Protein 6EPG (pdb70)

Secondary structure (DSSP, 8-state):
---TTT--HHHHHHHH---HHHHHHHHHHHH--S-HHHHHHHHHHHHHT--/---SSPPPPP--TT-HHHHHHHHHHHHHHHHSHHHHHHHHHHTSSSTTTTEEEHHHHGGGSGGGSSGGGHHHHHHHHHHHHHHHHHHHHHHHHHS--TT--EEEEEEESTTSSHHHHHH--TTEEEEEE---SS-HHHHHHHHHHHHTT-EEEEEEE--HHHHHHHHHHHHHHHS----S---HHHHHHHHHHHHHHHHHGGGEEEEEEEGGGTTEEE-SHHHHH------HHHHHHHHHHHHHHHHHTTSS-HHHHHHHH---HHHHHHH---TTEEEEE-SSEEEEEEE-TTS-EEEEEEEE-----EEEEGGGPEEPPTT--EEEEEEEE-SSEEEEEETTEEEEEESEETTEESGGG--TT-EEEEE--EEEE-----/-TT--TTT--HHHHHHHH---HHHHHHHHHHHT--S-HHHHHHHHHHHHTT--/---SSPPPPP--TT-HHHHHHHHHHHHHHHHSHHHHHHHHHHHSSSTTTTEEEHHHHGGGSGGGSSGGGHHHHHHHHHHHHHHHHHHHHHHHHHS--TT--EEEEEEE-TTSSHHHHHH--TTEEEEEE---SSTHHHHHHHHHHHHTT-EEEEEEE--HHHHHHHHHHHHHHHS----S---HHHHHHHHHHHHHHHHHGGGEEEEEEEGGGSSEEE-SHHHHH------HHHHHHHHHHHHHHHHHTTSS-HHHHHHHH---HHHHHTT---TTEEEEEETTEEEEEEE-TTS-EEEEEEEE-----EEEEGGGPEEPPTT--EEEEEEEE-SSEEEEEETTEEEEEESEETTEESGGG--TT-EEEEE--TTS-EEEE-----/---TTT--HHHHHHHH---HHHHHHHHHHHH--S-HHHHHHHHHHHHHT--/---SSPPPPP--TT-HHHHHHHHHHHHHHHHSHHHHHHHHHHHSSSTTTTEEEHHHHGGGSGGGSSGGGHHHHHHHHHHHHHHHHHHHHHHHHHS--TT--EEEEEEESTTSSHHHHHH--TTEEEEEE---SS-HHHHHHHHHHHHTT-EEEEEEE--HHHHHHHHHHHHHHHS----S---HHHHHHHHHHHHHHHHHGGGEEEEEEEGGGTTEEE--HHHHH------HHHHHHHHHHHHHHHHHTTSS-HHHHHHHH---HHHHHHT---TTEEEEEETTEEEEEEE-TTS-EEEEEEEE-----EEEEGGGPEEPPTT--EEEEEEEE-SSEEEEEETTEEEEEESEETTEESGGG--TT-EEEEEESSS-EEEEE-----/---TTT--HHHHHHHH---HHHHHHHHHHHS--S-HHHHHHHHHHHHTT--/---SSPPPPP--TT-HHHHHHHHHHHHHHHHTHHHHHHHHHHHSSSTTTTEEEHHHHGGGSGGGSSGGGHHHHHHHHHHHHHHHHHHHHHHHHHS--TT--EEEEEEESTTSSHHHHHH--TTEEEEEE---SSTHHHHHHHHHHHTTT-EEEEEEE--HHHHHHHHHHHHHHHS----S---HHHHHHHHHHHHHHHHHGGGEEEEEEEGGGSSEEE--HHHHH------HHHHHHHHHHHHHHHHHTTSS-HHHHHHHH---HHHHHHH---TTEEEEEETTEEEEEEE-TTS-EEEEEEEE-----EEEEGGGPEEPPTT--EEEEEEEE-SSEEEEEETTEEEEEESEETTEESGGG--TT-EEEEE---S-EEEE------

Nearest PDB structures (foldseek):
  6epg-assembly1_B  TM=9.926E-01  e=4.769E-71  Neisseria gonorrhoeae
  6epi-assembly4_H  TM=9.993E-01  e=5.050E-71  Neisseria gonorrhoeae
  2vza-assembly2_B  TM=7.530E-01  e=4.078E-02  Bartonella henselae
  4nps-assembly1_A  TM=2.784E-01  e=7.644E-02  Bartonella clarridgeiae 73
  5ug1-assembly1_A  TM=2.931E-01  e=2.264E-01  Streptococcus pneumoniae

Structure (mmCIF, N/CA/C/O backbone):
data_6EPG
#
_entry.id   6EPG
#
_cell.length_a   79.760
_cell.length_b   149.580
_cell.length_c   125.090
_cell.angle_alpha   90.00
_cell.angle_beta   94.82
_cell.angle_gamma   90.00
#
_symmetry.space_group_name_H-M   'P 1 21 1'
#
loop_
_entity.id
_entity.type
_entity.pdbx_description
1 polymer 'Epsilon_1 antitoxin'
2 polymer 'Zeta_1 toxin'
3 non-polymer 'SULFATE ION'
4 water water
#
loop_
_atom_site.group_PDB
_atom_site.id
_atom_site.type_symbol
_atom_site.label_atom_id
_atom_site.label_alt_id
_atom_site.label_comp_id
_atom_site.label_asym_id
_atom_site.label_entity_id
_atom_site.label_seq_id
_atom_site.pdbx_PDB_ins_code
_atom_site.Cartn_x
_atom_site.Cartn_y
_atom_site.Cartn_z
_atom_site.occupancy
_atom_site.B_iso_or_equiv
_atom_site.auth_seq_id
_atom_site.auth_comp_id
_atom_site.auth_asym_id
_atom_site.auth_atom_id
_atom_site.pdbx_PDB_model_num
ATOM 1 N N . GLN A 1 7 ? 3.878 35.477 29.088 1.00 109.59 7 GLN A N 1
ATOM 2 C CA . GLN A 1 7 ? 5.280 35.686 29.562 1.00 108.60 7 GLN A CA 1
ATOM 3 C C . GLN A 1 7 ? 6.272 35.050 28.583 1.00 104.39 7 GLN A C 1
ATOM 4 O O . GLN A 1 7 ? 5.864 34.294 27.699 1.00 102.75 7 GLN A O 1
ATOM 10 N N . GLU A 1 8 ? 7.563 35.349 28.747 1.00 95.02 8 GLU A N 1
ATOM 11 C CA . GLU A 1 8 ? 8.575 35.000 27.734 1.00 85.63 8 GLU A CA 1
ATOM 12 C C . GLU A 1 8 ? 8.900 33.492 27.731 1.00 77.80 8 GLU A C 1
ATOM 13 O O . GLU A 1 8 ? 9.066 32.875 28.788 1.00 80.32 8 GLU A O 1
ATOM 19 N N . SER A 1 9 ? 8.975 32.915 26.529 1.00 68.07 9 SER A N 1
ATOM 20 C CA . SER A 1 9 ? 9.313 31.495 26.334 1.00 62.81 9 SER A CA 1
ATOM 21 C C . SER A 1 9 ? 10.752 31.201 26.765 1.00 55.35 9 SER A C 1
ATOM 22 O O . SER A 1 9 ? 11.526 32.120 27.064 1.00 52.72 9 SER A O 1
ATOM 25 N N . ASN A 1 10 ? 11.113 29.926 26.792 1.00 53.09 10 ASN A N 1
ATOM 26 C CA . ASN A 1 10 ? 12.442 29.515 27.271 1.00 56.02 10 ASN A CA 1
ATOM 27 C C . ASN A 1 10 ? 13.556 29.882 26.278 1.00 57.58 10 ASN A C 1
ATOM 28 O O . ASN A 1 10 ? 14.635 30.354 26.679 1.00 60.08 10 ASN A O 1
ATOM 33 N N . ALA A 1 11 ? 13.294 29.662 24.989 1.00 51.92 11 ALA A N 1
ATOM 34 C CA . ALA A 1 11 ? 14.270 29.949 23.948 1.00 53.67 11 ALA A CA 1
ATOM 35 C C . ALA A 1 11 ? 14.709 31.413 24.007 1.00 50.06 11 ALA A C 1
ATOM 36 O O . ALA A 1 11 ? 15.895 31.707 23.912 1.00 47.46 11 ALA A O 1
ATOM 38 N N . ILE A 1 12 ? 13.751 32.309 24.214 1.00 48.73 12 ILE A N 1
ATOM 39 C CA . ILE A 1 12 ? 14.033 33.750 24.328 1.00 51.03 12 ILE A CA 1
ATOM 40 C C . ILE A 1 12 ? 14.902 34.097 25.549 1.00 50.58 12 ILE A C 1
ATOM 41 O O . ILE A 1 12 ? 15.778 34.955 25.445 1.00 50.48 12 ILE A O 1
ATOM 46 N N . ARG A 1 13 ? 14.708 33.418 26.676 1.00 52.60 13 ARG A N 1
ATOM 47 C CA . ARG A 1 13 ? 15.632 33.578 27.816 1.00 56.07 13 ARG A CA 1
ATOM 48 C C . ARG A 1 13 ? 17.040 33.118 27.453 1.00 51.80 13 ARG A C 1
ATOM 49 O O . ARG A 1 13 ? 18.017 33.809 27.738 1.00 51.81 13 ARG A O 1
ATOM 65 N N . ILE A 1 15 ? 18.403 33.035 24.606 1.00 44.72 15 ILE A N 1
ATOM 66 C CA . ILE A 1 15 ? 19.023 34.006 23.697 1.00 46.22 15 ILE A CA 1
ATOM 67 C C . ILE A 1 15 ? 19.536 35.248 24.455 1.00 45.36 15 ILE A C 1
ATOM 68 O O . ILE A 1 15 ? 20.678 35.677 24.253 1.00 41.97 15 ILE A O 1
ATOM 73 N N . LYS A 1 16 ? 18.704 35.803 25.336 1.00 47.73 16 LYS A N 1
ATOM 74 C CA . LYS A 1 16 ? 19.134 36.899 26.218 1.00 47.75 16 LYS A CA 1
ATOM 75 C C . LYS A 1 16 ? 20.358 36.516 27.040 1.00 46.64 16 LYS A C 1
ATOM 76 O O . LYS A 1 16 ? 21.303 37.291 27.130 1.00 46.57 16 LYS A O 1
ATOM 82 N N . GLU A 1 17 ? 20.366 35.316 27.608 1.00 47.76 17 GLU A N 1
ATOM 83 C CA . GLU A 1 17 ? 21.554 34.851 28.367 1.00 54.15 17 GLU A CA 1
ATOM 84 C C . GLU A 1 17 ? 22.794 34.747 27.478 1.00 54.26 17 GLU A C 1
ATOM 85 O O . GLU A 1 17 ? 23.894 35.099 27.899 1.00 59.59 17 GLU A O 1
ATOM 91 N N . ALA A 1 18 ? 22.598 34.306 26.238 1.00 53.54 18 ALA A N 1
ATOM 92 C CA . ALA A 1 18 ? 23.665 34.285 25.245 1.00 50.85 18 ALA A CA 1
ATOM 93 C C . ALA A 1 18 ? 24.222 35.692 24.969 1.00 46.82 18 ALA A C 1
ATOM 94 O O . ALA A 1 18 ? 25.434 35.854 24.858 1.00 42.36 18 ALA A O 1
ATOM 96 N N . CYS A 1 19 ? 23.349 36.694 24.845 1.00 45.91 19 CYS A N 1
ATOM 97 C CA . CYS A 1 19 ? 23.800 38.093 24.662 1.00 51.51 19 CYS A CA 1
ATOM 98 C C . CYS A 1 19 ? 24.694 38.593 25.799 1.00 54.00 19 CYS A C 1
ATOM 99 O O . CYS A 1 19 ? 25.664 39.292 25.545 1.00 50.14 19 CYS A O 1
ATOM 102 N N . GLU A 1 20 ? 24.351 38.229 27.039 1.00 57.59 20 GLU A N 1
ATOM 103 C CA . GLU A 1 20 ? 25.127 38.614 28.233 1.00 61.79 20 GLU A CA 1
ATOM 104 C C . GLU A 1 20 ? 26.524 38.035 28.173 1.00 56.62 20 GLU A C 1
ATOM 105 O O . GLU A 1 20 ? 27.491 38.709 28.505 1.00 57.36 20 GLU A O 1
ATOM 111 N N . LYS A 1 21 ? 26.622 36.781 27.755 1.00 55.95 21 LYS A N 1
ATOM 112 C CA . LYS A 1 21 ? 27.921 36.141 27.566 1.00 57.75 21 LYS A CA 1
ATOM 113 C C . LYS A 1 21 ? 28.715 36.770 26.417 1.00 54.41 21 LYS A C 1
ATOM 114 O O . LYS A 1 21 ? 29.931 36.839 26.509 1.00 60.81 21 LYS A O 1
ATOM 120 N N . ASN A 1 22 ? 28.048 37.222 25.352 1.00 52.19 22 ASN A N 1
ATOM 121 C CA . ASN A 1 22 ? 28.730 37.959 24.265 1.00 52.84 22 ASN A CA 1
ATOM 122 C C . ASN A 1 22 ? 29.334 39.277 24.781 1.00 54.48 22 ASN A C 1
ATOM 123 O O . ASN A 1 22 ? 30.394 39.705 24.329 1.00 58.22 22 ASN A O 1
ATOM 128 N N . ARG A 1 23 ? 28.650 39.924 25.717 1.00 61.62 23 ARG A N 1
ATOM 129 C CA . ARG A 1 23 ? 29.165 41.150 26.339 1.00 62.64 23 ARG A CA 1
ATOM 130 C C . ARG A 1 23 ? 30.376 40.848 27.201 1.00 63.82 23 ARG A C 1
ATOM 131 O O . ARG A 1 23 ? 31.352 41.601 27.165 1.00 65.81 23 ARG A O 1
ATOM 139 N N . ARG A 1 24 ? 30.315 39.738 27.943 1.00 65.46 24 ARG A N 1
ATOM 140 C CA . ARG A 1 24 ? 31.442 39.257 28.763 1.00 65.31 24 ARG A CA 1
ATOM 141 C C . ARG A 1 24 ? 32.708 39.027 27.936 1.00 65.27 24 ARG A C 1
ATOM 142 O O . ARG A 1 24 ? 33.802 39.366 28.374 1.00 63.80 24 ARG A O 1
ATOM 166 N N . THR A 1 27 ? 35.047 42.117 27.482 1.00 91.28 27 THR A N 1
ATOM 167 C CA . THR A 1 27 ? 35.803 42.626 28.639 1.00 89.48 27 THR A CA 1
ATOM 168 C C . THR A 1 27 ? 36.444 41.501 29.475 1.00 88.69 27 THR A C 1
ATOM 169 O O . THR A 1 27 ? 36.637 41.656 30.683 1.00 91.00 27 THR A O 1
ATOM 173 N N . ASP A 1 28 ? 36.778 40.383 28.830 1.00 85.13 28 ASP A N 1
ATOM 174 C CA . ASP A 1 28 ? 37.433 39.248 29.497 1.00 81.61 28 ASP A CA 1
ATOM 175 C C . ASP A 1 28 ? 38.192 38.434 28.449 1.00 84.48 28 ASP A C 1
ATOM 176 O O . ASP A 1 28 ? 37.634 37.523 27.839 1.00 87.97 28 ASP A O 1
ATOM 181 N N . GLU A 1 29 ? 39.464 38.778 28.251 1.00 87.33 29 GLU A N 1
ATOM 182 C CA . GLU A 1 29 ? 40.308 38.133 27.240 1.00 87.86 29 GLU A CA 1
ATOM 183 C C . GLU A 1 29 ? 40.387 36.614 27.404 1.00 83.79 29 GLU A C 1
ATOM 184 O O . GLU A 1 29 ? 40.349 35.903 26.408 1.00 85.00 29 GLU A O 1
ATOM 190 N N . ALA A 1 30 ? 40.489 36.127 28.642 1.00 81.24 30 ALA A N 1
ATOM 191 C CA . ALA A 1 30 ? 40.594 34.678 28.910 1.00 83.11 30 ALA A CA 1
ATOM 192 C C . ALA A 1 30 ? 39.336 33.911 28.494 1.00 82.88 30 ALA A C 1
ATOM 193 O O . ALA A 1 30 ? 39.430 32.794 27.973 1.00 82.32 30 ALA A O 1
ATOM 195 N N . PHE A 1 31 ? 38.168 34.512 28.725 1.00 81.09 31 PHE A N 1
ATOM 196 C CA . PHE A 1 31 ? 36.886 33.898 28.361 1.00 80.85 31 PHE A CA 1
ATOM 197 C C . PHE A 1 31 ? 36.728 33.811 26.841 1.00 77.84 31 PHE A C 1
ATOM 198 O O . PHE A 1 31 ? 36.416 32.748 26.318 1.00 78.61 31 PHE A O 1
ATOM 206 N N . ARG A 1 32 ? 36.964 34.923 26.148 1.00 76.95 32 ARG A N 1
ATOM 207 C CA . ARG A 1 32 ? 36.968 34.952 24.682 1.00 77.78 32 ARG A CA 1
ATOM 208 C C . ARG A 1 32 ? 37.900 33.894 24.071 1.00 76.48 32 ARG A C 1
ATOM 209 O O . ARG A 1 32 ? 37.533 33.238 23.098 1.00 79.04 32 ARG A O 1
ATOM 217 N N . LYS A 1 33 ? 39.086 33.731 24.651 1.00 79.72 33 LYS A N 1
ATOM 218 C CA . LYS A 1 33 ? 40.085 32.783 24.148 1.00 83.02 33 LYS A CA 1
ATOM 219 C C . LYS A 1 33 ? 39.707 31.315 24.339 1.00 81.81 33 LYS A C 1
ATOM 220 O O . LYS A 1 33 ? 40.187 30.470 23.586 1.00 79.96 33 LYS A O 1
ATOM 226 N N . GLU A 1 34 ? 38.868 31.000 25.325 1.00 81.90 34 GLU A N 1
ATOM 227 C CA . GLU A 1 34 ? 38.420 29.608 25.522 1.00 88.98 34 GLU A CA 1
ATOM 228 C C . GLU A 1 34 ? 37.205 29.262 24.635 1.00 85.10 34 GLU A C 1
ATOM 229 O O . GLU A 1 34 ? 37.039 28.109 24.214 1.00 84.31 34 GLU A O 1
ATOM 235 N N . VAL A 1 35 ? 36.367 30.261 24.360 1.00 79.45 35 VAL A N 1
ATOM 236 C CA . VAL A 1 35 ? 35.280 30.126 23.391 1.00 75.47 35 VAL A CA 1
ATOM 237 C C . VAL A 1 35 ? 35.841 29.970 21.979 1.00 69.34 35 VAL A C 1
ATOM 238 O O . VAL A 1 35 ? 35.390 29.100 21.243 1.00 69.77 35 VAL A O 1
ATOM 242 N N . GLU A 1 36 ? 36.801 30.818 21.613 1.00 61.77 36 GLU A N 1
ATOM 243 C CA . GLU A 1 36 ? 37.421 30.756 20.286 1.00 65.08 36 GLU A CA 1
ATOM 244 C C . GLU A 1 36 ? 38.339 29.536 20.076 1.00 64.72 36 GLU A C 1
ATOM 245 O O . GLU A 1 36 ? 38.477 29.067 18.946 1.00 65.44 36 GLU A O 1
ATOM 251 N N . LYS A 1 37 ? 38.944 29.016 21.145 1.00 62.68 37 LYS A N 1
ATOM 252 C CA . LYS A 1 37 ? 39.673 27.747 21.080 1.00 63.12 37 LYS A CA 1
ATOM 253 C C . LYS A 1 37 ? 38.740 26.577 20.786 1.00 63.43 37 LYS A C 1
ATOM 254 O O . LYS A 1 37 ? 39.118 25.657 20.054 1.00 62.37 37 LYS A O 1
ATOM 260 N N . ARG A 1 38 ? 37.546 26.596 21.380 1.00 63.69 38 ARG A N 1
ATOM 261 C CA . ARG A 1 38 ? 36.546 25.547 21.128 1.00 68.99 38 ARG A CA 1
ATOM 262 C C . ARG A 1 38 ? 35.973 25.624 19.713 1.00 64.47 38 ARG A C 1
ATOM 263 O O . ARG A 1 38 ? 35.831 24.589 19.055 1.00 59.52 38 ARG A O 1
ATOM 271 N N . LEU A 1 39 ? 35.664 26.836 19.245 1.00 57.84 39 LEU A N 1
ATOM 272 C CA . LEU A 1 39 ? 35.098 27.012 17.910 1.00 61.91 39 LEU A CA 1
ATOM 273 C C . LEU A 1 39 ? 35.983 26.428 16.828 1.00 60.37 39 LEU A C 1
ATOM 274 O O . LEU A 1 39 ? 35.490 25.708 15.970 1.00 59.61 39 LEU A O 1
ATOM 279 N N . TYR A 1 40 ? 37.284 26.729 16.898 1.00 63.52 40 TYR A N 1
ATOM 280 C CA . TYR A 1 40 ? 38.262 26.376 15.849 1.00 64.67 40 TYR A CA 1
ATOM 281 C C . TYR A 1 40 ? 39.099 25.098 16.122 1.00 62.62 40 TYR A C 1
ATOM 282 O O . TYR A 1 40 ? 39.952 24.739 15.307 1.00 61.12 40 TYR A O 1
ATOM 291 N N . ALA A 1 41 ? 38.823 24.408 17.236 1.00 60.00 41 ALA A N 1
ATOM 292 C CA . ALA A 1 41 ? 39.497 23.155 17.608 1.00 60.85 41 ALA A CA 1
ATOM 293 C C . ALA A 1 41 ? 39.570 22.126 16.479 1.00 63.49 41 ALA A C 1
ATOM 294 O O . ALA A 1 41 ? 40.574 21.429 16.330 1.00 66.91 41 ALA A O 1
ATOM 296 N N . GLY A 1 42 ? 38.497 22.025 15.699 1.00 63.82 42 GLY A N 1
ATOM 297 C CA . GLY A 1 42 ? 38.396 21.027 14.649 1.00 61.18 42 GLY A CA 1
ATOM 298 C C . GLY A 1 42 ? 38.041 19.690 15.270 1.00 62.30 42 GLY A C 1
ATOM 299 O O . GLY A 1 42 ? 37.627 19.634 16.431 1.00 61.41 42 GLY A O 1
ATOM 300 N N . PRO A 1 43 ? 38.195 18.596 14.505 1.00 61.35 43 PRO A N 1
ATOM 301 C CA . PRO A 1 43 ? 37.877 17.270 15.043 1.00 59.58 43 PRO A CA 1
ATOM 302 C C . PRO A 1 43 ? 38.826 16.848 16.162 1.00 60.29 43 PRO A C 1
ATOM 303 O O . PRO A 1 43 ? 40.027 17.057 16.035 1.00 57.76 43 PRO A O 1
ATOM 307 N N . SER A 1 44 ? 38.304 16.240 17.231 1.00 62.78 44 SER A N 1
ATOM 308 C CA . SER A 1 44 ? 39.171 15.713 18.303 1.00 67.95 44 SER A CA 1
ATOM 309 C C . SER A 1 44 ? 40.023 14.553 17.751 1.00 69.76 44 SER A C 1
ATOM 310 O O . SER A 1 44 ? 39.669 13.981 16.721 1.00 74.53 44 SER A O 1
ATOM 313 N N . PRO A 1 45 ? 41.160 14.220 18.403 1.00 72.06 45 PRO A N 1
ATOM 314 C CA . PRO A 1 45 ? 41.958 13.054 17.945 1.00 67.64 45 PRO A CA 1
ATOM 315 C C . PRO A 1 45 ? 41.161 11.736 17.881 1.00 65.61 45 PRO A C 1
ATOM 316 O O . PRO A 1 45 ? 41.388 10.910 16.987 1.00 60.89 45 PRO A O 1
ATOM 320 N N . GLU A 1 46 ? 40.215 11.582 18.808 1.00 65.90 46 GLU A N 1
ATOM 321 C CA . GLU A 1 46 ? 39.289 10.446 18.849 1.00 63.81 46 GLU A CA 1
ATOM 322 C C . GLU A 1 46 ? 38.406 10.426 17.604 1.00 60.12 46 GLU A C 1
ATOM 323 O O . GLU A 1 46 ? 38.298 9.394 16.938 1.00 61.12 46 GLU A O 1
ATOM 329 N N . LEU A 1 47 ? 37.778 11.564 17.294 1.00 57.70 47 LEU A N 1
ATOM 330 C CA . LEU A 1 47 ? 36.974 11.696 16.069 1.00 56.13 47 LEU A CA 1
ATOM 331 C C . LEU A 1 47 ? 37.833 11.507 14.819 1.00 52.92 47 LEU A C 1
ATOM 332 O O . LEU A 1 47 ? 37.429 10.829 13.884 1.00 51.53 47 LEU A O 1
ATOM 337 N N . LEU A 1 48 ? 39.021 12.095 14.821 1.00 53.43 48 LEU A N 1
ATOM 338 C CA . LEU A 1 48 ? 39.902 12.043 13.656 1.00 56.06 48 LEU A CA 1
ATOM 339 C C . LEU A 1 48 ? 40.367 10.620 13.361 1.00 52.97 48 LEU A C 1
ATOM 340 O O . LEU A 1 48 ? 40.461 10.230 12.187 1.00 48.59 48 LEU A O 1
ATOM 345 N N . ALA A 1 49 ? 40.627 9.848 14.420 1.00 50.63 49 ALA A N 1
ATOM 346 C CA . ALA A 1 49 ? 40.933 8.407 14.285 1.00 52.09 49 ALA A CA 1
ATOM 347 C C . ALA A 1 49 ? 39.762 7.637 13.638 1.00 50.95 49 ALA A C 1
ATOM 348 O O . ALA A 1 49 ? 39.965 6.825 12.729 1.00 51.70 49 ALA A O 1
ATOM 350 N N . LYS A 1 50 ? 38.542 7.920 14.095 1.00 51.50 50 LYS A N 1
ATOM 351 C CA . LYS A 1 50 ? 37.334 7.318 13.521 1.00 52.09 50 LYS A CA 1
ATOM 352 C C . LYS A 1 50 ? 37.141 7.737 12.061 1.00 48.47 50 LYS A C 1
ATOM 353 O O . LYS A 1 50 ? 36.798 6.902 11.232 1.00 46.09 50 LYS A O 1
ATOM 359 N N . LEU A 1 51 ? 37.353 9.019 11.747 1.00 46.82 51 LEU A N 1
ATOM 360 C CA . LEU A 1 51 ? 37.205 9.511 10.362 1.00 46.87 51 LEU A CA 1
ATOM 361 C C . LEU A 1 51 ? 38.188 8.834 9.413 1.00 44.51 51 LEU A C 1
ATOM 362 O O . LEU A 1 51 ? 37.824 8.408 8.317 1.00 44.15 51 LEU A O 1
ATOM 367 N N . ARG A 1 52 ? 39.436 8.718 9.844 1.00 48.53 52 ARG A N 1
ATOM 368 C CA . ARG A 1 52 ? 40.475 8.085 9.018 1.00 50.43 52 ARG A CA 1
ATOM 369 C C . ARG A 1 52 ? 40.087 6.678 8.568 1.00 48.25 52 ARG A C 1
ATOM 370 O O . ARG A 1 52 ? 40.163 6.358 7.362 1.00 45.89 52 ARG A O 1
ATOM 378 N N . VAL A 1 53 ? 39.623 5.868 9.518 1.00 44.46 53 VAL A N 1
ATOM 379 C CA . VAL A 1 53 ? 39.132 4.532 9.189 1.00 46.11 53 VAL A CA 1
ATOM 380 C C . VAL A 1 53 ? 38.036 4.671 8.155 1.00 44.42 53 VAL A C 1
ATOM 381 O O . VAL A 1 53 ? 38.083 3.978 7.125 1.00 42.47 53 VAL A O 1
ATOM 385 N N . LEU A 1 54 ? 37.070 5.565 8.425 1.00 41.21 54 LEU A N 1
ATOM 386 C CA . LEU A 1 54 ? 35.915 5.762 7.528 1.00 40.63 54 LEU A CA 1
ATOM 387 C C . LEU A 1 54 ? 36.299 6.150 6.106 1.00 38.81 54 LEU A C 1
ATOM 388 O O . LEU A 1 54 ? 35.769 5.583 5.155 1.00 36.61 54 LEU A O 1
ATOM 393 N N . TRP A 1 55 ? 37.208 7.120 5.972 1.00 41.47 55 TRP A N 1
ATOM 394 C CA . TRP A 1 55 ? 37.661 7.582 4.648 1.00 42.64 55 TRP A CA 1
ATOM 395 C C . TRP A 1 55 ? 38.439 6.491 3.909 1.00 46.95 55 TRP A C 1
ATOM 396 O O . TRP A 1 55 ? 38.255 6.295 2.704 1.00 47.47 55 TRP A O 1
ATOM 407 N N . ALA A 1 56 ? 39.311 5.798 4.649 1.00 49.57 56 ALA A N 1
ATOM 408 C CA . ALA A 1 56 ? 40.229 4.805 4.084 1.00 52.43 56 ALA A CA 1
ATOM 409 C C . ALA A 1 56 ? 39.540 3.530 3.643 1.00 49.06 56 ALA A C 1
ATOM 410 O O . ALA A 1 56 ? 39.974 2.904 2.686 1.00 52.05 56 ALA A O 1
ATOM 412 N N . ALA A 1 57 ? 38.474 3.152 4.330 1.00 45.64 57 ALA A N 1
ATOM 413 C CA . ALA A 1 57 ? 37.740 1.950 3.981 1.00 48.26 57 ALA A CA 1
ATOM 414 C C . ALA A 1 57 ? 36.867 2.141 2.747 1.00 51.50 57 ALA A C 1
ATOM 415 O O . ALA A 1 57 ? 36.388 1.160 2.149 1.00 52.35 57 ALA A O 1
ATOM 417 N N . ASN A 1 58 ? 36.626 3.396 2.380 1.00 52.97 58 ASN A N 1
ATOM 418 C CA . ASN A 1 58 ? 35.695 3.710 1.311 1.00 54.08 58 ASN A CA 1
ATOM 419 C C . ASN A 1 58 ? 36.321 4.484 0.160 1.00 52.38 58 ASN A C 1
ATOM 420 O O . ASN A 1 58 ? 35.588 5.096 -0.617 1.00 48.15 58 ASN A O 1
ATOM 425 N N . LYS A 1 59 ? 37.651 4.440 0.036 1.00 55.71 59 LYS A N 1
ATOM 426 C CA . LYS A 1 59 ? 38.354 4.934 -1.167 1.00 64.53 59 LYS A CA 1
ATOM 427 C C . LYS A 1 59 ? 37.858 4.213 -2.423 1.00 67.92 59 LYS A C 1
ATOM 428 O O . LYS A 1 59 ? 37.468 3.054 -2.359 1.00 70.51 59 LYS A O 1
ATOM 434 N N . GLU A 1 60 ? 37.938 4.890 -3.563 1.00 75.88 60 GLU A N 1
ATOM 435 C CA . GLU A 1 60 ? 37.592 4.290 -4.858 1.00 78.95 60 GLU A CA 1
ATOM 436 C C . GLU A 1 60 ? 38.619 3.264 -5.324 1.00 78.45 60 GLU A C 1
ATOM 437 O O . GLU A 1 60 ? 38.448 2.642 -6.373 1.00 80.75 60 GLU A O 1
ATOM 443 N N . VAL B 2 2 ? 19.448 5.208 6.480 1.00 70.47 2 VAL B N 1
ATOM 444 C CA . VAL B 2 2 ? 19.237 6.685 6.377 1.00 68.63 2 VAL B CA 1
ATOM 445 C C . VAL B 2 2 ? 19.879 7.229 5.093 1.00 63.91 2 VAL B C 1
ATOM 446 O O . VAL B 2 2 ? 21.103 7.252 4.973 1.00 55.70 2 VAL B O 1
ATOM 450 N N . LYS B 2 3 ? 19.048 7.658 4.144 1.00 63.64 3 LYS B N 1
ATOM 451 C CA . LYS B 2 3 ? 19.518 8.306 2.918 1.00 64.36 3 LYS B CA 1
ATOM 452 C C . LYS B 2 3 ? 19.455 9.818 3.064 1.00 59.44 3 LYS B C 1
ATOM 453 O O . LYS B 2 3 ? 18.725 10.354 3.925 1.00 51.79 3 LYS B O 1
ATOM 459 N N . LEU B 2 4 ? 20.221 10.491 2.207 1.00 52.62 4 LEU B N 1
ATOM 460 C CA . LEU B 2 4 ? 20.149 11.936 2.085 1.00 52.06 4 LEU B CA 1
ATOM 461 C C . LEU B 2 4 ? 18.704 12.360 1.785 1.00 50.16 4 LEU B C 1
ATOM 462 O O . LEU B 2 4 ? 17.999 11.718 1.013 1.00 49.59 4 LEU B O 1
ATOM 467 N N . SER B 2 5 ? 18.282 13.447 2.416 1.00 47.62 5 SER B N 1
ATOM 468 C CA . SER B 2 5 ? 16.946 13.982 2.225 1.00 45.82 5 SER B CA 1
ATOM 469 C C . SER B 2 5 ? 16.752 14.571 0.838 1.00 45.50 5 SER B C 1
ATOM 470 O O . SER B 2 5 ? 15.632 14.831 0.457 1.00 45.98 5 SER B O 1
ATOM 473 N N . SER B 2 6 ? 17.836 14.837 0.107 1.00 50.42 6 SER B N 1
ATOM 474 C CA . SER B 2 6 ? 17.739 15.231 -1.298 1.00 50.03 6 SER B CA 1
ATOM 475 C C . SER B 2 6 ? 19.016 14.898 -2.087 1.00 52.89 6 SER B C 1
ATOM 476 O O . SER B 2 6 ? 20.033 14.482 -1.515 1.00 52.13 6 SER B O 1
ATOM 479 N N . ASP B 2 7 ? 18.937 15.066 -3.408 1.00 53.87 7 ASP B N 1
ATOM 480 C CA . ASP B 2 7 ? 20.116 15.003 -4.270 1.00 56.39 7 ASP B CA 1
ATOM 481 C C . ASP B 2 7 ? 20.923 16.273 -4.047 1.00 52.65 7 ASP B C 1
ATOM 482 O O . ASP B 2 7 ? 20.350 17.353 -3.901 1.00 57.34 7 ASP B O 1
ATOM 487 N N . ILE B 2 8 ? 22.243 16.154 -4.015 1.00 45.33 8 ILE B N 1
ATOM 488 C CA . ILE B 2 8 ? 23.105 17.322 -3.818 1.00 42.21 8 ILE B CA 1
ATOM 489 C C . ILE B 2 8 ? 23.296 18.051 -5.159 1.00 42.46 8 ILE B C 1
ATOM 490 O O . ILE B 2 8 ? 23.723 17.437 -6.127 1.00 42.97 8 ILE B O 1
ATOM 495 N N . ASN B 2 9 ? 22.997 19.352 -5.208 1.00 43.58 9 ASN B N 1
ATOM 496 C CA . ASN B 2 9 ? 23.227 20.169 -6.415 1.00 44.44 9 ASN B CA 1
ATOM 497 C C . ASN B 2 9 ? 24.716 20.406 -6.703 1.00 47.57 9 ASN B C 1
ATOM 498 O O . ASN B 2 9 ? 25.485 20.787 -5.808 1.00 53.23 9 ASN B O 1
ATOM 503 N N . LEU B 2 10 ? 25.095 20.217 -7.961 1.00 45.53 10 LEU B N 1
ATOM 504 C CA . LEU B 2 10 ? 26.437 20.479 -8.436 1.00 47.17 10 LEU B CA 1
ATOM 505 C C . LEU B 2 10 ? 26.560 21.942 -8.797 1.00 47.54 10 LEU B C 1
ATOM 506 O O . LEU B 2 10 ? 25.636 22.540 -9.323 1.00 52.62 10 LEU B O 1
ATOM 511 N N . ARG B 2 11 ? 27.697 22.528 -8.475 1.00 48.11 11 ARG B N 1
ATOM 512 C CA . ARG B 2 11 ? 28.048 23.840 -8.974 1.00 47.56 11 ARG B CA 1
ATOM 513 C C . ARG B 2 11 ? 28.924 23.599 -10.171 1.00 47.97 11 ARG B C 1
ATOM 514 O O . ARG B 2 11 ? 29.457 22.497 -10.334 1.00 44.78 11 ARG B O 1
ATOM 522 N N . ASP B 2 12 ? 29.050 24.635 -10.998 1.00 51.53 12 ASP B N 1
ATOM 523 C CA . ASP B 2 12 ? 29.923 24.636 -12.176 1.00 55.63 12 ASP B CA 1
ATOM 524 C C . ASP B 2 12 ? 31.289 25.248 -11.787 1.00 53.86 12 ASP B C 1
ATOM 525 O O . ASP B 2 12 ? 31.382 26.435 -11.441 1.00 49.23 12 ASP B O 1
ATOM 530 N N . PHE B 2 13 ? 32.340 24.431 -11.848 1.00 51.35 13 PHE B N 1
ATOM 531 C CA . PHE B 2 13 ? 33.694 24.897 -11.549 1.00 55.12 13 PHE B CA 1
ATOM 532 C C . PHE B 2 13 ? 34.556 25.223 -12.792 1.00 59.75 13 PHE B C 1
ATOM 533 O O . PHE B 2 13 ? 35.631 25.842 -12.665 1.00 57.98 13 PHE B O 1
ATOM 541 N N . GLY B 2 14 ? 34.058 24.846 -13.978 1.00 61.43 14 GLY B N 1
ATOM 542 C CA . GLY B 2 14 ? 34.613 25.286 -15.255 1.00 58.96 14 GLY B CA 1
ATOM 543 C C . GLY B 2 14 ? 35.804 24.454 -15.664 1.00 55.37 14 GLY B C 1
ATOM 544 O O . GLY B 2 14 ? 35.703 23.239 -15.786 1.00 59.11 14 GLY B O 1
ATOM 545 N N . ASN B 2 15 ? 36.932 25.121 -15.862 1.00 58.71 15 ASN B N 1
ATOM 546 C CA . ASN B 2 15 ? 38.189 24.474 -16.230 1.00 61.10 15 ASN B CA 1
ATOM 547 C C . ASN B 2 15 ? 39.033 24.085 -15.009 1.00 57.81 15 ASN B C 1
ATOM 548 O O . ASN B 2 15 ? 40.075 23.421 -15.154 1.00 55.30 15 ASN B O 1
ATOM 553 N N . ASN B 2 16 ? 38.587 24.481 -13.813 1.00 52.38 16 ASN B N 1
ATOM 554 C CA . ASN B 2 16 ? 39.228 24.045 -12.581 1.00 51.05 16 ASN B CA 1
ATOM 555 C C . ASN B 2 16 ? 38.909 22.559 -12.350 1.00 50.34 16 ASN B C 1
ATOM 556 O O . ASN B 2 16 ? 37.828 22.214 -11.865 1.00 49.72 16 ASN B O 1
ATOM 561 N N . GLU B 2 17 ? 39.848 21.687 -12.720 1.00 50.00 17 GLU B N 1
ATOM 562 C CA . GLU B 2 17 ? 39.649 20.237 -12.595 1.00 50.48 17 GLU B CA 1
ATOM 563 C C . GLU B 2 17 ? 39.745 19.823 -11.121 1.00 47.49 17 GLU B C 1
ATOM 564 O O . GLU B 2 17 ? 39.024 18.916 -10.685 1.00 49.18 17 GLU B O 1
ATOM 570 N N . TYR B 2 18 ? 40.620 20.486 -10.361 1.00 45.36 18 TYR B N 1
ATOM 571 C CA . TYR B 2 18 ? 40.799 20.171 -8.939 1.00 45.33 18 TYR B CA 1
ATOM 572 C C . TYR B 2 18 ? 39.483 20.272 -8.172 1.00 42.30 18 TYR B C 1
ATOM 573 O O . TYR B 2 18 ? 39.047 19.285 -7.573 1.00 45.43 18 TYR B O 1
ATOM 582 N N . LEU B 2 19 ? 38.840 21.436 -8.226 1.00 39.09 19 LEU B N 1
ATOM 583 C CA . LEU B 2 19 ? 37.572 21.659 -7.492 1.00 41.05 19 LEU B CA 1
ATOM 584 C C . LEU B 2 19 ? 36.425 20.796 -8.016 1.00 39.75 19 LEU B C 1
ATOM 585 O O . LEU B 2 19 ? 35.540 20.375 -7.264 1.00 36.60 19 LEU B O 1
ATOM 590 N N . SER B 2 20 ? 36.463 20.534 -9.310 1.00 40.38 20 SER B N 1
ATOM 591 C CA . SER B 2 20 ? 35.482 19.705 -9.949 1.00 41.56 20 SER B CA 1
ATOM 592 C C . SER B 2 20 ? 35.551 18.275 -9.423 1.00 42.66 20 SER B C 1
ATOM 593 O O . SER B 2 20 ? 34.511 17.653 -9.189 1.00 42.43 20 SER B O 1
ATOM 596 N N . SER B 2 21 ? 36.766 17.760 -9.216 1.00 45.16 21 SER B N 1
ATOM 597 C CA . SER B 2 21 ? 36.942 16.402 -8.662 1.00 48.03 21 SER B CA 1
ATOM 598 C C . SER B 2 21 ? 36.719 16.324 -7.126 1.00 46.18 21 SER B C 1
ATOM 599 O O . SER B 2 21 ? 36.177 15.335 -6.640 1.00 44.90 21 SER B O 1
ATOM 602 N N . VAL B 2 22 ? 37.146 17.348 -6.380 1.00 41.67 22 VAL B N 1
ATOM 603 C CA . VAL B 2 22 ? 36.792 17.479 -4.961 1.00 41.64 22 VAL B CA 1
ATOM 604 C C . VAL B 2 22 ? 35.267 17.457 -4.789 1.00 42.67 22 VAL B C 1
ATOM 605 O O . VAL B 2 22 ? 34.768 16.868 -3.851 1.00 43.19 22 VAL B O 1
ATOM 609 N N . GLN B 2 23 ? 34.544 18.088 -5.715 1.00 43.42 23 GLN B N 1
ATOM 610 C CA . GLN B 2 23 ? 33.095 18.175 -5.624 1.00 43.72 23 GLN B CA 1
ATOM 611 C C . GLN B 2 23 ? 32.449 16.808 -5.690 1.00 44.26 23 GLN B C 1
ATOM 612 O O . GLN B 2 23 ? 31.620 16.475 -4.845 1.00 45.61 23 GLN B O 1
ATOM 618 N N . ASP B 2 24 ? 32.845 16.041 -6.698 1.00 44.32 24 ASP B N 1
ATOM 619 C CA . ASP B 2 24 ? 32.341 14.699 -6.913 1.00 41.83 24 ASP B CA 1
ATOM 620 C C . ASP B 2 24 ? 32.763 13.733 -5.806 1.00 42.30 24 ASP B C 1
ATOM 621 O O . ASP B 2 24 ? 31.993 12.849 -5.435 1.00 42.50 24 ASP B O 1
ATOM 626 N N . GLU B 2 25 ? 33.983 13.879 -5.288 1.00 43.05 25 GLU B N 1
ATOM 627 C CA . GLU B 2 25 ? 34.401 13.084 -4.132 1.00 45.04 25 GLU B CA 1
ATOM 628 C C . GLU B 2 25 ? 33.558 13.365 -2.893 1.00 40.73 25 GLU B C 1
ATOM 629 O O . GLU B 2 25 ? 33.142 12.434 -2.236 1.00 39.56 25 GLU B O 1
ATOM 635 N N . ALA B 2 26 ? 33.270 14.639 -2.621 1.00 39.61 26 ALA B N 1
ATOM 636 C CA . ALA B 2 26 ? 32.430 15.026 -1.482 1.00 37.66 26 ALA B CA 1
ATOM 637 C C . ALA B 2 26 ? 31.016 14.485 -1.651 1.00 39.45 26 ALA B C 1
ATOM 638 O O . ALA B 2 26 ? 30.465 13.934 -0.709 1.00 44.33 26 ALA B O 1
ATOM 640 N N . ILE B 2 27 ? 30.449 14.601 -2.851 1.00 39.59 27 ILE B N 1
ATOM 641 C CA . ILE B 2 27 ? 29.088 14.104 -3.124 1.00 40.24 27 ILE B CA 1
ATOM 642 C C . ILE B 2 27 ? 29.020 12.588 -2.969 1.00 39.62 27 ILE B C 1
ATOM 643 O O . ILE B 2 27 ? 28.049 12.081 -2.448 1.00 42.05 27 ILE B O 1
ATOM 648 N N . ARG B 2 28 ? 30.046 11.875 -3.436 1.00 42.40 28 ARG B N 1
ATOM 649 C CA . ARG B 2 28 ? 30.090 10.417 -3.303 1.00 44.06 28 ARG B CA 1
ATOM 650 C C . ARG B 2 28 ? 30.170 9.987 -1.840 1.00 43.82 28 ARG B C 1
ATOM 651 O O . ARG B 2 28 ? 29.439 9.106 -1.405 1.00 44.92 28 ARG B O 1
ATOM 659 N N . PHE B 2 29 ? 31.051 10.634 -1.083 1.00 41.67 29 PHE B N 1
ATOM 660 C CA . PHE B 2 29 ? 31.174 10.385 0.351 1.00 41.36 29 PHE B CA 1
ATOM 661 C C . PHE B 2 29 ? 29.830 10.624 1.070 1.00 41.95 29 PHE B C 1
ATOM 662 O O . PHE B 2 29 ? 29.310 9.730 1.746 1.00 38.80 29 PHE B O 1
ATOM 670 N N . ALA B 2 30 ? 29.246 11.806 0.868 1.00 43.34 30 ALA B N 1
ATOM 671 C CA . ALA B 2 30 ? 28.015 12.199 1.572 1.00 43.51 30 ALA B CA 1
ATOM 672 C C . ALA B 2 30 ? 26.829 11.295 1.201 1.00 45.37 30 ALA B C 1
ATOM 673 O O . ALA B 2 30 ? 25.990 10.965 2.063 1.00 44.35 30 ALA B O 1
ATOM 675 N N . THR B 2 31 ? 26.769 10.880 -0.065 1.00 44.44 31 THR B N 1
ATOM 676 C CA . THR B 2 31 ? 25.658 10.064 -0.546 1.00 44.87 31 THR B CA 1
ATOM 677 C C . THR B 2 31 ? 25.746 8.597 -0.104 1.00 46.56 31 THR B C 1
ATOM 678 O O . THR B 2 31 ? 24.721 8.008 0.216 1.00 46.34 31 THR B O 1
ATOM 682 N N . GLU B 2 32 ? 26.949 8.019 -0.088 1.00 47.20 32 GLU B N 1
ATOM 683 C CA . GLU B 2 32 ? 27.131 6.576 0.167 1.00 46.86 32 GLU B CA 1
ATOM 684 C C . GLU B 2 32 ? 27.359 6.232 1.634 1.00 48.90 32 GLU B C 1
ATOM 685 O O . GLU B 2 32 ? 26.983 5.139 2.058 1.00 56.33 32 GLU B O 1
ATOM 691 N N . GLN B 2 33 ? 27.933 7.157 2.405 1.00 45.47 33 GLN B N 1
ATOM 692 C CA . GLN B 2 33 ? 28.215 6.949 3.817 1.00 43.43 33 GLN B CA 1
ATOM 693 C C . GLN B 2 33 ? 27.386 7.812 4.758 1.00 41.44 33 GLN B C 1
ATOM 694 O O . GLN B 2 33 ? 27.788 8.052 5.903 1.00 43.21 33 GLN B O 1
ATOM 700 N N . THR B 2 34 ? 26.222 8.250 4.298 1.00 40.67 34 THR B N 1
ATOM 701 C CA . THR B 2 34 ? 25.285 9.063 5.098 1.00 40.86 34 THR B CA 1
ATOM 702 C C . THR B 2 34 ? 25.074 8.592 6.558 1.00 43.72 34 THR B C 1
ATOM 703 O O . THR B 2 34 ? 25.039 9.396 7.494 1.00 42.25 34 THR B O 1
ATOM 707 N N . ASP B 2 35 ? 24.960 7.288 6.740 1.00 45.34 35 ASP B N 1
ATOM 708 C CA . ASP B 2 35 ? 24.661 6.709 8.043 1.00 48.30 35 ASP B CA 1
ATOM 709 C C . ASP B 2 35 ? 25.836 6.887 9.035 1.00 48.41 35 ASP B C 1
ATOM 710 O O . ASP B 2 35 ? 25.652 7.338 10.177 1.00 41.49 35 ASP B O 1
ATOM 715 N N . GLU B 2 36 ? 27.042 6.522 8.591 1.00 49.64 36 GLU B N 1
ATOM 716 C CA . GLU B 2 36 ? 28.237 6.596 9.440 1.00 49.10 36 GLU B CA 1
ATOM 717 C C . GLU B 2 36 ? 28.628 8.059 9.695 1.00 46.53 36 GLU B C 1
ATOM 718 O O . GLU B 2 36 ? 29.051 8.402 10.806 1.00 49.13 36 GLU B O 1
ATOM 724 N N . ILE B 2 37 ? 28.408 8.928 8.703 1.00 42.64 37 ILE B N 1
ATOM 725 C CA . ILE B 2 37 ? 28.670 10.357 8.846 1.00 38.79 37 ILE B CA 1
ATOM 726 C C . ILE B 2 37 ? 27.757 10.973 9.900 1.00 36.99 37 ILE B C 1
ATOM 727 O O . ILE B 2 37 ? 28.235 11.698 10.770 1.00 35.58 37 ILE B O 1
ATOM 732 N N . LEU B 2 38 ? 26.446 10.726 9.816 1.00 39.47 38 LEU B N 1
ATOM 733 C CA . LEU B 2 38 ? 25.513 11.299 10.820 1.00 40.82 38 LEU B CA 1
ATOM 734 C C . LEU B 2 38 ? 25.812 10.767 12.219 1.00 41.27 38 LEU B C 1
ATOM 735 O O . LEU B 2 38 ? 25.759 11.505 13.204 1.00 44.67 38 LEU B O 1
ATOM 740 N N . SER B 2 39 ? 26.185 9.500 12.292 1.00 42.80 39 SER B N 1
ATOM 741 C CA . SER B 2 39 ? 26.515 8.889 13.565 1.00 46.23 39 SER B CA 1
ATOM 742 C C . SER B 2 39 ? 27.766 9.522 14.171 1.00 44.77 39 SER B C 1
ATOM 743 O O . SER B 2 39 ? 27.749 9.845 15.362 1.00 40.16 39 SER B O 1
ATOM 746 N N . LEU B 2 40 ? 28.823 9.736 13.374 1.00 42.34 40 LEU B N 1
ATOM 747 C CA . LEU B 2 40 ? 30.025 10.435 13.899 1.00 41.70 40 LEU B CA 1
ATOM 748 C C . LEU B 2 40 ? 29.703 11.863 14.370 1.00 42.70 40 LEU B C 1
ATOM 749 O O . LEU B 2 40 ? 30.167 12.295 15.433 1.00 46.86 40 LEU B O 1
ATOM 754 N N . TYR B 2 41 ? 28.896 12.578 13.585 1.00 41.83 41 TYR B N 1
ATOM 755 C CA . TYR B 2 41 ? 28.422 13.933 13.918 1.00 38.39 41 TYR B CA 1
ATOM 756 C C . TYR B 2 41 ? 27.646 13.979 15.235 1.00 38.69 41 TYR B C 1
ATOM 757 O O . TYR B 2 41 ? 27.816 14.904 16.028 1.00 34.97 41 TYR B O 1
ATOM 766 N N . SER B 2 42 ? 26.766 12.994 15.428 1.00 41.84 42 SER B N 1
ATOM 767 C CA . SER B 2 42 ? 25.921 12.892 16.626 1.00 46.57 42 SER B CA 1
ATOM 768 C C . SER B 2 42 ? 26.703 12.490 17.883 1.00 50.75 42 SER B C 1
ATOM 769 O O . SER B 2 42 ? 26.678 13.199 18.894 1.00 53.02 42 SER B O 1
ATOM 772 N N . GLN B 2 43 ? 27.398 11.358 17.807 1.00 56.57 43 GLN B N 1
ATOM 773 C CA . GLN B 2 43 ? 28.091 10.786 18.970 1.00 60.15 43 GLN B CA 1
ATOM 774 C C . GLN B 2 43 ? 29.474 11.404 19.261 1.00 60.13 43 GLN B C 1
ATOM 775 O O . GLN B 2 43 ? 29.901 11.394 20.418 1.00 58.17 43 GLN B O 1
ATOM 781 N N . HIS B 2 44 ? 30.168 11.937 18.250 1.00 55.60 44 HIS B N 1
ATOM 782 C CA . HIS B 2 44 ? 31.606 12.235 18.409 1.00 59.57 44 HIS B CA 1
ATOM 783 C C . HIS B 2 44 ? 32.090 13.646 18.085 1.00 56.85 44 HIS B C 1
ATOM 784 O O . HIS B 2 44 ? 33.239 13.976 18.397 1.00 59.48 44 HIS B O 1
ATOM 791 N N . ALA B 2 45 ? 31.253 14.485 17.484 1.00 52.38 45 ALA B N 1
ATOM 792 C CA . ALA B 2 45 ? 31.661 15.861 17.216 1.00 51.19 45 ALA B CA 1
ATOM 793 C C . ALA B 2 45 ? 31.042 16.763 18.268 1.00 47.79 45 ALA B C 1
ATOM 794 O O . ALA B 2 45 ? 30.224 16.324 19.052 1.00 51.16 45 ALA B O 1
ATOM 796 N N . ASP B 2 46 ? 31.466 18.017 18.288 1.00 50.83 46 ASP B N 1
ATOM 797 C CA . ASP B 2 46 ? 30.989 19.010 19.245 1.00 54.30 46 ASP B CA 1
ATOM 798 C C . ASP B 2 46 ? 29.619 19.581 18.814 1.00 53.22 46 ASP B C 1
ATOM 799 O O . ASP B 2 46 ? 29.518 20.719 18.348 1.00 52.05 46 ASP B O 1
ATOM 804 N N . THR B 2 47 ? 28.563 18.788 19.008 1.00 52.27 47 THR B N 1
ATOM 805 C CA . THR B 2 47 ? 27.242 19.072 18.432 1.00 45.58 47 THR B CA 1
ATOM 806 C C . THR B 2 47 ? 26.050 18.934 19.371 1.00 44.40 47 THR B C 1
ATOM 807 O O . THR B 2 47 ? 24.905 18.896 18.900 1.00 40.52 47 THR B O 1
ATOM 811 N N . GLU B 2 48 ? 26.299 18.859 20.685 1.00 48.66 48 GLU B N 1
ATOM 812 C CA . GLU B 2 48 ? 25.254 18.587 21.688 1.00 47.06 48 GLU B CA 1
ATOM 813 C C . GLU B 2 48 ? 24.478 17.303 21.365 1.00 44.50 48 GLU B C 1
ATOM 814 O O . GLU B 2 48 ? 23.247 17.311 21.343 1.00 50.11 48 GLU B O 1
ATOM 820 N N . GLY B 2 49 ? 25.181 16.212 21.096 1.00 40.64 49 GLY B N 1
ATOM 821 C CA . GLY B 2 49 ? 24.513 14.959 20.729 1.00 43.57 49 GLY B CA 1
ATOM 822 C C . GLY B 2 49 ? 23.790 14.985 19.380 1.00 45.33 49 GLY B C 1
ATOM 823 O O . GLY B 2 49 ? 22.798 14.267 19.193 1.00 45.15 49 GLY B O 1
ATOM 824 N N . GLY B 2 50 ? 24.289 15.801 18.440 1.00 43.53 50 GLY B N 1
ATOM 825 C CA . GLY B 2 50 ? 23.654 15.977 17.131 1.00 41.68 50 GLY B CA 1
ATOM 826 C C . GLY B 2 50 ? 22.495 16.961 17.026 1.00 41.34 50 GLY B C 1
ATOM 827 O O . GLY B 2 50 ? 21.835 16.992 15.982 1.00 40.07 50 GLY B O 1
ATOM 828 N N . ARG B 2 51 ? 22.251 17.764 18.073 1.00 41.64 51 ARG B N 1
ATOM 829 C CA . ARG B 2 51 ? 21.150 18.768 18.097 1.00 42.81 51 ARG B CA 1
ATOM 830 C C . ARG B 2 51 ? 21.537 20.152 17.575 1.00 41.39 51 ARG B C 1
ATOM 831 O O . ARG B 2 51 ? 20.670 20.920 17.190 1.00 42.19 51 ARG B O 1
ATOM 839 N N . TYR B 2 52 ? 22.817 20.498 17.668 1.00 37.93 52 TYR B N 1
ATOM 840 C CA . TYR B 2 52 ? 23.356 21.660 16.993 1.00 37.20 52 TYR B CA 1
ATOM 841 C C . TYR B 2 52 ? 23.630 21.170 15.582 1.00 35.67 52 TYR B C 1
ATOM 842 O O . TYR B 2 52 ? 24.503 20.339 15.394 1.00 39.74 52 TYR B O 1
ATOM 851 N N . VAL B 2 53 ? 22.858 21.669 14.620 1.00 34.53 53 VAL B N 1
ATOM 852 C CA . VAL B 2 53 ? 22.955 21.289 13.211 1.00 35.93 53 VAL B CA 1
ATOM 853 C C . VAL B 2 53 ? 23.480 22.497 12.422 1.00 34.50 53 VAL B C 1
ATOM 854 O O . VAL B 2 53 ? 22.851 23.543 12.405 1.00 32.97 53 VAL B O 1
ATOM 858 N N . CYS B 2 54 ? 24.633 22.341 11.787 1.00 35.60 54 CYS B N 1
ATOM 859 C CA . CYS B 2 54 ? 25.227 23.379 10.941 1.00 36.29 54 CYS B CA 1
ATOM 860 C C . CYS B 2 54 ? 26.111 22.760 9.866 1.00 35.54 54 CYS B C 1
ATOM 861 O O . CYS B 2 54 ? 26.857 21.831 10.145 1.00 35.73 54 CYS B O 1
ATOM 864 N N . ALA B 2 55 ? 26.005 23.270 8.641 1.00 34.99 55 ALA B N 1
ATOM 865 C CA . ALA B 2 55 ? 26.778 22.773 7.517 1.00 35.52 55 ALA B CA 1
ATOM 866 C C . ALA B 2 55 ? 28.284 22.915 7.751 1.00 38.08 55 ALA B C 1
ATOM 867 O O . ALA B 2 55 ? 29.046 22.024 7.366 1.00 32.65 55 ALA B O 1
ATOM 869 N N . ASP B 2 56 ? 28.692 24.013 8.405 1.00 39.10 56 ASP B N 1
ATOM 870 C CA . ASP B 2 56 ? 30.111 24.281 8.702 1.00 36.40 56 ASP B CA 1
ATOM 871 C C . ASP B 2 56 ? 30.720 23.278 9.679 1.00 38.46 56 ASP B C 1
ATOM 872 O O . ASP B 2 56 ? 31.950 23.042 9.659 1.00 37.08 56 ASP B O 1
ATOM 877 N N . THR B 2 57 ? 29.897 22.664 10.527 1.00 35.66 57 THR B N 1
ATOM 878 C CA . THR B 2 57 ? 30.427 21.584 11.366 1.00 37.14 57 THR B CA 1
ATOM 879 C C . THR B 2 57 ? 30.554 20.282 10.569 1.00 36.47 57 THR B C 1
ATOM 880 O O . THR B 2 57 ? 31.498 19.522 10.768 1.00 41.49 57 THR B O 1
ATOM 884 N N . PHE B 2 58 ? 29.599 20.012 9.697 1.00 36.19 58 PHE B N 1
ATOM 885 C CA . PHE B 2 58 ? 29.678 18.845 8.829 1.00 36.75 58 PHE B CA 1
ATOM 886 C C . PHE B 2 58 ? 30.894 18.861 7.913 1.00 37.16 58 PHE B C 1
ATOM 887 O O . PHE B 2 58 ? 31.381 17.804 7.545 1.00 38.98 58 PHE B O 1
ATOM 895 N N . LYS B 2 59 ? 31.381 20.048 7.551 1.00 38.58 59 LYS B N 1
ATOM 896 C CA . LYS B 2 59 ? 32.552 20.166 6.683 1.00 40.18 59 LYS B CA 1
ATOM 897 C C . LYS B 2 59 ? 33.815 19.487 7.230 1.00 42.86 59 LYS B C 1
ATOM 898 O O . LYS B 2 59 ? 34.614 18.948 6.454 1.00 45.09 59 LYS B O 1
ATOM 904 N N . GLU B 2 60 ? 33.953 19.484 8.554 1.00 42.69 60 GLU B N 1
ATOM 905 C CA . GLU B 2 60 ? 35.073 18.847 9.263 1.00 44.03 60 GLU B CA 1
ATOM 906 C C . GLU B 2 60 ? 35.125 17.316 9.183 1.00 42.36 60 GLU B C 1
ATOM 907 O O . GLU B 2 60 ? 36.122 16.716 9.578 1.00 43.59 60 GLU B O 1
ATOM 913 N N . LEU B 2 61 ? 34.061 16.686 8.694 1.00 40.49 61 LEU B N 1
ATOM 914 C CA . LEU B 2 61 ? 34.033 15.245 8.485 1.00 39.56 61 LEU B CA 1
ATOM 915 C C . LEU B 2 61 ? 34.383 14.852 7.032 1.00 42.34 61 LEU B C 1
ATOM 916 O O . LEU B 2 61 ? 34.395 13.653 6.691 1.00 41.48 61 LEU B O 1
ATOM 921 N N . PHE B 2 62 ? 34.669 15.838 6.182 1.00 38.19 62 PHE B N 1
ATOM 922 C CA . PHE B 2 62 ? 35.077 15.548 4.802 1.00 39.10 62 PHE B CA 1
ATOM 923 C C . PHE B 2 62 ? 36.606 15.474 4.710 1.00 38.86 62 PHE B C 1
ATOM 924 O O . PHE B 2 62 ? 37.294 16.347 5.235 1.00 41.76 62 PHE B O 1
ATOM 932 N N . PRO B 2 63 ? 37.144 14.454 4.024 1.00 38.82 63 PRO B N 1
ATOM 933 C CA . PRO B 2 63 ? 38.611 14.382 3.849 1.00 41.35 63 PRO B CA 1
ATOM 934 C C . PRO B 2 63 ? 39.273 15.627 3.261 1.00 40.92 63 PRO B C 1
ATOM 935 O O . PRO B 2 63 ? 40.360 15.987 3.685 1.00 44.48 63 PRO B O 1
ATOM 939 N N . ALA B 2 64 ? 38.624 16.285 2.304 1.00 44.27 64 ALA B N 1
ATOM 940 C CA . ALA B 2 64 ? 39.197 17.489 1.680 1.00 41.45 64 ALA B CA 1
ATOM 941 C C . ALA B 2 64 ? 39.380 18.656 2.648 1.00 39.87 64 ALA B C 1
ATOM 942 O O . ALA B 2 64 ? 40.149 19.559 2.364 1.00 42.88 64 ALA B O 1
ATOM 944 N N . PHE B 2 65 ? 38.700 18.633 3.786 1.00 37.46 65 PHE B N 1
ATOM 945 C CA . PHE B 2 65 ? 38.760 19.728 4.773 1.00 38.78 65 PHE B CA 1
ATOM 946 C C . PHE B 2 65 ? 39.745 19.487 5.920 1.00 41.75 65 PHE B C 1
ATOM 947 O O . PHE B 2 65 ? 39.926 20.361 6.757 1.00 43.86 65 PHE B O 1
ATOM 955 N N . GLU B 2 66 ? 40.384 18.318 5.966 1.00 47.93 66 GLU B N 1
ATOM 956 C CA . GLU B 2 66 ? 41.252 17.950 7.085 1.00 48.63 66 GLU B CA 1
ATOM 957 C C . GLU B 2 66 ? 42.350 18.949 7.343 1.00 48.18 66 GLU B C 1
ATOM 958 O O . GLU B 2 66 ? 42.561 19.333 8.478 1.00 52.05 66 GLU B O 1
ATOM 964 N N . ASN B 2 67 ? 43.043 19.365 6.293 1.00 52.52 67 ASN B N 1
ATOM 965 C CA . ASN B 2 67 ? 44.227 20.213 6.434 1.00 56.11 67 ASN B CA 1
ATOM 966 C C . ASN B 2 67 ? 43.894 21.711 6.282 1.00 53.70 67 ASN B C 1
ATOM 967 O O . ASN B 2 67 ? 43.342 22.154 5.265 1.00 45.10 67 ASN B O 1
ATOM 972 N N . LYS B 2 68 ? 44.282 22.462 7.310 1.00 53.22 68 LYS B N 1
ATOM 973 C CA . LYS B 2 68 ? 44.023 23.895 7.468 1.00 54.11 68 LYS B CA 1
ATOM 974 C C . LYS B 2 68 ? 44.199 24.725 6.194 1.00 52.11 68 LYS B C 1
ATOM 975 O O . LYS B 2 68 ? 43.354 25.578 5.863 1.00 47.67 68 LYS B O 1
ATOM 981 N N . GLU B 2 69 ? 45.298 24.466 5.492 1.00 51.32 69 GLU B N 1
ATOM 982 C CA . GLU B 2 69 ? 45.700 25.273 4.333 1.00 55.64 69 GLU B CA 1
ATOM 983 C C . GLU B 2 69 ? 44.839 25.050 3.081 1.00 50.67 69 GLU B C 1
ATOM 984 O O . GLU B 2 69 ? 44.912 25.844 2.164 1.00 50.63 69 GLU B O 1
ATOM 990 N N . ASP B 2 70 ? 44.010 24.003 3.063 1.00 51.82 70 ASP B N 1
ATOM 991 C CA . ASP B 2 70 ? 43.075 23.734 1.946 1.00 52.41 70 ASP B CA 1
ATOM 992 C C . ASP B 2 70 ? 41.622 24.242 2.120 1.00 46.30 70 ASP B C 1
ATOM 993 O O . ASP B 2 70 ? 40.871 24.244 1.150 1.00 39.40 70 ASP B O 1
ATOM 998 N N . ARG B 2 71 ? 41.227 24.680 3.317 1.00 41.88 71 ARG B N 1
ATOM 999 C CA . ARG B 2 71 ? 39.799 24.897 3.600 1.00 42.55 71 ARG B CA 1
ATOM 1000 C C . ARG B 2 71 ? 39.142 26.020 2.775 1.00 43.81 71 ARG B C 1
ATOM 1001 O O . ARG B 2 71 ? 38.020 25.859 2.279 1.00 41.39 71 ARG B O 1
ATOM 1009 N N . ALA B 2 72 ? 39.845 27.137 2.609 1.00 43.36 72 ALA B N 1
ATOM 1010 C CA . ALA B 2 72 ? 39.336 28.239 1.793 1.00 45.23 72 ALA B CA 1
ATOM 1011 C C . ALA B 2 72 ? 39.087 27.813 0.340 1.00 43.23 72 ALA B C 1
ATOM 1012 O O . ALA B 2 72 ? 38.091 28.200 -0.260 1.00 46.53 72 ALA B O 1
ATOM 1014 N N . THR B 2 73 ? 39.972 26.986 -0.193 1.00 40.23 73 THR B N 1
ATOM 1015 C CA . THR B 2 73 ? 39.912 26.565 -1.585 1.00 41.41 73 THR B CA 1
ATOM 1016 C C . THR B 2 73 ? 38.796 25.562 -1.860 1.00 39.70 73 THR B C 1
ATOM 1017 O O . THR B 2 73 ? 38.104 25.706 -2.844 1.00 42.73 73 THR B O 1
ATOM 1021 N N . VAL B 2 74 ? 38.630 24.560 -0.991 1.00 41.18 74 VAL B N 1
ATOM 1022 C CA . VAL B 2 74 ? 37.627 23.471 -1.165 1.00 37.61 74 VAL B CA 1
ATOM 1023 C C . VAL B 2 74 ? 36.199 23.768 -0.667 1.00 35.80 74 VAL B C 1
ATOM 1024 O O . VAL B 2 74 ? 35.268 23.011 -0.959 1.00 34.07 74 VAL B O 1
ATOM 1028 N N . ASN B 2 75 ? 36.047 24.841 0.105 1.00 37.02 75 ASN B N 1
ATOM 1029 C CA . ASN B 2 75 ? 34.792 25.183 0.788 1.00 38.65 75 ASN B CA 1
ATOM 1030 C C . ASN B 2 75 ? 33.565 25.170 -0.098 1.00 40.39 75 ASN B C 1
ATOM 1031 O O . ASN B 2 75 ? 32.595 24.477 0.206 1.00 42.54 75 ASN B O 1
ATOM 1036 N N . ASN B 2 76 ? 33.600 25.941 -1.188 1.00 44.26 76 ASN B N 1
ATOM 1037 C CA . ASN B 2 76 ? 32.459 26.010 -2.120 1.00 41.43 76 ASN B CA 1
ATOM 1038 C C . ASN B 2 76 ? 32.175 24.644 -2.725 1.00 39.27 76 ASN B C 1
ATOM 1039 O O . ASN B 2 76 ? 31.008 24.274 -2.907 1.00 42.13 76 ASN B O 1
ATOM 1044 N N . ALA B 2 77 ? 33.235 23.894 -3.019 1.00 36.09 77 ALA B N 1
ATOM 1045 C CA . ALA B 2 77 ? 33.093 22.578 -3.606 1.00 39.76 77 ALA B CA 1
ATOM 1046 C C . ALA B 2 77 ? 32.446 21.557 -2.668 1.00 41.13 77 ALA B C 1
ATOM 1047 O O . ALA B 2 77 ? 31.756 20.657 -3.147 1.00 39.05 77 ALA B O 1
ATOM 1049 N N . ILE B 2 78 ? 32.659 21.677 -1.351 1.00 43.70 78 ILE B N 1
ATOM 1050 C CA . ILE B 2 78 ? 32.019 20.730 -0.391 1.00 42.91 78 ILE B CA 1
ATOM 1051 C C . ILE B 2 78 ? 30.733 21.262 0.245 1.00 40.55 78 ILE B C 1
ATOM 1052 O O . ILE B 2 78 ? 30.037 20.506 0.916 1.00 41.68 78 ILE B O 1
ATOM 1057 N N . HIS B 2 79 ? 30.408 22.537 0.033 1.00 39.32 79 HIS B N 1
ATOM 1058 C CA . HIS B 2 79 ? 29.294 23.173 0.772 1.00 42.22 79 HIS B CA 1
ATOM 1059 C C . HIS B 2 79 ? 27.927 22.456 0.633 1.00 40.45 79 HIS B C 1
ATOM 1060 O O . HIS B 2 79 ? 27.365 22.008 1.636 1.00 40.90 79 HIS B O 1
ATOM 1067 N N . ASN B 2 80 ? 27.417 22.325 -0.594 1.00 36.35 80 ASN B N 1
ATOM 1068 C CA . ASN B 2 80 ? 26.106 21.710 -0.807 1.00 35.72 80 ASN B CA 1
ATOM 1069 C C . ASN B 2 80 ? 25.978 20.298 -0.173 1.00 35.94 80 ASN B C 1
ATOM 1070 O O . ASN B 2 80 ? 24.899 19.944 0.320 1.00 34.88 80 ASN B O 1
ATOM 1075 N N . SER B 2 81 ? 27.064 19.513 -0.211 1.00 33.47 81 SER B N 1
ATOM 1076 C CA . SER B 2 81 ? 27.113 18.188 0.406 1.00 33.85 81 SER B CA 1
ATOM 1077 C C . SER B 2 81 ? 26.945 18.325 1.920 1.00 34.05 81 SER B C 1
ATOM 1078 O O . SER B 2 81 ? 26.088 17.672 2.526 1.00 32.70 81 SER B O 1
ATOM 1081 N N . ALA B 2 82 ? 27.708 19.233 2.517 1.00 32.78 82 ALA B N 1
ATOM 1082 C CA . ALA B 2 82 ? 27.539 19.535 3.935 1.00 33.79 82 ALA B CA 1
ATOM 1083 C C . ALA B 2 82 ? 26.110 20.027 4.307 1.00 33.61 82 ALA B C 1
ATOM 1084 O O . ALA B 2 82 ? 25.523 19.521 5.259 1.00 30.18 82 ALA B O 1
ATOM 1086 N N . ALA B 2 83 ? 25.556 20.979 3.538 1.00 35.22 83 ALA B N 1
ATOM 1087 C CA . ALA B 2 83 ? 24.181 21.516 3.748 1.00 34.52 83 ALA B CA 1
ATOM 1088 C C . ALA B 2 83 ? 23.045 20.472 3.627 1.00 33.78 83 ALA B C 1
ATOM 1089 O O . ALA B 2 83 ? 22.113 20.482 4.409 1.00 35.21 83 ALA B O 1
ATOM 1091 N N . VAL B 2 84 ? 23.146 19.560 2.669 1.00 32.37 84 VAL B N 1
ATOM 1092 C CA . VAL B 2 84 ? 22.197 18.455 2.555 1.00 31.69 84 VAL B CA 1
ATOM 1093 C C . VAL B 2 84 ? 22.361 17.433 3.678 1.00 32.41 84 VAL B C 1
ATOM 1094 O O . VAL B 2 84 ? 21.381 16.877 4.153 1.00 35.85 84 VAL B O 1
ATOM 1098 N N . LEU B 2 85 ? 23.593 17.167 4.083 1.00 34.45 85 LEU B N 1
ATOM 1099 C CA . LEU B 2 85 ? 23.839 16.410 5.297 1.00 35.29 85 LEU B CA 1
ATOM 1100 C C . LEU B 2 85 ? 23.188 17.082 6.518 1.00 36.05 85 LEU B C 1
ATOM 1101 O O . LEU B 2 85 ? 22.639 16.383 7.363 1.00 37.28 85 LEU B O 1
ATOM 1106 N N . SER B 2 86 ? 23.216 18.418 6.581 1.00 36.18 86 SER B N 1
ATOM 1107 C CA . SER B 2 86 ? 22.525 19.165 7.652 1.00 35.36 86 SER B CA 1
ATOM 1108 C C . SER B 2 86 ? 21.038 18.958 7.615 1.00 33.71 86 SER B C 1
ATOM 1109 O O . SER B 2 86 ? 20.444 18.735 8.644 1.00 35.54 86 SER B O 1
ATOM 1112 N N . SER B 2 87 ? 20.431 19.059 6.442 1.00 33.46 87 SER B N 1
ATOM 1113 C CA . SER B 2 87 ? 18.990 18.796 6.331 1.00 34.83 87 SER B CA 1
ATOM 1114 C C . SER B 2 87 ? 18.629 17.369 6.739 1.00 35.13 87 SER B C 1
ATOM 1115 O O . SER B 2 87 ? 17.563 17.135 7.279 1.00 34.77 87 SER B O 1
ATOM 1118 N N . THR B 2 88 ? 19.508 16.416 6.442 1.00 36.46 88 THR B N 1
ATOM 1119 C CA . THR B 2 88 ? 19.239 15.022 6.733 1.00 36.95 88 THR B CA 1
ATOM 1120 C C . THR B 2 88 ? 19.301 14.883 8.252 1.00 39.29 88 THR B C 1
ATOM 1121 O O . THR B 2 88 ? 18.376 14.373 8.883 1.00 42.68 88 THR B O 1
ATOM 1125 N N . GLN B 2 89 ? 20.375 15.389 8.842 1.00 39.54 89 GLN B N 1
ATOM 1126 C CA . GLN B 2 89 ? 20.463 15.451 10.281 1.00 39.93 89 GLN B CA 1
ATOM 1127 C C . GLN B 2 89 ? 19.253 16.157 10.899 1.00 40.16 89 GLN B C 1
ATOM 1128 O O . GLN B 2 89 ? 18.679 15.662 11.869 1.00 38.23 89 GLN B O 1
ATOM 1134 N N . PHE B 2 90 ? 18.868 17.304 10.343 1.00 40.37 90 PHE B N 1
ATOM 1135 C CA . PHE B 2 90 ? 17.734 18.076 10.877 1.00 39.80 90 PHE B CA 1
ATOM 1136 C C . PHE B 2 90 ? 16.513 17.166 10.989 1.00 41.68 90 PHE B C 1
ATOM 1137 O O . PHE B 2 90 ? 15.877 17.123 12.042 1.00 39.80 90 PHE B O 1
ATOM 1145 N N . ASP B 2 91 ? 16.228 16.432 9.912 1.00 45.07 91 ASP B N 1
ATOM 1146 C CA . ASP B 2 91 ? 15.090 15.491 9.840 1.00 49.17 91 ASP B CA 1
ATOM 1147 C C . ASP B 2 91 ? 15.190 14.308 10.824 1.00 49.40 91 ASP B C 1
ATOM 1148 O O . ASP B 2 91 ? 14.176 13.880 11.364 1.00 51.47 91 ASP B O 1
ATOM 1153 N N . GLU B 2 92 ? 16.389 13.759 11.027 1.00 50.11 92 GLU B N 1
ATOM 1154 C CA . GLU B 2 92 ? 16.594 12.674 12.013 1.00 49.19 92 GLU B CA 1
ATOM 1155 C C . GLU B 2 92 ? 16.357 13.128 13.454 1.00 46.40 92 GLU B C 1
ATOM 1156 O O . GLU B 2 92 ? 15.804 12.381 14.245 1.00 52.30 92 GLU B O 1
ATOM 1162 N N . VAL B 2 93 ? 16.762 14.346 13.797 1.00 47.50 93 VAL B N 1
ATOM 1163 C CA . VAL B 2 93 ? 16.454 14.893 15.118 1.00 48.87 93 VAL B CA 1
ATOM 1164 C C . VAL B 2 93 ? 14.920 15.062 15.263 1.00 51.33 93 VAL B C 1
ATOM 1165 O O . VAL B 2 93 ? 14.359 14.721 16.310 1.00 45.70 93 VAL B O 1
ATOM 1169 N N . LEU B 2 94 ? 14.254 15.539 14.207 1.00 49.62 94 LEU B N 1
ATOM 1170 C CA . LEU B 2 94 ? 12.802 15.742 14.238 1.00 50.62 94 LEU B CA 1
ATOM 1171 C C . LEU B 2 94 ? 11.994 14.463 14.458 1.00 55.08 94 LEU B C 1
ATOM 1172 O O . LEU B 2 94 ? 10.957 14.515 15.128 1.00 55.36 94 LEU B O 1
ATOM 1177 N N . LYS B 2 95 ? 12.469 13.346 13.897 1.00 58.06 95 LYS B N 1
ATOM 1178 C CA . LYS B 2 95 ? 11.802 12.034 14.010 1.00 62.95 95 LYS B CA 1
ATOM 1179 C C . LYS B 2 95 ? 11.876 11.382 15.409 1.00 66.66 95 LYS B C 1
ATOM 1180 O O . LYS B 2 95 ? 11.063 10.511 15.721 1.00 65.94 95 LYS B O 1
ATOM 1186 N N . ARG B 2 96 ? 12.850 11.774 16.231 1.00 71.54 96 ARG B N 1
ATOM 1187 C CA . ARG B 2 96 ? 12.974 11.243 17.595 1.00 73.34 96 ARG B CA 1
ATOM 1188 C C . ARG B 2 96 ? 11.794 11.719 18.467 1.00 72.48 96 ARG B C 1
ATOM 1189 O O . ARG B 2 96 ? 11.515 12.920 18.548 1.00 68.60 96 ARG B O 1
ATOM 1197 N N . ASP B 2 97 ? 11.096 10.753 19.075 1.00 73.86 97 ASP B N 1
ATOM 1198 C CA . ASP B 2 97 ? 9.932 10.991 19.936 1.00 71.44 97 ASP B CA 1
ATOM 1199 C C . ASP B 2 97 ? 10.410 11.511 21.294 1.00 69.60 97 ASP B C 1
ATOM 1200 O O . ASP B 2 97 ? 11.004 10.767 22.080 1.00 66.98 97 ASP B O 1
ATOM 1205 N N . GLU B 2 98 ? 10.171 12.800 21.543 1.00 67.24 98 GLU B N 1
ATOM 1206 C CA . GLU B 2 98 ? 10.696 13.502 22.712 1.00 64.33 98 GLU B CA 1
ATOM 1207 C C . GLU B 2 98 ? 9.724 14.605 23.122 1.00 64.56 98 GLU B C 1
ATOM 1208 O O . GLU B 2 98 ? 10.069 15.788 23.054 1.00 65.03 98 GLU B O 1
ATOM 1214 N N . PRO B 2 99 ? 8.505 14.235 23.564 1.00 68.72 99 PRO B N 1
ATOM 1215 C CA . PRO B 2 99 ? 7.459 15.247 23.835 1.00 67.62 99 PRO B CA 1
ATOM 1216 C C . PRO B 2 99 ? 7.885 16.410 24.759 1.00 65.34 99 PRO B C 1
ATOM 1217 O O . PRO B 2 99 ? 7.327 17.505 24.658 1.00 62.76 99 PRO B O 1
ATOM 1221 N N . GLN B 2 100 ? 8.858 16.167 25.636 1.00 65.22 100 GLN B N 1
ATOM 1222 C CA . GLN B 2 100 ? 9.464 17.223 26.452 1.00 68.22 100 GLN B CA 1
ATOM 1223 C C . GLN B 2 100 ? 10.047 18.374 25.602 1.00 62.79 100 GLN B C 1
ATOM 1224 O O . GLN B 2 100 ? 9.883 19.549 25.941 1.00 57.15 100 GLN B O 1
ATOM 1230 N N . LYS B 2 101 ? 10.718 18.031 24.507 1.00 56.92 101 LYS B N 1
ATOM 1231 C CA . LYS B 2 101 ? 11.455 19.023 23.707 1.00 58.12 101 LYS B CA 1
ATOM 1232 C C . LYS B 2 101 ? 10.574 19.645 22.616 1.00 53.43 101 LYS B C 1
ATOM 1233 O O . LYS B 2 101 ? 10.229 18.989 21.649 1.00 54.92 101 LYS B O 1
ATOM 1239 N N . LYS B 2 102 ? 10.224 20.916 22.801 1.00 55.56 102 LYS B N 1
ATOM 1240 C CA . LYS B 2 102 ? 9.222 21.612 21.989 1.00 59.72 102 LYS B CA 1
ATOM 1241 C C . LYS B 2 102 ? 9.749 22.820 21.200 1.00 55.81 102 LYS B C 1
ATOM 1242 O O . LYS B 2 102 ? 8.995 23.419 20.429 1.00 62.69 102 LYS B O 1
ATOM 1248 N N . GLU B 2 103 ? 11.022 23.170 21.360 1.00 48.35 103 GLU B N 1
ATOM 1249 C CA . GLU B 2 103 ? 11.548 24.428 20.827 1.00 50.91 103 GLU B CA 1
ATOM 1250 C C . GLU B 2 103 ? 12.623 24.258 19.748 1.00 46.11 103 GLU B C 1
ATOM 1251 O O . GLU B 2 103 ? 13.581 23.506 19.935 1.00 43.98 103 GLU B O 1
ATOM 1257 N N . VAL B 2 104 ? 12.476 24.974 18.633 1.00 39.72 104 VAL B N 1
ATOM 1258 C CA . VAL B 2 104 ? 13.478 24.931 17.569 1.00 35.79 104 VAL B CA 1
ATOM 1259 C C . VAL B 2 104 ? 14.021 26.320 17.293 1.00 33.02 104 VAL B C 1
ATOM 1260 O O . VAL B 2 104 ? 13.268 27.251 17.023 1.00 35.22 104 VAL B O 1
ATOM 1264 N N . ILE B 2 105 ? 15.339 26.455 17.382 1.00 32.53 105 ILE B N 1
ATOM 1265 C CA . ILE B 2 105 ? 15.995 27.740 17.206 1.00 35.02 105 ILE B CA 1
ATOM 1266 C C . ILE B 2 105 ? 16.838 27.721 15.928 1.00 34.96 105 ILE B C 1
ATOM 1267 O O . ILE B 2 105 ? 17.633 26.801 15.734 1.00 33.38 105 ILE B O 1
ATOM 1272 N N . PHE B 2 106 ? 16.583 28.712 15.059 1.00 33.38 106 PHE B N 1
ATOM 1273 C CA . PHE B 2 106 ? 17.299 28.946 13.798 1.00 32.63 106 PHE B CA 1
ATOM 1274 C C . PHE B 2 106 ? 18.128 30.206 14.058 1.00 33.68 106 PHE B C 1
ATOM 1275 O O . PHE B 2 106 ? 17.575 31.200 14.492 1.00 36.17 106 PHE B O 1
ATOM 1283 N N . VAL B 2 107 ? 19.438 30.157 13.831 1.00 34.62 107 VAL B N 1
ATOM 1284 C CA . VAL B 2 107 ? 20.354 31.297 14.027 1.00 35.55 107 VAL B CA 1
ATOM 1285 C C . VAL B 2 107 ? 21.084 31.592 12.691 1.00 36.16 107 VAL B C 1
ATOM 1286 O O . VAL B 2 107 ? 21.596 30.694 12.040 1.00 36.06 107 VAL B O 1
ATOM 1290 N N . THR B 2 108 ? 21.117 32.850 12.299 1.00 37.88 108 THR B N 1
ATOM 1291 C CA . THR B 2 108 ? 21.670 33.256 11.013 1.00 41.28 108 THR B CA 1
ATOM 1292 C C . THR B 2 108 ? 22.385 34.585 11.170 1.00 40.79 108 THR B C 1
ATOM 1293 O O . THR B 2 108 ? 22.115 35.337 12.104 1.00 41.26 108 THR B O 1
ATOM 1297 N N . GLY B 2 109 ? 23.300 34.857 10.258 1.00 37.75 109 GLY B N 1
ATOM 1298 C CA . GLY B 2 109 ? 23.928 36.158 10.191 1.00 39.08 109 GLY B CA 1
ATOM 1299 C C . GLY B 2 109 ? 25.053 36.217 9.191 1.00 36.51 109 GLY B C 1
ATOM 1300 O O . GLY B 2 109 ? 25.557 35.188 8.775 1.00 42.36 109 GLY B O 1
ATOM 1301 N N . ILE B 2 110 ? 25.420 37.429 8.797 1.00 39.41 110 ILE B N 1
ATOM 1302 C CA . ILE B 2 110 ? 26.602 37.689 7.961 1.00 40.16 110 ILE B CA 1
ATOM 1303 C C . ILE B 2 110 ? 27.809 37.003 8.604 1.00 41.00 110 ILE B C 1
ATOM 1304 O O . ILE B 2 110 ? 27.964 37.068 9.810 1.00 43.47 110 ILE B O 1
ATOM 1309 N N . PRO B 2 111 ? 28.641 36.311 7.814 1.00 39.81 111 PRO B N 1
ATOM 1310 C CA . PRO B 2 111 ? 29.873 35.746 8.356 1.00 39.60 111 PRO B CA 1
ATOM 1311 C C . PRO B 2 111 ? 30.748 36.769 9.084 1.00 41.51 111 PRO B C 1
ATOM 1312 O O . PRO B 2 111 ? 30.825 37.946 8.672 1.00 37.47 111 PRO B O 1
ATOM 1316 N N . GLY B 2 112 ? 31.404 36.313 10.150 1.00 41.23 112 GLY B N 1
ATOM 1317 C CA . GLY B 2 112 ? 32.135 37.201 11.049 1.00 41.34 112 GLY B CA 1
ATOM 1318 C C . GLY B 2 112 ? 31.276 38.022 12.022 1.00 42.67 112 GLY B C 1
ATOM 1319 O O . GLY B 2 112 ? 31.819 38.822 12.779 1.00 44.27 112 GLY B O 1
ATOM 1320 N N . SER B 2 113 ? 29.955 37.836 12.027 1.00 43.02 113 SER B N 1
ATOM 1321 C CA . SER B 2 113 ? 29.077 38.558 12.963 1.00 45.05 113 SER B CA 1
ATOM 1322 C C . SER B 2 113 ? 29.039 37.909 14.355 1.00 44.21 113 SER B C 1
ATOM 1323 O O . SER B 2 113 ? 28.465 38.472 15.278 1.00 43.14 113 SER B O 1
ATOM 1326 N N . GLY B 2 114 ? 29.644 36.729 14.486 1.00 43.93 114 GLY B N 1
ATOM 1327 C CA . GLY B 2 114 ? 29.761 36.044 15.751 1.00 44.47 114 GLY B CA 1
ATOM 1328 C C . GLY B 2 114 ? 28.509 35.263 16.064 1.00 46.68 114 GLY B C 1
ATOM 1329 O O . GLY B 2 114 ? 28.135 35.137 17.230 1.00 48.19 114 GLY B O 1
ATOM 1330 N N . ALA B 2 115 ? 27.862 34.732 15.025 1.00 47.22 115 ALA B N 1
ATOM 1331 C CA . ALA B 2 115 ? 26.640 33.955 15.188 1.00 45.12 115 ALA B CA 1
ATOM 1332 C C . ALA B 2 115 ? 26.991 32.615 15.803 1.00 42.82 115 ALA B C 1
ATOM 1333 O O . ALA B 2 115 ? 26.338 32.164 16.735 1.00 40.35 115 ALA B O 1
ATOM 1335 N N . THR B 2 116 ? 28.049 31.998 15.298 1.00 43.40 116 THR B N 1
ATOM 1336 C CA . THR B 2 116 ? 28.517 30.733 15.857 1.00 44.43 116 THR B CA 1
ATOM 1337 C C . THR B 2 116 ? 28.943 30.881 17.325 1.00 44.58 116 THR B C 1
ATOM 1338 O O . THR B 2 116 ? 28.570 30.066 18.155 1.00 41.97 116 THR B O 1
ATOM 1342 N N . SER B 2 117 ? 29.681 31.941 17.634 1.00 45.05 117 SER B N 1
ATOM 1343 C CA . SER B 2 117 ? 30.074 32.217 19.005 1.00 46.35 117 SER B CA 1
ATOM 1344 C C . SER B 2 117 ? 28.851 32.475 19.916 1.00 46.71 117 SER B C 1
ATOM 1345 O O . SER B 2 117 ? 28.870 32.094 21.094 1.00 47.76 117 SER B O 1
ATOM 1348 N N . THR B 2 118 ? 27.813 33.115 19.372 1.00 40.59 118 THR B N 1
ATOM 1349 C CA . THR B 2 118 ? 26.560 33.315 20.090 1.00 39.24 118 THR B CA 1
ATOM 1350 C C . THR B 2 118 ? 25.907 31.963 20.399 1.00 43.35 118 THR B C 1
ATOM 1351 O O . THR B 2 118 ? 25.504 31.737 21.537 1.00 44.14 118 THR B O 1
ATOM 1355 N N . VAL B 2 119 ? 25.846 31.062 19.411 1.00 44.27 119 VAL B N 1
ATOM 1356 C CA . VAL B 2 119 ? 25.309 29.702 19.604 1.00 45.66 119 VAL B CA 1
ATOM 1357 C C . VAL B 2 119 ? 26.058 28.902 20.674 1.00 47.89 119 VAL B C 1
ATOM 1358 O O . VAL B 2 119 ? 25.444 28.218 21.494 1.00 49.60 119 VAL B O 1
ATOM 1362 N N . LYS B 2 120 ? 27.380 28.982 20.653 1.00 52.90 120 LYS B N 1
ATOM 1363 C CA . LYS B 2 120 ? 28.215 28.325 21.652 1.00 56.82 120 LYS B CA 1
ATOM 1364 C C . LYS B 2 120 ? 27.982 28.899 23.063 1.00 55.74 120 LYS B C 1
ATOM 1365 O O . LYS B 2 120 ? 28.179 28.213 24.061 1.00 56.52 120 LYS B O 1
ATOM 1371 N N . ASN B 2 121 ? 27.580 30.163 23.134 1.00 54.13 121 ASN B N 1
ATOM 1372 C CA . ASN B 2 121 ? 27.243 30.802 24.398 1.00 50.81 121 ASN B CA 1
ATOM 1373 C C . ASN B 2 121 ? 25.783 30.628 24.794 1.00 51.46 121 ASN B C 1
ATOM 1374 O O . ASN B 2 121 ? 25.383 31.105 25.832 1.00 50.66 121 ASN B O 1
ATOM 1403 N N . GLN B 2 125 ? 18.667 24.123 26.953 1.00 62.95 125 GLN B N 1
ATOM 1404 C CA . GLN B 2 125 ? 17.637 23.931 27.970 1.00 60.35 125 GLN B CA 1
ATOM 1405 C C . GLN B 2 125 ? 16.975 22.568 27.757 1.00 61.60 125 GLN B C 1
ATOM 1406 O O . GLN B 2 125 ? 17.183 21.913 26.728 1.00 57.95 125 GLN B O 1
ATOM 1412 N N . ASP B 2 126 ? 16.172 22.153 28.734 1.00 65.14 126 ASP B N 1
ATOM 1413 C CA . ASP B 2 126 ? 15.497 20.845 28.694 1.00 63.74 126 ASP B CA 1
ATOM 1414 C C . ASP B 2 126 ? 14.398 20.783 27.618 1.00 58.85 126 ASP B C 1
ATOM 1415 O O . ASP B 2 126 ? 14.090 19.707 27.105 1.00 60.66 126 ASP B O 1
ATOM 1420 N N . THR B 2 127 ? 13.814 21.935 27.292 1.00 53.97 127 THR B N 1
ATOM 1421 C CA . THR B 2 127 ? 12.808 22.054 26.229 1.00 55.67 127 THR B CA 1
ATOM 1422 C C . THR B 2 127 ? 13.371 22.255 24.793 1.00 53.48 127 THR B C 1
ATOM 1423 O O . THR B 2 127 ? 12.602 22.290 23.841 1.00 55.70 127 THR B O 1
ATOM 1427 N N . THR B 2 128 ? 14.691 22.362 24.641 1.00 48.56 128 THR B N 1
ATOM 1428 C CA . THR B 2 128 ? 15.327 22.640 23.351 1.00 47.35 128 THR B CA 1
ATOM 1429 C C . THR B 2 128 ? 15.470 21.369 22.483 1.00 43.89 128 THR B C 1
ATOM 1430 O O . THR B 2 128 ? 16.204 20.441 22.837 1.00 47.04 128 THR B O 1
ATOM 1434 N N . LYS B 2 129 ? 14.746 21.307 21.368 1.00 43.00 129 LYS B N 1
ATOM 1435 C CA . LYS B 2 129 ? 14.818 20.142 20.480 1.00 44.20 129 LYS B CA 1
ATOM 1436 C C . LYS B 2 129 ? 15.988 20.187 19.525 1.00 43.34 129 LYS B C 1
ATOM 1437 O O . LYS B 2 129 ? 16.636 19.169 19.295 1.00 44.89 129 LYS B O 1
ATOM 1443 N N . LEU B 2 130 ? 16.232 21.352 18.939 1.00 42.07 130 LEU B N 1
ATOM 1444 C CA . LEU B 2 130 ? 17.100 21.446 17.764 1.00 40.90 130 LEU B CA 1
ATOM 1445 C C . LEU B 2 130 ? 17.589 22.869 17.644 1.00 39.27 130 LEU B C 1
ATOM 1446 O O . LEU B 2 130 ? 16.829 23.819 17.874 1.00 36.44 130 LEU B O 1
ATOM 1451 N N . LEU B 2 131 ? 18.863 23.010 17.321 1.00 40.36 131 LEU B N 1
ATOM 1452 C CA . LEU B 2 131 ? 19.467 24.305 17.024 1.00 42.64 131 LEU B CA 1
ATOM 1453 C C . LEU B 2 131 ? 20.073 24.237 15.616 1.00 40.46 131 LEU B C 1
ATOM 1454 O O . LEU B 2 131 ? 21.001 23.449 15.387 1.00 40.47 131 LEU B O 1
ATOM 1459 N N . PHE B 2 132 ? 19.532 25.015 14.675 1.00 37.39 132 PHE B N 1
ATOM 1460 C CA . PHE B 2 132 ? 20.060 25.073 13.288 1.00 37.17 132 PHE B CA 1
ATOM 1461 C C . PHE B 2 132 ? 20.704 26.412 12.977 1.00 35.55 132 PHE B C 1
ATOM 1462 O O . PHE B 2 132 ? 20.054 27.450 13.090 1.00 36.02 132 PHE B O 1
ATOM 1470 N N . GLU B 2 133 ? 21.962 26.390 12.553 1.00 34.13 133 GLU B N 1
ATOM 1471 C CA . GLU B 2 133 ? 22.616 27.594 12.061 1.00 34.27 133 GLU B CA 1
ATOM 1472 C C . GLU B 2 133 ? 22.885 27.463 10.552 1.00 32.95 133 GLU B C 1
ATOM 1473 O O . GLU B 2 133 ? 23.476 26.472 10.127 1.00 29.89 133 GLU B O 1
ATOM 1479 N N . GLY B 2 134 ? 22.493 28.491 9.788 1.00 33.72 134 GLY B N 1
ATOM 1480 C CA . GLY B 2 134 ? 22.588 28.538 8.301 1.00 34.09 134 GLY B CA 1
ATOM 1481 C C . GLY B 2 134 ? 22.031 29.860 7.718 1.00 37.83 134 GLY B C 1
ATOM 1482 O O . GLY B 2 134 ? 21.341 30.629 8.406 1.00 39.54 134 GLY B O 1
ATOM 1483 N N . GLN B 2 135 ? 22.328 30.146 6.450 1.00 37.47 135 GLN B N 1
ATOM 1484 C CA . GLN B 2 135 ? 21.830 31.368 5.788 1.00 33.43 135 GLN B CA 1
ATOM 1485 C C . GLN B 2 135 ? 20.310 31.361 5.611 1.00 33.81 135 GLN B C 1
ATOM 1486 O O . GLN B 2 135 ? 19.728 30.332 5.275 1.00 33.11 135 GLN B O 1
ATOM 1492 N N . LEU B 2 136 ? 19.665 32.499 5.885 1.00 35.56 136 LEU B N 1
ATOM 1493 C CA . LEU B 2 136 ? 18.243 32.693 5.571 1.00 37.10 136 LEU B CA 1
ATOM 1494 C C . LEU B 2 136 ? 17.990 33.848 4.584 1.00 39.91 136 LEU B C 1
ATOM 1495 O O . LEU B 2 136 ? 16.830 34.219 4.365 1.00 43.23 136 LEU B O 1
ATOM 1500 N N . ALA B 2 137 ? 19.042 34.383 3.965 1.00 41.02 137 ALA B N 1
ATOM 1501 C CA . ALA B 2 137 ? 18.872 35.359 2.880 1.00 45.45 137 ALA B CA 1
ATOM 1502 C C . ALA B 2 137 ? 18.095 34.771 1.699 1.00 43.49 137 ALA B C 1
ATOM 1503 O O . ALA B 2 137 ? 17.211 35.424 1.197 1.00 46.62 137 ALA B O 1
ATOM 1505 N N . ARG B 2 138 ? 18.428 33.554 1.274 1.00 45.75 138 ARG B N 1
ATOM 1506 C CA . ARG B 2 138 ? 17.610 32.793 0.320 1.00 48.82 138 ARG B CA 1
ATOM 1507 C C . ARG B 2 138 ? 16.844 31.742 1.121 1.00 47.20 138 ARG B C 1
ATOM 1508 O O . ARG B 2 138 ? 17.374 30.681 1.386 1.00 45.20 138 ARG B O 1
ATOM 1516 N N . PRO B 2 139 ? 15.593 32.037 1.520 1.00 49.61 139 PRO B N 1
ATOM 1517 C CA . PRO B 2 139 ? 14.924 31.252 2.575 1.00 52.10 139 PRO B CA 1
ATOM 1518 C C . PRO B 2 139 ? 14.195 29.977 2.139 1.00 50.12 139 PRO B C 1
ATOM 1519 O O . PRO B 2 139 ? 13.607 29.307 2.980 1.00 47.73 139 PRO B O 1
ATOM 1523 N N . GLN B 2 140 ? 14.252 29.637 0.856 1.00 54.81 140 GLN B N 1
ATOM 1524 C CA . GLN B 2 140 ? 13.448 28.545 0.289 1.00 54.73 140 GLN B CA 1
ATOM 1525 C C . GLN B 2 140 ? 13.704 27.221 1.018 1.00 48.31 140 GLN B C 1
ATOM 1526 O O . GLN B 2 140 ? 12.774 26.570 1.464 1.00 48.28 140 GLN B O 1
ATOM 1532 N N . SER B 2 141 ? 14.971 26.854 1.148 1.00 48.07 141 SER B N 1
ATOM 1533 C CA . SER B 2 141 ? 15.410 25.688 1.922 1.00 48.57 141 SER B CA 1
ATOM 1534 C C . SER B 2 141 ? 14.906 25.681 3.382 1.00 47.57 141 SER B C 1
ATOM 1535 O O . SER B 2 141 ? 14.496 24.640 3.906 1.00 44.50 141 SER B O 1
ATOM 1538 N N . ALA B 2 142 ? 14.963 26.843 4.026 1.00 48.98 142 ALA B N 1
ATOM 1539 C CA . ALA B 2 142 ? 14.456 27.003 5.392 1.00 50.21 142 ALA B CA 1
ATOM 1540 C C . ALA B 2 142 ? 12.945 26.848 5.497 1.00 50.92 142 ALA B C 1
ATOM 1541 O O . ALA B 2 142 ? 12.461 26.438 6.551 1.00 51.09 142 ALA B O 1
ATOM 1543 N N . PHE B 2 143 ? 12.204 27.178 4.432 1.00 49.56 143 PHE B N 1
ATOM 1544 C CA . PHE B 2 143 ? 10.749 26.915 4.397 1.00 47.17 143 PHE B CA 1
ATOM 1545 C C . PHE B 2 143 ? 10.420 25.443 4.662 1.00 43.36 143 PHE B C 1
ATOM 1546 O O . PHE B 2 143 ? 9.518 25.148 5.411 1.00 41.73 143 PHE B O 1
ATOM 1554 N N . ARG B 2 144 ? 11.164 24.538 4.043 1.00 47.72 144 ARG B N 1
ATOM 1555 C CA . ARG B 2 144 ? 10.939 23.095 4.190 1.00 50.70 144 ARG B CA 1
ATOM 1556 C C . ARG B 2 144 ? 11.192 22.637 5.644 1.00 49.91 144 ARG B C 1
ATOM 1557 O O . ARG B 2 144 ? 10.418 21.838 6.196 1.00 46.12 144 ARG B O 1
ATOM 1565 N N . LYS B 2 145 ? 12.243 23.175 6.260 1.00 45.57 145 LYS B N 1
ATOM 1566 C CA . LYS B 2 145 ? 12.536 22.914 7.675 1.00 46.91 145 LYS B CA 1
ATOM 1567 C C . LYS B 2 145 ? 11.494 23.489 8.629 1.00 43.70 145 LYS B C 1
ATOM 1568 O O . LYS B 2 145 ? 11.110 22.829 9.599 1.00 39.88 145 LYS B O 1
ATOM 1574 N N . ILE B 2 146 ? 11.032 24.701 8.353 1.00 42.70 146 ILE B N 1
ATOM 1575 C CA . ILE B 2 146 ? 10.078 25.384 9.242 1.00 41.39 146 ILE B CA 1
ATOM 1576 C C . ILE B 2 146 ? 8.715 24.697 9.186 1.00 43.97 146 ILE B C 1
ATOM 1577 O O . ILE B 2 146 ? 8.100 24.449 10.223 1.00 44.22 146 ILE B O 1
ATOM 1582 N N . GLU B 2 147 ? 8.264 24.389 7.975 1.00 45.00 147 GLU B N 1
ATOM 1583 C CA . GLU B 2 147 ? 7.068 23.597 7.752 1.00 45.27 147 GLU B CA 1
ATOM 1584 C C . GLU B 2 147 ? 7.015 22.347 8.643 1.00 42.99 147 GLU B C 1
ATOM 1585 O O . GLU B 2 147 ? 6.012 22.095 9.312 1.00 39.19 147 GLU B O 1
ATOM 1591 N N . GLN B 2 148 ? 8.093 21.580 8.635 1.00 41.80 148 GLN B N 1
ATOM 1592 C CA . GLN B 2 148 ? 8.189 20.345 9.407 1.00 44.85 148 GLN B CA 1
ATOM 1593 C C . GLN B 2 148 ? 8.114 20.552 10.924 1.00 45.17 148 GLN B C 1
ATOM 1594 O O . GLN B 2 148 ? 7.539 19.722 11.644 1.00 47.17 148 GLN B O 1
ATOM 1600 N N . CYS B 2 149 ? 8.715 21.640 11.399 1.00 40.47 149 CYS B N 1
ATOM 1601 C CA . CYS B 2 149 ? 8.601 22.027 12.789 1.00 39.62 149 CYS B CA 1
ATOM 1602 C C . CYS B 2 149 ? 7.135 22.276 13.150 1.00 39.40 149 CYS B C 1
ATOM 1603 O O . CYS B 2 149 ? 6.640 21.704 14.118 1.00 37.98 149 CYS B O 1
ATOM 1606 N N . LEU B 2 150 ? 6.434 23.050 12.320 1.00 35.42 150 LEU B N 1
ATOM 1607 C CA . LEU B 2 150 ? 5.077 23.465 12.614 1.00 35.32 150 LEU B CA 1
ATOM 1608 C C . LEU B 2 150 ? 4.053 22.331 12.443 1.00 40.35 150 LEU B C 1
ATOM 1609 O O . LEU B 2 150 ? 3.057 22.307 13.178 1.00 41.07 150 LEU B O 1
ATOM 1614 N N . GLU B 2 151 ? 4.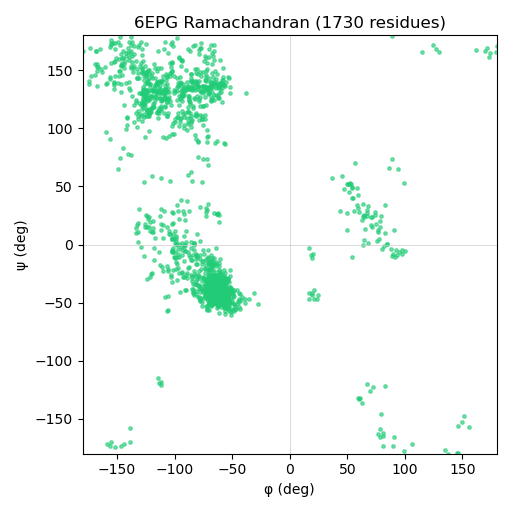309 21.397 11.508 1.00 40.29 151 GLU B N 1
ATOM 1615 C CA . GLU B 2 151 ? 3.601 20.104 11.437 1.00 40.65 151 GLU B CA 1
ATOM 1616 C C . GLU B 2 151 ? 3.650 19.298 12.730 1.00 41.38 151 GLU B C 1
ATOM 1617 O O . GLU B 2 151 ? 2.743 18.501 12.996 1.00 39.66 151 GLU B O 1
ATOM 1623 N N . ARG B 2 152 ? 4.737 19.441 13.481 1.00 41.83 152 ARG B N 1
ATOM 1624 C CA . ARG B 2 152 ? 4.915 18.700 14.725 1.00 43.86 152 ARG B CA 1
ATOM 1625 C C . ARG B 2 152 ? 4.619 19.556 15.949 1.00 42.11 152 ARG B C 1
ATOM 1626 O O . ARG B 2 152 ? 4.995 19.198 17.040 1.00 43.70 152 ARG B O 1
ATOM 1634 N N . ASN B 2 153 ? 3.901 20.659 15.760 1.00 42.52 153 ASN B N 1
ATOM 1635 C CA . ASN B 2 153 ? 3.557 21.604 16.827 1.00 47.54 153 ASN B CA 1
ATOM 1636 C C . ASN B 2 153 ? 4.744 22.182 17.605 1.00 45.03 153 ASN B C 1
ATOM 1637 O O . ASN B 2 153 ? 4.587 22.551 18.767 1.00 45.66 153 ASN B O 1
ATOM 1642 N N . LEU B 2 154 ? 5.910 22.291 16.970 1.00 42.89 154 LEU B N 1
ATOM 1643 C CA . LEU B 2 154 ? 7.098 22.830 17.639 1.00 42.93 154 LEU B CA 1
ATOM 1644 C C . LEU B 2 154 ? 7.110 24.349 17.527 1.00 45.02 154 LEU B C 1
ATOM 1645 O O . LEU B 2 154 ? 6.618 24.918 16.548 1.00 48.05 154 LEU B O 1
ATOM 1650 N N . GLU B 2 155 ? 7.642 25.000 18.552 1.00 47.36 155 GLU B N 1
ATOM 1651 C CA . GLU B 2 155 ? 7.771 26.449 18.554 1.00 50.52 155 GLU B CA 1
ATOM 1652 C C . GLU B 2 155 ? 9.083 26.828 17.899 1.00 46.14 155 GLU B C 1
ATOM 1653 O O . GLU B 2 155 ? 10.130 26.329 18.291 1.00 49.21 155 GLU B O 1
ATOM 1659 N N . VAL B 2 156 ? 9.018 27.717 16.909 1.00 41.86 156 VAL B N 1
ATOM 1660 C CA . VAL B 2 156 ? 10.166 28.093 16.112 1.00 39.31 156 VAL B CA 1
ATOM 1661 C C . VAL B 2 156 ? 10.601 29.495 16.480 1.00 37.94 156 VAL B C 1
ATOM 1662 O O . VAL B 2 156 ? 9.776 30.386 16.526 1.00 34.35 156 VAL B O 1
ATOM 1666 N N . THR B 2 157 ? 11.900 29.681 16.685 1.00 36.05 157 THR B N 1
ATOM 1667 C CA . THR B 2 157 ? 12.461 31.001 16.880 1.00 37.89 157 THR B CA 1
ATOM 1668 C C . THR B 2 157 ? 13.616 31.202 15.917 1.00 37.46 157 THR B C 1
ATOM 1669 O O . THR B 2 157 ? 14.433 30.295 15.762 1.00 42.76 157 THR B O 1
ATOM 1673 N N . ILE B 2 158 ? 13.636 32.355 15.239 1.00 34.55 158 ILE B N 1
ATOM 1674 C CA . ILE B 2 158 ? 14.708 32.720 14.330 1.00 36.52 158 ILE B CA 1
ATOM 1675 C C . ILE B 2 158 ? 15.386 33.921 14.927 1.00 37.25 158 ILE B C 1
ATOM 1676 O O . ILE B 2 158 ? 14.717 34.917 15.224 1.00 38.49 158 ILE B O 1
ATOM 1681 N N . VAL B 2 159 ? 16.707 33.806 15.088 1.00 36.14 159 VAL B N 1
ATOM 1682 C CA . VAL B 2 159 ? 17.557 34.820 15.684 1.00 37.73 159 VAL B CA 1
ATOM 1683 C C . VAL B 2 159 ? 18.500 35.363 14.640 1.00 37.77 159 VAL B C 1
ATOM 1684 O O . VAL B 2 159 ? 19.367 34.634 14.177 1.00 40.04 159 VAL B O 1
ATOM 1688 N N . ALA B 2 160 ? 18.372 36.648 14.321 1.00 40.05 160 ALA B N 1
ATOM 1689 C CA . ALA B 2 160 ? 19.203 37.305 13.313 1.00 38.34 160 ALA B CA 1
ATOM 1690 C C . ALA B 2 160 ? 20.344 38.107 13.955 1.00 40.42 160 ALA B C 1
ATOM 1691 O O . ALA B 2 160 ? 20.117 39.164 14.558 1.00 39.25 160 ALA B O 1
ATOM 1693 N N . VAL B 2 161 ? 21.574 37.597 13.812 1.00 44.15 161 VAL B N 1
ATOM 1694 C CA . VAL B 2 161 ? 22.783 38.222 14.357 1.00 43.25 161 VAL B CA 1
ATOM 1695 C C . VAL B 2 161 ? 23.353 39.167 13.295 1.00 47.62 161 VAL B C 1
ATOM 1696 O O . VAL B 2 161 ? 23.444 38.813 12.111 1.00 53.11 161 VAL B O 1
ATOM 1700 N N . SER B 2 162 ? 23.705 40.381 13.716 1.00 49.29 162 SER B N 1
ATOM 1701 C CA . SER B 2 162 ? 24.047 41.462 12.783 1.00 46.90 162 SER B CA 1
ATOM 1702 C C . SER B 2 162 ? 25.221 42.302 13.258 1.00 49.05 162 SER B C 1
ATOM 1703 O O . SER B 2 162 ? 25.428 42.508 14.469 1.00 48.38 162 SER B O 1
ATOM 1714 N N . ARG B 2 164 ? 28.084 45.495 11.274 1.00 52.58 164 ARG B N 1
ATOM 1715 C CA . ARG B 2 164 ? 28.467 46.182 10.026 1.00 56.48 164 ARG B CA 1
ATOM 1716 C C . ARG B 2 164 ? 29.482 45.309 9.281 1.00 47.47 164 ARG B C 1
ATOM 1717 O O . ARG B 2 164 ? 30.291 44.617 9.895 1.00 40.32 164 ARG B O 1
ATOM 1725 N N . ALA B 2 165 ? 29.373 45.306 7.961 1.00 46.68 165 ALA B N 1
ATOM 1726 C CA . ALA B 2 165 ? 30.179 44.443 7.106 1.00 50.38 165 ALA B CA 1
ATOM 1727 C C . ALA B 2 165 ? 31.674 44.594 7.378 1.00 52.84 165 ALA B C 1
ATOM 1728 O O . ALA B 2 165 ? 32.400 43.598 7.536 1.00 52.07 165 ALA B O 1
ATOM 1730 N N . GLU B 2 166 ? 32.105 45.845 7.483 1.00 53.19 166 GLU B N 1
ATOM 1731 C CA . GLU B 2 166 ? 33.506 46.171 7.696 1.00 55.17 166 GLU B CA 1
ATOM 1732 C C . GLU B 2 166 ? 34.072 45.498 8.952 1.00 49.47 166 GLU B C 1
ATOM 1733 O O . GLU B 2 166 ? 35.099 44.853 8.888 1.00 49.46 166 GLU B O 1
ATOM 1739 N N . ARG B 2 167 ? 33.398 45.630 10.086 1.00 52.40 167 ARG B N 1
ATOM 1740 C CA . ARG B 2 167 ? 33.861 44.980 11.331 1.00 55.34 167 ARG B CA 1
ATOM 1741 C C . ARG B 2 167 ? 33.737 43.449 11.248 1.00 49.82 167 ARG B C 1
ATOM 1742 O O . ARG B 2 167 ? 34.595 42.728 11.751 1.00 45.77 167 ARG B O 1
ATOM 1750 N N . ALA B 2 168 ? 32.691 42.949 10.593 1.00 47.59 168 ALA B N 1
ATOM 1751 C CA . ALA B 2 168 ? 32.565 41.495 10.381 1.00 50.04 168 ALA B CA 1
ATOM 1752 C C . ALA B 2 168 ? 33.713 40.947 9.509 1.00 49.19 168 ALA B C 1
ATOM 1753 O O . ALA B 2 168 ? 34.263 39.857 9.770 1.00 40.56 168 ALA B O 1
ATOM 1755 N N . SER B 2 169 ? 34.068 41.726 8.489 1.00 47.39 169 SER B N 1
ATOM 1756 C CA . SER B 2 169 ? 35.211 41.429 7.640 1.00 48.00 169 SER B CA 1
ATOM 1757 C C . SER B 2 169 ? 36.482 41.292 8.477 1.00 45.33 169 SER B C 1
ATOM 1758 O O . SER B 2 169 ? 37.241 40.348 8.286 1.00 46.23 169 SER B O 1
ATOM 1761 N N . ASP B 2 170 ? 36.703 42.191 9.430 1.00 43.85 170 ASP B N 1
ATOM 1762 C CA . ASP B 2 170 ? 37.881 42.060 10.302 1.00 45.34 170 ASP B CA 1
ATOM 1763 C C . ASP B 2 170 ? 37.923 40.733 11.067 1.00 46.99 170 ASP B C 1
ATOM 1764 O O . ASP B 2 170 ? 38.991 40.119 11.160 1.00 52.48 170 ASP B O 1
ATOM 1769 N N . ASN B 2 171 ? 36.770 40.291 11.582 1.00 45.93 171 ASN B N 1
ATOM 1770 C CA . ASN B 2 171 ? 36.645 38.987 12.253 1.00 45.27 171 ASN B CA 1
ATOM 1771 C C . ASN B 2 171 ? 36.911 37.820 11.297 1.00 47.09 171 ASN B C 1
ATOM 1772 O O . ASN B 2 171 ? 37.553 36.840 11.696 1.00 48.11 171 ASN B O 1
ATOM 1777 N N . THR B 2 172 ? 36.457 37.926 10.039 1.00 45.23 172 THR B N 1
ATOM 1778 C CA . THR B 2 172 ? 36.709 36.858 9.061 1.00 44.58 172 THR B CA 1
ATOM 1779 C C . THR B 2 172 ? 38.197 36.682 8.750 1.00 46.47 172 THR B C 1
ATOM 1780 O O . THR B 2 172 ? 38.634 35.559 8.495 1.00 48.68 172 THR B O 1
ATOM 1784 N N . TYR B 2 173 ? 38.972 37.769 8.791 1.00 47.07 173 TYR B N 1
ATOM 1785 C CA . TYR B 2 173 ? 40.432 37.678 8.602 1.00 48.92 173 TYR B CA 1
ATOM 1786 C C . TYR B 2 173 ? 41.092 36.821 9.673 1.00 50.26 173 TYR B C 1
ATOM 1787 O O . TYR B 2 173 ? 41.898 35.954 9.353 1.00 54.24 173 TYR B O 1
ATOM 1796 N N . LYS B 2 174 ? 40.746 37.082 10.934 1.00 50.88 174 LYS B N 1
ATOM 1797 C CA . LYS B 2 174 ? 41.268 36.326 12.086 1.00 53.48 174 LYS B CA 1
ATOM 1798 C C . LYS B 2 174 ? 40.888 34.848 12.030 1.00 52.41 174 LYS B C 1
ATOM 1799 O O . LYS B 2 174 ? 41.705 33.966 12.310 1.00 55.02 174 LYS B O 1
ATOM 1805 N N . ARG B 2 175 ? 39.645 34.576 11.658 1.00 50.61 175 ARG B N 1
ATOM 1806 C CA . ARG B 2 175 ? 39.224 33.201 11.491 1.00 51.90 175 ARG B CA 1
ATOM 1807 C C . ARG B 2 175 ? 40.002 32.516 10.370 1.00 48.79 175 ARG B C 1
ATOM 1808 O O . ARG B 2 175 ? 40.415 31.365 10.534 1.00 47.86 175 ARG B O 1
ATOM 1816 N N . PHE B 2 176 ? 40.216 33.204 9.245 1.00 47.79 176 PHE B N 1
ATOM 1817 C CA . PHE B 2 176 ? 41.020 32.611 8.164 1.00 49.45 176 PHE B CA 1
ATOM 1818 C C . PHE B 2 176 ? 42.408 32.237 8.663 1.00 50.04 176 PHE B C 1
ATOM 1819 O O . PHE B 2 176 ? 42.927 31.175 8.308 1.00 48.90 176 PHE B O 1
ATOM 1827 N N . ASN B 2 177 ? 42.999 33.116 9.474 1.00 53.08 177 ASN B N 1
ATOM 1828 C CA . ASN B 2 177 ? 44.381 32.929 9.938 1.00 55.39 177 ASN B CA 1
ATOM 1829 C C . ASN B 2 177 ? 44.505 31.853 11.026 1.00 55.73 177 ASN B C 1
ATOM 1830 O O . ASN B 2 177 ? 45.476 31.110 11.024 1.00 59.36 177 ASN B O 1
ATOM 1835 N N . GLU B 2 178 ? 43.519 31.726 11.912 1.00 58.23 178 GLU B N 1
ATOM 1836 C CA . GLU B 2 178 ? 43.545 30.681 12.949 1.00 59.94 178 GLU B CA 1
ATOM 1837 C C . GLU B 2 178 ? 43.007 29.322 12.461 1.00 58.12 178 GLU B C 1
ATOM 1838 O O . GLU B 2 178 ? 43.580 28.287 12.781 1.00 62.72 178 GLU B O 1
ATOM 1844 N N . TYR B 2 179 ? 41.932 29.336 11.673 1.00 58.87 179 TYR B N 1
ATOM 1845 C CA . TYR B 2 179 ? 41.165 28.127 11.290 1.00 53.88 179 TYR B CA 1
ATOM 1846 C C . TYR B 2 179 ? 41.291 27.694 9.814 1.00 52.46 179 TYR B C 1
ATOM 1847 O O . TYR B 2 179 ? 41.036 26.528 9.478 1.00 49.21 179 TYR B O 1
ATOM 1856 N N . GLY B 2 180 ? 41.652 28.625 8.933 1.00 51.19 180 GLY B N 1
ATOM 1857 C CA . GLY B 2 180 ? 41.792 28.335 7.503 1.00 49.62 180 GLY B CA 1
ATOM 1858 C C . GLY B 2 180 ? 40.601 28.688 6.622 1.00 50.21 180 GLY B C 1
ATOM 1859 O O . GLY B 2 180 ? 40.722 28.607 5.386 1.00 46.32 180 GLY B O 1
ATOM 1860 N N . ARG B 2 181 ? 39.459 29.072 7.222 1.00 49.01 181 ARG B N 1
ATOM 1861 C CA . ARG B 2 181 ? 38.290 29.514 6.435 1.00 51.61 181 ARG B CA 1
ATOM 1862 C C . ARG B 2 181 ? 37.838 30.895 6.858 1.00 46.46 181 ARG B C 1
ATOM 1863 O O . ARG B 2 181 ? 37.597 31.149 8.039 1.00 49.38 181 ARG B O 1
ATOM 1871 N N . GLY B 2 182 ? 37.697 31.769 5.869 1.00 42.13 182 GLY B N 1
ATOM 1872 C CA . GLY B 2 182 ? 37.158 33.098 6.053 1.00 41.65 182 GLY B CA 1
ATOM 1873 C C . GLY B 2 182 ? 35.808 33.180 5.362 1.00 42.68 182 GLY B C 1
ATOM 1874 O O . GLY B 2 182 ? 34.866 32.441 5.708 1.00 37.95 182 GLY B O 1
ATOM 1875 N N . ALA B 2 183 ? 35.718 34.071 4.374 1.00 39.61 183 ALA B N 1
ATOM 1876 C CA . ALA B 2 183 ? 34.463 34.369 3.733 1.00 39.05 183 ALA B CA 1
ATOM 1877 C C . ALA B 2 183 ? 34.714 35.309 2.574 1.00 42.12 183 ALA B C 1
ATOM 1878 O O . ALA B 2 183 ? 35.529 36.228 2.696 1.00 48.11 183 ALA B O 1
ATOM 1880 N N . SER B 2 184 ? 34.006 35.101 1.465 1.00 41.76 184 SER B N 1
ATOM 1881 C CA . SER B 2 184 ? 34.132 36.004 0.312 1.00 41.96 184 SER B CA 1
ATOM 1882 C C . SER B 2 184 ? 33.289 37.256 0.514 1.00 41.47 184 SER B C 1
ATOM 1883 O O . SER B 2 184 ? 32.237 37.203 1.130 1.00 38.92 184 SER B O 1
ATOM 1886 N N . ILE B 2 185 ? 33.758 38.380 -0.017 1.00 39.83 185 ILE B N 1
ATOM 1887 C CA . ILE B 2 185 ? 32.949 39.598 -0.014 1.00 38.53 185 ILE B CA 1
ATOM 1888 C C . ILE B 2 185 ? 31.612 39.444 -0.751 1.00 39.03 185 ILE B C 1
ATOM 1889 O O . ILE B 2 185 ? 30.645 40.096 -0.366 1.00 45.15 185 ILE B O 1
ATOM 1894 N N . GLY B 2 186 ? 31.542 38.579 -1.773 1.00 36.60 186 GLY B N 1
ATOM 1895 C CA . GLY B 2 186 ? 30.307 38.305 -2.491 1.00 32.58 186 GLY B CA 1
ATOM 1896 C C . GLY B 2 186 ? 29.229 37.693 -1.614 1.00 37.01 186 GLY B C 1
ATOM 1897 O O . GLY B 2 186 ? 28.069 38.108 -1.647 1.00 35.83 186 GLY B O 1
ATOM 1898 N N . ILE B 2 187 ? 29.591 36.692 -0.822 1.00 38.64 187 ILE B N 1
ATOM 1899 C CA . ILE B 2 187 ? 28.605 36.055 0.048 1.00 42.03 187 ILE B CA 1
ATOM 1900 C C . ILE B 2 187 ? 28.242 37.005 1.221 1.00 39.17 187 ILE B C 1
ATOM 1901 O O . ILE B 2 187 ? 27.087 37.053 1.611 1.00 40.50 187 ILE B O 1
ATOM 1914 N N . ALA B 2 189 ? 28.183 40.336 1.224 1.00 37.81 189 ALA B N 1
ATOM 1915 C CA . ALA B 2 189 ? 27.305 41.388 0.710 1.00 38.44 189 ALA B CA 1
ATOM 1916 C C . ALA B 2 189 ? 25.933 40.846 0.352 1.00 38.72 189 ALA B C 1
ATOM 1917 O O . ALA B 2 189 ? 24.923 41.457 0.711 1.00 38.45 189 ALA B O 1
ATOM 1919 N N . ASP B 2 190 ? 25.898 39.718 -0.364 1.00 41.03 190 ASP B N 1
ATOM 1920 C CA . ASP B 2 190 ? 24.637 39.027 -0.701 1.00 45.25 190 ASP B CA 1
ATOM 1921 C C . ASP B 2 190 ? 23.791 38.826 0.563 1.00 43.71 190 ASP B C 1
ATOM 1922 O O . ASP B 2 190 ? 22.608 39.184 0.590 1.00 44.47 190 ASP B O 1
ATOM 1927 N N . ILE B 2 191 ? 24.420 38.309 1.613 1.00 43.09 191 ILE B N 1
ATOM 1928 C CA . ILE B 2 191 ? 23.719 37.983 2.857 1.00 43.53 191 ILE B CA 1
ATOM 1929 C C . ILE B 2 191 ? 23.231 39.250 3.542 1.00 41.23 191 ILE B C 1
ATOM 1930 O O . ILE B 2 191 ? 22.053 39.359 3.849 1.00 43.14 191 ILE B O 1
ATOM 1935 N N . GLN B 2 192 ? 24.104 40.222 3.749 1.00 43.16 192 GLN B N 1
ATOM 1936 C CA . GLN B 2 192 ? 23.704 41.407 4.512 1.00 43.83 192 GLN B CA 1
ATOM 1937 C C . GLN B 2 192 ? 22.629 42.272 3.819 1.00 44.29 192 GLN B C 1
ATOM 1938 O O . GLN B 2 192 ? 21.846 42.943 4.493 1.00 46.58 192 GLN B O 1
ATOM 1944 N N . ALA B 2 193 ? 22.588 42.214 2.490 1.00 42.58 193 ALA B N 1
ATOM 1945 C CA . ALA B 2 193 ? 21.620 42.949 1.682 1.00 44.95 193 ALA B CA 1
ATOM 1946 C C . ALA B 2 193 ? 20.272 42.263 1.602 1.00 45.81 193 ALA B C 1
ATOM 1947 O O . ALA B 2 193 ? 19.223 42.920 1.589 1.00 44.17 193 ALA B O 1
ATOM 1949 N N . ASN B 2 194 ? 20.302 40.939 1.485 1.00 47.03 194 ASN B N 1
ATOM 1950 C CA . ASN B 2 194 ? 19.092 40.169 1.260 1.00 45.42 194 ASN B CA 1
ATOM 1951 C C . ASN B 2 194 ? 18.478 39.543 2.486 1.00 43.27 194 ASN B C 1
ATOM 1952 O O . ASN B 2 194 ? 17.341 39.092 2.390 1.00 44.05 194 ASN B O 1
ATOM 1957 N N . LEU B 2 195 ? 19.187 39.544 3.622 1.00 43.41 195 LEU B N 1
ATOM 1958 C CA . LEU B 2 195 ? 18.685 38.910 4.851 1.00 43.99 195 LEU B CA 1
ATOM 1959 C C . LEU B 2 195 ? 17.312 39.443 5.267 1.00 45.06 195 LEU B C 1
ATOM 1960 O O . LEU B 2 195 ? 16.412 38.630 5.531 1.00 45.81 195 LEU B O 1
ATOM 1965 N N . PRO B 2 196 ? 17.128 40.788 5.281 1.00 44.19 196 PRO B N 1
ATOM 1966 C CA . PRO B 2 196 ? 15.805 41.342 5.602 1.00 42.70 196 PRO B CA 1
ATOM 1967 C C . PRO B 2 196 ? 14.701 40.794 4.716 1.00 42.59 196 PRO B C 1
ATOM 1968 O O . PRO B 2 196 ? 13.652 40.410 5.222 1.00 48.19 196 PRO B O 1
ATOM 1972 N N . ASP B 2 197 ? 14.955 40.708 3.416 1.00 43.59 197 ASP B N 1
ATOM 1973 C CA . ASP B 2 197 ? 13.980 40.167 2.463 1.00 43.25 197 ASP B CA 1
ATOM 1974 C C . ASP B 2 197 ? 13.613 38.709 2.780 1.00 40.66 197 ASP B C 1
ATOM 1975 O O . ASP B 2 197 ? 12.456 38.305 2.634 1.00 41.01 197 ASP B O 1
ATOM 1980 N N . GLY B 2 198 ? 14.610 37.919 3.174 1.00 38.87 198 GLY B N 1
ATOM 1981 C CA . GLY B 2 198 ? 14.402 36.528 3.511 1.00 37.46 198 GLY B CA 1
ATOM 1982 C C . GLY B 2 198 ? 13.577 36.389 4.772 1.00 36.12 198 GLY B C 1
ATOM 1983 O O . GLY B 2 198 ? 12.665 35.572 4.821 1.00 32.34 198 GLY B O 1
ATOM 1984 N N . LEU B 2 199 ? 13.907 37.192 5.782 1.00 36.94 199 LEU B N 1
ATOM 1985 C CA . LEU B 2 199 ? 13.127 37.218 7.006 1.00 42.03 199 LEU B CA 1
ATOM 1986 C C . LEU B 2 199 ? 11.706 37.738 6.741 1.00 47.27 199 LEU B C 1
ATOM 1987 O O . LEU B 2 199 ? 10.755 37.226 7.341 1.00 48.21 199 LEU B O 1
ATOM 1992 N N . LYS B 2 200 ? 11.562 38.713 5.835 1.00 50.63 200 LYS B N 1
ATOM 1993 C CA . LYS B 2 200 ? 10.238 39.150 5.367 1.00 54.29 200 LYS B CA 1
ATOM 1994 C C . LYS B 2 200 ? 9.446 37.978 4.772 1.00 52.03 200 LYS B C 1
ATOM 1995 O O . LYS B 2 200 ? 8.303 37.731 5.174 1.00 52.12 200 LYS B O 1
ATOM 2001 N N . GLN B 2 201 ? 10.058 37.259 3.833 1.00 45.72 201 GLN B N 1
ATOM 2002 C CA . GLN B 2 201 ? 9.417 36.081 3.212 1.00 47.21 201 GLN B CA 1
ATOM 2003 C C . GLN B 2 201 ? 8.973 34.987 4.209 1.00 48.42 201 GLN B C 1
ATOM 2004 O O . GLN B 2 201 ? 8.043 34.221 3.915 1.00 49.42 201 GLN B O 1
ATOM 2010 N N . ILE B 2 202 ? 9.669 34.881 5.343 1.00 48.47 202 ILE B N 1
ATOM 2011 C CA . ILE B 2 202 ? 9.338 33.894 6.376 1.00 49.62 202 ILE B CA 1
ATOM 2012 C C . ILE B 2 202 ? 8.140 34.396 7.180 1.00 47.30 202 ILE B C 1
ATOM 2013 O O . ILE B 2 202 ? 7.191 33.650 7.377 1.00 47.33 202 ILE B O 1
ATOM 2018 N N . ARG B 2 203 ? 8.182 35.654 7.606 1.00 49.20 203 ARG B N 1
ATOM 2019 C CA . ARG B 2 203 ? 7.039 36.292 8.278 1.00 57.25 203 ARG B CA 1
ATOM 2020 C C . ARG B 2 203 ? 5.737 36.268 7.460 1.00 62.39 203 ARG B C 1
ATOM 2021 O O . ARG B 2 203 ? 4.658 36.152 8.042 1.00 67.26 203 ARG B O 1
ATOM 2029 N N . ASP B 2 204 ? 5.838 36.362 6.130 1.00 65.38 204 ASP B N 1
ATOM 2030 C CA . ASP B 2 204 ? 4.659 36.404 5.252 1.00 61.61 204 ASP B CA 1
ATOM 2031 C C . ASP B 2 204 ? 4.124 35.024 4.879 1.00 59.90 204 ASP B C 1
ATOM 2032 O O . ASP B 2 204 ? 2.948 34.889 4.586 1.00 68.15 204 ASP B O 1
ATOM 2037 N N . LYS B 2 205 ? 4.968 34.006 4.876 1.00 57.47 205 LYS B N 1
ATOM 2038 C CA . LYS B 2 205 ? 4.500 32.629 4.687 1.00 55.33 205 LYS B CA 1
ATOM 2039 C C . LYS B 2 205 ? 3.873 31.982 5.956 1.00 57.78 205 LYS B C 1
ATOM 2040 O O . LYS B 2 205 ? 2.919 31.203 5.834 1.00 58.76 205 LYS B O 1
ATOM 2046 N N . PHE B 2 206 ? 4.412 32.291 7.144 1.00 54.79 206 PHE B N 1
ATOM 2047 C CA . PHE B 2 206 ? 4.075 31.571 8.399 1.00 54.59 206 PHE B CA 1
ATOM 2048 C C . PHE B 2 206 ? 3.449 32.405 9.532 1.00 59.40 206 PHE B C 1
ATOM 2049 O O . PHE B 2 206 ? 2.784 31.842 10.416 1.00 65.43 206 PHE B O 1
ATOM 2057 N N . GLY B 2 207 ? 3.693 33.715 9.538 1.00 58.39 207 GLY B N 1
ATOM 2058 C CA . GLY B 2 207 ? 3.032 34.625 10.464 1.00 59.64 207 GLY B CA 1
ATOM 2059 C C . GLY B 2 207 ? 3.623 34.579 11.858 1.00 63.82 207 GLY B C 1
ATOM 2060 O O . GLY B 2 207 ? 4.752 34.137 12.048 1.00 71.77 207 GLY B O 1
ATOM 2061 N N . ASP B 2 208 ? 2.834 35.021 12.831 1.00 64.26 208 ASP B N 1
ATOM 2062 C CA . ASP B 2 208 ? 3.205 35.000 14.257 1.00 64.17 208 ASP B CA 1
ATOM 2063 C C . ASP B 2 208 ? 3.677 33.649 14.774 1.00 56.36 208 ASP B C 1
ATOM 2064 O O . ASP B 2 208 ? 4.339 33.597 15.805 1.00 56.45 208 ASP B O 1
ATOM 2069 N N . ALA B 2 209 ? 3.311 32.567 14.087 1.00 50.93 209 ALA B N 1
ATOM 2070 C CA . ALA B 2 209 ? 3.799 31.226 14.424 1.00 52.30 209 ALA B CA 1
ATOM 2071 C C . ALA B 2 209 ? 5.333 31.123 14.500 1.00 52.78 209 ALA B C 1
ATOM 2072 O O . ALA B 2 209 ? 5.856 30.320 15.260 1.00 55.83 209 ALA B O 1
ATOM 2074 N N . VAL B 2 210 ? 6.037 31.925 13.707 1.00 50.77 210 VAL B N 1
ATOM 2075 C CA . VAL B 2 210 ? 7.485 32.005 13.770 1.00 51.23 210 VAL B CA 1
ATOM 2076 C C . VAL B 2 210 ? 7.898 33.304 14.433 1.00 48.84 210 VAL B C 1
ATOM 2077 O O . VAL B 2 210 ? 7.712 34.381 13.875 1.00 52.33 210 VAL B O 1
ATOM 2081 N N . LYS B 2 211 ? 8.483 33.184 15.615 1.00 43.33 211 LYS B N 1
ATOM 2082 C CA . LYS B 2 211 ? 9.010 34.322 16.336 1.00 44.14 211 LYS B CA 1
ATOM 2083 C C . LYS B 2 211 ? 10.345 34.719 15.708 1.00 43.48 211 LYS B C 1
ATOM 2084 O O . LYS B 2 211 ? 11.177 33.862 15.471 1.00 46.46 211 LYS B O 1
ATOM 2090 N N . ILE B 2 212 ? 10.542 36.001 15.422 1.00 40.51 212 ILE B N 1
ATOM 2091 C CA . ILE B 2 212 ? 11.758 36.466 14.759 1.00 40.43 212 ILE B CA 1
ATOM 2092 C C . ILE B 2 212 ? 12.354 37.547 15.612 1.00 41.35 212 ILE B C 1
ATOM 2093 O O . ILE B 2 212 ? 11.712 38.574 15.829 1.00 44.91 212 ILE B O 1
ATOM 2098 N N . VAL B 2 213 ? 13.589 37.328 16.062 1.00 42.22 213 VAL B N 1
ATOM 2099 C CA . VAL B 2 213 ? 14.297 38.274 16.929 1.00 43.90 213 VAL B CA 1
ATOM 2100 C C . VAL B 2 213 ? 15.672 38.566 16.364 1.00 43.21 213 VAL B C 1
ATOM 2101 O O . VAL B 2 213 ? 16.076 37.948 15.366 1.00 42.20 213 VAL B O 1
ATOM 2105 N N . GLY B 2 214 ? 16.382 39.506 16.992 1.00 41.92 214 GLY B N 1
ATOM 2106 C CA . GLY B 2 214 ? 17.649 40.018 16.452 1.00 39.36 214 GLY B CA 1
ATOM 2107 C C . GLY B 2 214 ? 18.661 40.325 17.524 1.00 38.97 214 GLY B C 1
ATOM 2108 O O . GLY B 2 214 ? 18.287 40.604 18.641 1.00 44.83 214 GLY B O 1
ATOM 2109 N N . ILE B 2 215 ? 19.941 40.229 17.185 1.00 40.61 215 ILE B N 1
ATOM 2110 C CA . ILE B 2 215 ? 21.034 40.597 18.071 1.00 42.28 215 ILE B CA 1
ATOM 2111 C C . ILE B 2 215 ? 21.959 41.602 17.364 1.00 45.54 215 ILE B C 1
ATOM 2112 O O . ILE B 2 215 ? 22.677 41.230 16.434 1.00 47.95 215 ILE B O 1
ATOM 2117 N N . ASN B 2 216 ? 21.959 42.861 17.810 1.00 46.85 216 ASN B N 1
ATOM 2118 C CA . ASN B 2 216 ? 22.836 43.876 17.215 1.00 46.94 216 ASN B CA 1
ATOM 2119 C C . ASN B 2 216 ? 24.185 43.897 17.903 1.00 46.44 216 ASN B C 1
ATOM 2120 O O . ASN B 2 216 ? 24.317 44.421 19.006 1.00 47.60 216 ASN B O 1
ATOM 2125 N N . GLN B 2 217 ? 25.193 43.366 17.222 1.00 46.04 217 GLN B N 1
ATOM 2126 C CA . GLN B 2 217 ? 26.537 43.257 17.792 1.00 49.26 217 GLN B CA 1
ATOM 2127 C C . GLN B 2 217 ? 27.312 44.584 17.778 1.00 49.73 217 GLN B C 1
ATOM 2128 O O . GLN B 2 217 ? 28.364 44.679 18.393 1.00 52.03 217 GLN B O 1
ATOM 2134 N N . ASP B 2 218 ? 26.822 45.583 17.049 1.00 55.99 218 ASP B N 1
ATOM 2135 C CA . ASP B 2 218 ? 27.382 46.943 17.107 1.00 59.04 218 ASP B CA 1
ATOM 2136 C C . ASP B 2 218 ? 26.842 47.785 18.272 1.00 60.89 218 ASP B C 1
ATOM 2137 O O . ASP B 2 218 ? 27.274 48.914 18.437 1.00 59.39 218 ASP B O 1
ATOM 2142 N N . ARG B 2 219 ? 25.882 47.260 19.037 1.00 65.18 219 ARG B N 1
ATOM 2143 C CA . ARG B 2 219 ? 25.396 47.900 20.258 1.00 67.07 219 ARG B CA 1
ATOM 2144 C C . ARG B 2 219 ? 25.474 46.895 21.398 1.00 62.98 219 ARG B C 1
ATOM 2145 O O . ARG B 2 219 ? 24.485 46.625 22.067 1.00 65.81 219 ARG B O 1
ATOM 2153 N N . ASN B 2 220 ? 26.665 46.330 21.581 1.00 65.74 220 ASN B N 1
ATOM 2154 C CA . ASN B 2 220 ? 26.998 45.423 22.699 1.00 69.48 220 ASN B CA 1
ATOM 2155 C C . ASN B 2 220 ? 25.997 44.269 22.878 1.00 67.82 220 ASN B C 1
ATOM 2156 O O . ASN B 2 220 ? 25.478 44.025 23.980 1.00 59.25 220 ASN B O 1
ATOM 2161 N N . SER B 2 221 ? 25.760 43.569 21.759 1.00 64.08 221 SER B N 1
ATOM 2162 C CA . SER B 2 221 ? 24.836 42.433 21.659 1.00 57.82 221 SER B CA 1
ATOM 2163 C C . SER B 2 221 ? 23.416 42.730 22.134 1.00 56.16 221 SER B C 1
ATOM 2164 O O . SER B 2 221 ? 22.774 41.876 22.748 1.00 53.98 221 SER B O 1
ATOM 2167 N N . GLU B 2 222 ? 22.910 43.915 21.818 1.00 54.99 222 GLU B N 1
ATOM 2168 C CA . GLU B 2 222 ? 21.553 44.269 22.230 1.00 60.59 222 GLU B CA 1
ATOM 2169 C C . GLU B 2 222 ? 20.540 43.319 21.583 1.00 60.07 222 GLU B C 1
ATOM 2170 O O . GLU B 2 222 ? 20.529 43.143 20.357 1.00 58.59 222 GLU B O 1
ATOM 2176 N N . PHE B 2 223 ? 19.704 42.713 22.426 1.00 58.15 223 PHE B N 1
ATOM 2177 C CA . PHE B 2 223 ? 18.572 41.903 21.984 1.00 53.09 223 PHE B CA 1
ATOM 2178 C C . PHE B 2 223 ? 17.458 42.809 21.464 1.00 53.61 223 PHE B C 1
ATOM 2179 O O . PHE B 2 223 ? 17.102 43.785 22.118 1.00 58.41 223 PHE B O 1
ATOM 2187 N N . ILE B 2 224 ? 16.923 42.484 20.285 1.00 52.63 224 ILE B N 1
ATOM 2188 C CA . ILE B 2 224 ? 15.851 43.250 19.643 1.00 48.87 224 ILE B CA 1
ATOM 2189 C C . ILE B 2 224 ? 14.669 42.294 19.522 1.00 50.18 224 ILE B C 1
ATOM 2190 O O . ILE B 2 224 ? 14.797 41.244 18.882 1.00 46.26 224 ILE B O 1
ATOM 2195 N N . ASP B 2 225 ? 13.530 42.656 20.124 1.00 52.55 225 ASP B N 1
ATOM 2196 C CA . ASP B 2 225 ? 12.394 41.732 20.301 1.00 57.02 225 ASP B CA 1
ATOM 2197 C C . ASP B 2 225 ? 11.363 41.742 19.161 1.00 56.41 225 ASP B C 1
ATOM 2198 O O . ASP B 2 225 ? 10.859 40.672 18.801 1.00 62.71 225 ASP B O 1
ATOM 2203 N N . LYS B 2 226 ? 11.038 42.911 18.598 1.00 58.28 226 LYS B N 1
ATOM 2204 C CA . LYS B 2 226 ? 9.920 43.014 17.618 1.00 60.56 226 LYS B CA 1
ATOM 2205 C C . LYS B 2 226 ? 10.448 42.903 16.192 1.00 54.61 226 LYS B C 1
ATOM 2206 O O . LYS B 2 226 ? 11.466 43.486 15.865 1.00 52.23 226 LYS B O 1
ATOM 2212 N N . PHE B 2 227 ? 9.733 42.176 15.348 1.00 53.01 227 PHE B N 1
ATOM 2213 C CA . PHE B 2 227 ? 10.095 42.008 13.949 1.00 57.42 227 PHE B CA 1
ATOM 2214 C C . PHE B 2 227 ? 10.442 43.298 13.212 1.00 59.33 227 PHE B C 1
ATOM 2215 O O . PHE B 2 227 ? 11.489 43.369 12.565 1.00 58.74 227 PHE B O 1
ATOM 2223 N N . ASP B 2 228 ? 9.567 44.301 13.308 1.00 61.33 228 ASP B N 1
ATOM 2224 C CA . ASP B 2 228 ? 9.758 45.576 12.598 1.00 62.49 228 ASP B CA 1
ATOM 2225 C C . ASP B 2 228 ? 11.088 46.227 12.998 1.00 61.88 228 ASP B C 1
ATOM 2226 O O . ASP B 2 228 ? 11.779 46.789 12.144 1.00 64.65 228 ASP B O 1
ATOM 2231 N N . ASP B 2 229 ? 11.446 46.139 14.283 1.00 58.03 229 ASP B N 1
ATOM 2232 C CA . ASP B 2 229 ? 12.753 46.603 14.767 1.00 59.42 229 ASP B CA 1
ATOM 2233 C C . ASP B 2 229 ? 13.938 45.758 14.229 1.00 58.35 229 ASP B C 1
ATOM 2234 O O . ASP B 2 229 ? 15.019 46.297 13.999 1.00 57.59 229 ASP B O 1
ATOM 2239 N N . VAL B 2 230 ? 13.743 44.445 14.059 1.00 56.36 230 VAL B N 1
ATOM 2240 C CA . VAL B 2 230 ? 14.774 43.562 13.480 1.00 56.09 230 VAL B CA 1
ATOM 2241 C C . VAL B 2 230 ? 15.060 43.989 12.026 1.00 54.90 230 VAL B C 1
ATOM 2242 O O . VAL B 2 230 ? 16.215 44.095 11.626 1.00 50.44 230 VAL B O 1
ATOM 2246 N N . ILE B 2 231 ? 14.006 44.274 11.264 1.00 55.46 231 ILE B N 1
ATOM 2247 C CA . ILE B 2 231 ? 14.155 44.746 9.883 1.00 56.82 231 ILE B CA 1
ATOM 2248 C C . ILE B 2 231 ? 14.898 46.083 9.844 1.00 59.83 231 ILE B C 1
ATOM 2249 O O . ILE B 2 231 ? 15.743 46.291 8.967 1.00 58.17 231 ILE B O 1
ATOM 2254 N N . LYS B 2 232 ? 14.614 46.963 10.807 1.00 69.12 232 LYS B N 1
ATOM 2255 C CA . LYS B 2 232 ? 15.304 48.265 10.905 1.00 71.49 232 LYS B CA 1
ATOM 2256 C C . LYS B 2 232 ? 16.812 48.097 11.114 1.00 64.62 232 LYS B C 1
ATOM 2257 O O . LYS B 2 232 ? 17.594 48.607 10.316 1.00 63.89 232 LYS B O 1
ATOM 2271 N N . LEU B 2 234 ? 18.740 45.565 10.543 1.00 52.14 234 LEU B N 1
ATOM 2272 C CA . LEU B 2 234 ? 19.387 44.869 9.404 1.00 53.00 234 LEU B CA 1
ATOM 2273 C C . LEU B 2 234 ? 19.461 45.660 8.086 1.00 58.78 234 LEU B C 1
ATOM 2274 O O . LEU B 2 234 ? 20.029 45.153 7.122 1.00 62.26 234 LEU B O 1
ATOM 2279 N N . SER B 2 235 ? 18.892 46.872 8.032 1.00 62.47 235 SER B N 1
ATOM 2280 C CA . SER B 2 235 ? 18.964 47.723 6.838 1.00 60.93 235 SER B CA 1
ATOM 2281 C C . SER B 2 235 ? 20.288 48.459 6.801 1.00 62.50 235 SER B C 1
ATOM 2282 O O . SER B 2 235 ? 20.420 49.565 7.359 1.00 60.44 235 SER B O 1
ATOM 2285 N N . LEU B 2 236 ? 21.270 47.836 6.146 1.00 59.54 236 LEU B N 1
ATOM 2286 C CA . LEU B 2 236 ? 22.654 48.306 6.200 1.00 54.61 236 LEU B CA 1
ATOM 2287 C C . LEU B 2 236 ? 23.229 48.561 4.825 1.00 48.94 236 LEU B C 1
ATOM 2288 O O . LEU B 2 236 ? 24.442 48.541 4.637 1.00 53.13 236 LEU B O 1
ATOM 2293 N N . GLY B 2 237 ? 22.354 48.847 3.875 1.00 46.88 237 GLY B N 1
ATOM 2294 C CA . GLY B 2 237 ? 22.755 49.157 2.505 1.00 46.01 237 GLY B CA 1
ATOM 2295 C C . GLY B 2 237 ? 22.273 48.120 1.523 1.00 41.98 237 GLY B C 1
ATOM 2296 O O . GLY B 2 237 ? 21.833 47.045 1.914 1.00 42.03 237 GLY B O 1
ATOM 2297 N N . SER B 2 238 ? 22.342 48.479 0.243 1.00 41.81 238 SER B N 1
ATOM 2298 C CA . SER B 2 238 ? 22.075 47.567 -0.872 1.00 43.58 238 SER B CA 1
ATOM 2299 C C . SER B 2 238 ? 23.256 46.652 -1.108 1.00 43.08 238 SER B C 1
ATOM 2300 O O . SER B 2 238 ? 24.353 46.898 -0.600 1.00 46.40 238 SER B O 1
ATOM 2303 N N . GLN B 2 239 ? 23.049 45.635 -1.932 1.00 44.06 239 GLN B N 1
ATOM 2304 C CA . GLN B 2 239 ? 24.139 44.707 -2.294 1.00 45.94 239 GLN B CA 1
ATOM 2305 C C . GLN B 2 239 ? 25.336 45.397 -2.984 1.00 42.92 239 GLN B C 1
ATOM 2306 O O . GLN B 2 239 ? 26.479 45.144 -2.634 1.00 47.46 239 GLN B O 1
ATOM 2312 N N . GLU B 2 240 ? 25.061 46.280 -3.938 1.00 47.55 240 GLU B N 1
ATOM 2313 C CA . GLU B 2 240 ? 26.099 47.102 -4.612 1.00 50.48 240 GLU B CA 1
ATOM 2314 C C . GLU B 2 240 ? 26.887 47.987 -3.639 1.00 45.90 240 GLU B C 1
ATOM 2315 O O . GLU B 2 240 ? 28.120 48.072 -3.728 1.00 44.92 240 GLU B O 1
ATOM 2321 N N . GLN B 2 241 ? 26.190 48.608 -2.691 1.00 43.57 241 GLN B N 1
ATOM 2322 C CA . GLN B 2 241 ? 26.834 49.497 -1.699 1.00 45.67 241 GLN B CA 1
ATOM 2323 C C . GLN B 2 241 ? 27.781 48.740 -0.788 1.00 42.02 241 GLN B C 1
ATOM 2324 O O . GLN B 2 241 ? 28.951 49.107 -0.621 1.00 43.38 241 GLN B O 1
ATOM 2330 N N . ILE B 2 242 ? 27.288 47.653 -0.225 1.00 42.82 242 ILE B N 1
ATOM 2331 C CA . ILE B 2 242 ? 28.096 46.835 0.685 1.00 41.09 242 ILE B CA 1
ATOM 2332 C C . ILE B 2 242 ? 29.247 46.182 -0.093 1.00 39.07 242 ILE B C 1
ATOM 2333 O O . ILE B 2 242 ? 30.380 46.206 0.371 1.00 39.90 242 ILE B O 1
ATOM 2338 N N . LEU B 2 243 ? 28.964 45.605 -1.265 1.00 38.39 243 LEU B N 1
ATOM 2339 C CA . LEU B 2 243 ? 30.028 44.963 -2.055 1.00 41.57 243 LEU B CA 1
ATOM 2340 C C . LEU B 2 243 ? 31.116 45.974 -2.409 1.00 42.06 243 LEU B C 1
ATOM 2341 O O . LEU B 2 243 ? 32.305 45.719 -2.182 1.00 45.48 243 LEU B O 1
ATOM 2346 N N . GLY B 2 244 ? 30.690 47.142 -2.897 1.00 43.70 244 GLY B N 1
ATOM 2347 C CA . GLY B 2 244 ? 31.594 48.259 -3.180 1.00 42.18 244 GLY B CA 1
ATOM 2348 C C . GLY B 2 244 ? 32.464 48.663 -2.010 1.00 42.29 244 GLY B C 1
ATOM 2349 O O . GLY B 2 244 ? 33.666 48.893 -2.184 1.00 45.06 244 GLY B O 1
ATOM 2350 N N . ARG B 2 245 ? 31.869 48.753 -0.820 1.00 44.00 245 ARG B N 1
ATOM 2351 C CA . ARG B 2 245 ? 32.634 49.097 0.386 1.00 45.64 245 ARG B CA 1
ATOM 2352 C C . ARG B 2 245 ? 33.606 47.982 0.771 1.00 44.21 245 ARG B C 1
ATOM 2353 O O . ARG B 2 245 ? 34.758 48.267 1.105 1.00 42.23 245 ARG B O 1
ATOM 2361 N N . LEU B 2 246 ? 33.160 46.724 0.679 1.00 41.34 246 LEU B N 1
ATOM 2362 C CA . LEU B 2 246 ? 34.017 45.583 0.997 1.00 40.24 246 LEU B CA 1
ATOM 2363 C C . LEU B 2 246 ? 35.195 45.437 0.034 1.00 40.36 246 LEU B C 1
ATOM 2364 O O . LEU B 2 246 ? 36.319 45.196 0.467 1.00 38.36 246 LEU B O 1
ATOM 2369 N N . ALA B 2 247 ? 34.943 45.606 -1.261 1.00 41.17 247 ALA B N 1
ATOM 2370 C CA . ALA B 2 247 ? 36.010 45.574 -2.262 1.00 39.51 247 ALA B CA 1
ATOM 2371 C C . ALA B 2 247 ? 37.098 46.612 -1.934 1.00 41.72 247 ALA B C 1
ATOM 2372 O O . ALA B 2 247 ? 38.279 46.279 -1.868 1.00 43.81 247 ALA B O 1
ATOM 2374 N N . GLU B 2 248 ? 36.700 47.855 -1.674 1.00 45.40 248 GLU B N 1
ATOM 2375 C CA . GLU B 2 248 ? 37.667 48.912 -1.289 1.00 45.97 248 GLU B CA 1
ATOM 2376 C C . GLU B 2 248 ? 38.450 48.542 -0.039 1.00 44.17 248 GLU B C 1
ATOM 2377 O O . GLU B 2 248 ? 39.663 48.735 0.017 1.00 44.82 248 GLU B O 1
ATOM 2383 N N . LYS B 2 249 ? 37.766 47.972 0.949 1.00 44.68 249 LYS B N 1
ATOM 2384 C CA . LYS B 2 249 ? 38.424 47.615 2.199 1.00 43.64 249 LYS B CA 1
ATOM 2385 C C . LYS B 2 249 ? 39.490 46.535 2.009 1.00 45.52 249 LYS B C 1
ATOM 2386 O O . LYS B 2 249 ? 40.629 46.717 2.427 1.00 48.90 249 LYS B O 1
ATOM 2392 N N . ILE B 2 250 ? 39.143 45.425 1.360 1.00 48.31 250 ILE B N 1
ATOM 2393 C CA . ILE B 2 250 ? 40.092 44.297 1.243 1.00 45.34 250 ILE B CA 1
ATOM 2394 C C . ILE B 2 250 ? 41.273 44.645 0.348 1.00 44.70 250 ILE B C 1
ATOM 2395 O O . ILE B 2 250 ? 42.358 44.126 0.542 1.00 46.02 250 ILE B O 1
ATOM 2400 N N . GLN B 2 251 ? 41.062 45.525 -0.629 1.00 49.11 251 GLN B N 1
ATOM 2401 C CA . GLN B 2 251 ? 42.163 46.026 -1.472 1.00 47.91 251 GLN B CA 1
ATOM 2402 C C . GLN B 2 251 ? 43.085 46.958 -0.668 1.00 46.65 251 GLN B C 1
ATOM 2403 O O . GLN B 2 251 ? 44.281 46.745 -0.649 1.00 49.17 251 GLN B O 1
ATOM 2409 N N . SER B 2 252 ? 42.538 47.951 0.027 1.00 44.94 252 SER B N 1
ATOM 2410 C CA . SER B 2 252 ? 43.348 48.809 0.897 1.00 46.01 252 SER B CA 1
ATOM 2411 C C . SER B 2 252 ? 44.070 48.014 1.970 1.00 47.11 252 SER B C 1
ATOM 2412 O O . SER B 2 252 ? 45.243 48.244 2.231 1.00 51.28 252 SER B O 1
ATOM 2415 N N . ASP B 2 253 ? 43.356 47.097 2.609 1.00 48.53 253 ASP B N 1
ATOM 2416 C CA . ASP B 2 253 ? 43.957 46.209 3.604 1.00 51.04 253 ASP B CA 1
ATOM 2417 C C . ASP B 2 253 ? 45.129 45.398 3.047 1.00 48.45 253 ASP B C 1
ATOM 2418 O O . ASP B 2 253 ? 46.111 45.155 3.754 1.00 49.94 253 ASP B O 1
ATOM 2423 N N . PHE B 2 254 ? 45.027 44.969 1.796 1.00 49.57 254 PHE B N 1
ATOM 2424 C CA . PHE B 2 254 ? 46.129 44.242 1.163 1.00 52.56 254 PHE B CA 1
ATOM 2425 C C . PHE B 2 254 ? 47.281 45.166 0.783 1.00 53.98 254 PHE B C 1
ATOM 2426 O O . PHE B 2 254 ? 48.440 44.841 1.066 1.00 52.82 254 PHE B O 1
ATOM 2434 N N . ASP B 2 255 ? 46.951 46.306 0.159 1.00 57.22 255 ASP B N 1
ATOM 2435 C CA . ASP B 2 255 ? 47.947 47.301 -0.308 1.00 55.93 255 ASP B CA 1
ATOM 2436 C C . ASP B 2 255 ? 48.801 47.870 0.817 1.00 57.82 255 ASP B C 1
ATOM 2437 O O . ASP B 2 255 ? 49.988 48.096 0.615 1.00 61.23 255 ASP B O 1
ATOM 2442 N N . SER B 2 256 ? 48.193 48.091 1.984 1.00 59.16 256 SER B N 1
ATOM 2443 C CA . SER B 2 256 ? 48.892 48.595 3.181 1.00 61.60 256 SER B CA 1
ATOM 2444 C C . SER B 2 256 ? 49.606 47.527 4.046 1.00 60.42 256 SER B C 1
ATOM 2445 O O . SER B 2 256 ? 50.321 47.881 4.988 1.00 58.31 256 SER B O 1
ATOM 2448 N N . GLY B 2 257 ? 49.386 46.241 3.757 1.00 61.46 257 GLY B N 1
ATOM 2449 C CA . GLY B 2 257 ? 50.063 45.135 4.458 1.00 57.42 257 GLY B CA 1
ATOM 2450 C C . GLY B 2 257 ? 49.375 44.580 5.702 1.00 57.83 257 GLY B C 1
ATOM 2451 O O . GLY B 2 257 ? 49.986 43.824 6.448 1.00 54.66 257 GLY B O 1
ATOM 2452 N N . LYS B 2 258 ? 48.115 44.939 5.938 1.00 58.62 258 LYS B N 1
ATOM 2453 C CA . LYS B 2 258 ? 47.343 44.341 7.033 1.00 59.03 258 LYS B CA 1
ATOM 2454 C C . LYS B 2 258 ? 46.965 42.856 6.789 1.00 54.76 258 LYS B C 1
ATOM 2455 O O . LYS B 2 258 ? 46.846 42.095 7.741 1.00 55.01 258 LYS B O 1
ATOM 2461 N N . ILE B 2 259 ? 46.765 42.449 5.536 1.00 51.29 259 ILE B N 1
ATOM 2462 C CA . ILE B 2 259 ? 46.423 41.056 5.212 1.00 47.41 259 ILE B CA 1
ATOM 2463 C C . ILE B 2 259 ? 47.391 40.491 4.170 1.00 48.54 259 ILE B C 1
ATOM 2464 O O . ILE B 2 259 ? 47.843 41.211 3.286 1.00 52.11 259 ILE B O 1
ATOM 2469 N N . SER B 2 260 ? 47.697 39.197 4.288 1.00 47.69 260 SER B N 1
ATOM 2470 C CA . SER B 2 260 ? 48.573 38.482 3.360 1.00 46.05 260 SER B CA 1
ATOM 2471 C C . SER B 2 260 ? 47.875 38.374 2.025 1.00 46.19 260 SER B C 1
ATOM 2472 O O . SER B 2 260 ? 46.694 38.713 1.934 1.00 49.13 260 SER B O 1
ATOM 2475 N N . ARG B 2 261 ? 48.570 37.909 0.988 1.00 46.49 261 ARG B N 1
ATOM 2476 C CA . ARG B 2 261 ? 47.894 37.696 -0.290 1.00 49.36 261 ARG B CA 1
ATOM 2477 C C . ARG B 2 261 ? 46.866 36.580 -0.170 1.00 48.03 261 ARG B C 1
ATOM 2478 O O . ARG B 2 261 ? 45.810 36.672 -0.790 1.00 47.09 261 ARG B O 1
ATOM 2486 N N . GLU B 2 262 ? 47.160 35.537 0.611 1.00 49.81 262 GLU B N 1
ATOM 2487 C CA . GLU B 2 262 ? 46.232 34.396 0.718 1.00 55.49 262 GLU B CA 1
ATOM 2488 C C . GLU B 2 262 ? 44.903 34.858 1.312 1.00 50.16 262 GLU B C 1
ATOM 2489 O O . GLU B 2 262 ? 43.837 34.596 0.750 1.00 47.01 262 GLU B O 1
ATOM 2495 N N . CYS B 2 263 ? 44.992 35.599 2.410 1.00 43.70 263 CYS B N 1
ATOM 2496 C CA . CYS B 2 263 ? 43.818 36.156 3.049 1.00 44.72 263 CYS B CA 1
ATOM 2497 C C . CYS B 2 263 ? 43.025 37.079 2.121 1.00 41.19 263 CYS B C 1
ATOM 2498 O O . CYS B 2 263 ? 41.802 37.014 2.099 1.00 40.65 263 CYS B O 1
ATOM 2501 N N . PHE B 2 264 ? 43.729 37.911 1.350 1.00 43.49 264 PHE B N 1
ATOM 2502 C CA . PHE B 2 264 ? 43.110 38.750 0.301 1.00 42.26 264 PHE B CA 1
ATOM 2503 C C . PHE B 2 264 ? 42.421 37.915 -0.787 1.00 40.33 264 PHE B C 1
ATOM 2504 O O . PHE B 2 264 ? 41.292 38.215 -1.140 1.00 41.69 264 PHE B O 1
ATOM 2512 N N . ASN B 2 265 ? 43.057 36.854 -1.286 1.00 41.66 265 ASN B N 1
ATOM 2513 C CA . ASN B 2 265 ? 42.431 36.006 -2.346 1.00 41.87 265 ASN B CA 1
ATOM 2514 C C . ASN B 2 265 ? 41.133 35.274 -1.909 1.00 38.72 265 ASN B C 1
ATOM 2515 O O . ASN B 2 265 ? 40.194 35.211 -2.679 1.00 43.34 265 ASN B O 1
ATOM 2520 N N . GLN B 2 266 ? 41.077 34.742 -0.692 1.00 36.75 266 GLN B N 1
ATOM 2521 C CA . GLN B 2 266 ? 39.860 34.084 -0.199 1.00 36.83 266 GLN B CA 1
ATOM 2522 C C . GLN B 2 266 ? 38.765 35.123 0.056 1.00 36.47 266 GLN B C 1
ATOM 2523 O O . GLN B 2 266 ? 37.618 34.861 -0.219 1.00 40.81 266 GLN B O 1
ATOM 2529 N N . ALA B 2 267 ? 39.119 36.306 0.557 1.00 36.69 267 ALA B N 1
ATOM 2530 C CA . ALA B 2 267 ? 38.151 37.417 0.621 1.00 38.32 267 ALA B CA 1
ATOM 2531 C C . ALA B 2 267 ? 37.709 37.864 -0.781 1.00 36.50 267 ALA B C 1
ATOM 2532 O O . ALA B 2 267 ? 36.540 38.158 -0.990 1.00 35.77 267 ALA B O 1
ATOM 2534 N N . LYS B 2 268 ? 38.618 37.866 -1.744 1.00 37.14 268 LYS B N 1
ATOM 2535 C CA . LYS B 2 268 ? 38.229 38.216 -3.111 1.00 41.15 268 LYS B CA 1
ATOM 2536 C C . LYS B 2 268 ? 37.225 37.236 -3.658 1.00 39.63 268 LYS B C 1
ATOM 2537 O O . LYS B 2 268 ? 36.215 37.652 -4.236 1.00 39.22 268 LYS B O 1
ATOM 2543 N N . GLY B 2 269 ? 37.490 35.940 -3.446 1.00 39.96 269 GLY B N 1
ATOM 2544 C CA . GLY B 2 269 ? 36.638 34.882 -3.997 1.00 40.32 269 GLY B CA 1
ATOM 2545 C C . GLY B 2 269 ? 36.676 34.949 -5.514 1.00 40.35 269 GLY B C 1
ATOM 2546 O O . GLY B 2 269 ? 37.724 35.179 -6.083 1.00 39.48 269 GLY B O 1
ATOM 2547 N N . SER B 2 270 ? 35.527 34.822 -6.164 1.00 43.86 270 SER B N 1
ATOM 2548 C CA . SER B 2 270 ? 35.468 34.907 -7.622 1.00 45.74 270 SER B CA 1
ATOM 2549 C C . SER B 2 270 ? 35.074 36.310 -8.114 1.00 48.59 270 SER B C 1
ATOM 2550 O O . SER B 2 270 ? 34.748 36.468 -9.286 1.00 50.02 270 SER B O 1
ATOM 2561 N N . ASP B 2 272 ? 35.420 39.827 -9.751 1.00 48.10 272 ASP B N 1
ATOM 2562 C CA . ASP B 2 272 ? 36.190 40.794 -10.514 1.00 48.76 272 ASP B CA 1
ATOM 2563 C C . ASP B 2 272 ? 36.146 42.179 -9.819 1.00 46.33 272 ASP B C 1
ATOM 2564 O O . ASP B 2 272 ? 35.169 42.931 -9.957 1.00 44.94 272 ASP B O 1
ATOM 2569 N N . LEU B 2 273 ? 37.208 42.521 -9.100 1.00 43.34 273 LEU B N 1
ATOM 2570 C CA . LEU B 2 273 ? 37.255 43.796 -8.384 1.00 47.77 273 LEU B CA 1
ATOM 2571 C C . LEU B 2 273 ? 37.170 44.996 -9.320 1.00 50.33 273 LEU B C 1
ATOM 2572 O O . LEU B 2 273 ? 36.432 45.948 -9.022 1.00 48.54 273 LEU B O 1
ATOM 2577 N N . GLU B 2 274 ? 37.876 44.933 -10.458 1.00 48.22 274 GLU B N 1
ATOM 2578 C CA . GLU B 2 274 ? 37.807 45.995 -11.472 1.00 48.77 274 GLU B CA 1
ATOM 2579 C C . GLU B 2 274 ? 36.353 46.385 -11.830 1.00 47.52 274 GLU B C 1
ATOM 2580 O O . GLU B 2 274 ? 36.035 47.559 -11.962 1.00 50.04 274 GLU B O 1
ATOM 2586 N N . SER B 2 275 ? 35.486 45.393 -11.975 1.00 49.43 275 SER B N 1
ATOM 2587 C CA . SER B 2 275 ? 34.080 45.622 -12.339 1.00 48.89 275 SER B CA 1
ATOM 2588 C C . SER B 2 275 ? 33.245 46.276 -11.215 1.00 47.62 275 SER B C 1
ATOM 2589 O O . SER B 2 275 ? 32.295 47.011 -11.499 1.00 47.47 275 SER B O 1
ATOM 2592 N N . VAL B 2 276 ? 33.606 45.995 -9.957 1.00 46.18 276 VAL B N 1
ATOM 2593 C CA . VAL B 2 276 ? 33.032 46.656 -8.764 1.00 44.99 276 VAL B CA 1
ATOM 2594 C C . VAL B 2 276 ? 33.522 48.093 -8.688 1.00 44.36 276 VAL B C 1
ATOM 2595 O O . VAL B 2 276 ? 32.732 49.013 -8.526 1.00 44.54 276 VAL B O 1
ATOM 2599 N N . PHE B 2 277 ? 34.836 48.276 -8.767 1.00 45.44 277 PHE B N 1
ATOM 2600 C CA . PHE B 2 277 ? 35.423 49.618 -8.671 1.00 45.83 277 PHE B CA 1
ATOM 2601 C C . PHE B 2 277 ? 34.875 50.577 -9.731 1.00 46.36 277 PHE B C 1
ATOM 2602 O O . PHE B 2 277 ? 34.623 51.733 -9.418 1.00 48.89 277 PHE B O 1
ATOM 2610 N N . ALA B 2 278 ? 34.704 50.096 -10.963 1.00 45.74 278 ALA B N 1
ATOM 2611 C CA . ALA B 2 278 ? 34.080 50.874 -12.047 1.00 48.03 278 ALA B CA 1
ATOM 2612 C C . ALA B 2 278 ? 32.636 51.367 -11.764 1.00 49.29 278 ALA B C 1
ATOM 2613 O O . ALA B 2 278 ? 32.249 52.402 -12.268 1.00 51.21 278 ALA B O 1
ATOM 2615 N N . LYS B 2 279 ? 31.863 50.626 -10.969 1.00 49.78 279 LYS B N 1
ATOM 2616 C CA . LYS B 2 279 ? 30.515 51.036 -10.563 1.00 50.98 279 LYS B CA 1
ATOM 2617 C C . LYS B 2 279 ? 30.497 52.142 -9.520 1.00 51.33 279 LYS B C 1
ATOM 2618 O O . LYS B 2 279 ? 29.447 52.742 -9.287 1.00 52.80 279 LYS B O 1
ATOM 2624 N N . LYS B 2 280 ? 31.627 52.418 -8.878 1.00 49.84 280 LYS B N 1
ATOM 2625 C CA . LYS B 2 280 ? 31.676 53.483 -7.866 1.00 47.40 280 LYS B CA 1
ATOM 2626 C C . LYS B 2 280 ? 31.374 54.872 -8.472 1.00 47.74 280 LYS B C 1
ATOM 2627 O O . LYS B 2 280 ? 31.806 55.186 -9.568 1.00 45.92 280 LYS B O 1
ATOM 2633 N N . GLU B 2 281 ? 30.606 55.664 -7.738 1.00 49.72 281 GLU B N 1
ATOM 2634 C CA . GLU B 2 281 ? 30.097 56.946 -8.191 1.00 54.28 281 GLU B CA 1
ATOM 2635 C C . GLU B 2 281 ? 30.869 58.033 -7.467 1.00 49.78 281 GLU B C 1
ATOM 2636 O O . GLU B 2 281 ? 31.205 57.864 -6.290 1.00 44.97 281 GLU B O 1
ATOM 2642 N N . TYR B 2 282 ? 31.133 59.144 -8.151 1.00 47.28 282 TYR B N 1
ATOM 2643 C CA . TYR B 2 282 ? 31.779 60.308 -7.521 1.00 49.28 282 TYR B CA 1
ATOM 2644 C C . TYR B 2 282 ? 31.030 61.637 -7.806 1.00 51.96 282 TYR B C 1
ATOM 2645 O O . TYR B 2 282 ? 31.647 62.706 -7.857 1.00 52.11 282 TYR B O 1
ATOM 2654 N N . SER B 2 283 ? 29.709 61.581 -7.973 1.00 53.13 283 SER B N 1
ATOM 2655 C CA . SER B 2 283 ? 28.948 62.755 -8.452 1.00 54.72 283 SER B CA 1
ATOM 2656 C C . SER B 2 283 ? 28.889 63.934 -7.485 1.00 54.91 283 SER B C 1
ATOM 2657 O O . SER B 2 283 ? 28.746 65.082 -7.930 1.00 57.22 283 SER B O 1
ATOM 2660 N N . GLN B 2 284 ? 28.975 63.663 -6.186 1.00 49.74 284 GLN B N 1
ATOM 2661 C CA . GLN B 2 284 ? 28.969 64.737 -5.194 1.00 58.08 284 GLN B CA 1
ATOM 2662 C C . GLN B 2 284 ? 30.373 65.081 -4.656 1.00 54.58 284 GLN B C 1
ATOM 2663 O O . GLN B 2 284 ? 30.497 65.591 -3.531 1.00 48.08 284 GLN B O 1
ATOM 2669 N N . GLN B 2 285 ? 31.412 64.831 -5.456 1.00 49.40 285 GLN B N 1
ATOM 2670 C CA . GLN B 2 285 ? 32.788 64.899 -4.977 1.00 49.23 285 GLN B CA 1
ATOM 2671 C C . GLN B 2 285 ? 33.680 65.683 -5.914 1.00 45.63 285 GLN B C 1
ATOM 2672 O O . GLN B 2 285 ? 33.510 65.658 -7.136 1.00 45.77 285 GLN B O 1
ATOM 2678 N N . ARG B 2 286 ? 34.608 66.419 -5.321 1.00 45.16 286 ARG B N 1
ATOM 2679 C CA . ARG B 2 286 ? 35.585 67.182 -6.093 1.00 47.59 286 ARG B CA 1
ATOM 2680 C C . ARG B 2 286 ? 36.922 67.135 -5.413 1.00 42.31 286 ARG B C 1
ATOM 2681 O O . ARG B 2 286 ? 37.024 66.781 -4.236 1.00 43.06 286 ARG B O 1
ATOM 2689 N N . VAL B 2 287 ? 37.942 67.519 -6.161 1.00 40.46 287 VAL B N 1
ATOM 2690 C CA . VAL B 2 287 ? 39.302 67.596 -5.640 1.00 41.32 287 VAL B CA 1
ATOM 2691 C C . VAL B 2 287 ? 39.814 68.999 -5.934 1.00 41.31 287 VAL B C 1
ATOM 2692 O O . VAL B 2 287 ? 39.707 69.493 -7.062 1.00 40.93 287 VAL B O 1
ATOM 2696 N N . VAL B 2 288 ? 40.312 69.639 -4.878 1.00 43.45 288 VAL B N 1
ATOM 2697 C CA . VAL B 2 288 ? 40.896 70.962 -4.922 1.00 42.73 288 VAL B CA 1
ATOM 2698 C C . VAL B 2 288 ? 42.385 70.759 -4.724 1.00 43.59 288 VAL B C 1
ATOM 2699 O O . VAL B 2 288 ? 42.812 70.285 -3.657 1.00 41.65 288 VAL B O 1
ATOM 2703 N N . THR B 2 289 ? 43.159 71.146 -5.737 1.00 45.71 289 THR B N 1
ATOM 2704 C CA . THR B 2 289 ? 44.625 71.098 -5.699 1.00 45.35 289 THR B CA 1
ATOM 2705 C C . THR B 2 289 ? 45.215 72.500 -5.444 1.00 46.07 289 THR B C 1
ATOM 2706 O O . THR B 2 289 ? 44.622 73.517 -5.799 1.00 46.55 289 THR B O 1
ATOM 2710 N N . ASN B 2 290 ? 46.364 72.525 -4.785 1.00 47.28 290 ASN B N 1
ATOM 2711 C CA . ASN B 2 290 ? 47.165 73.733 -4.628 1.00 48.67 290 ASN B CA 1
ATOM 2712 C C . ASN B 2 290 ? 48.659 73.374 -4.387 1.00 50.36 290 ASN B C 1
ATOM 2713 O O . ASN B 2 290 ? 49.056 72.219 -4.550 1.00 51.56 290 ASN B O 1
ATOM 2718 N N . SER B 2 291 ? 49.477 74.362 -4.020 1.00 53.95 291 SER B N 1
ATOM 2719 C CA . SER B 2 291 ? 50.918 74.153 -3.760 1.00 53.81 291 SER B CA 1
ATOM 2720 C C . SER B 2 291 ? 51.228 73.293 -2.530 1.00 52.50 291 SER B C 1
ATOM 2721 O O . SER B 2 291 ? 52.342 72.807 -2.402 1.00 54.55 291 SER B O 1
ATOM 2724 N N . LYS B 2 292 ? 50.255 73.120 -1.634 1.00 54.48 292 LYS B N 1
ATOM 2725 C CA . LYS B 2 292 ? 50.415 72.294 -0.433 1.00 56.74 292 LYS B CA 1
ATOM 2726 C C . LYS B 2 292 ? 49.951 70.839 -0.605 1.00 56.50 292 LYS B C 1
ATOM 2727 O O . LYS B 2 292 ? 50.416 69.962 0.134 1.00 60.57 292 LYS B O 1
ATOM 2733 N N . GLY B 2 293 ? 49.039 70.571 -1.550 1.00 54.59 293 GLY B N 1
ATOM 2734 C CA . GLY B 2 293 ? 48.490 69.206 -1.735 1.00 49.87 293 GLY B CA 1
ATOM 2735 C C . GLY B 2 293 ? 47.111 69.125 -2.382 1.00 46.43 293 GLY B C 1
ATOM 2736 O O . GLY B 2 293 ? 46.711 70.025 -3.126 1.00 41.38 293 GLY B O 1
ATOM 2737 N N . VAL B 2 294 ? 46.400 68.023 -2.139 1.00 41.74 294 VAL B N 1
ATOM 2738 C CA . VAL B 2 294 ? 45.060 67.857 -2.684 1.00 41.57 294 VAL B CA 1
ATOM 2739 C C . VAL B 2 294 ? 44.099 67.613 -1.564 1.00 42.95 294 VAL B C 1
ATOM 2740 O O . VAL B 2 294 ? 44.431 66.910 -0.608 1.00 44.77 294 VAL B O 1
ATOM 2744 N N . THR B 2 295 ? 42.910 68.199 -1.695 1.00 43.73 295 THR B N 1
ATOM 2745 C CA . THR B 2 295 ? 41.851 68.055 -0.711 1.00 44.19 295 THR B CA 1
ATOM 2746 C C . THR B 2 295 ? 40.608 67.484 -1.387 1.00 43.78 295 THR B C 1
ATOM 2747 O O . THR B 2 295 ? 40.138 68.016 -2.392 1.00 42.59 295 THR B O 1
ATOM 2751 N N . LEU B 2 296 ? 40.097 66.390 -0.834 1.00 43.21 296 LEU B N 1
ATOM 2752 C CA . LEU B 2 296 ? 38.899 65.745 -1.344 1.00 43.61 296 LEU B CA 1
ATOM 2753 C C . LEU B 2 296 ? 37.750 66.331 -0.560 1.00 41.41 296 LEU B C 1
ATOM 2754 O O . LEU B 2 296 ? 37.750 66.302 0.675 1.00 42.30 296 LEU B O 1
ATOM 2759 N N . GLU B 2 297 ? 36.760 66.823 -1.289 1.00 41.87 297 GLU B N 1
ATOM 2760 C CA . GLU B 2 297 ? 35.591 67.474 -0.712 1.00 44.38 297 GLU B CA 1
ATOM 2761 C C . GLU B 2 297 ? 34.308 66.776 -1.193 1.00 44.39 297 GLU B C 1
ATOM 2762 O O . GLU B 2 297 ? 34.269 66.251 -2.301 1.00 43.30 297 GLU B O 1
ATOM 2768 N N . THR B 2 298 ? 33.270 66.757 -0.362 1.00 48.59 298 THR B N 1
ATOM 2769 C CA . THR B 2 298 ? 31.937 66.274 -0.788 1.00 51.31 298 THR B CA 1
ATOM 2770 C C . THR B 2 298 ? 30.899 67.352 -0.584 1.00 51.11 298 THR B C 1
ATOM 2771 O O . THR B 2 298 ? 31.009 68.150 0.338 1.00 46.40 298 THR B O 1
ATOM 2775 N N . LYS B 2 299 ? 29.877 67.336 -1.432 1.00 56.99 299 LYS B N 1
ATOM 2776 C CA . LYS B 2 299 ? 28.786 68.307 -1.385 1.00 59.82 299 LYS B CA 1
ATOM 2777 C C . LYS B 2 299 ? 27.611 67.727 -0.605 1.00 59.41 299 LYS B C 1
ATOM 2778 O O . LYS B 2 299 ? 27.275 66.558 -0.782 1.00 60.89 299 LYS B O 1
ATOM 2784 N N . SER B 2 300 ? 27.001 68.535 0.264 1.00 59.93 300 SER B N 1
ATOM 2785 C CA . SER B 2 300 ? 25.724 68.171 0.898 1.00 58.21 300 SER B CA 1
ATOM 2786 C C . SER B 2 300 ? 24.571 68.500 -0.052 1.00 54.30 300 SER B C 1
ATOM 2787 O O . SER B 2 300 ? 24.765 69.140 -1.093 1.00 47.23 300 SER B O 1
ATOM 2790 N N . ALA B 2 301 ? 23.367 68.063 0.308 1.00 57.00 301 ALA B N 1
ATOM 2791 C CA . ALA B 2 301 ? 22.167 68.353 -0.497 1.00 55.31 301 ALA B CA 1
ATOM 2792 C C . ALA B 2 301 ? 21.992 69.844 -0.820 1.00 55.02 301 ALA B C 1
ATOM 2793 O O . ALA B 2 301 ? 21.578 70.169 -1.936 1.00 56.23 301 ALA B O 1
ATOM 2795 N N . ASN B 2 302 ? 22.339 70.732 0.122 1.00 51.23 302 ASN B N 1
ATOM 2796 C CA . ASN B 2 302 ? 22.189 72.189 -0.078 1.00 59.63 302 ASN B CA 1
ATOM 2797 C C . ASN B 2 302 ? 23.425 72.940 -0.649 1.00 68.01 302 ASN B C 1
ATOM 2798 O O . ASN B 2 302 ? 23.616 74.137 -0.376 1.00 66.73 302 ASN B O 1
ATOM 2803 N N . GLU B 2 303 ? 24.246 72.251 -1.445 1.00 70.41 303 GLU B N 1
ATOM 2804 C CA . GLU B 2 303 ? 25.382 72.872 -2.173 1.00 71.76 303 GLU B CA 1
ATOM 2805 C C . GLU B 2 303 ? 26.608 73.334 -1.319 1.00 64.80 303 GLU B C 1
ATOM 2806 O O . GLU B 2 303 ? 27.438 74.094 -1.818 1.00 61.75 303 GLU B O 1
ATOM 2812 N N . LEU B 2 304 ? 26.741 72.858 -0.073 1.00 59.08 304 LEU B N 1
ATOM 2813 C CA . LEU B 2 304 ? 27.928 73.152 0.759 1.00 53.16 304 LEU B CA 1
ATOM 2814 C C . LEU B 2 304 ? 28.995 72.071 0.650 1.00 52.55 304 LEU B C 1
ATOM 2815 O O . LEU B 2 304 ? 28.735 70.882 0.888 1.00 56.36 304 LEU B O 1
ATOM 2820 N N . TRP B 2 305 ? 30.208 72.511 0.348 1.00 49.50 305 TRP B N 1
ATOM 2821 C CA . TRP B 2 305 ? 31.379 71.653 0.305 1.00 48.79 305 TRP B CA 1
ATOM 2822 C C . TRP B 2 305 ? 32.049 71.534 1.681 1.00 48.24 305 TRP B C 1
ATOM 2823 O O . TRP B 2 305 ? 32.257 72.541 2.353 1.00 50.77 305 TRP B O 1
ATOM 2834 N N . SER B 2 306 ? 32.400 70.318 2.093 1.00 47.06 306 SER B N 1
ATOM 2835 C CA . SER B 2 306 ? 33.233 70.127 3.281 1.00 50.32 306 SER B CA 1
ATOM 2836 C C . SER B 2 306 ? 34.336 69.096 3.050 1.00 51.48 306 SER B C 1
ATOM 2837 O O . SER B 2 306 ? 34.194 68.193 2.221 1.00 48.99 306 SER B O 1
ATOM 2840 N N . LYS B 2 307 ? 35.425 69.244 3.804 1.00 55.24 307 LYS B N 1
ATOM 2841 C CA . LYS B 2 307 ? 36.644 68.446 3.613 1.00 59.95 307 LYS B CA 1
ATOM 2842 C C . LYS B 2 307 ? 36.511 67.011 4.126 1.00 58.20 307 LYS B C 1
ATOM 2843 O O . LYS B 2 307 ? 35.972 66.776 5.200 1.00 56.60 307 LYS B O 1
ATOM 2849 N N . VAL B 2 308 ? 37.007 66.066 3.340 1.00 58.96 308 VAL B N 1
ATOM 2850 C CA . VAL B 2 308 ? 37.072 64.667 3.732 1.00 62.60 308 VAL B CA 1
ATOM 2851 C C . VAL B 2 308 ? 38.527 64.310 4.076 1.00 60.01 308 VAL B C 1
ATOM 2852 O O . VAL B 2 308 ? 38.808 63.864 5.176 1.00 59.08 308 VAL B O 1
ATOM 2856 N N . GLU B 2 309 ? 39.441 64.537 3.134 1.00 61.18 309 GLU B N 1
ATOM 2857 C CA . GLU B 2 309 ? 40.839 64.082 3.239 1.00 61.67 309 GLU B CA 1
ATOM 2858 C C . GLU B 2 309 ? 41.785 65.089 2.562 1.00 59.40 309 GLU B C 1
ATOM 2859 O O . GLU B 2 309 ? 41.517 65.502 1.435 1.00 52.95 309 GLU B O 1
ATOM 2865 N N . GLN B 2 310 ? 42.867 65.476 3.252 1.00 57.26 310 GLN B N 1
ATOM 2866 C CA . GLN B 2 310 ? 43.960 66.266 2.668 1.00 54.94 310 GLN B CA 1
ATOM 2867 C C . GLN B 2 310 ? 45.189 65.371 2.551 1.00 55.36 310 GLN B C 1
ATOM 2868 O O . GLN B 2 310 ? 45.529 64.675 3.504 1.00 54.85 310 GLN B O 1
ATOM 2874 N N . ILE B 2 311 ? 45.842 65.376 1.387 1.00 55.75 311 ILE B N 1
ATOM 2875 C CA . ILE B 2 311 ? 47.088 64.613 1.158 1.00 54.65 311 ILE B CA 1
ATOM 2876 C C . ILE B 2 311 ? 48.214 65.601 0.790 1.00 52.30 311 ILE B C 1
ATOM 2877 O O . ILE B 2 311 ? 48.093 66.268 -0.209 1.00 52.77 311 ILE B O 1
ATOM 2882 N N . PRO B 2 312 ? 49.306 65.700 1.593 1.00 56.33 312 PRO B N 1
ATOM 2883 C CA . PRO B 2 312 ? 50.383 66.659 1.242 1.00 51.50 312 PRO B CA 1
ATOM 2884 C C . PRO B 2 312 ? 51.183 66.223 0.021 1.00 48.69 312 PRO B C 1
ATOM 2885 O O . PRO B 2 312 ? 51.560 65.057 -0.077 1.00 45.79 312 PRO B O 1
ATOM 2889 N N . VAL B 2 313 ? 51.414 67.159 -0.896 1.00 47.70 313 VAL B N 1
ATOM 2890 C CA . VAL B 2 313 ? 52.178 66.917 -2.130 1.00 51.69 313 VAL B CA 1
ATOM 2891 C C . VAL B 2 313 ? 52.810 68.250 -2.529 1.00 55.51 313 VAL B C 1
ATOM 2892 O O . VAL B 2 313 ? 52.213 69.307 -2.321 1.00 60.58 313 VAL B O 1
ATOM 2896 N N . THR B 2 314 ? 54.014 68.202 -3.095 1.00 57.03 314 THR B N 1
ATOM 2897 C CA . THR B 2 314 ? 54.706 69.414 -3.542 1.00 57.90 314 THR B CA 1
ATOM 2898 C C . THR B 2 314 ? 54.602 69.504 -5.080 1.00 55.36 314 THR B C 1
ATOM 2899 O O . THR B 2 314 ? 54.518 68.482 -5.760 1.00 50.94 314 THR B O 1
ATOM 2903 N N . GLY B 2 315 ? 54.542 70.725 -5.609 1.00 53.73 315 GLY B N 1
ATOM 2904 C CA . GLY B 2 315 ? 54.681 70.962 -7.053 1.00 51.21 315 GLY B CA 1
ATOM 2905 C C . GLY B 2 315 ? 53.438 70.935 -7.933 1.00 52.90 315 GLY B C 1
ATOM 2906 O O . GLY B 2 315 ? 53.558 70.818 -9.151 1.00 53.55 315 GLY B O 1
ATOM 2915 N N . LYS B 2 317 ? 49.841 72.910 -9.175 1.00 53.52 317 LYS B N 1
ATOM 2916 C CA . LYS B 2 317 ? 49.242 74.234 -9.287 1.00 60.71 317 LYS B CA 1
ATOM 2917 C C . LYS B 2 317 ? 47.776 74.235 -8.804 1.00 59.39 317 LYS B C 1
ATOM 2918 O O . LYS B 2 317 ? 47.223 73.190 -8.438 1.00 58.67 317 LYS B O 1
ATOM 2924 N N . ALA B 2 318 ? 47.173 75.421 -8.760 1.00 57.70 318 ALA B N 1
ATOM 2925 C CA . ALA B 2 318 ? 45.823 75.597 -8.216 1.00 52.48 318 ALA B CA 1
ATOM 2926 C C . ALA B 2 318 ? 44.814 75.006 -9.182 1.00 47.73 318 ALA B C 1
ATOM 2927 O O . ALA B 2 318 ? 44.876 75.275 -10.373 1.00 47.52 318 ALA B O 1
ATOM 2929 N N . GLY B 2 319 ? 43.872 74.229 -8.665 1.00 45.52 319 GLY B N 1
ATOM 2930 C CA . GLY B 2 319 ? 42.845 73.623 -9.499 1.00 42.83 319 GLY B CA 1
ATOM 2931 C C . GLY B 2 319 ? 41.670 73.036 -8.756 1.00 39.95 319 GLY B C 1
ATOM 2932 O O . GLY B 2 319 ? 41.778 72.635 -7.579 1.00 36.78 319 GLY B O 1
ATOM 2933 N N . ILE B 2 320 ? 40.539 73.008 -9.449 1.00 40.09 320 ILE B N 1
ATOM 2934 C CA . ILE B 2 320 ? 39.304 72.423 -8.926 1.00 43.69 320 ILE B CA 1
ATOM 2935 C C . ILE B 2 320 ? 38.781 71.423 -9.977 1.00 43.41 320 ILE B C 1
ATOM 2936 O O . ILE B 2 320 ? 38.526 71.797 -11.117 1.00 40.85 320 ILE B O 1
ATOM 2941 N N . TYR B 2 321 ? 38.646 70.153 -9.583 1.00 45.18 321 TYR B N 1
ATOM 2942 C CA . TYR B 2 321 ? 38.249 69.078 -10.504 1.00 44.34 321 TYR B CA 1
ATOM 2943 C C . TYR B 2 321 ? 37.017 68.327 -10.005 1.00 41.95 321 TYR B C 1
ATOM 2944 O O . TYR B 2 321 ? 37.044 67.706 -8.949 1.00 37.98 321 TYR B O 1
ATOM 2953 N N . LEU B 2 322 ? 35.929 68.392 -10.756 1.00 45.35 322 LEU B N 1
ATOM 2954 C CA . LEU B 2 322 ? 34.705 67.645 -10.401 1.00 47.66 322 LEU B CA 1
ATOM 2955 C C . LEU B 2 322 ? 34.884 66.167 -10.790 1.00 42.98 322 LEU B C 1
ATOM 2956 O O . LEU B 2 322 ? 34.937 65.857 -11.953 1.00 40.96 322 LEU B O 1
ATOM 2961 N N . LEU B 2 323 ? 34.986 65.273 -9.809 1.00 42.03 323 LEU B N 1
ATOM 2962 C CA . LEU B 2 323 ? 35.352 63.872 -10.069 1.00 42.95 323 LEU B CA 1
ATOM 2963 C C . LEU B 2 323 ? 34.300 63.082 -10.822 1.00 43.12 323 LEU B C 1
ATOM 2964 O O . LEU B 2 323 ? 34.642 62.169 -11.581 1.00 38.35 323 LEU B O 1
ATOM 2969 N N . GLY B 2 324 ? 33.036 63.453 -10.631 1.00 43.05 324 GLY B N 1
ATOM 2970 C CA . GLY B 2 324 ? 31.928 62.832 -11.331 1.00 45.62 324 GLY B CA 1
ATOM 2971 C C . GLY B 2 324 ? 31.822 63.160 -12.811 1.00 48.28 324 GLY B C 1
ATOM 2972 O O . GLY B 2 324 ? 31.054 62.517 -13.512 1.00 50.76 324 GLY B O 1
ATOM 2973 N N . GLN B 2 325 ? 32.578 64.144 -13.293 1.00 48.71 325 GLN B N 1
ATOM 2974 C CA . GLN B 2 325 ? 32.554 64.517 -14.708 1.00 52.47 325 GLN B CA 1
ATOM 2975 C C . GLN B 2 325 ? 33.791 64.027 -15.440 1.00 52.66 325 GLN B C 1
ATOM 2976 O O . GLN B 2 325 ? 34.026 64.421 -16.569 1.00 52.06 325 GLN B O 1
ATOM 2982 N N . ALA B 2 326 ? 34.574 63.156 -14.808 1.00 52.86 326 ALA B N 1
ATOM 2983 C CA . ALA B 2 326 ? 35.739 62.568 -15.454 1.00 52.38 326 ALA B CA 1
ATOM 2984 C C . ALA B 2 326 ? 35.287 61.660 -16.588 1.00 53.65 326 ALA B C 1
ATOM 2985 O O . ALA B 2 326 ? 34.253 61.018 -16.472 1.00 51.85 326 ALA B O 1
ATOM 2987 N N . LYS B 2 327 ? 36.048 61.622 -17.677 1.00 56.15 327 LYS B N 1
ATOM 2988 C CA . LYS B 2 327 ? 35.759 60.713 -18.779 1.00 62.32 327 LYS B CA 1
ATOM 2989 C C . LYS B 2 327 ? 36.366 59.369 -18.442 1.00 62.53 327 LYS B C 1
ATOM 2990 O O . LYS B 2 327 ? 37.512 59.311 -17.990 1.00 55.59 327 LYS B O 1
ATOM 2996 N N . LYS B 2 328 ? 35.598 58.298 -18.655 1.00 61.29 328 LYS B N 1
ATOM 2997 C CA . LYS B 2 328 ? 36.133 56.943 -18.582 1.00 62.67 328 LYS B CA 1
ATOM 2998 C C . LYS B 2 328 ? 37.233 56.739 -19.620 1.00 59.10 328 LYS B C 1
ATOM 2999 O O . LYS B 2 328 ? 37.088 57.154 -20.765 1.00 62.39 328 LYS B O 1
ATOM 3005 N N . ALA B 2 329 ? 38.325 56.099 -19.215 1.00 57.88 329 ALA B N 1
ATOM 3006 C CA . ALA B 2 329 ? 39.402 55.739 -20.135 1.00 60.89 329 ALA B CA 1
ATOM 3007 C C . ALA B 2 329 ? 38.970 54.581 -21.031 1.00 61.44 329 ALA B C 1
ATOM 3008 O O . ALA B 2 329 ? 38.648 53.512 -20.528 1.00 57.22 329 ALA B O 1
ATOM 3010 N N . GLU B 2 330 ? 38.969 54.795 -22.347 1.00 69.34 330 GLU B N 1
ATOM 3011 C CA . GLU B 2 330 ? 38.735 53.709 -23.326 1.00 77.22 330 GLU B CA 1
ATOM 3012 C C . GLU B 2 330 ? 39.974 52.806 -23.401 1.00 78.46 330 GLU B C 1
ATOM 3013 O O . GLU B 2 330 ? 41.112 53.300 -23.363 1.00 74.19 330 GLU B O 1
ATOM 3019 N N . THR B 2 331 ? 39.753 51.497 -23.537 1.00 80.63 331 THR B N 1
ATOM 3020 C CA . THR B 2 331 ? 40.847 50.517 -23.558 1.00 82.25 331 THR B CA 1
ATOM 3021 C C . THR B 2 331 ? 41.607 50.606 -24.894 1.00 82.69 331 THR B C 1
ATOM 3022 O O . THR B 2 331 ? 41.008 50.883 -25.933 1.00 79.30 331 THR B O 1
ATOM 3026 N N . GLY B 2 332 ? 42.928 50.411 -24.838 1.00 85.10 332 GLY B N 1
ATOM 3027 C CA . GLY B 2 332 ? 43.804 50.504 -26.013 1.00 85.01 332 GLY B CA 1
ATOM 3028 C C . GLY B 2 332 ? 44.383 51.876 -26.352 1.00 87.33 332 GLY B C 1
ATOM 3029 O O . GLY B 2 332 ? 45.267 51.971 -27.209 1.00 89.20 332 GLY B O 1
ATOM 3030 N N . GLN B 2 333 ? 43.905 52.934 -25.692 1.00 84.28 333 GLN B N 1
ATOM 3031 C CA . GLN B 2 333 ? 44.343 54.304 -25.967 1.00 78.12 333 GLN B CA 1
ATOM 3032 C C . GLN B 2 333 ? 45.323 54.764 -24.887 1.00 72.15 333 GLN B C 1
ATOM 3033 O O . GLN B 2 333 ? 45.321 54.224 -23.780 1.00 69.26 333 GLN B O 1
ATOM 3039 N N . THR B 2 334 ? 46.175 55.736 -25.218 1.00 66.37 334 THR B N 1
ATOM 3040 C CA . THR B 2 334 ? 47.166 56.267 -24.267 1.00 64.70 334 THR B CA 1
ATOM 3041 C C . THR B 2 334 ? 46.815 57.678 -23.777 1.00 57.51 334 THR B C 1
ATOM 3042 O O . THR B 2 334 ? 46.471 58.549 -24.570 1.00 57.48 334 THR B O 1
ATOM 3046 N N . TYR B 2 335 ? 46.918 57.880 -22.461 1.00 53.47 335 TYR B N 1
ATOM 3047 C CA . TYR B 2 335 ? 46.476 59.108 -21.769 1.00 48.38 335 TYR B CA 1
ATOM 3048 C C . TYR B 2 335 ? 47.651 59.678 -20.999 1.00 47.14 335 TYR B C 1
ATOM 3049 O O . TYR B 2 335 ? 48.309 58.948 -20.284 1.00 49.16 335 TYR B O 1
ATOM 3058 N N . SER B 2 336 ? 47.907 60.974 -21.126 1.00 48.38 336 SER B N 1
ATOM 3059 C CA . SER B 2 336 ? 49.136 61.579 -20.595 1.00 49.60 336 SER B CA 1
ATOM 3060 C C . SER B 2 336 ? 48.847 62.789 -19.708 1.00 48.56 336 SER B C 1
ATOM 3061 O O . SER B 2 336 ? 48.065 63.658 -20.083 1.00 50.95 336 SER B O 1
ATOM 3064 N N . GLY B 2 337 ? 49.472 62.850 -18.537 1.00 45.74 337 GLY B N 1
ATOM 3065 C CA . GLY B 2 337 ? 49.327 64.004 -17.679 1.00 42.81 337 GLY B CA 1
ATOM 3066 C C . GLY B 2 337 ? 49.361 63.668 -16.211 1.00 44.22 337 GLY B C 1
ATOM 3067 O O . GLY B 2 337 ? 49.506 62.500 -15.827 1.00 43.32 337 GLY B O 1
ATOM 3068 N N . GLU B 2 338 ? 49.208 64.721 -15.404 1.00 42.72 338 GLU B N 1
ATOM 3069 C CA . GLU B 2 338 ? 49.420 64.672 -13.969 1.00 43.57 338 GLU B CA 1
ATOM 3070 C C . GLU B 2 338 ? 48.291 63.932 -13.224 1.00 42.04 338 GLU B C 1
ATOM 3071 O O . GLU B 2 338 ? 47.121 64.271 -13.390 1.00 44.42 338 GLU B O 1
ATOM 3077 N N . ILE B 2 339 ? 48.649 62.940 -12.399 1.00 38.17 339 ILE B N 1
ATOM 3078 C CA . ILE B 2 339 ? 47.688 62.314 -11.485 1.00 38.54 339 ILE B CA 1
ATOM 3079 C C . ILE B 2 339 ? 47.346 63.378 -10.429 1.00 41.05 339 ILE B C 1
ATOM 3080 O O . ILE B 2 339 ? 48.233 63.912 -9.772 1.00 42.69 339 ILE B O 1
ATOM 3085 N N . ILE B 2 340 ? 46.064 63.694 -10.297 1.00 40.42 340 ILE B N 1
ATOM 3086 C CA . ILE B 2 340 ? 45.609 64.679 -9.319 1.00 43.13 340 ILE B CA 1
ATOM 3087 C C . ILE B 2 340 ? 44.895 64.071 -8.102 1.00 42.96 340 ILE B C 1
ATOM 3088 O O . ILE B 2 340 ? 44.739 64.754 -7.090 1.00 42.17 340 ILE B O 1
ATOM 3093 N N . TYR B 2 341 ? 44.431 62.822 -8.207 1.00 43.76 341 TYR B N 1
ATOM 3094 C CA . TYR B 2 341 ? 43.819 62.114 -7.071 1.00 41.82 341 TYR B CA 1
ATOM 3095 C C . TYR B 2 341 ? 43.824 60.585 -7.300 1.00 44.13 341 TYR B C 1
ATOM 3096 O O . TYR B 2 341 ? 43.835 60.105 -8.448 1.00 43.88 341 TYR B O 1
ATOM 3105 N N . LYS B 2 342 ? 43.839 59.843 -6.193 1.00 42.28 342 LYS B N 1
ATOM 3106 C CA . LYS B 2 342 ? 43.930 58.397 -6.197 1.00 44.84 342 LYS B CA 1
ATOM 3107 C C . LYS B 2 342 ? 43.262 57.827 -4.911 1.00 42.82 342 LYS B C 1
ATOM 3108 O O . LYS B 2 342 ? 43.396 58.392 -3.838 1.00 38.34 342 LYS B O 1
ATOM 3114 N N . ASP B 2 343 ? 42.513 56.735 -5.045 1.00 43.93 343 ASP B N 1
ATOM 3115 C CA . ASP B 2 343 ? 41.963 55.988 -3.896 1.00 42.40 343 ASP B CA 1
ATOM 3116 C C . ASP B 2 343 ? 41.974 54.492 -4.242 1.00 40.69 343 ASP B C 1
ATOM 3117 O O . ASP B 2 343 ? 42.524 54.107 -5.268 1.00 40.22 343 ASP B O 1
ATOM 3122 N N . ALA B 2 344 ? 41.356 53.662 -3.409 1.00 40.29 344 ALA B N 1
ATOM 3123 C CA . ALA B 2 344 ? 41.263 52.217 -3.667 1.00 40.31 344 ALA B CA 1
ATOM 3124 C C . ALA B 2 344 ? 40.610 51.804 -5.000 1.00 40.25 344 ALA B C 1
ATOM 3125 O O . ALA B 2 344 ? 40.940 50.746 -5.550 1.00 39.47 344 ALA B O 1
ATOM 3127 N N . ALA B 2 345 ? 39.674 52.617 -5.495 1.00 40.46 345 ALA B N 1
ATOM 3128 C CA . ALA B 2 345 ? 38.850 52.277 -6.660 1.00 40.01 345 ALA B CA 1
ATOM 3129 C C . ALA B 2 345 ? 39.221 52.945 -7.993 1.00 42.20 345 ALA B C 1
ATOM 3130 O O . ALA B 2 345 ? 38.927 52.385 -9.077 1.00 39.95 345 ALA B O 1
ATOM 3132 N N . ALA B 2 346 ? 39.814 54.145 -7.927 1.00 41.35 346 ALA B N 1
ATOM 3133 C CA . ALA B 2 346 ? 40.042 54.965 -9.131 1.00 40.80 346 ALA B CA 1
ATOM 3134 C C . ALA B 2 346 ? 41.329 55.775 -9.075 1.00 38.65 346 ALA B C 1
ATOM 3135 O O . ALA B 2 346 ? 41.842 56.058 -7.989 1.00 39.70 346 ALA B O 1
ATOM 3137 N N . VAL B 2 347 ? 41.836 56.118 -10.263 1.00 38.67 347 VAL B N 1
ATOM 3138 C CA . VAL B 2 347 ? 42.952 57.046 -10.458 1.00 38.28 347 VAL B CA 1
ATOM 3139 C C . VAL B 2 347 ? 42.503 58.123 -11.448 1.00 38.66 347 VAL B C 1
ATOM 3140 O O . VAL B 2 347 ? 42.136 57.799 -12.586 1.00 39.33 347 VAL B O 1
ATOM 3144 N N . PHE B 2 348 ? 42.548 59.389 -11.026 1.00 36.11 348 PHE B N 1
ATOM 3145 C CA . PHE B 2 348 ? 42.107 60.510 -11.844 1.00 34.71 348 PHE B CA 1
ATOM 3146 C C . PHE B 2 348 ? 43.313 61.274 -12.391 1.00 36.85 348 PHE B C 1
ATOM 3147 O O . PHE B 2 348 ? 44.222 61.635 -11.643 1.00 37.89 348 PHE B O 1
ATOM 3155 N N . GLN B 2 349 ? 43.290 61.537 -13.691 1.00 36.00 349 GLN B N 1
ATOM 3156 C CA . GLN B 2 349 ? 44.438 62.066 -14.422 1.00 39.46 349 GLN B CA 1
ATOM 3157 C C . GLN B 2 349 ? 43.983 63.279 -15.258 1.00 41.02 349 GLN B C 1
ATOM 3158 O O . GLN B 2 349 ? 42.983 63.189 -15.980 1.00 39.63 349 GLN B O 1
ATOM 3164 N N . LYS B 2 350 ? 44.706 64.398 -15.151 1.00 45.14 350 LYS B N 1
ATOM 3165 C CA . LYS B 2 350 ? 44.425 65.600 -15.945 1.00 49.57 350 LYS B CA 1
ATOM 3166 C C . LYS B 2 350 ? 45.119 65.530 -17.297 1.00 44.79 350 LYS B C 1
ATOM 3167 O O . LYS B 2 350 ? 46.305 65.737 -17.378 1.00 44.49 350 LYS B O 1
ATOM 3173 N N . THR B 2 351 ? 44.382 65.261 -18.360 1.00 48.55 351 THR B N 1
ATOM 3174 C CA . THR B 2 351 ? 44.956 65.309 -19.719 1.00 54.38 351 THR B CA 1
ATOM 3175 C C . THR B 2 351 ? 44.649 66.630 -20.423 1.00 55.00 351 THR B C 1
ATOM 3176 O O . THR B 2 351 ? 43.969 67.496 -19.871 1.00 57.24 351 THR B O 1
ATOM 3180 N N . LYS B 2 352 ? 45.169 66.782 -21.637 1.00 62.32 352 LYS B N 1
ATOM 3181 C CA . LYS B 2 352 ? 44.796 67.918 -22.501 1.00 68.35 352 LYS B CA 1
ATOM 3182 C C . LYS B 2 352 ? 43.315 67.920 -22.921 1.00 65.26 352 LYS B C 1
ATOM 3183 O O . LYS B 2 352 ? 42.754 68.987 -23.105 1.00 65.18 352 LYS B O 1
ATOM 3189 N N . ASN B 2 353 ? 42.691 66.741 -23.046 1.00 61.87 353 ASN B N 1
ATOM 3190 C CA . ASN B 2 353 ? 41.244 66.629 -23.286 1.00 60.70 353 ASN B CA 1
ATOM 3191 C C . ASN B 2 353 ? 40.415 66.441 -21.998 1.00 60.70 353 ASN B C 1
ATOM 3192 O O . ASN B 2 353 ? 39.442 65.686 -22.000 1.00 70.88 353 ASN B O 1
ATOM 3197 N N . GLY B 2 354 ? 40.785 67.121 -20.908 1.00 55.33 354 GLY B N 1
ATOM 3198 C CA . GLY B 2 354 ? 40.021 67.066 -19.652 1.00 51.44 354 GLY B CA 1
ATOM 3199 C C . GLY B 2 354 ? 40.408 65.943 -18.690 1.00 50.32 354 GLY B C 1
ATOM 3200 O O . GLY B 2 354 ? 41.295 65.143 -18.968 1.00 48.70 354 GLY B O 1
ATOM 3201 N N . LEU B 2 355 ? 39.720 65.897 -17.550 1.00 46.46 355 LEU B N 1
ATOM 3202 C CA . LEU B 2 355 ? 39.988 64.937 -16.488 1.00 42.34 355 LEU B CA 1
ATOM 3203 C C . LEU B 2 355 ? 39.568 63.530 -16.884 1.00 41.82 355 LEU B C 1
ATOM 3204 O O . LEU B 2 355 ? 38.432 63.334 -17.309 1.00 42.85 355 LEU B O 1
ATOM 3209 N N . VAL B 2 356 ? 40.472 62.556 -16.720 1.00 42.32 356 VAL B N 1
ATOM 3210 C CA . VAL B 2 356 ? 40.210 61.139 -17.051 1.00 41.54 356 VAL B CA 1
ATOM 3211 C C . VAL B 2 356 ? 40.226 60.219 -15.819 1.00 39.91 356 VAL B C 1
ATOM 3212 O O . VAL B 2 356 ? 41.077 60.337 -14.959 1.00 38.28 356 VAL B O 1
ATOM 3216 N N . ARG B 2 357 ? 39.299 59.268 -15.796 1.00 41.81 357 ARG B N 1
ATOM 3217 C CA . ARG B 2 357 ? 39.240 58.228 -14.777 1.00 43.66 357 ARG B CA 1
ATOM 3218 C C . ARG B 2 357 ? 39.707 56.861 -15.297 1.00 42.30 357 ARG B C 1
ATOM 3219 O O . ARG B 2 357 ? 39.180 56.345 -16.274 1.00 39.17 357 ARG B O 1
ATOM 3227 N N . HIS B 2 358 ? 40.680 56.282 -14.601 1.00 44.11 358 HIS B N 1
ATOM 3228 C CA . HIS B 2 358 ? 41.142 54.918 -14.815 1.00 43.08 358 HIS B CA 1
ATOM 3229 C C . HIS B 2 358 ? 40.721 54.095 -13.617 1.00 43.09 358 HIS B C 1
ATOM 3230 O O . HIS B 2 358 ? 40.827 54.563 -12.468 1.00 41.83 358 HIS B O 1
ATOM 3237 N N . ASN B 2 359 ? 40.298 52.862 -13.863 1.00 40.47 359 ASN B N 1
ATOM 3238 C CA . ASN B 2 359 ? 40.097 51.927 -12.773 1.00 41.76 359 ASN B CA 1
ATOM 3239 C C . ASN B 2 359 ? 41.450 51.724 -12.050 1.00 40.57 359 ASN B C 1
ATOM 3240 O O . ASN B 2 359 ? 42.491 51.653 -12.669 1.00 40.88 359 ASN B O 1
ATOM 3245 N N . ALA B 2 360 ? 41.424 51.672 -10.725 1.00 44.05 360 ALA B N 1
ATOM 3246 C CA . ALA B 2 360 ? 42.624 51.394 -9.935 1.00 44.91 360 ALA B CA 1
ATOM 3247 C C . ALA B 2 360 ? 43.179 49.956 -10.112 1.00 46.21 360 ALA B C 1
ATOM 3248 O O . ALA B 2 360 ? 44.326 49.688 -9.708 1.00 43.54 360 ALA B O 1
ATOM 3250 N N . THR B 2 361 ? 42.376 49.054 -10.693 1.00 47.65 361 THR B N 1
ATOM 3251 C CA . THR B 2 361 ? 42.831 47.733 -11.143 1.00 50.02 361 THR B CA 1
ATOM 3252 C C . THR B 2 361 ? 42.470 47.525 -12.628 1.00 54.68 361 THR B C 1
ATOM 3253 O O . THR B 2 361 ? 41.377 47.895 -13.053 1.00 55.40 361 THR B O 1
ATOM 3257 N N . HIS B 2 362 ? 43.398 46.952 -13.404 1.00 56.57 362 HIS B N 1
ATOM 3258 C CA . HIS B 2 362 ? 43.177 46.639 -14.828 1.00 62.80 362 HIS B CA 1
ATOM 3259 C C . HIS B 2 362 ? 43.609 45.184 -15.137 1.00 65.54 362 HIS B C 1
ATOM 3260 O O . HIS B 2 362 ? 44.811 44.885 -15.158 1.00 58.42 362 HIS B O 1
ATOM 3267 N N . ASN B 2 363 ? 42.615 44.306 -15.371 1.00 71.49 363 ASN B N 1
ATOM 3268 C CA . ASN B 2 363 ? 42.795 42.850 -15.635 1.00 70.53 363 ASN B CA 1
ATOM 3269 C C . ASN B 2 363 ? 43.617 42.141 -14.544 1.00 69.53 363 ASN B C 1
ATOM 3270 O O . ASN B 2 363 ? 44.570 41.416 -14.841 1.00 65.67 363 ASN B O 1
ATOM 3275 N N . GLU B 2 364 ? 43.242 42.392 -13.286 1.00 67.18 364 GLU B N 1
ATOM 3276 C CA . GLU B 2 364 ? 43.962 41.914 -12.085 1.00 73.83 364 GLU B CA 1
ATOM 3277 C C . GLU B 2 364 ? 45.368 42.506 -11.803 1.00 72.54 364 GLU B C 1
ATOM 3278 O O . GLU B 2 364 ? 45.997 42.120 -10.816 1.00 74.38 364 GLU B O 1
ATOM 3284 N N . GLU B 2 365 ? 45.852 43.434 -12.633 1.00 68.76 365 GLU B N 1
ATOM 3285 C CA . GLU B 2 365 ? 47.074 44.178 -12.334 1.00 67.90 365 GLU B CA 1
ATOM 3286 C C . GLU B 2 365 ? 46.698 45.510 -11.675 1.00 61.63 365 GLU B C 1
ATOM 3287 O O . GLU B 2 365 ? 45.752 46.179 -12.090 1.00 65.65 365 GLU B O 1
ATOM 3293 N N . ARG B 2 366 ? 47.471 45.897 -10.670 1.00 54.87 366 ARG B N 1
ATOM 3294 C CA . ARG B 2 366 ? 47.195 47.067 -9.856 1.00 52.43 366 ARG B CA 1
ATOM 3295 C C . ARG B 2 366 ? 47.831 48.370 -10.407 1.00 51.85 366 ARG B C 1
ATOM 3296 O O . ARG B 2 366 ? 48.997 48.645 -10.183 1.00 58.27 366 ARG B O 1
ATOM 3304 N N . LEU B 2 367 ? 47.037 49.175 -11.113 1.00 51.11 367 LEU B N 1
ATOM 3305 C CA . LEU B 2 367 ? 47.466 50.489 -11.613 1.00 47.09 367 LEU B CA 1
ATOM 3306 C C . LEU B 2 367 ? 47.788 51.529 -10.521 1.00 45.76 367 LEU B C 1
ATOM 3307 O O . LEU B 2 367 ? 48.756 52.272 -10.644 1.00 43.35 367 LEU B O 1
ATOM 3312 N N . ALA B 2 368 ? 46.985 51.602 -9.468 1.00 46.12 368 ALA B N 1
ATOM 3313 C CA . ALA B 2 368 ? 47.149 52.676 -8.469 1.00 46.20 368 ALA B CA 1
ATOM 3314 C C . ALA B 2 368 ? 48.515 52.731 -7.776 1.00 47.10 368 ALA B C 1
ATOM 3315 O O . ALA B 2 368 ? 49.013 53.805 -7.499 1.00 53.59 368 ALA B O 1
ATOM 3317 N N . LYS B 2 369 ? 49.118 51.580 -7.503 1.00 51.06 369 LYS B N 1
ATOM 3318 C CA . LYS B 2 369 ? 50.456 51.538 -6.918 1.00 49.14 369 LYS B CA 1
ATOM 3319 C C . LYS B 2 369 ? 51.574 51.930 -7.908 1.00 44.63 369 LYS B C 1
ATOM 3320 O O . LYS B 2 369 ? 52.665 52.247 -7.486 1.00 42.69 369 LYS B O 1
ATOM 3326 N N . LEU B 2 370 ? 51.310 51.918 -9.212 1.00 43.51 370 LEU B N 1
ATOM 3327 C CA . LEU B 2 370 ? 52.327 52.310 -10.205 1.00 43.77 370 LEU B CA 1
ATOM 3328 C C . LEU B 2 370 ? 52.548 53.828 -10.367 1.00 44.64 370 LEU B C 1
ATOM 3329 O O . LEU B 2 370 ? 53.485 54.213 -11.053 1.00 44.76 370 LEU B O 1
ATOM 3334 N N . VAL B 2 371 ? 51.693 54.662 -9.756 1.00 44.82 371 VAL B N 1
ATOM 3335 C CA . VAL B 2 371 ? 51.686 56.112 -9.955 1.00 46.36 371 VAL B CA 1
ATOM 3336 C C . VAL B 2 371 ? 51.490 56.851 -8.627 1.00 47.76 371 VAL B C 1
ATOM 3337 O O . VAL B 2 371 ? 50.874 56.324 -7.712 1.00 48.37 371 VAL B O 1
ATOM 3341 N N . GLU B 2 372 ? 52.021 58.067 -8.540 1.00 48.89 372 GLU B N 1
ATOM 3342 C CA . GLU B 2 372 ? 51.800 58.957 -7.392 1.00 50.58 372 GLU B CA 1
ATOM 3343 C C . GLU B 2 372 ? 51.005 60.208 -7.778 1.00 45.43 372 GLU B C 1
ATOM 3344 O O . GLU B 2 372 ? 51.038 60.672 -8.922 1.00 41.93 372 GLU B O 1
ATOM 3350 N N . ILE B 2 373 ? 50.276 60.736 -6.804 1.00 44.17 373 ILE B N 1
ATOM 3351 C CA . ILE B 2 373 ? 49.565 62.000 -6.956 1.00 43.82 373 ILE B CA 1
ATOM 3352 C C . ILE B 2 373 ? 50.631 63.052 -7.164 1.00 43.51 373 ILE B C 1
ATOM 3353 O O . ILE B 2 373 ? 51.616 63.056 -6.440 1.00 46.41 373 ILE B O 1
ATOM 3358 N N . GLY B 2 374 ? 50.423 63.935 -8.139 1.00 44.21 374 GLY B N 1
ATOM 3359 C CA . GLY B 2 374 ? 51.427 64.943 -8.540 1.00 46.94 374 GLY B CA 1
ATOM 3360 C C . GLY B 2 374 ? 52.398 64.547 -9.654 1.00 45.83 374 GLY B C 1
ATOM 3361 O O . GLY B 2 374 ? 53.113 65.391 -10.184 1.00 48.25 374 GLY B O 1
ATOM 3362 N N . GLN B 2 375 ? 52.410 63.270 -10.019 1.00 47.91 375 GLN B N 1
ATOM 3363 C CA . GLN B 2 375 ? 53.348 62.729 -10.987 1.00 48.30 375 GLN B CA 1
ATOM 3364 C C . GLN B 2 375 ? 52.761 62.810 -12.394 1.00 45.67 375 GLN B C 1
ATOM 3365 O O . GLN B 2 375 ? 51.611 62.427 -12.628 1.00 42.13 375 GLN B O 1
ATOM 3371 N N . ASN B 2 376 ? 53.571 63.288 -13.329 1.00 43.85 376 ASN B N 1
ATOM 3372 C CA . ASN B 2 376 ? 53.185 63.328 -14.728 1.00 43.76 376 ASN B CA 1
ATOM 3373 C C . ASN B 2 376 ? 53.473 61.957 -15.393 1.00 40.04 376 ASN B C 1
ATOM 3374 O O . ASN B 2 376 ? 54.612 61.539 -15.453 1.00 39.86 376 ASN B O 1
ATOM 3379 N N . VAL B 2 377 ? 52.443 61.268 -15.883 1.00 39.40 377 VAL B N 1
ATOM 3380 C CA . VAL B 2 377 ? 52.589 59.912 -16.447 1.00 40.22 377 VAL B CA 1
ATOM 3381 C C . VAL B 2 377 ? 51.803 59.692 -17.721 1.00 41.77 377 VAL B C 1
ATOM 3382 O O . VAL B 2 377 ? 50.928 60.482 -18.068 1.00 44.24 377 VAL B O 1
ATOM 3386 N N . SER B 2 378 ? 52.113 58.607 -18.423 1.00 44.70 378 SER B N 1
ATOM 3387 C CA . SER B 2 378 ? 51.237 58.132 -19.501 1.00 44.64 378 SER B CA 1
ATOM 3388 C C . SER B 2 378 ? 50.730 56.760 -19.108 1.00 41.53 378 SER B C 1
ATOM 3389 O O . SER B 2 378 ? 51.481 55.958 -18.596 1.00 42.69 378 SER B O 1
ATOM 3392 N N . ILE B 2 379 ? 49.447 56.516 -19.329 1.00 44.46 379 ILE B N 1
ATOM 3393 C CA . ILE B 2 379 ? 48.800 55.240 -18.999 1.00 45.59 379 ILE B CA 1
ATOM 3394 C C . ILE B 2 379 ? 48.144 54.686 -20.277 1.00 46.50 379 ILE B C 1
ATOM 3395 O O . ILE B 2 379 ? 47.361 55.392 -20.922 1.00 43.75 379 ILE B O 1
ATOM 3400 N N . GLY B 2 380 ? 48.480 53.439 -20.636 1.00 51.53 380 GLY B N 1
ATOM 3401 C CA . GLY B 2 380 ? 47.949 52.752 -21.838 1.00 53.37 380 GLY B CA 1
ATOM 3402 C C . GLY B 2 380 ? 47.995 51.233 -21.709 1.00 57.27 380 GLY B C 1
ATOM 3403 O O . GLY B 2 380 ? 48.548 50.713 -20.743 1.00 57.35 380 GLY B O 1
ATOM 3404 N N . SER B 2 381 ? 47.414 50.517 -22.675 1.00 67.62 381 SER B N 1
ATOM 3405 C CA . SER B 2 381 ? 47.408 49.033 -22.675 1.00 70.98 381 SER B CA 1
ATOM 3406 C C . SER B 2 381 ? 47.257 48.469 -24.074 1.00 71.12 381 SER B C 1
ATOM 3407 O O . SER B 2 381 ? 48.251 48.150 -24.717 1.00 79.23 381 SER B O 1
ATOM 3410 N N . LEU B 2 386 ? 49.257 46.457 -19.752 1.00 50.83 386 LEU B N 1
ATOM 3411 C CA . LEU B 2 386 ? 49.332 47.723 -18.995 1.00 56.55 386 LEU B CA 1
ATOM 3412 C C . LEU B 2 386 ? 50.730 48.389 -19.016 1.00 54.38 386 LEU B C 1
ATOM 3413 O O . LEU B 2 386 ? 51.679 47.899 -18.407 1.00 51.10 386 LEU B O 1
ATOM 3418 N N . ILE B 2 387 ? 50.829 49.509 -19.727 1.00 58.32 387 ILE B N 1
ATOM 3419 C CA . ILE B 2 387 ? 52.081 50.261 -19.896 1.00 58.93 387 ILE B CA 1
ATOM 3420 C C . ILE B 2 387 ? 51.948 51.593 -19.158 1.00 53.74 387 ILE B C 1
ATOM 3421 O O . ILE B 2 387 ? 51.113 52.417 -19.542 1.00 45.24 387 ILE B O 1
ATOM 3426 N N . VAL B 2 388 ? 52.760 51.801 -18.118 1.00 51.21 388 VAL B N 1
ATOM 3427 C CA . VAL B 2 388 ? 52.843 53.106 -17.437 1.00 50.07 388 VAL B CA 1
ATOM 3428 C C . VAL B 2 388 ? 54.255 53.669 -17.602 1.00 47.41 388 VAL B C 1
ATOM 3429 O O . VAL B 2 388 ? 55.228 52.982 -17.295 1.00 45.87 388 VAL B O 1
ATOM 3433 N N . LYS B 2 389 ? 54.352 54.905 -18.092 1.00 45.19 389 LYS B N 1
ATOM 3434 C CA . LYS B 2 389 ? 55.638 55.610 -18.258 1.00 50.88 389 LYS B CA 1
ATOM 3435 C C . LYS B 2 389 ? 55.641 56.958 -17.531 1.00 51.23 389 LYS B C 1
ATOM 3436 O O . LYS B 2 389 ? 54.642 57.692 -17.561 1.00 50.06 389 LYS B O 1
ATOM 3442 N N . SER B 2 390 ? 56.767 57.284 -16.899 1.00 49.96 390 SER B N 1
ATOM 3443 C CA . SER B 2 390 ? 56.977 58.627 -16.388 1.00 52.65 390 SER B CA 1
ATOM 3444 C C . SER B 2 390 ? 57.253 59.623 -17.543 1.00 51.09 390 SER B C 1
ATOM 3445 O O . SER B 2 390 ? 57.991 59.329 -18.493 1.00 47.15 390 SER B O 1
ATOM 3448 N N . LEU B 2 391 ? 56.615 60.781 -17.445 1.00 49.50 391 LEU B N 1
ATOM 3449 C CA . LEU B 2 391 ? 56.814 61.899 -18.361 1.00 52.12 391 LEU B CA 1
ATOM 3450 C C . LEU B 2 391 ? 57.537 63.073 -17.670 1.00 51.81 391 LEU B C 1
ATOM 3451 O O . LEU B 2 391 ? 57.688 64.139 -18.275 1.00 48.01 391 LEU B O 1
ATOM 3456 N N . GLU B 2 392 ? 57.965 62.861 -16.415 1.00 50.01 392 GLU B N 1
ATOM 3457 C CA . GLU B 2 392 ? 58.686 63.856 -15.615 1.00 51.31 392 GLU B CA 1
ATOM 3458 C C . GLU B 2 392 ? 59.988 64.278 -16.303 1.00 50.23 392 GLU B C 1
ATOM 3459 O O . GLU B 2 392 ? 60.703 63.440 -16.855 1.00 45.19 392 GLU B O 1
ATOM 3465 N N . TYR B 2 393 ? 60.283 65.575 -16.258 1.00 51.74 393 TYR B N 1
ATOM 3466 C CA . TYR B 2 393 ? 61.533 66.114 -16.791 1.00 53.75 393 TYR B CA 1
ATOM 3467 C C . TYR B 2 393 ? 61.948 67.417 -16.087 1.00 53.05 393 TYR B C 1
ATOM 3468 O O . TYR B 2 393 ? 61.208 67.981 -15.289 1.00 47.78 393 TYR B O 1
ATOM 3477 N N . SER B 2 394 ? 63.144 67.885 -16.418 1.00 57.60 394 SER B N 1
ATOM 3478 C CA . SER B 2 394 ? 63.606 69.205 -16.021 1.00 59.28 394 SER B CA 1
ATOM 3479 C C . SER B 2 394 ? 64.276 69.892 -17.235 1.00 59.28 394 SER B C 1
ATOM 3480 O O . SER B 2 394 ? 65.222 69.340 -17.801 1.00 55.04 394 SER B O 1
ATOM 3483 N N . ALA B 2 395 ? 63.737 71.055 -17.647 1.00 60.88 395 ALA B N 1
ATOM 3484 C CA . ALA B 2 395 ? 64.314 71.919 -18.709 1.00 59.65 395 ALA B CA 1
ATOM 3485 C C . ALA B 2 395 ? 64.057 73.418 -18.459 1.00 59.93 395 ALA B C 1
ATOM 3486 O O . ALA B 2 395 ? 64.761 74.070 -17.677 1.00 58.94 395 ALA B O 1
ATOM 3488 N N . GLU C 1 5 ? 28.437 82.720 34.251 1.00 102.98 5 GLU C N 1
ATOM 3489 C CA . GLU C 1 5 ? 29.354 82.059 33.258 1.00 106.48 5 GLU C CA 1
ATOM 3490 C C . GLU C 1 5 ? 30.463 83.033 32.753 1.00 103.35 5 GLU C C 1
ATOM 3491 O O . GLU C 1 5 ? 30.486 83.373 31.571 1.00 86.68 5 GLU C O 1
ATOM 3497 N N . PRO C 1 6 ? 31.395 83.456 33.656 1.00 106.87 6 PRO C N 1
ATOM 3498 C CA . PRO C 1 6 ? 32.362 84.582 33.529 1.00 108.08 6 PRO C CA 1
ATOM 3499 C C . PRO C 1 6 ? 32.945 84.997 32.152 1.00 108.45 6 PRO C C 1
ATOM 3500 O O . PRO C 1 6 ? 33.064 86.195 31.881 1.00 110.00 6 PRO C O 1
ATOM 3504 N N . GLN C 1 7 ? 33.311 84.038 31.308 1.00 104.56 7 GLN C N 1
ATOM 3505 C CA . GLN C 1 7 ? 34.006 84.339 30.042 1.00 104.14 7 GLN C CA 1
ATOM 3506 C C . GLN C 1 7 ? 33.080 84.958 28.962 1.00 92.46 7 GLN C C 1
ATOM 3507 O O . GLN C 1 7 ? 33.522 85.794 28.174 1.00 94.51 7 GLN C O 1
ATOM 3513 N N . GLU C 1 8 ? 31.817 84.530 28.941 1.00 80.27 8 GLU C N 1
ATOM 3514 C CA . GLU C 1 8 ? 30.746 85.080 28.076 1.00 71.97 8 GLU C CA 1
ATOM 3515 C C . GLU C 1 8 ? 30.734 86.590 27.841 1.00 70.69 8 GLU C C 1
ATOM 3516 O O . GLU C 1 8 ? 30.740 87.369 28.797 1.00 77.06 8 GLU C O 1
ATOM 3522 N N . SER C 1 9 ? 30.629 86.990 26.574 1.00 60.83 9 SER C N 1
ATOM 3523 C CA . SER C 1 9 ? 30.360 88.380 26.222 1.00 55.60 9 SER C CA 1
ATOM 3524 C C . SER C 1 9 ? 28.897 88.687 26.532 1.00 51.82 9 SER C C 1
ATOM 3525 O O . SER C 1 9 ? 28.088 87.773 26.645 1.00 56.13 9 SER C O 1
ATOM 3528 N N . ASN C 1 10 ? 28.557 89.968 26.627 1.00 48.32 10 ASN C N 1
ATOM 3529 C CA . ASN C 1 10 ? 27.184 90.398 26.914 1.00 49.97 10 ASN C CA 1
ATOM 3530 C C . ASN C 1 10 ? 26.147 89.944 25.848 1.00 49.96 10 ASN C C 1
ATOM 3531 O O . ASN C 1 10 ? 25.032 89.508 26.188 1.00 52.33 10 ASN C O 1
ATOM 3536 N N . ALA C 1 11 ? 26.507 90.054 24.572 1.00 44.00 11 ALA C N 1
ATOM 3537 C CA . ALA C 1 11 ? 25.618 89.646 23.489 1.00 45.27 11 ALA C CA 1
ATOM 3538 C C . ALA C 1 11 ? 25.206 88.187 23.593 1.00 44.32 11 ALA C C 1
ATOM 3539 O O . ALA C 1 11 ? 24.031 87.865 23.428 1.00 46.85 11 ALA C O 1
ATOM 3541 N N . ILE C 1 12 ? 26.164 87.314 23.888 1.00 45.56 12 ILE C N 1
ATOM 3542 C CA . ILE C 1 12 ? 25.880 85.890 24.046 1.00 48.12 12 ILE C CA 1
ATOM 3543 C C . ILE C 1 12 ? 25.020 85.578 25.282 1.00 49.08 12 ILE C C 1
ATOM 3544 O O . ILE C 1 12 ? 24.139 84.720 25.204 1.00 48.80 12 ILE C O 1
ATOM 3549 N N . ARG C 1 13 ? 25.236 86.282 26.392 1.00 48.67 13 ARG C N 1
ATOM 3550 C CA . ARG C 1 13 ? 24.364 86.129 27.565 1.00 49.68 13 ARG C CA 1
ATOM 3551 C C . ARG C 1 13 ? 22.958 86.566 27.214 1.00 49.66 13 ARG C C 1
ATOM 3552 O O . ARG C 1 13 ? 21.994 85.874 27.547 1.00 52.47 13 ARG C O 1
ATOM 3568 N N . ILE C 1 15 ? 21.603 86.535 24.216 1.00 45.01 15 ILE C N 1
ATOM 3569 C CA . ILE C 1 15 ? 21.000 85.511 23.331 1.00 46.75 15 ILE C CA 1
ATOM 3570 C C . ILE C 1 15 ? 20.541 84.263 24.119 1.00 47.47 15 ILE C C 1
ATOM 3571 O O . ILE C 1 15 ? 19.403 83.805 23.956 1.00 45.34 15 ILE C O 1
ATOM 3576 N N . LYS C 1 16 ? 21.401 83.751 24.999 1.00 48.82 16 LYS C N 1
ATOM 3577 C CA . LYS C 1 16 ? 21.013 82.664 25.930 1.00 49.83 16 LYS C CA 1
ATOM 3578 C C . LYS C 1 16 ? 19.752 82.975 26.733 1.00 47.63 16 LYS C C 1
ATOM 3579 O O . LYS C 1 16 ? 18.840 82.170 26.782 1.00 51.38 16 LYS C O 1
ATOM 3585 N N . GLU C 1 17 ? 19.684 84.160 27.323 1.00 50.58 17 GLU C N 1
ATOM 3586 C CA . GLU C 1 17 ? 18.454 84.618 28.006 1.00 54.42 17 GLU C CA 1
ATOM 3587 C C . GLU C 1 17 ? 17.224 84.622 27.092 1.00 54.87 17 GLU C C 1
ATOM 3588 O O . GLU C 1 17 ? 16.125 84.285 27.530 1.00 57.73 17 GLU C O 1
ATOM 3594 N N . ALA C 1 18 ? 17.408 85.006 25.829 1.00 53.26 18 ALA C N 1
ATOM 3595 C CA . ALA C 1 18 ? 16.311 84.988 24.869 1.00 48.91 18 ALA C CA 1
ATOM 3596 C C . ALA C 1 18 ? 15.810 83.563 24.672 1.00 45.00 18 ALA C C 1
ATOM 3597 O O . ALA C 1 18 ? 14.599 83.322 24.618 1.00 41.03 18 ALA C O 1
ATOM 3599 N N . CYS C 1 19 ? 16.741 82.621 24.572 1.00 45.57 19 CYS C N 1
ATOM 3600 C CA . CYS C 1 19 ? 16.381 81.212 24.462 1.00 49.14 19 CYS C CA 1
ATOM 3601 C C . CYS C 1 19 ? 15.514 80.741 25.636 1.00 51.40 19 CYS C C 1
ATOM 3602 O O . CYS C 1 19 ? 14.502 80.077 25.405 1.00 46.54 19 CYS C O 1
ATOM 3605 N N . GLU C 1 20 ? 15.886 81.125 26.867 1.00 56.07 20 GLU C N 1
ATOM 3606 C CA . GLU C 1 20 ? 15.085 80.821 28.073 1.00 59.55 20 GLU C CA 1
ATOM 3607 C C . GLU C 1 20 ? 13.667 81.350 27.943 1.00 56.76 20 GLU C C 1
ATOM 3608 O O . GLU C 1 20 ? 12.700 80.630 28.210 1.00 52.66 20 GLU C O 1
ATOM 3614 N N . LYS C 1 21 ? 13.547 82.602 27.521 1.00 58.05 21 LYS C N 1
ATOM 3615 C CA . LYS C 1 21 ? 12.230 83.206 27.290 1.00 59.75 21 LYS C CA 1
ATOM 3616 C C . LYS C 1 21 ? 11.437 82.569 26.129 1.00 58.28 21 LYS C C 1
ATOM 3617 O O . LYS C 1 21 ? 10.213 82.490 26.213 1.00 57.52 21 LYS C O 1
ATOM 3623 N N . ASN C 1 22 ? 12.114 82.112 25.069 1.00 55.77 22 ASN C N 1
ATOM 3624 C CA . ASN C 1 22 ? 11.442 81.328 24.008 1.00 55.35 22 ASN C CA 1
ATOM 3625 C C . ASN C 1 22 ? 10.901 80.006 24.598 1.00 59.72 22 ASN C C 1
ATOM 3626 O O . ASN C 1 22 ? 9.805 79.566 24.233 1.00 68.87 22 ASN C O 1
ATOM 3631 N N . ARG C 1 23 ? 11.660 79.373 25.498 1.00 57.33 23 ARG C N 1
ATOM 3632 C CA . ARG C 1 23 ? 11.169 78.176 26.212 1.00 60.70 23 ARG C CA 1
ATOM 3633 C C . ARG C 1 23 ? 10.013 78.464 27.177 1.00 63.13 23 ARG C C 1
ATOM 3634 O O . ARG C 1 23 ? 9.155 77.603 27.366 1.00 67.37 23 ARG C O 1
ATOM 3642 N N . ARG C 1 24 ? 9.996 79.655 27.776 1.00 67.01 24 ARG C N 1
ATOM 3643 C CA . ARG C 1 24 ? 8.851 80.118 28.584 1.00 74.84 24 ARG C CA 1
ATOM 3644 C C . ARG C 1 24 ? 7.563 80.323 27.754 1.00 78.60 24 ARG C C 1
ATOM 3645 O O . ARG C 1 24 ? 6.466 80.069 28.248 1.00 79.79 24 ARG C O 1
ATOM 3669 N N . THR C 1 27 ? 5.304 77.208 27.328 1.00 93.90 27 THR C N 1
ATOM 3670 C CA . THR C 1 27 ? 4.600 76.723 28.528 1.00 88.73 27 THR C CA 1
ATOM 3671 C C . THR C 1 27 ? 3.857 77.841 29.272 1.00 85.56 27 THR C C 1
ATOM 3672 O O . THR C 1 27 ? 3.643 77.737 30.477 1.00 85.96 27 THR C O 1
ATOM 3676 N N . ASP C 1 28 ? 3.450 78.894 28.561 1.00 83.79 28 ASP C N 1
ATOM 3677 C CA . ASP C 1 28 ? 2.754 80.031 29.187 1.00 82.73 28 ASP C CA 1
ATOM 3678 C C . ASP C 1 28 ? 1.985 80.822 28.121 1.00 83.21 28 ASP C C 1
ATOM 3679 O O . ASP C 1 28 ? 2.562 81.672 27.445 1.00 86.33 28 ASP C O 1
ATOM 3684 N N . GLU C 1 29 ? 0.687 80.536 27.989 1.00 86.39 29 GLU C N 1
ATOM 3685 C CA . GLU C 1 29 ? -0.161 81.119 26.929 1.00 89.11 29 GLU C CA 1
ATOM 3686 C C . GLU C 1 29 ? -0.320 82.639 27.030 1.00 85.77 29 GLU C C 1
ATOM 3687 O O . GLU C 1 29 ? -0.418 83.305 26.009 1.00 88.34 29 GLU C O 1
ATOM 3693 N N . ALA C 1 30 ? -0.351 83.179 28.247 1.00 89.64 30 ALA C N 1
ATOM 3694 C CA . ALA C 1 30 ? -0.492 84.634 28.456 1.00 93.64 30 ALA C CA 1
ATOM 3695 C C . ALA C 1 30 ? 0.768 85.433 28.081 1.00 92.04 30 ALA C C 1
ATOM 3696 O O . ALA C 1 30 ? 0.667 86.565 27.593 1.00 85.02 30 ALA C O 1
ATOM 3698 N N . PHE C 1 31 ? 1.944 84.852 28.324 1.00 88.87 31 PHE C N 1
ATOM 3699 C CA . PHE C 1 31 ? 3.215 85.476 27.937 1.00 83.33 31 PHE C CA 1
ATOM 3700 C C . PHE C 1 31 ? 3.427 85.436 26.415 1.00 84.20 31 PHE C C 1
ATOM 3701 O O . PHE C 1 31 ? 3.900 86.409 25.828 1.00 82.34 31 PHE C O 1
ATOM 3709 N N . ARG C 1 32 ? 3.084 84.307 25.790 1.00 85.14 32 ARG C N 1
ATOM 3710 C CA . ARG C 1 32 ? 3.089 84.175 24.323 1.00 82.77 32 ARG C CA 1
ATOM 3711 C C . ARG C 1 32 ? 2.067 85.116 23.659 1.00 81.35 32 ARG C C 1
ATOM 3712 O O . ARG C 1 32 ? 2.318 85.622 22.567 1.00 74.85 32 ARG C O 1
ATOM 3720 N N . LYS C 1 33 ? 0.924 85.342 24.308 1.00 86.48 33 LYS C N 1
ATOM 3721 C CA . LYS C 1 33 ? -0.088 86.269 23.781 1.00 89.86 33 LYS C CA 1
ATOM 3722 C C . LYS C 1 33 ? 0.302 87.743 23.972 1.00 87.76 33 LYS C C 1
ATOM 3723 O O . LYS C 1 33 ? -0.102 88.583 23.171 1.00 82.61 33 LYS C O 1
ATOM 3729 N N . GLU C 1 34 ? 1.085 88.053 25.010 1.00 89.42 34 GLU C N 1
ATOM 3730 C CA . GLU C 1 34 ? 1.646 89.409 25.189 1.00 93.52 34 GLU C CA 1
ATOM 3731 C C . GLU C 1 34 ? 2.645 89.776 24.079 1.00 87.19 34 GLU C C 1
ATOM 3732 O O . GLU C 1 34 ? 2.550 90.846 23.465 1.00 73.01 34 GLU C O 1
ATOM 3738 N N . VAL C 1 35 ? 3.591 88.870 23.839 1.00 82.84 35 VAL C N 1
ATOM 3739 C CA . VAL C 1 35 ? 4.633 89.051 22.825 1.00 80.19 35 VAL C CA 1
ATOM 3740 C C . VAL C 1 35 ? 4.013 89.202 21.427 1.00 78.12 35 VAL C C 1
ATOM 3741 O O . VAL C 1 35 ? 4.343 90.148 20.710 1.00 75.00 35 VAL C O 1
ATOM 3745 N N . GLU C 1 36 ? 3.105 88.290 21.070 1.00 76.44 36 GLU C N 1
ATOM 3746 C CA . GLU C 1 36 ? 2.443 88.287 19.749 1.00 81.57 36 GLU C CA 1
ATOM 3747 C C . GLU C 1 36 ? 1.526 89.498 19.488 1.00 82.70 36 GLU C C 1
ATOM 3748 O O . GLU C 1 36 ? 1.389 89.942 18.336 1.00 75.19 36 GLU C O 1
ATOM 3754 N N . LYS C 1 37 ? 0.909 90.024 20.547 1.00 85.58 37 LYS C N 1
ATOM 3755 C CA . LYS C 1 37 ? 0.131 91.267 20.465 1.00 86.08 37 LYS C CA 1
ATOM 3756 C C . LYS C 1 37 ? 1.020 92.421 20.014 1.00 82.58 37 LYS C C 1
ATOM 3757 O O . LYS C 1 37 ? 0.661 93.155 19.086 1.00 77.24 37 LYS C O 1
ATOM 3763 N N . ARG C 1 38 ? 2.178 92.563 20.663 1.00 78.84 38 ARG C N 1
ATOM 3764 C CA . ARG C 1 38 ? 3.058 93.704 20.406 1.00 81.37 38 ARG C CA 1
ATOM 3765 C C . ARG C 1 38 ? 3.772 93.592 19.051 1.00 75.54 38 ARG C C 1
ATOM 3766 O O . ARG C 1 38 ? 3.924 94.597 18.361 1.00 72.20 38 ARG C O 1
ATOM 3774 N N . LEU C 1 39 ? 4.179 92.380 18.663 1.00 70.15 39 LEU C N 1
ATOM 3775 C CA . LEU C 1 39 ? 4.803 92.156 17.352 1.00 65.77 39 LEU C CA 1
ATOM 3776 C C . LEU C 1 39 ? 3.920 92.576 16.196 1.00 62.14 39 LEU C C 1
ATOM 3777 O O . LEU C 1 39 ? 4.424 93.119 15.220 1.00 58.68 39 LEU C O 1
ATOM 3782 N N . TYR C 1 40 ? 2.617 92.303 16.312 1.00 60.56 40 TYR C N 1
ATOM 3783 C CA . TYR C 1 40 ? 1.644 92.564 15.248 1.00 59.51 40 TYR C CA 1
ATOM 3784 C C . TYR C 1 40 ? 0.769 93.806 15.498 1.00 58.51 40 TYR C C 1
ATOM 3785 O O . TYR C 1 40 ? -0.177 94.053 14.749 1.00 58.15 40 TYR C O 1
ATOM 3794 N N . ALA C 1 41 ? 1.104 94.599 16.520 1.00 57.99 41 ALA C N 1
ATOM 3795 C CA . ALA C 1 41 ? 0.371 95.830 16.852 1.00 63.20 41 ALA C CA 1
ATOM 3796 C C . ALA C 1 41 ? 0.187 96.792 15.664 1.00 69.47 41 ALA C C 1
ATOM 3797 O O . ALA C 1 41 ? -0.864 97.434 15.513 1.00 75.56 41 ALA C O 1
ATOM 3799 N N . GLY C 1 42 ? 1.219 96.888 14.830 1.00 67.52 42 GLY C N 1
ATOM 3800 C CA . GLY C 1 42 ? 1.265 97.874 13.780 1.00 65.13 42 GLY C CA 1
ATOM 3801 C C . GLY C 1 42 ? 1.709 99.168 14.426 1.00 63.39 42 GLY C C 1
ATOM 3802 O O . GLY C 1 42 ? 2.077 99.173 15.607 1.00 59.38 42 GLY C O 1
ATOM 3803 N N . PRO C 1 43 ? 1.685 100.274 13.659 1.00 59.05 43 PRO C N 1
ATOM 3804 C CA . PRO C 1 43 ? 2.041 101.559 14.245 1.00 57.44 43 PRO C CA 1
ATOM 3805 C C . PRO C 1 43 ? 1.054 101.958 15.335 1.00 54.62 43 PRO C C 1
ATOM 3806 O O . PRO C 1 43 ? -0.126 101.700 15.203 1.00 55.01 43 PRO C O 1
ATOM 3810 N N . SER C 1 44 ? 1.551 102.565 16.403 1.00 57.05 44 SER C N 1
ATOM 3811 C CA . SER C 1 44 ? 0.699 103.080 17.470 1.00 64.48 44 SER C CA 1
ATOM 3812 C C . SER C 1 44 ? -0.189 104.260 16.978 1.00 69.68 44 SER C C 1
ATOM 3813 O O . SER C 1 44 ? 0.055 104.803 15.897 1.00 72.83 44 SER C O 1
ATOM 3816 N N . PRO C 1 45 ? -1.213 104.657 17.769 1.00 70.59 45 PRO C N 1
ATOM 3817 C CA . PRO C 1 45 ? -2.015 105.837 17.398 1.00 68.97 45 PRO C CA 1
ATOM 3818 C C . PRO C 1 45 ? -1.234 107.150 17.353 1.00 62.27 45 PRO C C 1
ATOM 3819 O O . PRO C 1 45 ? -1.463 107.952 16.449 1.00 56.86 45 PRO C O 1
ATOM 3823 N N . GLU C 1 46 ? -0.323 107.363 18.300 1.00 61.33 46 GLU C N 1
ATOM 3824 C CA . GLU C 1 46 ? 0.523 108.562 18.276 1.00 65.37 46 GLU C CA 1
ATOM 3825 C C . GLU C 1 46 ? 1.414 108.596 17.020 1.00 62.77 46 GLU C C 1
ATOM 3826 O O . GLU C 1 46 ? 1.546 109.649 16.390 1.00 62.22 46 GLU C O 1
ATOM 3832 N N . LEU C 1 47 ? 2.009 107.452 16.673 1.00 55.05 47 LEU C N 1
ATOM 3833 C CA . LEU C 1 47 ? 2.791 107.321 15.446 1.00 53.24 47 LEU C CA 1
ATOM 3834 C C . LEU C 1 47 ? 1.944 107.475 14.160 1.00 47.68 47 LEU C C 1
ATOM 3835 O O . LEU C 1 47 ? 2.388 108.121 13.214 1.00 43.68 47 LEU C O 1
ATOM 3840 N N . LEU C 1 48 ? 0.755 106.882 14.124 1.00 46.46 48 LEU C N 1
ATOM 3841 C CA . LEU C 1 48 ? -0.142 107.023 12.948 1.00 48.79 48 LEU C CA 1
ATOM 3842 C C . LEU C 1 48 ? -0.541 108.469 12.682 1.00 46.90 48 LEU C C 1
ATOM 3843 O O . LEU C 1 48 ? -0.616 108.889 11.517 1.00 46.01 48 LEU C O 1
ATOM 3848 N N . ALA C 1 49 ? -0.808 109.209 13.760 1.00 44.89 49 ALA C N 1
ATOM 3849 C CA . ALA C 1 49 ? -1.080 110.657 13.679 1.00 47.17 49 ALA C CA 1
ATOM 3850 C C . ALA C 1 49 ? 0.074 111.399 12.984 1.00 46.81 49 ALA C C 1
ATOM 3851 O O . ALA C 1 49 ? -0.151 112.204 12.067 1.00 48.58 49 ALA C O 1
ATOM 3853 N N . LYS C 1 50 ? 1.301 111.094 13.405 1.00 48.73 50 LYS C N 1
ATOM 3854 C CA . LYS C 1 50 ? 2.506 111.708 12.822 1.00 51.49 50 LYS C CA 1
ATOM 3855 C C . LYS C 1 50 ? 2.703 111.312 11.346 1.00 49.36 50 LYS C C 1
ATOM 3856 O O . LYS C 1 50 ? 3.039 112.166 10.511 1.00 43.39 50 LYS C O 1
ATOM 3862 N N . LEU C 1 51 ? 2.476 110.031 11.036 1.00 47.02 51 LEU C N 1
ATOM 3863 C CA . LEU C 1 51 ? 2.601 109.520 9.664 1.00 46.34 51 LEU C CA 1
ATOM 3864 C C . LEU C 1 51 ? 1.590 110.154 8.704 1.00 44.92 51 LEU C C 1
ATOM 3865 O O . LEU C 1 51 ? 1.940 110.505 7.567 1.00 44.59 51 LEU C O 1
ATOM 3870 N N . ARG C 1 52 ? 0.350 110.303 9.166 1.00 44.87 52 ARG C N 1
ATOM 3871 C CA . ARG C 1 52 ? -0.702 110.969 8.378 1.00 46.75 52 ARG C CA 1
ATOM 3872 C C . ARG C 1 52 ? -0.354 112.417 7.992 1.00 43.95 52 ARG C C 1
ATOM 3873 O O . ARG C 1 52 ? -0.544 112.829 6.837 1.00 37.25 52 ARG C O 1
ATOM 3881 N N . VAL C 1 53 ? 0.193 113.165 8.941 1.00 43.19 53 VAL C N 1
ATOM 3882 C CA . VAL C 1 53 ? 0.718 114.506 8.624 1.00 47.29 53 VAL C CA 1
ATOM 3883 C C . VAL C 1 53 ? 1.843 114.428 7.566 1.00 44.01 53 VAL C C 1
ATOM 3884 O O . VAL C 1 53 ? 1.797 115.133 6.566 1.00 44.04 53 VAL C O 1
ATOM 3888 N N . LEU C 1 54 ? 2.830 113.561 7.784 1.00 41.92 54 LEU C N 1
ATOM 3889 C CA . LEU C 1 54 ? 3.925 113.373 6.831 1.00 40.29 54 LEU C CA 1
ATOM 3890 C C . LEU C 1 54 ? 3.437 112.984 5.432 1.00 41.10 54 LEU C C 1
ATOM 3891 O O . LEU C 1 54 ? 3.931 113.527 4.458 1.00 39.54 54 LEU C O 1
ATOM 3896 N N . TRP C 1 55 ? 2.477 112.058 5.343 1.00 41.31 55 TRP C N 1
ATOM 3897 C CA . TRP C 1 55 ? 1.994 111.561 4.047 1.00 42.50 55 TRP C CA 1
ATOM 3898 C C . TRP C 1 55 ? 1.174 112.616 3.299 1.00 45.10 55 TRP C C 1
ATOM 3899 O O . TRP C 1 55 ? 1.407 112.865 2.112 1.00 44.63 55 TRP C O 1
ATOM 3910 N N . ALA C 1 56 ? 0.213 113.226 4.004 1.00 46.76 56 ALA C N 1
ATOM 3911 C CA . ALA C 1 56 ? -0.680 114.238 3.423 1.00 46.35 56 ALA C CA 1
ATOM 3912 C C . ALA C 1 56 ? 0.093 115.472 2.936 1.00 48.59 56 ALA C C 1
ATOM 3913 O O . ALA C 1 56 ? -0.144 115.960 1.829 1.00 49.01 56 ALA C O 1
ATOM 3915 N N . ALA C 1 57 ? 1.044 115.935 3.744 1.00 46.96 57 ALA C N 1
ATOM 3916 C CA . ALA C 1 57 ? 1.896 117.079 3.383 1.00 50.84 57 ALA C CA 1
ATOM 3917 C C . ALA C 1 57 ? 2.808 116.873 2.173 1.00 52.68 57 ALA C C 1
ATOM 3918 O O . ALA C 1 57 ? 3.327 117.858 1.638 1.00 60.59 57 ALA C O 1
ATOM 3920 N N . ASN C 1 58 ? 3.020 115.620 1.754 1.00 52.74 58 ASN C N 1
ATOM 3921 C CA . ASN C 1 58 ? 4.021 115.294 0.727 1.00 52.50 58 ASN C CA 1
ATOM 3922 C C . ASN C 1 58 ? 3.476 114.512 -0.458 1.00 51.87 58 ASN C C 1
ATOM 3923 O O . ASN C 1 58 ? 4.253 113.977 -1.245 1.00 51.19 58 ASN C O 1
ATOM 3928 N N . LYS C 1 59 ? 2.155 114.482 -0.605 1.00 56.00 59 LYS C N 1
ATOM 3929 C CA . LYS C 1 59 ? 1.511 113.841 -1.758 1.00 63.14 59 LYS C CA 1
ATOM 3930 C C . LYS C 1 59 ? 1.715 114.661 -3.033 1.00 65.94 59 LYS C C 1
ATOM 3931 O O . LYS C 1 59 ? 1.938 115.865 -2.963 1.00 68.22 59 LYS C O 1
ATOM 3937 N N . GLU C 1 60 ? 1.625 114.001 -4.187 1.00 70.95 60 GLU C N 1
ATOM 3938 C CA . GLU C 1 60 ? 1.833 114.650 -5.495 1.00 78.11 60 GLU C CA 1
ATOM 3939 C C . GLU C 1 60 ? 0.596 115.421 -5.949 1.00 77.58 60 GLU C C 1
ATOM 3940 O O . GLU C 1 60 ? 0.685 116.281 -6.821 1.00 79.07 60 GLU C O 1
ATOM 3946 N N . VAL D 2 2 ? 19.931 114.163 5.388 1.00 55.90 2 VAL D N 1
ATOM 3947 C CA . VAL D 2 2 ? 20.342 112.728 5.340 1.00 55.50 2 VAL D CA 1
ATOM 3948 C C . VAL D 2 2 ? 19.802 112.078 4.082 1.00 54.23 2 VAL D C 1
ATOM 3949 O O . VAL D 2 2 ? 18.614 112.109 3.862 1.00 57.50 2 VAL D O 1
ATOM 3953 N N . LYS D 2 3 ? 20.676 111.493 3.273 1.00 52.91 3 LYS D N 1
ATOM 3954 C CA . LYS D 2 3 ? 20.278 110.847 2.032 1.00 59.33 3 LYS D CA 1
ATOM 3955 C C . LYS D 2 3 ? 20.334 109.341 2.220 1.00 57.87 3 LYS D C 1
ATOM 3956 O O . LYS D 2 3 ? 20.950 108.838 3.169 1.00 56.84 3 LYS D O 1
ATOM 3962 N N . LEU D 2 4 ? 19.704 108.625 1.296 1.00 51.40 4 LEU D N 1
ATOM 3963 C CA . LEU D 2 4 ? 19.775 107.182 1.279 1.00 48.53 4 LEU D CA 1
ATOM 3964 C C . LEU D 2 4 ? 21.206 106.700 1.010 1.00 48.25 4 LEU D C 1
ATOM 3965 O O . LEU D 2 4 ? 21.984 107.361 0.325 1.00 47.41 4 LEU D O 1
ATOM 3970 N N . SER D 2 5 ? 21.538 105.541 1.570 1.00 46.45 5 SER D N 1
ATOM 3971 C CA . SER D 2 5 ? 22.859 104.955 1.417 1.00 46.90 5 SER D CA 1
ATOM 3972 C C . SER D 2 5 ? 23.122 104.544 -0.018 1.00 47.13 5 SER D C 1
ATOM 3973 O O . SER D 2 5 ? 24.274 104.463 -0.421 1.00 51.79 5 SER D O 1
ATOM 3976 N N . SER D 2 6 ? 22.054 104.231 -0.756 1.00 46.63 6 SER D N 1
ATOM 3977 C CA . SER D 2 6 ? 22.124 103.831 -2.159 1.00 47.55 6 SER D CA 1
ATOM 3978 C C . SER D 2 6 ? 20.837 104.207 -2.918 1.00 48.39 6 SER D C 1
ATOM 3979 O O . SER D 2 6 ? 19.888 104.699 -2.309 1.00 51.08 6 SER D O 1
ATOM 3982 N N . ASP D 2 7 ? 20.825 104.012 -4.243 1.00 50.57 7 ASP D N 1
ATOM 3983 C CA . ASP D 2 7 ? 19.593 104.147 -5.053 1.00 49.51 7 ASP D CA 1
ATOM 3984 C C . ASP D 2 7 ? 18.793 102.874 -4.908 1.00 45.27 7 ASP D C 1
ATOM 3985 O O . ASP D 2 7 ? 19.358 101.783 -4.892 1.00 50.56 7 ASP D O 1
ATOM 3990 N N . ILE D 2 8 ? 17.482 103.003 -4.799 1.00 40.63 8 ILE D N 1
ATOM 3991 C CA . ILE D 2 8 ? 16.608 101.838 -4.573 1.00 39.08 8 ILE D CA 1
ATOM 3992 C C . ILE D 2 8 ? 16.404 101.107 -5.892 1.00 39.14 8 ILE D C 1
ATOM 3993 O O . ILE D 2 8 ? 15.990 101.710 -6.870 1.00 44.67 8 ILE D O 1
ATOM 3998 N N . ASN D 2 9 ? 16.706 99.819 -5.922 1.00 41.04 9 ASN D N 1
ATOM 3999 C CA . ASN D 2 9 ? 16.476 99.016 -7.118 1.00 43.94 9 ASN D CA 1
ATOM 4000 C C . ASN D 2 9 ? 14.986 98.720 -7.349 1.00 48.15 9 ASN D C 1
ATOM 4001 O O . ASN D 2 9 ? 14.251 98.310 -6.443 1.00 47.92 9 ASN D O 1
ATOM 4006 N N . LEU D 2 10 ? 14.569 98.916 -8.593 1.00 49.45 10 LEU D N 1
ATOM 4007 C CA . LEU D 2 10 ? 13.237 98.591 -9.034 1.00 48.87 10 LEU D CA 1
ATOM 4008 C C . LEU D 2 10 ? 13.185 97.100 -9.342 1.00 48.97 10 LEU D C 1
ATOM 4009 O O . LEU D 2 10 ? 14.150 96.536 -9.851 1.00 50.60 10 LEU D O 1
ATOM 4014 N N . ARG D 2 11 ? 12.076 96.464 -8.976 1.00 46.62 11 ARG D N 1
ATOM 4015 C CA . ARG D 2 11 ? 11.691 95.163 -9.501 1.00 46.01 11 ARG D CA 1
ATOM 4016 C C . ARG D 2 11 ? 10.782 95.370 -10.685 1.00 47.02 11 ARG D C 1
ATOM 4017 O O . ARG D 2 11 ? 10.170 96.426 -10.812 1.00 50.95 11 ARG D O 1
ATOM 4025 N N . ASP D 2 12 ? 10.694 94.351 -11.535 1.00 50.92 12 ASP D N 1
ATOM 4026 C CA . ASP D 2 12 ? 9.842 94.365 -12.722 1.00 54.12 12 ASP D CA 1
ATOM 4027 C C . ASP D 2 12 ? 8.525 93.664 -12.399 1.00 54.31 12 ASP D C 1
ATOM 4028 O O . ASP D 2 12 ? 8.492 92.452 -12.167 1.00 53.61 12 ASP D O 1
ATOM 4033 N N . PHE D 2 13 ? 7.447 94.442 -12.396 1.00 54.44 13 PHE D N 1
ATOM 4034 C CA . PHE D 2 13 ? 6.104 93.920 -12.189 1.00 54.96 13 PHE D CA 1
ATOM 4035 C C . PHE D 2 13 ? 5.337 93.730 -13.496 1.00 56.60 13 PHE D C 1
ATOM 4036 O O . PHE D 2 13 ? 4.199 93.274 -13.467 1.00 54.29 13 PHE D O 1
ATOM 4044 N N . GLY D 2 14 ? 5.973 94.042 -14.634 1.00 60.32 14 GLY D N 1
ATOM 4045 C CA . GLY D 2 14 ? 5.405 93.773 -15.954 1.00 56.80 14 GLY D CA 1
ATOM 4046 C C . GLY D 2 14 ? 4.171 94.612 -16.232 1.00 56.42 14 GLY D C 1
ATOM 4047 O O . GLY D 2 14 ? 4.236 95.830 -16.191 1.00 53.31 14 GLY D O 1
ATOM 4048 N N . ASN D 2 15 ? 3.045 93.939 -16.479 1.00 59.91 15 ASN D N 1
ATOM 4049 C CA . ASN D 2 15 ? 1.774 94.585 -16.854 1.00 60.17 15 ASN D CA 1
ATOM 4050 C C . ASN D 2 15 ? 0.909 95.008 -15.658 1.00 55.13 15 ASN D C 1
ATOM 4051 O O . ASN D 2 15 ? -0.103 95.697 -15.836 1.00 48.76 15 ASN D O 1
ATOM 4056 N N . ASN D 2 16 ? 1.297 94.595 -14.451 1.00 48.72 16 ASN D N 1
ATOM 4057 C CA . ASN D 2 16 ? 0.601 95.020 -13.254 1.00 44.87 16 ASN D CA 1
ATOM 4058 C C . ASN D 2 16 ? 0.879 96.520 -12.961 1.00 45.13 16 ASN D C 1
ATOM 4059 O O . ASN D 2 16 ? 1.861 96.858 -12.315 1.00 44.06 16 ASN D O 1
ATOM 4064 N N . GLU D 2 17 ? 0.009 97.410 -13.446 1.00 49.42 17 GLU D N 1
ATOM 4065 C CA . GLU D 2 17 ? 0.182 98.859 -13.246 1.00 50.81 17 GLU D CA 1
ATOM 4066 C C . GLU D 2 17 ? 0.020 99.265 -11.766 1.00 47.29 17 GLU D C 1
ATOM 4067 O O . GLU D 2 17 ? 0.658 100.232 -11.327 1.00 44.71 17 GLU D O 1
ATOM 4073 N N . TYR D 2 18 ? -0.801 98.535 -11.000 1.00 44.79 18 TYR D N 1
ATOM 4074 C CA . TYR D 2 18 ? -1.002 98.859 -9.576 1.00 44.54 18 TYR D CA 1
ATOM 4075 C C . TYR D 2 18 ? 0.302 98.754 -8.812 1.00 38.90 18 TYR D C 1
ATOM 4076 O O . TYR D 2 18 ? 0.758 99.739 -8.256 1.00 42.65 18 TYR D O 1
ATOM 4085 N N . LEU D 2 19 ? 0.916 97.575 -8.831 1.00 40.14 19 LEU D N 1
ATOM 4086 C CA . LEU D 2 19 ? 2.192 97.327 -8.110 1.00 40.41 19 LEU D CA 1
ATOM 4087 C C . LEU D 2 19 ? 3.325 98.213 -8.616 1.00 40.11 19 LEU D C 1
ATOM 4088 O O . LEU D 2 19 ? 4.237 98.568 -7.877 1.00 42.50 19 LEU D O 1
ATOM 4093 N N . SER D 2 20 ? 3.257 98.563 -9.885 1.00 42.30 20 SER D N 1
ATOM 4094 C CA . SER D 2 20 ? 4.295 99.341 -10.517 1.00 43.13 20 SER D CA 1
ATOM 4095 C C . SER D 2 20 ? 4.250 100.789 -10.043 1.00 44.19 20 SER D C 1
ATOM 4096 O O . SER D 2 20 ? 5.308 101.400 -9.853 1.00 43.34 20 SER D O 1
ATOM 4099 N N . SER D 2 21 ? 3.038 101.332 -9.851 1.00 45.61 21 SER D N 1
ATOM 4100 C CA . SER D 2 21 ? 2.888 102.694 -9.327 1.00 45.90 21 SER D CA 1
ATOM 4101 C C . SER D 2 21 ? 3.033 102.724 -7.796 1.00 43.05 21 SER D C 1
ATOM 4102 O O . SER D 2 21 ? 3.527 103.706 -7.242 1.00 42.37 21 SER D O 1
ATOM 4105 N N . VAL D 2 22 ? 2.638 101.646 -7.121 1.00 40.30 22 VAL D N 1
ATOM 4106 C CA . VAL D 2 22 ? 2.993 101.465 -5.696 1.00 39.17 22 VAL D CA 1
ATOM 4107 C C . VAL D 2 22 ? 4.499 101.506 -5.480 1.00 40.57 22 VAL D C 1
ATOM 4108 O O . VAL D 2 22 ? 4.972 102.171 -4.549 1.00 39.30 22 VAL D O 1
ATOM 4112 N N . GLN D 2 23 ? 5.237 100.795 -6.342 1.00 40.90 23 GLN D N 1
ATOM 4113 C CA . GLN D 2 23 ? 6.701 100.751 -6.259 1.00 40.06 23 GLN D CA 1
ATOM 4114 C C . GLN D 2 23 ? 7.255 102.158 -6.370 1.00 41.23 23 GLN D C 1
ATOM 4115 O O . GLN D 2 23 ? 8.012 102.586 -5.494 1.00 40.98 23 GLN D O 1
ATOM 4121 N N . ASP D 2 24 ? 6.838 102.876 -7.420 1.00 42.05 24 ASP D N 1
ATOM 4122 C CA . ASP D 2 24 ? 7.296 104.244 -7.662 1.00 41.86 24 ASP D CA 1
ATOM 4123 C C . ASP D 2 24 ? 6.964 105.154 -6.494 1.00 42.13 24 ASP D C 1
ATOM 4124 O O . ASP D 2 24 ? 7.809 105.929 -6.074 1.00 43.87 24 ASP D O 1
ATOM 4129 N N . GLU D 2 25 ? 5.743 105.055 -5.969 1.00 43.76 25 GLU D N 1
ATOM 4130 C CA . GLU D 2 25 ? 5.329 105.894 -4.833 1.00 46.70 25 GLU D CA 1
ATOM 4131 C C . GLU D 2 25 ? 6.167 105.623 -3.572 1.00 42.35 25 GLU D C 1
ATOM 4132 O O . GLU D 2 25 ? 6.538 106.571 -2.884 1.00 41.22 25 GLU D O 1
ATOM 4138 N N . ALA D 2 26 ? 6.492 104.349 -3.307 1.00 38.12 26 ALA D N 1
ATOM 4139 C CA . ALA D 2 26 ? 7.316 103.971 -2.160 1.00 36.56 26 ALA D CA 1
ATOM 4140 C C . ALA D 2 26 ? 8.726 104.556 -2.284 1.00 38.16 26 ALA D C 1
ATOM 4141 O O . ALA D 2 26 ? 9.255 105.150 -1.339 1.00 37.37 26 ALA D O 1
ATOM 4143 N N . ILE D 2 27 ? 9.318 104.385 -3.462 1.00 38.98 27 ILE D N 1
ATOM 4144 C CA . ILE D 2 27 ? 10.654 104.893 -3.764 1.00 39.44 27 ILE D CA 1
ATOM 4145 C C . ILE D 2 27 ? 10.709 106.415 -3.639 1.00 40.66 27 ILE D C 1
ATOM 4146 O O . ILE D 2 27 ? 11.614 106.946 -3.019 1.00 43.87 27 ILE D O 1
ATOM 4151 N N . ARG D 2 28 ? 9.742 107.117 -4.216 1.00 42.06 28 ARG D N 1
ATOM 4152 C CA . ARG D 2 28 ? 9.699 108.571 -4.090 1.00 42.78 28 ARG D CA 1
ATOM 4153 C C . ARG D 2 28 ? 9.660 109.017 -2.605 1.00 39.14 28 ARG D C 1
ATOM 4154 O O . ARG D 2 28 ? 10.420 109.901 -2.194 1.00 40.27 28 ARG D O 1
ATOM 4162 N N . PHE D 2 29 ? 8.796 108.393 -1.820 1.00 37.04 29 PHE D N 1
ATOM 4163 C CA . PHE D 2 29 ? 8.657 108.708 -0.380 1.00 37.96 29 PHE D CA 1
ATOM 4164 C C . PHE D 2 29 ? 9.964 108.405 0.373 1.00 38.95 29 PHE D C 1
ATOM 4165 O O . PHE D 2 29 ? 10.517 109.277 1.039 1.00 37.86 29 PHE D O 1
ATOM 4173 N N . ALA D 2 30 ? 10.493 107.195 0.221 1.00 40.90 30 ALA D N 1
ATOM 4174 C CA . ALA D 2 30 ? 11.767 106.843 0.875 1.00 41.66 30 ALA D CA 1
ATOM 4175 C C . ALA D 2 30 ? 12.954 107.763 0.477 1.00 42.63 30 ALA D C 1
ATOM 4176 O O . ALA D 2 30 ? 13.829 108.082 1.305 1.00 37.78 30 ALA D O 1
ATOM 4178 N N . THR D 2 31 ? 12.971 108.186 -0.786 1.00 41.43 31 THR D N 1
ATOM 4179 C CA . THR D 2 31 ? 14.045 109.009 -1.311 1.00 41.07 31 THR D CA 1
ATOM 4180 C C . THR D 2 31 ? 13.958 110.461 -0.847 1.00 43.28 31 THR D C 1
ATOM 4181 O O . THR D 2 31 ? 14.990 111.042 -0.504 1.00 42.24 31 THR D O 1
ATOM 4185 N N . GLU D 2 32 ? 12.743 111.020 -0.814 1.00 45.43 32 GLU D N 1
ATOM 4186 C CA . GLU D 2 32 ? 12.527 112.462 -0.551 1.00 44.41 32 GLU D CA 1
ATOM 4187 C C . GLU D 2 32 ? 12.285 112.810 0.896 1.00 44.55 32 GLU D C 1
ATOM 4188 O O . GLU D 2 32 ? 12.590 113.931 1.292 1.00 48.45 32 GLU D O 1
ATOM 4194 N N . GLN D 2 33 ? 11.735 111.887 1.681 1.00 40.44 33 GLN D N 1
ATOM 4195 C CA . GLN D 2 33 ? 11.477 112.148 3.098 1.00 40.45 33 GLN D CA 1
ATOM 4196 C C . GLN D 2 33 ? 12.365 111.393 4.068 1.00 39.55 33 GLN D C 1
ATOM 4197 O O . GLN D 2 33 ? 11.967 111.122 5.195 1.00 43.11 33 GLN D O 1
ATOM 4203 N N . THR D 2 34 ? 13.582 111.083 3.646 1.00 39.21 34 THR D N 1
ATOM 4204 C CA . THR D 2 34 ? 14.464 110.205 4.389 1.00 37.61 34 THR D CA 1
ATOM 4205 C C . THR D 2 34 ? 14.683 110.693 5.823 1.00 42.19 34 THR D C 1
ATOM 4206 O O . THR D 2 34 ? 14.638 109.913 6.777 1.00 41.19 34 THR D O 1
ATOM 4210 N N . ASP D 2 35 ? 14.901 111.987 5.981 1.00 43.63 35 ASP D N 1
ATOM 4211 C CA . ASP D 2 35 ? 15.148 112.548 7.306 1.00 46.34 35 ASP D CA 1
ATOM 4212 C C . ASP D 2 35 ? 13.957 112.305 8.281 1.00 43.30 35 ASP D C 1
ATOM 4213 O O . ASP D 2 35 ? 14.128 111.833 9.415 1.00 41.47 35 ASP D O 1
ATOM 4218 N N . GLU D 2 36 ? 12.752 112.618 7.831 1.00 44.07 36 GLU D N 1
ATOM 4219 C CA . GLU D 2 36 ? 11.575 112.516 8.693 1.00 44.40 36 GLU D CA 1
ATOM 4220 C C . GLU D 2 36 ? 11.175 111.062 8.903 1.00 42.74 36 GLU D C 1
ATOM 4221 O O . GLU D 2 36 ? 10.637 110.725 9.957 1.00 42.31 36 GLU D O 1
ATOM 4227 N N . ILE D 2 37 ? 11.464 110.188 7.932 1.00 40.45 37 ILE D N 1
ATOM 4228 C CA . ILE D 2 37 ? 11.197 108.756 8.099 1.00 38.07 37 ILE D CA 1
ATOM 4229 C C . ILE D 2 37 ? 12.115 108.157 9.154 1.00 35.61 37 ILE D C 1
ATOM 4230 O O . ILE D 2 37 ? 11.654 107.408 10.001 1.00 35.29 37 ILE D O 1
ATOM 4235 N N . LEU D 2 38 ? 13.405 108.479 9.116 1.00 35.16 38 LEU D N 1
ATOM 4236 C CA . LEU D 2 38 ? 14.342 107.939 10.126 1.00 37.13 38 LEU D CA 1
ATOM 4237 C C . LEU D 2 38 ? 14.106 108.490 11.517 1.00 36.87 38 LEU D C 1
ATOM 4238 O O . LEU D 2 38 ? 14.415 107.818 12.493 1.00 39.00 38 LEU D O 1
ATOM 4243 N N . SER D 2 39 ? 13.597 109.716 11.597 1.00 37.21 39 SER D N 1
ATOM 4244 C CA . SER D 2 39 ? 13.277 110.339 12.873 1.00 38.30 39 SER D CA 1
ATOM 4245 C C . SER D 2 39 ? 12.011 109.722 13.500 1.00 38.13 39 SER D C 1
ATOM 4246 O O . SER D 2 39 ? 12.010 109.410 14.695 1.00 37.14 39 SER D O 1
ATOM 4249 N N . LEU D 2 40 ? 10.967 109.503 12.696 1.00 37.07 40 LEU D N 1
ATOM 4250 C CA . LEU D 2 40 ? 9.782 108.770 13.166 1.00 41.02 40 LEU D CA 1
ATOM 4251 C C . LEU D 2 40 ? 10.128 107.334 13.591 1.00 44.60 40 LEU D C 1
ATOM 4252 O O . LEU D 2 40 ? 9.638 106.866 14.634 1.00 42.85 40 LEU D O 1
ATOM 4257 N N . TYR D 2 41 ? 10.965 106.652 12.792 1.00 43.09 41 TYR D N 1
ATOM 4258 C CA . TYR D 2 41 ? 11.449 105.300 13.121 1.00 40.93 41 TYR D CA 1
ATOM 4259 C C . TYR D 2 41 ? 12.187 105.287 14.466 1.00 39.78 41 TYR D C 1
ATOM 4260 O O . TYR D 2 41 ? 11.920 104.450 15.317 1.00 34.79 41 TYR D O 1
ATOM 4269 N N . SER D 2 42 ? 13.121 106.218 14.635 1.00 44.08 42 SER D N 1
ATOM 4270 C CA . SER D 2 42 ? 13.939 106.298 15.851 1.00 47.61 42 SER D CA 1
ATOM 4271 C C . SER D 2 42 ? 13.143 106.712 17.105 1.00 50.74 42 SER D C 1
ATOM 4272 O O . SER D 2 42 ? 13.201 106.035 18.134 1.00 49.34 42 SER D O 1
ATOM 4275 N N . GLN D 2 43 ? 12.421 107.828 17.010 1.00 55.14 43 GLN D N 1
ATOM 4276 C CA . GLN D 2 43 ? 11.815 108.481 18.185 1.00 57.91 43 GLN D CA 1
ATOM 4277 C C . GLN D 2 43 ? 10.445 107.906 18.582 1.00 58.12 43 GLN D C 1
ATOM 4278 O O . GLN D 2 43 ? 10.078 107.986 19.752 1.00 61.91 43 GLN D O 1
ATOM 4284 N N . HIS D 2 44 ? 9.699 107.338 17.625 1.00 55.95 44 HIS D N 1
ATOM 4285 C CA . HIS D 2 44 ? 8.263 107.030 17.804 1.00 53.50 44 HIS D CA 1
ATOM 4286 C C . HIS D 2 44 ? 7.769 105.629 17.416 1.00 49.63 44 HIS D C 1
ATOM 4287 O O . HIS D 2 44 ? 6.584 105.368 17.513 1.00 50.83 44 HIS D O 1
ATOM 4294 N N . ALA D 2 45 ? 8.640 104.724 16.975 1.00 49.72 45 ALA D N 1
ATOM 4295 C CA . ALA D 2 45 ? 8.208 103.348 16.679 1.00 48.37 45 ALA D CA 1
ATOM 4296 C C . ALA D 2 45 ? 8.888 102.405 17.648 1.00 45.40 45 ALA D C 1
ATOM 4297 O O . ALA D 2 45 ? 9.837 102.773 18.310 1.00 43.37 45 ALA D O 1
ATOM 4299 N N . ASP D 2 46 ? 8.406 101.176 17.705 1.00 49.08 46 ASP D N 1
ATOM 4300 C CA . ASP D 2 46 ? 8.965 100.165 18.601 1.00 50.71 46 ASP D CA 1
ATOM 4301 C C . ASP D 2 46 ? 10.361 99.659 18.122 1.00 49.87 46 ASP D C 1
ATOM 4302 O O . ASP D 2 46 ? 10.506 98.529 17.628 1.00 47.85 46 ASP D O 1
ATOM 4307 N N . THR D 2 47 ? 11.382 100.501 18.281 1.00 44.57 47 THR D N 1
ATOM 4308 C CA . THR D 2 47 ? 12.683 100.247 17.668 1.00 43.63 47 THR D CA 1
ATOM 4309 C C . THR D 2 47 ? 13.869 100.427 18.593 1.00 43.62 47 THR D C 1
ATOM 4310 O O . THR D 2 47 ? 15.003 100.570 18.106 1.00 41.88 47 THR D O 1
ATOM 4314 N N . GLU D 2 48 ? 13.629 100.447 19.906 1.00 42.72 48 GLU D N 1
ATOM 4315 C CA . GLU D 2 48 ? 14.693 100.633 20.876 1.00 44.49 48 GLU D CA 1
ATOM 4316 C C . GLU D 2 48 ? 15.480 101.908 20.528 1.00 42.96 48 GLU D C 1
ATOM 4317 O O . GLU D 2 48 ? 16.704 101.890 20.388 1.00 46.31 48 GLU D O 1
ATOM 4323 N N . GLY D 2 49 ? 14.765 103.011 20.350 1.00 39.73 49 GLY D N 1
ATOM 4324 C CA . GLY D 2 49 ? 15.393 104.256 19.936 1.00 39.55 49 GLY D CA 1
ATOM 4325 C C . GLY D 2 49 ? 16.018 104.191 18.555 1.00 39.40 49 GLY D C 1
ATOM 4326 O O . GLY D 2 49 ? 16.941 104.938 18.262 1.00 38.01 49 GLY D O 1
ATOM 4327 N N . GLY D 2 50 ? 15.515 103.305 17.696 1.00 38.29 50 GLY D N 1
ATOM 4328 C CA . GLY D 2 50 ? 16.100 103.116 16.380 1.00 37.48 50 GLY D CA 1
ATOM 4329 C C . GLY D 2 50 ? 17.389 102.323 16.318 1.00 37.09 50 GLY D C 1
ATOM 4330 O O . GLY D 2 50 ? 18.024 102.325 15.272 1.00 36.93 50 GLY D O 1
ATOM 4331 N N . ARG D 2 51 ? 17.763 101.686 17.436 1.00 37.84 51 ARG D N 1
ATOM 4332 C CA . ARG D 2 51 ? 18.875 100.721 17.502 1.00 37.60 51 ARG D CA 1
ATOM 4333 C C . ARG D 2 51 ? 18.513 99.384 16.812 1.00 35.61 51 ARG D C 1
ATOM 4334 O O . ARG D 2 51 ? 19.329 98.798 16.116 1.00 33.68 51 ARG D O 1
ATOM 4342 N N . TYR D 2 52 ? 17.290 98.909 17.062 1.00 36.45 52 TYR D N 1
ATOM 4343 C CA . TYR D 2 52 ? 16.701 97.749 16.412 1.00 35.90 52 TYR D CA 1
ATOM 4344 C C . TYR D 2 52 ? 16.317 98.135 14.975 1.00 35.04 52 TYR D C 1
ATOM 4345 O O . TYR D 2 52 ? 15.363 98.918 14.747 1.00 35.10 52 TYR D O 1
ATOM 4354 N N . VAL D 2 53 ? 17.048 97.556 14.021 1.00 32.30 53 VAL D N 1
ATOM 4355 C CA . VAL D 2 53 ? 16.932 97.896 12.601 1.00 32.02 53 VAL D CA 1
ATOM 4356 C C . VAL D 2 53 ? 16.388 96.711 11.820 1.00 29.73 53 VAL D C 1
ATOM 4357 O O . VAL D 2 53 ? 17.074 95.753 11.640 1.00 31.81 53 VAL D O 1
ATOM 4361 N N . CYS D 2 54 ? 15.158 96.791 11.349 1.00 31.34 54 CYS D N 1
ATOM 4362 C CA . CYS D 2 54 ? 14.610 95.776 10.473 1.00 33.43 54 CYS D CA 1
ATOM 4363 C C . CYS D 2 54 ? 13.772 96.411 9.365 1.00 35.01 54 CYS D C 1
ATOM 4364 O O . CYS D 2 54 ? 12.948 97.277 9.627 1.00 36.66 54 CYS D O 1
ATOM 4367 N N . ALA D 2 55 ? 13.970 95.944 8.134 1.00 35.18 55 ALA D N 1
ATOM 4368 C CA . ALA D 2 55 ? 13.156 96.341 6.992 1.00 35.15 55 ALA D CA 1
ATOM 4369 C C . ALA D 2 55 ? 11.642 96.099 7.163 1.00 34.92 55 ALA D C 1
ATOM 4370 O O . ALA D 2 55 ? 10.825 96.893 6.681 1.00 32.38 55 ALA D O 1
ATOM 4372 N N . ASP D 2 56 ? 11.272 95.031 7.862 1.00 36.12 56 ASP D N 1
ATOM 4373 C CA . ASP D 2 56 ? 9.856 94.755 8.144 1.00 36.74 56 ASP D CA 1
ATOM 4374 C C . ASP D 2 56 ? 9.205 95.777 9.042 1.00 37.10 56 ASP D C 1
ATOM 4375 O O . ASP D 2 56 ? 8.006 96.039 8.888 1.00 41.20 56 ASP D O 1
ATOM 4380 N N . THR D 2 57 ? 9.976 96.411 9.920 1.00 32.78 57 THR D N 1
ATOM 4381 C CA . THR D 2 57 ? 9.425 97.493 10.717 1.00 32.33 57 THR D CA 1
ATOM 4382 C C . THR D 2 57 ? 9.393 98.813 9.915 1.00 31.41 57 THR D C 1
ATOM 4383 O O . THR D 2 57 ? 8.494 99.614 10.085 1.00 30.51 57 THR D O 1
ATOM 4387 N N . PHE D 2 58 ? 10.355 99.051 9.041 1.00 31.88 58 PHE D N 1
ATOM 4388 C CA . PHE D 2 58 ? 10.274 100.249 8.173 1.00 32.98 58 PHE D CA 1
ATOM 4389 C C . PHE D 2 58 ? 9.030 100.262 7.297 1.00 31.55 58 PHE D C 1
ATOM 4390 O O . PHE D 2 58 ? 8.490 101.321 7.013 1.00 35.78 58 PHE D O 1
ATOM 4398 N N . LYS D 2 59 ? 8.555 99.091 6.896 1.00 33.84 59 LYS D N 1
ATOM 4399 C CA . LYS D 2 59 ? 7.332 98.980 6.089 1.00 33.78 59 LYS D CA 1
ATOM 4400 C C . LYS D 2 59 ? 6.072 99.612 6.676 1.00 36.99 59 LYS D C 1
ATOM 4401 O O . LYS D 2 59 ? 5.196 100.081 5.924 1.00 39.32 59 LYS D O 1
ATOM 4407 N N . GLU D 2 60 ? 5.991 99.631 8.003 1.00 38.01 60 GLU D N 1
ATOM 4408 C CA . GLU D 2 60 ? 4.870 100.229 8.728 1.00 39.42 60 GLU D CA 1
ATOM 4409 C C . GLU D 2 60 ? 4.749 101.746 8.580 1.00 36.64 60 GLU D C 1
ATOM 4410 O O . GLU D 2 60 ? 3.758 102.312 8.994 1.00 34.45 60 GLU D O 1
ATOM 4416 N N . LEU D 2 61 ? 5.769 102.402 8.026 1.00 36.20 61 LEU D N 1
ATOM 4417 C CA . LEU D 2 61 ? 5.786 103.842 7.884 1.00 35.72 61 LEU D CA 1
ATOM 4418 C C . LEU D 2 61 ? 5.473 104.274 6.459 1.00 37.13 61 LEU D C 1
ATOM 4419 O O . LEU D 2 61 ? 5.528 105.482 6.162 1.00 38.40 61 LEU D O 1
ATOM 4424 N N . PHE D 2 62 ? 5.147 103.313 5.588 1.00 33.78 62 PHE D N 1
ATOM 4425 C CA . PHE D 2 62 ? 4.751 103.592 4.193 1.00 32.66 62 PHE D CA 1
ATOM 4426 C C . PHE D 2 62 ? 3.231 103.595 4.128 1.00 32.96 62 PHE D C 1
ATOM 4427 O O . PHE D 2 62 ? 2.611 102.741 4.737 1.00 31.22 62 PHE D O 1
ATOM 4435 N N . PRO D 2 63 ? 2.625 104.537 3.374 1.00 35.86 63 PRO D N 1
ATOM 4436 C CA . PRO D 2 63 ? 1.154 104.572 3.296 1.00 36.12 63 PRO D CA 1
ATOM 4437 C C . PRO D 2 63 ? 0.546 103.313 2.685 1.00 37.40 63 PRO D C 1
ATOM 4438 O O . PRO D 2 63 ? -0.510 102.851 3.141 1.00 39.21 63 PRO D O 1
ATOM 4442 N N . ALA D 2 64 ? 1.208 102.740 1.684 1.00 36.63 64 ALA D N 1
ATOM 4443 C CA . ALA D 2 64 ? 0.686 101.530 1.061 1.00 36.33 64 ALA D CA 1
ATOM 4444 C C . ALA D 2 64 ? 0.449 100.390 2.057 1.00 36.87 64 ALA D C 1
ATOM 4445 O O . ALA D 2 64 ? -0.385 99.531 1.802 1.00 39.75 64 ALA D O 1
ATOM 4447 N N . PHE D 2 65 ? 1.166 100.395 3.185 1.00 36.32 65 PHE D N 1
ATOM 4448 C CA . PHE D 2 65 ? 1.137 99.311 4.161 1.00 35.45 65 PHE D CA 1
ATOM 4449 C C . PHE D 2 65 ? 0.143 99.516 5.326 1.00 36.70 65 PHE D C 1
ATOM 4450 O O . PHE D 2 65 ? 0.033 98.654 6.194 1.00 32.24 65 PHE D O 1
ATOM 4458 N N . GLU D 2 66 ? -0.553 100.655 5.363 1.00 44.52 66 GLU D N 1
ATOM 4459 C CA . GLU D 2 66 ? -1.417 101.017 6.500 1.00 45.84 66 GLU D CA 1
ATOM 4460 C C . GLU D 2 66 ? -2.535 100.012 6.761 1.00 49.02 66 GLU D C 1
ATOM 4461 O O . GLU D 2 66 ? -2.744 99.620 7.903 1.00 50.03 66 GLU D O 1
ATOM 4467 N N . ASN D 2 67 ? -3.257 99.627 5.712 1.00 48.10 67 ASN D N 1
ATOM 4468 C CA . ASN D 2 67 ? -4.396 98.729 5.858 1.00 50.82 67 ASN D CA 1
ATOM 4469 C C . ASN D 2 67 ? -3.971 97.270 5.789 1.00 48.08 67 ASN D C 1
ATOM 4470 O O . ASN D 2 67 ? -3.383 96.819 4.805 1.00 41.15 67 ASN D O 1
ATOM 4475 N N . LYS D 2 68 ? -4.332 96.547 6.839 1.00 46.75 68 LYS D N 1
ATOM 4476 C CA . LYS D 2 68 ? -4.108 95.131 6.983 1.00 46.56 68 LYS D CA 1
ATOM 4477 C C . LYS D 2 68 ? -4.300 94.346 5.683 1.00 47.00 68 LYS D C 1
ATOM 4478 O O . LYS D 2 68 ? -3.444 93.542 5.314 1.00 44.83 68 LYS D O 1
ATOM 4484 N N . GLU D 2 69 ? -5.402 94.616 4.985 1.00 49.90 69 GLU D N 1
ATOM 4485 C CA . GLU D 2 69 ? -5.857 93.815 3.835 1.00 51.60 69 GLU D CA 1
ATOM 4486 C C . GLU D 2 69 ? -4.910 93.838 2.634 1.00 47.50 69 GLU D C 1
ATOM 4487 O O . GLU D 2 69 ? -4.890 92.896 1.859 1.00 45.52 69 GLU D O 1
ATOM 4493 N N . ASP D 2 70 ? -4.125 94.902 2.506 1.00 46.06 70 ASP D N 1
ATOM 4494 C CA . ASP D 2 70 ? -3.297 95.149 1.328 1.00 49.29 70 ASP D CA 1
ATOM 4495 C C . ASP D 2 70 ? -1.814 94.807 1.499 1.00 42.37 70 ASP D C 1
ATOM 4496 O O . ASP D 2 70 ? -1.048 94.883 0.542 1.00 40.94 70 ASP D O 1
ATOM 4501 N N . ARG D 2 71 ? -1.423 94.386 2.693 1.00 38.25 71 ARG D N 1
ATOM 4502 C CA . ARG D 2 71 ? -0.020 94.206 3.021 1.00 36.85 71 ARG D CA 1
ATOM 4503 C C . ARG D 2 71 ? 0.675 93.073 2.284 1.00 37.66 71 ARG D C 1
ATOM 4504 O O . ARG D 2 71 ? 1.824 93.219 1.854 1.00 35.66 71 ARG D O 1
ATOM 4512 N N . ALA D 2 72 ? -0.005 91.942 2.153 1.00 37.99 72 ALA D N 1
ATOM 4513 C CA . ALA D 2 72 ? 0.510 90.835 1.340 1.00 37.32 72 ALA D CA 1
ATOM 4514 C C . ALA D 2 72 ? 0.706 91.265 -0.120 1.00 36.02 72 ALA D C 1
ATOM 4515 O O . ALA D 2 72 ? 1.711 90.918 -0.728 1.00 36.50 72 ALA D O 1
ATOM 4517 N N . THR D 2 73 ? -0.233 92.050 -0.656 1.00 37.65 73 THR D N 1
ATOM 4518 C CA . THR D 2 73 ? -0.165 92.508 -2.067 1.00 36.48 73 THR D CA 1
ATOM 4519 C C . THR D 2 73 ? 1.002 93.492 -2.339 1.00 35.11 73 THR D C 1
ATOM 4520 O O . THR D 2 73 ? 1.692 93.349 -3.340 1.00 34.28 73 THR D O 1
ATOM 4524 N N . VAL D 2 74 ? 1.220 94.464 -1.449 1.00 34.19 74 VAL D N 1
ATOM 4525 C CA . VAL D 2 74 ? 2.194 95.545 -1.694 1.00 34.52 74 VAL D CA 1
ATOM 4526 C C . VAL D 2 74 ? 3.605 95.254 -1.188 1.00 33.63 74 VAL D C 1
ATOM 4527 O O . VAL D 2 74 ? 4.508 96.025 -1.467 1.00 35.57 74 VAL D O 1
ATOM 4531 N N . ASN D 2 75 ? 3.791 94.135 -0.493 1.00 35.08 75 ASN D N 1
ATOM 4532 C CA . ASN D 2 75 ? 5.052 93.813 0.194 1.00 36.40 75 ASN D CA 1
ATOM 4533 C C . ASN D 2 75 ? 6.304 93.864 -0.678 1.00 36.32 75 ASN D C 1
ATOM 4534 O O . ASN D 2 75 ? 7.273 94.553 -0.332 1.00 37.14 75 ASN D O 1
ATOM 4539 N N . ASN D 2 76 ? 6.273 93.157 -1.801 1.00 35.91 76 ASN D N 1
ATOM 4540 C CA . ASN D 2 76 ? 7.409 93.148 -2.739 1.00 35.77 76 ASN D CA 1
ATOM 4541 C C . ASN D 2 76 ? 7.633 94.492 -3.426 1.00 34.18 76 ASN D C 1
ATOM 4542 O O . ASN D 2 76 ? 8.774 94.827 -3.732 1.00 36.97 76 ASN D O 1
ATOM 4547 N N . ALA D 2 77 ? 6.568 95.247 -3.682 1.00 32.87 77 ALA D N 1
ATOM 4548 C CA . ALA D 2 77 ? 6.708 96.566 -4.313 1.00 36.41 77 ALA D CA 1
ATOM 4549 C C . ALA D 2 77 ? 7.379 97.588 -3.382 1.00 37.49 77 ALA D C 1
ATOM 4550 O O . ALA D 2 77 ? 8.066 98.479 -3.864 1.00 36.25 77 ALA D O 1
ATOM 4552 N N . ILE D 2 78 ? 7.202 97.439 -2.064 1.00 38.84 78 ILE D N 1
ATOM 4553 C CA . ILE D 2 78 ? 7.824 98.356 -1.097 1.00 39.22 78 ILE D CA 1
ATOM 4554 C C . ILE D 2 78 ? 9.097 97.813 -0.470 1.00 39.44 78 ILE D C 1
ATOM 4555 O O . ILE D 2 78 ? 9.853 98.590 0.124 1.00 36.76 78 ILE D O 1
ATOM 4560 N N . HIS D 2 79 ? 9.337 96.497 -0.604 1.00 38.74 79 HIS D N 1
ATOM 4561 C CA . HIS D 2 79 ? 10.450 95.854 0.067 1.00 37.21 79 HIS D CA 1
ATOM 4562 C C . HIS D 2 79 ? 11.791 96.575 -0.062 1.00 35.27 79 HIS D C 1
ATOM 4563 O O . HIS D 2 79 ? 12.405 96.880 0.968 1.00 31.85 79 HIS D O 1
ATOM 4570 N N . ASN D 2 80 ? 12.241 96.840 -1.298 1.00 33.81 80 ASN D N 1
ATOM 4571 C CA . ASN D 2 80 ? 13.592 97.399 -1.511 1.00 35.17 80 ASN D CA 1
ATOM 4572 C C . ASN D 2 80 ? 13.735 98.812 -0.932 1.00 34.08 80 ASN D C 1
ATOM 4573 O O . ASN D 2 80 ? 14.821 99.199 -0.495 1.00 35.53 80 ASN D O 1
ATOM 4578 N N . SER D 2 81 ? 12.645 99.577 -0.910 1.00 33.42 81 SER D N 1
ATOM 4579 C CA . SER D 2 81 ? 12.665 100.909 -0.293 1.00 32.23 81 SER D CA 1
ATOM 4580 C C . SER D 2 81 ? 12.833 100.762 1.229 1.00 32.42 81 SER D C 1
ATOM 4581 O O . SER D 2 81 ? 13.613 101.488 1.832 1.00 32.94 81 SER D O 1
ATOM 4584 N N . ALA D 2 82 ? 12.142 99.791 1.831 1.00 31.68 82 ALA D N 1
ATOM 4585 C CA . ALA D 2 82 ? 12.289 99.523 3.268 1.00 32.64 82 ALA D CA 1
ATOM 4586 C C . ALA D 2 82 ? 13.703 99.016 3.617 1.00 34.66 82 ALA D C 1
ATOM 4587 O O . ALA D 2 82 ? 14.280 99.457 4.605 1.00 31.36 82 ALA D O 1
ATOM 4589 N N . ALA D 2 83 ? 14.262 98.127 2.784 1.00 35.34 83 ALA D N 1
ATOM 4590 C CA . ALA D 2 83 ? 15.613 97.607 3.004 1.00 37.44 83 ALA D CA 1
ATOM 4591 C C . ALA D 2 83 ? 16.707 98.691 2.878 1.00 36.59 83 ALA D C 1
ATOM 4592 O O . ALA D 2 83 ? 17.656 98.687 3.660 1.00 35.69 83 ALA D O 1
ATOM 4594 N N . VAL D 2 84 ? 16.595 99.592 1.898 1.00 33.58 84 VAL D N 1
ATOM 4595 C CA . VAL D 2 84 ? 17.567 100.691 1.784 1.00 30.62 84 VAL D CA 1
ATOM 4596 C C . VAL D 2 84 ? 17.433 101.697 2.946 1.00 30.69 84 VAL D C 1
ATOM 4597 O O . VAL D 2 84 ? 18.430 102.189 3.458 1.00 31.07 84 VAL D O 1
ATOM 4601 N N . LEU D 2 85 ? 16.218 101.991 3.370 1.00 30.58 85 LEU D N 1
ATOM 4602 C CA . LEU D 2 85 ? 16.036 102.767 4.585 1.00 33.15 85 LEU D CA 1
ATOM 4603 C C . LEU D 2 85 ? 16.643 102.073 5.811 1.00 32.49 85 LEU D C 1
ATOM 4604 O O . LEU D 2 85 ? 17.138 102.734 6.704 1.00 33.66 85 LEU D O 1
ATOM 4609 N N . SER D 2 86 ? 16.627 100.743 5.830 1.00 33.37 86 SER D N 1
ATOM 4610 C CA . SER D 2 86 ? 17.284 99.984 6.892 1.00 32.87 86 SER D CA 1
ATOM 4611 C C . SER D 2 86 ? 18.785 100.174 6.863 1.00 34.31 86 SER D C 1
ATOM 4612 O O . SER D 2 86 ? 19.395 100.420 7.912 1.00 32.72 86 SER D O 1
ATOM 4615 N N . SER D 2 87 ? 19.378 100.048 5.672 1.00 33.17 87 SER D N 1
ATOM 4616 C CA . SER D 2 87 ? 20.808 100.258 5.526 1.00 35.55 87 SER D CA 1
ATOM 4617 C C . SER D 2 87 ? 21.171 101.673 5.934 1.00 34.20 87 SER D C 1
ATOM 4618 O O . SER D 2 87 ? 22.194 101.908 6.557 1.00 33.84 87 SER D O 1
ATOM 4621 N N . THR D 2 88 ? 20.319 102.615 5.577 1.00 35.62 88 THR D N 1
ATOM 4622 C CA . THR D 2 88 ? 20.598 104.002 5.825 1.00 35.18 88 THR D CA 1
ATOM 4623 C C . THR D 2 88 ? 20.587 104.234 7.304 1.00 36.04 88 THR D C 1
ATOM 4624 O O . THR D 2 88 ? 21.439 104.943 7.787 1.00 40.26 88 THR D O 1
ATOM 4628 N N . GLN D 2 89 ? 19.616 103.650 8.012 1.00 38.62 89 GLN D N 1
ATOM 4629 C CA . GLN D 2 89 ? 19.529 103.748 9.485 1.00 37.90 89 GLN D CA 1
ATOM 4630 C C . GLN D 2 89 ? 20.706 103.042 10.154 1.00 38.96 89 GLN D C 1
ATOM 4631 O O . GLN D 2 89 ? 21.236 103.530 11.153 1.00 36.11 89 GLN D O 1
ATOM 4637 N N . PHE D 2 90 ? 21.113 101.899 9.601 1.00 38.34 90 PHE D N 1
ATOM 4638 C CA . PHE D 2 90 ? 22.273 101.154 10.112 1.00 36.01 90 PHE D CA 1
ATOM 4639 C C . PHE D 2 90 ? 23.453 102.091 10.106 1.00 35.42 90 PHE D C 1
ATOM 4640 O O . PHE D 2 90 ? 24.103 102.235 11.115 1.00 34.08 90 PHE D O 1
ATOM 4648 N N . ASP D 2 91 ? 23.687 102.758 8.977 1.00 38.70 91 ASP D N 1
ATOM 4649 C CA . ASP D 2 91 ? 24.794 103.707 8.826 1.00 41.96 91 ASP D CA 1
ATOM 4650 C C . ASP D 2 91 ? 24.710 104.891 9.800 1.00 43.11 91 ASP D C 1
ATOM 4651 O O . ASP D 2 91 ? 25.721 105.265 10.382 1.00 45.13 91 ASP D O 1
ATOM 4656 N N . GLU D 2 92 ? 23.532 105.491 9.956 1.00 42.34 92 GLU D N 1
ATOM 4657 C CA . GLU D 2 92 ? 23.378 106.627 10.884 1.00 46.89 92 GLU D CA 1
ATOM 4658 C C . GLU D 2 92 ? 23.676 106.268 12.337 1.00 43.76 92 GLU D C 1
ATOM 4659 O O . GLU D 2 92 ? 24.253 107.078 13.043 1.00 48.82 92 GLU D O 1
ATOM 4665 N N . VAL D 2 93 ? 23.289 105.070 12.779 1.00 44.74 93 VAL D N 1
ATOM 4666 C CA . VAL D 2 93 ? 23.608 104.632 14.133 1.00 47.03 93 VAL D CA 1
ATOM 4667 C C . VAL D 2 93 ? 25.135 104.474 14.272 1.00 48.21 93 VAL D C 1
ATOM 4668 O O . VAL D 2 93 ? 25.709 104.921 15.258 1.00 47.47 93 VAL D O 1
ATOM 4672 N N . LEU D 2 94 ? 25.781 103.891 13.267 1.00 47.27 94 LEU D N 1
ATOM 4673 C CA . LEU D 2 94 ? 27.230 103.722 13.269 1.00 50.38 94 LEU D CA 1
ATOM 4674 C C . LEU D 2 94 ? 28.034 105.007 13.327 1.00 53.66 94 LEU D C 1
ATOM 4675 O O . LEU D 2 94 ? 29.135 104.985 13.855 1.00 60.48 94 LEU D O 1
ATOM 4680 N N . LYS D 2 95 ? 27.510 106.099 12.776 1.00 58.61 95 LYS D N 1
ATOM 4681 C CA . LYS D 2 95 ? 28.206 107.397 12.802 1.00 62.78 95 LYS D CA 1
ATOM 4682 C C . LYS D 2 95 ? 28.200 108.075 14.180 1.00 63.70 95 LYS D C 1
ATOM 4683 O O . LYS D 2 95 ? 29.077 108.881 14.442 1.00 62.41 95 LYS D O 1
ATOM 4689 N N . ARG D 2 96 ? 27.226 107.769 15.040 1.00 66.88 96 ARG D N 1
ATOM 4690 C CA . ARG D 2 96 ? 27.197 108.318 16.404 1.00 72.40 96 ARG D CA 1
ATOM 4691 C C . ARG D 2 96 ? 28.429 107.852 17.196 1.00 74.23 96 ARG D C 1
ATOM 4692 O O . ARG D 2 96 ? 28.727 106.653 17.233 1.00 74.27 96 ARG D O 1
ATOM 4700 N N . ASP D 2 97 ? 29.147 108.807 17.798 1.00 77.16 97 ASP D N 1
ATOM 4701 C CA . ASP D 2 97 ? 30.307 108.514 18.645 1.00 76.36 97 ASP D CA 1
ATOM 4702 C C . ASP D 2 97 ? 29.801 108.137 20.041 1.00 69.81 97 ASP D C 1
ATOM 4703 O O . ASP D 2 97 ? 29.252 108.975 20.767 1.00 63.05 97 ASP D O 1
ATOM 4708 N N . GLU D 2 98 ? 29.971 106.859 20.377 1.00 64.01 98 GLU D N 1
ATOM 4709 C CA . GLU D 2 98 ? 29.402 106.249 21.573 1.00 58.64 98 GLU D CA 1
ATOM 4710 C C . GLU D 2 98 ? 30.347 105.167 22.070 1.00 55.62 98 GLU D C 1
ATOM 4711 O O . GLU D 2 98 ? 30.051 103.984 21.912 1.00 51.03 98 GLU D O 1
ATOM 4717 N N . PRO D 2 99 ? 31.478 105.556 22.686 1.00 60.36 99 PRO D N 1
ATOM 4718 C CA . PRO D 2 99 ? 32.495 104.560 23.093 1.00 60.88 99 PRO D CA 1
ATOM 4719 C C . PRO D 2 99 ? 31.980 103.436 24.017 1.00 57.60 99 PRO D C 1
ATOM 4720 O O . PRO D 2 99 ? 32.510 102.322 23.985 1.00 57.25 99 PRO D O 1
ATOM 4724 N N . GLN D 2 100 ? 30.951 103.735 24.804 1.00 55.85 100 GLN D N 1
ATOM 4725 C CA . GLN D 2 100 ? 30.225 102.729 25.590 1.00 62.85 100 GLN D CA 1
ATOM 4726 C C . GLN D 2 100 ? 29.698 101.517 24.763 1.00 60.25 100 GLN D C 1
ATOM 4727 O O . GLN D 2 100 ? 29.750 100.383 25.234 1.00 60.69 100 GLN D O 1
ATOM 4733 N N . LYS D 2 101 ? 29.222 101.768 23.539 1.00 56.93 101 LYS D N 1
ATOM 4734 C CA . LYS D 2 101 ? 28.446 100.791 22.746 1.00 52.90 101 LYS D CA 1
ATOM 4735 C C . LYS D 2 101 ? 29.345 100.014 21.782 1.00 50.54 101 LYS D C 1
ATOM 4736 O O . LYS D 2 101 ? 29.763 100.540 20.747 1.00 53.27 101 LYS D O 1
ATOM 4742 N N . LYS D 2 102 ? 29.617 98.761 22.116 1.00 49.84 102 LYS D N 1
ATOM 4743 C CA . LYS D 2 102 ? 30.624 97.955 21.426 1.00 54.61 102 LYS D CA 1
ATOM 4744 C C . LYS D 2 102 ? 30.104 96.766 20.603 1.00 51.40 102 LYS D C 1
ATOM 4745 O O . LYS D 2 102 ? 30.834 96.268 19.746 1.00 52.04 102 LYS D O 1
ATOM 4751 N N . GLU D 2 103 ? 28.868 96.328 20.833 1.00 45.81 103 GLU D N 1
ATOM 4752 C CA . GLU D 2 103 ? 28.355 95.108 20.221 1.00 47.47 103 GLU D CA 1
ATOM 4753 C C . GLU D 2 103 ? 27.333 95.335 19.085 1.00 45.90 103 GLU D C 1
ATOM 4754 O O . GLU D 2 103 ? 26.431 96.175 19.194 1.00 46.29 103 GLU D O 1
ATOM 4760 N N . VAL D 2 104 ? 27.468 94.563 18.007 1.00 40.34 104 VAL D N 1
ATOM 4761 C CA . VAL D 2 104 ? 26.487 94.564 16.937 1.00 35.80 104 VAL D CA 1
ATOM 4762 C C . VAL D 2 104 ? 25.980 93.160 16.679 1.00 33.69 104 VAL D C 1
ATOM 4763 O O . VAL D 2 104 ? 26.759 92.255 16.472 1.00 35.32 104 VAL D O 1
ATOM 4767 N N . ILE D 2 105 ? 24.661 92.994 16.684 1.00 33.52 105 ILE D N 1
ATOM 4768 C CA . ILE D 2 105 ? 24.049 91.704 16.517 1.00 35.42 105 ILE D CA 1
ATOM 4769 C C . ILE D 2 105 ? 23.168 91.653 15.264 1.00 36.91 105 ILE D C 1
ATOM 4770 O O . ILE D 2 105 ? 22.390 92.581 14.999 1.00 39.19 105 ILE D O 1
ATOM 4775 N N . PHE D 2 106 ? 23.351 90.575 14.487 1.00 34.87 106 PHE D N 1
ATOM 4776 C CA . PHE D 2 106 ? 22.573 90.269 13.277 1.00 35.48 106 PHE D CA 1
ATOM 4777 C C . PHE D 2 106 ? 21.745 89.022 13.590 1.00 34.43 106 PHE D C 1
ATOM 4778 O O . PHE D 2 106 ? 22.275 88.043 14.106 1.00 36.11 106 PHE D O 1
ATOM 4786 N N . VAL D 2 107 ? 20.449 89.068 13.315 1.00 34.37 107 VAL D N 1
ATOM 4787 C CA . VAL D 2 107 ? 19.557 87.944 13.544 1.00 35.19 107 VAL D CA 1
ATOM 4788 C C . VAL D 2 107 ? 18.886 87.642 12.225 1.00 36.33 107 VAL D C 1
ATOM 4789 O O . VAL D 2 107 ? 18.423 88.543 11.538 1.00 38.24 107 VAL D O 1
ATOM 4793 N N . THR D 2 108 ? 18.857 86.371 11.869 1.00 38.85 108 THR D N 1
ATOM 4794 C CA . THR D 2 108 ? 18.294 85.949 10.605 1.00 42.24 108 THR D CA 1
ATOM 4795 C C . THR D 2 108 ? 17.623 84.604 10.779 1.00 43.79 108 THR D C 1
ATOM 4796 O O . THR D 2 108 ? 17.916 83.863 11.733 1.00 40.37 108 THR D O 1
ATOM 4800 N N . GLY D 2 109 ? 16.746 84.293 9.834 1.00 40.05 109 GLY D N 1
ATOM 4801 C CA . GLY D 2 109 ? 16.112 83.003 9.808 1.00 41.36 109 GLY D CA 1
ATOM 4802 C C . GLY D 2 109 ? 15.013 82.942 8.793 1.00 39.77 109 GLY D C 1
ATOM 4803 O O . GLY D 2 109 ? 14.620 83.949 8.215 1.00 41.25 109 GLY D O 1
ATOM 4804 N N . ILE D 2 110 ? 14.542 81.729 8.559 1.00 41.39 110 ILE D N 1
ATOM 4805 C CA . ILE D 2 110 ? 13.378 81.480 7.718 1.00 41.50 110 ILE D CA 1
ATOM 4806 C C . ILE D 2 110 ? 12.163 82.163 8.348 1.00 42.26 110 ILE D C 1
ATOM 4807 O O . ILE D 2 110 ? 11.979 82.075 9.547 1.00 43.70 110 ILE D O 1
ATOM 4812 N N . PRO D 2 111 ? 11.337 82.859 7.547 1.00 42.07 111 PRO D N 1
ATOM 4813 C CA . PRO D 2 111 ? 10.091 83.388 8.095 1.00 40.92 111 PRO D CA 1
ATOM 4814 C C . PRO D 2 111 ? 9.231 82.336 8.815 1.00 42.09 111 PRO D C 1
ATOM 4815 O O . PRO D 2 111 ? 9.190 81.167 8.402 1.00 34.83 111 PRO D O 1
ATOM 4819 N N . GLY D 2 112 ? 8.583 82.768 9.899 1.00 39.24 112 GLY D N 1
ATOM 4820 C CA . GLY D 2 112 ? 7.820 81.879 10.742 1.00 42.74 112 GLY D CA 1
ATOM 4821 C C . GLY D 2 112 ? 8.623 81.083 11.762 1.00 44.88 112 GLY D C 1
ATOM 4822 O O . GLY D 2 112 ? 8.026 80.345 12.545 1.00 42.08 112 GLY D O 1
ATOM 4823 N N . SER D 2 113 ? 9.957 81.249 11.777 1.00 47.02 113 SER D N 1
ATOM 4824 C CA . SER D 2 113 ? 10.845 80.578 12.750 1.00 45.25 113 SER D CA 1
ATOM 4825 C C . SER D 2 113 ? 10.940 81.291 14.103 1.00 43.91 113 SER D C 1
ATOM 4826 O O . SER D 2 113 ? 11.685 80.854 14.967 1.00 42.18 113 SER D O 1
ATOM 4829 N N . GLY D 2 114 ? 10.228 82.395 14.288 1.00 43.16 114 GLY D N 1
ATOM 4830 C CA . GLY D 2 114 ? 10.316 83.135 15.554 1.00 46.65 114 GLY D CA 1
ATOM 4831 C C . GLY D 2 114 ? 11.586 83.948 15.781 1.00 44.82 114 GLY D C 1
ATOM 4832 O O . GLY D 2 114 ? 11.947 84.213 16.919 1.00 49.24 114 GLY D O 1
ATOM 4833 N N . ALA D 2 115 ? 12.255 84.361 14.711 1.00 43.82 115 ALA D N 1
ATOM 4834 C CA . ALA D 2 115 ? 13.395 85.266 14.816 1.00 43.44 115 ALA D CA 1
ATOM 4835 C C . ALA D 2 115 ? 13.008 86.632 15.386 1.00 41.79 115 ALA D C 1
ATOM 4836 O O . ALA D 2 115 ? 13.739 87.171 16.183 1.00 41.03 115 ALA D O 1
ATOM 4838 N N . THR D 2 116 ? 11.869 87.180 14.972 1.00 43.01 116 THR D N 1
ATOM 4839 C CA . THR D 2 116 ? 11.396 88.472 15.493 1.00 45.71 116 THR D CA 1
ATOM 4840 C C . THR D 2 116 ? 10.930 88.373 16.964 1.00 48.05 116 THR D C 1
ATOM 4841 O O . THR D 2 116 ? 11.197 89.278 17.773 1.00 43.40 116 THR D O 1
ATOM 4845 N N . SER D 2 117 ? 10.240 87.280 17.295 1.00 49.22 117 SER D N 1
ATOM 4846 C CA . SER D 2 117 ? 9.814 87.022 18.663 1.00 48.52 117 SER D CA 1
ATOM 4847 C C . SER D 2 117 ? 11.047 86.828 19.537 1.00 46.27 117 SER D C 1
ATOM 4848 O O . SER D 2 117 ? 11.082 87.306 20.666 1.00 41.68 117 SER D O 1
ATOM 4851 N N . THR D 2 118 ? 12.066 86.148 19.004 1.00 44.32 118 THR D N 1
ATOM 4852 C CA . THR D 2 118 ? 13.318 85.966 19.740 1.00 42.44 118 THR D CA 1
ATOM 4853 C C . THR D 2 118 ? 13.996 87.309 20.010 1.00 43.31 118 THR D C 1
ATOM 4854 O O . THR D 2 118 ? 14.488 87.534 21.103 1.00 42.49 118 THR D O 1
ATOM 4858 N N . VAL D 2 119 ? 14.015 88.199 19.023 1.00 43.50 119 VAL D N 1
ATOM 4859 C CA . VAL D 2 119 ? 14.608 89.520 19.211 1.00 44.04 119 VAL D CA 1
ATOM 4860 C C . VAL D 2 119 ? 13.850 90.316 20.281 1.00 47.36 119 VAL D C 1
ATOM 4861 O O . VAL D 2 119 ? 14.472 90.947 21.133 1.00 46.13 119 VAL D O 1
ATOM 4865 N N . LYS D 2 120 ? 12.524 90.268 20.253 1.00 49.30 120 LYS D N 1
ATOM 4866 C CA . LYS D 2 120 ? 11.729 90.929 21.287 1.00 56.82 120 LYS D CA 1
ATOM 4867 C C . LYS D 2 120 ? 12.033 90.406 22.714 1.00 53.83 120 LYS D C 1
ATOM 4868 O O . LYS D 2 120 ? 11.964 91.154 23.669 1.00 52.05 120 LYS D O 1
ATOM 4874 N N . ASN D 2 121 ? 12.387 89.130 22.828 1.00 53.17 121 ASN D N 1
ATOM 4875 C CA . ASN D 2 121 ? 12.815 88.528 24.083 1.00 53.63 121 ASN D CA 1
ATOM 4876 C C . ASN D 2 121 ? 14.313 88.699 24.381 1.00 54.01 121 ASN D C 1
ATOM 4877 O O . ASN D 2 121 ? 14.879 87.930 25.157 1.00 54.51 121 ASN D O 1
ATOM 4906 N N . GLN D 2 125 ? 21.468 95.500 26.070 1.00 59.89 125 GLN D N 1
ATOM 4907 C CA . GLN D 2 125 ? 22.508 95.771 27.052 1.00 57.88 125 GLN D CA 1
ATOM 4908 C C . GLN D 2 125 ? 22.961 97.213 26.850 1.00 56.93 125 GLN D C 1
ATOM 4909 O O . GLN D 2 125 ? 22.635 97.848 25.844 1.00 57.31 125 GLN D O 1
ATOM 4915 N N . ASP D 2 126 ? 23.736 97.710 27.805 1.00 55.54 126 ASP D N 1
ATOM 4916 C CA . ASP D 2 126 ? 24.318 99.037 27.715 1.00 55.17 126 ASP D CA 1
ATOM 4917 C C . ASP D 2 126 ? 25.374 99.064 26.610 1.00 52.93 126 ASP D C 1
ATOM 4918 O O . ASP D 2 126 ? 25.658 100.117 26.049 1.00 47.43 126 ASP D O 1
ATOM 4923 N N . THR D 2 127 ? 25.960 97.897 26.326 1.00 50.60 127 THR D N 1
ATOM 4924 C CA . THR D 2 127 ? 27.004 97.737 25.312 1.00 49.48 127 THR D CA 1
ATOM 4925 C C . THR D 2 127 ? 26.494 97.375 23.907 1.00 47.78 127 THR D C 1
ATOM 4926 O O . THR D 2 127 ? 27.306 97.090 23.012 1.00 45.70 127 THR D O 1
ATOM 4930 N N . THR D 2 128 ? 25.176 97.387 23.709 1.00 44.29 128 THR D N 1
ATOM 4931 C CA . THR D 2 128 ? 24.594 97.012 22.427 1.00 45.98 128 THR D CA 1
ATOM 4932 C C . THR D 2 128 ? 24.401 98.230 21.515 1.00 42.79 128 THR D C 1
ATOM 4933 O O . THR D 2 128 ? 23.546 99.068 21.773 1.00 40.44 128 THR D O 1
ATOM 4937 N N . LYS D 2 129 ? 25.195 98.316 20.450 1.00 40.27 129 LYS D N 1
ATOM 4938 C CA . LYS D 2 129 ? 25.103 99.441 19.519 1.00 40.72 129 LYS D CA 1
ATOM 4939 C C . LYS D 2 129 ? 23.940 99.318 18.526 1.00 40.46 129 LYS D C 1
ATOM 4940 O O . LYS D 2 129 ? 23.220 100.294 18.274 1.00 42.92 129 LYS D O 1
ATOM 4946 N N . LEU D 2 130 ? 23.779 98.130 17.954 1.00 38.25 130 LEU D N 1
ATOM 4947 C CA . LEU D 2 130 ? 22.846 97.902 16.862 1.00 38.33 130 LEU D CA 1
ATOM 4948 C C . LEU D 2 130 ? 22.399 96.465 16.894 1.00 38.03 130 LEU D C 1
ATOM 4949 O O . LEU D 2 130 ? 23.200 95.576 17.136 1.00 36.32 130 LEU D O 1
ATOM 4954 N N . LEU D 2 131 ? 21.117 96.245 16.638 1.00 38.53 131 LEU D N 1
ATOM 4955 C CA . LEU D 2 131 ? 20.629 94.929 16.322 1.00 41.33 131 LEU D CA 1
ATOM 4956 C C . LEU D 2 131 ? 19.944 95.010 14.945 1.00 39.59 131 LEU D C 1
ATOM 4957 O O . LEU D 2 131 ? 18.971 95.758 14.781 1.00 34.86 131 LEU D O 1
ATOM 4962 N N . PHE D 2 132 ? 20.489 94.285 13.959 1.00 36.27 132 PHE D N 1
ATOM 4963 C CA . PHE D 2 132 ? 19.883 94.192 12.609 1.00 34.14 132 PHE D CA 1
ATOM 4964 C C . PHE D 2 132 ? 19.266 92.822 12.346 1.00 34.50 132 PHE D C 1
ATOM 4965 O O . PHE D 2 132 ? 19.939 91.785 12.485 1.00 31.50 132 PHE D O 1
ATOM 4973 N N . GLU D 2 133 ? 17.997 92.817 11.948 1.00 35.03 133 GLU D N 1
ATOM 4974 C CA . GLU D 2 133 ? 17.342 91.593 11.500 1.00 37.27 133 GLU D CA 1
ATOM 4975 C C . GLU D 2 133 ? 17.028 91.678 10.016 1.00 35.68 133 GLU D C 1
ATOM 4976 O O . GLU D 2 133 ? 16.453 92.658 9.582 1.00 35.73 133 GLU D O 1
ATOM 4982 N N . GLY D 2 134 ? 17.347 90.614 9.282 1.00 35.04 134 GLY D N 1
ATOM 4983 C CA . GLY D 2 134 ? 17.209 90.558 7.821 1.00 35.58 134 GLY D CA 1
ATOM 4984 C C . GLY D 2 134 ? 17.891 89.319 7.237 1.00 36.92 134 GLY D C 1
ATOM 4985 O O . GLY D 2 134 ? 18.667 88.650 7.928 1.00 37.19 134 GLY D O 1
ATOM 4986 N N . GLN D 2 135 ? 17.604 88.999 5.973 1.00 35.24 135 GLN D N 1
ATOM 4987 C CA . GLN D 2 135 ? 18.105 87.766 5.366 1.00 34.59 135 GLN D CA 1
ATOM 4988 C C . GLN D 2 135 ? 19.619 87.803 5.177 1.00 36.27 135 GLN D C 1
ATOM 4989 O O . GLN D 2 135 ? 20.182 88.850 4.820 1.00 35.18 135 GLN D O 1
ATOM 4995 N N . LEU D 2 136 ? 20.284 86.669 5.439 1.00 37.99 136 LEU D N 1
ATOM 4996 C CA . LEU D 2 136 ? 21.724 86.514 5.144 1.00 37.58 136 LEU D CA 1
ATOM 4997 C C . LEU D 2 136 ? 21.997 85.350 4.200 1.00 37.55 136 LEU D C 1
ATOM 4998 O O . LEU D 2 136 ? 23.140 84.986 4.000 1.00 37.48 136 LEU D O 1
ATOM 5003 N N . ALA D 2 137 ? 20.963 84.786 3.590 1.00 38.97 137 ALA D N 1
ATOM 5004 C CA . ALA D 2 137 ? 21.154 83.739 2.602 1.00 42.49 137 ALA D CA 1
ATOM 5005 C C . ALA D 2 137 ? 21.908 84.238 1.372 1.00 44.14 137 ALA D C 1
ATOM 5006 O O . ALA D 2 137 ? 22.693 83.490 0.816 1.00 46.88 137 ALA D O 1
ATOM 5008 N N . ARG D 2 138 ? 21.646 85.480 0.953 1.00 48.66 138 ARG D N 1
ATOM 5009 C CA . ARG D 2 138 ? 22.501 86.227 -0.001 1.00 52.85 138 ARG D CA 1
ATOM 5010 C C . ARG D 2 138 ? 23.208 87.382 0.748 1.00 51.28 138 ARG D C 1
ATOM 5011 O O . ARG D 2 138 ? 22.681 88.501 0.845 1.00 45.10 138 ARG D O 1
ATOM 5019 N N . PRO D 2 139 ? 24.431 87.133 1.247 1.00 54.17 139 PRO D N 1
ATOM 5020 C CA . PRO D 2 139 ? 25.068 88.039 2.210 1.00 51.23 139 PRO D CA 1
ATOM 5021 C C . PRO D 2 139 ? 25.746 89.284 1.644 1.00 49.20 139 PRO D C 1
ATOM 5022 O O . PRO D 2 139 ? 26.402 89.989 2.395 1.00 49.64 139 PRO D O 1
ATOM 5026 N N . GLN D 2 140 ? 25.580 89.575 0.362 1.00 49.63 140 GLN D N 1
ATOM 5027 C CA . GLN D 2 140 ? 26.306 90.679 -0.282 1.00 54.54 140 GLN D CA 1
ATOM 5028 C C . GLN D 2 140 ? 25.997 92.042 0.382 1.00 50.03 140 GLN D C 1
ATOM 5029 O O . GLN D 2 140 ? 26.896 92.828 0.631 1.00 50.55 140 GLN D O 1
ATOM 5035 N N . SER D 2 141 ? 24.734 92.295 0.696 1.00 48.64 141 SER D N 1
ATOM 5036 C CA . SER D 2 141 ? 24.337 93.513 1.408 1.00 48.13 141 SER D CA 1
ATOM 5037 C C . SER D 2 141 ? 24.867 93.536 2.829 1.00 44.78 141 SER D C 1
ATOM 5038 O O . SER D 2 141 ? 25.344 94.557 3.298 1.00 44.92 141 SER D O 1
ATOM 5041 N N . ALA D 2 142 ? 24.803 92.398 3.506 1.00 45.36 142 ALA D N 1
ATOM 5042 C CA . ALA D 2 142 ? 25.342 92.291 4.861 1.00 47.68 142 ALA D CA 1
ATOM 5043 C C . ALA D 2 142 ? 26.886 92.365 4.917 1.00 49.41 142 ALA D C 1
ATOM 5044 O O . ALA D 2 142 ? 27.445 92.663 5.976 1.00 50.11 142 ALA D O 1
ATOM 5046 N N . PHE D 2 143 ? 27.568 92.109 3.796 1.00 47.82 143 PHE D N 1
ATOM 5047 C CA . PHE D 2 143 ? 29.019 92.318 3.719 1.00 48.71 143 PHE D CA 1
ATOM 5048 C C . PHE D 2 143 ? 29.392 93.789 3.984 1.00 45.38 143 PHE D C 1
ATOM 5049 O O . PHE D 2 143 ? 30.314 94.053 4.728 1.00 38.50 143 PHE D O 1
ATOM 5057 N N . ARG D 2 144 ? 28.657 94.728 3.389 1.00 48.90 144 ARG D N 1
ATOM 5058 C CA . ARG D 2 144 ? 28.929 96.168 3.558 1.00 50.01 144 ARG D CA 1
ATOM 5059 C C . ARG D 2 144 ? 28.711 96.583 5.023 1.00 48.30 144 ARG D C 1
ATOM 5060 O O . ARG D 2 144 ? 29.531 97.280 5.607 1.00 45.76 144 ARG D O 1
ATOM 5068 N N . LYS D 2 145 ? 27.632 96.103 5.622 1.00 45.75 145 LYS D N 1
ATOM 5069 C CA . LYS D 2 145 ? 27.370 96.319 7.042 1.00 45.66 145 LYS D CA 1
ATOM 5070 C C . LYS D 2 145 ? 28.453 95.746 7.964 1.00 45.82 145 LYS D C 1
ATOM 5071 O O . LYS D 2 145 ? 28.941 96.443 8.841 1.00 48.14 145 LYS D O 1
ATOM 5077 N N . ILE D 2 146 ? 28.848 94.492 7.757 1.00 44.49 146 ILE D N 1
ATOM 5078 C CA . ILE D 2 146 ? 29.853 93.851 8.627 1.00 40.28 146 ILE D CA 1
ATOM 5079 C C . ILE D 2 146 ? 31.204 94.570 8.564 1.00 41.58 146 ILE D C 1
ATOM 5080 O O . ILE D 2 146 ? 31.743 94.946 9.595 1.00 41.84 146 ILE D O 1
ATOM 5085 N N . GLU D 2 147 ? 31.726 94.764 7.359 1.00 42.57 147 GLU D N 1
ATOM 5086 C CA . GLU D 2 147 ? 32.928 95.565 7.125 1.00 45.62 147 GLU D CA 1
ATOM 5087 C C . GLU D 2 147 ? 32.920 96.887 7.925 1.00 42.74 147 GLU D C 1
ATOM 5088 O O . GLU D 2 147 ? 33.892 97.226 8.580 1.00 38.66 147 GLU D O 1
ATOM 5094 N N . GLN D 2 148 ? 31.829 97.632 7.844 1.00 44.73 148 GLN D N 1
ATOM 5095 C CA . GLN D 2 148 ? 31.695 98.875 8.599 1.00 47.00 148 GLN D CA 1
ATOM 5096 C C . GLN D 2 148 ? 31.830 98.655 10.112 1.00 43.06 148 GLN D C 1
ATOM 5097 O O . GLN D 2 148 ? 32.521 99.422 10.771 1.00 44.19 148 GLN D O 1
ATOM 5103 N N . CYS D 2 149 ? 31.208 97.604 10.643 1.00 39.35 149 CYS D N 1
ATOM 5104 C CA . CYS D 2 149 ? 31.339 97.293 12.062 1.00 41.92 149 CYS D CA 1
ATOM 5105 C C . CYS D 2 149 ? 32.802 97.036 12.435 1.00 45.58 149 CYS D C 1
ATOM 5106 O O . CYS D 2 149 ? 33.310 97.604 13.419 1.00 45.02 149 CYS D O 1
ATOM 5109 N N . LEU D 2 150 ? 33.474 96.221 11.615 1.00 42.06 150 LEU D N 1
ATOM 5110 C CA . LEU D 2 150 ? 34.840 95.802 11.868 1.00 41.54 150 LEU D CA 1
ATOM 5111 C C . L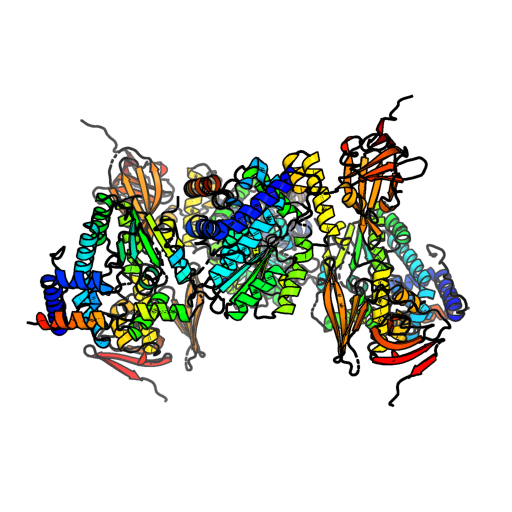EU D 2 150 ? 35.861 96.937 11.691 1.00 42.48 150 LEU D C 1
ATOM 5112 O O . LEU D 2 150 ? 36.896 96.918 12.344 1.00 42.66 150 LEU D O 1
ATOM 5117 N N . GLU D 2 151 ? 35.572 97.912 10.830 1.00 42.02 151 GLU D N 1
ATOM 5118 C CA . GLU D 2 151 ? 36.402 99.118 10.720 1.00 46.02 151 GLU D CA 1
ATOM 5119 C C . GLU D 2 151 ? 36.362 99.997 11.998 1.00 46.92 151 GLU D C 1
ATOM 5120 O O . GLU D 2 151 ? 37.312 100.737 12.243 1.00 43.99 151 GLU D O 1
ATOM 5126 N N . ARG D 2 152 ? 35.277 99.921 12.782 1.00 46.61 152 ARG D N 1
ATOM 5127 C CA . ARG D 2 152 ? 35.138 100.675 14.045 1.00 45.76 152 ARG D CA 1
ATOM 5128 C C . ARG D 2 152 ? 35.373 99.823 15.289 1.00 45.67 152 ARG D C 1
ATOM 5129 O O . ARG D 2 152 ? 34.972 100.214 16.379 1.00 50.92 152 ARG D O 1
ATOM 5137 N N . ASN D 2 153 ? 36.008 98.661 15.132 1.00 45.45 153 ASN D N 1
ATOM 5138 C CA . ASN D 2 153 ? 36.373 97.779 16.259 1.00 48.28 153 ASN D CA 1
ATOM 5139 C C . ASN D 2 153 ? 35.187 97.274 17.086 1.00 44.19 153 ASN D C 1
ATOM 5140 O O . ASN D 2 153 ? 35.337 96.952 18.266 1.00 44.19 153 ASN D O 1
ATOM 5145 N N . LEU D 2 154 ? 34.026 97.169 16.447 1.00 42.36 154 LEU D N 1
ATOM 5146 C CA . LEU D 2 154 ? 32.833 96.602 17.063 1.00 40.00 154 LEU D CA 1
ATOM 5147 C C . LEU D 2 154 ? 32.901 95.072 17.011 1.00 41.26 154 LEU D C 1
ATOM 5148 O O . LEU D 2 154 ? 33.547 94.513 16.145 1.00 43.45 154 LEU D O 1
ATOM 5153 N N . GLU D 2 155 ? 32.276 94.423 17.985 1.00 41.91 155 GLU D N 1
ATOM 5154 C CA . GLU D 2 155 ? 32.178 92.984 18.053 1.00 45.84 155 GLU D CA 1
ATOM 5155 C C . GLU D 2 155 ? 30.876 92.546 17.393 1.00 42.14 155 GLU D C 1
ATOM 5156 O O . GLU D 2 155 ? 29.796 92.979 17.798 1.00 42.09 155 GLU D O 1
ATOM 5162 N N . VAL D 2 156 ? 30.988 91.676 16.392 1.00 38.77 156 VAL D N 1
ATOM 5163 C CA . VAL D 2 156 ? 29.863 91.251 15.595 1.00 35.95 156 VAL D CA 1
ATOM 5164 C C . VAL D 2 156 ? 29.521 89.813 15.901 1.00 35.55 156 VAL D C 1
ATOM 5165 O O . VAL D 2 156 ? 30.383 88.938 15.819 1.00 34.33 156 VAL D O 1
ATOM 5169 N N . THR D 2 157 ? 28.241 89.592 16.188 1.00 36.71 157 THR D N 1
ATOM 5170 C CA . THR D 2 157 ? 27.652 88.291 16.445 1.00 37.41 157 THR D CA 1
ATOM 5171 C C . THR D 2 157 ? 26.450 88.118 15.526 1.00 37.94 157 THR D C 1
ATOM 5172 O O . THR D 2 157 ? 25.648 89.042 15.390 1.00 34.68 157 THR D O 1
ATOM 5176 N N . ILE D 2 158 ? 26.345 86.948 14.885 1.00 39.48 158 ILE D N 1
ATOM 5177 C CA . ILE D 2 158 ? 25.232 86.618 13.978 1.00 36.12 158 ILE D CA 1
ATOM 5178 C C . ILE D 2 158 ? 24.482 85.474 14.619 1.00 36.06 158 ILE D C 1
ATOM 5179 O O . ILE D 2 158 ? 25.111 84.560 15.147 1.00 36.56 158 ILE D O 1
ATOM 5184 N N . VAL D 2 159 ? 23.150 85.532 14.573 1.00 35.87 159 VAL D N 1
ATOM 5185 C CA . VAL D 2 159 ? 22.291 84.528 15.197 1.00 36.15 159 VAL D CA 1
ATOM 5186 C C . VAL D 2 159 ? 21.392 83.926 14.127 1.00 38.71 159 VAL D C 1
ATOM 5187 O O . VAL D 2 159 ? 20.522 84.614 13.566 1.00 37.69 159 VAL D O 1
ATOM 5191 N N . ALA D 2 160 ? 21.613 82.639 13.850 1.00 37.83 160 ALA D N 1
ATOM 5192 C CA . ALA D 2 160 ? 20.816 81.904 12.905 1.00 37.17 160 ALA D CA 1
ATOM 5193 C C . ALA D 2 160 ? 19.711 81.144 13.623 1.00 36.70 160 ALA D C 1
ATOM 5194 O O . ALA D 2 160 ? 19.958 80.161 14.286 1.00 41.41 160 ALA D O 1
ATOM 5196 N N . VAL D 2 161 ? 18.480 81.608 13.468 1.00 39.39 161 VAL D N 1
ATOM 5197 C CA . VAL D 2 161 ? 17.296 80.975 14.031 1.00 39.93 161 VAL D CA 1
ATOM 5198 C C . VAL D 2 161 ? 16.705 80.009 12.992 1.00 44.36 161 VAL D C 1
ATOM 5199 O O . VAL D 2 161 ? 16.470 80.372 11.836 1.00 49.24 161 VAL D O 1
ATOM 5203 N N . SER D 2 162 ? 16.472 78.775 13.403 1.00 46.74 162 SER D N 1
ATOM 5204 C CA . SER D 2 162 ? 16.082 77.717 12.470 1.00 45.40 162 SER D CA 1
ATOM 5205 C C . SER D 2 162 ? 14.884 76.938 12.983 1.00 45.87 162 SER D C 1
ATOM 5206 O O . SER D 2 162 ? 14.736 76.725 14.183 1.00 49.19 162 SER D O 1
ATOM 5217 N N . ARG D 2 164 ? 12.069 73.726 11.072 1.00 57.01 164 ARG D N 1
ATOM 5218 C CA . ARG D 2 164 ? 11.673 73.005 9.851 1.00 59.02 164 ARG D CA 1
ATOM 5219 C C . ARG D 2 164 ? 10.652 73.857 9.112 1.00 51.00 164 ARG D C 1
ATOM 5220 O O . ARG D 2 164 ? 9.797 74.501 9.726 1.00 43.70 164 ARG D O 1
ATOM 5228 N N . ALA D 2 165 ? 10.776 73.865 7.793 1.00 50.35 165 ALA D N 1
ATOM 5229 C CA . ALA D 2 165 ? 9.953 74.703 6.945 1.00 52.91 165 ALA D CA 1
ATOM 5230 C C . ALA D 2 165 ? 8.441 74.510 7.214 1.00 52.75 165 ALA D C 1
ATOM 5231 O O . ALA D 2 165 ? 7.702 75.488 7.382 1.00 50.09 165 ALA D O 1
ATOM 5233 N N . GLU D 2 166 ? 8.009 73.261 7.331 1.00 52.52 166 GLU D N 1
ATOM 5234 C CA . GLU D 2 166 ? 6.600 72.953 7.574 1.00 53.65 166 GLU D CA 1
ATOM 5235 C C . GLU D 2 166 ? 6.036 73.654 8.812 1.00 49.22 166 GLU D C 1
ATOM 5236 O O . GLU D 2 166 ? 5.034 74.349 8.726 1.00 46.54 166 GLU D O 1
ATOM 5242 N N . ARG D 2 167 ? 6.669 73.491 9.963 1.00 51.46 167 ARG D N 1
ATOM 5243 C CA . ARG D 2 167 ? 6.171 74.152 11.172 1.00 52.81 167 ARG D CA 1
ATOM 5244 C C . ARG D 2 167 ? 6.258 75.678 11.022 1.00 50.26 167 ARG D C 1
ATOM 5245 O O . ARG D 2 167 ? 5.313 76.387 11.371 1.00 51.21 167 ARG D O 1
ATOM 5253 N N . ALA D 2 168 ? 7.361 76.182 10.463 1.00 46.75 168 ALA D N 1
ATOM 5254 C CA . ALA D 2 168 ? 7.471 77.621 10.158 1.00 46.44 168 ALA D CA 1
ATOM 5255 C C . ALA D 2 168 ? 6.305 78.111 9.293 1.00 45.88 168 ALA D C 1
ATOM 5256 O O . ALA D 2 168 ? 5.757 79.186 9.544 1.00 42.94 168 ALA D O 1
ATOM 5258 N N . SER D 2 169 ? 5.896 77.294 8.323 1.00 44.70 169 SER D N 1
ATOM 5259 C CA . SER D 2 169 ? 4.768 77.620 7.461 1.00 44.48 169 SER D CA 1
ATOM 5260 C C . SER D 2 169 ? 3.502 77.856 8.257 1.00 41.73 169 SER D C 1
ATOM 5261 O O . SER D 2 169 ? 2.795 78.807 7.984 1.00 42.69 169 SER D O 1
ATOM 5264 N N . ASP D 2 170 ? 3.230 77.024 9.259 1.00 43.85 170 ASP D N 1
ATOM 5265 C CA . ASP D 2 170 ? 2.051 77.219 10.113 1.00 45.77 170 ASP D CA 1
ATOM 5266 C C . ASP D 2 170 ? 2.096 78.562 10.853 1.00 47.93 170 ASP D C 1
ATOM 5267 O O . ASP D 2 170 ? 1.055 79.199 11.064 1.00 50.70 170 ASP D O 1
ATOM 5272 N N . ASN D 2 171 ? 3.291 78.984 11.258 1.00 48.60 171 ASN D N 1
ATOM 5273 C CA . ASN D 2 171 ? 3.456 80.280 11.921 1.00 49.15 171 ASN D CA 1
ATOM 5274 C C . ASN D 2 171 ? 3.196 81.420 10.935 1.00 47.94 171 ASN D C 1
ATOM 5275 O O . ASN D 2 171 ? 2.567 82.409 11.308 1.00 45.46 171 ASN D O 1
ATOM 5280 N N . THR D 2 172 ? 3.602 81.248 9.671 1.00 45.14 172 THR D N 1
ATOM 5281 C CA . THR D 2 172 ? 3.342 82.274 8.665 1.00 44.93 172 THR D CA 1
ATOM 5282 C C . THR D 2 172 ? 1.840 82.422 8.383 1.00 46.15 172 THR D C 1
ATOM 5283 O O . THR D 2 172 ? 1.380 83.529 8.077 1.00 46.89 172 THR D O 1
ATOM 5287 N N . TYR D 2 173 ? 1.076 81.331 8.493 1.00 46.47 173 TYR D N 1
ATOM 5288 C CA . TYR D 2 173 ? -0.388 81.416 8.361 1.00 47.48 173 TYR D CA 1
ATOM 5289 C C . TYR D 2 173 ? -0.986 82.287 9.458 1.00 48.91 173 TYR D C 1
ATOM 5290 O O . TYR D 2 173 ? -1.789 83.166 9.169 1.00 45.88 173 TYR D O 1
ATOM 5299 N N . LYS D 2 174 ? -0.591 82.037 10.706 1.00 53.65 174 LYS D N 1
ATOM 5300 C CA . LYS D 2 174 ? -1.146 82.773 11.853 1.00 57.80 174 LYS D CA 1
ATOM 5301 C C . LYS D 2 174 ? -0.869 84.257 11.733 1.00 56.28 174 LYS D C 1
ATOM 5302 O O . LYS D 2 174 ? -1.738 85.089 11.992 1.00 58.12 174 LYS D O 1
ATOM 5308 N N . ARG D 2 175 ? 0.350 84.575 11.318 1.00 53.72 175 ARG D N 1
ATOM 5309 C CA . ARG D 2 175 ? 0.756 85.947 11.116 1.00 52.60 175 ARG D CA 1
ATOM 5310 C C . ARG D 2 175 ? -0.037 86.595 9.984 1.00 49.03 175 ARG D C 1
ATOM 5311 O O . ARG D 2 175 ? -0.468 87.746 10.114 1.00 49.19 175 ARG D O 1
ATOM 5319 N N . PHE D 2 176 ? -0.245 85.865 8.889 1.00 47.31 176 PHE D N 1
ATOM 5320 C CA . PHE D 2 176 ? -1.084 86.367 7.795 1.00 47.37 176 PHE D CA 1
ATOM 5321 C C . PHE D 2 176 ? -2.490 86.735 8.263 1.00 48.47 176 PHE D C 1
ATOM 5322 O O . PHE D 2 176 ? -3.020 87.800 7.910 1.00 49.95 176 PHE D O 1
ATOM 5330 N N . ASN D 2 177 ? -3.087 85.851 9.050 1.00 49.05 177 ASN D N 1
ATOM 5331 C CA . ASN D 2 177 ? -4.460 86.056 9.519 1.00 52.75 177 ASN D CA 1
ATOM 5332 C C . ASN D 2 177 ? -4.596 87.195 10.532 1.00 52.58 177 ASN D C 1
ATOM 5333 O O . ASN D 2 177 ? -5.547 87.961 10.452 1.00 52.47 177 ASN D O 1
ATOM 5338 N N . GLU D 2 178 ? -3.642 87.317 11.453 1.00 54.51 178 GLU D N 1
ATOM 5339 C CA . GLU D 2 178 ? -3.661 88.384 12.459 1.00 56.54 178 GLU D CA 1
ATOM 5340 C C . GLU D 2 178 ? -3.195 89.734 11.906 1.00 54.89 178 GLU D C 1
ATOM 5341 O O . GLU D 2 178 ? -3.859 90.740 12.108 1.00 62.25 178 GLU D O 1
ATOM 5347 N N . TYR D 2 179 ? -2.060 89.735 11.213 1.00 53.79 179 TYR D N 1
ATOM 5348 C CA . TYR D 2 179 ? -1.337 90.952 10.814 1.00 53.62 179 TYR D CA 1
ATOM 5349 C C . TYR D 2 179 ? -1.450 91.320 9.314 1.00 49.98 179 TYR D C 1
ATOM 5350 O O . TYR D 2 179 ? -1.235 92.471 8.960 1.00 46.34 179 TYR D O 1
ATOM 5359 N N . GLY D 2 180 ? -1.747 90.350 8.445 1.00 49.93 180 GLY D N 1
ATOM 5360 C CA . GLY D 2 180 ? -1.895 90.596 6.997 1.00 49.48 180 GLY D CA 1
ATOM 5361 C C . GLY D 2 180 ? -0.702 90.314 6.085 1.00 48.87 180 GLY D C 1
ATOM 5362 O O . GLY D 2 180 ? -0.829 90.456 4.864 1.00 47.25 180 GLY D O 1
ATOM 5363 N N . ARG D 2 181 ? 0.449 89.942 6.654 1.00 51.63 181 ARG D N 1
ATOM 5364 C CA . ARG D 2 181 ? 1.633 89.534 5.860 1.00 55.03 181 ARG D CA 1
ATOM 5365 C C . ARG D 2 181 ? 2.096 88.173 6.340 1.00 50.60 181 ARG D C 1
ATOM 5366 O O . ARG D 2 181 ? 2.315 87.975 7.533 1.00 45.96 181 ARG D O 1
ATOM 5374 N N . GLY D 2 182 ? 2.259 87.248 5.402 1.00 48.17 182 GLY D N 1
ATOM 5375 C CA . GLY D 2 182 ? 2.777 85.919 5.698 1.00 44.83 182 GLY D CA 1
ATOM 5376 C C . GLY D 2 182 ? 4.149 85.817 5.062 1.00 44.20 182 GLY D C 1
ATOM 5377 O O . GLY D 2 182 ? 5.042 86.619 5.354 1.00 38.44 182 GLY D O 1
ATOM 5378 N N . ALA D 2 183 ? 4.296 84.846 4.164 1.00 41.25 183 ALA D N 1
ATOM 5379 C CA . ALA D 2 183 ? 5.539 84.624 3.478 1.00 40.18 183 ALA D CA 1
ATOM 5380 C C . ALA D 2 183 ? 5.305 83.678 2.325 1.00 40.10 183 ALA D C 1
ATOM 5381 O O . ALA D 2 183 ? 4.632 82.660 2.474 1.00 41.66 183 ALA D O 1
ATOM 5383 N N . SER D 2 184 ? 5.893 83.992 1.180 1.00 42.37 184 SER D N 1
ATOM 5384 C CA . SER D 2 184 ? 5.801 83.099 0.019 1.00 40.43 184 SER D CA 1
ATOM 5385 C C . SER D 2 184 ? 6.654 81.853 0.248 1.00 41.30 184 SER D C 1
ATOM 5386 O O . SER D 2 184 ? 7.654 81.896 0.966 1.00 41.66 184 SER D O 1
ATOM 5389 N N . ILE D 2 185 ? 6.252 80.744 -0.357 1.00 39.60 185 ILE D N 1
ATOM 5390 C CA . ILE D 2 185 ? 7.054 79.527 -0.264 1.00 38.05 185 ILE D CA 1
ATOM 5391 C C . ILE D 2 185 ? 8.402 79.649 -1.012 1.00 38.16 185 ILE D C 1
ATOM 5392 O O . ILE D 2 185 ? 9.409 79.082 -0.576 1.00 42.36 185 ILE D O 1
ATOM 5397 N N . GLY D 2 186 ? 8.434 80.380 -2.121 1.00 37.73 186 GLY D N 1
ATOM 5398 C CA . GLY D 2 186 ? 9.687 80.613 -2.844 1.00 37.01 186 GLY D CA 1
ATOM 5399 C C . GLY D 2 186 ? 10.742 81.321 -2.003 1.00 40.09 186 GLY D C 1
ATOM 5400 O O . GLY D 2 186 ? 11.908 80.939 -2.016 1.00 40.83 186 GLY D O 1
ATOM 5401 N N . ILE D 2 187 ? 10.342 82.334 -1.238 1.00 40.87 187 ILE D N 1
ATOM 5402 C CA . ILE D 2 187 ? 11.295 82.999 -0.343 1.00 45.44 187 ILE D CA 1
ATOM 5403 C C . ILE D 2 187 ? 11.683 82.112 0.865 1.00 42.03 187 ILE D C 1
ATOM 5404 O O . ILE D 2 187 ? 12.833 82.142 1.305 1.00 43.88 187 ILE D O 1
ATOM 5417 N N . ALA D 2 189 ? 11.801 78.712 0.882 1.00 41.08 189 ALA D N 1
ATOM 5418 C CA . ALA D 2 189 ? 12.694 77.647 0.368 1.00 40.98 189 ALA D CA 1
ATOM 5419 C C . ALA D 2 189 ? 14.089 78.174 0.055 1.00 42.69 189 ALA D C 1
ATOM 5420 O O . ALA D 2 189 ? 15.084 77.509 0.344 1.00 43.09 189 ALA D O 1
ATOM 5422 N N . ASP D 2 190 ? 14.133 79.359 -0.557 1.00 43.07 190 ASP D N 1
ATOM 5423 C CA . ASP D 2 190 ? 15.372 80.063 -0.862 1.00 45.64 190 ASP D CA 1
ATOM 5424 C C . ASP D 2 190 ? 16.207 80.249 0.417 1.00 46.10 190 ASP D C 1
ATOM 5425 O O . ASP D 2 190 ? 17.394 79.870 0.465 1.00 44.02 190 ASP D O 1
ATOM 5430 N N . ILE D 2 191 ? 15.563 80.791 1.452 1.00 40.05 191 ILE D N 1
ATOM 5431 C CA . ILE D 2 191 ? 16.263 81.165 2.663 1.00 40.02 191 ILE D CA 1
ATOM 5432 C C . ILE D 2 191 ? 16.740 79.939 3.410 1.00 38.19 191 ILE D C 1
ATOM 5433 O O . ILE D 2 191 ? 17.898 79.890 3.785 1.00 39.37 191 ILE D O 1
ATOM 5438 N N . GLN D 2 192 ? 15.885 78.947 3.618 1.00 39.10 192 GLN D N 1
ATOM 5439 C CA . GLN D 2 192 ? 16.316 77.764 4.369 1.00 40.49 192 GLN D CA 1
ATOM 5440 C C . GLN D 2 192 ? 17.390 76.936 3.634 1.00 43.77 192 GLN D C 1
ATOM 5441 O O . GLN D 2 192 ? 18.203 76.301 4.290 1.00 49.18 192 GLN D O 1
ATOM 5447 N N . ALA D 2 193 ? 17.412 76.965 2.297 1.00 44.18 193 ALA D N 1
ATOM 5448 C CA . ALA D 2 193 ? 18.393 76.202 1.518 1.00 42.72 193 ALA D CA 1
ATOM 5449 C C . ALA D 2 193 ? 19.720 76.918 1.419 1.00 43.82 193 ALA D C 1
ATOM 5450 O O . ALA D 2 193 ? 20.764 76.281 1.363 1.00 48.99 193 ALA D O 1
ATOM 5452 N N . ASN D 2 194 ? 19.686 78.240 1.367 1.00 41.70 194 ASN D N 1
ATOM 5453 C CA . ASN D 2 194 ? 20.892 79.022 1.140 1.00 40.84 194 ASN D CA 1
ATOM 5454 C C . ASN D 2 194 ? 21.500 79.691 2.361 1.00 37.48 194 ASN D C 1
ATOM 5455 O O . ASN D 2 194 ? 22.599 80.223 2.259 1.00 38.54 194 ASN D O 1
ATOM 5460 N N . LEU D 2 195 ? 20.832 79.634 3.508 1.00 35.47 195 LEU D N 1
ATOM 5461 C CA . LEU D 2 195 ? 21.375 80.240 4.705 1.00 37.60 195 LEU D CA 1
ATOM 5462 C C . LEU D 2 195 ? 22.775 79.698 5.035 1.00 40.20 195 LEU D C 1
ATOM 5463 O O . LEU D 2 195 ? 23.706 80.501 5.172 1.00 39.54 195 LEU D O 1
ATOM 5468 N N . PRO D 2 196 ? 22.949 78.354 5.092 1.00 42.41 196 PRO D N 1
ATOM 5469 C CA . PRO D 2 196 ? 24.293 77.803 5.383 1.00 41.14 196 PRO D CA 1
ATOM 5470 C C . PRO D 2 196 ? 25.389 78.363 4.478 1.00 42.85 196 PRO D C 1
ATOM 5471 O O . PRO D 2 196 ? 26.462 78.709 4.953 1.00 46.54 196 PRO D O 1
ATOM 5475 N N . ASP D 2 197 ? 25.095 78.503 3.195 1.00 42.36 197 ASP D N 1
ATOM 5476 C CA . ASP D 2 197 ? 26.057 79.015 2.241 1.00 41.44 197 ASP D CA 1
ATOM 5477 C C . ASP D 2 197 ? 26.441 80.484 2.524 1.00 42.56 197 ASP D C 1
ATOM 5478 O O . ASP D 2 197 ? 27.615 80.856 2.464 1.00 50.58 197 ASP D O 1
ATOM 5483 N N . GLY D 2 198 ? 25.455 81.328 2.785 1.00 41.16 198 GLY D N 1
ATOM 5484 C CA . GLY D 2 198 ? 25.716 82.732 3.096 1.00 40.64 198 GLY D CA 1
ATOM 5485 C C . GLY D 2 198 ? 26.508 82.897 4.380 1.00 36.02 198 GLY D C 1
ATOM 5486 O O . GLY D 2 198 ? 27.430 83.690 4.436 1.00 32.31 198 GLY D O 1
ATOM 5487 N N . LEU D 2 199 ? 26.143 82.132 5.402 1.00 38.53 199 LEU D N 1
ATOM 5488 C CA . LEU D 2 199 ? 26.932 82.060 6.638 1.00 43.32 199 LEU D CA 1
ATOM 5489 C C . LEU D 2 199 ? 28.391 81.613 6.348 1.00 50.20 199 LEU D C 1
ATOM 5490 O O . LEU D 2 199 ? 29.338 82.210 6.880 1.00 53.06 199 LEU D O 1
ATOM 5495 N N . LYS D 2 200 ? 28.555 80.621 5.462 1.00 54.19 200 LYS D N 1
ATOM 5496 C CA . LYS D 2 200 ? 29.878 80.151 5.005 1.00 52.00 200 LYS D CA 1
ATOM 5497 C C . LYS D 2 200 ? 30.637 81.269 4.321 1.00 46.11 200 LYS D C 1
ATOM 5498 O O . LYS D 2 200 ? 31.821 81.464 4.581 1.00 44.62 200 LYS D O 1
ATOM 5504 N N . GLN D 2 201 ? 29.972 81.989 3.428 1.00 43.88 201 GLN D N 1
ATOM 5505 C CA . GLN D 2 201 ? 30.604 83.123 2.755 1.00 46.43 201 GLN D CA 1
ATOM 5506 C C . GLN D 2 201 ? 31.016 84.246 3.742 1.00 51.08 201 GLN D C 1
ATOM 5507 O O . GLN D 2 201 ? 32.024 84.935 3.520 1.00 54.08 201 GLN D O 1
ATOM 5513 N N . ILE D 2 202 ? 30.224 84.448 4.804 1.00 52.67 202 ILE D N 1
ATOM 5514 C CA . ILE D 2 202 ? 30.529 85.454 5.827 1.00 50.38 202 ILE D CA 1
ATOM 5515 C C . ILE D 2 202 ? 31.784 85.041 6.586 1.00 46.91 202 ILE D C 1
ATOM 5516 O O . ILE D 2 202 ? 32.647 85.873 6.817 1.00 46.18 202 ILE D O 1
ATOM 5521 N N . ARG D 2 203 ? 31.884 83.775 6.974 1.00 46.07 203 ARG D N 1
ATOM 5522 C CA . ARG D 2 203 ? 33.084 83.305 7.665 1.00 54.47 203 ARG D CA 1
ATOM 5523 C C . ARG D 2 203 ? 34.321 83.396 6.765 1.00 58.42 203 ARG D C 1
ATOM 5524 O O . ARG D 2 203 ? 35.355 83.948 7.161 1.00 58.93 203 ARG D O 1
ATOM 5532 N N . ASP D 2 204 ? 34.203 82.886 5.544 1.00 58.27 204 ASP D N 1
ATOM 5533 C CA . ASP D 2 204 ? 35.330 82.888 4.623 1.00 59.27 204 ASP D CA 1
ATOM 5534 C C . ASP D 2 204 ? 35.813 84.305 4.309 1.00 56.32 204 ASP D C 1
ATOM 5535 O O . ASP D 2 204 ? 36.994 84.492 4.060 1.00 62.79 204 ASP D O 1
ATOM 5540 N N . LYS D 2 205 ? 34.927 85.292 4.311 1.00 52.75 205 LYS D N 1
ATOM 5541 C CA . LYS D 2 205 ? 35.351 86.676 4.077 1.00 54.00 205 LYS D CA 1
ATOM 5542 C C . LYS D 2 205 ? 35.988 87.396 5.290 1.00 54.75 205 LYS D C 1
ATOM 5543 O O . LYS D 2 205 ? 36.818 88.302 5.086 1.00 52.10 205 LYS D O 1
ATOM 5549 N N . PHE D 2 206 ? 35.590 87.012 6.517 1.00 55.49 206 PHE D N 1
ATOM 5550 C CA . PHE D 2 206 ? 35.922 87.762 7.774 1.00 57.52 206 PHE D CA 1
ATOM 5551 C C . PHE D 2 206 ? 36.641 86.985 8.885 1.00 59.02 206 PHE D C 1
ATOM 5552 O O . PHE D 2 206 ? 37.369 87.593 9.684 1.00 64.88 206 PHE D O 1
ATOM 5560 N N . GLY D 2 207 ? 36.401 85.680 8.970 1.00 54.76 207 GLY D N 1
ATOM 5561 C CA . GLY D 2 207 ? 37.111 84.819 9.902 1.00 55.72 207 GLY D CA 1
ATOM 5562 C C . GLY D 2 207 ? 36.505 84.942 11.270 1.00 59.43 207 GLY D C 1
ATOM 5563 O O . GLY D 2 207 ? 35.397 85.444 11.403 1.00 68.12 207 GLY D O 1
ATOM 5564 N N . ASP D 2 208 ? 37.247 84.517 12.287 1.00 63.93 208 ASP D N 1
ATOM 5565 C CA . ASP D 2 208 ? 36.759 84.492 13.684 1.00 65.62 208 ASP D CA 1
ATOM 5566 C C . ASP D 2 208 ? 36.359 85.841 14.304 1.00 57.62 208 ASP D C 1
ATOM 5567 O O . ASP D 2 208 ? 35.746 85.862 15.362 1.00 61.49 208 ASP D O 1
ATOM 5572 N N . ALA D 2 209 ? 36.704 86.958 13.672 1.00 51.76 209 ALA D N 1
ATOM 5573 C CA . ALA D 2 209 ? 36.195 88.267 14.096 1.00 53.45 209 ALA D CA 1
ATOM 5574 C C . ALA D 2 209 ? 34.659 88.322 14.186 1.00 49.97 209 ALA D C 1
ATOM 5575 O O . ALA D 2 209 ? 34.124 89.075 14.972 1.00 56.88 209 ALA D O 1
ATOM 5577 N N . VAL D 2 210 ? 33.972 87.535 13.365 1.00 49.19 210 VAL D N 1
ATOM 5578 C CA . VAL D 2 210 ? 32.527 87.406 13.396 1.00 48.13 210 VAL D CA 1
ATOM 5579 C C . VAL D 2 210 ? 32.090 86.059 14.003 1.00 47.02 210 VAL D C 1
ATOM 5580 O O . VAL D 2 210 ? 32.247 85.013 13.406 1.00 48.86 210 VAL D O 1
ATOM 5584 N N . LYS D 2 211 ? 31.507 86.136 15.185 1.00 45.59 211 LYS D N 1
ATOM 5585 C CA . LYS D 2 211 ? 31.002 84.997 15.913 1.00 46.37 211 LYS D CA 1
ATOM 5586 C C . LYS D 2 211 ? 29.638 84.649 15.338 1.00 44.41 211 LYS D C 1
ATOM 5587 O O . LYS D 2 211 ? 28.820 85.536 15.126 1.00 43.12 211 LYS D O 1
ATOM 5593 N N . ILE D 2 212 ? 29.406 83.361 15.090 1.00 41.47 212 ILE D N 1
ATOM 5594 C CA . ILE D 2 212 ? 28.220 82.885 14.403 1.00 40.68 212 ILE D CA 1
ATOM 5595 C C . ILE D 2 212 ? 27.583 81.804 15.257 1.00 41.01 212 ILE D C 1
ATOM 5596 O O . ILE D 2 212 ? 28.196 80.774 15.503 1.00 43.08 212 ILE D O 1
ATOM 5601 N N . VAL D 2 213 ? 26.348 82.032 15.693 1.00 41.41 213 VAL D N 1
ATOM 5602 C CA . VAL D 2 213 ? 25.666 81.122 16.622 1.00 43.00 213 VAL D CA 1
ATOM 5603 C C . VAL D 2 213 ? 24.266 80.794 16.120 1.00 41.47 213 VAL D C 1
ATOM 5604 O O . VAL D 2 213 ? 23.805 81.401 15.157 1.00 43.42 213 VAL D O 1
ATOM 5608 N N . GLY D 2 214 ? 23.601 79.842 16.783 1.00 40.85 214 GLY D N 1
ATOM 5609 C CA . GLY D 2 214 ? 22.341 79.272 16.314 1.00 39.39 214 GLY D CA 1
ATOM 5610 C C . GLY D 2 214 ? 21.304 79.117 17.401 1.00 41.04 214 GLY D C 1
ATOM 5611 O O . GLY D 2 214 ? 21.647 78.991 18.577 1.00 43.35 214 GLY D O 1
ATOM 5612 N N . ILE D 2 215 ? 20.031 79.176 17.013 1.00 42.32 215 ILE D N 1
ATOM 5613 C CA . ILE D 2 215 ? 18.931 78.800 17.895 1.00 47.51 215 ILE D CA 1
ATOM 5614 C C . ILE D 2 215 ? 18.064 77.763 17.163 1.00 48.41 215 ILE D C 1
ATOM 5615 O O . ILE D 2 215 ? 17.423 78.091 16.165 1.00 49.40 215 ILE D O 1
ATOM 5620 N N . ASN D 2 216 ? 18.061 76.520 17.660 1.00 47.98 216 ASN D N 1
ATOM 5621 C CA . ASN D 2 216 ? 17.320 75.428 17.029 1.00 49.81 216 ASN D CA 1
ATOM 5622 C C . ASN D 2 216 ? 15.968 75.408 17.681 1.00 51.31 216 ASN D C 1
ATOM 5623 O O . ASN D 2 216 ? 15.821 74.898 18.796 1.00 56.12 216 ASN D O 1
ATOM 5628 N N . GLN D 2 217 ? 14.980 75.983 16.999 1.00 54.06 217 GLN D N 1
ATOM 5629 C CA . GLN D 2 217 ? 13.631 76.100 17.559 1.00 55.77 217 GLN D CA 1
ATOM 5630 C C . GLN D 2 217 ? 12.936 74.747 17.658 1.00 56.96 217 GLN D C 1
ATOM 5631 O O . GLN D 2 217 ? 12.078 74.583 18.514 1.00 56.62 217 GLN D O 1
ATOM 5637 N N . ASP D 2 218 ? 13.310 73.803 16.787 1.00 59.88 218 ASP D N 1
ATOM 5638 C CA . ASP D 2 218 ? 12.792 72.421 16.844 1.00 63.15 218 ASP D CA 1
ATOM 5639 C C . ASP D 2 218 ? 13.165 71.647 18.126 1.00 64.75 218 ASP D C 1
ATOM 5640 O O . ASP D 2 218 ? 12.363 70.826 18.590 1.00 65.56 218 ASP D O 1
ATOM 5645 N N . ARG D 2 219 ? 14.356 71.910 18.683 1.00 63.75 219 ARG D N 1
ATOM 5646 C CA . ARG D 2 219 ? 14.804 71.318 19.957 1.00 63.56 219 ARG D CA 1
ATOM 5647 C C . ARG D 2 219 ? 14.719 72.315 21.109 1.00 57.20 219 ARG D C 1
ATOM 5648 O O . ARG D 2 219 ? 15.705 72.570 21.793 1.00 57.27 219 ARG D O 1
ATOM 5656 N N . ASN D 2 220 ? 13.530 72.879 21.298 1.00 57.13 220 ASN D N 1
ATOM 5657 C CA . ASN D 2 220 ? 13.218 73.836 22.383 1.00 61.51 220 ASN D CA 1
ATOM 5658 C C . ASN D 2 220 ? 14.165 75.023 22.487 1.00 62.57 220 ASN D C 1
ATOM 5659 O O . ASN D 2 220 ? 14.715 75.311 23.555 1.00 62.28 220 ASN D O 1
ATOM 5664 N N . SER D 2 221 ? 14.341 75.711 21.359 1.00 62.79 221 SER D N 1
ATOM 5665 C CA . SER D 2 221 ? 15.104 76.957 21.291 1.00 58.24 221 SER D CA 1
ATOM 5666 C C . SER D 2 221 ? 16.514 76.806 21.858 1.00 58.87 221 SER D C 1
ATOM 5667 O O . SER D 2 221 ? 17.008 77.697 22.535 1.00 57.57 221 SER D O 1
ATOM 5670 N N . GLU D 2 222 ? 17.152 75.674 21.569 1.00 61.08 222 GLU D N 1
ATOM 5671 C CA . GLU D 2 222 ? 18.489 75.361 22.084 1.00 62.64 222 GLU D CA 1
ATOM 5672 C C . GLU D 2 222 ? 19.520 76.284 21.440 1.00 60.68 222 GLU D C 1
ATOM 5673 O O . GLU D 2 222 ? 19.462 76.543 20.247 1.00 64.04 222 GLU D O 1
ATOM 5679 N N . PHE D 2 223 ? 20.477 76.738 22.236 1.00 55.88 223 PHE D N 1
ATOM 5680 C CA . PHE D 2 223 ? 21.558 77.586 21.780 1.00 52.45 223 PHE D CA 1
ATOM 5681 C C . PHE D 2 223 ? 22.724 76.743 21.233 1.00 54.79 223 PHE D C 1
ATOM 5682 O O . PHE D 2 223 ? 23.154 75.790 21.881 1.00 58.03 223 PHE D O 1
ATOM 5690 N N . ILE D 2 224 ? 23.260 77.126 20.071 1.00 53.75 224 ILE D N 1
ATOM 5691 C CA . ILE D 2 224 ? 24.356 76.408 19.428 1.00 54.18 224 ILE D CA 1
ATOM 5692 C C . ILE D 2 224 ? 25.576 77.335 19.260 1.00 56.35 224 ILE D C 1
ATOM 5693 O O . ILE D 2 224 ? 25.534 78.293 18.496 1.00 54.48 224 ILE D O 1
ATOM 5698 N N . ASP D 2 225 ? 26.666 77.026 19.965 1.00 62.19 225 ASP D N 1
ATOM 5699 C CA . ASP D 2 225 ? 27.817 77.942 20.102 1.00 64.00 225 ASP D CA 1
ATOM 5700 C C . ASP D 2 225 ? 28.824 77.855 18.960 1.00 61.19 225 ASP D C 1
ATOM 5701 O O . ASP D 2 225 ? 29.369 78.885 18.547 1.00 65.01 225 ASP D O 1
ATOM 5706 N N . LYS D 2 226 ? 29.085 76.650 18.457 1.00 58.31 226 LYS D N 1
ATOM 5707 C CA . LYS D 2 226 ? 30.183 76.460 17.493 1.00 63.48 226 LYS D CA 1
ATOM 5708 C C . LYS D 2 226 ? 29.696 76.451 16.040 1.00 57.14 226 LYS D C 1
ATOM 5709 O O . LYS D 2 226 ? 28.730 75.780 15.705 1.00 51.88 226 LYS D O 1
ATOM 5715 N N . PHE D 2 227 ? 30.384 77.223 15.198 1.00 56.85 227 PHE D N 1
ATOM 5716 C CA . PHE D 2 227 ? 30.014 77.429 13.797 1.00 56.79 227 PHE D CA 1
ATOM 5717 C C . PHE D 2 227 ? 29.740 76.133 13.044 1.00 58.12 227 PHE D C 1
ATOM 5718 O O . PHE D 2 227 ? 28.752 76.049 12.334 1.00 61.51 227 PHE D O 1
ATOM 5726 N N . ASP D 2 228 ? 30.597 75.128 13.204 1.00 66.47 228 ASP D N 1
ATOM 5727 C CA . ASP D 2 228 ? 30.394 73.821 12.541 1.00 68.50 228 ASP D CA 1
ATOM 5728 C C . ASP D 2 228 ? 29.070 73.160 12.918 1.00 63.45 228 ASP D C 1
ATOM 5729 O O . ASP D 2 228 ? 28.421 72.571 12.058 1.00 62.26 228 ASP D O 1
ATOM 5734 N N . ASP D 2 229 ? 28.667 73.262 14.181 1.00 60.95 229 ASP D N 1
ATOM 5735 C CA . ASP D 2 229 ? 27.353 72.748 14.595 1.00 63.51 229 ASP D CA 1
ATOM 5736 C C . ASP D 2 229 ? 26.193 73.573 14.041 1.00 59.04 229 ASP D C 1
ATOM 5737 O O . ASP D 2 229 ? 25.111 73.029 13.802 1.00 61.41 229 ASP D O 1
ATOM 5742 N N . VAL D 2 230 ? 26.410 74.877 13.855 1.00 57.29 230 VAL D N 1
ATOM 5743 C CA . VAL D 2 230 ? 25.396 75.769 13.246 1.00 57.05 230 VAL D CA 1
ATOM 5744 C C . VAL D 2 230 ? 25.096 75.320 11.805 1.00 53.55 230 VAL D C 1
ATOM 5745 O O . VAL D 2 230 ? 23.933 75.204 11.435 1.00 49.49 230 VAL D O 1
ATOM 5749 N N . ILE D 2 231 ? 26.141 75.018 11.030 1.00 53.82 231 ILE D N 1
ATOM 5750 C CA . ILE D 2 231 ? 25.991 74.549 9.639 1.00 54.36 231 ILE D CA 1
ATOM 5751 C C . ILE D 2 231 ? 25.228 73.215 9.578 1.00 59.99 231 ILE D C 1
ATOM 5752 O O . ILE D 2 231 ? 24.479 72.972 8.631 1.00 60.04 231 ILE D O 1
ATOM 5757 N N . LYS D 2 232 ? 25.384 72.388 10.614 1.00 66.63 232 LYS D N 1
ATOM 5758 C CA . LYS D 2 232 ? 24.738 71.082 10.693 1.00 71.51 232 LYS D CA 1
ATOM 5759 C C . LYS D 2 232 ? 23.236 71.187 10.954 1.00 69.26 232 LYS D C 1
ATOM 5760 O O . LYS D 2 232 ? 22.443 70.522 10.279 1.00 68.02 232 LYS D O 1
ATOM 5774 N N . LEU D 2 234 ? 21.263 73.671 10.296 1.00 54.84 234 LEU D N 1
ATOM 5775 C CA . LEU D 2 234 ? 20.600 74.348 9.156 1.00 55.04 234 LEU D CA 1
ATOM 5776 C C . LEU D 2 234 ? 20.496 73.521 7.871 1.00 62.71 234 LEU D C 1
ATOM 5777 O O . LEU D 2 234 ? 19.833 73.953 6.922 1.00 66.32 234 LEU D O 1
ATOM 5782 N N . SER D 2 235 ? 21.160 72.360 7.824 1.00 66.86 235 SER D N 1
ATOM 5783 C CA . SER D 2 235 ? 21.127 71.485 6.647 1.00 63.90 235 SER D CA 1
ATOM 5784 C C . SER D 2 235 ? 19.839 70.662 6.605 1.00 59.43 235 SER D C 1
ATOM 5785 O O . SER D 2 235 ? 19.781 69.546 7.124 1.00 60.20 235 SER D O 1
ATOM 5788 N N . LEU D 2 236 ? 18.810 71.250 5.991 1.00 54.36 236 LEU D N 1
ATOM 5789 C CA . LEU D 2 236 ? 17.445 70.722 6.014 1.00 51.66 236 LEU D CA 1
ATOM 5790 C C . LEU D 2 236 ? 16.892 70.490 4.596 1.00 47.76 236 LEU D C 1
ATOM 5791 O O . LEU D 2 236 ? 15.673 70.440 4.382 1.00 51.90 236 LEU D O 1
ATOM 5796 N N . GLY D 2 237 ? 17.790 70.345 3.633 1.00 45.76 237 GLY D N 1
ATOM 5797 C CA . GLY D 2 237 ? 17.429 69.951 2.281 1.00 48.34 237 GLY D CA 1
ATOM 5798 C C . GLY D 2 237 ? 17.910 70.937 1.238 1.00 48.39 237 GLY D C 1
ATOM 5799 O O . GLY D 2 237 ? 18.408 72.015 1.573 1.00 47.64 237 GLY D O 1
ATOM 5800 N N . SER D 2 238 ? 17.770 70.551 -0.032 1.00 47.85 238 SER D N 1
ATOM 5801 C CA . SER D 2 238 ? 17.969 71.483 -1.148 1.00 47.97 238 SER D CA 1
ATOM 5802 C C . SER D 2 238 ? 16.744 72.364 -1.341 1.00 45.77 238 SER D C 1
ATOM 5803 O O . SER D 2 238 ? 15.630 72.059 -0.878 1.00 45.93 238 SER D O 1
ATOM 5806 N N . GLN D 2 239 ? 16.958 73.435 -2.084 1.00 45.37 239 GLN D N 1
ATOM 5807 C CA . GLN D 2 239 ? 15.885 74.335 -2.459 1.00 46.66 239 GLN D CA 1
ATOM 5808 C C . GLN D 2 239 ? 14.765 73.604 -3.205 1.00 47.80 239 GLN D C 1
ATOM 5809 O O . GLN D 2 239 ? 13.604 73.890 -2.966 1.00 49.67 239 GLN D O 1
ATOM 5815 N N . GLU D 2 240 ? 15.128 72.667 -4.092 1.00 50.33 240 GLU D N 1
ATOM 5816 C CA . GLU D 2 240 ? 14.172 71.774 -4.774 1.00 50.59 240 GLU D CA 1
ATOM 5817 C C . GLU D 2 240 ? 13.293 71.069 -3.754 1.00 46.72 240 GLU D C 1
ATOM 5818 O O . GLU D 2 240 ? 12.070 71.140 -3.819 1.00 44.66 240 GLU D O 1
ATOM 5824 N N . GLN D 2 241 ? 13.935 70.391 -2.811 1.00 46.95 241 GLN D N 1
ATOM 5825 C CA . GLN D 2 241 ? 13.235 69.537 -1.849 1.00 49.86 241 GLN D CA 1
ATOM 5826 C C . GLN D 2 241 ? 12.293 70.368 -1.005 1.00 49.01 241 GLN D C 1
ATOM 5827 O O . GLN D 2 241 ? 11.093 70.084 -0.950 1.00 50.73 241 GLN D O 1
ATOM 5833 N N . ILE D 2 242 ? 12.817 71.429 -0.399 1.00 46.49 242 ILE D N 1
ATOM 5834 C CA . ILE D 2 242 ? 12.008 72.255 0.500 1.00 43.19 242 ILE D CA 1
ATOM 5835 C C . ILE D 2 242 ? 10.813 72.875 -0.259 1.00 39.61 242 ILE D C 1
ATOM 5836 O O . ILE D 2 242 ? 9.677 72.835 0.230 1.00 37.99 242 ILE D O 1
ATOM 5841 N N . LEU D 2 243 ? 11.068 73.398 -1.457 1.00 37.71 243 LEU D N 1
ATOM 5842 C CA . LEU D 2 243 ? 10.018 74.007 -2.288 1.00 38.92 243 LEU D CA 1
ATOM 5843 C C . LEU D 2 243 ? 8.913 73.024 -2.647 1.00 40.71 243 LEU D C 1
ATOM 5844 O O . LEU D 2 243 ? 7.730 73.361 -2.541 1.00 42.37 243 LEU D O 1
ATOM 5849 N N . GLY D 2 244 ? 9.295 71.811 -3.055 1.00 41.41 244 GLY D N 1
ATOM 5850 C CA . GLY D 2 244 ? 8.326 70.713 -3.277 1.00 40.58 244 GLY D CA 1
ATOM 5851 C C . GLY D 2 244 ? 7.496 70.331 -2.051 1.00 39.00 244 GLY D C 1
ATOM 5852 O O . GLY D 2 244 ? 6.306 70.079 -2.166 1.00 41.20 244 GLY D O 1
ATOM 5853 N N . ARG D 2 245 ? 8.107 70.283 -0.875 1.00 40.44 245 ARG D N 1
ATOM 5854 C CA . ARG D 2 245 ? 7.356 69.963 0.344 1.00 43.99 245 ARG D CA 1
ATOM 5855 C C . ARG D 2 245 ? 6.432 71.103 0.714 1.00 43.58 245 ARG D C 1
ATOM 5856 O O . ARG D 2 245 ? 5.311 70.866 1.134 1.00 45.44 245 ARG D O 1
ATOM 5864 N N . LEU D 2 246 ? 6.893 72.339 0.537 1.00 43.13 246 LEU D N 1
ATOM 5865 C CA . LEU D 2 246 ? 6.079 73.508 0.837 1.00 41.24 246 LEU D CA 1
ATOM 5866 C C . LEU D 2 246 ? 4.897 73.656 -0.126 1.00 42.91 246 LEU D C 1
ATOM 5867 O O . LEU D 2 246 ? 3.760 73.958 0.310 1.00 41.13 246 LEU D O 1
ATOM 5872 N N . ALA D 2 247 ? 5.152 73.420 -1.419 1.00 42.41 247 ALA D N 1
ATOM 5873 C CA . ALA D 2 247 ? 4.100 73.452 -2.453 1.00 40.77 247 ALA D CA 1
ATOM 5874 C C . ALA D 2 247 ? 2.992 72.456 -2.157 1.00 44.93 247 ALA D C 1
ATOM 5875 O O . ALA D 2 247 ? 1.824 72.797 -2.249 1.00 47.59 247 ALA D O 1
ATOM 5877 N N . GLU D 2 248 ? 3.375 71.222 -1.821 1.00 49.06 248 GLU D N 1
ATOM 5878 C CA . GLU D 2 248 ? 2.422 70.155 -1.467 1.00 47.62 248 GLU D CA 1
ATOM 5879 C C . GLU D 2 248 ? 1.668 70.484 -0.213 1.00 41.34 248 GLU D C 1
ATOM 5880 O O . GLU D 2 248 ? 0.467 70.240 -0.117 1.00 37.62 248 GLU D O 1
ATOM 5886 N N . LYS D 2 249 ? 2.379 71.047 0.754 1.00 43.67 249 LYS D N 1
ATOM 5887 C CA . LYS D 2 249 ? 1.765 71.378 2.027 1.00 43.33 249 LYS D CA 1
ATOM 5888 C C . LYS D 2 249 ? 0.705 72.474 1.877 1.00 43.92 249 LYS D C 1
ATOM 5889 O O . LYS D 2 249 ? -0.407 72.303 2.371 1.00 45.10 249 LYS D O 1
ATOM 5895 N N . ILE D 2 250 ? 1.015 73.570 1.181 1.00 42.63 250 ILE D N 1
ATOM 5896 C CA . ILE D 2 250 ? 0.031 74.663 1.069 1.00 44.17 250 ILE D CA 1
ATOM 5897 C C . ILE D 2 250 ? -1.164 74.251 0.211 1.00 44.49 250 ILE D C 1
ATOM 5898 O O . ILE D 2 250 ? -2.284 74.740 0.434 1.00 44.04 250 ILE D O 1
ATOM 5903 N N . GLN D 2 251 ? -0.940 73.363 -0.762 1.00 43.78 251 GLN D N 1
ATOM 5904 C CA . GLN D 2 251 ? -2.045 72.879 -1.602 1.00 47.13 251 GLN D CA 1
ATOM 5905 C C . GLN D 2 251 ? -2.985 71.956 -0.826 1.00 46.21 251 GLN D C 1
ATOM 5906 O O . GLN D 2 251 ? -4.206 72.111 -0.933 1.00 44.56 251 GLN D O 1
ATOM 5912 N N . SER D 2 252 ? -2.425 71.024 -0.048 1.00 48.07 252 SER D N 1
ATOM 5913 C CA . SER D 2 252 ? -3.231 70.154 0.846 1.00 51.13 252 SER D CA 1
ATOM 5914 C C . SER D 2 252 ? -4.024 70.957 1.858 1.00 48.89 252 SER D C 1
ATOM 5915 O O . SER D 2 252 ? -5.189 70.676 2.088 1.00 51.00 252 SER D O 1
ATOM 5918 N N . ASP D 2 253 ? -3.374 71.934 2.484 1.00 54.99 253 ASP D N 1
ATOM 5919 C CA . ASP D 2 253 ? -4.015 72.751 3.541 1.00 56.88 253 ASP D CA 1
ATOM 5920 C C . ASP D 2 253 ? -5.201 73.556 3.017 1.00 55.97 253 ASP D C 1
ATOM 5921 O O . ASP D 2 253 ? -6.182 73.744 3.746 1.00 64.50 253 ASP D O 1
ATOM 5926 N N . PHE D 2 254 ? -5.099 74.029 1.774 1.00 50.61 254 PHE D N 1
ATOM 5927 C CA . PHE D 2 254 ? -6.197 74.726 1.128 1.00 54.21 254 PHE D CA 1
ATOM 5928 C C . PHE D 2 254 ? -7.314 73.749 0.774 1.00 55.08 254 PHE D C 1
ATOM 5929 O O . PHE D 2 254 ? -8.451 73.949 1.180 1.00 57.03 254 PHE D O 1
ATOM 5937 N N . ASP D 2 255 ? -6.970 72.687 0.046 1.00 59.35 255 ASP D N 1
ATOM 5938 C CA . ASP D 2 255 ? -7.922 71.635 -0.356 1.00 59.99 255 ASP D CA 1
ATOM 5939 C C . ASP D 2 255 ? -8.727 71.026 0.815 1.00 61.47 255 ASP D C 1
ATOM 5940 O O . ASP D 2 255 ? -9.874 70.619 0.621 1.00 63.27 255 ASP D O 1
ATOM 5945 N N . SER D 2 256 ? -8.112 70.949 2.000 1.00 60.56 256 SER D N 1
ATOM 5946 C CA . SER D 2 256 ? -8.756 70.458 3.234 1.00 59.66 256 SER D CA 1
ATOM 5947 C C . SER D 2 256 ? -9.379 71.564 4.124 1.00 61.46 256 SER D C 1
ATOM 5948 O O . SER D 2 256 ? -9.915 71.263 5.197 1.00 59.37 256 SER D O 1
ATOM 5951 N N . GLY D 2 257 ? -9.296 72.828 3.694 1.00 63.19 257 GLY D N 1
ATOM 5952 C CA . GLY D 2 257 ? -9.844 73.958 4.446 1.00 60.25 257 GLY D CA 1
ATOM 5953 C C . GLY D 2 257 ? -9.138 74.279 5.752 1.00 63.69 257 GLY D C 1
ATOM 5954 O O . GLY D 2 257 ? -9.773 74.715 6.712 1.00 64.08 257 GLY D O 1
ATOM 5955 N N . LYS D 2 258 ? -7.827 74.063 5.815 1.00 66.16 258 LYS D N 1
ATOM 5956 C CA . LYS D 2 258 ? -7.046 74.616 6.925 1.00 65.96 258 LYS D CA 1
ATOM 5957 C C . LYS D 2 258 ? -6.753 76.108 6.695 1.00 59.72 258 LYS D C 1
ATOM 5958 O O . LYS D 2 258 ? -6.702 76.878 7.645 1.00 56.68 258 LYS D O 1
ATOM 5964 N N . ILE D 2 259 ? -6.548 76.505 5.440 1.00 53.44 259 ILE D N 1
ATOM 5965 C CA . ILE D 2 259 ? -6.235 77.896 5.112 1.00 48.46 259 ILE D CA 1
ATOM 5966 C C . ILE D 2 259 ? -7.212 78.425 4.079 1.00 49.33 259 ILE D C 1
ATOM 5967 O O . ILE D 2 259 ? -7.766 77.651 3.296 1.00 54.55 259 ILE D O 1
ATOM 5972 N N . SER D 2 260 ? -7.405 79.747 4.082 1.00 49.14 260 SER D N 1
ATOM 5973 C CA . SER D 2 260 ? -8.294 80.433 3.139 1.00 45.75 260 SER D CA 1
ATOM 5974 C C . SER D 2 260 ? -7.598 80.578 1.787 1.00 46.62 260 SER D C 1
ATOM 5975 O O . SER D 2 260 ? -6.387 80.338 1.682 1.00 46.70 260 SER D O 1
ATOM 5978 N N . ARG D 2 261 ? -8.352 80.985 0.767 1.00 45.97 261 ARG D N 1
ATOM 5979 C CA . ARG D 2 261 ? -7.794 81.232 -0.561 1.00 48.16 261 ARG D CA 1
ATOM 5980 C C . ARG D 2 261 ? -6.756 82.355 -0.527 1.00 49.08 261 ARG D C 1
ATOM 5981 O O . ARG D 2 261 ? -5.716 82.256 -1.184 1.00 50.53 261 ARG D O 1
ATOM 5989 N N . GLU D 2 262 ? -7.038 83.416 0.229 1.00 52.53 262 GLU D N 1
ATOM 5990 C CA . GLU D 2 262 ? -6.117 84.565 0.337 1.00 55.74 262 GLU D CA 1
ATOM 5991 C C . GLU D 2 262 ? -4.805 84.116 0.956 1.00 48.82 262 GLU D C 1
ATOM 5992 O O . GLU D 2 262 ? -3.722 84.429 0.463 1.00 48.74 262 GLU D O 1
ATOM 5998 N N . CYS D 2 263 ? -4.935 83.360 2.036 1.00 44.39 263 CYS D N 1
ATOM 5999 C CA . CYS D 2 263 ? -3.796 82.773 2.695 1.00 43.51 263 CYS D CA 1
ATOM 6000 C C . CYS D 2 263 ? -2.999 81.828 1.777 1.00 41.11 263 CYS D C 1
ATOM 6001 O O . CYS D 2 263 ? -1.800 81.882 1.760 1.00 41.75 263 CYS D O 1
ATOM 6004 N N . PHE D 2 264 ? -3.683 80.984 1.012 1.00 42.63 264 PHE D N 1
ATOM 6005 C CA . PHE D 2 264 ? -3.042 80.119 0.017 1.00 41.59 264 PHE D CA 1
ATOM 6006 C C . PHE D 2 264 ? -2.321 80.942 -1.053 1.00 42.90 264 PHE D C 1
ATOM 6007 O O . PHE D 2 264 ? -1.192 80.611 -1.423 1.00 42.66 264 PHE D O 1
ATOM 6015 N N . ASN D 2 265 ? -2.968 82.006 -1.539 1.00 45.23 265 ASN D N 1
ATOM 6016 C CA . ASN D 2 265 ? -2.385 82.866 -2.594 1.00 45.40 265 ASN D CA 1
ATOM 6017 C C . ASN D 2 265 ? -1.130 83.628 -2.146 1.00 42.56 265 ASN D C 1
ATOM 6018 O O . ASN D 2 265 ? -0.185 83.726 -2.923 1.00 41.17 265 ASN D O 1
ATOM 6023 N N . GLN D 2 266 ? -1.115 84.166 -0.921 1.00 38.14 266 GLN D N 1
ATOM 6024 C CA . GLN D 2 266 ? 0.083 84.869 -0.435 1.00 38.76 266 GLN D CA 1
ATOM 6025 C C . GLN D 2 266 ? 1.271 83.912 -0.253 1.00 39.55 266 GLN D C 1
ATOM 6026 O O . GLN D 2 266 ? 2.379 84.234 -0.661 1.00 44.71 266 GLN D O 1
ATOM 6032 N N . ALA D 2 267 ? 1.023 82.736 0.325 1.00 37.82 267 ALA D N 1
ATOM 6033 C CA . ALA D 2 267 ? 2.024 81.647 0.397 1.00 37.61 267 ALA D CA 1
ATOM 6034 C C . ALA D 2 267 ? 2.535 81.186 -0.973 1.00 35.14 267 ALA D C 1
ATOM 6035 O O . ALA D 2 267 ? 3.719 80.933 -1.150 1.00 34.41 267 ALA D O 1
ATOM 6037 N N . LYS D 2 268 ? 1.636 81.080 -1.934 1.00 38.55 268 LYS D N 1
ATOM 6038 C CA . LYS D 2 268 ? 1.991 80.685 -3.303 1.00 43.52 268 LYS D CA 1
ATOM 6039 C C . LYS D 2 268 ? 2.872 81.737 -3.980 1.00 42.76 268 LYS D C 1
ATOM 6040 O O . LYS D 2 268 ? 3.847 81.405 -4.660 1.00 42.62 268 LYS D O 1
ATOM 6046 N N . GLY D 2 269 ? 2.527 83.008 -3.776 1.00 42.98 269 GLY D N 1
ATOM 6047 C CA . GLY D 2 269 ? 3.247 84.097 -4.397 1.00 42.76 269 GLY D CA 1
ATOM 6048 C C . GLY D 2 269 ? 3.157 83.931 -5.891 1.00 41.58 269 GLY D C 1
ATOM 6049 O O . GLY D 2 269 ? 2.082 83.640 -6.410 1.00 43.98 269 GLY D O 1
ATOM 6050 N N . SER D 2 270 ? 4.295 84.055 -6.564 1.00 41.99 270 SER D N 1
ATOM 6051 C CA . SER D 2 270 ? 4.349 84.021 -8.024 1.00 46.41 270 SER D CA 1
ATOM 6052 C C . SER D 2 270 ? 4.796 82.653 -8.571 1.00 46.45 270 SER D C 1
ATOM 6053 O O . SER D 2 270 ? 4.914 82.492 -9.792 1.00 47.18 270 SER D O 1
ATOM 6064 N N . ASP D 2 272 ? 4.683 79.025 -10.029 1.00 50.02 272 ASP D N 1
ATOM 6065 C CA . ASP D 2 272 ? 3.853 78.085 -10.765 1.00 53.17 272 ASP D CA 1
ATOM 6066 C C . ASP D 2 272 ? 3.920 76.696 -10.088 1.00 48.08 272 ASP D C 1
ATOM 6067 O O . ASP D 2 272 ? 4.924 75.985 -10.193 1.00 45.63 272 ASP D O 1
ATOM 6072 N N . LEU D 2 273 ? 2.847 76.329 -9.400 1.00 43.24 273 LEU D N 1
ATOM 6073 C CA . LEU D 2 273 ? 2.810 75.108 -8.606 1.00 47.48 273 LEU D CA 1
ATOM 6074 C C . LEU D 2 273 ? 2.875 73.858 -9.488 1.00 49.20 273 LEU D C 1
ATOM 6075 O O . LEU D 2 273 ? 3.506 72.859 -9.112 1.00 46.89 273 LEU D O 1
ATOM 6080 N N . GLU D 2 274 ? 2.239 73.928 -10.662 1.00 50.96 274 GLU D N 1
ATOM 6081 C CA . GLU D 2 274 ? 2.296 72.855 -11.660 1.00 47.31 274 GLU D CA 1
ATOM 6082 C C . GLU D 2 274 ? 3.739 72.471 -12.005 1.00 49.85 274 GLU D C 1
ATOM 6083 O O . GLU D 2 274 ? 4.078 71.275 -12.082 1.00 45.88 274 GLU D O 1
ATOM 6089 N N . SER D 2 275 ? 4.572 73.495 -12.196 1.00 49.11 275 SER D N 1
ATOM 6090 C CA . SER D 2 275 ? 5.989 73.313 -12.537 1.00 51.67 275 SER D CA 1
ATOM 6091 C C . SER D 2 275 ? 6.784 72.617 -11.418 1.00 49.77 275 SER D C 1
ATOM 6092 O O . SER D 2 275 ? 7.734 71.883 -11.707 1.00 53.06 275 SER D O 1
ATOM 6095 N N . VAL D 2 276 ? 6.405 72.870 -10.162 1.00 47.66 276 VAL D N 1
ATOM 6096 C CA . VAL D 2 276 ? 7.024 72.246 -8.987 1.00 46.75 276 VAL D CA 1
ATOM 6097 C C . VAL D 2 276 ? 6.514 70.818 -8.836 1.00 46.04 276 VAL D C 1
ATOM 6098 O O . VAL D 2 276 ? 7.293 69.903 -8.611 1.00 46.78 276 VAL D O 1
ATOM 6102 N N . PHE D 2 277 ? 5.206 70.629 -8.955 1.00 45.74 277 PHE D N 1
ATOM 6103 C CA . PHE D 2 277 ? 4.653 69.285 -8.885 1.00 44.38 277 PHE D CA 1
ATOM 6104 C C . PHE D 2 277 ? 5.257 68.409 -9.970 1.00 43.89 277 PHE D C 1
ATOM 6105 O O . PHE D 2 277 ? 5.538 67.260 -9.698 1.00 46.94 277 PHE D O 1
ATOM 6113 N N . ALA D 2 278 ? 5.469 68.945 -11.183 1.00 43.39 278 ALA D N 1
ATOM 6114 C CA . ALA D 2 278 ? 6.080 68.163 -12.284 1.00 42.92 278 ALA D CA 1
ATOM 6115 C C . ALA D 2 278 ? 7.470 67.603 -11.961 1.00 43.35 278 ALA D C 1
ATOM 6116 O O . ALA D 2 278 ? 7.845 66.583 -12.507 1.00 42.37 278 ALA D O 1
ATOM 6118 N N . LYS D 2 279 ? 8.216 68.272 -11.077 1.00 45.90 279 LYS D N 1
ATOM 6119 C CA . LYS D 2 279 ? 9.555 67.845 -10.679 1.00 46.54 279 LYS D CA 1
ATOM 6120 C C . LYS D 2 279 ? 9.576 66.760 -9.614 1.00 46.83 279 LYS D C 1
ATOM 6121 O O . LYS D 2 279 ? 10.624 66.168 -9.378 1.00 47.30 279 LYS D O 1
ATOM 6127 N N . LYS D 2 280 ? 8.440 66.484 -8.975 1.00 46.33 280 LYS D N 1
ATOM 6128 C CA . LYS D 2 280 ? 8.388 65.440 -7.943 1.00 45.58 280 LYS D CA 1
ATOM 6129 C C . LYS D 2 280 ? 8.719 64.040 -8.513 1.00 44.97 280 LYS D C 1
ATOM 6130 O O . LYS D 2 280 ? 8.267 63.670 -9.575 1.00 41.67 280 LYS D O 1
ATOM 6136 N N . GLU D 2 281 ? 9.512 63.293 -7.764 1.00 47.31 281 GLU D N 1
ATOM 6137 C CA . GLU D 2 281 ? 10.085 62.035 -8.196 1.00 52.98 281 GLU D CA 1
ATOM 6138 C C . GLU D 2 281 ? 9.361 60.939 -7.432 1.00 46.96 281 GLU D C 1
ATOM 6139 O O . GLU D 2 281 ? 9.137 61.070 -6.223 1.00 44.54 281 GLU D O 1
ATOM 6145 N N . TYR D 2 282 ? 9.012 59.866 -8.127 1.00 44.59 282 TYR D N 1
ATOM 6146 C CA . TYR D 2 282 ? 8.317 58.724 -7.521 1.00 48.18 282 TYR D CA 1
ATOM 6147 C C . TYR D 2 282 ? 9.061 57.383 -7.736 1.00 50.14 282 TYR D C 1
ATOM 6148 O O . TYR D 2 282 ? 8.441 56.322 -7.694 1.00 46.86 282 TYR D O 1
ATOM 6157 N N . SER D 2 283 ? 10.370 57.410 -7.954 1.00 51.16 283 SER D N 1
ATOM 6158 C CA . SER D 2 283 ? 11.066 56.210 -8.449 1.00 55.25 283 SER D CA 1
ATOM 6159 C C . SER D 2 283 ? 11.113 55.054 -7.438 1.00 58.07 283 SER D C 1
ATOM 6160 O O . SER D 2 283 ? 11.151 53.883 -7.843 1.00 56.92 283 SER D O 1
ATOM 6163 N N . GLN D 2 284 ? 11.083 55.378 -6.143 1.00 56.55 284 GLN D N 1
ATOM 6164 C CA . GLN D 2 284 ? 11.133 54.364 -5.082 1.00 59.73 284 GLN D CA 1
ATOM 6165 C C . GLN D 2 284 ? 9.736 53.967 -4.556 1.00 55.58 284 GLN D C 1
ATOM 6166 O O . GLN D 2 284 ? 9.622 53.447 -3.443 1.00 44.40 284 GLN D O 1
ATOM 6172 N N . GLN D 2 285 ? 8.692 54.196 -5.364 1.00 50.43 285 GLN D N 1
ATOM 6173 C CA . GLN D 2 285 ? 7.310 54.138 -4.904 1.00 49.68 285 GLN D CA 1
ATOM 6174 C C . GLN D 2 285 ? 6.372 53.335 -5.814 1.00 45.67 285 GLN D C 1
ATOM 6175 O O . GLN D 2 285 ? 6.497 53.335 -7.030 1.00 45.11 285 GLN D O 1
ATOM 6181 N N . ARG D 2 286 ? 5.445 52.631 -5.183 1.00 42.55 286 ARG D N 1
ATOM 6182 C CA . ARG D 2 286 ? 4.433 51.871 -5.886 1.00 42.10 286 ARG D CA 1
ATOM 6183 C C . ARG D 2 286 ? 3.081 51.937 -5.179 1.00 36.97 286 ARG D C 1
ATOM 6184 O O . ARG D 2 286 ? 2.993 52.272 -3.990 1.00 37.46 286 ARG D O 1
ATOM 6192 N N . VAL D 2 287 ? 2.045 51.599 -5.930 1.00 35.98 287 VAL D N 1
ATOM 6193 C CA . VAL D 2 287 ? 0.671 51.503 -5.417 1.00 38.63 287 VAL D CA 1
ATOM 6194 C C . VAL D 2 287 ? 0.221 50.055 -5.642 1.00 38.77 287 VAL D C 1
ATOM 6195 O O . VAL D 2 287 ? 0.369 49.499 -6.746 1.00 41.02 287 VAL D O 1
ATOM 6199 N N . VAL D 2 288 ? -0.265 49.439 -4.579 1.00 39.06 288 VAL D N 1
ATOM 6200 C CA . VAL D 2 288 ? -0.866 48.120 -4.631 1.00 39.39 288 VAL D CA 1
ATOM 6201 C C . VAL D 2 288 ? -2.364 48.327 -4.436 1.00 38.94 288 VAL D C 1
ATOM 6202 O O . VAL D 2 288 ? -2.787 48.842 -3.408 1.00 39.93 288 VAL D O 1
ATOM 6206 N N . THR D 2 289 ? -3.156 47.940 -5.430 1.00 42.36 289 THR D N 1
ATOM 6207 C CA . THR D 2 289 ? -4.619 47.992 -5.342 1.00 45.00 289 THR D CA 1
ATOM 6208 C C . THR D 2 289 ? -5.194 46.600 -5.090 1.00 45.55 289 THR D C 1
ATOM 6209 O O . THR D 2 289 ? -4.626 45.593 -5.519 1.00 45.27 289 THR D O 1
ATOM 6213 N N . ASN D 2 290 ? -6.306 46.572 -4.368 1.00 45.82 290 ASN D N 1
ATOM 6214 C CA . ASN D 2 290 ? -7.084 45.371 -4.164 1.00 43.95 290 ASN D CA 1
ATOM 6215 C C . ASN D 2 290 ? -8.525 45.784 -3.826 1.00 49.23 290 ASN D C 1
ATOM 6216 O O . ASN D 2 290 ? -8.868 46.980 -3.908 1.00 49.11 290 ASN D O 1
ATOM 6221 N N . SER D 2 291 ? -9.371 44.816 -3.472 1.00 50.52 291 SER D N 1
ATOM 6222 C CA . SER D 2 291 ? -10.808 45.071 -3.263 1.00 48.61 291 SER D CA 1
ATOM 6223 C C . SER D 2 291 ? -11.152 45.914 -2.023 1.00 47.66 291 SER D C 1
ATOM 6224 O O . SER D 2 291 ? -12.277 46.380 -1.917 1.00 48.09 291 SER D O 1
ATOM 6227 N N . LYS D 2 292 ? -10.202 46.097 -1.099 1.00 48.89 292 LYS D N 1
ATOM 6228 C CA . LYS D 2 292 ? -10.376 46.973 0.080 1.00 49.35 292 LYS D CA 1
ATOM 6229 C C . LYS D 2 292 ? -9.948 48.428 -0.189 1.00 50.23 292 LYS D C 1
ATOM 6230 O O . LYS D 2 292 ? -10.437 49.360 0.489 1.00 49.21 292 LYS D O 1
ATOM 6236 N N . GLY D 2 293 ? -9.043 48.613 -1.168 1.00 49.43 293 GLY D N 1
ATOM 6237 C CA . GLY D 2 293 ? -8.549 49.927 -1.597 1.00 46.13 293 GLY D CA 1
ATOM 6238 C C . GLY D 2 293 ? -7.129 49.918 -2.165 1.00 46.88 293 GLY D C 1
ATOM 6239 O O . GLY D 2 293 ? -6.719 48.938 -2.815 1.00 45.12 293 GLY D O 1
ATOM 6240 N N . VAL D 2 294 ? -6.397 51.024 -1.946 1.00 40.96 294 VAL D N 1
ATOM 6241 C CA . VAL D 2 294 ? -5.031 51.195 -2.438 1.00 40.54 294 VAL D CA 1
ATOM 6242 C C . VAL D 2 294 ? -4.095 51.473 -1.291 1.00 41.05 294 VAL D C 1
ATOM 6243 O O . VAL D 2 294 ? -4.488 52.054 -0.279 1.00 43.48 294 VAL D O 1
ATOM 6247 N N . THR D 2 295 ? -2.850 51.058 -1.462 1.00 41.12 295 THR D N 1
ATOM 6248 C CA . THR D 2 295 ? -1.835 51.167 -0.428 1.00 42.95 295 THR D CA 1
ATOM 6249 C C . THR D 2 295 ? -0.579 51.735 -1.080 1.00 42.63 295 THR D C 1
ATOM 6250 O O . THR D 2 295 ? -0.110 51.169 -2.063 1.00 40.67 295 THR D O 1
ATOM 6254 N N . LEU D 2 296 ? -0.048 52.845 -0.560 1.00 46.21 296 LEU D N 1
ATOM 6255 C CA . LEU D 2 296 ? 1.192 53.449 -1.093 1.00 44.71 296 LEU D CA 1
ATOM 6256 C C . LEU D 2 296 ? 2.339 52.875 -0.321 1.00 43.10 296 LEU D C 1
ATOM 6257 O O . LEU D 2 296 ? 2.321 52.880 0.906 1.00 43.17 296 LEU D O 1
ATOM 6262 N N . GLU D 2 297 ? 3.341 52.392 -1.046 1.00 43.88 297 GLU D N 1
ATOM 6263 C CA . GLU D 2 297 ? 4.500 51.749 -0.443 1.00 45.80 297 GLU D CA 1
ATOM 6264 C C . GLU D 2 297 ? 5.789 52.405 -0.953 1.00 44.45 297 GLU D C 1
ATOM 6265 O O . GLU D 2 297 ? 5.831 52.886 -2.083 1.00 44.10 297 GLU D O 1
ATOM 6271 N N . THR D 2 298 ? 6.829 52.432 -0.118 1.00 46.18 298 THR D N 1
ATOM 6272 C CA . THR D 2 298 ? 8.171 52.868 -0.558 1.00 50.84 298 THR D CA 1
ATOM 6273 C C . THR D 2 298 ? 9.250 51.785 -0.383 1.00 51.31 298 THR D C 1
ATOM 6274 O O . THR D 2 298 ? 9.238 51.013 0.596 1.00 51.10 298 THR D O 1
ATOM 6278 N N . LYS D 2 299 ? 10.196 51.767 -1.322 1.00 51.33 299 LYS D N 1
ATOM 6279 C CA . LYS D 2 299 ? 11.326 50.847 -1.296 1.00 54.81 299 LYS D CA 1
ATOM 6280 C C . LYS D 2 299 ? 12.480 51.483 -0.493 1.00 57.52 299 LYS D C 1
ATOM 6281 O O . LYS D 2 299 ? 12.750 52.681 -0.639 1.00 54.62 299 LYS D O 1
ATOM 6287 N N . SER D 2 300 ? 13.115 50.693 0.385 1.00 57.78 300 SER D N 1
ATOM 6288 C CA . SER D 2 300 ? 14.425 51.036 0.974 1.00 57.58 300 SER D CA 1
ATOM 6289 C C . SER D 2 300 ? 15.547 50.610 0.008 1.00 55.68 300 SER D C 1
ATOM 6290 O O . SER D 2 300 ? 15.287 49.930 -0.979 1.00 53.27 300 SER D O 1
ATOM 6293 N N . ALA D 2 301 ? 16.789 51.002 0.288 1.00 56.82 301 ALA D N 1
ATOM 6294 C CA . ALA D 2 301 ? 17.921 50.696 -0.618 1.00 56.61 301 ALA D CA 1
ATOM 6295 C C . ALA D 2 301 ? 18.153 49.185 -0.841 1.00 56.97 301 ALA D C 1
ATOM 6296 O O . ALA D 2 301 ? 18.584 48.774 -1.918 1.00 55.02 301 ALA D O 1
ATOM 6298 N N . ASN D 2 302 ? 17.807 48.363 0.147 1.00 57.69 302 ASN D N 1
ATOM 6299 C CA . ASN D 2 302 ? 17.927 46.894 0.026 1.00 61.77 302 ASN D CA 1
ATOM 6300 C C . ASN D 2 302 ? 16.660 46.177 -0.493 1.00 65.94 302 ASN D C 1
ATOM 6301 O O . ASN D 2 302 ? 16.460 45.005 -0.187 1.00 66.68 302 ASN D O 1
ATOM 6306 N N . GLU D 2 303 ? 15.813 46.868 -1.262 1.00 67.21 303 GLU D N 1
ATOM 6307 C CA . GLU D 2 303 ? 14.672 46.241 -1.972 1.00 67.54 303 GLU D CA 1
ATOM 6308 C C . GLU D 2 303 ? 13.506 45.752 -1.081 1.00 62.70 303 GLU D C 1
ATOM 6309 O O . GLU D 2 303 ? 12.758 44.868 -1.494 1.00 60.27 303 GLU D O 1
ATOM 6315 N N . LEU D 2 304 ? 13.345 46.315 0.120 1.00 59.17 304 LEU D N 1
ATOM 6316 C CA . LEU D 2 304 ? 12.165 46.030 0.958 1.00 55.48 304 LEU D CA 1
ATOM 6317 C C . LEU D 2 304 ? 11.106 47.117 0.809 1.00 53.56 304 LEU D C 1
ATOM 6318 O O . LEU D 2 304 ? 11.364 48.308 1.052 1.00 56.88 304 LEU D O 1
ATOM 6323 N N . TRP D 2 305 ? 9.913 46.681 0.443 1.00 46.06 305 TRP D N 1
ATOM 6324 C CA . TRP D 2 305 ? 8.734 47.520 0.373 1.00 48.16 305 TRP D CA 1
ATOM 6325 C C . TRP D 2 305 ? 8.044 47.637 1.737 1.00 49.16 305 TRP D C 1
ATOM 6326 O O . TRP D 2 305 ? 7.916 46.643 2.435 1.00 53.13 305 TRP D O 1
ATOM 6337 N N . SER D 2 306 ? 7.611 48.836 2.120 1.00 49.39 306 SER D N 1
ATOM 6338 C CA . SER D 2 306 ? 6.832 49.011 3.361 1.00 55.29 306 SER D CA 1
ATOM 6339 C C . SER D 2 306 ? 5.747 50.085 3.235 1.00 54.70 306 SER D C 1
ATOM 6340 O O . SER D 2 306 ? 5.851 51.000 2.419 1.00 49.63 306 SER D O 1
ATOM 6343 N N . LYS D 2 307 ? 4.712 49.954 4.059 1.00 56.28 307 LYS D N 1
ATOM 6344 C CA . LYS D 2 307 ? 3.489 50.739 3.910 1.00 59.21 307 LYS D CA 1
ATOM 6345 C C . LYS D 2 307 ? 3.708 52.174 4.338 1.00 57.23 307 LYS D C 1
ATOM 6346 O O . LYS D 2 307 ? 4.345 52.417 5.358 1.00 56.80 307 LYS D O 1
ATOM 6352 N N . VAL D 2 308 ? 3.196 53.109 3.538 1.00 54.26 308 VAL D N 1
ATOM 6353 C CA . VAL D 2 308 ? 3.185 54.540 3.862 1.00 55.61 308 VAL D CA 1
ATOM 6354 C C . VAL D 2 308 ? 1.770 55.028 4.196 1.00 55.71 308 VAL D C 1
ATOM 6355 O O . VAL D 2 308 ? 1.581 55.764 5.163 1.00 57.49 308 VAL D O 1
ATOM 6359 N N . GLU D 2 309 ? 0.795 54.634 3.381 1.00 56.34 309 GLU D N 1
ATOM 6360 C CA . GLU D 2 309 ? -0.577 55.131 3.477 1.00 55.83 309 GLU D CA 1
ATOM 6361 C C . GLU D 2 309 ? -1.541 54.108 2.842 1.00 56.45 309 GLU D C 1
ATOM 6362 O O . GLU D 2 309 ? -1.197 53.484 1.831 1.00 54.00 309 GLU D O 1
ATOM 6368 N N . GLN D 2 310 ? -2.739 53.972 3.425 1.00 55.09 310 GLN D N 1
ATOM 6369 C CA . GLN D 2 310 ? -3.833 53.144 2.885 1.00 51.78 310 GLN D CA 1
ATOM 6370 C C . GLN D 2 310 ? -5.095 54.000 2.752 1.00 50.18 310 GLN D C 1
ATOM 6371 O O . GLN D 2 310 ? -5.495 54.653 3.701 1.00 50.30 310 GLN D O 1
ATOM 6377 N N . ILE D 2 311 ? -5.700 54.005 1.565 1.00 51.23 311 ILE D N 1
ATOM 6378 C CA . ILE D 2 311 ? -6.942 54.730 1.295 1.00 49.99 311 ILE D CA 1
ATOM 6379 C C . ILE D 2 311 ? -8.079 53.734 0.979 1.00 52.28 311 ILE D C 1
ATOM 6380 O O . ILE D 2 311 ? -8.009 53.037 -0.034 1.00 50.62 311 ILE D O 1
ATOM 6385 N N . PRO D 2 312 ? -9.130 53.657 1.835 1.00 53.66 312 PRO D N 1
ATOM 6386 C CA . PRO D 2 312 ? -10.243 52.722 1.508 1.00 53.89 312 PRO D CA 1
ATOM 6387 C C . PRO D 2 312 ? -11.031 53.099 0.238 1.00 52.41 312 PRO D C 1
ATOM 6388 O O . PRO D 2 312 ? -11.467 54.242 0.085 1.00 51.87 312 PRO D O 1
ATOM 6392 N N . VAL D 2 313 ? -11.177 52.125 -0.657 1.00 49.68 313 VAL D N 1
ATOM 6393 C CA . VAL D 2 313 ? -11.948 52.262 -1.885 1.00 50.14 313 VAL D CA 1
ATOM 6394 C C . VAL D 2 313 ? -12.604 50.916 -2.177 1.00 52.16 313 VAL D C 1
ATOM 6395 O O . VAL D 2 313 ? -12.031 49.866 -1.886 1.00 53.57 313 VAL D O 1
ATOM 6399 N N . THR D 2 314 ? -13.804 50.966 -2.754 1.00 54.48 314 THR D N 1
ATOM 6400 C CA . THR D 2 314 ? -14.555 49.780 -3.170 1.00 53.66 314 THR D CA 1
ATOM 6401 C C . THR D 2 314 ? -14.541 49.694 -4.691 1.00 50.00 314 THR D C 1
ATOM 6402 O O . THR D 2 314 ? -14.521 50.713 -5.370 1.00 50.09 314 THR D O 1
ATOM 6406 N N . GLY D 2 315 ? -14.531 48.472 -5.218 1.00 51.25 315 GLY D N 1
ATOM 6407 C CA . GLY D 2 315 ? -14.745 48.218 -6.643 1.00 46.71 315 GLY D CA 1
ATOM 6408 C C . GLY D 2 315 ? -13.505 48.120 -7.512 1.00 49.38 315 GLY D C 1
ATOM 6409 O O . GLY D 2 315 ? -13.625 48.158 -8.736 1.00 52.14 315 GLY D O 1
ATOM 6418 N N . LYS D 2 317 ? -9.840 46.217 -8.675 1.00 54.70 317 LYS D N 1
ATOM 6419 C CA . LYS D 2 317 ? -9.267 44.890 -8.801 1.00 59.23 317 LYS D CA 1
ATOM 6420 C C . LYS D 2 317 ? -7.824 44.897 -8.320 1.00 54.01 317 LYS D C 1
ATOM 6421 O O . LYS D 2 317 ? -7.291 45.943 -7.961 1.00 50.17 317 LYS D O 1
ATOM 6427 N N . ALA D 2 318 ? -7.216 43.713 -8.263 1.00 52.45 318 ALA D N 1
ATOM 6428 C CA . ALA D 2 318 ? -5.876 43.552 -7.713 1.00 45.91 318 ALA D CA 1
ATOM 6429 C C . ALA D 2 318 ? -4.869 44.044 -8.727 1.00 45.34 318 ALA D C 1
ATOM 6430 O O . ALA D 2 318 ? -4.976 43.705 -9.898 1.00 44.67 318 ALA D O 1
ATOM 6432 N N . GLY D 2 319 ? -3.887 44.824 -8.277 1.00 46.86 319 GLY D N 1
ATOM 6433 C CA . GLY D 2 319 ? -2.840 45.367 -9.164 1.00 45.17 319 GLY D CA 1
ATOM 6434 C C . GLY D 2 319 ? -1.646 45.978 -8.438 1.00 43.34 319 GLY D C 1
ATOM 6435 O O . GLY D 2 319 ? -1.769 46.401 -7.286 1.00 41.01 319 GLY D O 1
ATOM 6436 N N . ILE D 2 320 ? -0.495 46.008 -9.120 1.00 41.28 320 ILE D N 1
ATOM 6437 C CA . ILE D 2 320 ? 0.749 46.594 -8.605 1.00 41.80 320 ILE D CA 1
ATOM 6438 C C . ILE D 2 320 ? 1.272 47.584 -9.658 1.00 42.43 320 ILE D C 1
ATOM 6439 O O . ILE D 2 320 ? 1.601 47.183 -10.780 1.00 38.77 320 ILE D O 1
ATOM 6444 N N . TYR D 2 321 ? 1.344 48.873 -9.297 1.00 43.91 321 TYR D N 1
ATOM 6445 C CA . TYR D 2 321 ? 1.721 49.941 -10.240 1.00 40.94 321 TYR D CA 1
ATOM 6446 C C . TYR D 2 321 ? 2.957 50.658 -9.745 1.00 42.60 321 TYR D C 1
ATOM 6447 O O . TYR D 2 321 ? 2.939 51.248 -8.666 1.00 41.98 321 TYR D O 1
ATOM 6456 N N . LEU D 2 322 ? 4.036 50.578 -10.514 1.00 43.14 322 LEU D N 1
ATOM 6457 C CA . LEU D 2 322 ? 5.285 51.284 -10.199 1.00 43.33 322 LEU D CA 1
ATOM 6458 C C . LEU D 2 322 ? 5.152 52.748 -10.597 1.00 41.99 322 LEU D C 1
ATOM 6459 O O . LEU D 2 322 ? 5.150 53.065 -11.788 1.00 43.47 322 LEU D O 1
ATOM 6464 N N . LEU D 2 323 ? 5.034 53.640 -9.615 1.00 41.42 323 LEU D N 1
ATOM 6465 C CA . LEU D 2 323 ? 4.717 55.051 -9.905 1.00 43.62 323 LEU D CA 1
ATOM 6466 C C . LEU D 2 323 ? 5.782 55.799 -10.736 1.00 44.65 323 LEU D C 1
ATOM 6467 O O . LEU D 2 323 ? 5.444 56.633 -11.575 1.00 39.77 323 LEU D O 1
ATOM 6472 N N . GLY D 2 324 ? 7.055 55.471 -10.522 1.00 46.07 324 GLY D N 1
ATOM 6473 C CA . GLY D 2 324 ? 8.149 56.099 -11.257 1.00 48.00 324 GLY D CA 1
ATOM 6474 C C . GLY D 2 324 ? 8.270 55.760 -12.734 1.00 47.21 324 GLY D C 1
ATOM 6475 O O . GLY D 2 324 ? 8.967 56.465 -13.445 1.00 48.79 324 GLY D O 1
ATOM 6476 N N . GLN D 2 325 ? 7.599 54.693 -13.180 1.00 51.96 325 GLN D N 1
ATOM 6477 C CA . GLN D 2 325 ? 7.573 54.252 -14.589 1.00 52.92 325 GLN D CA 1
ATOM 6478 C C . GLN D 2 325 ? 6.416 54.828 -15.399 1.00 51.15 325 GLN D C 1
ATOM 6479 O O . GLN D 2 325 ? 6.285 54.501 -16.585 1.00 47.64 325 GLN D O 1
ATOM 6485 N N . ALA D 2 326 ? 5.554 55.641 -14.782 1.00 51.08 326 ALA D N 1
ATOM 6486 C CA . ALA D 2 326 ? 4.381 56.203 -15.484 1.00 50.59 326 ALA D CA 1
ATOM 6487 C C . ALA D 2 326 ? 4.800 57.104 -16.640 1.00 50.59 326 ALA D C 1
ATOM 6488 O O . ALA D 2 326 ? 5.823 57.737 -16.567 1.00 47.53 326 ALA D O 1
ATOM 6490 N N . LYS D 2 327 ? 4.029 57.146 -17.715 1.00 56.69 327 LYS D N 1
ATOM 6491 C CA . LYS D 2 327 ? 4.330 58.080 -18.795 1.00 61.46 327 LYS D CA 1
ATOM 6492 C C . LYS D 2 327 ? 3.735 59.429 -18.455 1.00 60.10 327 LYS D C 1
ATOM 6493 O O . LYS D 2 327 ? 2.628 59.504 -17.924 1.00 56.68 327 LYS D O 1
ATOM 6499 N N . LYS D 2 328 ? 4.481 60.496 -18.738 1.00 62.30 328 LYS D N 1
ATOM 6500 C CA . LYS D 2 328 ? 3.955 61.850 -18.581 1.00 60.46 328 LYS D CA 1
ATOM 6501 C C . LYS D 2 328 ? 2.855 62.079 -19.609 1.00 53.42 328 LYS D C 1
ATOM 6502 O O . LYS D 2 328 ? 3.023 61.755 -20.778 1.00 56.97 328 LYS D O 1
ATOM 6508 N N . ALA D 2 329 ? 1.721 62.600 -19.156 1.00 52.34 329 ALA D N 1
ATOM 6509 C CA . ALA D 2 329 ? 0.633 63.023 -20.044 1.00 55.08 329 ALA D CA 1
ATOM 6510 C C . ALA D 2 329 ? 1.110 64.129 -20.981 1.00 58.91 329 ALA D C 1
ATOM 6511 O O . ALA D 2 329 ? 1.743 65.100 -20.533 1.00 54.15 329 ALA D O 1
ATOM 6513 N N . GLU D 2 330 ? 0.845 63.950 -22.276 1.00 63.99 330 GLU D N 1
ATOM 6514 C CA . GLU D 2 330 ? 1.150 64.966 -23.286 1.00 67.91 330 GLU D CA 1
ATOM 6515 C C . GLU D 2 330 ? -0.066 65.863 -23.423 1.00 69.88 330 GLU D C 1
ATOM 6516 O O . GLU D 2 330 ? -1.207 65.429 -23.201 1.00 60.02 330 GLU D O 1
ATOM 6522 N N . THR D 2 331 ? 0.189 67.120 -23.780 1.00 74.48 331 THR D N 1
ATOM 6523 C CA . THR D 2 331 ? -0.851 68.135 -23.799 1.00 77.41 331 THR D CA 1
ATOM 6524 C C . THR D 2 331 ? -1.722 67.997 -25.046 1.00 74.67 331 THR D C 1
ATOM 6525 O O . THR D 2 331 ? -1.257 67.539 -26.099 1.00 68.40 331 THR D O 1
ATOM 6529 N N . GLY D 2 332 ? -2.994 68.365 -24.897 1.00 77.10 332 GLY D N 1
ATOM 6530 C CA . GLY D 2 332 ? -3.995 68.235 -25.967 1.00 78.34 332 GLY D CA 1
ATOM 6531 C C . GLY D 2 332 ? -4.318 66.821 -26.434 1.00 73.84 332 GLY D C 1
ATOM 6532 O O . GLY D 2 332 ? -4.752 66.636 -27.566 1.00 72.37 332 GLY D O 1
ATOM 6533 N N . GLN D 2 333 ? -4.095 65.825 -25.578 1.00 73.46 333 GLN D N 1
ATOM 6534 C CA . GLN D 2 333 ? -4.427 64.429 -25.880 1.00 73.16 333 GLN D CA 1
ATOM 6535 C C . GLN D 2 333 ? -5.341 63.905 -24.775 1.00 65.38 333 GLN D C 1
ATOM 6536 O O . GLN D 2 333 ? -5.191 64.292 -23.614 1.00 62.87 333 GLN D O 1
ATOM 6542 N N . THR D 2 334 ? -6.280 63.035 -25.142 1.00 57.75 334 THR D N 1
ATOM 6543 C CA . THR D 2 334 ? -7.253 62.479 -24.204 1.00 55.93 334 THR D CA 1
ATOM 6544 C C . THR D 2 334 ? -6.792 61.106 -23.692 1.00 53.50 334 THR D C 1
ATOM 6545 O O . THR D 2 334 ? -6.439 60.226 -24.483 1.00 53.71 334 THR D O 1
ATOM 6549 N N . TYR D 2 335 ? -6.775 60.948 -22.366 1.00 48.96 335 TYR D N 1
ATOM 6550 C CA . TYR D 2 335 ? -6.399 59.685 -21.709 1.00 45.94 335 TYR D CA 1
ATOM 6551 C C . TYR D 2 335 ? -7.603 59.146 -20.958 1.00 42.73 335 TYR D C 1
ATOM 6552 O O . TYR D 2 335 ? -8.282 59.887 -20.254 1.00 41.21 335 TYR D O 1
ATOM 6561 N N . SER D 2 336 ? -7.871 57.856 -21.125 1.00 44.03 336 SER D N 1
ATOM 6562 C CA . SER D 2 336 ? -9.101 57.224 -20.615 1.00 44.23 336 SER D CA 1
ATOM 6563 C C . SER D 2 336 ? -8.715 56.077 -19.695 1.00 42.04 336 SER D C 1
ATOM 6564 O O . SER D 2 336 ? -7.751 55.370 -19.978 1.00 44.10 336 SER D O 1
ATOM 6567 N N . GLY D 2 337 ? -9.461 55.890 -18.611 1.00 43.05 337 GLY D N 1
ATOM 6568 C CA . GLY D 2 337 ? -9.213 54.776 -17.681 1.00 43.11 337 GLY D CA 1
ATOM 6569 C C . GLY D 2 337 ? -9.298 55.143 -16.215 1.00 42.82 337 GLY D C 1
ATOM 6570 O O . GLY D 2 337 ? -9.536 56.314 -15.855 1.00 46.81 337 GLY D O 1
ATOM 6571 N N . GLU D 2 338 ? -9.073 54.137 -15.374 1.00 41.68 338 GLU D N 1
ATOM 6572 C CA . GLU D 2 338 ? -9.336 54.228 -13.949 1.00 42.12 338 GLU D CA 1
ATOM 6573 C C . GLU D 2 338 ? -8.233 54.965 -13.163 1.00 40.95 338 GLU D C 1
ATOM 6574 O O . GLU D 2 338 ? -7.030 54.709 -13.366 1.00 38.32 338 GLU D O 1
ATOM 6580 N N . ILE D 2 339 ? -8.648 55.853 -12.242 1.00 38.51 339 ILE D N 1
ATOM 6581 C CA . ILE D 2 339 ? -7.702 56.519 -11.318 1.00 37.32 339 ILE D CA 1
ATOM 6582 C C . ILE D 2 339 ? -7.284 55.527 -10.238 1.00 38.16 339 ILE D C 1
ATOM 6583 O O . ILE D 2 339 ? -8.127 55.047 -9.489 1.00 42.10 339 ILE D O 1
ATOM 6588 N N . ILE D 2 340 ? -5.984 55.229 -10.160 1.00 38.78 340 ILE D N 1
ATOM 6589 C CA . ILE D 2 340 ? -5.450 54.281 -9.183 1.00 41.01 340 ILE D CA 1
ATOM 6590 C C . ILE D 2 340 ? -4.786 54.929 -7.969 1.00 41.72 340 ILE D C 1
ATOM 6591 O O . ILE D 2 340 ? -4.653 54.297 -6.913 1.00 39.64 340 ILE D O 1
ATOM 6596 N N . TYR D 2 341 ? -4.364 56.181 -8.114 1.00 42.18 341 TYR D N 1
ATOM 6597 C CA . TYR D 2 341 ? -3.805 56.938 -7.000 1.00 39.38 341 TYR D CA 1
ATOM 6598 C C . TYR D 2 341 ? -3.783 58.417 -7.324 1.00 39.45 341 TYR D C 1
ATOM 6599 O O . TYR D 2 341 ? -3.650 58.814 -8.486 1.00 40.36 341 TYR D O 1
ATOM 6608 N N . LYS D 2 342 ? -3.883 59.204 -6.265 1.00 38.72 342 LYS D N 1
ATOM 6609 C CA . LYS D 2 342 ? -3.899 60.639 -6.311 1.00 42.88 342 LYS D CA 1
ATOM 6610 C C . LYS D 2 342 ? -3.215 61.202 -5.040 1.00 39.80 342 LYS D C 1
ATOM 6611 O O . LYS D 2 342 ? -3.428 60.687 -3.933 1.00 38.34 342 LYS D O 1
ATOM 6617 N N . ASP D 2 343 ? -2.388 62.237 -5.196 1.00 39.49 343 ASP D N 1
ATOM 6618 C CA . ASP D 2 343 ? -1.856 63.015 -4.048 1.00 38.13 343 ASP D CA 1
ATOM 6619 C C . ASP D 2 343 ? -1.870 64.527 -4.380 1.00 38.29 343 ASP D C 1
ATOM 6620 O O . ASP D 2 343 ? -2.438 64.915 -5.388 1.00 37.25 343 ASP D O 1
ATOM 6625 N N . ALA D 2 344 ? -1.232 65.358 -3.549 1.00 38.33 344 ALA D N 1
ATOM 6626 C CA . ALA D 2 344 ? -1.143 66.795 -3.785 1.00 41.06 344 ALA D CA 1
ATOM 6627 C C . ALA D 2 344 ? -0.523 67.197 -5.141 1.00 40.55 344 ALA D C 1
ATOM 6628 O O . ALA D 2 344 ? -0.900 68.224 -5.719 1.00 39.68 344 ALA D O 1
ATOM 6630 N N . ALA D 2 345 ? 0.399 66.384 -5.639 1.00 38.85 345 ALA D N 1
ATOM 6631 C CA . ALA D 2 345 ? 1.192 66.716 -6.809 1.00 39.34 345 ALA D CA 1
ATOM 6632 C C . ALA D 2 345 ? 0.827 65.982 -8.089 1.00 39.52 345 ALA D C 1
ATOM 6633 O O . ALA D 2 345 ? 1.193 66.452 -9.175 1.00 36.87 345 ALA D O 1
ATOM 6635 N N . ALA D 2 346 ? 0.154 64.836 -7.993 1.00 39.53 346 ALA D N 1
ATOM 6636 C CA . ALA D 2 346 ? -0.072 64.002 -9.205 1.00 38.93 346 ALA D CA 1
ATOM 6637 C C . ALA D 2 346 ? -1.327 63.162 -9.164 1.00 37.74 346 ALA D C 1
ATOM 6638 O O . ALA D 2 346 ? -1.851 62.857 -8.096 1.00 37.66 346 ALA D O 1
ATOM 6640 N N . VAL D 2 347 ? -1.785 62.793 -10.357 1.00 39.69 347 VAL D N 1
ATOM 6641 C CA . VAL D 2 347 ? -2.918 61.895 -10.552 1.00 39.50 347 VAL D CA 1
ATOM 6642 C C . VAL D 2 347 ? -2.453 60.781 -11.477 1.00 40.38 347 VAL D C 1
ATOM 6643 O O . VAL D 2 347 ? -2.001 61.047 -12.591 1.00 43.69 347 VAL D O 1
ATOM 6647 N N . PHE D 2 348 ? -2.550 59.538 -11.007 1.00 41.00 348 PHE D N 1
ATOM 6648 C CA . PHE D 2 348 ? -2.080 58.368 -11.766 1.00 37.15 348 PHE D CA 1
ATOM 6649 C C . PHE D 2 348 ? -3.250 57.571 -12.272 1.00 36.25 348 PHE D C 1
ATOM 6650 O O . PHE D 2 348 ? -4.117 57.165 -11.494 1.00 33.70 348 PHE D O 1
ATOM 6658 N N . GLN D 2 349 ? -3.242 57.341 -13.578 1.00 36.61 349 GLN D N 1
ATOM 6659 C CA . GLN D 2 349 ? -4.374 56.788 -14.305 1.00 40.20 349 GLN D CA 1
ATOM 6660 C C . GLN D 2 349 ? -3.890 55.577 -15.121 1.00 43.67 349 GLN D C 1
ATOM 6661 O O . GLN D 2 349 ? -2.824 55.640 -15.773 1.00 37.14 349 GLN D O 1
ATOM 6667 N N . LYS D 2 350 ? -4.674 54.490 -15.069 1.00 46.86 350 LYS D N 1
ATOM 6668 C CA . LYS D 2 350 ? -4.388 53.266 -15.827 1.00 51.53 350 LYS D CA 1
ATOM 6669 C C . LYS D 2 350 ? -5.111 53.288 -17.163 1.00 48.72 350 LYS D C 1
ATOM 6670 O O . LYS D 2 350 ? -6.326 53.208 -17.197 1.00 56.37 350 LYS D O 1
ATOM 6676 N N . THR D 2 351 ? -4.361 53.382 -18.254 1.00 47.48 351 THR D N 1
ATOM 6677 C CA . THR D 2 351 ? -4.919 53.357 -19.608 1.00 50.51 351 THR D CA 1
ATOM 6678 C C . THR D 2 351 ? -4.587 52.052 -20.320 1.00 52.56 351 THR D C 1
ATOM 6679 O O . THR D 2 351 ? -3.813 51.242 -19.809 1.00 49.16 351 THR D O 1
ATOM 6683 N N . LYS D 2 352 ? -5.145 51.879 -21.522 1.00 61.61 352 LYS D N 1
ATOM 6684 C CA . LYS D 2 352 ? -4.784 50.752 -22.410 1.00 67.37 352 LYS D CA 1
ATOM 6685 C C . LYS D 2 352 ? -3.282 50.698 -22.740 1.00 65.94 352 LYS D C 1
ATOM 6686 O O . LYS D 2 352 ? -2.739 49.615 -22.898 1.00 62.30 352 LYS D O 1
ATOM 6692 N N . ASN D 2 353 ? -2.626 51.860 -22.827 1.00 65.34 353 ASN D N 1
ATOM 6693 C CA . ASN D 2 353 ? -1.180 51.950 -23.088 1.00 66.11 353 ASN D CA 1
ATOM 6694 C C . ASN D 2 353 ? -0.311 52.149 -21.831 1.00 65.36 353 ASN D C 1
ATOM 6695 O O . ASN D 2 353 ? 0.724 52.810 -21.905 1.00 70.26 353 ASN D O 1
ATOM 6700 N N . GLY D 2 354 ? -0.717 51.572 -20.695 1.00 59.10 354 GLY D N 1
ATOM 6701 C CA . GLY D 2 354 ? 0.057 51.664 -19.446 1.00 54.77 354 GLY D CA 1
ATOM 6702 C C . GLY D 2 354 ? -0.265 52.851 -18.551 1.00 50.33 354 GLY D C 1
ATOM 6703 O O . GLY D 2 354 ? -1.196 53.615 -18.805 1.00 49.51 354 GLY D O 1
ATOM 6704 N N . LEU D 2 355 ? 0.527 53.008 -17.495 1.00 47.95 355 LEU D N 1
ATOM 6705 C CA . LEU D 2 355 ? 0.249 54.001 -16.462 1.00 44.65 355 LEU D CA 1
ATOM 6706 C C . LEU D 2 355 ? 0.629 55.401 -16.944 1.00 45.39 355 LEU D C 1
ATOM 6707 O O . LEU D 2 355 ? 1.725 55.607 -17.473 1.00 48.09 355 LEU D O 1
ATOM 6712 N N . VAL D 2 356 ? -0.289 56.349 -16.765 1.00 46.07 356 VAL D N 1
ATOM 6713 C CA . VAL D 2 356 ? -0.102 57.748 -17.150 1.00 44.25 356 VAL D CA 1
ATOM 6714 C C . VAL D 2 356 ? -0.127 58.619 -15.898 1.00 43.67 356 VAL D C 1
ATOM 6715 O O . VAL D 2 356 ? -0.941 58.415 -15.015 1.00 46.30 356 VAL D O 1
ATOM 6719 N N . ARG D 2 357 ? 0.766 59.594 -15.844 1.00 43.71 357 ARG D N 1
ATOM 6720 C CA . ARG D 2 357 ? 0.814 60.576 -14.763 1.00 41.76 357 ARG D CA 1
ATOM 6721 C C . ARG D 2 357 ? 0.363 61.941 -15.261 1.00 41.88 357 ARG D C 1
ATOM 6722 O O . ARG D 2 357 ? 0.874 62.454 -16.277 1.00 43.67 357 ARG D O 1
ATOM 6730 N N . HIS D 2 358 ? -0.557 62.542 -14.521 1.00 40.82 358 HIS D N 1
ATOM 6731 C CA . HIS D 2 358 ? -1.063 63.881 -14.806 1.00 40.38 358 HIS D CA 1
ATOM 6732 C C . HIS D 2 358 ? -0.670 64.799 -13.667 1.00 39.24 358 HIS D C 1
ATOM 6733 O O . HIS D 2 358 ? -0.823 64.409 -12.509 1.00 39.00 358 HIS D O 1
ATOM 6740 N N . ASN D 2 359 ? -0.228 66.023 -13.972 1.00 40.00 359 ASN D N 1
ATOM 6741 C CA . ASN D 2 359 ? -0.006 67.034 -12.925 1.00 42.32 359 ASN D CA 1
ATOM 6742 C C . ASN D 2 359 ? -1.349 67.286 -12.254 1.00 42.10 359 ASN D C 1
ATOM 6743 O O . ASN D 2 359 ? -2.376 67.406 -12.927 1.00 46.74 359 ASN D O 1
ATOM 6748 N N . ALA D 2 360 ? -1.352 67.340 -10.932 1.00 42.13 360 ALA D N 1
ATOM 6749 C CA . ALA D 2 360 ? -2.599 67.565 -10.176 1.00 42.57 360 ALA D CA 1
ATOM 6750 C C . ALA D 2 360 ? -3.159 68.983 -10.403 1.00 40.47 360 ALA D C 1
ATOM 6751 O O . ALA D 2 360 ? -4.327 69.216 -10.162 1.00 43.73 360 ALA D O 1
ATOM 6753 N N . THR D 2 361 ? -2.324 69.899 -10.873 1.00 42.37 361 THR D N 1
ATOM 6754 C CA . THR D 2 361 ? -2.732 71.229 -11.290 1.00 45.69 361 THR D CA 1
ATOM 6755 C C . THR D 2 361 ? -2.376 71.381 -12.779 1.00 50.99 361 THR D C 1
ATOM 6756 O O . THR D 2 361 ? -1.385 70.826 -13.255 1.00 47.15 361 THR D O 1
ATOM 6760 N N . HIS D 2 362 ? -3.237 72.084 -13.513 1.00 55.90 362 HIS D N 1
ATOM 6761 C CA . HIS D 2 362 ? -3.072 72.324 -14.938 1.00 60.60 362 HIS D CA 1
ATOM 6762 C C . HIS D 2 362 ? -3.516 73.760 -15.263 1.00 65.95 362 HIS D C 1
ATOM 6763 O O . HIS D 2 362 ? -4.722 74.068 -15.231 1.00 61.00 362 HIS D O 1
ATOM 6770 N N . ASN D 2 363 ? -2.534 74.615 -15.573 1.00 67.53 363 ASN D N 1
ATOM 6771 C CA . ASN D 2 363 ? -2.750 76.043 -15.857 1.00 65.29 363 ASN D CA 1
ATOM 6772 C C . ASN D 2 363 ? -3.592 76.726 -14.781 1.00 61.80 363 ASN D C 1
ATOM 6773 O O . ASN D 2 363 ? -4.615 77.358 -15.064 1.00 59.72 363 ASN D O 1
ATOM 6778 N N . GLU D 2 364 ? -3.149 76.540 -13.538 1.00 64.91 364 GLU D N 1
ATOM 6779 C CA . GLU D 2 364 ? -3.817 77.063 -12.323 1.00 72.71 364 GLU D CA 1
ATOM 6780 C C . GLU D 2 364 ? -5.237 76.516 -12.007 1.00 72.35 364 GLU D C 1
ATOM 6781 O O . GLU D 2 364 ? -5.813 76.903 -10.992 1.00 71.66 364 GLU D O 1
ATOM 6787 N N . GLU D 2 365 ? -5.782 75.621 -12.842 1.00 69.84 365 GLU D N 1
ATOM 6788 C CA . GLU D 2 365 ? -7.015 74.891 -12.527 1.00 68.87 365 GLU D CA 1
ATOM 6789 C C . GLU D 2 365 ? -6.622 73.512 -11.998 1.00 62.26 365 GLU D C 1
ATOM 6790 O O . GLU D 2 365 ? -5.664 72.901 -12.457 1.00 64.74 365 GLU D O 1
ATOM 6796 N N . ARG D 2 366 ? -7.380 73.025 -11.032 1.00 55.93 366 ARG D N 1
ATOM 6797 C CA . ARG D 2 366 ? -6.962 71.923 -10.180 1.00 51.98 366 ARG D CA 1
ATOM 6798 C C . ARG D 2 366 ? -7.590 70.602 -10.660 1.00 51.23 366 ARG D C 1
ATOM 6799 O O . ARG D 2 366 ? -8.773 70.363 -10.462 1.00 55.91 366 ARG D O 1
ATOM 6807 N N . LEU D 2 367 ? -6.797 69.744 -11.298 1.00 50.45 367 LEU D N 1
ATOM 6808 C CA . LEU D 2 367 ? -7.300 68.453 -11.802 1.00 46.47 367 LEU D CA 1
ATOM 6809 C C . LEU D 2 367 ? -7.691 67.455 -10.699 1.00 42.76 367 LEU D C 1
ATOM 6810 O O . LEU D 2 367 ? -8.655 66.721 -10.852 1.00 39.14 367 LEU D O 1
ATOM 6815 N N . ALA D 2 368 ? -6.944 67.418 -9.608 1.00 43.91 368 ALA D N 1
ATOM 6816 C CA . ALA D 2 368 ? -7.121 66.366 -8.589 1.00 47.30 368 ALA D CA 1
ATOM 6817 C C . ALA D 2 368 ? -8.493 66.301 -7.914 1.00 47.35 368 ALA D C 1
ATOM 6818 O O . ALA D 2 368 ? -8.996 65.210 -7.652 1.00 53.40 368 ALA D O 1
ATOM 6820 N N . LYS D 2 369 ? -9.091 67.453 -7.635 1.00 49.06 369 LYS D N 1
ATOM 6821 C CA . LYS D 2 369 ? -10.426 67.498 -7.022 1.00 48.90 369 LYS D CA 1
ATOM 6822 C C . LYS D 2 369 ? -11.550 67.044 -7.974 1.00 47.77 369 LYS D C 1
ATOM 6823 O O . LYS D 2 369 ? -12.648 66.731 -7.524 1.00 47.90 369 LYS D O 1
ATOM 6829 N N . LEU D 2 370 ? -11.277 66.994 -9.276 1.00 46.53 370 LEU D N 1
ATOM 6830 C CA . LEU D 2 370 ? -12.269 66.589 -10.263 1.00 44.09 370 LEU D CA 1
ATOM 6831 C C . LEU D 2 370 ? -12.439 65.064 -10.411 1.00 45.56 370 LEU D C 1
ATOM 6832 O O . LEU D 2 370 ? -13.432 64.614 -10.991 1.00 47.59 370 LEU D O 1
ATOM 6837 N N . VAL D 2 371 ? -11.482 64.279 -9.916 1.00 44.83 371 VAL D N 1
ATOM 6838 C CA . VAL D 2 371 ? -11.520 62.814 -10.024 1.00 44.61 371 VAL D CA 1
ATOM 6839 C C . VAL D 2 371 ? -11.344 62.138 -8.664 1.00 44.68 371 VAL D C 1
ATOM 6840 O O . VAL D 2 371 ? -10.780 62.726 -7.735 1.00 43.22 371 VAL D O 1
ATOM 6844 N N . GLU D 2 372 ? -11.815 60.895 -8.575 1.00 45.99 372 GLU D N 1
ATOM 6845 C CA . GLU D 2 372 ? -11.631 60.042 -7.395 1.00 46.00 372 GLU D CA 1
ATOM 6846 C C . GLU D 2 372 ? -10.826 58.806 -7.731 1.00 40.49 372 GLU D C 1
ATOM 6847 O O . GLU D 2 372 ? -10.807 58.347 -8.863 1.00 42.82 372 GLU D O 1
ATOM 6853 N N . ILE D 2 373 ? -10.183 58.253 -6.719 1.00 38.98 373 ILE D N 1
ATOM 6854 C CA . ILE D 2 373 ? -9.453 57.017 -6.847 1.00 39.42 373 ILE D CA 1
ATOM 6855 C C . ILE D 2 373 ? -10.532 55.960 -7.043 1.00 41.47 373 ILE D C 1
ATOM 6856 O O . ILE D 2 373 ? -11.554 55.994 -6.361 1.00 39.06 373 ILE D O 1
ATOM 6861 N N . GLY D 2 374 ? -10.312 55.061 -8.008 1.00 40.73 374 GLY D N 1
ATOM 6862 C CA . GLY D 2 374 ? -11.309 54.056 -8.409 1.00 41.02 374 GLY D CA 1
ATOM 6863 C C . GLY D 2 374 ? -12.275 54.460 -9.506 1.00 40.50 374 GLY D C 1
ATOM 6864 O O . GLY D 2 374 ? -13.007 53.624 -9.994 1.00 44.83 374 GLY D O 1
ATOM 6865 N N . GLN D 2 375 ? -12.272 55.728 -9.901 1.00 41.22 375 GLN D N 1
ATOM 6866 C CA . GLN D 2 375 ? -13.194 56.255 -10.908 1.00 41.98 375 GLN D CA 1
ATOM 6867 C C . GLN D 2 375 ? -12.618 56.139 -12.337 1.00 41.73 375 GLN D C 1
ATOM 6868 O O . GLN D 2 375 ? -11.462 56.494 -12.597 1.00 37.44 375 GLN D O 1
ATOM 6874 N N . ASN D 2 376 ? -13.439 55.652 -13.262 1.00 44.45 376 ASN D N 1
ATOM 6875 C CA . ASN D 2 376 ? -13.053 55.563 -14.664 1.00 45.62 376 ASN D CA 1
ATOM 6876 C C . ASN D 2 376 ? -13.389 56.890 -15.322 1.00 43.94 376 ASN D C 1
ATOM 6877 O O . ASN D 2 376 ? -14.531 57.332 -15.273 1.00 43.94 376 ASN D O 1
ATOM 6882 N N . VAL D 2 377 ? -12.392 57.542 -15.910 1.00 43.04 377 VAL D N 1
ATOM 6883 C CA . VAL D 2 377 ? -12.575 58.893 -16.457 1.00 44.41 377 VAL D CA 1
ATOM 6884 C C . VAL D 2 377 ? -11.763 59.110 -17.709 1.00 41.56 377 VAL D C 1
ATOM 6885 O O . VAL D 2 377 ? -10.797 58.381 -17.953 1.00 46.23 377 VAL D O 1
ATOM 6889 N N . SER D 2 378 ? -12.159 60.111 -18.491 1.00 42.20 378 SER D N 1
ATOM 6890 C CA . SER D 2 378 ? -11.310 60.638 -19.574 1.00 44.37 378 SER D CA 1
ATOM 6891 C C . SER D 2 378 ? -10.815 62.039 -19.189 1.00 43.04 378 SER D C 1
ATOM 6892 O O . SER D 2 378 ? -11.596 62.864 -18.707 1.00 43.78 378 SER D O 1
ATOM 6895 N N . ILE D 2 379 ? -9.517 62.268 -19.385 1.00 41.72 379 ILE D N 1
ATOM 6896 C CA . ILE D 2 379 ? -8.863 63.534 -19.104 1.00 44.53 379 ILE D CA 1
ATOM 6897 C C . ILE D 2 379 ? -8.154 64.021 -20.397 1.00 52.46 379 ILE D C 1
ATOM 6898 O O . ILE D 2 379 ? -7.280 63.329 -20.931 1.00 50.42 379 ILE D O 1
ATOM 6903 N N . GLY D 2 380 ? -8.618 65.138 -20.931 1.00 57.64 380 GLY D N 1
ATOM 6904 C CA . GLY D 2 380 ? -8.063 65.698 -22.143 1.00 62.20 380 GLY D CA 1
ATOM 6905 C C . GLY D 2 380 ? -8.192 67.198 -22.087 1.00 68.07 380 GLY D C 1
ATOM 6906 O O . GLY D 2 380 ? -8.987 67.723 -21.316 1.00 68.23 380 GLY D O 1
ATOM 6907 N N . SER D 2 381 ? -7.394 67.904 -22.871 1.00 79.45 381 SER D N 1
ATOM 6908 C CA . SER D 2 381 ? -7.495 69.349 -22.842 1.00 85.64 381 SER D CA 1
ATOM 6909 C C . SER D 2 381 ? -7.672 70.069 -24.175 1.00 91.13 381 SER D C 1
ATOM 6910 O O . SER D 2 381 ? -6.851 69.937 -25.078 1.00 94.32 381 SER D O 1
ATOM 6913 N N . ASN D 2 382 ? -8.753 70.835 -24.283 1.00 97.84 382 ASN D N 1
ATOM 6914 C CA . ASN D 2 382 ? -8.956 71.710 -25.432 1.00 100.37 382 ASN D CA 1
ATOM 6915 C C . ASN D 2 382 ? -8.110 72.849 -24.897 1.00 98.96 382 ASN D C 1
ATOM 6916 O O . ASN D 2 382 ? -8.445 73.397 -23.843 1.00 98.58 382 ASN D O 1
ATOM 6921 N N . LYS D 2 383 ? -7.128 73.322 -25.659 1.00 97.37 383 LYS D N 1
ATOM 6922 C CA . LYS D 2 383 ? -6.154 74.259 -25.083 1.00 99.52 383 LYS D CA 1
ATOM 6923 C C . LYS D 2 383 ? -6.651 75.504 -24.354 1.00 97.84 383 LYS D C 1
ATOM 6924 O O . LYS D 2 383 ? -7.487 76.267 -24.829 1.00 87.07 383 LYS D O 1
ATOM 6930 N N . GLY D 2 384 ? -6.082 75.647 -23.158 1.00 98.53 384 GLY D N 1
ATOM 6931 C CA . GLY D 2 384 ? -6.415 76.675 -22.196 1.00 95.88 384 GLY D CA 1
ATOM 6932 C C . GLY D 2 384 ? -7.491 76.190 -21.228 1.00 95.63 384 GLY D C 1
ATOM 6933 O O . GLY D 2 384 ? -7.822 76.884 -20.269 1.00 88.57 384 GLY D O 1
ATOM 6934 N N . LYS D 2 385 ? -8.022 74.988 -21.461 1.00 96.17 385 LYS D N 1
ATOM 6935 C CA .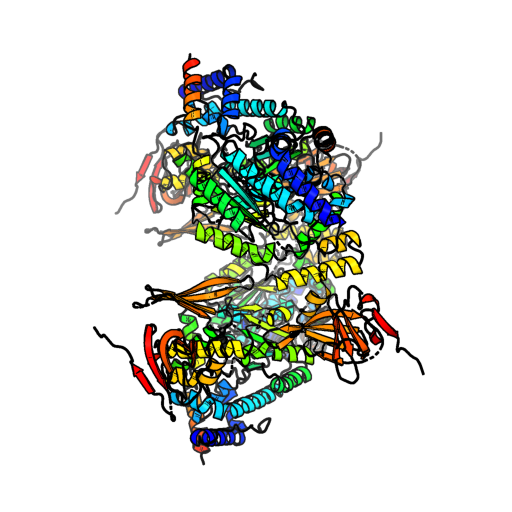 LYS D 2 385 ? -9.080 74.422 -20.619 1.00 92.19 385 LYS D CA 1
ATOM 6936 C C . LYS D 2 385 ? -8.887 72.934 -20.310 1.00 77.95 385 LYS D C 1
ATOM 6937 O O . LYS D 2 385 ? -8.260 72.211 -21.063 1.00 75.00 385 LYS D O 1
ATOM 6943 N N . LEU D 2 386 ? -9.430 72.477 -19.192 1.00 67.68 386 LEU D N 1
ATOM 6944 C CA . LEU D 2 386 ? -9.317 71.062 -18.814 1.00 63.26 386 LEU D CA 1
ATOM 6945 C C . LEU D 2 386 ? -10.674 70.377 -19.046 1.00 56.99 386 LEU D C 1
ATOM 6946 O O . LEU D 2 386 ? -11.684 70.860 -18.551 1.00 51.02 386 LEU D O 1
ATOM 6951 N N . ILE D 2 387 ? -10.706 69.293 -19.827 1.00 57.58 387 ILE D N 1
ATOM 6952 C CA . ILE D 2 387 ? -11.936 68.478 -20.014 1.00 57.18 387 ILE D CA 1
ATOM 6953 C C . ILE D 2 387 ? -11.800 67.149 -19.256 1.00 52.40 387 ILE D C 1
ATOM 6954 O O . ILE D 2 387 ? -10.874 66.389 -19.525 1.00 48.30 387 ILE D O 1
ATOM 6959 N N . VAL D 2 388 ? -12.731 66.863 -18.342 1.00 50.65 388 VAL D N 1
ATOM 6960 C CA . VAL D 2 388 ? -12.731 65.612 -17.573 1.00 47.42 388 VAL D CA 1
ATOM 6961 C C . VAL D 2 388 ? -14.122 64.993 -17.597 1.00 46.85 388 VAL D C 1
ATOM 6962 O O . VAL D 2 388 ? -15.059 65.572 -17.047 1.00 47.02 388 VAL D O 1
ATOM 6966 N N . LYS D 2 389 ? -14.256 63.821 -18.218 1.00 46.20 389 LYS D N 1
ATOM 6967 C CA . LYS D 2 389 ? -15.564 63.124 -18.317 1.00 48.74 389 LYS D CA 1
ATOM 6968 C C . LYS D 2 389 ? -15.576 61.798 -17.557 1.00 47.37 389 LYS D C 1
ATOM 6969 O O . LYS D 2 389 ? -14.597 61.048 -17.593 1.00 44.75 389 LYS D O 1
ATOM 6975 N N . SER D 2 390 ? -16.685 61.511 -16.877 1.00 46.15 390 SER D N 1
ATOM 6976 C CA . SER D 2 390 ? -16.905 60.178 -16.316 1.00 47.33 390 SER D CA 1
ATOM 6977 C C . SER D 2 390 ? -17.155 59.171 -17.453 1.00 48.01 390 SER D C 1
ATOM 6978 O O . SER D 2 390 ? -17.880 59.453 -18.404 1.00 46.84 390 SER D O 1
ATOM 6981 N N . LEU D 2 391 ? -16.512 58.017 -17.350 1.00 49.10 391 LEU D N 1
ATOM 6982 C CA . LEU D 2 391 ? -16.766 56.890 -18.225 1.00 51.58 391 LEU D CA 1
ATOM 6983 C C . LEU D 2 391 ? -17.421 55.737 -17.441 1.00 51.03 391 LEU D C 1
ATOM 6984 O O . LEU D 2 391 ? -17.494 54.616 -17.953 1.00 53.00 391 LEU D O 1
ATOM 6989 N N . GLU D 2 392 ? -17.881 56.011 -16.214 1.00 47.76 392 GLU D N 1
ATOM 6990 C CA . GLU D 2 392 ? -18.590 55.030 -15.388 1.00 52.18 392 GLU D CA 1
ATOM 6991 C C . GLU D 2 392 ? -19.879 54.563 -16.080 1.00 51.48 392 GLU D C 1
ATOM 6992 O O . GLU D 2 392 ? -20.648 55.378 -16.609 1.00 49.44 392 GLU D O 1
ATOM 6998 N N . TYR D 2 393 ? -20.089 53.251 -16.085 1.00 53.58 393 TYR D N 1
ATOM 6999 C CA . TYR D 2 393 ? -21.301 52.665 -16.653 1.00 58.06 393 TYR D CA 1
ATOM 7000 C C . TYR D 2 393 ? -21.709 51.389 -15.906 1.00 55.80 393 TYR D C 1
ATOM 7001 O O . TYR D 2 393 ?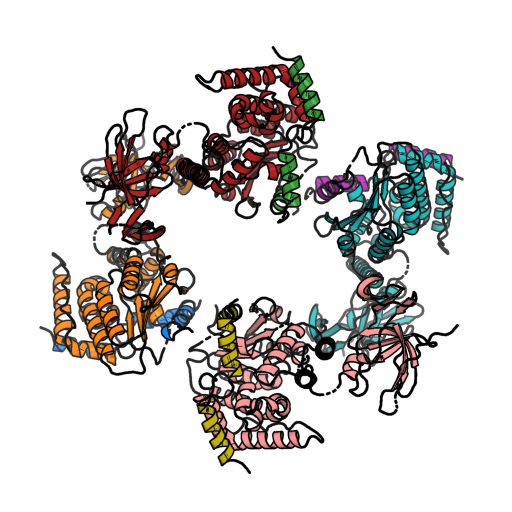 -21.000 50.895 -15.030 1.00 59.13 393 TYR D O 1
ATOM 7010 N N . SER D 2 394 ? -22.887 50.898 -16.246 1.00 53.51 394 SER D N 1
ATOM 7011 C CA . SER D 2 394 ? -23.388 49.637 -15.7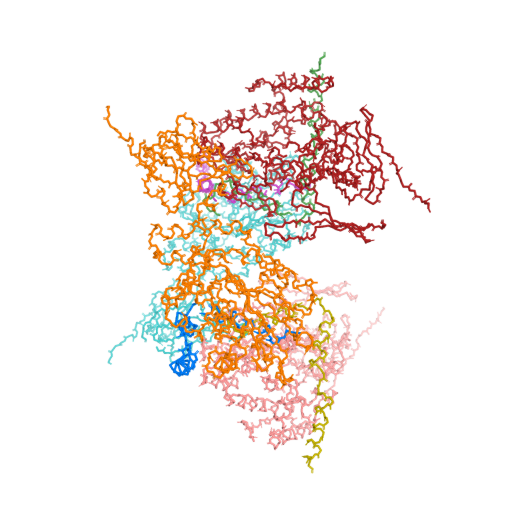39 1.00 55.44 394 SER D CA 1
ATOM 7012 C C . SER D 2 394 ? -24.179 48.963 -16.873 1.00 55.83 394 SER D C 1
ATOM 7013 O O . SER D 2 394 ? -25.138 49.558 -17.386 1.00 59.95 394 SER D O 1
ATOM 7016 N N . ALA D 2 395 ? -23.745 47.765 -17.289 1.00 53.89 395 ALA D N 1
ATOM 7017 C CA . ALA D 2 395 ? -24.441 46.952 -18.309 1.00 54.23 395 ALA D CA 1
ATOM 7018 C C . ALA D 2 395 ? -24.347 45.449 -18.001 1.00 55.61 395 ALA D C 1
ATOM 7019 O O . ALA D 2 395 ? -25.012 44.950 -17.090 1.00 59.04 395 ALA D O 1
ATOM 7021 N N . GLN E 1 7 ? 0.078 96.930 31.399 1.00 93.85 7 GLN E N 1
ATOM 7022 C CA . GLN E 1 7 ? 0.057 96.055 32.617 1.00 93.40 7 GLN E CA 1
ATOM 7023 C C . GLN E 1 7 ? 1.260 96.322 33.548 1.00 89.19 7 GLN E C 1
ATOM 7024 O O . GLN E 1 7 ? 1.087 96.902 34.617 1.00 88.86 7 GLN E O 1
ATOM 7030 N N . GLU E 1 8 ? 2.463 95.933 33.121 1.00 83.84 8 GLU E N 1
ATOM 7031 C CA . GLU E 1 8 ? 3.698 96.071 33.922 1.00 74.66 8 GLU E CA 1
ATOM 7032 C C . GLU E 1 8 ? 4.075 97.553 34.160 1.00 72.60 8 GLU E C 1
ATOM 7033 O O . GLU E 1 8 ? 4.216 98.324 33.201 1.00 69.63 8 GLU E O 1
ATOM 7039 N N . SER E 1 9 ? 4.235 97.941 35.433 1.00 64.08 9 SER E N 1
ATOM 7040 C CA . SER E 1 9 ? 4.542 99.336 35.799 1.00 58.03 9 SER E CA 1
ATOM 7041 C C . SER E 1 9 ? 5.978 99.704 35.456 1.00 55.45 9 SER E C 1
ATOM 7042 O O . SER E 1 9 ? 6.821 98.818 35.286 1.00 58.82 9 SER E O 1
ATOM 7045 N N . ASN E 1 10 ? 6.255 101.007 35.370 1.00 52.48 10 ASN E N 1
ATOM 7046 C CA . ASN E 1 10 ? 7.618 101.504 35.097 1.00 52.08 10 ASN E CA 1
ATOM 7047 C C . ASN E 1 10 ? 8.645 101.116 36.189 1.00 50.95 10 ASN E C 1
ATOM 7048 O O . ASN E 1 10 ? 9.829 100.939 35.891 1.00 48.66 10 ASN E O 1
ATOM 7053 N N . ALA E 1 11 ? 8.185 100.988 37.438 1.00 51.59 11 ALA E N 1
ATOM 7054 C CA . ALA E 1 11 ? 9.041 100.568 38.556 1.00 49.48 11 ALA E CA 1
ATOM 7055 C C . ALA E 1 11 ? 9.539 99.147 38.350 1.00 48.35 11 ALA E C 1
ATOM 7056 O O . ALA E 1 11 ? 10.737 98.887 38.456 1.00 49.57 11 ALA E O 1
ATOM 7058 N N . ILE E 1 12 ? 8.619 98.239 38.035 1.00 47.43 12 ILE E N 1
ATOM 7059 C CA . ILE E 1 12 ? 8.958 96.825 37.846 1.00 49.46 12 ILE E CA 1
ATOM 7060 C C . ILE E 1 12 ? 9.856 96.591 36.616 1.00 50.65 12 ILE E C 1
ATOM 7061 O O . ILE E 1 12 ? 10.734 95.729 36.669 1.00 52.70 12 ILE E O 1
ATOM 7066 N N . ARG E 1 13 ? 9.673 97.364 35.541 1.00 54.28 13 ARG E N 1
ATOM 7067 C CA . ARG E 1 13 ? 10.581 97.288 34.385 1.00 56.51 13 ARG E CA 1
ATOM 7068 C C . ARG E 1 13 ? 11.974 97.767 34.769 1.00 53.85 13 ARG E C 1
ATOM 7069 O O . ARG E 1 13 ? 12.967 97.132 34.389 1.00 54.20 13 ARG E O 1
ATOM 7085 N N . ILE E 1 15 ? 13.295 97.649 37.739 1.00 44.40 15 ILE E N 1
ATOM 7086 C CA . ILE E 1 15 ? 13.889 96.630 38.599 1.00 45.62 15 ILE E CA 1
ATOM 7087 C C . ILE E 1 15 ? 14.376 95.410 37.795 1.00 49.12 15 ILE E C 1
ATOM 7088 O O . ILE E 1 15 ? 15.429 94.847 38.110 1.00 55.24 15 ILE E O 1
ATOM 7093 N N . LYS E 1 16 ? 13.621 94.998 36.778 1.00 48.49 16 LYS E N 1
ATOM 7094 C CA . LYS E 1 16 ? 14.073 93.917 35.884 1.00 51.43 16 LYS E CA 1
ATOM 7095 C C . LYS E 1 16 ? 15.316 94.320 35.084 1.00 47.27 16 LYS E C 1
ATOM 7096 O O . LYS E 1 16 ? 16.232 93.530 34.962 1.00 45.43 16 LYS E O 1
ATOM 7102 N N . GLU E 1 17 ? 15.373 95.555 34.591 1.00 50.41 17 GLU E N 1
ATOM 7103 C CA . GLU E 1 17 ? 16.601 96.068 33.947 1.00 54.34 17 GLU E CA 1
ATOM 7104 C C . GLU E 1 17 ? 17.822 96.088 34.892 1.00 54.50 17 GLU E C 1
ATOM 7105 O O . GLU E 1 17 ? 18.912 95.649 34.511 1.00 54.86 17 GLU E O 1
ATOM 7111 N N . ALA E 1 18 ? 17.645 96.555 36.129 1.00 52.55 18 ALA E N 1
ATOM 7112 C CA . ALA E 1 18 ? 18.733 96.479 37.116 1.00 49.80 18 ALA E CA 1
ATOM 7113 C C . ALA E 1 18 ? 19.204 95.032 37.346 1.00 45.58 18 ALA E C 1
ATOM 7114 O O . ALA E 1 18 ? 20.410 94.794 37.451 1.00 43.86 18 ALA E O 1
ATOM 7116 N N . CYS E 1 19 ? 18.269 94.079 37.406 1.00 42.58 19 CYS E N 1
ATOM 7117 C CA . CYS E 1 19 ? 18.629 92.650 37.468 1.00 44.82 19 CYS E CA 1
ATOM 7118 C C . CYS E 1 19 ? 19.504 92.176 36.287 1.00 47.98 19 CYS E C 1
ATOM 7119 O O . CYS E 1 19 ? 20.403 91.337 36.472 1.00 45.04 19 CYS E O 1
ATOM 7122 N N . GLU E 1 20 ? 19.209 92.684 35.083 1.00 47.59 20 GLU E N 1
ATOM 7123 C CA . GLU E 1 20 ? 20.041 92.428 33.904 1.00 51.50 20 GLU E CA 1
ATOM 7124 C C . GLU E 1 20 ? 21.441 92.918 34.118 1.00 50.00 20 GLU E C 1
ATOM 7125 O O . GLU E 1 20 ? 22.398 92.210 33.827 1.00 54.98 20 GLU E O 1
ATOM 7131 N N . LYS E 1 21 ? 21.545 94.153 34.588 1.00 48.48 21 LYS E N 1
ATOM 7132 C CA . LYS E 1 21 ? 22.840 94.756 34.868 1.00 52.53 21 LYS E CA 1
ATOM 7133 C C . LYS E 1 21 ? 23.616 94.011 35.962 1.00 51.39 21 LYS E C 1
ATOM 7134 O O . LYS E 1 21 ? 24.836 93.868 35.832 1.00 50.55 21 LYS E O 1
ATOM 7140 N N . ASN E 1 22 ? 22.927 93.504 36.997 1.00 48.81 22 ASN E N 1
ATOM 7141 C CA . ASN E 1 22 ? 23.591 92.661 38.015 1.00 48.62 22 ASN E CA 1
ATOM 7142 C C . ASN E 1 22 ? 24.172 91.408 37.341 1.00 51.22 22 ASN E C 1
ATOM 7143 O O . ASN E 1 22 ? 25.294 91.011 37.646 1.00 59.19 22 ASN E O 1
ATOM 7148 N N . ARG E 1 23 ? 23.427 90.779 36.436 1.00 54.18 23 ARG E N 1
ATOM 7149 C CA . ARG E 1 23 ? 23.965 89.608 35.702 1.00 55.59 23 ARG E CA 1
ATOM 7150 C C . ARG E 1 23 ? 25.146 89.993 34.788 1.00 54.83 23 ARG E C 1
ATOM 7151 O O . ARG E 1 23 ? 26.101 89.234 34.676 1.00 55.37 23 ARG E O 1
ATOM 7159 N N . ARG E 1 24 ? 25.097 91.181 34.177 1.00 58.16 24 ARG E N 1
ATOM 7160 C CA . ARG E 1 24 ? 26.257 91.730 33.436 1.00 58.02 24 ARG E CA 1
ATOM 7161 C C . ARG E 1 24 ? 27.513 91.834 34.296 1.00 63.96 24 ARG E C 1
ATOM 7162 O O . ARG E 1 24 ? 28.604 91.582 33.799 1.00 73.97 24 ARG E O 1
ATOM 7186 N N . THR E 1 27 ? 29.670 88.688 34.422 1.00 76.25 27 THR E N 1
ATOM 7187 C CA . THR E 1 27 ? 30.385 88.287 33.189 1.00 79.16 27 THR E CA 1
ATOM 7188 C C . THR E 1 27 ? 31.288 89.356 32.530 1.00 80.77 27 THR E C 1
ATOM 7189 O O . THR E 1 27 ? 32.060 88.996 31.642 1.00 85.16 27 THR E O 1
ATOM 7193 N N . ASP E 1 28 ? 31.211 90.628 32.954 1.00 75.84 28 ASP E N 1
ATOM 7194 C CA . ASP E 1 28 ? 31.979 91.742 32.344 1.00 70.99 28 ASP E CA 1
ATOM 7195 C C . ASP E 1 28 ? 32.780 92.458 33.439 1.00 76.38 28 ASP E C 1
ATOM 7196 O O . ASP E 1 28 ? 32.286 93.386 34.080 1.00 81.43 28 ASP E O 1
ATOM 7201 N N . GLU E 1 29 ? 34.025 92.022 33.619 1.00 80.55 29 GLU E N 1
ATOM 7202 C CA . GLU E 1 29 ? 34.904 92.482 34.708 1.00 83.94 29 GLU E CA 1
ATOM 7203 C C . GLU E 1 29 ? 35.039 94.009 34.815 1.00 79.79 29 GLU E C 1
ATOM 7204 O O . GLU E 1 29 ? 34.899 94.575 35.906 1.00 74.49 29 GLU E O 1
ATOM 7210 N N . ALA E 1 30 ? 35.317 94.660 33.686 1.00 76.64 30 ALA E N 1
ATOM 7211 C CA . ALA E 1 30 ? 35.541 96.118 33.643 1.00 74.93 30 ALA E CA 1
ATOM 7212 C C . ALA E 1 30 ? 34.327 96.925 34.137 1.00 73.95 30 ALA E C 1
ATOM 7213 O O . ALA E 1 30 ? 34.485 97.994 34.739 1.00 72.95 30 ALA E O 1
ATOM 7215 N N . PHE E 1 31 ? 33.132 96.390 33.883 1.00 69.93 31 PHE E N 1
ATOM 7216 C CA . PHE E 1 31 ? 31.876 96.975 34.337 1.00 62.79 31 PHE E CA 1
ATOM 7217 C C . PHE E 1 31 ? 31.648 96.790 35.844 1.00 62.33 31 PHE E C 1
ATOM 7218 O O . PHE E 1 31 ? 31.217 97.731 36.521 1.00 59.52 31 PHE E O 1
ATOM 7226 N N . ARG E 1 32 ? 31.919 95.588 36.360 1.00 58.45 32 ARG E N 1
ATOM 7227 C CA . ARG E 1 32 ? 31.837 95.342 37.802 1.00 61.08 32 ARG E CA 1
ATOM 7228 C C . ARG E 1 32 ? 32.792 96.258 38.580 1.00 58.74 32 ARG E C 1
ATOM 7229 O O . ARG E 1 32 ? 32.402 96.813 39.599 1.00 57.96 32 ARG E O 1
ATOM 7237 N N . LYS E 1 33 ? 34.014 96.429 38.070 1.00 58.59 33 LYS E N 1
ATOM 7238 C CA . LYS E 1 33 ? 35.003 97.357 38.639 1.00 59.41 33 LYS E CA 1
ATOM 7239 C C . LYS E 1 33 ? 34.595 98.833 38.540 1.00 57.99 33 LYS E C 1
ATOM 7240 O O . LYS E 1 33 ? 34.932 99.631 39.405 1.00 56.09 33 LYS E O 1
ATOM 7246 N N . GLU E 1 34 ? 33.897 99.197 37.472 1.00 60.09 34 GLU E N 1
ATOM 7247 C CA . GLU E 1 34 ? 33.357 100.545 37.316 1.00 59.37 34 GLU E CA 1
ATOM 7248 C C . GLU E 1 34 ? 32.222 100.819 38.333 1.00 55.21 34 GLU E C 1
ATOM 7249 O O . GLU E 1 34 ? 32.105 101.917 38.850 1.00 49.13 34 GLU E O 1
ATOM 7255 N N . VAL E 1 35 ? 31.387 99.821 38.610 1.00 51.17 35 VAL E N 1
ATOM 7256 C CA . VAL E 1 35 ? 30.277 100.000 39.549 1.00 53.24 35 VAL E CA 1
ATOM 7257 C C . VAL E 1 35 ? 30.817 100.078 40.990 1.00 55.48 35 VAL E C 1
ATOM 7258 O O . VAL E 1 35 ? 30.426 100.970 41.747 1.00 49.67 35 VAL E O 1
ATOM 7262 N N . GLU E 1 36 ? 31.727 99.166 41.341 1.00 56.75 36 GLU E N 1
ATOM 7263 C CA . GLU E 1 36 ? 32.392 99.184 42.647 1.00 59.77 36 GLU E CA 1
ATOM 7264 C C . GLU E 1 36 ? 33.208 100.444 42.906 1.00 55.50 36 GLU E C 1
ATOM 7265 O O . GLU E 1 36 ? 33.254 100.912 44.040 1.00 53.16 36 GLU E O 1
ATOM 7271 N N . LYS E 1 37 ? 33.841 100.985 41.868 1.00 55.76 37 LYS E N 1
ATOM 7272 C CA . LYS E 1 37 ? 34.593 102.237 41.973 1.00 58.23 37 LYS E CA 1
ATOM 7273 C C . LYS E 1 37 ? 33.659 103.391 42.328 1.00 56.22 37 LYS E C 1
ATOM 7274 O O . LYS E 1 37 ? 33.968 104.185 43.226 1.00 57.15 37 LYS E O 1
ATOM 7280 N N . ARG E 1 38 ? 32.529 103.475 41.631 1.00 52.24 38 ARG E N 1
ATOM 7281 C CA . ARG E 1 38 ? 31.545 104.522 41.889 1.00 57.73 38 ARG E CA 1
ATOM 7282 C C . ARG E 1 38 ? 30.859 104.383 43.246 1.00 55.03 38 ARG E C 1
ATOM 7283 O O . ARG E 1 38 ? 30.594 105.376 43.901 1.00 56.00 38 ARG E O 1
ATOM 7291 N N . LEU E 1 39 ? 30.556 103.153 43.645 1.00 54.02 39 LEU E N 1
ATOM 7292 C CA . LEU E 1 39 ? 29.972 102.894 44.943 1.00 52.09 39 LEU E CA 1
ATOM 7293 C C . LEU E 1 39 ? 30.863 103.383 46.040 1.00 51.88 39 LEU E C 1
ATOM 7294 O O . LEU E 1 39 ? 30.378 103.958 47.002 1.00 52.31 39 LEU E O 1
ATOM 7299 N N . TYR E 1 40 ? 32.159 103.105 45.894 1.00 50.46 40 TYR E N 1
ATOM 7300 C CA . TYR E 1 40 ? 33.139 103.305 46.949 1.00 50.01 40 TYR E CA 1
ATOM 7301 C C . TYR E 1 40 ? 33.986 104.561 46.785 1.00 49.51 40 TYR E C 1
ATOM 7302 O O . TYR E 1 40 ? 34.920 104.762 47.559 1.00 51.16 40 TYR E O 1
ATOM 7311 N N . ALA E 1 41 ? 33.640 105.425 45.827 1.00 48.46 41 ALA E N 1
ATOM 7312 C CA . ALA E 1 41 ? 34.397 106.656 45.588 1.00 54.06 41 ALA E CA 1
ATOM 7313 C C . ALA E 1 41 ? 34.437 107.537 46.847 1.00 62.63 41 ALA E C 1
ATOM 7314 O O . ALA E 1 41 ? 35.506 107.971 47.288 1.00 60.33 41 ALA E O 1
ATOM 7316 N N . GLY E 1 42 ? 33.259 107.756 47.431 1.00 62.18 42 GLY E N 1
ATOM 7317 C CA . GLY E 1 42 ? 33.095 108.695 48.517 1.00 60.37 42 GLY E CA 1
ATOM 7318 C C . GLY E 1 42 ? 32.756 110.034 47.905 1.00 61.15 42 GLY E C 1
ATOM 7319 O O . GLY E 1 42 ? 32.431 110.104 46.713 1.00 60.01 42 GLY E O 1
ATOM 7320 N N . PRO E 1 43 ? 32.852 111.112 48.702 1.00 57.70 43 PRO E N 1
ATOM 7321 C CA . PRO E 1 43 ? 32.568 112.426 48.142 1.00 55.72 43 PRO E CA 1
ATOM 7322 C C . PRO E 1 43 ? 33.556 112.810 47.043 1.00 54.65 43 PRO E C 1
ATOM 7323 O O . PRO E 1 43 ? 34.743 112.584 47.199 1.00 56.21 43 PRO E O 1
ATOM 7327 N N . SER E 1 44 ? 33.058 113.393 45.956 1.00 55.54 44 SER E N 1
ATOM 7328 C CA . SER E 1 44 ? 33.904 113.951 44.907 1.00 56.15 44 SER E CA 1
ATOM 7329 C C . SER E 1 44 ? 34.694 115.169 45.407 1.00 61.90 44 SER E C 1
ATOM 7330 O O . SER E 1 44 ? 34.318 115.776 46.416 1.00 59.08 44 SER E O 1
ATOM 7333 N N . PRO E 1 45 ? 35.769 115.555 44.686 1.00 65.62 45 PRO E N 1
ATOM 7334 C CA . PRO E 1 45 ? 36.552 116.719 45.110 1.00 65.44 45 PRO E CA 1
ATOM 7335 C C . PRO E 1 45 ? 35.740 118.008 45.236 1.00 63.96 45 PRO E C 1
ATOM 7336 O O . PRO E 1 45 ? 36.027 118.824 46.122 1.00 62.16 45 PRO E O 1
ATOM 7340 N N . GLU E 1 46 ? 34.739 118.181 44.375 1.00 61.57 46 GLU E N 1
ATOM 7341 C CA . GLU E 1 46 ? 33.849 119.353 44.456 1.00 65.71 46 GLU E CA 1
ATOM 7342 C C . GLU E 1 46 ? 32.981 119.350 45.715 1.00 57.19 46 GLU E C 1
ATOM 7343 O O . GLU E 1 46 ? 32.824 120.381 46.351 1.00 51.23 46 GLU E O 1
ATOM 7349 N N . LEU E 1 47 ? 32.444 118.186 46.069 1.00 52.98 47 LEU E N 1
ATOM 7350 C CA . LEU E 1 47 ? 31.668 118.025 47.311 1.00 51.10 47 LEU E CA 1
ATOM 7351 C C . LEU E 1 47 ? 32.529 118.173 48.578 1.00 44.49 47 LEU E C 1
ATOM 7352 O O . LEU E 1 47 ? 32.110 118.843 49.522 1.00 42.77 47 LEU E O 1
ATOM 7357 N N . LEU E 1 48 ? 33.708 117.555 48.593 1.00 42.20 48 LEU E N 1
ATOM 7358 C CA . LEU E 1 48 ? 34.666 117.695 49.722 1.00 47.02 48 LEU E CA 1
ATOM 7359 C C . LEU E 1 48 ? 35.094 119.138 50.001 1.00 43.75 48 LEU E C 1
ATOM 7360 O O . LEU E 1 48 ? 35.268 119.524 51.152 1.00 43.14 48 LEU E O 1
ATOM 7365 N N . ALA E 1 49 ? 35.303 119.911 48.942 1.00 41.96 49 ALA E N 1
ATOM 7366 C CA . ALA E 1 49 ? 35.622 121.338 49.069 1.00 41.10 49 ALA E CA 1
ATOM 7367 C C . ALA E 1 49 ? 34.492 122.101 49.766 1.00 40.24 49 ALA E C 1
ATOM 7368 O O . ALA E 1 49 ? 34.755 122.933 50.638 1.00 41.42 49 ALA E O 1
ATOM 7370 N N . LYS E 1 50 ? 33.244 121.796 49.404 1.00 41.37 50 LYS E N 1
ATOM 7371 C CA . LYS E 1 50 ? 32.070 122.418 50.041 1.00 42.94 50 LYS E CA 1
ATOM 7372 C C . LYS E 1 50 ? 31.919 121.977 51.509 1.00 41.82 50 LYS E C 1
ATOM 7373 O O . LYS E 1 50 ? 31.694 122.807 52.408 1.00 40.10 50 LYS E O 1
ATOM 7379 N N . LEU E 1 51 ? 32.071 120.674 51.742 1.00 37.91 51 LEU E N 1
ATOM 7380 C CA . LEU E 1 51 ? 31.963 120.110 53.081 1.00 37.30 51 LEU E CA 1
ATOM 7381 C C . LEU E 1 51 ? 32.949 120.721 54.051 1.00 35.60 51 LEU E C 1
ATOM 7382 O O . LEU E 1 51 ? 32.578 121.099 55.182 1.00 32.44 51 LEU E O 1
ATOM 7387 N N . ARG E 1 52 ? 34.194 120.828 53.611 1.00 35.49 52 ARG E N 1
ATOM 7388 C CA . ARG E 1 52 ? 35.233 121.451 54.428 1.00 38.86 52 ARG E CA 1
ATOM 7389 C C . ARG E 1 52 ? 34.877 122.889 54.850 1.00 38.66 52 ARG E C 1
ATOM 7390 O O . ARG E 1 52 ? 35.100 123.259 56.021 1.00 38.16 52 ARG E O 1
ATOM 7398 N N . VAL E 1 53 ? 34.286 123.666 53.937 1.00 34.44 53 VAL E N 1
ATOM 7399 C CA . VAL E 1 53 ? 33.837 125.024 54.287 1.00 35.53 53 VAL E CA 1
ATOM 7400 C C . VAL E 1 53 ? 32.705 124.933 55.306 1.00 35.05 53 VAL E C 1
ATOM 7401 O O . VAL E 1 53 ? 32.737 125.612 56.328 1.00 34.65 53 VAL E O 1
ATOM 7405 N N . LEU E 1 54 ? 31.711 124.080 55.046 1.00 35.86 54 LEU E N 1
ATOM 7406 C CA . LEU E 1 54 ? 30.596 123.900 55.991 1.00 35.32 54 LEU E CA 1
ATOM 7407 C C . LEU E 1 54 ? 31.062 123.439 57.376 1.00 35.95 54 LEU E C 1
ATOM 7408 O O . LEU E 1 54 ? 30.618 123.976 58.375 1.00 39.14 54 LEU E O 1
ATOM 7413 N N . TRP E 1 55 ? 31.970 122.470 57.432 1.00 37.66 55 TRP E N 1
ATOM 7414 C CA . TRP E 1 55 ? 32.471 121.963 58.712 1.00 36.38 55 TRP E CA 1
ATOM 7415 C C . TRP E 1 55 ? 33.307 123.025 59.434 1.00 38.39 55 TRP E C 1
ATOM 7416 O O . TRP E 1 55 ? 33.175 123.197 60.654 1.00 37.18 55 TRP E O 1
ATOM 7427 N N . ALA E 1 56 ? 34.161 123.736 58.690 1.00 37.52 56 ALA E N 1
ATOM 7428 C CA . ALA E 1 56 ? 35.065 124.716 59.304 1.00 38.87 56 ALA E CA 1
ATOM 7429 C C . ALA E 1 56 ? 34.292 125.942 59.785 1.00 40.03 56 ALA E C 1
ATOM 7430 O O . ALA E 1 56 ? 34.527 126.414 60.883 1.00 44.75 56 ALA E O 1
ATOM 7432 N N . ALA E 1 57 ? 33.346 126.423 58.984 1.00 41.81 57 ALA E N 1
ATOM 7433 C CA . ALA E 1 57 ? 32.474 127.530 59.397 1.00 42.94 57 ALA E CA 1
ATOM 7434 C C . ALA E 1 57 ? 31.582 127.262 60.628 1.00 42.58 57 ALA E C 1
ATOM 7435 O O . ALA E 1 57 ? 31.026 128.203 61.203 1.00 40.67 57 ALA E O 1
ATOM 7437 N N . ASN E 1 58 ? 31.423 126.000 61.019 1.00 42.66 58 ASN E N 1
ATOM 7438 C CA . ASN E 1 58 ? 30.491 125.652 62.081 1.00 43.00 58 ASN E CA 1
ATOM 7439 C C . ASN E 1 58 ? 31.116 124.853 63.210 1.00 41.70 58 ASN E C 1
ATOM 7440 O O . ASN E 1 58 ? 30.398 124.310 64.009 1.00 38.21 58 ASN E O 1
ATOM 7445 N N . LYS E 1 59 ? 32.436 124.842 63.333 1.00 48.03 59 LYS E N 1
ATOM 7446 C CA . LYS E 1 59 ? 33.060 124.194 64.495 1.00 56.86 59 LYS E CA 1
ATOM 7447 C C . LYS E 1 59 ? 32.748 124.945 65.803 1.00 57.30 59 LYS E C 1
ATOM 7448 O O . LYS E 1 59 ? 32.451 126.127 65.781 1.00 55.97 59 LYS E O 1
ATOM 7454 N N . GLU E 1 60 ? 32.803 124.253 66.935 1.00 67.85 60 GLU E N 1
ATOM 7455 C CA . GLU E 1 60 ? 32.619 124.907 68.245 1.00 77.25 60 GLU E CA 1
ATOM 7456 C C . GLU E 1 60 ? 33.876 125.666 68.656 1.00 74.99 60 GLU E C 1
ATOM 7457 O O . GLU E 1 60 ? 33.821 126.511 69.541 1.00 79.09 60 GLU E O 1
ATOM 7471 N N . VAL F 2 2 ? 14.802 124.340 57.003 1.00 78.95 2 VAL F N 1
ATOM 7472 C CA . VAL F 2 2 ? 14.180 123.024 57.066 1.00 70.19 2 VAL F CA 1
ATOM 7473 C C . VAL F 2 2 ? 14.597 122.412 58.385 1.00 63.28 2 VAL F C 1
ATOM 7474 O O . VAL F 2 2 ? 15.780 122.421 58.687 1.00 62.09 2 VAL F O 1
ATOM 7478 N N . LYS F 2 3 ? 13.658 121.884 59.172 1.00 56.57 3 LYS F N 1
ATOM 7479 C CA . LYS F 2 3 ? 14.028 121.205 60.429 1.00 57.90 3 LYS F CA 1
ATOM 7480 C C . LYS F 2 3 ? 13.992 119.700 60.291 1.00 55.78 3 LYS F C 1
ATOM 7481 O O . LYS F 2 3 ? 13.294 119.158 59.420 1.00 52.28 3 LYS F O 1
ATOM 7487 N N . LEU F 2 4 ? 14.747 119.032 61.163 1.00 49.74 4 LEU F N 1
ATOM 7488 C CA . LEU F 2 4 ? 14.763 117.582 61.205 1.00 47.73 4 LEU F CA 1
ATOM 7489 C C . LEU F 2 4 ? 13.360 117.071 61.447 1.00 45.66 4 LEU F C 1
ATOM 7490 O O . LEU F 2 4 ? 12.644 117.614 62.263 1.00 48.03 4 LEU F O 1
ATOM 7495 N N . SER F 2 5 ? 12.973 116.023 60.730 1.00 45.94 5 SER F N 1
ATOM 7496 C CA . SER F 2 5 ? 11.650 115.429 60.891 1.00 45.68 5 SER F CA 1
ATOM 7497 C C . SER F 2 5 ? 11.380 114.881 62.308 1.00 44.90 5 SER F C 1
ATOM 7498 O O . SER F 2 5 ? 10.232 114.716 62.665 1.00 46.41 5 SER F O 1
ATOM 7501 N N . SER F 2 6 ? 12.432 114.569 63.076 1.00 45.89 6 SER F N 1
ATOM 7502 C CA . SER F 2 6 ? 12.312 114.052 64.441 1.00 46.39 6 SER F CA 1
ATOM 7503 C C . SER F 2 6 ? 13.578 114.346 65.244 1.00 46.03 6 SER F C 1
ATOM 7504 O O . SER F 2 6 ? 14.579 114.775 64.674 1.00 50.17 6 SER F O 1
ATOM 7507 N N . ASP F 2 7 ? 13.537 114.125 66.561 1.00 45.58 7 ASP F N 1
ATOM 7508 C CA . ASP F 2 7 ? 14.742 114.246 67.408 1.00 46.69 7 ASP F CA 1
ATOM 7509 C C . ASP F 2 7 ? 15.562 112.974 67.239 1.00 43.95 7 ASP F C 1
ATOM 7510 O O . ASP F 2 7 ? 14.994 111.891 67.021 1.00 41.38 7 ASP F O 1
ATOM 7515 N N . ILE F 2 8 ? 16.883 113.112 67.307 1.00 38.59 8 ILE F N 1
ATOM 7516 C CA . ILE F 2 8 ? 17.786 111.987 67.046 1.00 39.58 8 ILE F CA 1
ATOM 7517 C C . ILE F 2 8 ? 18.001 111.239 68.355 1.00 40.98 8 ILE F C 1
ATOM 7518 O O . ILE F 2 8 ? 18.378 111.834 69.346 1.00 47.49 8 ILE F O 1
ATOM 7523 N N . ASN F 2 9 ? 17.758 109.936 68.356 1.00 41.74 9 ASN F N 1
ATOM 7524 C CA . ASN F 2 9 ? 18.030 109.111 69.528 1.00 42.67 9 ASN F CA 1
ATOM 7525 C C . ASN F 2 9 ? 19.544 108.875 69.774 1.00 42.99 9 ASN F C 1
ATOM 7526 O O . ASN F 2 9 ? 20.305 108.535 68.865 1.00 37.12 9 ASN F O 1
ATOM 7531 N N . LEU F 2 10 ? 19.948 109.061 71.026 1.00 42.62 10 LEU F N 1
ATOM 7532 C CA . LEU F 2 10 ? 21.284 108.739 71.486 1.00 41.96 10 LEU F CA 1
ATOM 7533 C C . LEU F 2 10 ? 21.357 107.246 71.772 1.00 43.76 10 LEU F C 1
ATOM 7534 O O . LEU F 2 10 ? 20.390 106.674 72.271 1.00 50.05 10 LEU F O 1
ATOM 7539 N N . ARG F 2 11 ? 22.462 106.613 71.379 1.00 41.01 11 ARG F N 1
ATOM 7540 C CA . ARG F 2 11 ? 22.815 105.278 71.842 1.00 40.75 11 ARG F CA 1
ATOM 7541 C C . ARG F 2 11 ? 23.715 105.486 73.000 1.00 40.71 11 ARG F C 1
ATOM 7542 O O . ARG F 2 11 ? 24.379 106.507 73.062 1.00 39.73 11 ARG F O 1
ATOM 7550 N N . ASP F 2 12 ? 23.730 104.509 73.906 1.00 46.45 12 ASP F N 1
ATOM 7551 C CA . ASP F 2 12 ? 24.578 104.514 75.101 1.00 48.26 12 ASP F CA 1
ATOM 7552 C C . ASP F 2 12 ? 25.916 103.879 74.728 1.00 46.52 12 ASP F C 1
ATOM 7553 O O . ASP F 2 12 ? 25.966 102.678 74.419 1.00 45.10 12 ASP F O 1
ATOM 7558 N N . PHE F 2 13 ? 26.994 104.661 74.776 1.00 45.68 13 PHE F N 1
ATOM 7559 C CA . PHE F 2 13 ? 28.344 104.131 74.518 1.00 49.33 13 PHE F CA 1
ATOM 7560 C C . PHE F 2 13 ? 29.170 103.785 75.777 1.00 50.40 13 PHE F C 1
ATOM 7561 O O . PHE F 2 13 ? 30.288 103.274 75.664 1.00 45.88 13 PHE F O 1
ATOM 7569 N N . GLY F 2 14 ? 28.590 103.996 76.963 1.00 55.05 14 GLY F N 1
ATOM 7570 C CA . GLY F 2 14 ? 29.209 103.591 78.224 1.00 52.10 14 GLY F CA 1
ATOM 7571 C C . GLY F 2 14 ? 30.424 104.430 78.559 1.00 49.35 14 GLY F C 1
ATOM 7572 O O . GLY F 2 14 ? 30.346 105.643 78.564 1.00 44.96 14 GLY F O 1
ATOM 7573 N N . ASN F 2 15 ? 31.554 103.764 78.803 1.00 57.05 15 ASN F N 1
ATOM 7574 C CA . ASN F 2 15 ? 32.836 104.423 79.143 1.00 58.63 15 ASN F CA 1
ATOM 7575 C C . ASN F 2 15 ? 33.650 104.969 77.937 1.00 54.59 15 ASN F C 1
ATOM 7576 O O . ASN F 2 15 ? 34.635 105.705 78.133 1.00 49.34 15 ASN F O 1
ATOM 7581 N N . ASN F 2 16 ? 33.232 104.633 76.713 1.00 46.97 16 ASN F N 1
ATOM 7582 C CA . ASN F 2 16 ? 33.878 105.137 75.496 1.00 43.89 16 ASN F CA 1
ATOM 7583 C C . ASN F 2 16 ? 33.574 106.638 75.257 1.00 40.53 16 ASN F C 1
ATOM 7584 O O . ASN F 2 16 ? 32.577 106.991 74.660 1.00 41.76 16 ASN F O 1
ATOM 7589 N N . GLU F 2 17 ? 34.444 107.510 75.754 1.00 43.48 17 GLU F N 1
ATOM 7590 C CA . GLU F 2 17 ? 34.278 108.965 75.632 1.00 45.72 17 GLU F CA 1
ATOM 7591 C C . GLU F 2 17 ? 34.452 109.390 74.171 1.00 44.84 17 GLU F C 1
ATOM 7592 O O . GLU F 2 17 ? 33.772 110.313 73.708 1.00 46.31 17 GLU F O 1
ATOM 7598 N N . TYR F 2 18 ? 35.330 108.700 73.439 1.00 41.96 18 TYR F N 1
ATOM 7599 C CA . TYR F 2 18 ? 35.512 108.965 72.023 1.00 39.31 18 TYR F CA 1
ATOM 7600 C C . TYR F 2 18 ? 34.192 108.978 71.265 1.00 37.22 18 TYR F C 1
ATOM 7601 O O . TYR F 2 18 ? 33.817 110.011 70.702 1.00 38.52 18 TYR F O 1
ATOM 7610 N N . LEU F 2 19 ? 33.479 107.849 71.292 1.00 38.51 19 LEU F N 1
ATOM 7611 C CA . LEU F 2 19 ? 32.229 107.667 70.514 1.00 36.95 19 LEU F CA 1
ATOM 7612 C C . LEU F 2 19 ? 31.106 108.515 71.064 1.00 34.87 19 LEU F C 1
ATOM 7613 O O . LEU F 2 19 ? 30.216 108.938 70.346 1.00 37.09 19 LEU F O 1
ATOM 7618 N N . SER F 2 20 ? 31.162 108.746 72.356 1.00 36.85 20 SER F N 1
ATOM 7619 C CA . SER F 2 20 ? 30.208 109.572 73.032 1.00 38.20 20 SER F CA 1
ATOM 7620 C C . SER F 2 20 ? 30.292 111.016 72.536 1.00 36.61 20 SER F C 1
ATOM 7621 O O . SER F 2 20 ? 29.267 111.621 72.256 1.00 36.26 20 SER F O 1
ATOM 7624 N N . SER F 2 21 ? 31.500 111.567 72.412 1.00 40.06 21 SER F N 1
ATOM 7625 C CA . SER F 2 21 ? 31.654 112.907 71.798 1.00 41.73 21 SER F CA 1
ATOM 7626 C C . SER F 2 21 ? 31.419 112.893 70.252 1.00 38.94 21 SER F C 1
ATOM 7627 O O . SER F 2 21 ? 30.842 113.847 69.702 1.00 34.75 21 SER F O 1
ATOM 7630 N N . VAL F 2 22 ? 31.816 111.811 69.564 1.00 35.49 22 VAL F N 1
ATOM 7631 C CA . VAL F 2 22 ? 31.487 111.678 68.119 1.00 34.06 22 VAL F CA 1
ATOM 7632 C C . VAL F 2 22 ? 29.986 111.744 67.890 1.00 33.96 22 VAL F C 1
ATOM 7633 O O . VAL F 2 22 ? 29.540 112.472 67.024 1.00 34.04 22 VAL F O 1
ATOM 7637 N N . GLN F 2 23 ? 29.215 111.021 68.699 1.00 36.12 23 GLN F N 1
ATOM 7638 C CA . GLN F 2 23 ? 27.734 111.060 68.629 1.00 37.62 23 GLN F CA 1
ATOM 7639 C C . GLN F 2 23 ? 27.182 112.459 68.803 1.00 39.07 23 GLN F C 1
ATOM 7640 O O . GLN F 2 23 ? 26.393 112.924 67.971 1.00 42.81 23 GLN F O 1
ATOM 7646 N N . ASP F 2 24 ? 27.607 113.138 69.867 1.00 38.79 24 ASP F N 1
ATOM 7647 C CA . ASP F 2 24 ? 27.123 114.501 70.143 1.00 38.90 24 ASP F CA 1
ATOM 7648 C C . ASP F 2 24 ? 27.463 115.490 69.039 1.00 37.50 24 ASP F C 1
ATOM 7649 O O . ASP F 2 24 ? 26.644 116.312 68.662 1.00 39.75 24 ASP F O 1
ATOM 7654 N N . GLU F 2 25 ? 28.669 115.398 68.511 1.00 40.28 25 GLU F N 1
ATOM 7655 C CA . GLU F 2 25 ? 29.076 116.234 67.379 1.00 40.62 25 GLU F CA 1
ATOM 7656 C C . GLU F 2 25 ? 28.208 116.005 66.157 1.00 36.29 25 GLU F C 1
ATOM 7657 O O . GLU F 2 25 ? 27.735 116.962 65.578 1.00 33.93 25 GLU F O 1
ATOM 7663 N N . ALA F 2 26 ? 27.977 114.732 65.818 1.00 33.89 26 ALA F N 1
ATOM 7664 C CA . ALA F 2 26 ? 27.133 114.337 64.701 1.00 32.75 26 ALA F CA 1
ATOM 7665 C C . ALA F 2 26 ? 25.727 114.847 64.890 1.00 32.69 26 ALA F C 1
ATOM 7666 O O . ALA F 2 26 ? 25.133 115.383 63.952 1.00 30.58 26 ALA F O 1
ATOM 7668 N N . ILE F 2 27 ? 25.190 114.678 66.097 1.00 32.85 27 ILE F N 1
ATOM 7669 C CA . ILE F 2 27 ? 23.834 115.163 66.404 1.00 32.64 27 ILE F CA 1
ATOM 7670 C C . ILE F 2 27 ? 23.721 116.688 66.273 1.00 34.82 27 ILE F C 1
ATOM 7671 O O . ILE F 2 27 ? 22.764 117.175 65.699 1.00 37.89 27 ILE F O 1
ATOM 7676 N N . ARG F 2 28 ? 24.708 117.424 66.770 1.00 37.38 28 ARG F N 1
ATOM 7677 C CA . ARG F 2 28 ? 24.696 118.877 66.645 1.00 41.14 28 ARG F CA 1
ATOM 7678 C C . ARG F 2 28 ? 24.777 119.312 65.182 1.00 39.15 28 ARG F C 1
ATOM 7679 O O . ARG F 2 28 ? 24.101 120.247 64.765 1.00 38.05 28 ARG F O 1
ATOM 7687 N N . PHE F 2 29 ? 25.614 118.626 64.412 1.00 35.05 29 PHE F N 1
ATOM 7688 C CA . PHE F 2 29 ? 25.801 118.932 63.014 1.00 36.19 29 PHE F CA 1
ATOM 7689 C C . PHE F 2 29 ? 24.490 118.716 62.248 1.00 35.54 29 PHE F C 1
ATOM 7690 O O . PHE F 2 29 ? 23.970 119.627 61.617 1.00 35.38 29 PHE F O 1
ATOM 7698 N N . ALA F 2 30 ? 23.924 117.524 62.368 1.00 37.09 30 ALA F N 1
ATOM 7699 C CA . ALA F 2 30 ? 22.679 117.178 61.675 1.00 37.73 30 ALA F CA 1
ATOM 7700 C C . ALA F 2 30 ? 21.467 118.041 62.073 1.00 37.62 30 ALA F C 1
ATOM 7701 O O . ALA F 2 30 ? 20.557 118.278 61.243 1.00 35.62 30 ALA F O 1
ATOM 7703 N N . THR F 2 31 ? 21.458 118.511 63.318 1.00 37.88 31 THR F N 1
ATOM 7704 C CA . THR F 2 31 ? 20.330 119.276 63.856 1.00 39.49 31 THR F CA 1
ATOM 7705 C C . THR F 2 31 ? 20.418 120.750 63.501 1.00 39.32 31 THR F C 1
ATOM 7706 O O . THR F 2 31 ? 19.404 121.360 63.212 1.00 44.00 31 THR F O 1
ATOM 7710 N N . GLU F 2 32 ? 21.618 121.322 63.506 1.00 40.86 32 GLU F N 1
ATOM 7711 C CA . GLU F 2 32 ? 21.775 122.773 63.261 1.00 37.71 32 GLU F CA 1
ATOM 7712 C C . GLU F 2 32 ? 22.047 123.144 61.811 1.00 38.42 32 GLU F C 1
ATOM 7713 O O . GLU F 2 32 ? 21.766 124.275 61.425 1.00 41.66 32 GLU F O 1
ATOM 7719 N N . GLN F 2 33 ? 22.583 122.221 61.007 1.00 34.96 33 GLN F N 1
ATOM 7720 C CA . GLN F 2 33 ? 22.929 122.524 59.630 1.00 32.78 33 GLN F CA 1
ATOM 7721 C C . GLN F 2 33 ? 22.086 121.818 58.567 1.00 33.63 33 GLN F C 1
ATOM 7722 O O . GLN F 2 33 ? 22.465 121.769 57.402 1.00 36.91 33 GLN F O 1
ATOM 7728 N N . THR F 2 34 ? 20.930 121.315 58.971 1.00 33.73 34 THR F N 1
ATOM 7729 C CA . THR F 2 34 ? 20.043 120.513 58.138 1.00 35.35 34 THR F CA 1
ATOM 7730 C C . THR F 2 34 ? 19.836 121.051 56.726 1.00 39.71 34 THR F C 1
ATOM 7731 O O . THR F 2 34 ? 19.923 120.319 55.724 1.00 41.21 34 THR F O 1
ATOM 7735 N N . ASP F 2 35 ? 19.570 122.340 56.646 1.00 40.10 35 ASP F N 1
ATOM 7736 C CA . ASP F 2 35 ? 19.344 122.966 55.364 1.00 42.22 35 ASP F CA 1
ATOM 7737 C C . ASP F 2 35 ? 20.518 122.731 54.410 1.00 40.02 35 ASP F C 1
ATOM 7738 O O . ASP F 2 35 ? 20.336 122.222 53.290 1.00 37.44 35 ASP F O 1
ATOM 7743 N N . GLU F 2 36 ? 21.719 123.083 54.860 1.00 40.07 36 GLU F N 1
ATOM 7744 C CA . GLU F 2 36 ? 22.898 123.027 53.975 1.00 42.82 36 GLU F CA 1
ATOM 7745 C C . GLU F 2 36 ? 23.320 121.589 53.685 1.00 40.10 36 GLU F C 1
ATOM 7746 O O . GLU F 2 36 ? 23.759 121.298 52.565 1.00 38.22 36 GLU F O 1
ATOM 7752 N N . ILE F 2 37 ? 23.100 120.686 54.651 1.00 34.98 37 ILE F N 1
ATOM 7753 C CA . ILE F 2 37 ? 23.378 119.257 54.444 1.00 32.54 37 ILE F CA 1
ATOM 7754 C C . ILE F 2 37 ? 22.439 118.674 53.365 1.00 32.90 37 ILE F C 1
ATOM 7755 O O . ILE F 2 37 ? 22.906 118.026 52.441 1.00 32.42 37 ILE F O 1
ATOM 7760 N N . LEU F 2 38 ? 21.126 118.913 53.485 1.00 34.30 38 LEU F N 1
ATOM 7761 C CA . LEU F 2 38 ? 20.142 118.442 52.474 1.00 36.68 38 LEU F CA 1
ATOM 7762 C C . LEU F 2 38 ? 20.412 119.043 51.105 1.00 36.97 38 LEU F C 1
ATOM 7763 O O . LEU F 2 38 ? 20.207 118.392 50.082 1.00 34.42 38 LEU F O 1
ATOM 7768 N N . SER F 2 39 ? 20.840 120.296 51.115 1.00 38.94 39 SER F N 1
ATOM 7769 C CA . SER F 2 39 ? 21.186 121.010 49.908 1.00 40.89 39 SER F CA 1
ATOM 7770 C C . SER F 2 39 ? 22.437 120.384 49.254 1.00 38.92 39 SER F C 1
ATOM 7771 O O . SER F 2 39 ? 22.411 120.091 48.067 1.00 39.26 39 SER F O 1
ATOM 7774 N N . LEU F 2 40 ? 23.496 120.134 50.022 1.00 36.23 40 LEU F N 1
ATOM 7775 C CA . LEU F 2 40 ? 24.677 119.455 49.471 1.00 39.86 40 LEU F CA 1
ATOM 7776 C C . LEU F 2 40 ? 24.354 118.024 48.984 1.00 41.45 40 LEU F C 1
ATOM 7777 O O . LEU F 2 40 ? 24.913 117.569 47.968 1.00 38.78 40 LEU F O 1
ATOM 7782 N N . TYR F 2 41 ? 23.460 117.338 49.711 1.00 38.43 41 TYR F N 1
ATOM 7783 C CA . TYR F 2 41 ? 23.029 115.977 49.378 1.00 38.80 41 TYR F CA 1
ATOM 7784 C C . TYR F 2 41 ? 22.264 115.944 48.050 1.00 38.53 41 TYR F C 1
ATOM 7785 O O . TYR F 2 41 ? 22.483 115.077 47.198 1.00 34.25 41 TYR F O 1
ATOM 7794 N N . SER F 2 42 ? 21.336 116.879 47.918 1.00 41.11 42 SER F N 1
ATOM 7795 C CA . SER F 2 42 ? 20.514 117.001 46.724 1.00 44.66 42 SER F CA 1
ATOM 7796 C C . SER F 2 42 ? 21.298 117.435 45.495 1.00 43.34 42 SER F C 1
ATOM 7797 O O . SER F 2 42 ? 21.176 116.816 44.456 1.00 40.03 42 SER F O 1
ATOM 7800 N N . GLN F 2 43 ? 22.118 118.476 45.649 1.00 46.63 43 GLN F N 1
ATOM 7801 C CA . GLN F 2 43 ? 22.724 119.195 44.523 1.00 49.77 43 GLN F CA 1
ATOM 7802 C C . GLN F 2 43 ? 24.153 118.808 44.179 1.00 48.68 43 GLN F C 1
ATOM 7803 O O . GLN F 2 43 ? 24.580 119.098 43.064 1.00 55.76 43 GLN F O 1
ATOM 7809 N N . HIS F 2 44 ? 24.899 118.207 45.107 1.00 44.55 44 HIS F N 1
ATOM 7810 C CA . HIS F 2 44 ? 26.317 117.906 44.870 1.00 47.46 44 HIS F CA 1
ATOM 7811 C C . HIS F 2 44 ? 26.765 116.468 45.145 1.00 48.14 44 HIS F C 1
ATOM 7812 O O . HIS F 2 44 ? 27.928 116.169 44.937 1.00 52.15 44 HIS F O 1
ATOM 7819 N N . ALA F 2 45 ? 25.889 115.575 45.619 1.00 47.10 45 ALA F N 1
ATOM 7820 C CA . ALA F 2 45 ? 26.293 114.188 45.881 1.00 42.41 45 ALA F CA 1
ATOM 7821 C C . ALA F 2 45 ? 25.680 113.234 44.861 1.00 42.19 45 ALA F C 1
ATOM 7822 O O . ALA F 2 45 ? 24.789 113.603 44.128 1.00 47.16 45 ALA F O 1
ATOM 7824 N N . ASP F 2 46 ? 26.147 111.997 44.833 1.00 43.74 46 ASP F N 1
ATOM 7825 C CA . ASP F 2 46 ? 25.639 110.998 43.891 1.00 46.64 46 ASP F CA 1
ATOM 7826 C C . ASP F 2 46 ? 24.232 110.478 44.319 1.00 46.01 46 ASP F C 1
ATOM 7827 O O . ASP F 2 46 ? 24.063 109.354 44.791 1.00 52.92 46 ASP F O 1
ATOM 7832 N N . THR F 2 47 ? 23.218 111.307 44.145 1.00 43.33 47 THR F N 1
ATOM 7833 C CA . THR F 2 47 ? 21.910 111.025 44.722 1.00 41.25 47 THR F CA 1
ATOM 7834 C C . THR F 2 47 ? 20.729 111.160 43.779 1.00 40.13 47 THR F C 1
ATOM 7835 O O . THR F 2 47 ? 19.587 111.112 44.247 1.00 37.44 47 THR F O 1
ATOM 7839 N N . GLU F 2 48 ? 20.991 111.303 42.470 1.00 41.63 48 GLU F N 1
ATOM 7840 C CA . GLU F 2 48 ? 19.950 111.537 41.457 1.00 42.51 48 GLU F CA 1
ATOM 7841 C C . GLU F 2 48 ? 19.173 112.806 41.792 1.00 39.00 48 GLU F C 1
ATOM 7842 O O . GLU F 2 48 ? 17.946 112.804 41.816 1.00 43.41 48 GLU F O 1
ATOM 7848 N N . GLY F 2 49 ? 19.888 113.885 42.073 1.00 37.18 49 GLY F N 1
ATOM 7849 C CA . GLY F 2 49 ? 19.250 115.139 42.474 1.00 36.48 49 GLY F CA 1
ATOM 7850 C C . GLY F 2 49 ? 18.493 115.016 43.790 1.00 37.10 49 GLY F C 1
ATOM 7851 O O . GLY F 2 49 ? 17.446 115.637 43.962 1.00 38.29 49 GLY F O 1
ATOM 7852 N N . GLY F 2 50 ? 19.010 114.203 44.712 1.00 35.94 50 GLY F N 1
ATOM 7853 C CA . GLY F 2 50 ? 18.352 113.978 46.008 1.00 35.52 50 GLY F CA 1
ATOM 7854 C C . GLY F 2 50 ? 17.165 113.038 46.003 1.00 35.84 50 GLY F C 1
ATOM 7855 O O . GLY F 2 50 ? 16.541 112.862 47.036 1.00 36.04 50 GLY F O 1
ATOM 7856 N N . ARG F 2 51 ? 16.856 112.418 44.864 1.00 38.32 51 ARG F N 1
ATOM 7857 C CA . ARG F 2 51 ? 15.773 111.421 44.795 1.00 41.84 51 ARG F CA 1
ATOM 7858 C C . ARG F 2 51 ? 16.175 110.040 45.324 1.00 39.65 51 ARG F C 1
ATOM 7859 O O . ARG F 2 51 ? 15.298 109.286 45.751 1.00 36.29 51 ARG F O 1
ATOM 7867 N N . TYR F 2 52 ? 17.470 109.710 45.255 1.00 37.46 52 TYR F N 1
ATOM 7868 C CA . TYR F 2 52 ? 18.014 108.512 45.893 1.00 37.52 52 TYR F CA 1
ATOM 7869 C C . TYR F 2 52 ? 18.363 108.866 47.336 1.00 36.37 52 TYR F C 1
ATOM 7870 O O . TYR F 2 52 ? 19.289 109.651 47.598 1.00 35.08 52 TYR F O 1
ATOM 7879 N N . VAL F 2 53 ? 17.625 108.264 48.264 1.00 34.40 53 VAL F N 1
ATOM 7880 C CA . VAL F 2 53 ? 17.717 108.573 49.694 1.00 32.24 53 VAL F CA 1
ATOM 7881 C C . VAL F 2 53 ? 18.281 107.355 50.451 1.00 30.36 53 VAL F C 1
ATOM 7882 O O . VAL F 2 53 ? 17.677 106.295 50.469 1.00 29.31 53 VAL F O 1
ATOM 7886 N N . CYS F 2 54 ? 19.437 107.506 51.070 1.00 30.29 54 CYS F N 1
ATOM 7887 C CA . CYS F 2 54 ? 19.999 106.448 51.889 1.00 33.14 54 CYS F CA 1
ATOM 7888 C C . CYS F 2 54 ? 20.814 107.036 53.027 1.00 32.14 54 CYS F C 1
ATOM 7889 O O . CYS F 2 54 ? 21.555 107.982 52.827 1.00 33.63 54 CYS F O 1
ATOM 7892 N N . ALA F 2 55 ? 20.684 106.448 54.217 1.00 32.28 55 ALA F N 1
ATOM 7893 C CA . ALA F 2 55 ? 21.433 106.900 55.381 1.00 32.05 55 ALA F CA 1
ATOM 7894 C C . ALA F 2 55 ? 22.938 106.751 55.133 1.00 33.72 55 ALA F C 1
ATOM 7895 O O . ALA F 2 55 ? 23.712 107.619 55.557 1.00 28.80 55 ALA F O 1
ATOM 7897 N N . ASP F 2 56 ? 23.338 105.707 54.386 1.00 35.87 56 ASP F N 1
ATOM 7898 C CA . ASP F 2 56 ? 24.781 105.441 54.106 1.00 35.75 56 ASP F CA 1
ATOM 7899 C C . ASP F 2 56 ? 25.456 106.491 53.246 1.00 33.94 56 ASP F C 1
ATOM 7900 O O . ASP F 2 56 ? 26.641 106.715 53.389 1.00 32.83 56 ASP F O 1
ATOM 7905 N N . THR F 2 57 ? 24.690 107.152 52.382 1.00 34.63 57 THR F N 1
ATOM 7906 C CA . THR F 2 57 ? 25.194 108.283 51.603 1.00 33.73 57 THR F CA 1
ATOM 7907 C C . THR F 2 57 ? 25.240 109.555 52.483 1.00 32.59 57 THR F C 1
ATOM 7908 O O . THR F 2 57 ? 26.198 110.284 52.455 1.00 32.23 57 THR F O 1
ATOM 7912 N N . PHE F 2 58 ? 24.235 109.782 53.312 1.00 31.22 58 PHE F N 1
ATOM 7913 C CA . PHE F 2 58 ? 24.330 110.850 54.301 1.00 31.28 58 PHE F CA 1
ATOM 7914 C C . PHE F 2 58 ? 25.579 110.820 55.172 1.00 32.64 58 PHE F C 1
ATOM 7915 O O . PHE F 2 58 ? 26.120 111.886 55.491 1.00 38.52 58 PHE F O 1
ATOM 7923 N N . LYS F 2 59 ? 26.041 109.629 55.542 1.00 32.52 59 LYS F N 1
ATOM 7924 C CA . LYS F 2 59 ? 27.225 109.469 56.402 1.00 32.62 59 LYS F CA 1
ATOM 7925 C C . LYS F 2 59 ? 28.484 110.145 55.877 1.00 34.44 59 LYS F C 1
ATOM 7926 O O . LYS F 2 59 ? 29.311 110.649 56.651 1.00 31.84 59 LYS F O 1
ATOM 7932 N N . GLU F 2 60 ? 28.616 110.174 54.559 1.00 37.89 60 GLU F N 1
ATOM 7933 C CA . GLU F 2 60 ? 29.780 110.774 53.905 1.00 38.14 60 GLU F CA 1
ATOM 7934 C C . GLU F 2 60 ? 29.818 112.289 54.001 1.00 34.70 60 GLU F C 1
ATOM 7935 O O . GLU F 2 60 ? 30.775 112.884 53.527 1.00 35.19 60 GLU F O 1
ATOM 7941 N N . LEU F 2 61 ? 28.782 112.917 54.560 1.00 33.32 61 LEU F N 1
ATOM 7942 C CA . LEU F 2 61 ? 28.742 114.366 54.714 1.00 34.02 61 LEU F CA 1
ATOM 7943 C C . LEU F 2 61 ? 29.111 114.763 56.130 1.00 34.47 61 LEU F C 1
ATOM 7944 O O . LEU F 2 61 ? 29.128 115.957 56.467 1.00 35.45 61 LEU F O 1
ATOM 7949 N N . PHE F 2 62 ? 29.419 113.772 56.960 1.00 31.53 62 PHE F N 1
ATOM 7950 C CA . PHE F 2 62 ? 29.812 114.011 58.341 1.00 30.76 62 PHE F CA 1
ATOM 7951 C C . PHE F 2 62 ? 31.334 114.049 58.424 1.00 31.65 62 PHE F C 1
ATOM 7952 O O . PHE F 2 62 ? 32.001 113.216 57.797 1.00 30.48 62 PHE F O 1
ATOM 7960 N N . PRO F 2 63 ? 31.889 115.008 59.202 1.00 32.02 63 PRO F N 1
ATOM 7961 C CA . PRO F 2 63 ? 33.344 115.089 59.317 1.00 34.47 63 PRO F CA 1
ATOM 7962 C C . PRO F 2 63 ? 34.008 113.838 59.908 1.00 35.54 63 PRO F C 1
ATOM 7963 O O . PRO F 2 63 ? 35.131 113.518 59.549 1.00 38.37 63 PRO F O 1
ATOM 7967 N N . ALA F 2 64 ? 33.321 113.140 60.807 1.00 37.34 64 ALA F N 1
ATOM 7968 C CA . ALA F 2 64 ? 33.866 111.922 61.405 1.00 33.60 64 ALA F CA 1
ATOM 7969 C C . ALA F 2 64 ? 34.040 110.791 60.381 1.00 32.65 64 ALA F C 1
ATOM 7970 O O . ALA F 2 64 ? 34.774 109.858 60.629 1.00 33.40 64 ALA F O 1
ATOM 7972 N N . PHE F 2 65 ? 33.396 110.894 59.227 1.00 31.96 65 PHE F N 1
ATOM 7973 C CA . PHE F 2 65 ? 33.434 109.854 58.224 1.00 32.94 65 PHE F CA 1
ATOM 7974 C C . PHE F 2 65 ? 34.401 110.130 57.095 1.00 35.18 65 PHE F C 1
ATOM 7975 O O . PHE F 2 65 ? 34.466 109.361 56.128 1.00 30.95 65 PHE F O 1
ATOM 7983 N N . GLU F 2 66 ? 35.160 111.218 57.198 1.00 41.44 66 GLU F N 1
ATOM 7984 C CA . GLU F 2 66 ? 35.975 111.665 56.069 1.00 43.52 66 GLU F CA 1
ATOM 7985 C C . GLU F 2 66 ? 37.050 110.643 55.691 1.00 42.88 66 GLU F C 1
ATOM 7986 O O . GLU F 2 66 ? 37.204 110.314 54.511 1.00 38.85 66 GLU F O 1
ATOM 7992 N N . ASN F 2 67 ? 37.766 110.154 56.704 1.00 41.98 67 ASN F N 1
ATOM 7993 C CA . ASN F 2 67 ? 38.906 109.274 56.516 1.00 42.65 67 ASN F CA 1
ATOM 7994 C C . ASN F 2 67 ? 38.487 107.812 56.623 1.00 41.85 67 ASN F C 1
ATOM 7995 O O . ASN F 2 67 ? 37.898 107.375 57.618 1.00 36.61 67 ASN F O 1
ATOM 8000 N N . LYS F 2 68 ? 38.829 107.072 55.578 1.00 41.34 68 LYS F N 1
ATOM 8001 C CA . LYS F 2 68 ? 38.657 105.633 55.484 1.00 41.89 68 LYS F CA 1
ATOM 8002 C C . LYS F 2 68 ? 38.864 104.869 56.801 1.00 42.16 68 LYS F C 1
ATOM 8003 O O . LYS F 2 68 ? 38.027 104.028 57.175 1.00 42.18 68 LYS F O 1
ATOM 8009 N N . GLU F 2 69 ? 39.946 105.177 57.510 1.00 43.00 69 GLU F N 1
ATOM 8010 C CA . GLU F 2 69 ? 40.379 104.373 58.671 1.00 46.46 69 GLU F CA 1
ATOM 8011 C C . GLU F 2 69 ? 39.448 104.487 59.890 1.00 42.78 69 GLU F C 1
ATOM 8012 O O . GLU F 2 69 ? 39.493 103.634 60.753 1.00 40.35 69 GLU F O 1
ATOM 8018 N N . ASP F 2 70 ? 38.654 105.556 59.962 1.00 39.33 70 ASP F N 1
ATOM 8019 C CA . ASP F 2 70 ? 37.760 105.826 61.084 1.00 40.36 70 ASP F CA 1
ATOM 8020 C C . ASP F 2 70 ? 36.353 105.281 60.906 1.00 37.10 70 ASP F C 1
ATOM 8021 O O . ASP F 2 70 ? 35.593 105.251 61.875 1.00 40.95 70 ASP F O 1
ATOM 8026 N N . ARG F 2 71 ? 35.979 104.886 59.694 1.00 34.02 71 ARG F N 1
ATOM 8027 C CA . ARG F 2 71 ? 34.564 104.702 59.360 1.00 33.97 71 ARG F CA 1
ATOM 8028 C C . ARG F 2 71 ? 33.870 103.570 60.105 1.00 33.08 71 ARG F C 1
ATOM 8029 O O . ARG F 2 71 ? 32.728 103.718 60.513 1.00 30.67 71 ARG F O 1
ATOM 8037 N N . ALA F 2 72 ? 34.559 102.452 60.259 1.00 32.25 72 ALA F N 1
ATOM 8038 C CA . ALA F 2 72 ? 34.058 101.323 61.038 1.00 33.76 72 ALA F CA 1
ATOM 8039 C C . ALA F 2 72 ? 33.849 101.706 62.509 1.00 32.34 72 ALA F C 1
ATOM 8040 O O . ALA F 2 72 ? 32.878 101.327 63.117 1.00 35.06 72 ALA F O 1
ATOM 8042 N N . THR F 2 73 ? 34.756 102.488 63.055 1.00 33.47 73 THR F N 1
ATOM 8043 C CA . THR F 2 73 ? 34.693 102.877 64.442 1.00 33.75 73 THR F CA 1
ATOM 8044 C C . THR F 2 73 ? 33.534 103.821 64.717 1.00 33.35 73 THR F C 1
ATOM 8045 O O . THR F 2 73 ? 32.858 103.651 65.723 1.00 35.21 73 THR F O 1
ATOM 8049 N N . VAL F 2 74 ? 33.322 104.815 63.846 1.00 31.30 74 VAL F N 1
ATOM 8050 C CA . VAL F 2 74 ? 32.362 105.896 64.122 1.00 30.64 74 VAL F CA 1
ATOM 8051 C C . VAL F 2 74 ? 30.984 105.608 63.553 1.00 29.47 74 VAL F C 1
ATOM 8052 O O . VAL F 2 74 ? 30.037 106.317 63.856 1.00 29.01 74 VAL F O 1
ATOM 8056 N N . ASN F 2 75 ? 30.866 104.553 62.756 1.00 29.84 75 ASN F N 1
ATOM 8057 C CA . ASN F 2 75 ? 29.613 104.224 62.098 1.00 31.65 75 ASN F CA 1
ATOM 8058 C C . ASN F 2 75 ? 28.349 104.258 63.004 1.00 33.34 75 ASN F C 1
ATOM 8059 O O . ASN F 2 75 ? 27.382 104.961 62.692 1.00 35.30 75 ASN F O 1
ATOM 8064 N N . ASN F 2 76 ? 28.366 103.509 64.109 1.00 34.17 76 ASN F N 1
ATOM 8065 C CA . ASN F 2 76 ? 27.205 103.424 65.012 1.00 34.23 76 ASN F CA 1
ATOM 8066 C C . ASN F 2 76 ? 26.921 104.780 65.677 1.00 33.93 76 ASN F C 1
ATOM 8067 O O . ASN F 2 76 ? 25.755 105.129 65.921 1.00 35.70 76 ASN F O 1
ATOM 8072 N N . ALA F 2 77 ? 27.979 105.527 65.993 1.00 34.19 77 ALA F N 1
ATOM 8073 C CA . ALA F 2 77 ? 27.824 106.832 66.616 1.00 36.52 77 ALA F CA 1
ATOM 8074 C C . ALA F 2 77 ? 27.085 107.821 65.714 1.00 36.86 77 ALA F C 1
ATOM 8075 O O . ALA F 2 77 ? 26.345 108.657 66.212 1.00 36.92 77 ALA F O 1
ATOM 8077 N N . ILE F 2 78 ? 27.261 107.721 64.397 1.00 36.14 78 ILE F N 1
ATOM 8078 C CA . ILE F 2 78 ? 26.597 108.680 63.496 1.00 34.71 78 ILE F CA 1
ATOM 8079 C C . ILE F 2 78 ? 25.348 108.130 62.835 1.00 33.16 78 ILE F C 1
ATOM 8080 O O . ILE F 2 78 ? 24.624 108.909 62.215 1.00 31.58 78 ILE F O 1
ATOM 8085 N N . HIS F 2 79 ? 25.104 106.811 62.938 1.00 31.29 79 HIS F N 1
ATOM 8086 C CA . HIS F 2 79 ? 24.018 106.185 62.194 1.00 34.49 79 HIS F CA 1
ATOM 8087 C C . HIS F 2 79 ? 22.627 106.860 62.354 1.00 34.03 79 HIS F C 1
ATOM 8088 O O . HIS F 2 79 ? 21.955 107.134 61.348 1.00 32.91 79 HIS F O 1
ATOM 8095 N N . ASN F 2 80 ? 22.208 107.118 63.595 1.00 30.87 80 ASN F N 1
ATOM 8096 C CA . ASN F 2 80 ? 20.877 107.677 63.836 1.00 30.58 80 ASN F CA 1
ATOM 8097 C C . ASN F 2 80 ? 20.744 109.091 63.258 1.00 31.10 80 ASN F C 1
ATOM 8098 O O . ASN F 2 80 ? 19.692 109.445 62.743 1.00 33.17 80 ASN F O 1
ATOM 8103 N N . SER F 2 81 ? 21.809 109.886 63.329 1.00 29.73 81 SER F N 1
ATOM 8104 C CA . SER F 2 81 ? 21.835 111.197 62.714 1.00 29.32 81 SER F CA 1
ATOM 8105 C C . SER F 2 81 ? 21.654 111.080 61.191 1.00 28.96 81 SER F C 1
ATOM 8106 O O . SER F 2 81 ? 20.856 111.802 60.617 1.00 27.93 81 SER F O 1
ATOM 8109 N N . ALA F 2 82 ? 22.345 110.136 60.557 1.00 29.68 82 ALA F N 1
ATOM 8110 C CA . ALA F 2 82 ? 22.181 109.931 59.109 1.00 30.96 82 ALA F CA 1
ATOM 8111 C C . ALA F 2 82 ? 20.786 109.440 58.768 1.00 31.56 82 ALA F C 1
ATOM 8112 O O . ALA F 2 82 ? 20.199 109.934 57.814 1.00 31.47 82 ALA F O 1
ATOM 8114 N N . ALA F 2 83 ? 20.226 108.538 59.585 1.00 32.23 83 ALA F N 1
ATOM 8115 C CA . ALA F 2 83 ? 18.851 108.043 59.374 1.00 31.90 83 ALA F CA 1
ATOM 8116 C C . ALA F 2 83 ? 17.772 109.143 59.450 1.00 30.65 83 ALA F C 1
ATOM 8117 O O . ALA F 2 83 ? 16.873 109.171 58.620 1.00 28.01 83 ALA F O 1
ATOM 8119 N N . VAL F 2 84 ? 17.854 110.041 60.431 1.00 28.30 84 VAL F N 1
ATOM 8120 C CA . VAL F 2 84 ? 16.850 111.101 60.560 1.00 27.53 84 VAL F CA 1
ATOM 8121 C C . VAL F 2 84 ? 16.999 112.135 59.431 1.00 29.25 84 VAL F C 1
ATOM 8122 O O . VAL F 2 84 ? 16.012 112.671 58.935 1.00 30.17 84 VAL F O 1
ATOM 8126 N N . LEU F 2 85 ? 18.225 112.415 59.031 1.00 30.22 85 LEU F N 1
ATOM 8127 C CA . LEU F 2 85 ? 18.450 113.151 57.790 1.00 34.04 85 LEU F CA 1
ATOM 8128 C C . LEU F 2 85 ? 17.805 112.478 56.580 1.00 33.20 85 LEU F C 1
ATOM 8129 O O . LEU F 2 85 ? 17.204 113.170 55.762 1.00 37.00 85 LEU F O 1
ATOM 8134 N N . SER F 2 86 ? 17.899 111.150 56.483 1.00 34.37 86 SER F N 1
ATOM 8135 C CA . SER F 2 86 ? 17.181 110.385 55.430 1.00 33.45 86 SER F CA 1
ATOM 8136 C C . SER F 2 86 ? 15.672 110.609 55.439 1.00 34.31 86 SER F C 1
ATOM 8137 O O . SER F 2 86 ? 15.108 110.968 54.401 1.00 35.60 86 SER F O 1
ATOM 8140 N N . SER F 2 87 ? 15.030 110.377 56.591 1.00 32.53 87 SER F N 1
ATOM 8141 C CA . SER F 2 87 ? 13.590 110.628 56.765 1.00 34.31 87 SER F CA 1
ATOM 8142 C C . SER F 2 87 ? 13.242 112.070 56.367 1.00 33.80 87 SER F C 1
ATOM 8143 O O . SER F 2 87 ? 12.224 112.306 55.721 1.00 33.43 87 SER F O 1
ATOM 8146 N N . THR F 2 88 ? 14.100 113.018 56.746 1.00 32.51 88 THR F N 1
ATOM 8147 C CA . THR F 2 88 ? 13.871 114.422 56.444 1.00 34.46 88 THR F CA 1
ATOM 8148 C C . THR F 2 88 ? 13.902 114.664 54.932 1.00 36.93 88 THR F C 1
ATOM 8149 O O . THR F 2 88 ? 13.027 115.340 54.381 1.00 36.60 88 THR F O 1
ATOM 8153 N N . GLN F 2 89 ? 14.909 114.094 54.269 1.00 39.66 89 GLN F N 1
ATOM 8154 C CA . GLN F 2 89 ? 15.034 114.191 52.817 1.00 37.75 89 GLN F CA 1
ATOM 8155 C C . GLN F 2 89 ? 13.854 113.502 52.130 1.00 39.49 89 GLN F C 1
ATOM 8156 O O . GLN F 2 89 ? 13.337 113.997 51.113 1.00 37.13 89 GLN F O 1
A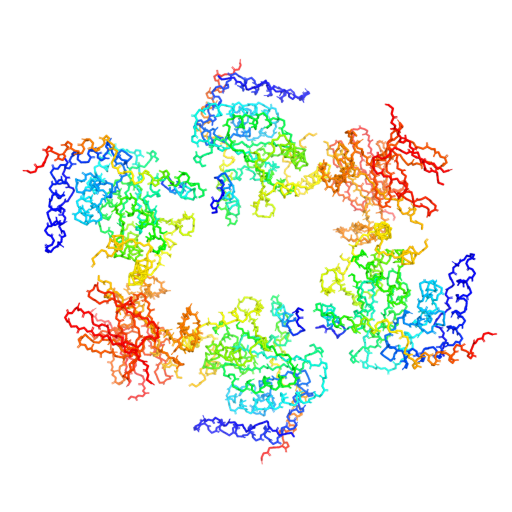TOM 8162 N N . PHE F 2 90 ? 13.426 112.366 52.689 1.00 39.47 90 PHE F N 1
ATOM 8163 C CA . PHE F 2 90 ? 12.245 111.657 52.175 1.00 38.00 90 PHE F CA 1
ATOM 8164 C C . PHE F 2 90 ? 11.033 112.586 52.143 1.00 37.86 90 PHE F C 1
ATOM 8165 O O . PHE F 2 90 ? 10.351 112.646 51.125 1.00 36.28 90 PHE F O 1
ATOM 8173 N N . ASP F 2 91 ? 10.802 113.307 53.244 1.00 37.92 91 ASP F N 1
ATOM 8174 C CA . ASP F 2 91 ? 9.694 114.262 53.374 1.00 42.67 91 ASP F CA 1
ATOM 8175 C C . ASP F 2 91 ? 9.798 115.441 52.429 1.00 46.08 91 ASP F C 1
ATOM 8176 O O . ASP F 2 91 ? 8.775 115.860 51.884 1.00 49.83 91 ASP F O 1
ATOM 8181 N N . GLU F 2 92 ? 11.004 116.004 52.278 1.00 48.26 92 GLU F N 1
ATOM 8182 C CA . GLU F 2 92 ? 11.221 117.147 51.385 1.00 48.70 92 GLU F CA 1
ATOM 8183 C C . GLU F 2 92 ? 10.979 116.802 49.934 1.00 46.97 92 GLU F C 1
ATOM 8184 O O . GLU F 2 92 ? 10.457 117.629 49.196 1.00 53.51 92 GLU F O 1
ATOM 8190 N N . VAL F 2 93 ? 11.370 115.604 49.515 1.00 47.70 93 VAL F N 1
ATOM 8191 C CA . VAL F 2 93 ? 11.078 115.148 48.147 1.00 50.08 93 VAL F CA 1
ATOM 8192 C C . VAL F 2 93 ? 9.557 114.949 47.973 1.00 50.86 93 VAL F C 1
ATOM 8193 O O . VAL F 2 93 ? 9.009 115.346 46.949 1.00 50.79 93 VAL F O 1
ATOM 8197 N N . LEU F 2 94 ? 8.886 114.387 48.980 1.00 47.82 94 LEU F N 1
ATOM 8198 C CA . LEU F 2 94 ? 7.426 114.221 48.954 1.00 51.51 94 LEU F CA 1
ATOM 8199 C C . LEU F 2 94 ? 6.624 115.513 48.856 1.00 55.56 94 LEU F C 1
ATOM 8200 O O . LEU F 2 94 ? 5.542 115.508 48.280 1.00 61.67 94 LEU F O 1
ATOM 8205 N N . LYS F 2 95 ? 7.136 116.590 49.435 1.00 58.64 95 LYS F N 1
ATOM 8206 C CA . LYS F 2 95 ? 6.486 117.908 49.377 1.00 64.94 95 LYS F CA 1
ATOM 8207 C C . LYS F 2 95 ? 6.567 118.629 48.006 1.00 66.44 95 LYS F C 1
ATOM 8208 O O . LYS F 2 95 ? 5.776 119.524 47.743 1.00 62.22 95 LYS F O 1
ATOM 8214 N N . ARG F 2 96 ? 7.521 118.267 47.150 1.00 72.27 96 ARG F N 1
ATOM 8215 C CA . ARG F 2 96 ? 7.617 118.871 45.813 1.00 80.24 96 ARG F CA 1
ATOM 8216 C C . ARG F 2 96 ? 6.406 118.409 44.976 1.00 82.65 96 ARG F C 1
ATOM 8217 O O . ARG F 2 96 ? 6.139 117.208 44.886 1.00 79.49 96 ARG F O 1
ATOM 8225 N N . ASP F 2 97 ? 5.667 119.366 44.400 1.00 82.87 97 ASP F N 1
ATOM 8226 C CA . ASP F 2 97 ? 4.424 119.076 43.667 1.00 81.12 97 ASP F CA 1
ATOM 8227 C C . ASP F 2 97 ? 4.730 118.707 42.213 1.00 73.68 97 ASP F C 1
ATOM 8228 O O . ASP F 2 97 ? 4.950 119.589 41.384 1.00 68.14 97 ASP F O 1
ATOM 8233 N N . GLU F 2 98 ? 4.709 117.400 41.929 1.00 65.92 98 GLU F N 1
ATOM 8234 C CA . GLU F 2 98 ? 5.168 116.821 40.669 1.00 61.32 98 GLU F CA 1
ATOM 8235 C C . GLU F 2 98 ? 4.194 115.731 40.212 1.00 61.85 98 GLU F C 1
ATOM 8236 O O . GLU F 2 98 ? 4.501 114.541 40.337 1.00 58.72 98 GLU F O 1
ATOM 8242 N N . PRO F 2 99 ? 3.028 116.116 39.658 1.00 63.71 99 PRO F N 1
ATOM 8243 C CA . PRO F 2 99 ? 2.014 115.098 39.310 1.00 60.97 99 PRO F CA 1
ATOM 8244 C C . PRO F 2 99 ? 2.509 113.944 38.401 1.00 57.46 99 PRO F C 1
ATOM 8245 O O . PRO F 2 99 ? 1.989 112.828 38.493 1.00 56.40 99 PRO F O 1
ATOM 8249 N N . GLN F 2 100 ? 3.506 114.207 37.559 1.00 57.17 100 GLN F N 1
ATOM 8250 C CA . GLN F 2 100 ? 4.110 113.171 36.711 1.00 62.00 100 GLN F CA 1
ATOM 8251 C C . GLN F 2 100 ? 4.757 112.035 37.529 1.00 58.77 100 GLN F C 1
ATOM 8252 O O . GLN F 2 100 ? 4.697 110.859 37.138 1.00 51.14 100 GLN F O 1
ATOM 8258 N N . LYS F 2 101 ? 5.355 112.406 38.663 1.00 58.30 101 LYS F N 1
ATOM 8259 C CA . LYS F 2 101 ? 6.145 111.485 39.492 1.00 57.12 101 LYS F CA 1
ATOM 8260 C C . LYS F 2 101 ? 5.220 110.722 40.462 1.00 53.73 101 LYS F C 1
ATOM 8261 O O . LYS F 2 101 ? 4.718 111.295 41.440 1.00 50.97 101 LYS F O 1
ATOM 8267 N N . LYS F 2 102 ? 4.994 109.444 40.162 1.00 48.69 102 LYS F N 1
ATOM 8268 C CA . LYS F 2 102 ? 3.973 108.629 40.832 1.00 55.62 102 LYS F CA 1
ATOM 8269 C C . LYS F 2 102 ? 4.487 107.410 41.614 1.00 51.42 102 LYS F C 1
ATOM 8270 O O . LYS F 2 102 ? 3.734 106.828 42.393 1.00 55.22 102 LYS F O 1
ATOM 8276 N N . GLU F 2 103 ? 5.744 107.030 41.416 1.00 47.16 103 GLU F N 1
ATOM 8277 C CA . GLU F 2 103 ? 6.276 105.781 41.936 1.00 47.04 103 GLU F CA 1
ATOM 8278 C C . GLU F 2 103 ? 7.328 106.022 43.011 1.00 46.43 103 GLU F C 1
ATOM 8279 O O . GLU F 2 103 ? 8.185 106.908 42.891 1.00 47.10 103 GLU F O 1
ATOM 8285 N N . VAL F 2 104 ? 7.243 105.237 44.076 1.00 43.98 104 VAL F N 1
ATOM 8286 C CA . VAL F 2 104 ? 8.253 105.240 45.121 1.00 39.73 104 VAL F CA 1
ATOM 8287 C C . VAL F 2 104 ? 8.705 103.827 45.334 1.00 36.64 104 VAL F C 1
ATOM 8288 O O . VAL F 2 104 ? 7.899 102.955 45.595 1.00 39.37 104 VAL F O 1
ATOM 8292 N N . ILE F 2 105 ? 10.004 103.609 45.225 1.00 37.27 105 ILE F N 1
ATOM 8293 C CA . ILE F 2 105 ? 10.574 102.303 45.424 1.00 36.81 105 ILE F CA 1
ATOM 8294 C C . ILE F 2 105 ? 11.445 102.289 46.683 1.00 35.64 105 ILE F C 1
ATOM 8295 O O . ILE F 2 105 ? 12.254 103.191 46.881 1.00 35.71 105 ILE F O 1
ATOM 8300 N N . PHE F 2 106 ? 11.213 101.274 47.531 1.00 34.02 106 PHE F N 1
ATOM 8301 C CA . PHE F 2 106 ? 11.985 100.962 48.745 1.00 32.89 106 PHE F CA 1
ATOM 8302 C C . PHE F 2 106 ? 12.818 99.718 48.437 1.00 33.27 106 PHE F C 1
ATOM 8303 O O . PHE F 2 106 ? 12.283 98.735 47.910 1.00 32.89 106 PHE F O 1
ATOM 8311 N N . VAL F 2 107 ? 14.112 99.766 48.750 1.00 32.98 107 VAL F N 1
ATOM 8312 C CA . VAL F 2 107 ? 15.034 98.645 48.541 1.00 34.01 107 VAL F CA 1
ATOM 8313 C C . VAL F 2 107 ? 15.712 98.287 49.857 1.00 33.76 107 VAL F C 1
ATOM 8314 O O . VAL F 2 107 ? 16.114 99.154 50.622 1.00 35.91 107 VAL F O 1
ATOM 8318 N N . THR F 2 108 ? 15.852 96.999 50.091 1.00 35.34 108 THR F N 1
ATOM 8319 C CA . THR F 2 108 ? 16.412 96.507 51.328 1.00 39.34 108 THR F CA 1
ATOM 8320 C C . THR F 2 108 ? 17.078 95.157 51.149 1.00 39.16 108 THR F C 1
ATOM 8321 O O . THR F 2 108 ? 16.765 94.409 50.214 1.00 39.28 108 THR F O 1
ATOM 8325 N N . GLY F 2 109 ? 17.993 94.852 52.056 1.00 38.02 109 GLY F N 1
ATOM 8326 C CA . GLY F 2 109 ? 18.597 93.541 52.087 1.00 37.70 109 GLY F CA 1
ATOM 8327 C C . GLY F 2 109 ? 19.601 93.437 53.192 1.00 37.35 109 GLY F C 1
ATOM 8328 O O . GLY F 2 109 ? 19.913 94.428 53.838 1.00 42.24 109 GLY F O 1
ATOM 8329 N N . ILE F 2 110 ? 20.076 92.221 53.420 1.00 37.20 110 ILE F N 1
ATOM 8330 C CA . ILE F 2 110 ? 21.218 91.957 54.276 1.00 36.11 110 ILE F CA 1
ATOM 8331 C C . ILE F 2 110 ? 22.436 92.672 53.675 1.00 38.22 110 ILE F C 1
ATOM 8332 O O . ILE F 2 110 ? 22.615 92.627 52.471 1.00 40.51 110 ILE F O 1
ATOM 8337 N N . PRO F 2 111 ? 23.279 93.329 54.504 1.00 37.91 111 PRO F N 1
ATOM 8338 C CA . PRO F 2 111 ? 24.490 93.929 53.982 1.00 35.71 111 PRO F CA 1
ATOM 8339 C C . PRO F 2 111 ? 25.382 92.914 53.294 1.00 38.88 111 PRO F C 1
ATOM 8340 O O . PRO F 2 111 ? 25.520 91.779 53.786 1.00 37.36 111 PRO F O 1
ATOM 8344 N N . GLY F 2 112 ? 26.000 93.351 52.191 1.00 37.19 112 GLY F N 1
ATOM 8345 C CA . GLY F 2 112 ? 26.753 92.490 51.310 1.00 37.63 112 GLY F CA 1
ATOM 8346 C C . GLY F 2 112 ? 25.925 91.755 50.258 1.00 40.60 112 GLY F C 1
ATOM 8347 O O . GLY F 2 112 ? 26.488 91.010 49.448 1.00 40.71 112 GLY F O 1
ATOM 8348 N N . SER F 2 113 ? 24.604 91.974 50.242 1.00 42.37 113 SER F N 1
ATOM 8349 C CA . SER F 2 113 ? 23.715 91.313 49.275 1.00 41.53 113 SER F CA 1
ATOM 8350 C C . SER F 2 113 ? 23.678 92.016 47.929 1.00 39.92 113 SER F C 1
ATOM 8351 O O . SER F 2 113 ? 22.957 91.590 47.059 1.00 37.18 113 SER F O 1
ATOM 8354 N N . GLY F 2 114 ? 24.435 93.095 47.762 1.00 40.36 114 GLY F N 1
ATOM 8355 C CA . GLY F 2 114 ? 24.390 93.865 46.529 1.00 40.78 114 GLY F CA 1
ATOM 8356 C C . GLY F 2 114 ? 23.154 94.738 46.376 1.00 40.22 114 GLY F C 1
ATOM 8357 O O . GLY F 2 114 ? 22.865 95.178 45.267 1.00 42.35 114 GLY F O 1
ATOM 8358 N N . ALA F 2 115 ? 22.434 95.021 47.465 1.00 37.96 115 ALA F N 1
ATOM 8359 C CA . ALA F 2 115 ? 21.318 95.984 47.423 1.00 37.77 115 ALA F CA 1
ATOM 8360 C C . ALA F 2 115 ? 21.728 97.369 46.897 1.00 37.01 115 ALA F C 1
ATOM 8361 O O . ALA F 2 115 ? 21.041 97.939 46.056 1.00 39.86 115 ALA F O 1
ATOM 8363 N N . THR F 2 116 ? 22.845 97.898 47.368 1.00 34.61 116 THR F N 1
ATOM 8364 C CA . THR F 2 116 ? 23.289 99.217 46.917 1.00 37.37 116 THR F CA 1
ATOM 8365 C C . THR F 2 116 ? 23.728 99.221 45.428 1.00 39.66 116 THR F C 1
ATOM 8366 O O . THR F 2 116 ? 23.319 100.088 44.665 1.00 36.07 116 THR F O 1
ATOM 8370 N N . SER F 2 117 ? 24.514 98.227 45.028 1.00 42.44 117 SER F N 1
ATOM 8371 C CA . SER F 2 117 ? 24.907 98.053 43.634 1.00 43.08 117 SER F CA 1
ATOM 8372 C C . SER F 2 117 ? 23.697 97.851 42.740 1.00 43.20 117 SER F C 1
ATOM 8373 O O . SER F 2 117 ? 23.696 98.324 41.610 1.00 44.14 117 SER F O 1
ATOM 8376 N N . THR F 2 118 ? 22.675 97.154 43.243 1.00 44.56 118 THR F N 1
ATOM 8377 C CA . THR F 2 118 ? 21.410 96.969 42.508 1.00 43.20 118 THR F CA 1
ATOM 8378 C C . THR F 2 118 ? 20.700 98.329 42.270 1.00 46.09 118 THR F C 1
ATOM 8379 O O . THR F 2 118 ? 20.166 98.560 41.198 1.00 45.99 118 THR F O 1
ATOM 8383 N N . VAL F 2 119 ? 20.723 99.217 43.262 1.00 45.03 119 VAL F N 1
ATOM 8384 C CA . VAL F 2 119 ? 20.138 100.558 43.149 1.00 44.94 119 VAL F CA 1
ATOM 8385 C C . VAL F 2 119 ? 20.895 101.483 42.172 1.00 46.40 119 VAL F C 1
ATOM 8386 O O . VAL F 2 119 ? 20.257 102.227 41.431 1.00 43.90 119 VAL F O 1
ATOM 8390 N N . LYS F 2 120 ? 22.228 101.446 42.166 1.00 47.35 120 LYS F N 1
ATOM 8391 C CA . LYS F 2 120 ? 23.017 102.129 41.123 1.00 53.79 120 LYS F CA 1
ATOM 8392 C C . LYS F 2 120 ? 22.615 101.694 39.716 1.00 51.37 120 LYS F C 1
ATOM 8393 O O . LYS F 2 120 ? 22.614 102.499 38.789 1.00 49.08 120 LYS F O 1
ATOM 8399 N N . ASN F 2 121 ? 22.324 100.401 39.588 1.00 50.12 121 ASN F N 1
ATOM 8400 C CA . ASN F 2 121 ? 21.937 99.781 38.336 1.00 48.06 121 ASN F CA 1
ATOM 8401 C C . ASN F 2 121 ? 20.508 100.074 37.913 1.00 49.64 121 ASN F C 1
ATOM 8402 O O . ASN F 2 121 ? 20.160 99.734 36.803 1.00 50.17 121 ASN F O 1
ATOM 8431 N N . GLN F 2 125 ? 13.191 106.569 35.916 1.00 60.68 125 GLN F N 1
ATOM 8432 C CA . GLN F 2 125 ? 12.190 106.834 34.888 1.00 62.01 125 GLN F CA 1
ATOM 8433 C C . GLN F 2 125 ? 11.600 108.211 35.166 1.00 60.39 125 GLN F C 1
ATOM 8434 O O . GLN F 2 125 ? 11.795 108.773 36.244 1.00 57.94 125 GLN F O 1
ATOM 8440 N N . ASP F 2 126 ? 10.877 108.744 34.187 1.00 63.03 126 ASP F N 1
ATOM 8441 C CA . ASP F 2 126 ? 10.146 110.007 34.338 1.00 62.94 126 ASP F CA 1
ATOM 8442 C C . ASP F 2 126 ? 9.072 109.944 35.414 1.00 58.05 126 ASP F C 1
ATOM 8443 O O . ASP F 2 126 ? 8.703 110.978 35.972 1.00 54.72 126 ASP F O 1
ATOM 8448 N N . THR F 2 127 ? 8.557 108.739 35.671 1.00 57.38 127 THR F N 1
ATOM 8449 C CA . THR F 2 127 ? 7.560 108.503 36.716 1.00 56.27 127 THR F CA 1
ATOM 8450 C C . THR F 2 127 ? 8.146 108.199 38.103 1.00 52.65 127 THR F C 1
ATOM 8451 O O . THR F 2 127 ? 7.389 108.121 39.070 1.00 54.04 127 THR F O 1
ATOM 8455 N N . THR F 2 128 ? 9.467 108.044 38.211 1.00 47.42 128 THR F N 1
ATOM 8456 C CA . THR F 2 128 ? 10.109 107.748 39.484 1.00 45.74 128 THR F CA 1
ATOM 8457 C C . THR F 2 128 ? 10.202 109.000 40.378 1.00 43.74 128 THR F C 1
ATOM 8458 O O . THR F 2 128 ? 10.946 109.937 40.083 1.00 43.45 128 THR F O 1
ATOM 8462 N N . LYS F 2 129 ? 9.441 109.017 41.468 1.00 41.71 129 LYS F N 1
ATOM 8463 C CA . LYS F 2 129 ? 9.505 110.132 42.416 1.00 43.54 129 LYS F CA 1
ATOM 8464 C C . LYS F 2 129 ? 10.636 109.993 43.421 1.00 42.02 129 LYS F C 1
ATOM 8465 O O . LYS F 2 129 ? 11.289 110.976 43.743 1.00 46.17 129 LYS F O 1
ATOM 8471 N N . LEU F 2 130 ? 10.840 108.788 43.940 1.00 40.72 130 LEU F N 1
ATOM 8472 C CA . LEU F 2 130 ? 11.675 108.597 45.124 1.00 42.04 130 LEU F CA 1
ATOM 8473 C C . LEU F 2 130 ? 12.175 107.157 45.202 1.00 42.23 130 LEU F C 1
ATOM 8474 O O . LEU F 2 130 ? 11.446 106.217 44.895 1.00 43.47 130 LEU F O 1
ATOM 8479 N N . LEU F 2 131 ? 13.435 106.994 45.576 1.00 45.38 131 LEU F N 1
ATOM 8480 C CA . LEU F 2 131 ? 14.016 105.679 45.800 1.00 47.60 131 LEU F CA 1
ATOM 8481 C C . LEU F 2 131 ? 14.718 105.676 47.170 1.00 43.39 131 LEU F C 1
ATOM 8482 O O . LEU F 2 131 ? 15.698 106.391 47.365 1.00 44.56 131 LEU F O 1
ATOM 8487 N N . PHE F 2 132 ? 14.179 104.915 48.121 1.00 39.66 132 PHE F N 1
ATOM 8488 C CA . PHE F 2 132 ? 14.732 104.806 49.489 1.00 37.34 132 PHE F CA 1
ATOM 8489 C C . PHE F 2 132 ? 15.380 103.437 49.731 1.00 36.67 132 PHE F C 1
ATOM 8490 O O . PHE F 2 132 ? 14.777 102.401 49.430 1.00 35.46 132 PHE F O 1
ATOM 8498 N N . GLU F 2 133 ? 16.604 103.447 50.265 1.00 36.77 133 GLU F N 1
ATOM 8499 C CA . GLU F 2 133 ? 17.292 102.236 50.725 1.00 37.88 133 GLU F CA 1
ATOM 8500 C C . GLU F 2 133 ? 17.535 102.247 52.248 1.00 35.00 133 GLU F C 1
ATOM 8501 O O . GLU F 2 133 ? 18.063 103.202 52.775 1.00 33.72 133 GLU F O 1
ATOM 8507 N N . GLY F 2 134 ? 17.190 101.156 52.919 1.00 33.82 134 GLY F N 1
ATOM 8508 C CA . GLY F 2 134 ? 17.262 101.049 54.383 1.00 32.24 134 GLY F CA 1
ATOM 8509 C C . GLY F 2 134 ? 16.673 99.732 54.898 1.00 33.39 134 GLY F C 1
ATOM 8510 O O . GLY F 2 134 ? 15.977 99.005 54.169 1.00 31.05 134 GLY F O 1
ATOM 8511 N N . GLN F 2 135 ? 16.969 99.390 56.153 1.00 34.51 135 GLN F N 1
ATOM 8512 C CA . GLN F 2 135 ? 16.451 98.143 56.731 1.00 31.86 135 GLN F CA 1
ATOM 8513 C C . GLN F 2 135 ? 14.917 98.190 56.858 1.00 34.29 135 GLN F C 1
ATOM 8514 O O . GLN F 2 135 ? 14.329 99.245 57.171 1.00 34.25 135 GLN F O 1
ATOM 8520 N N . LEU F 2 136 ? 14.265 97.071 56.542 1.00 35.87 136 LEU F N 1
ATOM 8521 C CA . LEU F 2 136 ? 12.819 96.922 56.764 1.00 36.82 136 LEU F CA 1
ATOM 8522 C C . LEU F 2 136 ? 12.530 95.756 57.727 1.00 37.79 136 LEU F C 1
ATOM 8523 O O . LEU F 2 136 ? 11.373 95.362 57.910 1.00 34.98 136 LEU F O 1
ATOM 8528 N N . ALA F 2 137 ? 13.575 95.234 58.364 1.00 40.79 137 ALA F N 1
ATOM 8529 C CA . ALA F 2 137 ? 13.426 94.139 59.309 1.00 44.66 137 ALA F CA 1
ATOM 8530 C C . ALA F 2 137 ? 12.666 94.611 60.552 1.00 45.95 137 ALA F C 1
ATOM 8531 O O . ALA F 2 137 ? 11.822 93.887 61.067 1.00 49.37 137 ALA F O 1
ATOM 8533 N N . ARG F 2 138 ? 12.978 95.825 61.013 1.00 50.64 138 ARG F N 1
ATOM 8534 C CA . ARG F 2 138 ? 12.135 96.586 61.941 1.00 51.20 138 ARG F CA 1
ATOM 8535 C C . ARG F 2 138 ? 11.401 97.722 61.179 1.00 49.12 138 ARG F C 1
ATOM 8536 O O . ARG F 2 138 ? 11.931 98.826 61.035 1.00 44.66 138 ARG F O 1
ATOM 8544 N N . PRO F 2 139 ? 10.164 97.459 60.721 1.00 49.87 139 PRO F N 1
ATOM 8545 C CA . PRO F 2 139 ? 9.471 98.319 59.756 1.00 53.08 139 PRO F CA 1
ATOM 8546 C C . PRO F 2 139 ? 8.738 99.559 60.302 1.00 52.11 139 PRO F C 1
ATOM 8547 O O . PRO F 2 139 ? 8.177 100.305 59.496 1.00 47.44 139 PRO F O 1
ATOM 8551 N N . GLN F 2 140 ? 8.751 99.792 61.616 1.00 50.26 140 GLN F N 1
ATOM 8552 C CA . GLN F 2 140 ? 8.008 100.919 62.202 1.00 55.93 140 GLN F CA 1
ATOM 8553 C C . GLN F 2 140 ? 8.310 102.250 61.487 1.00 50.42 140 GLN F C 1
ATOM 8554 O O . GLN F 2 140 ? 7.409 102.902 60.997 1.00 49.43 140 GLN F O 1
ATOM 8560 N N . SER F 2 141 ? 9.577 102.634 61.459 1.00 49.24 141 SER F N 1
ATOM 8561 C CA . SER F 2 141 ? 10.039 103.845 60.758 1.00 48.21 141 SER F CA 1
ATOM 8562 C C . SER F 2 141 ? 9.595 103.870 59.278 1.00 46.47 141 SER F C 1
ATOM 8563 O O . SER F 2 141 ? 9.190 104.913 58.770 1.00 44.05 141 SER F O 1
ATOM 8566 N N . ALA F 2 142 ? 9.645 102.714 58.620 1.00 44.00 142 ALA F N 1
ATOM 8567 C CA . ALA F 2 142 ? 9.184 102.589 57.250 1.00 47.34 142 ALA F CA 1
ATOM 8568 C C . ALA F 2 142 ? 7.655 102.716 57.122 1.00 51.20 142 ALA F C 1
ATOM 8569 O O . ALA F 2 142 ? 7.168 103.142 56.060 1.00 45.92 142 ALA F O 1
ATOM 8571 N N . PHE F 2 143 ? 6.905 102.354 58.179 1.00 51.93 143 PHE F N 1
ATOM 8572 C CA . PHE F 2 143 ? 5.439 102.554 58.197 1.00 51.56 143 PHE F CA 1
ATOM 8573 C C . PHE F 2 143 ? 5.051 104.014 57.970 1.00 47.55 143 PHE F C 1
ATOM 8574 O O . PHE F 2 143 ? 4.174 104.284 57.170 1.00 45.44 143 PHE F O 1
ATOM 8582 N N . ARG F 2 144 ? 5.702 104.933 58.675 1.00 49.29 144 ARG F N 1
ATOM 8583 C CA . ARG F 2 144 ? 5.420 106.370 58.516 1.00 53.66 144 ARG F CA 1
ATOM 8584 C C . ARG F 2 144 ? 5.676 106.830 57.063 1.00 48.89 144 ARG F C 1
ATOM 8585 O O . ARG F 2 144 ? 4.862 107.543 56.490 1.00 49.26 144 ARG F O 1
ATOM 8593 N N . LYS F 2 145 ? 6.778 106.377 56.470 1.00 42.25 145 LYS F N 1
ATOM 8594 C CA . LYS F 2 145 ? 7.070 106.630 55.055 1.00 40.93 145 LYS F CA 1
ATOM 8595 C C . LYS F 2 145 ? 6.027 106.047 54.061 1.00 37.64 145 LYS F C 1
ATOM 8596 O O . LYS F 2 145 ? 5.598 106.736 53.136 1.00 35.37 145 LYS F O 1
ATOM 8602 N N . ILE F 2 146 ? 5.590 104.809 54.277 1.00 37.38 146 ILE F N 1
ATOM 8603 C CA . ILE F 2 146 ? 4.614 104.175 53.393 1.00 37.35 146 ILE F CA 1
ATOM 8604 C C . ILE F 2 146 ? 3.264 104.895 53.482 1.00 39.08 146 ILE F C 1
ATOM 8605 O O . ILE F 2 146 ? 2.636 105.178 52.469 1.00 37.94 146 ILE F O 1
ATOM 8610 N N . GLU F 2 147 ? 2.849 105.209 54.699 1.00 42.21 147 GLU F N 1
ATOM 8611 C CA . GLU F 2 147 ? 1.623 105.934 54.951 1.00 43.64 147 GLU F CA 1
ATOM 8612 C C . GLU F 2 147 ? 1.577 107.232 54.146 1.00 41.94 147 GLU F C 1
ATOM 8613 O O . GLU F 2 147 ? 0.581 107.500 53.473 1.00 39.65 147 GLU F O 1
ATOM 8619 N N . GLN F 2 148 ? 2.652 108.013 54.237 1.00 39.47 148 GLN F N 1
ATOM 8620 C CA . GL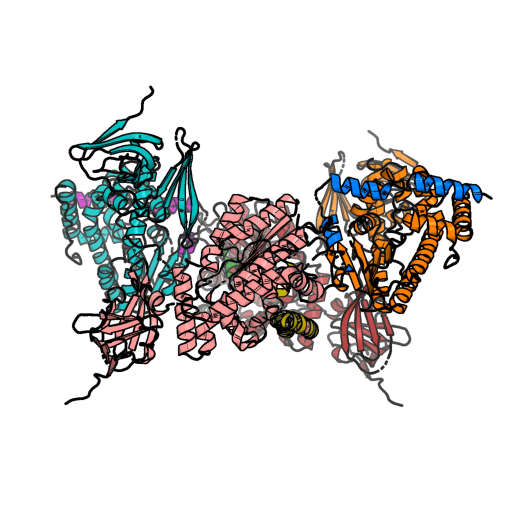N F 2 148 ? 2.777 109.303 53.558 1.00 40.88 148 GLN F CA 1
ATOM 8621 C C . GLN F 2 148 ? 2.692 109.208 52.040 1.00 40.23 148 GLN F C 1
ATOM 8622 O O . GLN F 2 148 ? 2.141 110.106 51.405 1.00 37.55 148 GLN F O 1
ATOM 8628 N N . CYS F 2 149 ? 3.275 108.140 51.479 1.00 39.29 149 CYS F N 1
ATOM 8629 C CA . CYS F 2 149 ? 3.192 107.858 50.048 1.00 40.59 149 CYS F CA 1
ATOM 8630 C C . CYS F 2 149 ? 1.775 107.524 49.652 1.00 41.73 149 CYS F C 1
ATOM 8631 O O . CYS F 2 149 ? 1.322 107.942 48.592 1.00 43.81 149 CYS F O 1
ATOM 8634 N N . LEU F 2 150 ? 1.084 106.762 50.502 1.00 38.87 150 LEU F N 1
ATOM 8635 C CA . LEU F 2 150 ? -0.266 106.313 50.193 1.00 39.10 150 LEU F CA 1
ATOM 8636 C C . LEU F 2 150 ? -1.307 107.447 50.377 1.00 38.14 150 LEU F C 1
ATOM 8637 O O . LEU F 2 150 ? -2.273 107.516 49.644 1.00 40.87 150 LEU F O 1
ATOM 8642 N N . GLU F 2 151 ? -1.080 108.357 51.311 1.00 38.11 151 GLU F N 1
ATOM 8643 C CA . GLU F 2 151 ? -1.895 109.566 51.421 1.00 41.09 151 GLU F CA 1
ATOM 8644 C C . GLU F 2 151 ? -1.839 110.435 50.177 1.00 41.81 151 GLU F C 1
ATOM 8645 O O . GLU F 2 151 ? -2.767 111.175 49.933 1.00 41.27 151 GLU F O 1
ATOM 8651 N N . ARG F 2 152 ? -0.720 110.413 49.456 1.00 43.91 152 ARG F N 1
ATOM 8652 C CA . ARG F 2 152 ? -0.564 111.226 48.244 1.00 47.15 152 ARG F CA 1
ATOM 8653 C C . ARG F 2 152 ? -0.818 110.428 46.965 1.00 45.90 152 ARG F C 1
ATOM 8654 O O . ARG F 2 152 ? -0.650 110.955 45.880 1.00 50.11 152 ARG F O 1
ATOM 8662 N N . ASN F 2 153 ? -1.249 109.176 47.105 1.00 43.35 153 ASN F N 1
ATOM 8663 C CA . ASN F 2 153 ? -1.699 108.343 45.995 1.00 45.87 153 ASN F CA 1
ATOM 8664 C C . ASN F 2 153 ? -0.569 107.834 45.123 1.00 44.16 153 ASN F C 1
ATOM 8665 O O . ASN F 2 153 ? -0.775 107.549 43.943 1.00 43.74 153 ASN F O 1
ATOM 8670 N N . LEU F 2 154 ? 0.609 107.689 45.719 1.00 43.38 154 LEU F N 1
ATOM 8671 C CA . LEU F 2 154 ? 1.784 107.217 45.015 1.00 45.08 154 LEU F CA 1
ATOM 8672 C C . LEU F 2 154 ? 1.790 105.694 45.031 1.00 44.87 154 LEU F C 1
ATOM 8673 O O . LEU F 2 154 ? 1.303 105.094 45.981 1.00 45.24 154 LEU F O 1
ATOM 8678 N N . GLU F 2 155 ? 2.301 105.085 43.965 1.00 43.90 155 GLU F N 1
ATOM 8679 C CA . GLU F 2 155 ? 2.520 103.635 43.918 1.00 47.85 155 GLU F CA 1
ATOM 8680 C C . GLU F 2 155 ? 3.820 103.252 44.634 1.00 45.89 155 GLU F C 1
ATOM 8681 O O . GLU F 2 155 ? 4.905 103.795 44.340 1.00 43.09 155 GLU F O 1
ATOM 8687 N N . VAL F 2 156 ? 3.704 102.303 45.557 1.00 41.15 156 VAL F N 1
ATOM 8688 C CA . VAL F 2 156 ? 4.799 101.897 46.404 1.00 38.65 156 VAL F CA 1
ATOM 8689 C C . VAL F 2 156 ? 5.205 100.515 46.022 1.00 38.37 156 VAL F C 1
ATOM 8690 O O . VAL F 2 156 ? 4.360 99.624 46.016 1.00 42.61 156 VAL F O 1
ATOM 8694 N N . THR F 2 157 ? 6.491 100.342 45.712 1.00 36.26 157 THR F N 1
ATOM 8695 C CA . THR F 2 157 ? 7.070 99.038 45.459 1.00 37.06 157 THR F CA 1
ATOM 8696 C C . THR F 2 157 ? 8.212 98.783 46.421 1.00 38.10 157 THR F C 1
ATOM 8697 O O . THR F 2 157 ? 9.009 99.669 46.657 1.00 36.58 157 THR F O 1
ATOM 8701 N N . ILE F 2 158 ? 8.296 97.563 46.956 1.00 36.57 158 ILE F N 1
ATOM 8702 C CA . ILE F 2 158 ? 9.366 97.199 47.880 1.00 36.32 158 ILE F CA 1
ATOM 8703 C C . ILE F 2 158 ? 10.141 96.070 47.265 1.00 34.50 158 ILE F C 1
ATOM 8704 O O . ILE F 2 158 ? 9.558 95.097 46.812 1.00 33.46 158 ILE F O 1
ATOM 8709 N N . VAL F 2 159 ? 11.458 96.192 47.268 1.00 36.24 159 VAL F N 1
ATOM 8710 C CA . VAL F 2 159 ? 12.332 95.193 46.653 1.00 36.98 159 VAL F CA 1
ATOM 8711 C C . VAL F 2 159 ? 13.186 94.630 47.753 1.00 36.90 159 VAL F C 1
ATOM 8712 O O . VAL F 2 159 ? 13.886 95.377 48.411 1.00 38.94 159 VAL F O 1
ATOM 8716 N N . ALA F 2 160 ? 13.124 93.320 47.952 1.00 39.25 160 ALA F N 1
ATOM 8717 C CA . ALA F 2 160 ? 13.929 92.655 48.950 1.00 39.08 160 ALA F CA 1
ATOM 8718 C C . ALA F 2 160 ? 15.032 91.894 48.244 1.00 39.22 160 ALA F C 1
ATOM 8719 O O . ALA F 2 160 ? 14.767 90.907 47.581 1.00 43.67 160 ALA F O 1
ATOM 8721 N N . VAL F 2 161 ? 16.270 92.361 48.396 1.00 39.74 161 VAL F N 1
ATOM 8722 C CA . VAL F 2 161 ? 17.439 91.767 47.763 1.00 38.51 161 VAL F CA 1
ATOM 8723 C C . VAL F 2 161 ? 18.003 90.745 48.743 1.00 40.02 161 VAL F C 1
ATOM 8724 O O . VAL F 2 161 ? 18.092 91.014 49.942 1.00 44.83 161 VAL F O 1
ATOM 8728 N N . SER F 2 162 ? 18.366 89.561 48.265 1.00 42.33 162 SER F N 1
ATOM 8729 C CA . SER F 2 162 ? 18.760 88.479 49.184 1.00 43.00 162 SER F CA 1
ATOM 8730 C C . SER F 2 162 ? 19.919 87.652 48.699 1.00 42.90 162 SER F C 1
ATOM 8731 O O . SER F 2 162 ? 20.073 87.409 47.500 1.00 41.89 162 SER F O 1
ATOM 8742 N N . ARG F 2 164 ? 22.707 84.378 50.585 1.00 47.01 164 ARG F N 1
ATOM 8743 C CA . ARG F 2 164 ? 23.115 83.571 51.747 1.00 53.60 164 ARG F CA 1
ATOM 8744 C C . ARG F 2 164 ? 24.070 84.402 52.589 1.00 50.73 164 ARG F C 1
ATOM 8745 O O . ARG F 2 164 ? 24.903 85.127 52.056 1.00 46.96 164 ARG F O 1
ATOM 8753 N N . ALA F 2 165 ? 23.940 84.297 53.900 1.00 50.01 165 ALA F N 1
ATOM 8754 C CA . ALA F 2 165 ? 24.721 85.129 54.802 1.00 52.39 165 ALA F CA 1
ATOM 8755 C C . ALA F 2 165 ? 26.232 85.004 54.543 1.00 51.17 165 ALA F C 1
ATOM 8756 O O . ALA F 2 165 ? 26.947 86.002 54.507 1.00 51.28 165 ALA F O 1
ATOM 8758 N N . GLU F 2 166 ? 26.697 83.787 54.301 1.00 52.11 166 GLU F N 1
ATOM 8759 C CA . GLU F 2 166 ? 28.129 83.519 54.179 1.00 53.07 166 GLU F CA 1
ATOM 8760 C C . GLU F 2 166 ? 28.762 84.250 52.984 1.00 48.32 166 GLU F C 1
ATOM 8761 O O . GLU F 2 166 ? 29.828 84.850 53.100 1.00 44.14 166 GLU F O 1
ATOM 8767 N N . ARG F 2 167 ? 28.077 84.234 51.850 1.00 47.02 167 ARG F N 1
ATOM 8768 C CA . ARG F 2 167 ? 28.548 84.917 50.653 1.00 45.11 167 ARG F CA 1
ATOM 8769 C C . ARG F 2 167 ? 28.425 86.434 50.838 1.00 41.31 167 ARG F C 1
ATOM 8770 O O . ARG F 2 167 ? 29.340 87.190 50.491 1.00 40.91 167 ARG F O 1
ATOM 8778 N N . ALA F 2 168 ? 27.312 86.883 51.412 1.00 38.01 168 ALA F N 1
ATOM 8779 C CA . ALA F 2 168 ? 27.151 88.309 51.762 1.00 37.87 168 ALA F CA 1
ATOM 8780 C C . ALA F 2 168 ? 28.287 88.800 52.684 1.00 38.87 168 ALA F C 1
ATOM 8781 O O . ALA F 2 168 ? 28.814 89.899 52.500 1.00 38.25 168 ALA F O 1
ATOM 8783 N N . SER F 2 169 ? 28.667 87.960 53.648 1.00 37.60 169 SER F N 1
ATOM 8784 C CA . SER F 2 169 ? 29.777 88.243 54.539 1.00 39.20 169 SER F CA 1
ATOM 8785 C C . SER F 2 169 ? 31.091 88.466 53.790 1.00 39.08 169 SER F C 1
ATOM 8786 O O . SER F 2 169 ? 31.800 89.429 54.079 1.00 39.53 169 SER F O 1
ATOM 8789 N N . ASP F 2 170 ? 31.415 87.589 52.840 1.00 39.82 170 ASP F N 1
ATOM 8790 C CA . ASP F 2 170 ? 32.592 87.779 51.999 1.00 42.24 170 ASP F CA 1
ATOM 8791 C C . ASP F 2 170 ? 32.565 89.159 51.325 1.00 41.91 170 ASP F C 1
ATOM 8792 O O . ASP F 2 170 ? 33.588 89.841 51.279 1.00 46.52 170 ASP F O 1
ATOM 8797 N N . ASN F 2 171 ? 31.409 89.574 50.813 1.00 39.99 171 ASN F N 1
ATOM 8798 C CA . ASN F 2 171 ? 31.287 90.907 50.208 1.00 41.61 171 ASN F CA 1
ATOM 8799 C C . ASN F 2 171 ? 31.503 92.059 51.193 1.00 41.81 171 ASN F C 1
ATOM 8800 O O . ASN F 2 171 ? 32.087 93.085 50.808 1.00 40.36 171 ASN F O 1
ATOM 8805 N N . THR F 2 172 ? 31.073 91.885 52.447 1.00 39.32 172 THR F N 1
ATOM 8806 C CA . THR F 2 172 ? 31.332 92.897 53.460 1.00 38.20 172 THR F CA 1
ATOM 8807 C C . THR F 2 172 ? 32.836 93.018 53.757 1.00 37.63 172 THR F C 1
ATOM 8808 O O . THR F 2 172 ? 33.291 94.113 54.042 1.00 39.54 172 THR F O 1
ATOM 8812 N N . TYR F 2 173 ? 33.609 91.929 53.657 1.00 37.61 173 TYR F N 1
ATOM 8813 C CA . TYR F 2 173 ? 35.079 92.009 53.760 1.00 37.65 173 TYR F CA 1
ATOM 8814 C C . TYR F 2 173 ? 35.691 92.918 52.684 1.00 40.10 173 TYR F C 1
ATOM 8815 O O . TYR F 2 173 ? 36.474 93.821 52.989 1.00 41.87 173 TYR F O 1
ATOM 8824 N N . LYS F 2 174 ? 35.323 92.667 51.432 1.00 43.86 174 LYS F N 1
ATOM 8825 C CA . LYS F 2 174 ? 35.814 93.451 50.296 1.00 46.47 174 LYS F CA 1
ATOM 8826 C C . LYS F 2 174 ? 35.521 94.932 50.494 1.00 44.07 174 LYS F C 1
ATOM 8827 O O . LYS F 2 174 ? 36.402 95.771 50.315 1.00 42.55 174 LYS F O 1
ATOM 8833 N N . ARG F 2 175 ? 34.295 95.238 50.902 1.00 42.39 175 ARG F N 1
ATOM 8834 C CA . ARG F 2 175 ? 33.901 96.615 51.107 1.00 46.76 175 ARG F CA 1
ATOM 8835 C C . ARG F 2 175 ? 34.646 97.263 52.260 1.00 43.49 175 ARG F C 1
ATOM 8836 O O . ARG F 2 175 ? 35.055 98.416 52.157 1.00 39.63 175 ARG F O 1
ATOM 8844 N N . PHE F 2 176 ? 34.786 96.543 53.372 1.00 43.88 176 PHE F N 1
ATOM 8845 C CA . PHE F 2 176 ? 35.610 97.038 54.472 1.00 40.65 176 PHE F CA 1
ATOM 8846 C C . PHE F 2 176 ? 37.015 97.384 53.982 1.00 38.58 176 PHE F C 1
ATOM 8847 O O . PHE F 2 176 ? 37.532 98.463 54.299 1.00 36.50 176 PHE F O 1
ATOM 8855 N N . ASN F 2 177 ? 37.630 96.470 53.230 1.00 40.87 177 ASN F N 1
ATOM 8856 C CA . ASN F 2 177 ? 39.010 96.685 52.746 1.00 44.52 177 ASN F CA 1
ATOM 8857 C C . ASN F 2 177 ? 39.161 97.878 51.815 1.00 44.98 177 ASN F C 1
ATOM 8858 O O . ASN F 2 177 ? 40.154 98.580 51.910 1.00 44.71 177 ASN F O 1
ATOM 8863 N N . GLU F 2 178 ? 38.181 98.104 50.939 1.00 46.96 178 GLU F N 1
ATOM 8864 C CA . GLU F 2 178 ? 38.263 99.149 49.917 1.00 51.12 178 GLU F CA 1
ATOM 8865 C C . GLU F 2 178 ? 37.714 100.500 50.385 1.00 47.11 178 GLU F C 1
ATOM 8866 O O . GLU F 2 178 ? 38.291 101.536 50.070 1.00 47.94 178 GLU F O 1
ATOM 8872 N N . TYR F 2 179 ? 36.615 100.476 51.138 1.00 42.91 179 TYR F N 1
ATOM 8873 C CA . TYR F 2 179 ? 35.857 101.676 51.525 1.00 42.90 179 TYR F CA 1
ATOM 8874 C C . TYR F 2 179 ? 35.951 102.028 53.030 1.00 40.44 179 TYR F C 1
ATOM 8875 O O . TYR F 2 179 ? 35.653 103.158 53.416 1.00 39.49 179 TYR F O 1
ATOM 8884 N N . GLY F 2 180 ? 36.340 101.068 53.867 1.00 39.89 180 GLY F N 1
ATOM 8885 C CA . GLY F 2 180 ? 36.483 101.283 55.317 1.00 39.64 180 GLY F CA 1
ATOM 8886 C C . GLY F 2 180 ? 35.304 100.917 56.211 1.00 40.27 180 GLY F C 1
ATOM 8887 O O . GLY F 2 180 ? 35.438 100.997 57.440 1.00 39.18 180 GLY F O 1
ATOM 8888 N N . ARG F 2 181 ? 34.159 100.544 55.625 1.00 41.20 181 ARG F N 1
ATOM 8889 C CA . ARG F 2 181 ? 32.962 100.148 56.387 1.00 41.78 181 ARG F CA 1
ATOM 8890 C C . ARG F 2 181 ? 32.502 98.795 55.868 1.00 41.06 181 ARG F C 1
ATOM 8891 O O . ARG F 2 181 ? 32.342 98.618 54.657 1.00 37.58 181 ARG F O 1
ATOM 8899 N N . GLY F 2 182 ? 32.280 97.857 56.790 1.00 39.75 182 GLY F N 1
ATOM 8900 C CA . GLY F 2 182 ? 31.800 96.519 56.454 1.00 39.21 182 GLY F CA 1
ATOM 8901 C C . GLY F 2 182 ? 30.415 96.398 57.051 1.00 41.35 182 GLY F C 1
ATOM 8902 O O . GLY F 2 182 ? 29.516 97.190 56.733 1.00 37.26 182 GLY F O 1
ATOM 8903 N N . ALA F 2 183 ? 30.262 95.432 57.956 1.00 40.62 183 ALA F N 1
ATOM 8904 C CA . ALA F 2 183 ? 29.025 95.225 58.662 1.00 37.27 183 ALA F CA 1
ATOM 8905 C C . ALA F 2 183 ? 29.258 94.236 59.793 1.00 38.60 183 ALA F C 1
ATOM 8906 O O . ALA F 2 183 ? 30.062 93.297 59.660 1.00 37.40 183 ALA F O 1
ATOM 8908 N N . SER F 2 184 ? 28.546 94.446 60.895 1.00 37.82 184 SER F N 1
ATOM 8909 C CA . SER F 2 184 ? 28.623 93.560 62.053 1.00 35.73 184 SER F CA 1
ATOM 8910 C C . SER F 2 184 ? 27.822 92.280 61.810 1.00 33.61 184 SER F C 1
ATOM 8911 O O . SER F 2 184 ? 26.783 92.311 61.167 1.00 33.33 184 SER F O 1
ATOM 8914 N N . ILE F 2 185 ? 28.295 91.150 62.325 1.00 34.41 185 ILE F N 1
ATOM 8915 C CA . ILE F 2 185 ? 27.517 89.895 62.194 1.00 33.69 185 ILE F CA 1
ATOM 8916 C C . ILE F 2 185 ? 26.167 89.981 62.939 1.00 33.78 185 ILE F C 1
ATOM 8917 O O . ILE F 2 185 ? 25.169 89.366 62.512 1.00 35.11 185 ILE F O 1
ATOM 8922 N N . GLY F 2 186 ? 26.122 90.772 64.012 1.00 32.49 186 GLY F N 1
ATOM 8923 C CA . GLY F 2 186 ? 24.873 91.021 64.736 1.00 33.77 186 GLY F CA 1
ATOM 8924 C C . GLY F 2 186 ? 23.793 91.638 63.853 1.00 33.35 186 GLY F C 1
ATOM 8925 O O . GLY F 2 186 ? 22.669 91.150 63.800 1.00 34.87 186 GLY F O 1
ATOM 8926 N N . ILE F 2 187 ? 24.131 92.701 63.139 1.00 33.78 187 ILE F N 1
ATOM 8927 C CA . ILE F 2 187 ? 23.142 93.362 62.273 1.00 36.13 187 ILE F CA 1
ATOM 8928 C C . ILE F 2 187 ? 22.804 92.482 61.049 1.00 33.40 187 ILE F C 1
ATOM 8929 O O . ILE F 2 187 ? 21.677 92.471 60.604 1.00 33.79 187 ILE F O 1
ATOM 8942 N N . ALA F 2 189 ? 22.624 89.121 61.009 1.00 33.51 189 ALA F N 1
ATOM 8943 C CA . ALA F 2 189 ? 21.757 88.018 61.445 1.00 34.06 189 ALA F CA 1
ATOM 8944 C C . ALA F 2 189 ? 20.368 88.561 61.765 1.00 35.18 189 ALA F C 1
ATOM 8945 O O . ALA F 2 189 ? 19.355 87.939 61.413 1.00 34.56 189 ALA F O 1
ATOM 8947 N N . ASP F 2 190 ? 20.337 89.724 62.429 1.00 35.92 190 ASP F N 1
ATOM 8948 C CA . ASP F 2 190 ? 19.095 90.417 62.740 1.00 37.64 190 ASP F CA 1
ATOM 8949 C C . ASP F 2 190 ? 18.327 90.657 61.439 1.00 37.86 190 ASP F C 1
ATOM 8950 O O . ASP F 2 190 ? 17.156 90.272 61.335 1.00 36.75 190 ASP F O 1
ATOM 8955 N N . ILE F 2 191 ? 18.987 91.251 60.441 1.00 35.39 191 ILE F N 1
ATOM 8956 C CA . ILE F 2 191 ? 18.294 91.579 59.205 1.00 37.66 191 ILE F CA 1
ATOM 8957 C C . ILE F 2 191 ? 17.837 90.327 58.465 1.00 35.79 191 ILE F C 1
ATOM 8958 O O . ILE F 2 191 ? 16.695 90.254 58.087 1.00 36.45 191 ILE F O 1
ATOM 8963 N N . GLN F 2 192 ? 18.684 89.328 58.302 1.00 38.69 192 GLN F N 1
ATOM 8964 C CA . GLN F 2 192 ? 18.272 88.152 57.529 1.00 38.70 192 GLN F CA 1
ATOM 8965 C C . GLN F 2 192 ? 17.185 87.295 58.210 1.00 40.24 192 GLN F C 1
ATOM 8966 O O . GLN F 2 192 ? 16.415 86.618 57.520 1.00 40.08 192 GLN F O 1
ATOM 8972 N N . ALA F 2 193 ? 17.124 87.329 59.543 1.00 38.78 193 ALA F N 1
ATOM 8973 C CA . ALA F 2 193 ? 16.155 86.530 60.291 1.00 37.64 193 ALA F CA 1
ATOM 8974 C C . ALA F 2 193 ? 14.814 87.236 60.383 1.00 39.58 193 ALA F C 1
ATOM 8975 O O . ALA F 2 193 ? 13.759 86.584 60.393 1.00 40.49 193 ALA F O 1
ATOM 8977 N N . ASN F 2 194 ? 14.847 88.569 60.469 1.00 41.06 194 ASN F N 1
ATOM 8978 C CA . ASN F 2 194 ? 13.633 89.356 60.737 1.00 40.99 194 ASN F CA 1
ATOM 8979 C C . ASN F 2 194 ? 13.032 90.037 59.551 1.00 37.65 194 ASN F C 1
ATOM 8980 O O . ASN F 2 194 ? 11.951 90.595 59.686 1.00 37.99 194 ASN F O 1
ATOM 8985 N N . LEU F 2 195 ? 13.689 89.953 58.398 1.00 38.16 195 LEU F N 1
ATOM 8986 C CA . LEU F 2 195 ? 13.197 90.609 57.187 1.00 40.91 195 LEU F CA 1
ATOM 8987 C C . LEU F 2 195 ? 11.883 89.998 56.734 1.00 41.74 195 LEU F C 1
ATOM 8988 O O . LEU F 2 195 ? 10.943 90.744 56.447 1.00 45.76 195 LEU F O 1
ATOM 8993 N N . PRO F 2 196 ? 11.782 88.654 56.719 1.00 41.51 196 PRO F N 1
ATOM 8994 C CA . PRO F 2 196 ? 10.485 88.063 56.344 1.00 40.96 196 PRO F CA 1
ATOM 8995 C C . PRO F 2 196 ? 9.335 88.554 57.213 1.00 40.17 196 PRO F C 1
ATOM 8996 O O . PRO F 2 196 ? 8.269 88.853 56.682 1.00 47.50 196 PRO F O 1
ATOM 9000 N N . ASP F 2 197 ? 9.576 88.702 58.512 1.00 39.03 197 ASP F N 1
ATOM 9001 C CA . ASP F 2 197 ? 8.584 89.235 59.440 1.00 40.39 197 ASP F CA 1
ATOM 9002 C C . ASP F 2 197 ? 8.317 90.729 59.187 1.00 38.08 197 ASP F C 1
ATOM 9003 O O . ASP F 2 197 ? 7.180 91.186 59.295 1.00 41.09 197 ASP F O 1
ATOM 9008 N N . GLY F 2 198 ? 9.354 91.499 58.882 1.00 34.94 198 GLY F N 1
ATOM 9009 C CA . GLY F 2 198 ? 9.144 92.899 58.572 1.00 36.22 198 GLY F CA 1
ATOM 9010 C C . GLY F 2 198 ? 8.239 93.073 57.365 1.00 35.55 198 GLY F C 1
ATOM 9011 O O . GLY F 2 198 ? 7.308 93.909 57.364 1.00 30.08 198 GLY F O 1
ATOM 9012 N N . LEU F 2 199 ? 8.523 92.275 56.340 1.00 36.22 199 LEU F N 1
ATOM 9013 C CA . LEU F 2 199 ? 7.773 92.347 55.104 1.00 42.01 199 LEU F CA 1
ATOM 9014 C C . LEU F 2 199 ? 6.350 91.853 55.346 1.00 48.78 199 LEU F C 1
ATOM 9015 O O . LEU F 2 199 ? 5.404 92.434 54.795 1.00 48.29 199 LEU F O 1
ATOM 9020 N N . LYS F 2 200 ? 6.201 90.828 56.201 1.00 52.69 200 LYS F N 1
ATOM 9021 C CA . LYS F 2 200 ? 4.875 90.314 56.593 1.00 53.29 200 LYS F CA 1
ATOM 9022 C C . LYS F 2 200 ? 4.030 91.368 57.289 1.00 50.49 200 LYS F C 1
ATOM 9023 O O . LYS F 2 200 ? 2.863 91.546 56.947 1.00 50.89 200 LYS F O 1
ATOM 9029 N N . GLN F 2 201 ? 4.616 92.052 58.267 1.00 47.50 201 GLN F N 1
ATOM 9030 C CA . GLN F 2 201 ? 3.949 93.185 58.930 1.00 47.71 201 GLN F CA 1
ATOM 9031 C C . GLN F 2 201 ? 3.488 94.287 57.952 1.00 50.09 201 GLN F C 1
ATOM 9032 O O . GLN F 2 201 ? 2.489 94.980 58.217 1.00 52.41 201 GLN F O 1
ATOM 9038 N N . ILE F 2 202 ? 4.231 94.483 56.858 1.00 48.39 202 ILE F N 1
ATOM 9039 C CA . ILE F 2 202 ? 3.875 95.507 55.882 1.00 49.29 202 ILE F CA 1
ATOM 9040 C C . ILE F 2 202 ? 2.713 95.012 55.041 1.00 43.10 202 ILE F C 1
ATOM 9041 O O . ILE F 2 202 ? 1.757 95.734 54.881 1.00 41.77 202 ILE F O 1
ATOM 9046 N N . ARG F 2 203 ? 2.806 93.799 54.511 1.00 45.97 203 ARG F N 1
ATOM 9047 C CA . ARG F 2 203 ? 1.699 93.207 53.729 1.00 54.45 203 ARG F CA 1
ATOM 9048 C C . ARG F 2 203 ? 0.382 93.143 54.512 1.00 59.41 203 ARG F C 1
ATOM 9049 O O . ARG F 2 203 ? -0.681 93.238 53.911 1.00 61.13 203 ARG F O 1
ATOM 9057 N N . ASP F 2 204 ? 0.466 93.000 55.837 1.00 63.14 204 ASP F N 1
ATOM 9058 C CA . ASP F 2 204 ? -0.711 92.955 56.702 1.00 64.74 204 ASP F CA 1
ATOM 9059 C C . ASP F 2 204 ? -1.286 94.332 57.003 1.00 57.61 204 ASP F C 1
ATOM 9060 O O . ASP F 2 204 ? -2.493 94.496 56.958 1.00 59.22 204 ASP F O 1
ATOM 9065 N N . LYS F 2 205 ? -0.442 95.303 57.327 1.00 55.62 205 LYS F N 1
ATOM 9066 C CA . LYS F 2 205 ? -0.898 96.673 57.624 1.00 52.03 205 LYS F CA 1
ATOM 9067 C C . LYS F 2 205 ? -1.450 97.489 56.423 1.00 53.81 205 LYS F C 1
ATOM 9068 O O . LYS F 2 205 ? -2.266 98.404 56.630 1.00 52.32 205 LYS F O 1
ATOM 9074 N N . PHE F 2 206 ? -0.976 97.201 55.200 1.00 52.13 206 PHE F N 1
ATOM 9075 C CA . PHE F 2 206 ? -1.277 98.033 54.001 1.00 51.62 206 PHE F CA 1
ATOM 9076 C C . PHE F 2 206 ? -1.984 97.318 52.845 1.00 53.94 206 PHE F C 1
ATOM 9077 O O . PHE F 2 206 ? -2.654 97.967 52.035 1.00 58.32 206 PHE F O 1
ATOM 9085 N N . GLY F 2 207 ? -1.813 96.004 52.746 1.00 54.61 207 GLY F N 1
ATOM 9086 C CA . GLY F 2 207 ? -2.473 95.220 51.725 1.00 56.34 207 GLY F CA 1
ATOM 9087 C C . GLY F 2 207 ? -1.825 95.377 50.376 1.00 61.74 207 GLY F C 1
ATOM 9088 O O . GLY F 2 207 ? -0.708 95.869 50.267 1.00 66.59 207 GLY F O 1
ATOM 9089 N N . ASP F 2 208 ? -2.558 94.985 49.340 1.00 65.59 208 ASP F N 1
ATOM 9090 C CA . ASP F 2 208 ? -2.071 95.026 47.961 1.00 64.20 208 ASP F CA 1
ATOM 9091 C C . ASP F 2 208 ? -1.765 96.424 47.405 1.00 56.88 208 ASP F C 1
ATOM 9092 O O . ASP F 2 208 ? -1.313 96.528 46.276 1.00 62.14 208 ASP F O 1
ATOM 9097 N N . ALA F 2 209 ? -2.016 97.492 48.164 1.00 51.32 209 ALA F N 1
ATOM 9098 C CA . ALA F 2 209 ? -1.541 98.843 47.800 1.00 50.44 209 ALA F CA 1
ATOM 9099 C C . ALA F 2 209 ? -0.004 98.968 47.723 1.00 48.86 209 ALA F C 1
ATOM 9100 O O . ALA F 2 209 ? 0.516 99.894 47.107 1.00 55.54 209 ALA F O 1
ATOM 9102 N N . VAL F 2 210 ? 0.696 98.055 48.392 1.00 47.98 210 VAL F N 1
ATOM 9103 C CA . VAL F 2 210 ? 2.136 97.957 48.379 1.00 46.87 210 VAL F CA 1
ATOM 9104 C C . VAL F 2 210 ? 2.511 96.635 47.714 1.00 46.00 210 VAL F C 1
ATOM 9105 O O . VAL F 2 210 ? 2.223 95.568 48.223 1.00 50.44 210 VAL F O 1
ATOM 9109 N N . LYS F 2 211 ? 3.144 96.737 46.561 1.00 45.83 211 LYS F N 1
ATOM 9110 C CA . LYS F 2 211 ? 3.648 95.604 45.819 1.00 43.84 211 LYS F CA 1
ATOM 9111 C C . LYS F 2 211 ? 4.999 95.243 46.428 1.00 42.39 211 LYS F C 1
ATOM 9112 O O . LYS F 2 211 ? 5.817 96.125 46.675 1.00 43.49 211 LYS F O 1
ATOM 9118 N N . ILE F 2 212 ? 5.217 93.958 46.684 1.00 39.70 212 ILE F N 1
ATOM 9119 C CA . ILE F 2 212 ? 6.445 93.463 47.277 1.00 40.58 212 ILE F CA 1
ATOM 9120 C C . ILE F 2 212 ? 7.066 92.410 46.351 1.00 39.54 212 ILE F C 1
ATOM 9121 O O . ILE F 2 212 ? 6.421 91.431 46.011 1.00 42.59 212 ILE F O 1
ATOM 9126 N N . VAL F 2 213 ? 8.326 92.603 45.981 1.00 39.33 213 VAL F N 1
ATOM 9127 C CA . VAL F 2 213 ? 9.029 91.712 45.048 1.00 40.79 213 VAL F CA 1
ATOM 9128 C C . VAL F 2 213 ? 10.415 91.421 45.577 1.00 39.47 213 VAL F C 1
ATOM 9129 O O . VAL F 2 213 ? 10.850 92.068 46.531 1.00 39.56 213 VAL F O 1
ATOM 9133 N N . GLY F 2 214 ? 11.099 90.470 44.933 1.00 39.07 214 GLY F N 1
ATOM 9134 C CA . GLY F 2 214 ? 12.394 89.965 45.386 1.00 37.87 214 GLY F CA 1
ATOM 9135 C C . GLY F 2 214 ? 13.454 89.843 44.300 1.00 40.09 214 GLY F C 1
ATOM 9136 O O . GLY F 2 214 ? 13.143 89.794 43.115 1.00 42.58 214 GLY F O 1
ATOM 9137 N N . ILE F 2 215 ? 14.714 89.834 44.724 1.00 39.94 215 ILE F N 1
ATOM 9138 C CA . ILE F 2 215 ? 15.841 89.578 43.865 1.00 41.68 215 ILE F CA 1
ATOM 9139 C C . ILE F 2 215 ? 16.705 88.553 44.584 1.00 45.85 215 ILE F C 1
ATOM 9140 O O . ILE F 2 215 ? 17.308 88.882 45.612 1.00 49.82 215 ILE F O 1
ATOM 9145 N N . ASN F 2 216 ? 16.747 87.322 44.056 1.00 46.56 216 ASN F N 1
ATOM 9146 C CA . ASN F 2 216 ? 17.643 86.278 44.548 1.00 46.28 216 ASN F CA 1
ATOM 9147 C C . ASN F 2 216 ? 18.975 86.388 43.817 1.00 48.61 216 ASN F C 1
ATOM 9148 O O . ASN F 2 216 ? 19.113 85.965 42.640 1.00 48.71 216 ASN F O 1
ATOM 9153 N N . GLN F 2 217 ? 19.956 86.942 44.522 1.00 46.87 217 GLN F N 1
ATOM 9154 C CA . GLN F 2 217 ? 21.316 87.102 43.987 1.00 46.41 217 GLN F CA 1
ATOM 9155 C C . GLN F 2 217 ? 22.047 85.755 43.868 1.00 46.28 217 GLN F C 1
ATOM 9156 O O . GLN F 2 217 ? 22.957 85.633 43.052 1.00 48.42 217 GLN F O 1
ATOM 9162 N N . ASP F 2 218 ? 21.665 84.773 44.688 1.00 44.36 218 ASP F N 1
ATOM 9163 C CA . ASP F 2 218 ? 22.200 83.404 44.576 1.00 52.83 218 ASP F CA 1
ATOM 9164 C C . ASP F 2 218 ? 21.717 82.606 43.337 1.00 55.81 218 ASP F C 1
ATOM 9165 O O . ASP F 2 218 ? 22.309 81.569 43.013 1.00 56.75 218 ASP F O 1
ATOM 9170 N N . ARG F 2 219 ? 20.656 83.079 42.675 1.00 54.17 219 ARG F N 1
ATOM 9171 C CA . ARG F 2 219 ? 20.144 82.493 41.440 1.00 54.69 219 ARG F CA 1
ATOM 9172 C C . ARG F 2 219 ? 20.211 83.542 40.328 1.00 53.94 219 ARG F C 1
ATOM 9173 O O . ARG F 2 219 ? 19.197 83.926 39.729 1.00 52.44 219 ARG F O 1
ATOM 9181 N N . ASN F 2 220 ? 21.438 84.007 40.088 1.00 56.78 220 ASN F N 1
ATOM 9182 C CA . ASN F 2 220 ? 21.774 84.988 39.043 1.00 59.05 220 ASN F CA 1
ATOM 9183 C C . ASN F 2 220 ? 20.836 86.205 39.000 1.00 56.27 220 ASN F C 1
ATOM 9184 O O . ASN F 2 220 ? 20.344 86.596 37.947 1.00 51.95 220 ASN F O 1
ATOM 9189 N N . SER F 2 221 ? 20.597 86.782 40.175 1.00 56.89 221 SER F N 1
ATOM 9190 C CA . SER F 2 221 ? 19.809 87.999 40.331 1.00 49.77 221 SER F CA 1
ATOM 9191 C C . SER F 2 221 ? 18.375 87.858 39.791 1.00 50.13 221 SER F C 1
ATOM 9192 O O . SER F 2 221 ? 17.790 88.827 39.297 1.00 54.53 221 SER F O 1
ATOM 9195 N N . GLU F 2 222 ? 17.812 86.659 39.921 1.00 50.04 222 GLU F N 1
ATOM 9196 C CA . GLU F 2 222 ? 16.453 86.357 39.474 1.00 52.09 222 GLU F CA 1
ATOM 9197 C C . GLU F 2 222 ? 15.387 87.228 40.173 1.00 51.75 222 GLU F C 1
ATOM 9198 O O . GLU F 2 222 ? 15.358 87.344 41.404 1.00 46.90 222 GLU F O 1
ATOM 9204 N N . PHE F 2 223 ? 14.503 87.807 39.366 1.00 51.11 223 PHE F N 1
ATOM 9205 C CA . PHE F 2 223 ? 13.368 88.598 39.845 1.00 49.58 223 PHE F CA 1
ATOM 9206 C C . PHE F 2 223 ? 12.218 87.706 40.296 1.00 51.96 223 PHE F C 1
ATOM 9207 O O . PHE F 2 223 ? 11.850 86.760 39.602 1.00 55.45 223 PHE F O 1
ATOM 9215 N N . ILE F 2 224 ? 11.632 88.036 41.444 1.00 53.01 224 ILE F N 1
ATOM 9216 C CA . ILE F 2 224 ? 10.582 87.240 42.068 1.00 50.43 224 ILE F CA 1
ATOM 9217 C C . ILE F 2 224 ? 9.378 88.162 42.223 1.00 50.79 224 ILE F C 1
ATOM 9218 O O . ILE F 2 224 ? 9.411 89.113 43.011 1.00 49.60 224 ILE F O 1
ATOM 9223 N N . ASP F 2 225 ? 8.319 87.872 41.474 1.00 54.17 225 ASP F N 1
ATOM 9224 C CA . ASP F 2 225 ? 7.131 88.726 41.415 1.00 57.63 225 ASP F CA 1
ATOM 9225 C C . ASP F 2 225 ? 6.135 88.484 42.555 1.00 58.29 225 ASP F C 1
ATOM 9226 O O . ASP F 2 225 ? 5.361 89.381 42.870 1.00 62.82 225 ASP F O 1
ATOM 9231 N N . LYS F 2 226 ? 6.154 87.307 43.183 1.00 60.08 226 LYS F N 1
ATOM 9232 C CA . LYS F 2 226 ? 5.068 86.908 44.088 1.00 65.31 226 LYS F CA 1
ATOM 9233 C C . LYS F 2 226 ? 5.452 86.945 45.572 1.00 61.63 226 LYS F C 1
ATOM 9234 O O . LYS F 2 226 ? 6.390 86.258 45.985 1.00 60.93 226 LYS F O 1
ATOM 9240 N N . PHE F 2 227 ? 4.701 87.719 46.365 1.00 57.10 227 PHE F N 1
ATOM 9241 C CA . PHE F 2 227 ? 4.939 87.855 47.817 1.00 56.83 227 PHE F CA 1
ATOM 9242 C C . PHE F 2 227 ? 5.221 86.541 48.528 1.00 59.81 227 PHE F C 1
ATOM 9243 O O . PHE F 2 227 ? 6.243 86.417 49.202 1.00 65.06 227 PHE F O 1
ATOM 9251 N N . ASP F 2 228 ? 4.329 85.565 48.358 1.00 61.27 228 ASP F N 1
ATOM 9252 C CA . ASP F 2 228 ? 4.521 84.204 48.893 1.00 61.15 228 ASP F CA 1
ATOM 9253 C C . ASP F 2 228 ? 5.896 83.635 48.565 1.00 58.61 228 ASP F C 1
ATOM 9254 O O . ASP F 2 228 ? 6.531 83.031 49.428 1.00 56.76 228 ASP F O 1
ATOM 9259 N N . ASP F 2 229 ? 6.330 83.810 47.314 1.00 55.58 229 ASP F N 1
ATOM 9260 C CA . ASP F 2 229 ? 7.643 83.330 46.857 1.00 59.48 229 ASP F CA 1
ATOM 9261 C C . ASP F 2 229 ? 8.819 84.193 47.354 1.00 58.80 229 ASP F C 1
ATOM 9262 O O . ASP F 2 229 ? 9.940 83.687 47.484 1.00 53.82 229 ASP F O 1
ATOM 9267 N N . VAL F 2 230 ? 8.572 85.487 47.594 1.00 56.59 230 VAL F N 1
ATOM 9268 C CA . VAL F 2 230 ? 9.557 86.362 48.251 1.00 54.80 230 VAL F CA 1
ATOM 9269 C C . VAL F 2 230 ? 9.822 85.867 49.690 1.00 51.99 230 VAL F C 1
ATOM 9270 O O . VAL F 2 230 ? 10.962 85.671 50.077 1.00 48.94 230 VAL F O 1
ATOM 9274 N N . ILE F 2 231 ? 8.768 85.610 50.454 1.00 55.08 231 ILE F N 1
ATOM 9275 C CA . ILE F 2 231 ? 8.918 85.107 51.828 1.00 54.00 231 ILE F CA 1
ATOM 9276 C C . ILE F 2 231 ? 9.672 83.755 51.854 1.00 55.98 231 ILE F C 1
ATOM 9277 O O . ILE F 2 231 ? 10.454 83.499 52.772 1.00 55.22 231 ILE F O 1
ATOM 9282 N N . LYS F 2 232 ? 9.470 82.914 50.838 1.00 54.85 232 LYS F N 1
ATOM 9283 C CA . LYS F 2 232 ? 10.112 81.600 50.791 1.00 57.43 232 LYS F CA 1
ATOM 9284 C C . LYS F 2 232 ? 11.610 81.703 50.492 1.00 54.40 232 LYS F C 1
ATOM 9285 O O . LYS F 2 232 ? 12.405 81.000 51.098 1.00 55.30 232 LYS F O 1
ATOM 9299 N N . LEU F 2 234 ? 13.541 84.167 51.222 1.00 44.08 234 LEU F N 1
ATOM 9300 C CA . LEU F 2 234 ? 14.158 84.841 52.364 1.00 42.83 234 LEU F CA 1
ATOM 9301 C C . LEU F 2 234 ? 14.245 83.987 53.627 1.00 47.92 234 LEU F C 1
ATOM 9302 O O . LEU F 2 234 ? 14.890 84.402 54.589 1.00 54.67 234 LEU F O 1
ATOM 9307 N N . SER F 2 235 ? 13.626 82.801 53.638 1.00 52.62 235 SER F N 1
ATOM 9308 C CA . SER F 2 235 ? 13.616 81.950 54.845 1.00 55.10 235 SER F CA 1
ATOM 9309 C C . SER F 2 235 ? 14.927 81.219 54.935 1.00 54.30 235 SER F C 1
ATOM 9310 O O . SER F 2 235 ? 15.071 80.127 54.387 1.00 60.37 235 SER F O 1
ATOM 9313 N N . LEU F 2 236 ? 15.900 81.842 55.593 1.00 51.68 236 LEU F N 1
ATOM 9314 C CA . LEU F 2 236 ? 17.278 81.333 55.570 1.00 48.23 236 LEU F CA 1
ATOM 9315 C C . LEU F 2 236 ? 17.811 80.946 56.957 1.00 44.71 236 LEU F C 1
ATOM 9316 O O . LEU F 2 236 ? 19.012 80.697 57.115 1.00 51.51 236 LEU F O 1
ATOM 9321 N N . GLY F 2 237 ? 16.909 80.841 57.930 1.00 41.63 237 GLY F N 1
ATOM 9322 C CA . GLY F 2 237 ? 17.233 80.412 59.284 1.00 42.86 237 GLY F CA 1
ATOM 9323 C C . GLY F 2 237 ? 16.734 81.422 60.305 1.00 43.70 237 GLY F C 1
ATOM 9324 O O . GLY F 2 237 ? 16.312 82.539 59.950 1.00 43.87 237 GLY F O 1
ATOM 9325 N N . SER F 2 238 ? 16.764 81.006 61.570 1.00 41.11 238 SER F N 1
ATOM 9326 C CA . SER F 2 238 ? 16.494 81.878 62.696 1.00 40.98 238 SER F CA 1
ATOM 9327 C C . SER F 2 238 ? 17.731 82.704 62.978 1.00 39.24 238 SER F C 1
ATOM 9328 O O . SER F 2 238 ? 18.808 82.388 62.488 1.00 40.88 238 SER F O 1
ATOM 9331 N N . GLN F 2 239 ? 17.559 83.723 63.811 1.00 37.49 239 GLN F N 1
ATOM 9332 C CA . GLN F 2 239 ? 18.638 84.615 64.210 1.00 40.34 239 GLN F CA 1
ATOM 9333 C C . GLN F 2 239 ? 19.809 83.915 64.926 1.00 40.41 239 GLN F C 1
ATOM 9334 O O . GLN F 2 239 ? 20.965 84.255 64.687 1.00 40.03 239 GLN F O 1
ATOM 9340 N N . GLU F 2 240 ? 19.505 82.945 65.793 1.00 44.66 240 GLU F N 1
ATOM 9341 C CA . GLU F 2 240 ? 20.523 82.135 66.470 1.00 45.27 240 GLU F CA 1
ATOM 9342 C C . GLU F 2 240 ? 21.336 81.312 65.461 1.00 41.84 240 GLU F C 1
ATOM 9343 O O . GLU F 2 240 ? 22.566 81.241 65.558 1.00 41.76 240 GLU F O 1
ATOM 9349 N N . GLN F 2 241 ? 20.661 80.746 64.466 1.00 40.26 241 GLN F N 1
ATOM 9350 C CA . GLN F 2 241 ? 21.300 79.846 63.510 1.00 43.56 241 GLN F CA 1
ATOM 9351 C C . GLN F 2 241 ? 22.295 80.618 62.647 1.00 39.70 241 GLN F C 1
ATOM 9352 O O . GLN F 2 241 ? 23.451 80.222 62.499 1.00 37.30 241 GLN F O 1
ATOM 9358 N N . ILE F 2 242 ? 21.856 81.757 62.132 1.00 38.47 242 ILE F N 1
ATOM 9359 C CA . ILE F 2 242 ? 22.681 82.565 61.239 1.00 37.39 242 ILE F CA 1
ATOM 9360 C C . ILE F 2 242 ? 23.824 83.210 62.019 1.00 34.74 242 ILE F C 1
ATOM 9361 O O . ILE F 2 242 ? 24.975 83.204 61.555 1.00 32.70 242 ILE F O 1
ATOM 9366 N N . LEU F 2 243 ? 23.517 83.745 63.201 1.00 32.52 243 LEU F N 1
ATOM 9367 C CA . LEU F 2 243 ? 24.559 84.380 64.038 1.00 35.28 243 LEU F CA 1
ATOM 9368 C C . LEU F 2 243 ? 25.646 83.384 64.440 1.00 35.57 243 LEU F C 1
ATOM 9369 O O . LEU F 2 243 ? 26.832 83.735 64.439 1.00 40.75 243 LEU F O 1
ATOM 9374 N N . GLY F 2 244 ? 25.255 82.144 64.753 1.00 35.49 244 GLY F N 1
ATOM 9375 C CA . GLY F 2 244 ? 26.225 81.068 65.059 1.00 35.10 244 GLY F CA 1
ATOM 9376 C C . GLY F 2 244 ? 27.126 80.755 63.895 1.00 36.07 244 GLY F C 1
ATOM 9377 O O . GLY F 2 244 ? 28.331 80.643 64.053 1.00 38.67 244 GLY F O 1
ATOM 9378 N N . ARG F 2 245 ? 26.537 80.652 62.711 1.00 40.73 245 ARG F N 1
ATOM 9379 C CA . ARG F 2 245 ? 27.285 80.347 61.490 1.00 42.77 245 ARG F CA 1
ATOM 9380 C C . ARG F 2 245 ? 28.167 81.504 61.101 1.00 40.85 245 ARG F C 1
ATOM 9381 O O . ARG F 2 245 ? 29.254 81.285 60.585 1.00 39.93 245 ARG F O 1
ATOM 9389 N N . LEU F 2 246 ? 27.706 82.737 61.323 1.00 39.96 246 LEU F N 1
ATOM 9390 C CA . LEU F 2 246 ? 28.546 83.897 61.039 1.00 38.50 246 LEU F CA 1
ATOM 9391 C C . LEU F 2 246 ? 29.713 84.002 62.031 1.00 38.99 246 LEU F C 1
ATOM 9392 O O . LEU F 2 246 ? 30.853 84.243 61.617 1.00 34.12 246 LEU F O 1
ATOM 9397 N N . ALA F 2 247 ? 29.442 83.787 63.322 1.00 38.09 247 ALA F N 1
ATOM 9398 C CA . ALA F 2 247 ? 30.500 83.847 64.327 1.00 38.09 247 ALA F CA 1
ATOM 9399 C C . ALA F 2 247 ? 31.611 82.827 64.009 1.00 41.56 247 ALA F C 1
ATOM 9400 O O . ALA F 2 247 ? 32.798 83.137 64.118 1.00 46.76 247 ALA F O 1
ATOM 9402 N N . GLU F 2 248 ? 31.224 81.614 63.624 1.00 42.97 248 GLU F N 1
ATOM 9403 C CA . GLU F 2 248 ? 32.202 80.569 63.308 1.00 43.03 248 GLU F CA 1
ATOM 9404 C C . GLU F 2 248 ? 33.014 80.950 62.099 1.00 38.39 248 GLU F C 1
ATOM 9405 O O . GLU F 2 248 ? 34.238 80.779 62.108 1.00 36.29 248 GLU F O 1
ATOM 9411 N N . LYS F 2 249 ? 32.337 81.480 61.079 1.00 36.68 249 LYS F N 1
ATOM 9412 C CA . LYS F 2 249 ? 32.998 81.894 59.839 1.00 36.53 249 LYS F CA 1
ATOM 9413 C C . LYS F 2 249 ? 34.054 82.956 60.084 1.00 37.48 249 LYS F C 1
ATOM 9414 O O . LYS F 2 249 ? 35.224 82.785 59.693 1.00 37.11 249 LYS F O 1
ATOM 9420 N N . ILE F 2 250 ? 33.665 84.050 60.740 1.00 38.15 250 ILE F N 1
ATOM 9421 C CA . ILE F 2 250 ? 34.622 85.165 60.913 1.00 39.31 250 ILE F CA 1
ATOM 9422 C C . ILE F 2 250 ? 35.824 84.754 61.739 1.00 40.35 250 ILE F C 1
ATOM 9423 O O . ILE F 2 250 ? 36.940 85.188 61.453 1.00 39.38 250 ILE F O 1
ATOM 9428 N N . GLN F 2 251 ? 35.594 83.890 62.734 1.00 42.91 251 GLN F N 1
ATOM 9429 C CA . GLN F 2 251 ? 36.700 83.309 63.526 1.00 44.42 251 GLN F CA 1
ATOM 9430 C C . GLN F 2 251 ? 37.618 82.378 62.705 1.00 42.29 251 GLN F C 1
ATOM 9431 O O . GLN F 2 251 ? 38.831 82.515 62.788 1.00 41.04 251 GLN F O 1
ATOM 9437 N N . SER F 2 252 ? 37.049 81.446 61.931 1.00 43.12 252 SER F N 1
ATOM 9438 C CA . SER F 2 252 ? 37.860 80.576 61.044 1.00 47.12 252 SER F CA 1
ATOM 9439 C C . SER F 2 252 ? 38.640 81.429 60.077 1.00 47.47 252 SER F C 1
ATOM 9440 O O . SER F 2 252 ? 39.824 81.215 59.872 1.00 54.45 252 SER F O 1
ATOM 9443 N N . ASP F 2 253 ? 37.948 82.388 59.465 1.00 51.27 253 ASP F N 1
ATOM 9444 C CA . ASP F 2 253 ? 38.570 83.314 58.506 1.00 48.81 253 ASP F CA 1
ATOM 9445 C C . ASP F 2 253 ? 39.755 84.061 59.116 1.00 45.91 253 ASP F C 1
ATOM 9446 O O . ASP F 2 253 ? 40.781 84.202 58.462 1.00 47.29 253 ASP F O 1
ATOM 9451 N N . PHE F 2 254 ? 39.617 84.523 60.359 1.00 45.06 254 PHE F N 1
ATOM 9452 C CA . PHE F 2 254 ? 40.732 85.177 61.060 1.00 49.00 254 PHE F CA 1
ATOM 9453 C C . PHE F 2 254 ? 41.849 84.195 61.446 1.00 53.76 254 PHE F C 1
ATOM 9454 O O . PHE F 2 254 ? 42.995 84.402 61.036 1.00 52.29 254 PHE F O 1
ATOM 9462 N N . ASP F 2 255 ? 41.500 83.136 62.205 1.00 57.50 255 ASP F N 1
ATOM 9463 C CA . ASP F 2 255 ? 42.436 82.045 62.607 1.00 55.83 255 ASP F CA 1
ATOM 9464 C C . ASP F 2 255 ? 43.288 81.532 61.464 1.00 55.06 255 ASP F C 1
ATOM 9465 O O . ASP F 2 255 ? 44.442 81.214 61.689 1.00 58.90 255 ASP F O 1
ATOM 9470 N N . SER F 2 256 ? 42.696 81.421 60.268 1.00 53.78 256 SER F N 1
ATOM 9471 C CA . SER F 2 256 ? 43.376 80.954 59.059 1.00 52.47 256 SER F CA 1
ATOM 9472 C C . SER F 2 256 ? 44.023 82.064 58.205 1.00 52.62 256 SER F C 1
ATOM 9473 O O . SER F 2 256 ? 44.602 81.774 57.158 1.00 50.56 256 SER F O 1
ATOM 9476 N N . GLY F 2 257 ? 43.909 83.326 58.625 1.00 52.31 257 GLY F N 1
ATOM 9477 C CA . GLY F 2 257 ? 44.554 84.439 57.927 1.00 48.49 257 GLY F CA 1
ATOM 9478 C C . GLY F 2 257 ? 43.870 84.922 56.661 1.00 50.85 257 GLY F C 1
ATOM 9479 O O . GLY F 2 257 ? 44.500 85.576 55.844 1.00 50.13 257 GLY F O 1
ATOM 9480 N N . LYS F 2 258 ? 42.582 84.629 56.487 1.00 54.24 258 LYS F N 1
ATOM 9481 C CA . LYS F 2 258 ? 41.820 85.203 55.368 1.00 54.04 258 LYS F CA 1
ATOM 9482 C C . LYS F 2 258 ? 41.516 86.697 55.586 1.00 50.41 258 LYS F C 1
ATOM 9483 O O . LYS F 2 258 ? 41.400 87.448 54.625 1.00 46.51 258 LYS F O 1
ATOM 9489 N N . ILE F 2 259 ? 41.366 87.128 56.838 1.00 47.95 259 ILE F N 1
ATOM 9490 C CA . ILE F 2 259 ? 41.027 88.526 57.130 1.00 48.26 259 ILE F CA 1
ATOM 9491 C C . ILE F 2 259 ? 41.950 89.090 58.200 1.00 49.68 259 ILE F C 1
ATOM 9492 O O . ILE F 2 259 ? 42.392 88.364 59.092 1.00 54.18 259 ILE F O 1
ATOM 9497 N N . SER F 2 260 ? 42.232 90.386 58.099 1.00 49.79 260 SER F N 1
ATOM 9498 C CA . SER F 2 260 ? 43.060 91.102 59.074 1.00 51.12 260 SER F CA 1
ATOM 9499 C C . SER F 2 260 ? 42.324 91.181 60.413 1.00 49.95 260 SER F C 1
ATOM 9500 O O . SER F 2 260 ? 41.112 90.940 60.473 1.00 45.51 260 SER F O 1
ATOM 9503 N N . ARG F 2 261 ? 43.055 91.516 61.475 1.00 51.24 261 ARG F N 1
ATOM 9504 C CA . ARG F 2 261 ? 42.447 91.678 62.791 1.00 52.24 261 ARG F CA 1
ATOM 9505 C C . ARG F 2 261 ? 41.391 92.770 62.725 1.00 50.62 261 ARG F C 1
ATOM 9506 O O . ARG F 2 261 ? 40.308 92.626 63.298 1.00 52.39 261 ARG F O 1
ATOM 9514 N N . GLU F 2 262 ? 41.701 93.851 62.012 1.00 51.16 262 GLU F N 1
ATOM 9515 C CA . GLU F 2 262 ? 40.797 94.992 61.925 1.00 50.78 262 GLU F CA 1
ATOM 9516 C C . GLU F 2 262 ? 39.483 94.590 61.275 1.00 44.53 262 GLU F C 1
ATOM 9517 O O . GLU F 2 262 ? 38.424 94.927 61.789 1.00 44.20 262 GLU F O 1
ATOM 9523 N N . CYS F 2 263 ? 39.570 93.845 60.175 1.00 40.90 263 CYS F N 1
ATOM 9524 C CA . CYS F 2 263 ? 38.394 93.319 59.493 1.00 39.67 263 CYS F CA 1
ATOM 9525 C C . CYS F 2 263 ? 37.577 92.344 60.358 1.00 38.11 263 CYS F C 1
ATOM 9526 O O . CYS F 2 263 ? 36.356 92.377 60.310 1.00 37.92 263 CYS F O 1
ATOM 9529 N N . PHE F 2 264 ? 38.267 91.473 61.105 1.00 37.81 264 PHE F N 1
ATOM 9530 C CA . PHE F 2 264 ? 37.656 90.611 62.120 1.00 36.53 264 PHE F CA 1
ATOM 9531 C C . PHE F 2 264 ? 36.957 91.427 63.216 1.00 34.76 264 PHE F C 1
ATOM 9532 O O . PHE F 2 264 ? 35.854 91.105 63.579 1.00 35.36 264 PHE F O 1
ATOM 9540 N N . ASN F 2 265 ? 37.583 92.484 63.725 1.00 36.43 265 ASN F N 1
ATOM 9541 C CA . ASN F 2 265 ? 36.948 93.328 64.769 1.00 37.21 265 ASN F CA 1
ATOM 9542 C C . ASN F 2 265 ? 35.654 94.059 64.334 1.00 36.15 265 ASN F C 1
ATOM 9543 O O . ASN F 2 265 ? 34.664 94.080 65.063 1.00 34.92 265 ASN F O 1
ATOM 9548 N N . GLN F 2 266 ? 35.645 94.638 63.139 1.00 37.65 266 GLN F N 1
ATOM 9549 C CA . GLN F 2 266 ? 34.439 95.305 62.656 1.00 36.13 266 GLN F CA 1
ATOM 9550 C C . GLN F 2 266 ? 33.343 94.272 62.410 1.00 33.95 266 GLN F C 1
ATOM 9551 O O . GLN F 2 266 ? 32.202 94.506 62.746 1.00 35.31 266 GLN F O 1
ATOM 9557 N N . ALA F 2 267 ? 33.684 93.111 61.854 1.00 34.30 267 ALA F N 1
ATOM 9558 C CA . ALA F 2 267 ? 32.681 92.041 61.734 1.00 35.99 267 ALA F CA 1
ATOM 9559 C C . ALA F 2 267 ? 32.137 91.633 63.107 1.00 35.37 267 ALA F C 1
ATOM 9560 O O . ALA F 2 267 ? 30.960 91.398 63.244 1.00 37.54 267 ALA F O 1
ATOM 9562 N N . LYS F 2 268 ? 32.987 91.614 64.123 1.00 35.55 268 LYS F N 1
ATOM 9563 C CA . LYS F 2 268 ? 32.578 91.208 65.456 1.00 40.11 268 LYS F CA 1
ATOM 9564 C C . LYS F 2 268 ? 31.622 92.203 66.088 1.00 37.14 268 LYS F C 1
ATOM 9565 O O . LYS F 2 268 ? 30.629 91.813 66.710 1.00 32.21 268 LYS F O 1
ATOM 9571 N N . GLY F 2 269 ? 31.893 93.489 65.881 1.00 37.15 269 GLY F N 1
ATOM 9572 C CA . GLY F 2 269 ? 31.098 94.535 66.523 1.00 38.37 269 GLY F CA 1
ATOM 9573 C C . GLY F 2 269 ? 31.223 94.384 68.037 1.00 37.13 269 GLY F C 1
ATOM 9574 O O . GLY F 2 269 ? 32.315 94.173 68.542 1.00 35.85 269 GLY F O 1
ATOM 9575 N N . SER F 2 270 ? 30.094 94.425 68.734 1.00 37.17 270 SER F N 1
ATOM 9576 C CA . SER F 2 270 ? 30.046 94.324 70.200 1.00 40.57 270 SER F CA 1
ATOM 9577 C C . SER F 2 270 ? 29.615 92.912 70.635 1.00 43.94 270 SER F C 1
ATOM 9578 O O . SER F 2 270 ? 29.296 92.686 71.810 1.00 43.13 270 SER F O 1
ATOM 9589 N N . ASP F 2 272 ? 29.722 89.288 71.910 1.00 47.85 272 ASP F N 1
ATOM 9590 C CA . ASP F 2 272 ? 30.613 88.424 72.695 1.00 48.70 272 ASP F CA 1
ATOM 9591 C C . ASP F 2 272 ? 30.569 87.028 72.050 1.00 44.55 272 ASP F C 1
ATOM 9592 O O . ASP F 2 272 ? 29.608 86.281 72.238 1.00 46.49 272 ASP F O 1
ATOM 9597 N N . LEU F 2 273 ? 31.612 86.693 71.302 1.00 41.04 273 LEU F N 1
ATOM 9598 C CA . LEU F 2 273 ? 31.698 85.417 70.591 1.00 41.99 273 LEU F CA 1
ATOM 9599 C C . LEU F 2 273 ? 31.629 84.198 71.512 1.00 43.68 273 LEU F C 1
ATOM 9600 O O . LEU F 2 273 ? 30.954 83.206 71.174 1.00 45.39 273 LEU F O 1
ATOM 9605 N N . GLU F 2 274 ? 32.290 84.264 72.670 1.00 42.92 274 GLU F N 1
ATOM 9606 C CA . GLU F 2 274 ? 32.270 83.143 73.634 1.00 43.48 274 GLU F CA 1
ATOM 9607 C C . GLU F 2 274 ? 30.823 82.703 73.917 1.00 44.59 274 GLU F C 1
ATOM 9608 O O . GLU F 2 274 ? 30.470 81.513 73.810 1.00 42.01 274 GLU F O 1
ATOM 9614 N N . SER F 2 275 ? 29.997 83.693 74.240 1.00 45.05 275 SER F N 1
ATOM 9615 C CA . SER F 2 275 ? 28.552 83.512 74.462 1.00 43.96 275 SER F CA 1
ATOM 9616 C C . SER F 2 275 ? 27.777 82.865 73.277 1.00 39.66 275 SER F C 1
ATOM 9617 O O . SER F 2 275 ? 26.864 82.093 73.502 1.00 41.39 275 SER F O 1
ATOM 9620 N N . VAL F 2 276 ? 28.134 83.184 72.037 1.00 37.62 276 VAL F N 1
ATOM 9621 C CA . VAL F 2 276 ? 27.516 82.556 70.844 1.00 37.05 276 VAL F CA 1
ATOM 9622 C C . VAL F 2 276 ? 27.987 81.107 70.658 1.00 36.91 276 VAL F C 1
ATOM 9623 O O . VAL F 2 276 ? 27.213 80.216 70.261 1.00 36.46 276 VAL F O 1
ATOM 9627 N N . PHE F 2 277 ? 29.274 80.884 70.903 1.00 38.69 277 PHE F N 1
ATOM 9628 C CA . PHE F 2 277 ? 29.841 79.549 70.784 1.00 37.63 277 PHE F CA 1
ATOM 9629 C C . PHE F 2 277 ? 29.266 78.629 71.846 1.00 38.65 277 PHE F C 1
ATOM 9630 O O . PHE F 2 277 ? 28.995 77.472 71.555 1.00 40.46 277 PHE F O 1
ATOM 9638 N N . ALA F 2 278 ? 29.044 79.141 73.055 1.00 38.52 278 ALA F N 1
ATOM 9639 C CA . ALA F 2 278 ? 28.396 78.332 74.108 1.00 38.73 278 ALA F CA 1
ATOM 9640 C C . ALA F 2 278 ? 27.010 77.780 73.700 1.00 39.64 278 ALA F C 1
ATOM 9641 O O . ALA F 2 278 ? 26.683 76.689 74.101 1.00 45.74 278 ALA F O 1
ATOM 9643 N N . LYS F 2 279 ? 26.243 78.494 72.870 1.00 42.23 279 LYS F N 1
ATOM 9644 C CA . LYS F 2 279 ? 24.911 78.026 72.395 1.00 45.01 279 LYS F CA 1
ATOM 9645 C C . LYS F 2 279 ? 24.925 76.937 71.296 1.00 45.25 279 LYS F C 1
ATOM 9646 O O . LYS F 2 279 ? 23.887 76.321 71.002 1.00 40.74 279 LYS F O 1
ATOM 9652 N N . LYS F 2 280 ? 26.076 76.724 70.663 1.00 44.09 280 LYS F N 1
ATOM 9653 C CA . LYS F 2 280 ? 26.183 75.682 69.651 1.00 42.67 280 LYS F CA 1
ATOM 9654 C C . LYS F 2 280 ? 25.855 74.291 70.261 1.00 44.68 280 LYS F C 1
ATOM 9655 O O . LYS F 2 280 ? 26.245 73.957 71.380 1.00 40.73 280 LYS F O 1
ATOM 9661 N N . GLU F 2 281 ? 25.115 73.520 69.485 1.00 46.47 281 GLU F N 1
ATOM 9662 C CA . GLU F 2 281 ? 24.507 72.292 69.903 1.00 49.45 281 GLU F CA 1
ATOM 9663 C C . GLU F 2 281 ? 25.243 71.228 69.143 1.00 45.92 281 GLU F C 1
ATOM 9664 O O . GLU F 2 281 ? 25.411 71.365 67.943 1.00 44.38 281 GLU F O 1
ATOM 9670 N N . TYR F 2 282 ? 25.669 70.169 69.827 1.00 45.70 282 TYR F N 1
ATOM 9671 C CA . TYR F 2 282 ? 26.405 69.064 69.197 1.00 44.60 282 TYR F CA 1
ATOM 9672 C C . TYR F 2 282 ? 25.668 67.725 69.316 1.00 46.38 282 TYR F C 1
ATOM 9673 O O . TYR F 2 282 ? 26.269 66.662 69.141 1.00 46.81 282 TYR F O 1
ATOM 9682 N N . SER F 2 283 ? 24.364 67.769 69.562 1.00 49.73 283 SER F N 1
ATOM 9683 C CA . SER F 2 283 ? 23.634 66.590 70.058 1.00 51.24 283 SER F CA 1
ATOM 9684 C C . SER F 2 283 ? 23.628 65.402 69.093 1.00 50.59 283 SER F C 1
ATOM 9685 O O . SER F 2 283 ? 23.688 64.253 69.529 1.00 52.05 283 SER F O 1
ATOM 9688 N N . GLN F 2 284 ? 23.572 65.666 67.794 1.00 49.40 284 GLN F N 1
ATOM 9689 C CA . GLN F 2 284 ? 23.537 64.568 66.818 1.00 54.16 284 GLN F CA 1
ATOM 9690 C C . GLN F 2 284 ? 24.933 64.250 66.248 1.00 47.85 284 GLN F C 1
ATOM 9691 O O . GLN F 2 284 ? 25.040 63.752 65.132 1.00 47.07 284 GLN F O 1
ATOM 9697 N N . GLN F 2 285 ? 25.990 64.504 67.026 1.00 42.50 285 GLN F N 1
ATOM 9698 C CA . GLN F 2 285 ? 27.357 64.447 66.539 1.00 42.45 285 GLN F CA 1
ATOM 9699 C C . GLN F 2 285 ? 28.275 63.564 67.410 1.00 40.38 285 GLN F C 1
ATOM 9700 O O . GLN F 2 285 ? 28.096 63.440 68.628 1.00 36.71 285 GLN F O 1
ATOM 9706 N N . ARG F 2 286 ? 29.258 62.941 66.769 1.00 38.20 286 ARG F N 1
ATOM 9707 C CA . ARG F 2 286 ? 30.266 62.186 67.508 1.00 40.28 286 ARG F CA 1
ATOM 9708 C C . ARG F 2 286 ? 31.617 62.255 66.827 1.00 37.61 286 ARG F C 1
ATOM 9709 O O . ARG F 2 286 ? 31.716 62.621 65.650 1.00 39.04 286 ARG F O 1
ATOM 9717 N N . VAL F 2 287 ? 32.648 61.887 67.576 1.00 36.42 287 VAL F N 1
ATOM 9718 C CA . VAL F 2 287 ? 34.010 61.839 67.056 1.00 39.00 287 VAL F CA 1
ATOM 9719 C C . VAL F 2 287 ? 34.573 60.430 67.308 1.00 40.40 287 VAL F C 1
ATOM 9720 O O . VAL F 2 287 ? 34.567 59.913 68.448 1.00 40.35 287 VAL F O 1
ATOM 9724 N N . VAL F 2 288 ? 35.032 59.815 66.226 1.00 40.53 288 VAL F N 1
ATOM 9725 C CA . VAL F 2 288 ? 35.634 58.491 66.258 1.00 40.58 288 VAL F CA 1
ATOM 9726 C C . VAL F 2 288 ? 37.124 58.720 66.138 1.00 37.92 288 VAL F C 1
ATOM 9727 O O . VAL F 2 288 ? 37.558 59.304 65.161 1.00 38.23 288 VAL F O 1
ATOM 9731 N N . THR F 2 289 ? 37.890 58.291 67.137 1.00 39.18 289 THR F N 1
ATOM 9732 C CA . THR F 2 289 ? 39.351 58.340 67.079 1.00 41.51 289 THR F CA 1
ATOM 9733 C C . THR F 2 289 ? 39.918 56.933 66.782 1.00 39.08 289 THR F C 1
ATOM 9734 O O . THR F 2 289 ? 39.311 55.923 67.088 1.00 45.81 289 THR F O 1
ATOM 9738 N N . ASN F 2 290 ? 41.083 56.913 66.168 1.00 37.62 290 ASN F N 1
ATOM 9739 C CA . ASN F 2 290 ? 41.858 55.719 65.920 1.00 36.43 290 ASN F CA 1
ATOM 9740 C C . ASN F 2 290 ? 43.317 56.151 65.700 1.00 39.13 290 ASN F C 1
ATOM 9741 O O . ASN F 2 290 ? 43.667 57.332 65.900 1.00 37.12 290 ASN F O 1
ATOM 9746 N N . SER F 2 291 ? 44.157 55.211 65.280 1.00 43.22 291 SER F N 1
ATOM 9747 C CA . SER F 2 291 ? 45.592 55.450 65.097 1.00 42.80 291 SER F CA 1
ATOM 9748 C C . SER F 2 291 ? 45.943 56.273 63.848 1.00 42.86 291 SER F C 1
ATOM 9749 O O . SER F 2 291 ? 47.107 56.627 63.684 1.00 45.93 291 SER F O 1
ATOM 9752 N N . LYS F 2 292 ? 44.963 56.552 62.979 1.00 41.81 292 LYS F N 1
ATOM 9753 C CA . LYS F 2 292 ? 45.134 57.464 61.828 1.00 45.64 292 LYS F CA 1
ATOM 9754 C C . LYS F 2 292 ? 44.649 58.901 62.081 1.00 42.40 292 LYS F C 1
ATOM 9755 O O . LYS F 2 292 ? 45.055 59.822 61.380 1.00 41.20 292 LYS F O 1
ATOM 9761 N N . GLY F 2 293 ? 43.786 59.092 63.073 1.00 41.05 293 GLY F N 1
ATOM 9762 C CA . GLY F 2 293 ? 43.244 60.409 63.368 1.00 41.70 293 GLY F CA 1
ATOM 9763 C C . GLY F 2 293 ? 41.827 60.385 63.879 1.00 41.86 293 GLY F C 1
ATOM 9764 O O . GLY F 2 293 ? 41.380 59.375 64.422 1.00 44.26 293 GLY F O 1
ATOM 9765 N N . VAL F 2 294 ? 41.121 61.504 63.707 1.00 38.29 294 VAL F N 1
ATOM 9766 C CA . VAL F 2 294 ? 39.782 61.660 64.250 1.00 38.67 294 VAL F CA 1
ATOM 9767 C C . VAL F 2 294 ? 38.823 61.893 63.107 1.00 37.92 294 VAL F C 1
ATOM 9768 O O . VAL F 2 294 ? 39.195 62.478 62.092 1.00 40.48 294 VAL F O 1
ATOM 9772 N N . THR F 2 295 ? 37.593 61.414 63.273 1.00 36.63 295 THR F N 1
ATOM 9773 C CA . THR F 2 295 ? 36.544 61.626 62.290 1.00 38.33 295 THR F CA 1
ATOM 9774 C C . THR F 2 295 ? 35.324 62.206 63.013 1.00 36.84 295 THR F C 1
ATOM 9775 O O . THR F 2 295 ? 34.862 61.629 64.003 1.00 37.87 295 THR F O 1
ATOM 9779 N N . LEU F 2 296 ? 34.823 63.348 62.541 1.00 37.14 296 LEU F N 1
ATOM 9780 C CA . LEU F 2 296 ? 33.523 63.887 63.002 1.00 39.30 296 LEU F CA 1
ATOM 9781 C C . LEU F 2 296 ? 32.422 63.227 62.193 1.00 39.22 296 LEU F C 1
ATOM 9782 O O . LEU F 2 296 ? 32.527 63.139 60.979 1.00 38.28 296 LEU F O 1
ATOM 9787 N N . GLU F 2 297 ? 31.382 62.759 62.875 1.00 41.68 297 GLU F N 1
ATOM 9788 C CA . GLU F 2 297 ? 30.222 62.123 62.243 1.00 43.76 297 GLU F CA 1
ATOM 9789 C C . GLU F 2 297 ? 28.911 62.725 62.782 1.00 44.30 297 GLU F C 1
ATOM 9790 O O . GLU F 2 297 ? 28.821 63.062 63.970 1.00 45.61 297 GLU F O 1
ATOM 9796 N N . THR F 2 298 ? 27.906 62.860 61.912 1.00 45.73 298 THR F N 1
ATOM 9797 C CA . THR F 2 298 ? 26.543 63.263 62.317 1.00 47.95 298 THR F CA 1
ATOM 9798 C C . THR F 2 298 ? 25.573 62.103 62.132 1.00 49.47 298 THR F C 1
ATOM 9799 O O . THR F 2 298 ? 25.781 61.266 61.264 1.00 52.05 298 THR F O 1
ATOM 9803 N N . LYS F 2 299 ? 24.515 62.064 62.935 1.00 51.95 299 LYS F N 1
ATOM 9804 C CA . LYS F 2 299 ? 23.458 61.061 62.781 1.00 55.26 299 LYS F CA 1
ATOM 9805 C C . LYS F 2 299 ? 22.260 61.665 62.057 1.00 58.69 299 LYS F C 1
ATOM 9806 O O . LYS F 2 299 ? 21.978 62.852 62.207 1.00 58.76 299 LYS F O 1
ATOM 9812 N N . SER F 2 300 ? 21.599 60.847 61.236 1.00 63.81 300 SER F N 1
ATOM 9813 C CA . SER F 2 300 ? 20.339 61.211 60.563 1.00 62.17 300 SER F CA 1
ATOM 9814 C C . SER F 2 300 ? 19.175 60.849 61.482 1.00 63.59 300 SER F C 1
ATOM 9815 O O . SER F 2 300 ? 19.365 60.156 62.486 1.00 60.92 300 SER F O 1
ATOM 9818 N N . ALA F 2 301 ? 17.976 61.320 61.142 1.00 65.19 301 ALA F N 1
ATOM 9819 C CA . ALA F 2 301 ? 16.752 60.966 61.889 1.00 65.45 301 ALA F CA 1
ATOM 9820 C C . ALA F 2 301 ? 16.616 59.441 62.109 1.00 67.28 301 ALA F C 1
ATOM 9821 O O . ALA F 2 301 ? 16.269 58.988 63.205 1.00 65.77 301 ALA F O 1
ATOM 9823 N N . ASN F 2 302 ? 16.947 58.665 61.077 1.00 67.53 302 ASN F N 1
ATOM 9824 C CA . ASN F 2 302 ? 16.911 57.188 61.144 1.00 76.86 302 ASN F CA 1
ATOM 9825 C C . ASN F 2 302 ? 18.231 56.536 61.627 1.00 79.90 302 ASN F C 1
ATOM 9826 O O . ASN F 2 302 ? 18.633 55.486 61.124 1.00 76.71 302 ASN F O 1
ATOM 9831 N N . GLU F 2 303 ? 18.908 57.171 62.585 1.00 83.13 303 GLU F N 1
ATOM 9832 C CA . GLU F 2 303 ? 20.008 56.555 63.349 1.00 80.09 303 GLU F CA 1
ATOM 9833 C C . GLU F 2 303 ? 21.290 56.172 62.571 1.00 72.27 303 GLU F C 1
ATOM 9834 O O . GLU F 2 303 ? 22.131 55.452 63.121 1.00 70.66 303 GLU F O 1
ATOM 9840 N N . LEU F 2 304 ? 21.460 56.658 61.333 1.00 61.73 304 LEU F N 1
ATOM 9841 C CA . LEU F 2 304 ? 22.666 56.360 60.537 1.00 57.97 304 LEU F CA 1
ATOM 9842 C C . LEU F 2 304 ? 23.749 57.441 60.677 1.00 53.62 304 LEU F C 1
ATOM 9843 O O . LEU F 2 304 ? 23.484 58.633 60.452 1.00 53.08 304 LEU F O 1
ATOM 9848 N N . TRP F 2 305 ? 24.964 56.992 60.991 1.00 47.92 305 TRP F N 1
ATOM 9849 C CA . TRP F 2 305 ? 26.151 57.836 61.105 1.00 46.89 305 TRP F CA 1
ATOM 9850 C C . TRP F 2 305 ? 26.801 57.990 59.754 1.00 49.27 305 TRP F C 1
ATOM 9851 O O . TRP F 2 305 ? 26.941 57.008 59.030 1.00 51.21 305 TRP F O 1
ATOM 9862 N N . SER F 2 306 ? 27.182 59.218 59.405 1.00 49.85 306 SER F N 1
ATOM 9863 C CA . SER F 2 306 ? 27.975 59.462 58.192 1.00 51.71 306 SER F CA 1
ATOM 9864 C C . SER F 2 306 ? 29.089 60.457 58.480 1.00 49.37 306 SER F C 1
ATOM 9865 O O . SER F 2 306 ? 28.999 61.214 59.423 1.00 46.90 306 SER F O 1
ATOM 9868 N N . LYS F 2 307 ? 30.136 60.423 57.662 1.00 52.34 307 LYS F N 1
ATOM 9869 C CA . LYS F 2 307 ? 31.342 61.215 57.883 1.00 54.86 307 LYS F CA 1
ATOM 9870 C C . LYS F 2 307 ? 31.147 62.642 57.403 1.00 54.94 307 LYS F C 1
ATOM 9871 O O . LYS F 2 307 ? 30.593 62.869 56.327 1.00 57.19 307 LYS F O 1
ATOM 9877 N N . VAL F 2 308 ? 31.625 63.594 58.195 1.00 53.53 308 VAL F N 1
ATOM 9878 C CA . VAL F 2 308 ? 31.679 64.994 57.791 1.00 56.94 308 VAL F CA 1
ATOM 9879 C C . VAL F 2 308 ? 33.120 65.413 57.473 1.00 55.59 308 VAL F C 1
ATOM 9880 O O . VAL F 2 308 ? 33.407 65.848 56.361 1.00 64.03 308 VAL F O 1
ATOM 9884 N N . GLU F 2 309 ? 34.016 65.250 58.441 1.00 49.35 309 GLU F N 1
ATOM 9885 C CA . GLU F 2 309 ? 35.401 65.711 58.353 1.00 51.42 309 GLU F CA 1
ATOM 9886 C C . GLU F 2 309 ? 36.333 64.660 58.968 1.00 49.23 309 GLU F C 1
ATOM 9887 O O . GLU F 2 309 ? 36.003 64.091 60.013 1.00 47.36 309 GLU F O 1
ATOM 9893 N N . GLN F 2 310 ? 37.488 64.419 58.344 1.00 48.86 310 GLN F N 1
ATOM 9894 C CA . GLN F 2 310 ? 38.550 63.575 58.926 1.00 49.57 310 GLN F CA 1
ATOM 9895 C C . GLN F 2 310 ? 39.790 64.416 59.075 1.00 48.79 310 GLN F C 1
ATOM 9896 O O . GLN F 2 310 ? 40.156 65.102 58.130 1.00 54.25 310 GLN F O 1
ATOM 9902 N N . ILE F 2 311 ? 40.436 64.354 60.242 1.00 47.33 311 ILE F N 1
ATOM 9903 C CA . ILE F 2 311 ? 41.698 65.069 60.510 1.00 45.72 311 ILE F CA 1
ATOM 9904 C C . ILE F 2 311 ? 42.831 64.058 60.824 1.00 46.89 311 ILE F C 1
ATOM 9905 O O . ILE F 2 311 ? 42.729 63.312 61.791 1.00 46.81 311 ILE F O 1
ATOM 9910 N N . PRO F 2 312 ? 43.912 64.021 60.006 1.00 49.97 312 PRO F N 1
ATOM 9911 C CA . PRO F 2 312 ? 45.023 63.099 60.326 1.00 46.70 312 PRO F CA 1
ATOM 9912 C C . PRO F 2 312 ? 45.808 63.533 61.561 1.00 45.37 312 PRO F C 1
ATOM 9913 O O . PRO F 2 312 ? 46.190 64.710 61.676 1.00 39.55 312 PRO F O 1
ATOM 9917 N N . VAL F 2 313 ? 46.011 62.594 62.485 1.00 41.90 313 VAL F N 1
ATOM 9918 C CA . VAL F 2 313 ? 46.805 62.840 63.683 1.00 43.20 313 VAL F CA 1
ATOM 9919 C C . VAL F 2 313 ? 47.450 61.515 64.012 1.00 43.53 313 VAL F C 1
ATOM 9920 O O . VAL F 2 313 ? 46.857 60.490 63.719 1.00 47.61 313 VAL F O 1
ATOM 9924 N N . THR F 2 314 ? 48.647 61.547 64.614 1.00 43.77 314 THR F N 1
ATOM 9925 C CA . THR F 2 314 ? 49.331 60.342 65.102 1.00 43.45 314 THR F CA 1
ATOM 9926 C C . THR F 2 314 ? 49.240 60.207 66.632 1.00 41.58 314 THR F C 1
ATOM 9927 O O . THR F 2 314 ? 48.982 61.186 67.344 1.00 40.70 314 THR F O 1
ATOM 9931 N N . GLY F 2 315 ? 49.371 58.969 67.113 1.00 38.59 315 GLY F N 1
ATOM 9932 C CA . GLY F 2 315 ? 49.477 58.681 68.532 1.00 36.20 315 GLY F CA 1
ATOM 9933 C C . GLY F 2 315 ? 48.215 58.503 69.344 1.00 39.16 315 GLY F C 1
ATOM 9934 O O . GLY F 2 315 ? 48.307 58.364 70.561 1.00 46.62 315 GLY F O 1
ATOM 9943 N N . LYS F 2 317 ? 44.568 56.625 70.561 1.00 45.11 317 LYS F N 1
ATOM 9944 C CA . LYS F 2 317 ? 43.957 55.304 70.742 1.00 45.27 317 LYS F CA 1
ATOM 9945 C C . LYS F 2 317 ? 42.522 55.314 70.195 1.00 42.43 317 LYS F C 1
ATOM 9946 O O . LYS F 2 317 ? 41.923 56.373 69.996 1.00 39.83 317 LYS F O 1
ATOM 9952 N N . ALA F 2 318 ? 41.975 54.126 69.951 1.00 39.38 318 ALA F N 1
ATOM 9953 C CA . ALA F 2 318 ? 40.610 53.966 69.475 1.00 38.12 318 ALA F CA 1
ATOM 9954 C C . ALA F 2 318 ? 39.608 54.515 70.517 1.00 40.02 318 ALA F C 1
ATOM 9955 O O . ALA F 2 318 ? 39.723 54.235 71.714 1.00 37.23 318 ALA F O 1
ATOM 9957 N N . GLY F 2 319 ? 38.616 55.270 70.051 1.00 39.49 319 GLY F N 1
ATOM 9958 C CA . GLY F 2 319 ? 37.593 55.814 70.945 1.00 36.73 319 GLY F CA 1
ATOM 9959 C C . GLY F 2 319 ? 36.417 56.422 70.224 1.00 34.62 319 GLY F C 1
ATOM 9960 O O . GLY F 2 319 ? 36.523 56.830 69.075 1.00 34.65 319 GLY F O 1
ATOM 9961 N N . ILE F 2 320 ? 35.284 56.459 70.900 1.00 36.63 320 ILE F N 1
ATOM 9962 C CA . ILE F 2 320 ? 34.048 56.987 70.330 1.00 39.78 320 ILE F CA 1
ATOM 9963 C C . ILE F 2 320 ? 33.497 57.989 71.343 1.00 42.12 320 ILE F C 1
ATOM 9964 O O . ILE F 2 320 ? 33.231 57.620 72.495 1.00 38.99 320 ILE F O 1
ATOM 9969 N N . TYR F 2 321 ? 33.348 59.253 70.918 1.00 41.75 321 TYR F N 1
ATOM 9970 C CA . TYR F 2 321 ? 32.988 60.342 71.843 1.00 40.14 321 TYR F CA 1
ATOM 9971 C C . TYR F 2 321 ? 31.722 61.048 71.403 1.00 39.99 321 TYR F C 1
ATOM 9972 O O . TYR F 2 321 ? 31.719 61.688 70.361 1.00 38.01 321 TYR F O 1
ATOM 9981 N N . LEU F 2 322 ? 30.649 60.915 72.188 1.00 41.46 322 LEU F N 1
ATOM 9982 C CA . LEU F 2 322 ? 29.413 61.666 71.947 1.00 43.53 322 LEU F CA 1
ATOM 9983 C C . LEU F 2 322 ? 29.594 63.120 72.417 1.00 42.83 322 LEU F C 1
ATOM 9984 O O . LEU F 2 322 ? 29.637 63.401 73.619 1.00 44.24 322 LEU F O 1
ATOM 9989 N N . LEU F 2 323 ? 29.685 64.038 71.453 1.00 40.84 323 LEU F N 1
ATOM 9990 C CA . LEU F 2 323 ? 29.976 65.443 71.734 1.00 41.90 323 LEU F CA 1
ATOM 9991 C C . LEU F 2 323 ? 28.869 66.184 72.490 1.00 41.41 323 LEU F C 1
ATOM 9992 O O . LEU F 2 323 ? 29.153 67.007 73.363 1.00 41.49 323 LEU F O 1
ATOM 9997 N N . GLY F 2 324 ? 27.618 65.873 72.181 1.00 41.74 324 GLY F N 1
ATOM 9998 C CA . GLY F 2 324 ? 26.496 66.463 72.888 1.00 41.08 324 GLY F CA 1
ATOM 9999 C C . GLY F 2 324 ? 26.355 66.057 74.346 1.00 40.52 324 GLY F C 1
ATOM 10000 O O . GLY F 2 324 ? 25.580 66.651 75.036 1.00 37.61 324 GLY F O 1
ATOM 10001 N N . GLN F 2 325 ? 27.059 65.017 74.789 1.00 46.51 325 GLN F N 1
ATOM 10002 C CA . GLN F 2 325 ? 27.048 64.567 76.191 1.00 48.46 325 GLN F CA 1
ATOM 10003 C C . GLN F 2 325 ? 28.244 65.071 77.009 1.00 48.18 325 GLN F C 1
ATOM 10004 O O . GLN F 2 325 ? 28.416 64.670 78.155 1.00 46.93 325 GLN F O 1
ATOM 10010 N N . ALA F 2 326 ? 29.056 65.956 76.439 1.00 47.43 326 ALA F N 1
ATOM 10011 C CA . ALA F 2 326 ? 30.209 66.499 77.145 1.00 46.75 326 ALA F CA 1
ATOM 10012 C C . ALA F 2 326 ? 29.776 67.440 78.269 1.00 46.10 326 ALA F C 1
ATOM 10013 O O . ALA F 2 326 ? 28.811 68.163 78.113 1.00 46.46 326 ALA F O 1
ATOM 10015 N N . LYS F 2 327 ? 30.490 67.419 79.392 1.00 49.14 327 LYS F N 1
ATOM 10016 C CA . LYS F 2 327 ? 30.244 68.348 80.504 1.00 51.84 327 LYS F CA 1
ATOM 10017 C C . LYS F 2 327 ? 30.844 69.699 80.168 1.00 48.58 327 LYS F C 1
ATOM 10018 O O . LYS F 2 327 ? 31.994 69.781 79.763 1.00 49.52 327 LYS F O 1
ATOM 10024 N N . LYS F 2 328 ? 30.076 70.760 80.362 1.00 51.15 328 LYS F N 1
ATOM 10025 C CA . LYS F 2 328 ? 30.593 72.112 80.225 1.00 51.53 328 LYS F CA 1
ATOM 10026 C C . LYS F 2 328 ? 31.668 72.350 81.290 1.00 48.68 328 LYS F C 1
ATOM 10027 O O . LYS F 2 328 ? 31.442 72.076 82.460 1.00 54.23 328 LYS F O 1
ATOM 10033 N N . ALA F 2 329 ? 32.836 72.832 80.883 1.00 43.86 329 ALA F N 1
ATOM 10034 C CA . ALA F 2 329 ? 33.873 73.218 81.833 1.00 48.18 329 ALA F CA 1
ATOM 10035 C C . ALA F 2 329 ? 33.346 74.265 82.805 1.00 51.72 329 ALA F C 1
ATOM 10036 O O . ALA F 2 329 ? 32.629 75.167 82.399 1.00 51.50 329 ALA F O 1
ATOM 10038 N N . GLU F 2 330 ? 33.673 74.114 84.086 1.00 60.12 330 GLU F N 1
ATOM 10039 C CA . GLU F 2 330 ? 33.354 75.127 85.099 1.00 66.01 330 GLU F CA 1
ATOM 10040 C C . GLU F 2 330 ? 34.560 76.047 85.287 1.00 68.15 330 GLU F C 1
ATOM 10041 O O . GLU F 2 330 ? 35.711 75.606 85.191 1.00 61.90 330 GLU F O 1
ATOM 10047 N N . THR F 2 331 ? 34.293 77.331 85.520 1.00 74.11 331 THR F N 1
ATOM 10048 C CA . THR F 2 331 ? 35.358 78.335 85.580 1.00 75.09 331 THR F CA 1
ATOM 10049 C C . THR F 2 331 ? 36.149 78.175 86.876 1.00 68.91 331 THR F C 1
ATOM 10050 O O . THR F 2 331 ? 35.596 77.776 87.901 1.00 57.90 331 THR F O 1
ATOM 10054 N N . GLY F 2 332 ? 37.450 78.442 86.795 1.00 68.56 332 GLY F N 1
ATOM 10055 C CA . GLY F 2 332 ? 38.350 78.320 87.938 1.00 71.42 332 GLY F CA 1
ATOM 10056 C C . GLY F 2 332 ? 38.649 76.904 88.393 1.00 72.08 332 GLY F C 1
ATOM 10057 O O . GLY F 2 332 ? 39.018 76.691 89.552 1.00 79.53 332 GLY F O 1
ATOM 10058 N N . GLN F 2 333 ? 38.493 75.940 87.490 1.00 67.51 333 GLN F N 1
ATOM 10059 C CA . GLN F 2 333 ? 38.821 74.543 87.752 1.00 63.70 333 GLN F CA 1
ATOM 10060 C C . GLN F 2 333 ? 39.792 74.094 86.667 1.00 58.79 333 GLN F C 1
ATOM 10061 O O . GLN F 2 333 ? 39.732 74.598 85.543 1.00 54.45 333 GLN F O 1
ATOM 10067 N N . THR F 2 334 ? 40.689 73.168 87.014 1.00 55.81 334 THR F N 1
ATOM 10068 C CA . THR F 2 334 ? 41.672 72.616 86.073 1.00 52.54 334 THR F CA 1
ATOM 10069 C C . THR F 2 334 ? 41.278 71.230 85.527 1.00 48.55 334 THR F C 1
ATOM 10070 O O . THR F 2 334 ? 40.888 70.338 86.280 1.00 44.45 334 THR F O 1
ATOM 10074 N N . TYR F 2 335 ? 41.396 71.064 84.207 1.00 45.69 335 TYR F N 1
ATOM 10075 C CA . TYR F 2 335 ? 41.015 69.823 83.527 1.00 43.56 335 TYR F CA 1
ATOM 10076 C C . TYR F 2 335 ? 42.200 69.311 82.730 1.00 40.41 335 TYR F C 1
ATOM 10077 O O . TYR F 2 335 ? 42.825 70.073 82.010 1.00 40.90 335 TYR F O 1
ATOM 10086 N N . SER F 2 336 ? 42.485 68.018 82.862 1.00 39.32 336 SER F N 1
ATOM 10087 C CA . SER F 2 336 ? 43.727 67.399 82.369 1.00 39.76 336 SER F CA 1
ATOM 10088 C C . SER F 2 336 ? 43.389 66.261 81.418 1.00 39.42 336 SER F C 1
ATOM 10089 O O . SER F 2 336 ? 42.447 65.513 81.660 1.00 41.32 336 SER F O 1
ATOM 10092 N N . GLY F 2 337 ? 44.138 66.139 80.332 1.00 39.98 337 GLY F N 1
ATOM 10093 C CA . GLY F 2 337 ? 43.918 65.056 79.389 1.00 40.03 337 GLY F CA 1
ATOM 10094 C C . GLY F 2 337 ? 43.926 65.492 77.949 1.00 41.64 337 GLY F C 1
ATOM 10095 O O . GLY F 2 337 ? 44.130 66.667 77.622 1.00 43.85 337 GLY F O 1
ATOM 10096 N N . GLU F 2 338 ? 43.666 64.517 77.091 1.00 40.77 338 GLU F N 1
ATOM 10097 C CA . GLU F 2 338 ? 43.939 64.611 75.676 1.00 40.11 338 GLU F CA 1
ATOM 10098 C C . GLU F 2 338 ? 42.829 65.356 74.908 1.00 36.41 338 GLU F C 1
ATOM 10099 O O . GLU F 2 338 ? 41.644 65.091 75.102 1.00 35.07 338 GLU F O 1
ATOM 10105 N N . ILE F 2 339 ? 43.223 66.253 74.009 1.00 31.92 339 ILE F N 1
ATOM 10106 C CA . ILE F 2 339 ? 42.260 66.902 73.134 1.00 32.13 339 ILE F CA 1
ATOM 10107 C C . ILE F 2 339 ? 41.848 65.900 72.075 1.00 31.16 339 ILE F C 1
ATOM 10108 O O . ILE F 2 339 ? 42.687 65.436 71.322 1.00 32.86 339 ILE F O 1
ATOM 10113 N N . ILE F 2 340 ? 40.558 65.578 72.030 1.00 32.32 340 ILE F N 1
ATOM 10114 C CA . ILE F 2 340 ? 40.015 64.656 71.031 1.00 35.76 340 ILE F CA 1
ATOM 10115 C C . ILE F 2 340 ? 39.398 65.346 69.799 1.00 34.60 340 ILE F C 1
ATOM 10116 O O . ILE F 2 340 ? 39.331 64.726 68.703 1.00 29.21 340 ILE F O 1
ATOM 10121 N N . TYR F 2 341 ? 38.960 66.604 69.959 1.00 33.60 341 TYR F N 1
ATOM 10122 C CA . TYR F 2 341 ? 38.427 67.387 68.828 1.00 33.29 341 TYR F CA 1
ATOM 10123 C C . TYR F 2 341 ? 38.373 68.874 69.146 1.00 33.28 341 TYR F C 1
ATOM 10124 O O . TYR F 2 341 ? 38.209 69.255 70.297 1.00 33.85 341 TYR F O 1
ATOM 10133 N N . LYS F 2 342 ? 38.547 69.712 68.124 1.00 33.70 342 LYS F N 1
ATOM 10134 C CA . LYS F 2 342 ? 38.299 71.170 68.256 1.00 37.03 342 LYS F CA 1
ATOM 10135 C C . LYS F 2 342 ? 37.791 71.767 66.947 1.00 36.29 342 LYS F C 1
ATOM 10136 O O . LYS F 2 342 ? 38.122 71.288 65.862 1.00 37.51 342 LYS F O 1
ATOM 10142 N N . ASP F 2 343 ? 36.980 72.805 67.053 1.00 36.97 343 ASP F N 1
ATOM 10143 C CA . ASP F 2 343 ? 36.523 73.541 65.863 1.00 36.81 343 ASP F CA 1
ATOM 10144 C C . ASP F 2 343 ? 36.545 75.049 66.161 1.00 34.53 343 ASP F C 1
ATOM 10145 O O . ASP F 2 343 ? 37.265 75.477 67.039 1.00 36.80 343 ASP F O 1
ATOM 10150 N N . ALA F 2 344 ? 35.784 75.847 65.427 1.00 33.28 344 ALA F N 1
ATOM 10151 C CA . ALA F 2 344 ? 35.698 77.265 65.700 1.00 32.84 344 ALA F CA 1
ATOM 10152 C C . ALA F 2 344 ? 35.086 77.587 67.042 1.00 32.58 344 ALA F C 1
ATOM 10153 O O . ALA F 2 344 ? 35.472 78.580 67.653 1.00 34.18 344 ALA F O 1
ATOM 10155 N N . ALA F 2 345 ? 34.140 76.758 67.485 1.00 33.62 345 ALA F N 1
ATOM 10156 C CA . ALA F 2 345 ? 33.303 77.031 68.678 1.00 34.31 345 ALA F CA 1
ATOM 10157 C C . ALA F 2 345 ? 33.728 76.374 69.980 1.00 33.01 345 ALA F C 1
ATOM 10158 O O . ALA F 2 345 ? 33.493 76.948 71.065 1.00 32.26 345 ALA F O 1
ATOM 10160 N N . ALA F 2 346 ? 34.343 75.191 69.887 1.00 33.16 346 ALA F N 1
ATOM 10161 C CA . ALA F 2 346 ? 34.606 74.370 71.073 1.00 32.51 346 ALA F CA 1
ATOM 10162 C C . ALA F 2 346 ? 35.907 73.571 71.030 1.00 33.45 346 ALA F C 1
ATOM 10163 O O . ALA F 2 346 ? 36.425 73.262 69.971 1.00 36.24 346 ALA F O 1
ATOM 10165 N N . VAL F 2 347 ? 36.430 73.261 72.210 1.00 34.30 347 VAL F N 1
ATOM 10166 C CA . VAL F 2 347 ? 37.502 72.305 72.377 1.00 34.71 347 VAL F CA 1
ATOM 10167 C C . VAL F 2 347 ? 36.947 71.191 73.263 1.00 35.95 347 VAL F C 1
ATOM 10168 O O . VAL F 2 347 ? 36.338 71.468 74.299 1.00 38.54 347 VAL F O 1
ATOM 10172 N N . PHE F 2 348 ? 37.154 69.943 72.845 1.00 35.44 348 PHE F N 1
ATOM 10173 C CA . PHE F 2 348 ? 36.684 68.750 73.558 1.00 33.37 348 PHE F CA 1
ATOM 10174 C C . PHE F 2 348 ? 37.881 67.974 74.090 1.00 33.95 348 PHE F C 1
ATOM 10175 O O . PHE F 2 348 ? 38.786 67.634 73.334 1.00 34.29 348 PHE F O 1
ATOM 10183 N N . GLN F 2 349 ? 37.874 67.702 75.391 1.00 33.24 349 GLN F N 1
ATOM 10184 C CA . GLN F 2 349 ? 39.011 67.120 76.104 1.00 34.91 349 GLN F CA 1
ATOM 10185 C C . GLN F 2 349 ? 38.563 65.882 76.916 1.00 37.03 349 GLN F C 1
ATOM 10186 O O . GLN F 2 349 ? 37.593 65.959 77.664 1.00 33.22 349 GLN F O 1
ATOM 10192 N N . LYS F 2 350 ? 39.292 64.771 76.776 1.00 41.12 350 LYS F N 1
ATOM 10193 C CA . LYS F 2 350 ? 39.010 63.533 77.504 1.00 45.47 350 LYS F CA 1
ATOM 10194 C C . LYS F 2 350 ? 39.722 63.614 78.827 1.00 41.87 350 LYS F C 1
ATOM 10195 O O . LYS F 2 350 ? 40.919 63.568 78.860 1.00 46.33 350 LYS F O 1
ATOM 10201 N N . THR F 2 351 ? 38.983 63.779 79.912 1.00 43.93 351 THR F N 1
ATOM 10202 C CA . THR F 2 351 ? 39.543 63.670 81.273 1.00 47.71 351 THR F CA 1
ATOM 10203 C C . THR F 2 351 ? 39.190 62.313 81.904 1.00 50.02 351 THR F C 1
ATOM 10204 O O . THR F 2 351 ? 38.421 61.535 81.333 1.00 52.84 351 THR F O 1
ATOM 10208 N N . LYS F 2 352 ? 39.738 62.046 83.088 1.00 55.95 352 LYS F N 1
ATOM 10209 C CA . LYS F 2 352 ? 39.353 60.853 83.868 1.00 60.57 352 LYS F CA 1
ATOM 10210 C C . LYS F 2 352 ? 37.892 60.854 84.342 1.00 57.87 352 LYS F C 1
ATOM 10211 O O . LYS F 2 352 ? 37.324 59.788 84.543 1.00 55.58 352 LYS F O 1
ATOM 10217 N N . ASN F 2 353 ? 37.299 62.041 84.505 1.00 59.85 353 ASN F N 1
ATOM 10218 C CA . ASN F 2 353 ? 35.859 62.196 84.800 1.00 59.00 353 ASN F CA 1
ATOM 10219 C C . ASN F 2 353 ? 34.956 62.338 83.558 1.00 56.34 353 ASN F C 1
ATOM 10220 O O . ASN F 2 353 ? 33.839 62.835 83.673 1.00 63.68 353 ASN F O 1
ATOM 10225 N N . GLY F 2 354 ? 35.418 61.896 82.387 1.00 52.22 354 GLY F N 1
ATOM 10226 C CA . GLY F 2 354 ? 34.613 61.957 81.163 1.00 47.76 354 GLY F CA 1
ATOM 10227 C C . GLY F 2 354 ? 34.966 63.139 80.271 1.00 46.30 354 GLY F C 1
ATOM 10228 O O . GLY F 2 354 ? 35.887 63.908 80.560 1.00 42.18 354 GLY F O 1
ATOM 10229 N N . LEU F 2 355 ? 34.220 63.256 79.175 1.00 44.17 355 LEU F N 1
ATOM 10230 C CA . LEU F 2 355 ? 34.464 64.238 78.127 1.00 39.83 355 LEU F CA 1
ATOM 10231 C C . LEU F 2 355 ? 34.031 65.644 78.545 1.00 39.08 355 LEU F C 1
ATOM 10232 O O . LEU F 2 355 ? 32.898 65.844 79.008 1.00 39.58 355 LEU F O 1
ATOM 10237 N N . VAL F 2 356 ? 34.927 66.613 78.348 1.00 36.78 356 VAL F N 1
ATOM 10238 C CA . VAL F 2 356 ? 34.718 67.990 78.786 1.00 36.21 356 VAL F CA 1
ATOM 10239 C C . VAL F 2 356 ? 34.682 68.928 77.577 1.00 35.48 356 VAL F C 1
ATOM 10240 O O . VAL F 2 356 ? 35.471 68.806 76.658 1.00 34.49 356 VAL F O 1
ATOM 10244 N N . ARG F 2 357 ? 33.731 69.847 77.589 1.00 36.57 357 ARG F N 1
ATOM 10245 C CA . ARG F 2 357 ? 33.634 70.894 76.584 1.00 37.22 357 ARG F CA 1
ATOM 10246 C C . ARG F 2 357 ? 34.113 72.212 77.189 1.00 36.21 357 ARG F C 1
ATOM 10247 O O . ARG F 2 357 ? 33.655 72.601 78.262 1.00 35.44 357 ARG F O 1
ATOM 10255 N N . HIS F 2 358 ? 35.059 72.856 76.506 1.00 37.19 358 HIS F N 1
ATOM 10256 C CA . HIS F 2 358 ? 35.557 74.208 76.826 1.00 37.90 358 HIS F CA 1
ATOM 10257 C C . HIS F 2 358 ? 35.207 75.105 75.641 1.00 37.19 358 HIS F C 1
ATOM 10258 O O . HIS F 2 358 ? 35.330 74.663 74.491 1.00 34.36 358 HIS F O 1
ATOM 10265 N N . ASN F 2 359 ? 34.851 76.365 75.898 1.00 37.60 359 ASN F N 1
ATOM 10266 C CA . ASN F 2 359 ? 34.612 77.306 74.796 1.00 40.07 359 ASN F CA 1
ATOM 10267 C C . ASN F 2 359 ? 35.935 77.589 74.131 1.00 35.50 359 ASN F C 1
ATOM 10268 O O . ASN F 2 359 ? 36.923 77.809 74.806 1.00 38.16 359 ASN F O 1
ATOM 10273 N N . ALA F 2 360 ? 35.965 77.559 72.802 1.00 36.99 360 ALA F N 1
ATOM 10274 C CA . ALA F 2 360 ? 37.204 77.851 72.044 1.00 36.09 360 ALA F CA 1
ATOM 10275 C C . ALA F 2 360 ? 37.744 79.276 72.276 1.00 38.28 360 ALA F C 1
ATOM 10276 O O . ALA F 2 360 ? 38.907 79.552 71.975 1.00 42.59 360 ALA F O 1
ATOM 10278 N N . THR F 2 361 ? 36.890 80.166 72.778 1.00 39.61 361 THR F N 1
ATOM 10279 C CA . THR F 2 361 ? 37.267 81.480 73.250 1.00 41.49 361 THR F CA 1
ATOM 10280 C C . THR F 2 361 ? 36.879 81.643 74.724 1.00 44.27 361 THR F C 1
ATOM 10281 O O . THR F 2 361 ? 35.825 81.183 75.152 1.00 42.79 361 THR F O 1
ATOM 10285 N N . HIS F 2 362 ? 37.774 82.245 75.497 1.00 48.84 362 HIS F N 1
ATOM 10286 C CA . HIS F 2 362 ? 37.507 82.517 76.897 1.00 52.81 362 HIS F CA 1
ATOM 10287 C C . HIS F 2 362 ? 37.903 83.949 77.244 1.00 56.88 362 HIS F C 1
ATOM 10288 O O . HIS F 2 362 ? 39.081 84.280 77.206 1.00 48.16 362 HIS F O 1
ATOM 10295 N N . ASN F 2 363 ? 36.927 84.794 77.575 1.00 59.41 363 ASN F N 1
ATOM 10296 C CA . ASN F 2 363 ? 37.195 86.186 77.966 1.00 60.96 363 ASN F CA 1
ATOM 10297 C C . ASN F 2 363 ? 38.079 86.938 76.975 1.00 54.87 363 ASN F C 1
ATOM 10298 O O . ASN F 2 363 ? 39.048 87.570 77.387 1.00 53.50 363 ASN F O 1
ATOM 10303 N N . GLU F 2 364 ? 37.769 86.792 75.686 1.00 55.58 364 GLU F N 1
ATOM 10304 C CA . GLU F 2 364 ? 38.477 87.390 74.538 1.00 63.40 364 GLU F CA 1
ATOM 10305 C C . GLU F 2 364 ? 39.855 86.780 74.249 1.00 60.44 364 GLU F C 1
ATOM 10306 O O . GLU F 2 364 ? 40.639 87.340 73.493 1.00 66.08 364 GLU F O 1
ATOM 10312 N N . GLU F 2 365 ? 40.123 85.620 74.835 1.00 61.02 365 GLU F N 1
ATOM 10313 C CA . GLU F 2 365 ? 41.372 84.907 74.638 1.00 63.61 365 GLU F CA 1
ATOM 10314 C C . GLU F 2 365 ? 40.998 83.650 73.897 1.00 57.68 365 GLU F C 1
ATOM 10315 O O . GLU F 2 365 ? 40.034 82.979 74.249 1.00 54.04 365 GLU F O 1
ATOM 10321 N N . ARG F 2 366 ? 41.761 83.327 72.869 1.00 50.31 366 ARG F N 1
ATOM 10322 C CA . ARG F 2 366 ? 41.462 82.156 72.079 1.00 46.63 366 ARG F CA 1
ATOM 10323 C C . ARG F 2 366 ? 42.135 80.913 72.654 1.00 43.20 366 ARG F C 1
ATOM 10324 O O . ARG F 2 366 ? 43.354 80.806 72.671 1.00 47.88 366 ARG F O 1
ATOM 10332 N N . LEU F 2 367 ? 41.323 79.978 73.133 1.00 42.10 367 LEU F N 1
ATOM 10333 C CA . LEU F 2 367 ? 41.828 78.706 73.662 1.00 38.62 367 LEU F CA 1
ATOM 10334 C C . LEU F 2 367 ? 42.265 77.737 72.557 1.00 37.49 367 LEU F C 1
ATOM 10335 O O . LEU F 2 367 ? 43.276 77.056 72.691 1.00 37.52 367 LEU F O 1
ATOM 10340 N N . ALA F 2 368 ? 41.512 77.686 71.471 1.00 37.50 368 ALA F N 1
ATOM 10341 C CA . ALA F 2 368 ? 41.725 76.681 70.422 1.00 38.13 368 ALA F CA 1
ATOM 10342 C C . ALA F 2 368 ? 43.121 76.654 69.775 1.00 40.00 368 ALA F C 1
ATOM 10343 O O . ALA F 2 368 ? 43.660 75.576 69.545 1.00 44.84 368 ALA F O 1
ATOM 10345 N N . LYS F 2 369 ? 43.706 77.815 69.492 1.00 40.99 369 LYS F N 1
ATOM 10346 C CA . LYS F 2 369 ? 45.065 77.868 68.933 1.00 37.69 369 LYS F CA 1
ATOM 10347 C C . LYS F 2 369 ? 46.160 77.382 69.892 1.00 35.85 369 LYS F C 1
ATOM 10348 O O . LYS F 2 369 ? 47.225 76.982 69.446 1.00 39.48 369 LYS F O 1
ATOM 10354 N N . LEU F 2 370 ? 45.900 77.394 71.195 1.00 36.12 370 LEU F N 1
ATOM 10355 C CA . LEU F 2 370 ? 46.873 76.970 72.215 1.00 35.11 370 LEU F CA 1
ATOM 10356 C C . LEU F 2 370 ? 46.984 75.446 72.415 1.00 34.85 370 LEU F C 1
ATOM 10357 O O . LEU F 2 370 ? 47.869 75.007 73.127 1.00 33.90 370 LEU F O 1
ATOM 10362 N N . VAL F 2 371 ? 46.083 74.660 71.818 1.00 36.59 371 VAL F N 1
ATOM 10363 C CA . VAL F 2 371 ? 46.092 73.194 71.928 1.00 37.90 371 VAL F CA 1
ATOM 10364 C C . VAL F 2 371 ? 45.995 72.534 70.552 1.00 38.64 371 VAL F C 1
ATOM 10365 O O . VAL F 2 371 ? 45.471 73.117 69.616 1.00 39.17 371 VAL F O 1
ATOM 10369 N N . GLU F 2 372 ? 46.515 71.318 70.448 1.00 40.32 372 GLU F N 1
ATOM 10370 C CA . GLU F 2 372 ? 46.378 70.483 69.253 1.00 42.45 372 GLU F CA 1
ATOM 10371 C C . GLU F 2 372 ? 45.592 69.194 69.576 1.00 39.31 372 GLU F C 1
ATOM 10372 O O . GLU F 2 372 ? 45.586 68.718 70.716 1.00 38.56 372 GLU F O 1
ATOM 10378 N N . ILE F 2 373 ? 44.910 68.658 68.575 1.00 36.18 373 ILE F N 1
ATOM 10379 C CA . ILE F 2 373 ? 44.190 67.396 68.706 1.00 36.61 373 ILE F CA 1
ATOM 10380 C C . ILE F 2 373 ? 45.232 66.293 68.940 1.00 37.28 373 ILE F C 1
ATOM 10381 O O . ILE F 2 373 ? 46.315 66.333 68.377 1.00 37.90 373 ILE F O 1
ATOM 10386 N N . GLY F 2 374 ? 44.909 65.341 69.813 1.00 36.01 374 GLY F N 1
ATOM 10387 C CA . GLY F 2 374 ? 45.866 64.324 70.240 1.00 35.31 374 GLY F CA 1
ATOM 10388 C C . GLY F 2 374 ? 46.865 64.725 71.315 1.00 36.38 374 GLY F C 1
ATOM 10389 O O . GLY F 2 374 ? 47.637 63.893 71.768 1.00 41.14 374 GLY F O 1
ATOM 10390 N N . GLN F 2 375 ? 46.860 65.978 71.751 1.00 37.25 375 GLN F N 1
ATOM 10391 C CA . GLN F 2 375 ? 47.870 66.465 72.665 1.00 36.64 375 GLN F CA 1
ATOM 10392 C C . GLN F 2 375 ? 47.297 66.393 74.085 1.00 37.91 375 GLN F C 1
ATOM 10393 O O . GLN F 2 375 ? 46.163 66.786 74.326 1.00 37.38 375 GLN F O 1
ATOM 10399 N N . ASN F 2 376 ? 48.105 65.919 75.024 1.00 39.79 376 ASN F N 1
ATOM 10400 C CA . ASN F 2 376 ? 47.730 65.889 76.422 1.00 39.47 376 ASN F CA 1
ATOM 10401 C C . ASN F 2 376 ? 48.119 67.200 77.077 1.00 38.23 376 ASN F C 1
ATOM 10402 O O . ASN F 2 376 ? 49.304 67.555 77.115 1.00 34.21 376 ASN F O 1
ATOM 10407 N N . VAL F 2 377 ? 47.109 67.913 77.585 1.00 37.87 377 VAL F N 1
ATOM 10408 C CA . VAL F 2 377 ? 47.273 69.228 78.217 1.00 38.24 377 VAL F CA 1
ATOM 10409 C C . VAL F 2 377 ? 46.410 69.358 79.477 1.00 38.88 377 VAL F C 1
ATOM 10410 O O . VAL F 2 377 ? 45.466 68.578 79.672 1.00 40.72 377 VAL F O 1
ATOM 10414 N N . SER F 2 378 ? 46.716 70.364 80.294 1.00 37.19 378 SER F N 1
ATOM 10415 C CA . SER F 2 378 ? 45.783 70.856 81.318 1.00 41.03 378 SER F CA 1
ATOM 10416 C C . SER F 2 378 ? 45.316 72.284 80.964 1.00 40.82 378 SER F C 1
ATOM 10417 O O . SER F 2 378 ? 46.113 73.089 80.501 1.00 40.67 378 SER F O 1
ATOM 10420 N N . ILE F 2 379 ? 44.031 72.562 81.186 1.00 39.14 379 ILE F N 1
ATOM 10421 C CA . ILE F 2 379 ? 43.391 73.832 80.850 1.00 39.01 379 ILE F CA 1
ATOM 10422 C C . ILE F 2 379 ? 42.712 74.354 82.124 1.00 46.12 379 ILE F C 1
ATOM 10423 O O . ILE F 2 379 ? 41.906 73.657 82.735 1.00 43.66 379 ILE F O 1
ATOM 10428 N N . GLY F 2 380 ? 43.063 75.570 82.531 1.00 51.90 380 GLY F N 1
ATOM 10429 C CA . GLY F 2 380 ? 42.488 76.195 83.713 1.00 52.42 380 GLY F CA 1
ATOM 10430 C C . GLY F 2 380 ? 42.395 77.697 83.540 1.00 56.52 380 GLY F C 1
ATOM 10431 O O . GLY F 2 380 ? 42.798 78.241 82.506 1.00 53.64 380 GLY F O 1
ATOM 10432 N N . SER F 2 381 ? 41.846 78.354 84.558 1.00 66.26 381 SER F N 1
ATOM 10433 C CA . SER F 2 381 ? 41.705 79.808 84.595 1.00 74.79 381 SER F CA 1
ATOM 10434 C C . SER F 2 381 ? 42.021 80.379 85.976 1.00 85.42 381 SER F C 1
ATOM 10435 O O . SER F 2 381 ? 41.547 79.859 86.991 1.00 86.09 381 SER F O 1
ATOM 10438 N N . ASN F 2 382 ? 42.828 81.444 85.991 1.00 100.42 382 ASN F N 1
ATOM 10439 C CA . ASN F 2 382 ? 43.009 82.309 87.165 1.00 104.17 382 ASN F CA 1
ATOM 10440 C C . ASN F 2 382 ? 42.637 83.760 86.795 1.00 105.80 382 ASN F C 1
ATOM 10441 O O . ASN F 2 382 ? 43.447 84.494 86.210 1.00 104.07 382 ASN F O 1
ATOM 10446 N N . LYS F 2 383 ? 41.397 84.135 87.128 1.00 109.55 383 LYS F N 1
ATOM 10447 C CA . LYS F 2 383 ? 40.842 85.479 86.906 1.00 111.41 383 LYS F CA 1
ATOM 10448 C C . LYS F 2 383 ? 40.902 85.914 85.443 1.00 108.46 383 LYS F C 1
ATOM 10449 O O . LYS F 2 383 ? 41.691 86.788 85.074 1.00 107.19 383 LYS F O 1
ATOM 10455 N N . GLY F 2 384 ? 40.076 85.268 84.617 1.00 102.42 384 GLY F N 1
ATOM 10456 C CA . GLY F 2 384 ? 39.927 85.616 83.198 1.00 100.82 384 GLY F CA 1
ATOM 10457 C C . GLY F 2 384 ? 41.151 85.479 82.302 1.00 97.35 384 GLY F C 1
ATOM 10458 O O . GLY F 2 384 ? 41.210 86.086 81.219 1.00 99.29 384 GLY F O 1
ATOM 10459 N N . LYS F 2 385 ? 42.111 84.664 82.746 1.00 93.81 385 LYS F N 1
ATOM 10460 C CA . LYS F 2 385 ? 43.361 84.409 82.022 1.00 87.23 385 LYS F CA 1
ATOM 10461 C C . LYS F 2 385 ? 43.650 82.905 82.000 1.00 71.38 385 LYS F C 1
ATOM 10462 O O . LYS F 2 385 ? 43.706 82.254 83.043 1.00 63.83 385 LYS F O 1
ATOM 10468 N N . LEU F 2 386 ? 43.790 82.364 80.793 1.00 62.86 386 LEU F N 1
ATOM 10469 C CA . LEU F 2 386 ? 44.008 80.935 80.591 1.00 56.79 386 LEU F CA 1
ATOM 10470 C C . LEU F 2 386 ? 45.405 80.510 81.003 1.00 54.24 386 LEU F C 1
ATOM 10471 O O . LEU F 2 386 ? 46.378 81.181 80.662 1.00 51.14 386 LEU F O 1
ATOM 10476 N N . ILE F 2 387 ? 45.491 79.391 81.717 1.00 49.41 387 ILE F N 1
ATOM 10477 C CA . ILE F 2 387 ? 46.738 78.674 81.895 1.00 50.45 387 ILE F CA 1
ATOM 10478 C C . ILE F 2 387 ? 46.599 77.348 81.146 1.00 49.68 387 ILE F C 1
ATOM 10479 O O . ILE F 2 387 ? 45.731 76.538 81.480 1.00 52.55 387 ILE F O 1
ATOM 10484 N N . VAL F 2 388 ? 47.439 77.134 80.132 1.00 49.75 388 VAL F N 1
ATOM 10485 C CA . VAL F 2 388 ? 47.464 75.883 79.378 1.00 45.01 388 VAL F CA 1
ATOM 10486 C C . VAL F 2 388 ? 48.871 75.305 79.425 1.00 42.41 388 VAL F C 1
ATOM 10487 O O . VAL F 2 388 ? 49.791 75.911 78.917 1.00 41.00 388 VAL F O 1
ATOM 10491 N N . LYS F 2 389 ? 49.019 74.135 80.040 1.00 42.86 389 LYS F N 1
ATOM 10492 C CA . LYS F 2 389 ? 50.310 73.439 80.159 1.00 44.92 389 LYS F CA 1
ATOM 10493 C C . LYS F 2 389 ? 50.296 72.142 79.368 1.00 41.01 389 LYS F C 1
ATOM 10494 O O . LYS F 2 389 ? 49.314 71.443 79.369 1.00 43.71 389 LYS F O 1
ATOM 10500 N N . SER F 2 390 ? 51.391 71.813 78.706 1.00 41.76 390 SER F N 1
ATOM 10501 C CA . SER F 2 390 ? 51.553 70.484 78.115 1.00 40.82 390 SER F CA 1
ATOM 10502 C C . SER F 2 390 ? 51.772 69.438 79.222 1.00 39.88 390 SER F C 1
ATOM 10503 O O . SER F 2 390 ? 52.550 69.659 80.132 1.00 41.16 390 SER F O 1
ATOM 10506 N N . LEU F 2 391 ? 51.069 68.315 79.142 1.00 38.63 391 LEU F N 1
ATOM 10507 C CA . LEU F 2 391 ? 51.308 67.182 80.031 1.00 40.81 391 LEU F CA 1
ATOM 10508 C C . LEU F 2 391 ? 52.055 66.045 79.304 1.00 42.24 391 LEU F C 1
ATOM 10509 O O . LEU F 2 391 ? 52.196 64.960 79.854 1.00 41.27 391 LEU F O 1
ATOM 10514 N N . GLU F 2 392 ? 52.536 66.301 78.081 1.00 43.54 392 GLU F N 1
ATOM 10515 C CA . GLU F 2 392 ? 53.293 65.323 77.298 1.00 44.76 392 GLU F CA 1
ATOM 10516 C C . GLU F 2 392 ? 54.595 64.894 77.994 1.00 44.09 392 GLU F C 1
ATOM 10517 O O . GLU F 2 392 ? 55.357 65.715 78.514 1.00 41.42 392 GLU F O 1
ATOM 10523 N N . TYR F 2 393 ? 54.857 63.596 77.977 1.00 45.87 393 TYR F N 1
ATOM 10524 C CA . TYR F 2 393 ? 56.081 63.072 78.550 1.00 48.72 393 TYR F CA 1
ATOM 10525 C C . TYR F 2 393 ? 56.499 61.777 77.860 1.00 46.43 393 TYR F C 1
ATOM 10526 O O . TYR F 2 393 ? 55.735 61.176 77.106 1.00 42.54 393 TYR F O 1
ATOM 10535 N N . SER F 2 394 ? 57.725 61.357 78.136 1.00 48.01 394 SER F N 1
ATOM 10536 C CA . SER F 2 394 ? 58.216 60.056 77.691 1.00 49.00 394 SER F CA 1
ATOM 10537 C C . SER F 2 394 ? 58.980 59.403 78.828 1.00 47.87 394 SER F C 1
ATOM 10538 O O . SER F 2 394 ? 59.869 60.023 79.394 1.00 49.31 394 SER F O 1
ATOM 10541 N N . ALA F 2 395 ? 58.634 58.160 79.158 1.00 51.22 395 ALA F N 1
ATOM 10542 C CA . ALA F 2 395 ? 59.305 57.426 80.250 1.00 55.50 395 ALA F CA 1
ATOM 10543 C C . ALA F 2 395 ? 59.581 55.954 79.899 1.00 50.97 395 ALA F C 1
ATOM 10544 O O . ALA F 2 395 ? 58.665 55.199 79.616 1.00 48.45 395 ALA F O 1
ATOM 10546 N N . GLN G 1 7 ? 29.656 43.604 32.071 1.00 97.78 7 GLN G N 1
ATOM 10547 C CA . GLN G 1 7 ? 29.102 44.869 32.643 1.00 100.75 7 GLN G CA 1
ATOM 10548 C C . GLN G 1 7 ? 27.929 44.602 33.598 1.00 94.06 7 GLN G C 1
ATOM 10549 O O . GLN G 1 7 ? 28.035 44.859 34.798 1.00 88.82 7 GLN G O 1
ATOM 10555 N N . GLU G 1 8 ? 26.838 44.065 33.047 1.00 87.42 8 GLU G N 1
ATOM 10556 C CA . GLU G 1 8 ? 25.565 43.878 33.750 1.00 84.39 8 GLU G CA 1
ATOM 10557 C C . GLU G 1 8 ? 25.173 42.380 33.882 1.00 79.25 8 GLU G C 1
ATOM 10558 O O . GLU G 1 8 ? 25.066 41.651 32.880 1.00 69.54 8 GLU G O 1
ATOM 10564 N N . SER G 1 9 ? 24.937 41.943 35.122 1.00 68.32 9 SER G N 1
ATOM 10565 C CA . SER G 1 9 ? 24.615 40.544 35.414 1.00 61.52 9 SER G CA 1
ATOM 10566 C C . SER G 1 9 ? 23.199 40.176 35.000 1.00 55.00 9 SER G C 1
ATOM 10567 O O . SER G 1 9 ? 22.334 41.042 34.884 1.00 53.60 9 SER G O 1
ATOM 10570 N N . ASN G 1 10 ? 22.975 38.880 34.797 1.00 53.83 10 ASN G N 1
ATOM 10571 C CA . ASN G 1 10 ? 21.626 38.313 34.581 1.00 56.33 10 ASN G CA 1
ATOM 10572 C C . ASN G 1 10 ? 20.570 38.734 35.651 1.00 56.69 10 ASN G C 1
ATOM 10573 O O . ASN G 1 10 ? 19.399 38.982 35.308 1.00 53.89 10 ASN G O 1
ATOM 10578 N N . ALA G 1 11 ? 20.980 38.811 36.926 1.00 52.04 11 ALA G N 1
ATOM 10579 C CA . ALA G 1 11 ? 20.075 39.235 38.019 1.00 49.87 11 ALA G CA 1
ATOM 10580 C C . ALA G 1 11 ? 19.615 40.706 37.888 1.00 47.05 11 ALA G C 1
ATOM 10581 O O . ALA G 1 11 ? 18.420 41.008 38.020 1.00 43.28 11 ALA G O 1
ATOM 10583 N N . ILE G 1 12 ? 20.554 41.610 37.623 1.00 44.89 12 ILE G N 1
ATOM 10584 C CA . ILE G 1 12 ? 20.220 43.031 37.493 1.00 46.59 12 ILE G CA 1
ATOM 10585 C C . ILE G 1 12 ? 19.300 43.286 36.270 1.00 49.37 12 ILE G C 1
ATOM 10586 O O . ILE G 1 12 ? 18.366 44.095 36.352 1.00 53.36 12 ILE G O 1
ATOM 10591 N N . ARG G 1 13 ? 19.508 42.571 35.170 1.00 50.97 13 ARG G N 1
ATOM 10592 C CA . ARG G 1 13 ? 18.581 42.673 34.032 1.00 52.99 13 ARG G CA 1
ATOM 10593 C C . ARG G 1 13 ? 17.196 42.199 34.446 1.00 54.93 13 ARG G C 1
ATOM 10594 O O . ARG G 1 13 ? 16.198 42.893 34.193 1.00 57.81 13 ARG G O 1
ATOM 10610 N N . ILE G 1 15 ? 15.842 42.186 37.313 1.00 44.97 15 ILE G N 1
ATOM 10611 C CA . ILE G 1 15 ? 15.240 43.200 38.175 1.00 51.20 15 ILE G CA 1
ATOM 10612 C C . ILE G 1 15 ? 14.721 44.402 37.363 1.00 54.15 15 ILE G C 1
ATOM 10613 O O . ILE G 1 15 ? 13.619 44.896 37.625 1.00 55.03 15 ILE G O 1
ATOM 10618 N N . LYS G 1 16 ? 15.504 44.876 36.391 1.00 56.60 16 LYS G N 1
ATOM 10619 C CA . LYS G 1 16 ? 15.034 45.955 35.497 1.00 52.40 16 LYS G CA 1
ATOM 10620 C C . LYS G 1 16 ? 13.814 45.522 34.693 1.00 48.68 16 LYS G C 1
ATOM 10621 O O . LYS G 1 16 ? 12.844 46.259 34.637 1.00 51.66 16 LYS G O 1
ATOM 10627 N N . GLU G 1 17 ? 13.823 44.324 34.115 1.00 51.68 17 GLU G N 1
ATOM 10628 C CA . GLU G 1 17 ? 12.627 43.814 33.397 1.00 56.43 17 GLU G CA 1
ATOM 10629 C C . GLU G 1 17 ? 11.376 43.810 34.293 1.00 58.32 17 GLU G C 1
ATOM 10630 O O . GLU G 1 17 ? 10.279 44.158 33.844 1.00 62.22 17 GLU G O 1
ATOM 10636 N N . ALA G 1 18 ? 11.554 43.426 35.559 1.00 57.20 18 ALA G N 1
ATOM 10637 C CA . ALA G 1 18 ? 10.471 43.466 36.542 1.00 54.31 18 ALA G CA 1
ATOM 10638 C C . ALA G 1 18 ? 9.993 44.890 36.850 1.00 49.12 18 ALA G C 1
ATOM 10639 O O . ALA G 1 18 ? 8.799 45.102 37.036 1.00 47.25 18 ALA G O 1
ATOM 10641 N N . CYS G 1 19 ? 10.916 45.850 36.898 1.00 49.59 19 CYS G N 1
ATOM 10642 C CA . CYS G 1 19 ? 10.566 47.279 37.012 1.00 51.79 19 CYS G CA 1
ATOM 10643 C C . CYS G 1 19 ? 9.731 47.810 35.834 1.00 55.90 19 CYS G C 1
ATOM 10644 O O . CYS G 1 19 ? 8.795 48.593 36.047 1.00 47.91 19 CYS G O 1
ATOM 10647 N N . GLU G 1 20 ? 10.066 47.385 34.609 1.00 60.70 20 GLU G N 1
ATOM 10648 C CA . GLU G 1 20 ? 9.286 47.769 33.422 1.00 66.06 20 GLU G CA 1
ATOM 10649 C C . GLU G 1 20 ? 7.895 47.126 33.496 1.00 67.11 20 GLU G C 1
ATOM 10650 O O . GLU G 1 20 ? 6.914 47.749 33.093 1.00 72.18 20 GLU G O 1
ATOM 10656 N N . LYS G 1 21 ? 7.808 45.904 34.030 1.00 66.98 21 LYS G N 1
ATOM 10657 C CA . LYS G 1 21 ? 6.504 45.248 34.238 1.00 67.64 21 LYS G CA 1
ATOM 10658 C C . LYS G 1 21 ? 5.676 45.905 35.347 1.00 62.65 21 LYS G C 1
ATOM 10659 O O . LYS G 1 21 ? 4.457 45.999 35.205 1.00 56.69 21 LYS G O 1
ATOM 10665 N N . ASN G 1 22 ? 6.331 46.384 36.413 1.00 57.97 22 ASN G N 1
ATOM 10666 C CA . ASN G 1 22 ? 5.652 47.161 37.466 1.00 57.80 22 ASN G CA 1
ATOM 10667 C C . ASN G 1 22 ? 4.954 48.377 36.848 1.00 62.73 22 ASN G C 1
ATOM 10668 O O . ASN G 1 22 ? 3.801 48.663 37.162 1.00 65.96 22 ASN G O 1
ATOM 10673 N N . ARG G 1 23 ? 5.663 49.092 35.978 1.00 67.18 23 ARG G N 1
ATOM 10674 C CA . ARG G 1 23 ? 5.104 50.266 35.302 1.00 65.54 23 ARG G CA 1
ATOM 10675 C C . ARG G 1 23 ? 3.888 49.918 34.434 1.00 67.77 23 ARG G C 1
ATOM 10676 O O . ARG G 1 23 ? 2.919 50.682 34.397 1.00 68.44 23 ARG G O 1
ATOM 10684 N N . ARG G 1 24 ? 3.933 48.767 33.764 1.00 72.65 24 ARG G N 1
ATOM 10685 C CA . ARG G 1 24 ? 2.817 48.297 32.934 1.00 79.61 24 ARG G CA 1
ATOM 10686 C C . ARG G 1 24 ? 1.560 48.038 33.772 1.00 85.25 24 ARG G C 1
ATOM 10687 O O . ARG G 1 24 ? 0.458 48.233 33.276 1.00 94.66 24 ARG G O 1
ATOM 10711 N N . THR G 1 27 ? -0.728 51.180 34.138 1.00 94.57 27 THR G N 1
ATOM 10712 C CA . THR G 1 27 ? -1.489 51.628 32.953 1.00 91.28 27 THR G CA 1
ATOM 10713 C C . THR G 1 27 ? -2.273 50.500 32.248 1.00 89.99 27 THR G C 1
ATOM 10714 O O . THR G 1 27 ? -2.768 50.712 31.144 1.00 89.69 27 THR G O 1
ATOM 10718 N N . ASP G 1 28 ? -2.402 49.328 32.883 1.00 88.13 28 ASP G N 1
ATOM 10719 C CA . ASP G 1 28 ? -3.042 48.148 32.273 1.00 82.18 28 ASP G CA 1
ATOM 10720 C C . ASP G 1 28 ? -3.796 47.353 33.347 1.00 85.20 28 ASP G C 1
ATOM 10721 O O . ASP G 1 28 ? -3.296 46.358 33.877 1.00 84.09 28 ASP G O 1
ATOM 10726 N N . GLU G 1 29 ? -5.016 47.798 33.635 1.00 89.95 29 GLU G N 1
ATOM 10727 C CA . GLU G 1 29 ? -5.853 47.212 34.688 1.00 95.22 29 GLU G CA 1
ATOM 10728 C C . GLU G 1 29 ? -6.099 45.696 34.536 1.00 104.10 29 GLU G C 1
ATOM 10729 O O . GLU G 1 29 ? -6.248 45.006 35.543 1.00 111.66 29 GLU G O 1
ATOM 10735 N N . ALA G 1 30 ? -6.144 45.182 33.303 1.00 106.88 30 ALA G N 1
ATOM 10736 C CA . ALA G 1 30 ? -6.311 43.732 33.067 1.00 104.10 30 ALA G CA 1
ATOM 10737 C C . ALA G 1 30 ? -5.087 42.926 33.531 1.00 104.89 30 ALA G C 1
ATOM 10738 O O . ALA G 1 30 ? -5.229 41.831 34.079 1.00 104.59 30 ALA G O 1
ATOM 10740 N N . PHE G 1 31 ? -3.894 43.480 33.315 1.00 101.65 31 PHE G N 1
ATOM 10741 C CA . PHE G 1 31 ? -2.640 42.871 33.779 1.00 96.30 31 PHE G CA 1
ATOM 10742 C C . PHE G 1 31 ? -2.503 42.910 35.316 1.00 91.78 31 PHE G C 1
ATOM 10743 O O . PHE G 1 31 ? -2.189 41.890 35.930 1.00 88.15 31 PHE G O 1
ATOM 10751 N N . ARG G 1 32 ? -2.751 44.073 35.926 1.00 84.57 32 ARG G N 1
ATOM 10752 C CA . ARG G 1 32 ? -2.694 44.234 37.392 1.00 82.87 32 ARG G CA 1
ATOM 10753 C C . ARG G 1 32 ? -3.638 43.280 38.132 1.00 83.24 32 ARG G C 1
ATOM 10754 O O . ARG G 1 32 ? -3.293 42.776 39.196 1.00 81.44 32 ARG G O 1
ATOM 10762 N N . LYS G 1 33 ? -4.817 43.040 37.563 1.00 89.23 33 LYS G N 1
ATOM 10763 C CA . LYS G 1 33 ? -5.774 42.067 38.103 1.00 93.20 33 LYS G CA 1
ATOM 10764 C C . LYS G 1 33 ? -5.244 40.633 38.015 1.00 92.39 33 LYS G C 1
ATOM 10765 O O . LYS G 1 33 ? -5.433 39.850 38.945 1.00 90.84 33 LYS G O 1
ATOM 10771 N N . GLU G 1 34 ? -4.589 40.302 36.899 1.00 94.51 34 GLU G N 1
ATOM 10772 C CA . GLU G 1 34 ? -4.024 38.957 36.654 1.00 93.24 34 GLU G CA 1
ATOM 10773 C C . GLU G 1 34 ? -2.900 38.628 37.646 1.00 88.17 34 GLU G C 1
ATOM 10774 O O . GLU G 1 34 ? -2.852 37.525 38.194 1.00 86.81 34 GLU G O 1
ATOM 10780 N N . VAL G 1 35 ? -2.009 39.594 37.867 1.00 81.34 35 VAL G N 1
ATOM 10781 C CA . VAL G 1 35 ? -0.917 39.463 38.836 1.00 76.68 35 VAL G CA 1
ATOM 10782 C C . VAL G 1 35 ? -1.475 39.366 40.257 1.00 75.30 35 VAL G C 1
ATOM 10783 O O . VAL G 1 35 ? -1.084 38.483 41.010 1.00 71.38 35 VAL G O 1
ATOM 10787 N N . GLU G 1 36 ? -2.393 40.264 40.611 1.00 77.70 36 GLU G N 1
ATOM 10788 C CA . GLU G 1 36 ? -2.989 40.265 41.953 1.00 83.07 36 GLU G CA 1
ATOM 10789 C C . GLU G 1 36 ? -3.925 39.081 42.218 1.00 82.85 36 GLU G C 1
ATOM 10790 O O . GLU G 1 36 ? -4.105 38.698 43.375 1.00 82.68 36 GLU G O 1
ATOM 10796 N N . LYS G 1 37 ? -4.482 38.485 41.160 1.00 86.63 37 LYS G N 1
ATOM 10797 C CA . LYS G 1 37 ? -5.213 37.201 41.257 1.00 88.09 37 LYS G CA 1
ATOM 10798 C C . LYS G 1 37 ? -4.303 36.056 41.745 1.00 85.67 37 LYS G C 1
ATOM 10799 O O . LYS G 1 37 ? -4.703 35.273 42.618 1.00 81.01 37 LYS G O 1
ATOM 10805 N N . ARG G 1 38 ? -3.097 35.969 41.170 1.00 78.55 38 ARG G N 1
ATOM 10806 C CA . ARG G 1 38 ? -2.109 34.927 41.525 1.00 75.21 38 ARG G CA 1
ATOM 10807 C C . ARG G 1 38 ? -1.470 35.128 42.898 1.00 66.34 38 ARG G C 1
ATOM 10808 O O . ARG G 1 38 ? -1.250 34.154 43.623 1.00 58.04 38 ARG G O 1
ATOM 10816 N N . LEU G 1 39 ? -1.160 36.379 43.241 1.00 61.92 39 LEU G N 1
ATOM 10817 C CA . LEU G 1 39 ? -0.562 36.689 44.529 1.00 63.69 39 LEU G CA 1
ATOM 10818 C C . LEU G 1 39 ? -1.425 36.219 45.678 1.00 62.02 39 LEU G C 1
ATOM 10819 O O . LEU G 1 39 ? -0.918 35.629 46.619 1.00 61.07 39 LEU G O 1
ATOM 10824 N N . TYR G 1 40 ? -2.727 36.475 45.571 1.00 64.11 40 TYR G N 1
ATOM 10825 C CA . TYR G 1 40 ? -3.683 36.237 46.646 1.00 64.69 40 TYR G CA 1
ATOM 10826 C C . TYR G 1 40 ? -4.526 34.970 46.467 1.00 61.05 40 TYR G C 1
ATOM 10827 O O . TYR G 1 40 ? -5.406 34.703 47.299 1.00 59.46 40 TYR G O 1
ATOM 10836 N N . ALA G 1 41 ? -4.214 34.174 45.432 1.00 56.02 41 ALA G N 1
ATOM 10837 C CA . ALA G 1 41 ? -4.907 32.904 45.124 1.00 61.14 41 ALA G CA 1
ATOM 10838 C C . ALA G 1 41 ? -5.055 31.945 46.302 1.00 66.30 41 ALA G C 1
ATOM 10839 O O . ALA G 1 41 ? -6.078 31.258 46.450 1.00 60.79 41 ALA G O 1
ATOM 10841 N N . GLY G 1 42 ? -4.013 31.887 47.122 1.00 70.74 42 GLY G N 1
ATOM 10842 C CA . GLY G 1 42 ? -3.947 30.939 48.216 1.00 70.33 42 GLY G CA 1
ATOM 10843 C C . GLY G 1 42 ? -3.497 29.622 47.627 1.00 69.48 42 GLY G C 1
ATOM 10844 O O . GLY G 1 42 ? -2.995 29.582 46.495 1.00 71.12 42 GLY G O 1
ATOM 10845 N N . PRO G 1 43 ? -3.672 28.532 48.385 1.00 65.50 43 PRO G N 1
ATOM 10846 C CA . PRO G 1 43 ? -3.327 27.214 47.854 1.00 61.49 43 PRO G CA 1
ATOM 10847 C C . PRO G 1 43 ? -4.247 26.761 46.717 1.00 59.78 43 PRO G C 1
ATOM 10848 O O . PRO G 1 43 ? -5.456 26.903 46.831 1.00 57.31 43 PRO G O 1
ATOM 10852 N N . SER G 1 44 ? -3.687 26.172 45.659 1.00 62.73 44 SER G N 1
ATOM 10853 C CA . SER G 1 44 ? -4.502 25.591 44.578 1.00 62.86 44 SER G CA 1
ATOM 10854 C C . SER G 1 44 ? -5.391 24.475 45.126 1.00 65.43 44 SER G C 1
ATOM 10855 O O . SER G 1 44 ? -5.110 23.943 46.202 1.00 68.51 44 SER G O 1
ATOM 10858 N N . PRO G 1 45 ? -6.482 24.134 44.410 1.00 67.10 45 PRO G N 1
ATOM 10859 C CA . PRO G 1 45 ? -7.272 22.993 44.867 1.00 66.59 45 PRO G CA 1
ATOM 10860 C C . PRO G 1 45 ? -6.470 21.698 44.933 1.00 65.31 45 PRO G C 1
ATOM 10861 O O . PRO G 1 45 ? -6.682 20.913 45.857 1.00 62.49 45 PRO G O 1
ATOM 10865 N N . GLU G 1 46 ? -5.547 21.490 43.993 1.00 65.87 46 GLU G N 1
ATOM 10866 C CA . GLU G 1 46 ? -4.664 20.315 44.042 1.00 70.15 46 GLU G CA 1
ATOM 10867 C C . GLU G 1 46 ? -3.814 20.315 45.322 1.00 64.41 46 GLU G C 1
ATOM 10868 O O . GLU G 1 46 ? -3.695 19.281 45.987 1.00 60.16 46 GLU G O 1
ATOM 10874 N N . LEU G 1 47 ? -3.233 21.471 45.654 1.00 57.61 47 LEU G N 1
ATOM 10875 C CA . LEU G 1 47 ? -2.358 21.584 46.818 1.00 51.35 47 LEU G CA 1
ATOM 10876 C C . LEU G 1 47 ? -3.142 21.396 48.111 1.00 47.62 47 LEU G C 1
ATOM 10877 O O . LEU G 1 47 ? -2.660 20.744 49.040 1.00 44.27 47 LEU G O 1
ATOM 10882 N N . LEU G 1 48 ? -4.345 21.964 48.155 1.00 45.22 48 LEU G N 1
ATOM 10883 C CA . LEU G 1 48 ? -5.227 21.838 49.319 1.00 48.03 48 LEU G CA 1
ATOM 10884 C C . LEU G 1 48 ? -5.608 20.396 49.626 1.00 47.82 48 LEU G C 1
ATOM 10885 O O . LEU G 1 48 ? -5.675 20.000 50.795 1.00 44.19 48 LEU G O 1
ATOM 10890 N N . ALA G 1 49 ? -5.889 19.631 48.572 1.00 46.98 49 ALA G N 1
ATOM 10891 C CA . ALA G 1 49 ? -6.205 18.215 48.721 1.00 48.97 49 ALA G CA 1
ATOM 10892 C C . ALA G 1 49 ? -5.078 17.503 49.490 1.00 47.42 49 ALA G C 1
ATOM 10893 O O . ALA G 1 49 ? -5.326 16.800 50.469 1.00 44.19 49 ALA G O 1
ATOM 10895 N N . LYS G 1 50 ? -3.841 17.746 49.070 1.00 49.58 50 LYS G N 1
ATOM 10896 C CA . LYS G 1 50 ? -2.663 17.121 49.693 1.00 49.97 50 LYS G CA 1
ATOM 10897 C C . LYS G 1 50 ? -2.476 17.591 51.138 1.00 46.46 50 LYS G C 1
ATOM 10898 O O . LYS G 1 50 ? -2.240 16.785 52.056 1.00 43.73 50 LYS G O 1
ATOM 10904 N N . LEU G 1 51 ? -2.599 18.902 51.335 1.00 44.53 51 LEU G N 1
ATOM 10905 C CA . LEU G 1 51 ? -2.509 19.488 52.676 1.00 43.15 51 LEU G CA 1
ATOM 10906 C C . LEU G 1 51 ? -3.509 18.888 53.661 1.00 40.57 51 LEU G C 1
ATOM 10907 O O . LEU G 1 51 ? -3.139 18.591 54.799 1.00 39.49 51 LEU G O 1
ATOM 10912 N N . ARG G 1 52 ? -4.747 18.685 53.214 1.00 41.84 52 ARG G N 1
ATOM 10913 C CA . ARG G 1 52 ? -5.800 18.094 54.052 1.00 43.63 52 ARG G CA 1
ATOM 10914 C C . ARG G 1 52 ? -5.465 16.680 54.501 1.00 40.88 52 ARG G C 1
ATOM 10915 O O . ARG G 1 52 ? -5.638 16.336 55.694 1.00 39.61 52 ARG G O 1
ATOM 10923 N N . VAL G 1 53 ? -4.937 15.883 53.579 1.00 38.07 53 VAL G N 1
ATOM 10924 C CA . VAL G 1 53 ? -4.438 14.556 53.938 1.00 39.98 53 VAL G CA 1
ATOM 10925 C C . VAL G 1 53 ? -3.277 14.704 54.920 1.00 39.10 53 VAL G C 1
ATOM 10926 O O . VAL G 1 53 ? -3.259 14.049 55.960 1.00 43.99 53 VAL G O 1
ATOM 10930 N N . LEU G 1 54 ? -2.310 15.560 54.601 1.00 36.06 54 LEU G N 1
ATOM 10931 C CA . LEU G 1 54 ? -1.168 15.772 55.506 1.00 35.81 54 LEU G CA 1
ATOM 10932 C C . LEU G 1 54 ? -1.567 16.258 56.905 1.00 35.02 54 LEU G C 1
ATOM 10933 O O . LEU G 1 54 ? -1.006 15.799 57.889 1.00 35.93 54 LEU G O 1
ATOM 10938 N N . TRP G 1 55 ? -2.525 17.180 56.994 1.00 37.33 55 TRP G N 1
ATOM 10939 C CA . TRP G 1 55 ? -3.016 17.653 58.299 1.00 38.39 55 TRP G CA 1
ATOM 10940 C C . TRP G 1 55 ? -3.812 16.553 59.022 1.00 40.29 55 TRP G C 1
ATOM 10941 O O . TRP G 1 55 ? -3.556 16.283 60.195 1.00 40.65 55 TRP G O 1
ATOM 10952 N N . ALA G 1 56 ? -4.758 15.912 58.321 1.00 42.88 56 ALA G N 1
ATOM 10953 C CA . ALA G 1 56 ? -5.637 14.888 58.943 1.00 44.56 56 ALA G CA 1
ATOM 10954 C C . ALA G 1 56 ? -4.855 13.718 59.514 1.00 46.35 56 ALA G C 1
ATOM 10955 O O . ALA G 1 56 ? -5.147 13.262 60.620 1.00 50.72 56 ALA G O 1
ATOM 10957 N N . ALA G 1 57 ? -3.838 13.275 58.780 1.00 45.14 57 ALA G N 1
ATOM 10958 C CA . ALA G 1 57 ? -3.016 12.121 59.177 1.00 44.43 57 ALA G CA 1
ATOM 10959 C C . ALA G 1 57 ? -2.101 12.369 60.381 1.00 42.75 57 ALA G C 1
ATOM 10960 O O . ALA G 1 57 ? -1.539 11.415 60.955 1.00 41.33 57 ALA G O 1
ATOM 10962 N N . ASN G 1 58 ? -1.915 13.640 60.734 1.00 43.39 58 ASN G N 1
ATOM 10963 C CA . ASN G 1 58 ? -0.969 14.018 61.771 1.00 43.96 58 ASN G CA 1
ATOM 10964 C C . ASN G 1 58 ? -1.546 14.828 62.920 1.00 43.18 58 ASN G C 1
ATOM 10965 O O . ASN G 1 58 ? -0.781 15.358 63.714 1.00 43.55 58 ASN G O 1
ATOM 10970 N N . LYS G 1 59 ? -2.867 14.871 63.059 1.00 48.96 59 LYS G N 1
ATOM 10971 C CA . LYS G 1 59 ? -3.489 15.560 64.203 1.00 57.04 59 LYS G CA 1
ATOM 10972 C C . LYS G 1 59 ? -3.236 14.788 65.516 1.00 62.80 59 LYS G C 1
ATOM 10973 O O . LYS G 1 59 ? -2.901 13.602 65.496 1.00 65.71 59 LYS G O 1
ATOM 10979 N N . GLU G 1 60 ? -3.390 15.467 66.650 1.00 76.21 60 GLU G N 1
ATOM 10980 C CA . GLU G 1 60 ? -3.195 14.843 67.976 1.00 83.86 60 GLU G CA 1
ATOM 10981 C C . GLU G 1 60 ? -4.459 14.095 68.424 1.00 82.24 60 GLU G C 1
ATOM 10982 O O . GLU G 1 60 ? -4.386 13.064 69.095 1.00 85.03 60 GLU G O 1
ATOM 10996 N N . VAL H 2 2 ? 14.698 15.315 56.911 1.00 75.09 2 VAL H N 1
ATOM 10997 C CA . VAL H 2 2 ? 15.239 16.666 56.798 1.00 67.57 2 VAL H CA 1
ATOM 10998 C C . VAL H 2 2 ? 14.783 17.390 58.067 1.00 60.16 2 VAL H C 1
ATOM 10999 O O . VAL H 2 2 ? 13.596 17.495 58.308 1.00 58.82 2 VAL H O 1
ATOM 11003 N N . LYS H 2 3 ? 15.714 17.863 58.885 1.00 54.44 3 LYS H N 1
ATOM 11004 C CA . LYS H 2 3 ? 15.363 18.538 60.132 1.00 56.46 3 LYS H CA 1
ATOM 11005 C C . LYS H 2 3 ? 15.314 20.043 59.896 1.00 51.07 3 LYS H C 1
ATOM 11006 O O . LYS H 2 3 ? 15.914 20.564 58.956 1.00 48.45 3 LYS H O 1
ATOM 11012 N N . LEU H 2 4 ? 14.610 20.743 60.766 1.00 44.53 4 LEU H N 1
ATOM 11013 C CA . LEU H 2 4 ? 14.643 22.190 60.757 1.00 41.84 4 LEU H CA 1
ATOM 11014 C C . LEU H 2 4 ? 16.076 22.700 60.942 1.00 40.58 4 LEU H C 1
ATOM 11015 O O . LEU H 2 4 ? 16.858 22.121 61.675 1.00 40.40 4 LEU H O 1
ATOM 11020 N N . SER H 2 5 ? 16.411 23.798 60.286 1.00 39.26 5 SER H N 1
ATOM 11021 C CA . SER H 2 5 ? 17.733 24.375 60.437 1.00 42.29 5 SER H CA 1
ATOM 11022 C C . SER H 2 5 ? 17.961 24.861 61.874 1.00 45.30 5 SER H C 1
ATOM 11023 O O . SER H 2 5 ? 19.101 24.980 62.313 1.00 46.13 5 SER H O 1
ATOM 11026 N N . SER H 2 6 ? 16.881 25.153 62.604 1.00 47.18 6 SER H N 1
ATOM 11027 C CA . SER H 2 6 ? 16.994 25.576 63.998 1.00 48.43 6 SER H CA 1
ATOM 11028 C C . SER H 2 6 ? 15.746 25.304 64.860 1.00 46.91 6 SER H C 1
ATOM 11029 O O . SER H 2 6 ? 14.722 24.798 64.378 1.00 47.76 6 SER H O 1
ATOM 11032 N N . ASP H 2 7 ? 15.863 25.611 66.153 1.00 47.06 7 ASP H N 1
ATOM 11033 C CA . ASP H 2 7 ? 14.709 25.624 67.074 1.00 48.95 7 ASP H CA 1
ATOM 11034 C C . ASP H 2 7 ? 13.826 26.832 66.775 1.00 43.16 7 ASP H C 1
ATOM 11035 O O . ASP H 2 7 ? 14.327 27.908 66.446 1.00 46.37 7 ASP H O 1
ATOM 11040 N N . ILE H 2 8 ? 12.520 26.656 66.849 1.00 37.88 8 ILE H N 1
ATOM 11041 C CA . ILE H 2 8 ? 11.612 27.773 66.589 1.00 36.67 8 ILE H CA 1
ATOM 11042 C C . ILE H 2 8 ? 11.402 28.535 67.895 1.00 35.43 8 ILE H C 1
ATOM 11043 O O . ILE H 2 8 ? 10.978 27.965 68.890 1.00 37.76 8 ILE H O 1
ATOM 11048 N N . ASN H 2 9 ? 11.704 29.821 67.875 1.00 36.70 9 ASN H N 1
ATOM 11049 C CA . ASN H 2 9 ? 11.435 30.693 69.008 1.00 41.56 9 ASN H CA 1
ATOM 11050 C C . ASN H 2 9 ? 9.930 30.942 69.265 1.00 43.16 9 ASN H C 1
ATOM 11051 O O . ASN H 2 9 ? 9.184 31.386 68.380 1.00 42.23 9 ASN H O 1
ATOM 11056 N N . LEU H 2 10 ? 9.522 30.643 70.495 1.00 43.76 10 LEU H N 1
ATOM 11057 C CA . LEU H 2 10 ? 8.188 30.936 70.993 1.00 45.23 10 LEU H CA 1
ATOM 11058 C C . LEU H 2 10 ? 8.071 32.415 71.325 1.00 45.70 10 LEU H C 1
ATOM 11059 O O . LEU H 2 10 ? 8.987 32.983 71.884 1.00 49.33 10 LEU H O 1
ATOM 11064 N N . ARG H 2 11 ? 6.967 33.039 70.940 1.00 45.98 11 ARG H N 1
ATOM 11065 C CA . ARG H 2 11 ? 6.606 34.364 71.433 1.00 48.08 11 ARG H CA 1
ATOM 11066 C C . ARG H 2 11 ? 5.700 34.211 72.637 1.00 50.97 11 ARG H C 1
ATOM 11067 O O . ARG H 2 11 ? 5.059 33.165 72.812 1.00 47.56 11 ARG H O 1
ATOM 11075 N N . ASP H 2 12 ? 5.662 35.263 73.458 1.00 55.83 12 ASP H N 1
ATOM 11076 C CA . ASP H 2 12 ? 4.794 35.343 74.632 1.00 54.27 12 ASP H CA 1
ATOM 11077 C C . ASP H 2 12 ? 3.451 35.987 74.237 1.00 57.42 12 ASP H C 1
ATOM 11078 O O . ASP H 2 12 ? 3.389 37.178 73.867 1.00 51.02 12 ASP H O 1
ATOM 11083 N N . PHE H 2 13 ? 2.387 35.183 74.304 1.00 56.13 13 PHE H N 1
ATOM 11084 C CA . PHE H 2 13 ? 1.024 35.652 74.054 1.00 55.21 13 PHE H CA 1
ATOM 11085 C C . PHE H 2 13 ? 0.213 35.926 75.324 1.00 54.73 13 PHE H C 1
ATOM 11086 O O . PHE H 2 13 ? -0.893 36.452 75.241 1.00 49.53 13 PHE H O 1
ATOM 11094 N N . GLY H 2 14 ? 0.774 35.585 76.485 1.00 57.14 14 GLY H N 1
ATOM 11095 C CA . GLY H 2 14 ? 0.170 35.895 77.769 1.00 57.83 14 GLY H CA 1
ATOM 11096 C C . GLY H 2 14 ? -1.039 35.034 78.042 1.00 56.02 14 GLY H C 1
ATOM 11097 O O . GLY H 2 14 ? -0.946 33.817 78.015 1.00 58.56 14 GLY H O 1
ATOM 11098 N N . ASN H 2 15 ? -2.174 35.690 78.273 1.00 57.60 15 ASN H N 1
ATOM 11099 C CA . ASN H 2 15 ? -3.442 35.037 78.641 1.00 58.63 15 ASN H CA 1
ATOM 11100 C C . ASN H 2 15 ? -4.266 34.577 77.429 1.00 53.85 15 ASN H C 1
ATOM 11101 O O . ASN H 2 15 ? -5.276 33.874 77.593 1.00 49.96 15 ASN H O 1
ATOM 11106 N N . ASN H 2 16 ? -3.858 35.002 76.228 1.00 47.62 16 ASN H N 1
ATOM 11107 C CA . ASN H 2 16 ? -4.506 34.580 74.987 1.00 46.15 16 ASN H CA 1
ATOM 11108 C C . ASN H 2 16 ? -4.167 33.104 74.688 1.00 46.21 16 ASN H C 1
ATOM 11109 O O . ASN H 2 16 ? -3.190 32.813 74.010 1.00 45.40 16 ASN H O 1
ATOM 11114 N N . GLU H 2 17 ? -4.982 32.196 75.227 1.00 49.93 17 GLU H N 1
ATOM 11115 C CA . GLU H 2 17 ? -4.784 30.742 75.095 1.00 51.65 17 GLU H CA 1
ATOM 11116 C C . GLU H 2 17 ? -4.929 30.315 73.626 1.00 49.13 17 GLU H C 1
ATOM 11117 O O . GLU H 2 17 ? -4.169 29.477 73.136 1.00 52.80 17 GLU H O 1
ATOM 11123 N N . TYR H 2 18 ? -5.893 30.897 72.925 1.00 44.41 18 TYR H N 1
ATOM 11124 C CA . TYR H 2 18 ? -6.065 30.612 71.502 1.00 43.99 18 TYR H CA 1
ATOM 11125 C C . TYR H 2 18 ? -4.730 30.713 70.743 1.00 39.38 18 TYR H C 1
ATOM 11126 O O . TYR H 2 18 ? -4.284 29.740 70.135 1.00 41.98 18 TYR H O 1
ATOM 11135 N N . LEU H 2 19 ? -4.082 31.864 70.830 1.00 36.65 19 LEU H N 1
ATOM 11136 C CA . LEU H 2 19 ? -2.840 32.096 70.092 1.00 40.19 19 LEU H CA 1
ATOM 11137 C C . LEU H 2 19 ? -1.700 31.213 70.613 1.00 40.70 19 LEU H C 1
ATOM 11138 O O . LEU H 2 19 ? -0.848 30.749 69.852 1.00 41.39 19 LEU H O 1
ATOM 11143 N N . SER H 2 20 ? -1.729 30.961 71.907 1.00 39.75 20 SER H N 1
ATOM 11144 C CA . SER H 2 20 ? -0.699 30.211 72.574 1.00 40.47 20 SER H CA 1
ATOM 11145 C C . SER H 2 20 ? -0.668 28.769 72.121 1.00 40.38 20 SER H C 1
ATOM 11146 O O . SER H 2 20 ? 0.415 28.178 72.016 1.00 41.79 20 SER H O 1
ATOM 11149 N N . SER H 2 21 ? -1.842 28.196 71.863 1.00 42.12 21 SER H N 1
ATOM 11150 C CA . SER H 2 21 ? -1.923 26.809 71.390 1.00 43.30 21 SER H CA 1
ATOM 11151 C C . SER H 2 21 ? -1.853 26.713 69.852 1.00 40.58 21 SER H C 1
ATOM 11152 O O . SER H 2 21 ? -1.365 25.705 69.318 1.00 39.05 21 SER H O 1
ATOM 11155 N N . VAL H 2 22 ? -2.318 27.744 69.144 1.00 36.52 22 VAL H N 1
ATOM 11156 C CA . VAL H 2 22 ? -2.032 27.842 67.695 1.00 36.81 22 VAL H CA 1
ATOM 11157 C C . VAL H 2 22 ? -0.515 27.874 67.473 1.00 36.88 22 VAL H C 1
ATOM 11158 O O . VAL H 2 22 ? -0.007 27.192 66.605 1.00 39.02 22 VAL H O 1
ATOM 11162 N N . GLN H 2 23 ? 0.205 28.645 68.281 1.00 40.91 23 GLN H N 1
ATOM 11163 C CA . GLN H 2 23 ? 1.671 28.685 68.208 1.00 41.39 23 GLN H CA 1
ATOM 11164 C C . GLN H 2 23 ? 2.253 27.298 68.381 1.00 43.63 23 GLN H C 1
ATOM 11165 O O . GLN H 2 23 ? 3.052 26.869 67.562 1.00 47.28 23 GLN H O 1
ATOM 11171 N N . ASP H 2 24 ? 1.845 26.601 69.437 1.00 42.85 24 ASP H N 1
ATOM 11172 C CA . ASP H 2 24 ? 2.383 25.274 69.714 1.00 43.70 24 ASP H CA 1
ATOM 11173 C C . ASP H 2 24 ? 2.044 24.280 68.616 1.00 42.15 24 ASP H C 1
ATOM 11174 O O . ASP H 2 24 ? 2.894 23.513 68.217 1.00 43.65 24 ASP H O 1
ATOM 11179 N N . GLU H 2 25 ? 0.801 24.287 68.150 1.00 45.04 25 GLU H N 1
ATOM 11180 C CA . GLU H 2 25 ? 0.380 23.448 67.018 1.00 47.67 25 GLU H CA 1
ATOM 11181 C C . GLU H 2 25 ? 1.159 23.727 65.726 1.00 42.45 25 GLU H C 1
ATOM 11182 O O . GLU H 2 25 ? 1.425 22.807 64.980 1.00 39.38 25 GLU H O 1
ATOM 11188 N N . ALA H 2 26 ? 1.518 24.990 65.481 1.00 37.56 26 ALA H N 1
ATOM 11189 C CA . ALA H 2 26 ? 2.314 25.364 64.304 1.00 36.70 26 ALA H CA 1
ATOM 11190 C C . ALA H 2 26 ? 3.744 24.835 64.435 1.00 34.12 26 ALA H C 1
ATOM 11191 O O . ALA H 2 26 ? 4.310 24.287 63.477 1.00 33.36 26 ALA H O 1
ATOM 11193 N N . ILE H 2 27 ? 4.303 24.975 65.630 1.00 33.84 27 ILE H N 1
ATOM 11194 C CA . ILE H 2 27 ? 5.650 24.502 65.925 1.00 34.83 27 ILE H CA 1
ATOM 11195 C C . ILE H 2 27 ? 5.732 22.975 65.805 1.00 37.93 27 ILE H C 1
ATOM 11196 O O . ILE H 2 27 ? 6.728 22.456 65.321 1.00 40.43 27 ILE H O 1
ATOM 11201 N N . ARG H 2 28 ? 4.714 22.265 66.276 1.00 39.75 28 ARG H N 1
ATOM 11202 C CA . ARG H 2 28 ? 4.712 20.812 66.180 1.00 40.91 28 ARG H CA 1
ATOM 11203 C C . ARG H 2 28 ? 4.669 20.331 64.735 1.00 37.70 28 ARG H C 1
ATOM 11204 O O . ARG H 2 28 ? 5.359 19.392 64.365 1.00 38.94 28 ARG H O 1
ATOM 11212 N N . PHE H 2 29 ? 3.852 20.988 63.924 1.00 35.69 29 PHE H N 1
ATOM 11213 C CA . PHE H 2 29 ? 3.711 20.636 62.515 1.00 37.85 29 PHE H CA 1
ATOM 11214 C C . PHE H 2 29 ? 5.027 20.921 61.760 1.00 40.61 29 PHE H C 1
ATOM 11215 O O . PHE H 2 29 ? 5.586 20.038 61.103 1.00 39.74 29 PHE H O 1
ATOM 11223 N N . ALA H 2 30 ? 5.549 22.134 61.909 1.00 39.26 30 ALA H N 1
ATOM 11224 C CA . ALA H 2 30 ? 6.788 22.499 61.245 1.00 38.02 30 ALA H CA 1
ATOM 11225 C C . ALA H 2 30 ? 7.977 21.622 61.681 1.00 40.82 30 ALA H C 1
ATOM 11226 O O . ALA H 2 30 ? 8.858 21.316 60.853 1.00 41.26 30 ALA H O 1
ATOM 11228 N N . THR H 2 31 ? 7.999 21.187 62.943 1.00 39.88 31 THR H N 1
ATOM 11229 C CA . THR H 2 31 ? 9.099 20.347 63.433 1.00 41.48 31 THR H CA 1
ATOM 11230 C C . THR H 2 31 ? 8.983 18.893 62.986 1.00 42.54 31 THR H C 1
ATOM 11231 O O . THR H 2 31 ? 9.958 18.308 62.526 1.00 44.77 31 THR H O 1
ATOM 11235 N N . GLU H 2 32 ? 7.802 18.308 63.121 1.00 43.86 32 GLU H N 1
ATOM 11236 C CA . GLU H 2 32 ? 7.626 16.856 62.900 1.00 42.48 32 GLU H CA 1
ATOM 11237 C C . GLU H 2 32 ? 7.403 16.474 61.426 1.00 40.49 32 GLU H C 1
ATOM 11238 O O . GLU H 2 32 ? 7.775 15.392 60.993 1.00 42.63 32 GLU H O 1
ATOM 11244 N N . GLN H 2 33 ? 6.828 17.371 60.652 1.00 38.83 33 GLN H N 1
ATOM 11245 C CA . GLN H 2 33 ? 6.503 17.088 59.276 1.00 38.19 33 GLN H CA 1
ATOM 11246 C C . GLN H 2 33 ? 7.340 17.882 58.260 1.00 38.33 33 GLN H C 1
ATOM 11247 O O . GLN H 2 33 ? 6.895 18.153 57.137 1.00 41.10 33 GLN H O 1
ATOM 11253 N N . THR H 2 34 ? 8.576 18.192 58.638 1.00 38.71 34 THR H N 1
ATOM 11254 C CA . THR H 2 34 ? 9.434 19.077 57.860 1.00 37.90 34 THR H CA 1
ATOM 11255 C C . THR H 2 34 ? 9.644 18.560 56.445 1.00 40.16 34 THR H C 1
ATOM 11256 O O . THR H 2 34 ? 9.594 19.337 55.483 1.00 39.50 34 THR H O 1
ATOM 11260 N N . ASP H 2 35 ? 9.844 17.259 56.319 1.00 41.04 35 ASP H N 1
ATOM 11261 C CA . ASP H 2 35 ? 10.137 16.663 55.029 1.00 45.28 35 ASP H CA 1
ATOM 11262 C C . ASP H 2 35 ? 8.996 16.868 54.036 1.00 43.48 35 ASP H C 1
ATOM 11263 O O . ASP H 2 35 ? 9.202 17.359 52.924 1.00 43.29 35 ASP H O 1
ATOM 11268 N N . GLU H 2 36 ? 7.790 16.513 54.452 1.00 44.54 36 GLU H N 1
ATOM 11269 C CA . GLU H 2 36 ? 6.626 16.602 53.572 1.00 44.82 36 GLU H CA 1
ATOM 11270 C C . GLU H 2 36 ? 6.183 18.036 53.346 1.00 42.42 36 GLU H C 1
ATOM 11271 O O . GLU H 2 36 ? 5.659 18.353 52.275 1.00 41.16 36 GLU H O 1
ATOM 11277 N N . ILE H 2 37 ? 6.377 18.895 54.350 1.00 38.21 37 ILE H N 1
ATOM 11278 C CA . ILE H 2 37 ? 6.107 20.315 54.169 1.00 37.03 37 ILE H CA 1
ATOM 11279 C C . ILE H 2 37 ? 6.993 20.880 53.066 1.00 33.34 37 ILE H C 1
ATOM 11280 O O . ILE H 2 37 ? 6.470 21.572 52.199 1.00 32.53 37 ILE H O 1
ATOM 11285 N N . LEU H 2 38 ? 8.306 20.600 53.104 1.00 32.12 38 LEU H N 1
ATOM 11286 C CA . LEU H 2 38 ? 9.236 21.149 52.089 1.00 33.80 38 LEU H CA 1
ATOM 11287 C C . LEU H 2 38 ? 8.983 20.580 50.692 1.00 35.69 38 LEU H C 1
ATOM 11288 O O . LEU H 2 38 ? 9.162 21.286 49.692 1.00 36.42 38 LEU H O 1
ATOM 11293 N N . SER H 2 39 ? 8.568 19.321 50.633 1.00 36.53 39 SER H N 1
ATOM 11294 C CA . SER H 2 39 ? 8.220 18.697 49.377 1.00 40.02 39 SER H CA 1
ATOM 11295 C C . SER H 2 39 ? 6.962 19.304 48.781 1.00 39.86 39 SER H C 1
ATOM 11296 O O . SER H 2 39 ? 6.937 19.568 47.572 1.00 44.06 39 SER H O 1
ATOM 11299 N N . LEU H 2 40 ? 5.937 19.545 49.600 1.00 38.27 40 LEU H N 1
ATOM 11300 C CA . LEU H 2 40 ? 4.730 20.246 49.102 1.00 42.24 40 LEU H CA 1
ATOM 11301 C C . LEU H 2 40 ? 5.053 21.660 48.615 1.00 42.54 40 LEU H C 1
ATOM 11302 O O . LEU H 2 40 ? 4.533 22.082 47.590 1.00 44.60 40 LEU H O 1
ATOM 11307 N N . TYR H 2 41 ? 5.905 22.375 49.350 1.00 40.30 41 TYR H N 1
ATOM 11308 C CA . TYR H 2 41 ? 6.328 23.720 48.962 1.00 40.54 41 TYR H CA 1
ATOM 11309 C C . TYR H 2 41 ? 6.987 23.741 47.582 1.00 36.77 41 TYR H C 1
ATOM 11310 O O . TYR H 2 41 ? 6.685 24.592 46.746 1.00 34.11 41 TYR H O 1
ATOM 11319 N N . SER H 2 42 ? 7.902 22.805 47.383 1.00 37.19 42 SER H N 1
ATOM 11320 C CA . SER H 2 42 ? 8.695 22.707 46.160 1.00 42.14 42 SER H CA 1
ATOM 11321 C C . SER H 2 42 ? 7.886 22.232 44.956 1.00 42.30 42 SER H C 1
ATOM 11322 O O . SER H 2 42 ? 7.820 22.916 43.949 1.00 46.42 42 SER H O 1
ATOM 11325 N N . GLN H 2 43 ? 7.242 21.081 45.075 1.00 48.60 43 GLN H N 1
ATOM 11326 C CA . GLN H 2 43 ? 6.676 20.406 43.903 1.00 50.94 43 GLN H CA 1
ATOM 11327 C C . GLN H 2 43 ? 5.265 20.856 43.544 1.00 54.18 43 GLN H C 1
ATOM 11328 O O . GLN H 2 43 ? 4.857 20.674 42.395 1.00 60.83 43 GLN H O 1
ATOM 11334 N N . HIS H 2 44 ? 4.543 21.468 44.490 1.00 52.76 44 HIS H N 1
ATOM 11335 C CA . HIS H 2 44 ? 3.098 21.695 44.356 1.00 52.91 44 HIS H CA 1
ATOM 11336 C C . HIS H 2 44 ? 2.585 23.092 44.716 1.00 52.62 44 HIS H C 1
ATOM 11337 O O . HIS H 2 44 ? 1.375 23.287 44.801 1.00 56.09 44 HIS H O 1
ATOM 11344 N N . ALA H 2 45 ? 3.475 24.059 44.927 1.00 51.52 45 ALA H N 1
ATOM 11345 C CA . ALA H 2 45 ? 3.073 25.426 45.289 1.00 49.27 45 ALA H CA 1
ATOM 11346 C C . ALA H 2 45 ? 3.737 26.435 44.359 1.00 46.68 45 ALA H C 1
ATOM 11347 O O . ALA H 2 45 ? 4.709 26.122 43.711 1.00 52.70 45 ALA H O 1
ATOM 11349 N N . ASP H 2 46 ? 3.226 27.655 44.325 1.00 48.33 46 ASP H N 1
ATOM 11350 C CA . ASP H 2 46 ? 3.745 28.707 43.450 1.00 50.53 46 ASP H CA 1
ATOM 11351 C C . ASP H 2 46 ? 5.136 29.215 43.900 1.00 46.23 46 ASP H C 1
ATOM 11352 O O . ASP H 2 46 ? 5.294 30.354 44.311 1.00 48.12 46 ASP H O 1
ATOM 11357 N N . THR H 2 47 ? 6.152 28.373 43.781 1.00 41.75 47 THR H N 1
ATOM 11358 C CA . THR H 2 47 ? 7.465 28.659 44.356 1.00 39.38 47 THR H CA 1
ATOM 11359 C C . THR H 2 47 ? 8.643 28.442 43.392 1.00 38.17 47 THR H C 1
ATOM 11360 O O . THR H 2 47 ? 9.779 28.311 43.838 1.00 36.67 47 THR H O 1
ATOM 11364 N N . GLU H 2 48 ? 8.367 28.401 42.084 1.00 41.63 48 GLU H N 1
ATOM 11365 C CA . GLU H 2 48 ? 9.335 28.032 41.050 1.00 39.12 48 GLU H CA 1
ATOM 11366 C C . GLU H 2 48 ? 10.139 26.783 41.420 1.00 34.81 48 GLU H C 1
ATOM 11367 O O . GLU H 2 48 ? 11.362 26.814 41.523 1.00 36.89 48 GLU H O 1
ATOM 11373 N N . GLY H 2 49 ? 9.457 25.680 41.652 1.00 34.79 49 GLY H N 1
ATOM 11374 C CA . GLY H 2 49 ? 10.128 24.466 42.142 1.00 34.28 49 GLY H CA 1
ATOM 11375 C C . GLY H 2 49 ? 10.841 24.662 43.478 1.00 38.70 49 GLY H C 1
ATOM 11376 O O . GLY H 2 49 ? 11.858 24.013 43.747 1.00 38.63 49 GLY H O 1
ATOM 11377 N N . GLY H 2 50 ? 10.306 25.553 44.327 1.00 39.64 50 GLY H N 1
ATOM 11378 C CA . GLY H 2 50 ? 10.903 25.853 45.627 1.00 37.86 50 GLY H CA 1
ATOM 11379 C C . GLY H 2 50 ? 12.123 26.752 45.619 1.00 36.85 50 GLY H C 1
ATOM 11380 O O . GLY H 2 50 ? 12.784 26.887 46.655 1.00 35.09 50 GLY H O 1
ATOM 11381 N N . ARG H 2 51 ? 12.404 27.401 44.487 1.00 37.88 51 ARG H N 1
ATOM 11382 C CA . ARG H 2 51 ? 13.534 28.352 44.393 1.00 37.06 51 ARG H CA 1
ATOM 11383 C C . ARG H 2 51 ? 13.183 29.731 44.910 1.00 34.93 51 ARG H C 1
ATOM 11384 O O . ARG H 2 51 ? 14.075 30.490 45.271 1.00 33.34 51 ARG H O 1
ATOM 11392 N N . TYR H 2 52 ? 11.900 30.065 44.876 1.00 33.81 52 TYR H N 1
ATOM 11393 C CA . TYR H 2 52 ? 11.377 31.247 45.521 1.00 33.07 52 TYR H CA 1
ATOM 11394 C C . TYR H 2 52 ? 11.083 30.824 46.948 1.00 33.17 52 TYR H C 1
ATOM 11395 O O . TYR H 2 52 ? 10.287 29.896 47.178 1.00 35.32 52 TYR H O 1
ATOM 11404 N N . VAL H 2 53 ? 11.726 31.507 47.888 1.00 30.21 53 VAL H N 1
ATOM 11405 C CA . VAL H 2 53 ? 11.672 31.162 49.307 1.00 30.61 53 VAL H CA 1
ATOM 11406 C C . VAL H 2 53 ? 11.141 32.379 50.072 1.00 30.03 53 VAL H C 1
ATOM 11407 O O . VAL H 2 53 ? 11.802 33.406 50.152 1.00 27.72 53 VAL H O 1
ATOM 11411 N N . CYS H 2 54 ? 9.930 32.254 50.597 1.00 32.70 54 CYS H N 1
ATOM 11412 C CA . CYS H 2 54 ? 9.321 33.278 51.422 1.00 34.35 54 CYS H CA 1
ATOM 11413 C C . CYS H 2 54 ? 8.525 32.666 52.552 1.00 32.96 54 CYS H C 1
ATOM 11414 O O . CYS H 2 54 ? 7.821 31.701 52.336 1.00 34.35 54 CYS H O 1
ATOM 11417 N N . ALA H 2 55 ? 8.623 33.261 53.742 1.00 34.04 55 ALA H N 1
ATOM 11418 C CA . ALA H 2 55 ? 7.880 32.804 54.911 1.00 33.15 55 ALA H CA 1
ATOM 11419 C C . ALA H 2 55 ? 6.367 32.971 54.736 1.00 33.52 55 ALA H C 1
ATOM 11420 O O . ALA H 2 55 ? 5.610 32.109 55.171 1.00 28.42 55 ALA H O 1
ATOM 11422 N N . ASP H 2 56 ? 5.944 34.025 54.029 1.00 36.80 56 ASP H N 1
ATOM 11423 C CA . ASP H 2 56 ? 4.524 34.235 53.695 1.00 36.62 56 ASP H CA 1
ATOM 11424 C C . ASP H 2 56 ? 3.916 33.174 52.779 1.00 37.11 56 ASP H C 1
ATOM 11425 O O . ASP H 2 56 ? 2.715 32.897 52.861 1.00 38.33 56 ASP H O 1
ATOM 11430 N N . THR H 2 57 ? 4.720 32.534 51.943 1.00 34.02 57 THR H N 1
ATOM 11431 C CA . THR H 2 57 ? 4.206 31.395 51.185 1.00 33.13 57 THR H CA 1
ATOM 11432 C C . THR H 2 57 ? 4.191 30.108 52.019 1.00 31.42 57 THR H C 1
ATOM 11433 O O . THR H 2 57 ? 3.284 29.303 51.894 1.00 31.56 57 THR H O 1
ATOM 11437 N N . PHE H 2 58 ? 5.154 29.920 52.905 1.00 31.17 58 PHE H N 1
ATOM 11438 C CA . PHE H 2 58 ? 5.075 28.780 53.833 1.00 30.55 58 PHE H CA 1
ATOM 11439 C C . PHE H 2 58 ? 3.829 28.780 54.707 1.00 28.94 58 PHE H C 1
ATOM 11440 O O . PHE H 2 58 ? 3.344 27.708 55.089 1.00 29.71 58 PHE H O 1
ATOM 11448 N N . LYS H 2 59 ? 3.309 29.967 55.019 1.00 32.34 59 LYS H N 1
ATOM 11449 C CA . LYS H 2 59 ? 2.121 30.127 55.887 1.00 34.18 59 LYS H CA 1
ATOM 11450 C C . LYS H 2 59 ? 0.875 29.435 55.330 1.00 37.39 59 LYS H C 1
ATOM 11451 O O . LYS H 2 59 ? 0.043 28.925 56.079 1.00 34.75 59 LYS H O 1
ATOM 11457 N N . GLU H 2 60 ? 0.781 29.387 54.005 1.00 37.39 60 GLU H N 1
ATOM 11458 C CA . GLU H 2 60 ? -0.359 28.794 53.335 1.00 38.47 60 GLU H CA 1
ATOM 11459 C C . GLU H 2 60 ? -0.473 27.272 53.502 1.00 35.46 60 GLU H C 1
ATOM 11460 O O . GLU H 2 60 ? -1.485 26.713 53.108 1.00 33.80 60 GLU H O 1
ATOM 11466 N N . LEU H 2 61 ? 0.552 26.634 54.071 1.00 33.24 61 LEU H N 1
ATOM 11467 C CA . LEU H 2 61 ? 0.604 25.197 54.267 1.00 35.76 61 LEU H CA 1
ATOM 11468 C C . LEU H 2 61 ? 0.291 24.802 55.717 1.00 35.59 61 LEU H C 1
ATOM 11469 O O . LEU H 2 61 ? 0.404 23.629 56.077 1.00 37.37 61 LEU H O 1
ATOM 11474 N N . PHE H 2 62 ? -0.073 25.784 56.541 1.00 33.07 62 PHE H N 1
ATOM 11475 C CA . PHE H 2 62 ? -0.436 25.566 57.940 1.00 31.88 62 PHE H CA 1
ATOM 11476 C C . PHE H 2 62 ? -1.955 25.496 58.049 1.00 31.02 62 PHE H C 1
ATOM 11477 O O . PHE H 2 62 ? -2.653 26.320 57.461 1.00 29.42 62 PHE H O 1
ATOM 11485 N N . PRO H 2 63 ? -2.472 24.530 58.816 1.00 32.95 63 PRO H N 1
ATOM 11486 C CA . PRO H 2 63 ? -3.932 24.431 59.003 1.00 34.21 63 PRO H CA 1
ATOM 11487 C C . PRO H 2 63 ? -4.577 25.725 59.487 1.00 34.24 63 PRO H C 1
ATOM 11488 O O . PRO H 2 63 ? -5.612 26.128 58.964 1.00 35.13 63 PRO H O 1
ATOM 11492 N N . ALA H 2 64 ? -3.943 26.372 60.464 1.00 36.21 64 ALA H N 1
ATOM 11493 C CA . ALA H 2 64 ? -4.459 27.595 61.053 1.00 34.54 64 ALA H CA 1
ATOM 11494 C C . ALA H 2 64 ? -4.660 28.726 60.060 1.00 35.44 64 ALA H C 1
ATOM 11495 O O . ALA H 2 64 ? -5.474 29.605 60.300 1.00 40.68 64 ALA H O 1
ATOM 11497 N N . PHE H 2 65 ? -3.918 28.719 58.963 1.00 35.02 65 PHE H N 1
ATOM 11498 C CA . PHE H 2 65 ? -3.967 29.789 57.976 1.00 36.12 65 PHE H CA 1
ATOM 11499 C C . PHE H 2 65 ? -4.940 29.518 56.831 1.00 36.88 65 PHE H C 1
ATOM 11500 O O . PHE H 2 65 ? -5.146 30.376 55.978 1.00 37.06 65 PHE H O 1
ATOM 11508 N N . GLU H 2 66 ? -5.544 28.336 56.806 1.00 42.06 66 GLU H N 1
ATOM 11509 C CA . GLU H 2 66 ? -6.418 27.931 55.702 1.00 45.18 66 GLU H CA 1
ATOM 11510 C C . GLU H 2 66 ? -7.558 28.913 55.391 1.00 46.17 66 GLU H C 1
ATOM 11511 O O . GLU H 2 66 ? -7.809 29.194 54.224 1.00 45.22 66 GLU H O 1
ATOM 11517 N N . ASN H 2 67 ? -8.249 29.402 56.422 1.00 45.05 67 ASN H N 1
ATOM 11518 C CA . ASN H 2 67 ? -9.405 30.272 56.222 1.00 46.16 67 ASN H CA 1
ATOM 11519 C C . ASN H 2 67 ? -9.059 31.763 56.331 1.00 43.09 67 ASN H C 1
ATOM 11520 O O . ASN H 2 67 ? -8.569 32.248 57.360 1.00 38.96 67 ASN H O 1
ATOM 11525 N N . LYS H 2 68 ? -9.312 32.459 55.231 1.00 41.34 68 LYS H N 1
ATOM 11526 C CA . LYS H 2 68 ? -9.228 33.924 55.105 1.00 43.97 68 LYS H CA 1
ATOM 11527 C C . LYS H 2 68 ? -9.469 34.767 56.377 1.00 46.11 68 LYS H C 1
ATOM 11528 O O . LYS H 2 68 ? -8.660 35.658 56.711 1.00 45.20 68 LYS H O 1
ATOM 11534 N N . GLU H 2 69 ? -10.575 34.497 57.069 1.00 49.03 69 GLU H N 1
ATOM 11535 C CA . GLU H 2 69 ? -11.020 35.337 58.202 1.00 53.15 69 GLU H CA 1
ATOM 11536 C C . GLU H 2 69 ? -10.135 35.232 59.431 1.00 50.31 69 GLU H C 1
ATOM 11537 O O . GLU H 2 69 ? -10.186 36.090 60.296 1.00 52.84 69 GLU H O 1
ATOM 11543 N N . ASP H 2 70 ? -9.314 34.189 59.493 1.00 51.22 70 ASP H N 1
ATOM 11544 C CA . ASP H 2 70 ? -8.452 33.937 60.635 1.00 50.92 70 ASP H CA 1
ATOM 11545 C C . ASP H 2 70 ? -6.987 34.337 60.421 1.00 44.23 70 ASP H C 1
ATOM 11546 O O . ASP H 2 70 ? -6.200 34.296 61.365 1.00 42.35 70 ASP H O 1
ATOM 11551 N N . ARG H 2 71 ? -6.605 34.737 59.214 1.00 39.91 71 ARG H N 1
ATOM 11552 C CA . ARG H 2 71 ? -5.174 34.878 58.916 1.00 40.72 71 ARG H CA 1
ATOM 11553 C C . ARG H 2 71 ? -4.486 36.023 59.678 1.00 43.12 71 ARG H C 1
ATOM 11554 O O . ARG H 2 71 ? -3.357 35.867 60.150 1.00 42.57 71 ARG H O 1
ATOM 11562 N N . ALA H 2 72 ? -5.178 37.154 59.813 1.00 41.54 72 ALA H N 1
ATOM 11563 C CA . ALA H 2 72 ? -4.695 38.284 60.606 1.00 39.65 72 ALA H CA 1
ATOM 11564 C C . ALA H 2 72 ? -4.469 37.902 62.067 1.00 38.79 72 ALA H C 1
ATOM 11565 O O . ALA H 2 72 ? -3.470 38.280 62.674 1.00 40.00 72 ALA H O 1
ATOM 11567 N N . THR H 2 73 ? -5.394 37.140 62.627 1.00 38.04 73 THR H N 1
ATOM 11568 C CA . THR H 2 73 ? -5.304 36.724 64.022 1.00 36.23 73 THR H CA 1
ATOM 11569 C C . THR H 2 73 ? -4.130 35.785 64.265 1.00 34.68 73 THR H C 1
ATOM 11570 O O . THR H 2 73 ? -3.384 35.988 65.197 1.00 36.69 73 THR H O 1
ATOM 11574 N N . VAL H 2 74 ? -3.954 34.779 63.417 1.00 36.00 74 VAL H N 1
ATOM 11575 C CA . VAL H 2 74 ? -2.921 33.737 63.646 1.00 35.87 74 VAL H CA 1
ATOM 11576 C C . VAL H 2 74 ? -1.523 34.055 63.135 1.00 32.63 74 VAL H C 1
ATOM 11577 O O . VAL H 2 74 ? -0.578 33.359 63.491 1.00 32.72 74 VAL H O 1
ATOM 11581 N N . ASN H 2 75 ? -1.405 35.085 62.308 1.00 32.99 75 ASN H N 1
ATOM 11582 C CA . ASN H 2 75 ? -0.145 35.461 61.647 1.00 35.55 75 ASN H CA 1
ATOM 11583 C C . ASN H 2 75 ? 1.121 35.425 62.506 1.00 37.93 75 ASN H C 1
ATOM 11584 O O . ASN H 2 75 ? 2.096 34.752 62.129 1.00 41.04 75 ASN H O 1
ATOM 11589 N N . ASN H 2 76 ? 1.107 36.154 63.630 1.00 35.81 76 ASN H N 1
ATOM 11590 C CA . ASN H 2 76 ? 2.264 36.216 64.546 1.00 34.56 76 ASN H CA 1
ATOM 11591 C C . ASN H 2 76 ? 2.524 34.898 65.212 1.00 33.73 76 ASN H C 1
ATOM 11592 O O . ASN H 2 76 ? 3.682 34.562 65.443 1.00 37.68 76 ASN H O 1
ATOM 11597 N N . ALA H 2 77 ? 1.463 34.163 65.547 1.00 33.80 77 ALA H N 1
ATOM 11598 C CA . ALA H 2 77 ? 1.595 32.839 66.146 1.00 36.68 77 ALA H CA 1
ATOM 11599 C C . ALA H 2 77 ? 2.362 31.841 65.257 1.00 37.85 77 ALA H C 1
ATOM 11600 O O . ALA H 2 77 ? 3.091 31.010 65.768 1.00 38.61 77 ALA H O 1
ATOM 11602 N N . ILE H 2 78 ? 2.185 31.916 63.940 1.00 38.40 78 ILE H N 1
ATOM 11603 C CA . ILE H 2 78 ? 2.847 30.964 63.026 1.00 38.42 78 ILE H CA 1
ATOM 11604 C C . ILE H 2 78 ? 4.101 31.533 62.360 1.00 38.63 78 ILE H C 1
ATOM 11605 O O . ILE H 2 78 ? 4.837 30.789 61.732 1.00 40.65 78 ILE H O 1
ATOM 11610 N N . HIS H 2 79 ? 4.332 32.842 62.473 1.00 36.91 79 HIS H N 1
ATOM 11611 C CA . HIS H 2 79 ? 5.391 33.494 61.710 1.00 36.08 79 HIS H CA 1
ATOM 11612 C C . HIS H 2 79 ? 6.749 32.803 61.888 1.00 32.38 79 HIS H C 1
ATOM 11613 O O . HIS H 2 79 ? 7.366 32.436 60.885 1.00 30.86 79 HIS H O 1
ATOM 11620 N N . ASN H 2 80 ? 7.193 32.605 63.132 1.00 29.51 80 ASN H N 1
ATOM 11621 C CA . ASN H 2 80 ? 8.542 32.053 63.379 1.00 31.45 80 ASN H CA 1
ATOM 11622 C C . ASN H 2 80 ? 8.731 30.646 62.787 1.00 31.73 80 ASN H C 1
ATOM 11623 O O . ASN H 2 80 ? 9.815 30.340 62.281 1.00 35.61 80 ASN H O 1
ATOM 11628 N N . SER H 2 81 ? 7.686 29.816 62.857 1.00 31.77 81 SER H N 1
ATOM 11629 C CA . SER H 2 81 ? 7.634 28.494 62.220 1.00 31.44 81 SER H CA 1
ATOM 11630 C C . SER H 2 81 ? 7.769 28.583 60.682 1.00 31.26 81 SER H C 1
ATOM 11631 O O . SER H 2 81 ? 8.521 27.805 60.076 1.00 32.96 81 SER H O 1
ATOM 11634 N N . ALA H 2 82 ? 7.084 29.531 60.051 1.00 29.60 82 ALA H N 1
ATOM 11635 C CA . ALA H 2 82 ? 7.279 29.737 58.608 1.00 32.92 82 ALA H CA 1
ATOM 11636 C C . ALA H 2 82 ? 8.699 30.239 58.242 1.00 34.38 82 ALA H C 1
ATOM 11637 O O . ALA H 2 82 ? 9.279 29.778 57.264 1.00 32.40 82 ALA H O 1
ATOM 11639 N N . ALA H 2 83 ? 9.258 31.165 59.025 1.00 36.10 83 ALA H N 1
ATOM 11640 C CA . ALA H 2 83 ? 10.600 31.682 58.740 1.00 35.45 83 ALA H CA 1
ATOM 11641 C C . ALA H 2 83 ? 11.642 30.568 58.861 1.00 35.29 83 ALA H C 1
ATOM 11642 O O . ALA H 2 83 ? 12.495 30.420 57.990 1.00 38.16 83 ALA H O 1
ATOM 11644 N N . VAL H 2 84 ? 11.544 29.739 59.896 1.00 31.42 84 VAL H N 1
ATOM 11645 C CA . VAL H 2 84 ? 12.512 28.663 60.061 1.00 28.86 84 VAL H CA 1
ATOM 11646 C C . VAL H 2 84 ? 12.381 27.602 58.967 1.00 28.29 84 VAL H C 1
ATOM 11647 O O . VAL H 2 84 ? 13.371 27.077 58.514 1.00 29.79 84 VAL H O 1
ATOM 11651 N N . LEU H 2 85 ? 11.167 27.273 58.557 1.00 31.59 85 LEU H N 1
ATOM 11652 C CA . LEU H 2 85 ? 10.962 26.440 57.363 1.00 32.36 85 LEU H CA 1
ATOM 11653 C C . LEU H 2 85 ? 11.575 27.112 56.121 1.00 32.68 85 LEU H C 1
ATOM 11654 O O . LEU H 2 85 ? 12.127 26.428 55.271 1.00 35.03 85 LEU H O 1
ATOM 11659 N N . SER H 2 86 ? 11.507 28.444 56.054 1.00 33.09 86 SER H N 1
ATOM 11660 C CA . SER H 2 86 ? 12.152 29.211 54.988 1.00 33.65 86 SER H CA 1
ATOM 11661 C C . SER H 2 86 ? 13.658 29.057 55.011 1.00 33.38 86 SER H C 1
ATOM 11662 O O . SER H 2 86 ? 14.236 28.827 53.960 1.00 36.15 86 SER H O 1
ATOM 11665 N N . SER H 2 87 ? 14.277 29.186 56.186 1.00 32.88 87 SER H N 1
ATOM 11666 C CA . SER H 2 87 ? 15.731 29.004 56.308 1.00 34.36 87 SER H CA 1
ATOM 11667 C C . SER H 2 87 ? 16.110 27.592 55.910 1.00 34.34 87 SER H C 1
ATOM 11668 O O . SER H 2 87 ? 17.114 27.375 55.233 1.00 33.46 87 SER H O 1
ATOM 11671 N N . THR H 2 88 ? 15.276 26.636 56.305 1.00 34.82 88 THR H N 1
ATOM 11672 C CA . THR H 2 88 ? 15.553 25.247 56.059 1.00 33.95 88 THR H CA 1
ATOM 11673 C C . THR H 2 88 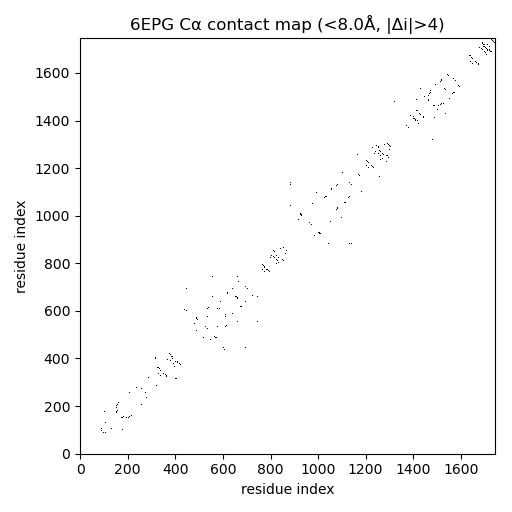? 15.509 25.002 54.563 1.00 35.72 88 THR H C 1
ATOM 11674 O O . THR H 2 88 ? 16.397 24.364 54.024 1.00 32.68 88 THR H O 1
ATOM 11678 N N . GLN H 2 89 ? 14.494 25.551 53.902 1.00 38.70 89 GLN H N 1
ATOM 11679 C CA . GLN H 2 89 ? 14.357 25.453 52.436 1.00 38.63 89 GLN H CA 1
ATOM 11680 C C . GLN H 2 89 ? 15.521 26.133 51.742 1.00 38.35 89 GLN H C 1
ATOM 11681 O O . GLN H 2 89 ? 16.073 25.575 50.814 1.00 40.47 89 GLN H O 1
ATOM 11687 N N . PHE H 2 90 ? 15.881 27.335 52.197 1.00 38.81 90 PHE H N 1
ATOM 11688 C CA . PHE H 2 90 ? 17.078 28.047 51.718 1.00 36.02 90 PHE H CA 1
ATOM 11689 C C . PHE H 2 90 ? 18.299 27.128 51.702 1.00 35.34 90 PHE H C 1
ATOM 11690 O O . PHE H 2 90 ? 18.935 27.029 50.671 1.00 32.79 90 PHE H O 1
ATOM 11698 N N . ASP H 2 91 ? 18.598 26.465 52.831 1.00 38.12 91 ASP H N 1
ATOM 11699 C CA . ASP H 2 91 ? 19.736 25.511 52.964 1.00 39.46 91 ASP H CA 1
ATOM 11700 C C . ASP H 2 91 ? 19.665 24.309 52.013 1.00 40.36 91 ASP H C 1
ATOM 11701 O O . ASP H 2 91 ? 20.687 23.893 51.467 1.00 43.21 91 ASP H O 1
ATOM 11706 N N . GLU H 2 92 ? 18.475 23.734 51.856 1.00 40.82 92 GLU H N 1
ATOM 11707 C CA . GLU H 2 92 ? 18.255 22.604 50.940 1.00 42.81 92 GLU H CA 1
ATOM 11708 C C . GLU H 2 92 ? 18.496 22.973 49.493 1.00 41.53 92 GLU H C 1
ATOM 11709 O O . GLU H 2 92 ? 19.108 22.209 48.768 1.00 43.41 92 GLU H O 1
ATOM 11715 N N . VAL H 2 93 ? 17.993 24.126 49.068 1.00 42.33 93 VAL H N 1
ATOM 11716 C CA . VAL H 2 93 ? 18.216 24.573 47.709 1.00 44.52 93 VAL H CA 1
ATOM 11717 C C . VAL H 2 93 ? 19.732 24.823 47.508 1.00 47.24 93 VAL H C 1
ATOM 11718 O O . VAL H 2 93 ? 20.267 24.488 46.455 1.00 46.71 93 VAL H O 1
ATOM 11722 N N . LEU H 2 94 ? 20.424 25.341 48.528 1.00 43.05 94 LEU H N 1
ATOM 11723 C CA . LEU H 2 94 ? 21.871 25.537 48.451 1.00 45.26 94 LEU H CA 1
ATOM 11724 C C . LEU H 2 94 ? 22.688 24.272 48.303 1.00 51.40 94 LEU H C 1
ATOM 11725 O O . LEU H 2 94 ? 23.731 24.304 47.644 1.00 54.62 94 LEU H O 1
ATOM 11730 N N . LYS H 2 95 ? 22.234 23.185 48.920 1.00 58.09 95 LYS H N 1
ATOM 11731 C CA . LYS H 2 95 ? 22.906 21.882 48.818 1.00 61.39 95 LYS H CA 1
ATOM 11732 C C . LYS H 2 95 ? 22.885 21.273 47.402 1.00 63.65 95 LYS H C 1
ATOM 11733 O O . LYS H 2 95 ? 23.828 20.566 47.024 1.00 59.65 95 LYS H O 1
ATOM 11739 N N . ARG H 2 96 ? 21.835 21.546 46.621 1.00 65.08 96 ARG H N 1
ATOM 11740 C CA . ARG H 2 96 ? 21.723 20.980 45.265 1.00 68.10 96 ARG H CA 1
ATOM 11741 C C . ARG H 2 96 ? 22.926 21.387 44.402 1.00 64.95 96 ARG H C 1
ATOM 11742 O O . ARG H 2 96 ? 23.217 22.572 44.253 1.00 61.85 96 ARG H O 1
ATOM 11750 N N . ASP H 2 97 ? 23.632 20.386 43.876 1.00 67.44 97 ASP H N 1
ATOM 11751 C CA . ASP H 2 97 ? 24.813 20.593 43.038 1.00 67.35 97 ASP H CA 1
ATOM 11752 C C . ASP H 2 97 ? 24.365 21.042 41.648 1.00 61.62 97 ASP H C 1
ATOM 11753 O O . ASP H 2 97 ? 23.881 20.244 40.852 1.00 58.59 97 ASP H O 1
ATOM 11758 N N . GLU H 2 98 ? 24.503 22.342 41.401 1.00 58.27 98 GLU H N 1
ATOM 11759 C CA . GLU H 2 98 ? 24.018 23.004 40.197 1.00 55.77 98 GLU H CA 1
ATOM 11760 C C . GLU H 2 98 ? 25.050 24.056 39.748 1.00 55.37 98 GLU H C 1
ATOM 11761 O O . GLU H 2 98 ? 24.867 25.253 39.973 1.00 52.12 98 GLU H O 1
ATOM 11767 N N . PRO H 2 99 ? 26.143 23.615 39.103 1.00 59.97 99 PRO H N 1
ATOM 11768 C CA . PRO H 2 99 ? 27.216 24.570 38.728 1.00 57.72 99 PRO H CA 1
ATOM 11769 C C . PRO H 2 99 ? 26.809 25.762 37.840 1.00 50.27 99 PRO H C 1
ATOM 11770 O O . PRO H 2 99 ? 27.507 26.767 37.842 1.00 46.13 99 PRO H O 1
ATOM 11774 N N . GLN H 2 100 ? 25.708 25.653 37.105 1.00 48.12 100 GLN H N 1
ATOM 11775 C CA . GLN H 2 100 ? 25.222 26.758 36.268 1.00 54.14 100 GLN H CA 1
ATOM 11776 C C . GLN H 2 100 ? 24.461 27.865 37.047 1.00 53.24 100 GLN H C 1
ATOM 11777 O O . GLN H 2 100 ? 24.383 29.007 36.588 1.00 47.47 100 GLN H O 1
ATOM 11783 N N . LYS H 2 101 ? 23.917 27.528 38.219 1.00 52.32 101 LYS H N 1
ATOM 11784 C CA . LYS H 2 101 ? 23.083 28.448 38.994 1.00 52.45 101 LYS H CA 1
ATOM 11785 C C . LYS H 2 101 ? 23.991 29.191 39.964 1.00 50.70 101 LYS H C 1
ATOM 11786 O O . LYS H 2 101 ? 24.393 28.632 40.974 1.00 52.70 101 LYS H O 1
ATOM 11792 N N . LYS H 2 102 ? 24.320 30.438 39.647 1.00 50.91 102 LYS H N 1
ATOM 11793 C CA . LYS H 2 102 ? 25.343 31.203 40.378 1.00 52.46 102 LYS H CA 1
ATOM 11794 C C . LYS H 2 102 ? 24.794 32.394 41.154 1.00 45.99 102 LYS H C 1
ATOM 11795 O O . LYS H 2 102 ? 25.539 33.026 41.883 1.00 46.60 102 LYS H O 1
ATOM 11801 N N . GLU H 2 103 ? 23.510 32.701 41.007 1.00 42.31 103 GLU H N 1
ATOM 11802 C CA . GLU H 2 103 ? 22.965 33.976 41.466 1.00 44.16 103 GLU H CA 1
ATOM 11803 C C . GLU H 2 103 ? 21.947 33.839 42.577 1.00 39.26 103 GLU H C 1
ATOM 11804 O O . GLU H 2 103 ? 21.022 33.033 42.490 1.00 37.28 103 GLU H O 1
ATOM 11810 N N . VAL H 2 104 ? 22.127 34.651 43.616 1.00 37.19 104 VAL H N 1
ATOM 11811 C CA . VAL H 2 104 ? 21.192 34.704 44.722 1.00 34.16 104 VAL H CA 1
ATOM 11812 C C . VAL H 2 104 ? 20.685 36.110 44.951 1.00 32.26 104 VAL H C 1
ATOM 11813 O O . VAL H 2 104 ? 21.440 37.055 45.160 1.00 32.13 104 VAL H O 1
ATOM 11817 N N . ILE H 2 105 ? 19.371 36.225 44.945 1.00 33.56 105 ILE H N 1
ATOM 11818 C CA . ILE H 2 105 ? 18.715 37.504 45.029 1.00 35.15 105 ILE H CA 1
ATOM 11819 C C . ILE H 2 105 ? 17.829 37.506 46.264 1.00 34.35 105 ILE H C 1
ATOM 11820 O O . ILE H 2 105 ? 17.009 36.591 46.441 1.00 31.11 105 ILE H O 1
ATOM 11825 N N . PHE H 2 106 ? 18.049 38.535 47.105 1.00 34.46 106 PHE H N 1
ATOM 11826 C CA . PHE H 2 106 ? 17.294 38.812 48.346 1.00 33.87 106 PHE H CA 1
ATOM 11827 C C . PHE H 2 106 ? 16.440 40.048 48.080 1.00 33.19 106 PHE H C 1
ATOM 11828 O O . PHE H 2 106 ? 16.972 41.076 47.665 1.00 33.77 106 PHE H O 1
ATOM 11836 N N . VAL H 2 107 ? 15.136 39.941 48.293 1.00 32.03 107 VAL H N 1
ATOM 11837 C CA . VAL H 2 107 ? 14.206 41.036 48.088 1.00 34.38 107 VAL H CA 1
ATOM 11838 C C . VAL H 2 107 ? 13.512 41.424 49.414 1.00 36.56 107 VAL H C 1
ATOM 11839 O O . VAL H 2 107 ? 13.058 40.570 50.152 1.00 37.36 107 VAL H O 1
ATOM 11843 N N . THR H 2 108 ? 13.421 42.719 49.694 1.00 39.17 108 THR H N 1
ATOM 11844 C CA . THR H 2 108 ? 12.905 43.190 50.970 1.00 41.05 108 THR H CA 1
ATOM 11845 C C . THR H 2 108 ? 12.242 44.543 50.840 1.00 42.22 108 THR H C 1
ATOM 11846 O O . THR H 2 108 ? 12.497 45.284 49.882 1.00 43.01 108 THR H O 1
ATOM 11850 N N . GLY H 2 109 ? 11.413 44.863 51.822 1.00 40.01 109 GLY H N 1
ATOM 11851 C CA . GLY H 2 109 ? 10.782 46.163 51.890 1.00 42.55 109 GLY H CA 1
ATOM 11852 C C . GLY H 2 109 ? 9.571 46.200 52.788 1.00 43.11 109 GLY H C 1
ATOM 11853 O O . GLY H 2 109 ? 9.056 45.164 53.202 1.00 48.56 109 GLY H O 1
ATOM 11854 N N . ILE H 2 110 ? 9.119 47.412 53.081 1.00 47.26 110 ILE H N 1
ATOM 11855 C CA . ILE H 2 110 ? 7.946 47.648 53.937 1.00 46.33 110 ILE H CA 1
ATOM 11856 C C . ILE H 2 110 ? 6.720 46.941 53.347 1.00 43.14 110 ILE H C 1
ATOM 11857 O O . ILE H 2 110 ? 6.550 46.942 52.131 1.00 42.30 110 ILE H O 1
ATOM 11862 N N . PRO H 2 111 ? 5.889 46.299 54.195 1.00 40.15 111 PRO H N 1
ATOM 11863 C CA . PRO H 2 111 ? 4.659 45.681 53.691 1.00 39.11 111 PRO H CA 1
ATOM 11864 C C . PRO H 2 111 ? 3.747 46.664 52.937 1.00 42.90 111 PRO H C 1
ATOM 11865 O O . PRO H 2 111 ? 3.556 47.790 53.399 1.00 40.32 111 PRO H O 1
ATOM 11869 N N . GLY H 2 112 ? 3.209 46.221 51.793 1.00 43.50 112 GLY H N 1
ATOM 11870 C CA . GLY H 2 112 ? 2.444 47.071 50.872 1.00 44.19 112 GLY H CA 1
ATOM 11871 C C . GLY H 2 112 ? 3.251 47.814 49.806 1.00 46.54 112 GLY H C 1
ATOM 11872 O O . GLY H 2 112 ? 2.681 48.468 48.937 1.00 49.13 112 GLY H O 1
ATOM 11873 N N . SER H 2 113 ? 4.574 47.701 49.845 1.00 49.07 113 SER H N 1
ATOM 11874 C CA . SER H 2 113 ? 5.455 48.353 48.867 1.00 46.55 113 SER H CA 1
ATOM 11875 C C . SER H 2 113 ? 5.477 47.674 47.510 1.00 43.90 113 SER H C 1
ATOM 11876 O O . SER H 2 113 ? 6.132 48.165 46.616 1.00 42.55 113 SER H O 1
ATOM 11879 N N . GLY H 2 114 ? 4.793 46.540 47.364 1.00 42.18 114 GLY H N 1
ATOM 11880 C CA . GLY H 2 114 ? 4.756 45.818 46.115 1.00 43.12 114 GLY H CA 1
ATOM 11881 C C . GLY H 2 114 ? 6.014 44.977 45.890 1.00 45.72 114 GLY H C 1
ATOM 11882 O O . GLY H 2 114 ? 6.352 44.649 44.734 1.00 44.06 114 GLY H O 1
ATOM 11883 N N . ALA H 2 115 ? 6.690 44.604 46.980 1.00 41.29 115 ALA H N 1
ATOM 11884 C CA . ALA H 2 115 ? 7.880 43.770 46.887 1.00 43.12 115 ALA H CA 1
ATOM 11885 C C . ALA H 2 115 ? 7.538 42.390 46.331 1.00 43.84 115 ALA H C 1
ATOM 11886 O O . ALA H 2 115 ? 8.216 41.906 45.429 1.00 41.22 115 ALA H O 1
ATOM 11888 N N . THR H 2 116 ? 6.477 41.778 46.861 1.00 44.81 116 THR H N 1
ATOM 11889 C CA . THR H 2 116 ? 5.996 40.479 46.373 1.00 46.20 116 THR H CA 1
ATOM 11890 C C . THR H 2 116 ? 5.527 40.540 44.913 1.00 45.70 116 THR H C 1
ATOM 11891 O O . THR H 2 116 ? 5.923 39.712 44.109 1.00 44.20 116 THR H O 1
ATOM 11895 N N . SER H 2 117 ? 4.712 41.534 44.577 1.00 50.17 117 SER H N 1
ATOM 11896 C CA . SER H 2 117 ? 4.256 41.730 43.199 1.00 48.77 117 SER H CA 1
ATOM 11897 C C . SER H 2 117 ? 5.436 41.944 42.261 1.00 46.69 117 SER H C 1
ATOM 11898 O O . SER H 2 117 ? 5.405 41.486 41.132 1.00 46.86 117 SER H O 1
ATOM 11901 N N . THR H 2 118 ? 6.470 42.632 42.741 1.00 45.69 118 THR H N 1
ATOM 11902 C CA . THR H 2 118 ? 7.694 42.851 41.972 1.00 45.34 118 THR H CA 1
ATOM 11903 C C . THR H 2 118 ? 8.422 41.530 41.671 1.00 50.19 118 THR H C 1
ATOM 11904 O O . THR H 2 118 ? 8.783 41.274 40.515 1.00 48.37 118 THR H O 1
ATOM 11908 N N . VAL H 2 119 ? 8.619 40.711 42.708 1.00 48.37 119 VAL H N 1
ATOM 11909 C CA . VAL H 2 119 ? 9.158 39.346 42.576 1.00 48.41 119 VAL H CA 1
ATOM 11910 C C . VAL H 2 119 ? 8.369 38.447 41.589 1.00 50.56 119 VAL H C 1
ATOM 11911 O O . VAL H 2 119 ? 8.969 37.678 40.817 1.00 43.44 119 VAL H O 1
ATOM 11915 N N . LYS H 2 120 ? 7.043 38.532 41.626 1.00 52.01 120 LYS H N 1
ATOM 11916 C CA . LYS H 2 120 ? 6.206 37.823 40.662 1.00 57.87 120 LYS H CA 1
ATOM 11917 C C . LYS H 2 120 ? 6.396 38.346 39.218 1.00 58.81 120 LYS H C 1
ATOM 11918 O O . LYS H 2 120 ? 6.167 37.603 38.278 1.00 61.00 120 LYS H O 1
ATOM 11924 N N . ASN H 2 121 ? 6.804 39.610 39.057 1.00 56.93 121 ASN H N 1
ATOM 11925 C CA . ASN H 2 121 ? 7.173 40.183 37.752 1.00 55.91 121 ASN H CA 1
ATOM 11926 C C . ASN H 2 121 ? 8.642 39.926 37.325 1.00 58.36 121 ASN H C 1
ATOM 11927 O O . ASN H 2 121 ? 9.050 40.363 36.256 1.00 60.26 121 ASN H O 1
ATOM 11956 N N . GLN H 2 125 ? 15.857 33.231 35.662 1.00 53.96 125 GLN H N 1
ATOM 11957 C CA . GLN H 2 125 ? 16.899 32.934 34.681 1.00 54.44 125 GLN H CA 1
ATOM 11958 C C . GLN H 2 125 ? 17.499 31.534 34.915 1.00 57.16 125 GLN H C 1
ATOM 11959 O O . GLN H 2 125 ? 17.258 30.914 35.950 1.00 61.38 125 GLN H O 1
ATOM 11965 N N . ASP H 2 126 ? 18.254 31.030 33.938 1.00 55.07 126 ASP H N 1
ATOM 11966 C CA . ASP H 2 126 ? 18.886 29.701 34.038 1.00 54.75 126 ASP H CA 1
ATOM 11967 C C . ASP H 2 126 ? 20.072 29.707 35.003 1.00 50.20 126 ASP H C 1
ATOM 11968 O O . ASP H 2 126 ? 20.493 28.648 35.477 1.00 50.22 126 ASP H O 1
ATOM 11973 N N . THR H 2 127 ? 20.610 30.896 35.257 1.00 45.13 127 THR H N 1
ATOM 11974 C CA . THR H 2 127 ? 21.647 31.123 36.257 1.00 44.94 127 THR H CA 1
ATOM 11975 C C . THR H 2 127 ? 21.131 31.519 37.671 1.00 42.33 127 THR H C 1
ATOM 11976 O O . THR H 2 127 ? 21.934 31.726 38.581 1.00 43.47 127 THR H O 1
ATOM 11980 N N . THR H 2 128 ? 19.818 31.652 37.836 1.00 40.82 128 THR H N 1
ATOM 11981 C CA . THR H 2 128 ? 19.220 32.023 39.107 1.00 41.64 128 THR H CA 1
ATOM 11982 C C . THR H 2 128 ? 19.131 30.790 40.002 1.00 41.68 128 THR H C 1
ATOM 11983 O O . THR H 2 128 ? 18.343 29.861 39.719 1.00 39.36 128 THR H O 1
ATOM 11987 N N . LYS H 2 129 ? 19.926 30.787 41.083 1.00 38.70 129 LYS H N 1
ATOM 11988 C CA . LYS H 2 129 ? 19.865 29.715 42.070 1.00 38.16 129 LYS H CA 1
ATOM 11989 C C . LYS H 2 129 ? 18.748 29.827 43.092 1.00 36.59 129 LYS H C 1
ATOM 11990 O O . LYS H 2 129 ? 18.160 28.811 43.471 1.00 35.52 129 LYS H O 1
ATOM 11996 N N . LEU H 2 130 ? 18.531 31.034 43.604 1.00 37.42 130 LEU H N 1
ATOM 11997 C CA . LEU H 2 130 ? 17.589 31.258 44.712 1.00 37.51 130 LEU H CA 1
ATOM 11998 C C . LEU H 2 130 ? 17.087 32.693 44.740 1.00 37.01 130 LEU H C 1
ATOM 11999 O O . LEU H 2 130 ? 17.850 33.650 44.469 1.00 34.77 130 LEU H O 1
ATOM 12004 N N . LEU H 2 131 ? 15.812 32.826 45.086 1.00 36.99 131 LEU H N 1
ATOM 12005 C CA . LEU H 2 131 ? 15.201 34.105 45.361 1.00 41.41 131 LEU H CA 1
ATOM 12006 C C . LEU H 2 131 ? 14.573 34.067 46.760 1.00 39.06 131 LEU H C 1
ATOM 12007 O O . LEU H 2 131 ? 13.607 33.345 46.974 1.00 39.54 131 LEU H O 1
ATOM 12012 N N . PHE H 2 132 ? 15.152 34.807 47.711 1.00 35.14 132 PHE H N 1
ATOM 12013 C CA . PHE H 2 132 ? 14.625 34.865 49.068 1.00 34.56 132 PHE H CA 1
ATOM 12014 C C . PHE H 2 132 ? 13.954 36.215 49.348 1.00 35.24 132 PHE H C 1
ATOM 12015 O O . PHE H 2 132 ? 14.589 37.275 49.160 1.00 30.12 132 PHE H O 1
ATOM 12023 N N . GLU H 2 133 ? 12.685 36.178 49.787 1.00 34.28 133 GLU H N 1
ATOM 12024 C CA . GLU H 2 133 ? 11.978 37.391 50.221 1.00 35.40 133 GLU H CA 1
ATOM 12025 C C . GLU H 2 133 ? 11.710 37.395 51.748 1.00 35.20 133 GLU H C 1
ATOM 12026 O O . GLU H 2 133 ? 11.071 36.467 52.305 1.00 32.16 133 GLU H O 1
ATOM 12032 N N . GLY H 2 134 ? 12.181 38.465 52.386 1.00 34.33 134 GLY H N 1
ATOM 12033 C CA . GLY H 2 134 ? 12.070 38.653 53.839 1.00 36.83 134 GLY H CA 1
ATOM 12034 C C . GLY H 2 134 ? 12.681 39.966 54.343 1.00 37.11 134 GLY H C 1
ATOM 12035 O O . GLY H 2 134 ? 13.414 40.652 53.620 1.00 34.82 134 GLY H O 1
ATOM 12036 N N . GLN H 2 135 ? 12.376 40.316 55.593 1.00 36.77 135 GLN H N 1
ATOM 12037 C CA . GLN H 2 135 ? 12.894 41.546 56.196 1.00 35.63 135 GLN H CA 1
ATOM 12038 C C . GLN H 2 135 ? 14.417 41.511 56.412 1.00 36.41 135 GLN H C 1
ATOM 12039 O O . GLN H 2 135 ? 14.988 40.483 56.822 1.00 32.84 135 GLN H O 1
ATOM 12045 N N . LEU H 2 136 ? 15.078 42.636 56.107 1.00 38.99 136 LEU H N 1
ATOM 12046 C CA . LEU H 2 136 ? 16.504 42.807 56.410 1.00 39.06 136 LEU H CA 1
ATOM 12047 C C . LEU H 2 136 ? 16.759 43.951 57.398 1.00 40.92 136 LEU H C 1
ATOM 12048 O O . LEU H 2 136 ? 17.918 44.267 57.685 1.00 41.23 136 LEU H O 1
ATOM 12053 N N . ALA H 2 137 ? 15.703 44.549 57.943 1.00 41.65 137 ALA H N 1
ATOM 12054 C CA . ALA H 2 137 ? 15.874 45.620 58.929 1.00 43.70 137 ALA H CA 1
ATOM 12055 C C . ALA H 2 137 ? 16.651 45.142 60.160 1.00 42.06 137 ALA H C 1
ATOM 12056 O O . ALA H 2 137 ? 17.454 45.888 60.690 1.00 42.18 137 ALA H O 1
ATOM 12058 N N . ARG H 2 138 ? 16.398 43.915 60.607 1.00 46.74 138 ARG H N 1
ATOM 12059 C CA . ARG H 2 138 ? 17.285 43.215 61.565 1.00 51.76 138 ARG H CA 1
ATOM 12060 C C . ARG H 2 138 ? 18.028 42.099 60.805 1.00 48.09 138 ARG H C 1
ATOM 12061 O O . ARG H 2 138 ? 17.550 40.976 60.722 1.00 42.69 138 ARG H O 1
ATOM 12069 N N . PRO H 2 139 ? 19.222 42.410 60.264 1.00 51.11 139 PRO H N 1
ATOM 12070 C CA . PRO H 2 139 ? 19.920 41.552 59.290 1.00 52.39 139 PRO H CA 1
ATOM 12071 C C . PRO H 2 139 ? 20.658 40.323 59.843 1.00 51.82 139 PRO H C 1
ATOM 12072 O O . PRO H 2 139 ? 21.301 39.607 59.067 1.00 52.13 139 PRO H O 1
ATOM 12076 N N . GLN H 2 140 ? 20.566 40.083 61.147 1.00 50.52 140 GLN H N 1
ATOM 12077 C CA . GLN H 2 140 ? 21.301 39.007 61.794 1.00 53.72 140 GLN H CA 1
ATOM 12078 C C . GLN H 2 140 ? 21.075 37.628 61.113 1.00 51.15 140 GLN H C 1
ATOM 12079 O O . GLN H 2 140 ? 22.022 36.986 60.648 1.00 52.25 140 GLN H O 1
ATOM 12085 N N . SER H 2 141 ? 19.817 37.218 61.036 1.00 49.05 141 SER H N 1
ATOM 12086 C CA . SER H 2 141 ? 19.374 35.983 60.382 1.00 48.25 141 SER H CA 1
ATOM 12087 C C . SER H 2 141 ? 19.796 35.931 58.898 1.00 50.78 141 SER H C 1
ATOM 12088 O O . SER H 2 141 ? 20.232 34.891 58.400 1.00 52.11 141 SER H O 1
ATOM 12091 N N . ALA H 2 142 ? 19.655 37.052 58.198 1.00 49.94 142 ALA H N 1
ATOM 12092 C CA . ALA H 2 142 ? 20.117 37.156 56.816 1.00 51.61 142 ALA H CA 1
ATOM 12093 C C . ALA H 2 142 ? 21.660 37.104 56.649 1.00 52.27 142 ALA H C 1
ATOM 12094 O O . ALA H 2 142 ? 22.126 36.772 55.565 1.00 46.33 142 ALA H O 1
ATOM 12096 N N . PHE H 2 143 ? 22.436 37.429 57.696 1.00 50.81 143 PHE H N 1
ATOM 12097 C CA . PHE H 2 143 ? 23.900 37.219 57.686 1.00 50.21 143 PHE H CA 1
ATOM 12098 C C . PHE H 2 143 ? 24.319 35.747 57.511 1.00 48.82 143 PHE H C 1
ATOM 12099 O O . PHE H 2 143 ? 25.250 35.470 56.779 1.00 50.51 143 PHE H O 1
ATOM 12107 N N . ARG H 2 144 ? 23.672 34.826 58.218 1.00 50.99 144 ARG H N 1
ATOM 12108 C CA . ARG H 2 144 ? 23.959 33.391 58.084 1.00 51.54 144 ARG H CA 1
ATOM 12109 C C . ARG H 2 144 ? 23.699 32.905 56.635 1.00 51.57 144 ARG H C 1
ATOM 12110 O O . ARG H 2 144 ? 24.450 32.086 56.102 1.00 50.76 144 ARG H O 1
ATOM 12118 N N . LYS H 2 145 ? 22.643 33.429 56.013 1.00 45.32 145 LYS H N 1
ATOM 12119 C CA . LYS H 2 145 ? 22.304 33.101 54.643 1.00 43.50 145 LYS H CA 1
ATOM 12120 C C . LYS H 2 145 ? 23.340 33.626 53.638 1.00 39.43 145 LYS H C 1
ATOM 12121 O O . LYS H 2 145 ? 23.771 32.887 52.740 1.00 34.12 145 LYS H O 1
ATOM 12127 N N . ILE H 2 146 ? 23.733 34.887 53.806 1.00 36.78 146 ILE H N 1
ATOM 12128 C CA . ILE H 2 146 ? 24.698 35.531 52.918 1.00 35.22 146 ILE H CA 1
ATOM 12129 C C . ILE H 2 146 ? 26.050 34.815 53.003 1.00 38.18 146 ILE H C 1
ATOM 12130 O O . ILE H 2 146 ? 26.620 34.455 51.984 1.00 39.77 146 ILE H O 1
ATOM 12135 N N . GLU H 2 147 ? 26.537 34.604 54.215 1.00 39.80 147 GLU H N 1
ATOM 12136 C CA . GLU H 2 147 ? 27.735 33.806 54.469 1.00 41.60 147 GLU H CA 1
ATOM 12137 C C . GLU H 2 147 ? 27.766 32.530 53.620 1.00 41.55 147 GLU H C 1
ATOM 12138 O O . GLU H 2 147 ? 28.790 32.221 53.001 1.00 35.83 147 GLU H O 1
ATOM 12144 N N . GLN H 2 148 ? 26.648 31.806 53.613 1.00 39.32 148 GLN H N 1
ATOM 12145 C CA . GLN H 2 148 ? 26.556 30.528 52.934 1.00 40.55 148 GLN H CA 1
ATOM 12146 C C . GLN H 2 148 ? 26.575 30.659 51.416 1.00 40.18 148 GLN H C 1
ATOM 12147 O O . GLN H 2 148 ? 27.047 29.759 50.726 1.00 37.40 148 GLN H O 1
ATOM 12153 N N . CYS H 2 149 ? 26.004 31.747 50.906 1.00 38.06 149 CYS H N 1
ATOM 12154 C CA . CYS H 2 149 ? 26.069 32.026 49.488 1.00 38.15 149 CYS H CA 1
ATOM 12155 C C . CYS H 2 149 ? 27.530 32.237 49.107 1.00 38.77 149 CYS H C 1
ATOM 12156 O O . CYS H 2 149 ? 28.028 31.593 48.179 1.00 36.69 149 CYS H O 1
ATOM 12159 N N . LEU H 2 150 ? 28.219 33.061 49.901 1.00 37.55 150 LEU H N 1
ATOM 12160 C CA . LEU H 2 150 ? 29.588 33.481 49.630 1.00 37.86 150 LEU H CA 1
ATOM 12161 C C . LEU H 2 150 ? 30.588 32.356 49.880 1.00 37.96 150 LEU H C 1
ATOM 12162 O O . LEU H 2 150 ? 31.629 32.319 49.222 1.00 37.21 150 LEU H O 1
ATOM 12167 N N . GLU H 2 151 ? 30.280 31.456 50.819 1.00 37.65 151 GLU H N 1
ATOM 12168 C CA . GLU H 2 151 ? 31.029 30.209 50.977 1.00 41.41 151 GLU H CA 1
ATOM 12169 C C . GLU H 2 151 ? 31.002 29.323 49.713 1.00 38.33 151 GLU H C 1
ATOM 12170 O O . GLU H 2 151 ? 31.870 28.472 49.556 1.00 34.25 151 GLU H O 1
ATOM 12176 N N . ARG H 2 152 ? 29.980 29.468 48.875 1.00 35.75 152 ARG H N 1
ATOM 12177 C CA . ARG H 2 152 ? 29.854 28.646 47.670 1.00 39.82 152 ARG H CA 1
ATOM 12178 C C . ARG H 2 152 ? 30.075 29.457 46.401 1.00 37.25 152 ARG H C 1
ATOM 12179 O O . ARG H 2 152 ? 29.724 28.988 45.346 1.00 40.93 152 ARG H O 1
ATOM 12187 N N . ASN H 2 153 ? 30.667 30.648 46.516 1.00 36.78 153 ASN H N 1
ATOM 12188 C CA . ASN H 2 153 ? 31.054 31.492 45.387 1.00 41.62 153 ASN H CA 1
ATOM 12189 C C . ASN H 2 153 ? 29.859 32.031 44.607 1.00 40.95 153 ASN H C 1
ATOM 12190 O O . ASN H 2 153 ? 29.982 32.373 43.416 1.00 37.84 153 ASN H O 1
ATOM 12195 N N . LEU H 2 154 ? 28.709 32.126 45.279 1.00 39.69 154 LEU H N 1
ATOM 12196 C CA . LEU H 2 154 ? 27.492 32.600 44.624 1.00 40.39 154 LEU H CA 1
ATOM 12197 C C . LEU H 2 154 ? 27.502 34.131 44.601 1.00 40.73 154 LEU H C 1
ATOM 12198 O O . LEU H 2 154 ? 28.146 34.759 45.427 1.00 40.92 154 LEU H O 1
ATOM 12203 N N . GLU H 2 155 ? 26.856 34.722 43.609 1.00 43.18 155 GLU H N 1
ATOM 12204 C CA . GLU H 2 155 ? 26.748 36.184 43.519 1.00 45.98 155 GLU H CA 1
ATOM 12205 C C . GLU H 2 155 ? 25.446 36.605 44.199 1.00 40.66 155 GLU H C 1
ATOM 12206 O O . GLU H 2 155 ? 24.389 36.050 43.904 1.00 39.44 155 GLU H O 1
ATOM 12212 N N . VAL H 2 156 ? 25.529 37.611 45.064 1.00 38.22 156 VAL H N 1
ATOM 12213 C CA . VAL H 2 156 ? 24.430 38.016 45.911 1.00 37.22 156 VAL H CA 1
ATOM 12214 C C . VAL H 2 156 ? 23.990 39.397 45.545 1.00 37.30 156 VAL H C 1
ATOM 12215 O O . VAL H 2 156 ? 24.811 40.315 45.481 1.00 34.64 156 VAL H O 1
ATOM 12219 N N . THR H 2 157 ? 22.681 39.541 45.336 1.00 37.77 157 THR H N 1
ATOM 12220 C CA . THR H 2 157 ? 22.092 40.836 45.063 1.00 38.92 157 THR H CA 1
ATOM 12221 C C . THR H 2 157 ? 20.898 41.078 45.981 1.00 40.05 157 THR H C 1
ATOM 12222 O O . THR H 2 157 ? 20.063 40.201 46.159 1.00 43.48 157 THR H O 1
ATOM 12226 N N . ILE H 2 158 ? 20.875 42.246 46.617 1.00 38.97 158 ILE H N 1
ATOM 12227 C CA . ILE H 2 158 ? 19.819 42.631 47.541 1.00 38.76 158 ILE H CA 1
ATOM 12228 C C . ILE H 2 158 ? 19.041 43.763 46.893 1.00 39.62 158 ILE H C 1
ATOM 12229 O O . ILE H 2 158 ? 19.631 44.766 46.481 1.00 39.57 158 ILE H O 1
ATOM 12234 N N . VAL H 2 159 ? 17.729 43.564 46.743 1.00 40.07 159 VAL H N 1
ATOM 12235 C CA . VAL H 2 159 ? 16.833 44.564 46.187 1.00 38.98 159 VAL H CA 1
ATOM 12236 C C . VAL H 2 159 ? 15.952 45.105 47.307 1.00 37.95 159 VAL H C 1
ATOM 12237 O O . VAL H 2 159 ? 15.137 44.372 47.846 1.00 38.36 159 VAL H O 1
ATOM 12241 N N . ALA H 2 160 ? 16.127 46.382 47.648 1.00 39.01 160 ALA H N 1
ATOM 12242 C CA . ALA H 2 160 ? 15.271 47.099 48.608 1.00 37.87 160 ALA H CA 1
ATOM 12243 C C . ALA H 2 160 ? 14.167 47.840 47.881 1.00 39.52 160 ALA H C 1
ATOM 12244 O O . ALA H 2 160 ? 14.436 48.851 47.231 1.00 43.70 160 ALA H O 1
ATOM 12246 N N . VAL H 2 161 ? 12.930 47.357 48.006 1.00 38.79 161 VAL H N 1
ATOM 12247 C CA . VAL H 2 161 ? 11.759 48.012 47.436 1.00 37.93 161 VAL H CA 1
ATOM 12248 C C . VAL H 2 161 ? 11.189 49.013 48.457 1.00 41.35 161 VAL H C 1
ATOM 12249 O O . VAL H 2 161 ? 11.176 48.735 49.655 1.00 43.74 161 VAL H O 1
ATOM 12253 N N . SER H 2 162 ? 10.752 50.187 47.994 1.00 44.02 162 SER H N 1
ATOM 12254 C CA . SER H 2 162 ? 10.375 51.286 48.909 1.00 47.21 162 SER H CA 1
ATOM 12255 C C . SER H 2 162 ? 9.217 52.134 48.427 1.00 50.67 162 SER H C 1
ATOM 12256 O O . SER H 2 162 ? 9.025 52.334 47.218 1.00 52.73 162 SER H O 1
ATOM 12267 N N . ARG H 2 164 ? 6.395 55.378 50.425 1.00 51.71 164 ARG H N 1
ATOM 12268 C CA . ARG H 2 164 ? 6.054 56.105 51.660 1.00 56.37 164 ARG H CA 1
ATOM 12269 C C . ARG H 2 164 ? 5.094 55.238 52.463 1.00 45.89 164 ARG H C 1
ATOM 12270 O O . ARG H 2 164 ? 4.171 54.673 51.900 1.00 39.74 164 ARG H O 1
ATOM 12278 N N . ALA H 2 165 ? 5.339 55.115 53.762 1.00 45.61 165 ALA H N 1
ATOM 12279 C CA . ALA H 2 165 ? 4.487 54.334 54.681 1.00 47.44 165 ALA H CA 1
ATOM 12280 C C . ALA H 2 165 ? 2.977 54.448 54.402 1.00 48.80 165 ALA H C 1
ATOM 12281 O O . ALA H 2 165 ? 2.274 53.441 54.244 1.00 46.88 165 ALA H O 1
ATOM 12283 N N . GLU H 2 166 ? 2.518 55.688 54.287 1.00 50.84 166 GLU H N 1
ATOM 12284 C CA . GLU H 2 166 ? 1.114 56.007 54.099 1.00 53.30 166 GLU H CA 1
ATOM 12285 C C . GLU H 2 166 ? 0.479 55.339 52.858 1.00 52.55 166 GLU H C 1
ATOM 12286 O O . GLU H 2 166 ? -0.566 54.703 52.948 1.00 50.76 166 GLU H O 1
ATOM 12292 N N . ARG H 2 167 ? 1.111 55.479 51.704 1.00 52.25 167 ARG H N 1
ATOM 12293 C CA . ARG H 2 167 ? 0.620 54.840 50.480 1.00 53.14 167 ARG H CA 1
ATOM 12294 C C . ARG H 2 167 ? 0.727 53.300 50.588 1.00 49.04 167 ARG H C 1
ATOM 12295 O O . ARG H 2 167 ? -0.165 52.564 50.149 1.00 46.47 167 ARG H O 1
ATOM 12303 N N . ALA H 2 168 ? 1.808 52.815 51.195 1.00 47.51 168 ALA H N 1
ATOM 12304 C CA . ALA H 2 168 ? 1.945 51.371 51.468 1.00 48.11 168 ALA H CA 1
ATOM 12305 C C . ALA H 2 168 ? 0.810 50.850 52.365 1.00 46.35 168 ALA H C 1
ATOM 12306 O O . ALA H 2 168 ? 0.310 49.750 52.163 1.00 42.72 168 ALA H O 1
ATOM 12308 N N . SER H 2 169 ? 0.414 51.659 53.341 1.00 45.09 169 SER H N 1
ATOM 12309 C CA . SER H 2 169 ? -0.688 51.323 54.228 1.00 47.24 169 SER H CA 1
ATOM 12310 C C . SER H 2 169 ? -1.989 51.114 53.455 1.00 47.11 169 SER H C 1
ATOM 12311 O O . SER H 2 169 ? -2.709 50.157 53.722 1.00 47.45 169 SER H O 1
ATOM 12314 N N . ASP H 2 170 ? -2.296 52.006 52.513 1.00 47.46 170 ASP H N 1
ATOM 12315 C CA . ASP H 2 170 ? -3.479 51.849 51.667 1.00 48.21 170 ASP H CA 1
ATOM 12316 C C . ASP H 2 170 ? -3.454 50.493 50.949 1.00 49.00 170 ASP H C 1
ATOM 12317 O O . ASP H 2 170 ? -4.489 49.841 50.846 1.00 54.20 170 ASP H O 1
ATOM 12322 N N . ASN H 2 171 ? -2.286 50.060 50.467 1.00 46.68 171 ASN H N 1
ATOM 12323 C CA . ASN H 2 171 ? -2.174 48.715 49.859 1.00 45.66 171 ASN H CA 1
ATOM 12324 C C . ASN H 2 171 ? -2.390 47.610 50.884 1.00 44.78 171 ASN H C 1
ATOM 12325 O O . ASN H 2 171 ? -3.005 46.602 50.549 1.00 49.70 171 ASN H O 1
ATOM 12330 N N . THR H 2 172 ? -1.919 47.787 52.124 1.00 41.41 172 THR H N 1
ATOM 12331 C CA . THR H 2 172 ? -2.157 46.774 53.164 1.00 41.12 172 THR H CA 1
ATOM 12332 C C . THR H 2 172 ? -3.648 46.578 53.460 1.00 42.36 172 THR H C 1
ATOM 12333 O O . THR H 2 172 ? -4.072 45.455 53.740 1.00 41.89 172 THR H O 1
ATOM 12337 N N . TYR H 2 173 ? -4.437 47.651 53.367 1.00 44.74 173 TYR H N 1
ATOM 12338 C CA . TYR H 2 173 ? -5.895 47.559 53.531 1.00 47.14 173 TYR H CA 1
ATOM 12339 C C . TYR H 2 173 ? -6.566 46.701 52.442 1.00 51.44 173 TYR H C 1
ATOM 12340 O O . TYR H 2 173 ? -7.421 45.868 52.753 1.00 51.68 173 TYR H O 1
ATOM 12349 N N . LYS H 2 174 ? -6.205 46.933 51.175 1.00 54.60 174 LYS H N 1
ATOM 12350 C CA . LYS H 2 174 ? -6.781 46.170 50.048 1.00 56.51 174 LYS H CA 1
ATOM 12351 C C . LYS H 2 174 ? -6.412 44.712 50.136 1.00 53.50 174 LYS H C 1
ATOM 12352 O O . LYS H 2 174 ? -7.242 43.843 49.895 1.00 54.52 174 LYS H O 1
ATOM 12358 N N . ARG H 2 175 ? -5.158 44.453 50.487 1.00 54.40 175 ARG H N 1
ATOM 12359 C CA . ARG H 2 175 ? -4.697 43.091 50.718 1.00 55.47 175 ARG H CA 1
ATOM 12360 C C . ARG H 2 175 ? -5.458 42.421 51.867 1.00 50.86 175 ARG H C 1
ATOM 12361 O O . ARG H 2 175 ? -5.848 41.261 51.756 1.00 51.53 175 ARG H O 1
ATOM 12369 N N . PHE H 2 176 ? -5.666 43.135 52.967 1.00 50.49 176 PHE H N 1
ATOM 12370 C CA . PHE H 2 176 ? -6.440 42.567 54.074 1.00 52.20 176 PHE H CA 1
ATOM 12371 C C . PHE H 2 176 ? -7.857 42.187 53.623 1.00 51.63 176 PHE H C 1
ATOM 12372 O O . PHE H 2 176 ? -8.370 41.139 54.022 1.00 49.45 176 PHE H O 1
ATOM 12380 N N . ASN H 2 177 ? -8.474 43.025 52.790 1.00 55.01 177 ASN H N 1
ATOM 12381 C CA . ASN H 2 177 ? -9.871 42.807 52.367 1.00 59.41 177 ASN H CA 1
ATOM 12382 C C . ASN H 2 177 ? -10.070 41.636 51.385 1.00 64.18 177 ASN H C 1
ATOM 12383 O O . ASN H 2 177 ? -11.115 40.993 51.423 1.00 72.11 177 ASN H O 1
ATOM 12388 N N . GLU H 2 178 ? -9.090 41.356 50.523 1.00 64.06 178 GLU H N 1
ATOM 12389 C CA . GLU H 2 178 ? -9.187 40.241 49.568 1.00 66.71 178 GLU H CA 1
ATOM 12390 C C . GLU H 2 178 ? -8.532 38.938 50.055 1.00 62.93 178 GLU H C 1
ATOM 12391 O O . GLU H 2 178 ? -9.081 37.851 49.861 1.00 62.12 178 GLU H O 1
ATOM 12397 N N . TYR H 2 179 ? -7.365 39.057 50.681 1.00 61.72 179 TYR H N 1
ATOM 12398 C CA . TYR H 2 179 ? -6.556 37.908 51.116 1.00 58.41 179 TYR H CA 1
ATOM 12399 C C . TYR H 2 179 ? -6.638 37.615 52.634 1.00 54.21 179 TYR H C 1
ATOM 12400 O O . TYR H 2 179 ? -6.395 36.481 53.053 1.00 49.10 179 TYR H O 1
ATOM 12409 N N . GLY H 2 180 ? -6.931 38.622 53.458 1.00 51.19 180 GLY H N 1
ATOM 12410 C CA . GLY H 2 180 ? -7.101 38.399 54.906 1.00 54.03 180 GLY H CA 1
ATOM 12411 C C . GLY H 2 180 ? -5.929 38.739 55.817 1.00 52.84 180 GLY H C 1
ATOM 12412 O O . GLY H 2 180 ? -6.064 38.639 57.044 1.00 47.49 180 GLY H O 1
ATOM 12413 N N . ARG H 2 181 ? -4.783 39.109 55.234 1.00 57.65 181 ARG H N 1
ATOM 12414 C CA . ARG H 2 181 ? -3.598 39.546 56.011 1.00 61.76 181 ARG H CA 1
ATOM 12415 C C . ARG H 2 181 ? -3.160 40.907 55.510 1.00 52.59 181 ARG H C 1
ATOM 12416 O O . ARG H 2 181 ? -2.995 41.117 54.315 1.00 53.60 181 ARG H O 1
ATOM 12424 N N . GLY H 2 182 ? -2.975 41.824 56.439 1.00 50.88 182 GLY H N 1
ATOM 12425 C CA . GLY H 2 182 ? -2.458 43.142 56.133 1.00 50.42 182 GLY H CA 1
ATOM 12426 C C . GLY H 2 182 ? -1.114 43.235 56.803 1.00 47.94 182 GLY H C 1
ATOM 12427 O O . GLY H 2 182 ? -0.195 42.474 56.483 1.00 46.05 182 GLY H O 1
ATOM 12428 N N . ALA H 2 183 ? -1.022 44.137 57.771 1.00 43.34 183 ALA H N 1
ATOM 12429 C CA . ALA H 2 183 ? 0.232 44.447 58.402 1.00 40.71 183 ALA H CA 1
ATOM 12430 C C . ALA H 2 183 ? -0.021 45.406 59.551 1.00 38.28 183 ALA H C 1
ATOM 12431 O O . ALA H 2 183 ? -0.783 46.356 59.413 1.00 40.03 183 ALA H O 1
ATOM 12433 N N . SER H 2 184 ? 0.650 45.172 60.668 1.00 36.89 184 SER H N 1
ATOM 12434 C CA . SER H 2 184 ? 0.570 46.070 61.799 1.00 38.47 184 SER H CA 1
ATOM 12435 C C . SER H 2 184 ? 1.399 47.348 61.540 1.00 39.20 184 SER H C 1
ATOM 12436 O O . SER H 2 184 ? 2.421 47.312 60.855 1.00 36.93 184 SER H O 1
ATOM 12439 N N . ILE H 2 185 ? 0.961 48.474 62.087 1.00 37.17 185 ILE H N 1
ATOM 12440 C CA . ILE H 2 185 ? 1.755 49.699 61.955 1.00 36.71 185 ILE H CA 1
ATOM 12441 C C . ILE H 2 185 ? 3.089 49.603 62.705 1.00 37.79 185 ILE H C 1
ATOM 12442 O O . ILE H 2 185 ? 4.067 50.211 62.283 1.00 38.96 185 ILE H O 1
ATOM 12447 N N . GLY H 2 186 ? 3.141 48.820 63.790 1.00 36.68 186 GLY H N 1
ATOM 12448 C CA . GLY H 2 186 ? 4.380 48.581 64.516 1.00 34.84 186 GLY H CA 1
ATOM 12449 C C . GLY H 2 186 ? 5.485 47.989 63.643 1.00 36.23 186 GLY H C 1
ATOM 12450 O O . GLY H 2 186 ? 6.639 48.426 63.701 1.00 34.22 186 GLY H O 1
ATOM 12451 N N . ILE H 2 187 ? 5.136 46.988 62.839 1.00 37.54 187 ILE H N 1
ATOM 12452 C CA . ILE H 2 187 ? 6.123 46.294 62.006 1.00 39.90 187 ILE H CA 1
ATOM 12453 C C . ILE H 2 187 ? 6.473 47.139 60.766 1.00 39.41 187 ILE H C 1
ATOM 12454 O O . ILE H 2 187 ? 7.624 47.139 60.320 1.00 41.43 187 ILE H O 1
ATOM 12467 N N . ALA H 2 189 ? 6.555 50.488 60.606 1.00 38.74 189 ALA H N 1
ATOM 12468 C CA . ALA H 2 189 ? 7.417 51.556 61.102 1.00 39.55 189 ALA H CA 1
ATOM 12469 C C . ALA H 2 189 ? 8.794 51.056 61.489 1.00 40.19 189 ALA H C 1
ATOM 12470 O O . ALA H 2 189 ? 9.783 51.740 61.238 1.00 40.68 189 ALA H O 1
ATOM 12472 N N . ASP H 2 190 ? 8.844 49.910 62.171 1.00 42.01 190 ASP H N 1
ATOM 12473 C CA . ASP H 2 190 ? 10.099 49.195 62.464 1.00 43.03 190 ASP H CA 1
ATOM 12474 C C . ASP H 2 190 ? 10.893 48.956 61.168 1.00 41.94 190 ASP H C 1
ATOM 12475 O O . ASP H 2 190 ? 12.083 49.262 61.104 1.00 45.30 190 ASP H O 1
ATOM 12480 N N . ILE H 2 191 ? 10.239 48.445 60.134 1.00 37.00 191 ILE H N 1
ATOM 12481 C CA . ILE H 2 191 ? 10.950 48.145 58.900 1.00 36.95 191 ILE H CA 1
ATOM 12482 C C . ILE H 2 191 ? 11.403 49.424 58.202 1.00 35.21 191 ILE H C 1
ATOM 12483 O O . ILE H 2 191 ? 12.566 49.545 57.873 1.00 35.70 191 ILE H O 1
ATOM 12488 N N . GLN H 2 192 ? 10.506 50.375 57.978 1.00 37.28 192 GLN H N 1
ATOM 12489 C CA . GLN H 2 192 ? 10.871 51.576 57.218 1.00 36.97 192 GLN H CA 1
ATOM 12490 C C . GLN H 2 192 ? 11.909 52.463 57.911 1.00 38.62 192 GLN H C 1
ATOM 12491 O O . GLN H 2 192 ? 12.716 53.114 57.234 1.00 41.19 192 GLN H O 1
ATOM 12497 N N . ALA H 2 193 ? 11.909 52.468 59.242 1.00 39.58 193 ALA H N 1
ATOM 12498 C CA . ALA H 2 193 ? 12.908 53.216 60.012 1.00 40.69 193 ALA H CA 1
ATOM 12499 C C . ALA H 2 193 ? 14.263 52.549 60.021 1.00 43.05 193 ALA H C 1
ATOM 12500 O O . ALA H 2 193 ? 15.279 53.240 59.975 1.00 48.07 193 ALA H O 1
ATOM 12502 N N . ASN H 2 194 ? 14.280 51.221 60.128 1.00 41.97 194 ASN H N 1
ATOM 12503 C CA . ASN H 2 194 ? 15.511 50.486 60.385 1.00 41.14 194 ASN H CA 1
ATOM 12504 C C . ASN H 2 194 ? 16.126 49.811 59.191 1.00 37.86 194 ASN H C 1
ATOM 12505 O O . ASN H 2 194 ? 17.221 49.316 59.313 1.00 44.99 194 ASN H O 1
ATOM 12510 N N . LEU H 2 195 ? 15.467 49.824 58.041 1.00 38.62 195 LEU H N 1
ATOM 12511 C CA . LEU H 2 195 ? 16.008 49.172 56.831 1.00 40.60 195 LEU H CA 1
ATOM 12512 C C . LEU H 2 195 ? 17.308 49.773 56.325 1.00 42.63 195 LEU H C 1
ATOM 12513 O O . LEU H 2 195 ? 18.209 49.015 55.975 1.00 48.45 195 LEU H O 1
ATOM 12518 N N . PRO H 2 196 ? 17.422 51.121 56.286 1.00 44.03 196 PRO H N 1
ATOM 12519 C CA . PRO H 2 196 ? 18.747 51.709 56.005 1.00 41.65 196 PRO H CA 1
ATOM 12520 C C . PRO H 2 196 ? 19.855 51.178 56.920 1.00 42.84 196 PRO H C 1
ATOM 12521 O O . PRO H 2 196 ? 20.929 50.856 56.415 1.00 44.79 196 PRO H O 1
ATOM 12525 N N . ASP H 2 197 ? 19.577 51.024 58.223 1.00 40.21 197 ASP H N 1
ATOM 12526 C CA . ASP H 2 197 ? 20.564 50.483 59.167 1.00 41.13 197 ASP H CA 1
ATOM 12527 C C . ASP H 2 197 ? 20.944 49.012 58.869 1.00 41.45 197 ASP H C 1
ATOM 12528 O O . ASP H 2 197 ? 22.103 48.617 59.029 1.00 44.88 197 ASP H O 1
ATOM 12533 N N . GLY H 2 198 ? 19.972 48.194 58.484 1.00 40.40 198 GLY H N 1
ATOM 12534 C CA . GLY H 2 198 ? 20.229 46.780 58.219 1.00 39.75 198 GLY H CA 1
ATOM 12535 C C . GLY H 2 198 ? 21.093 46.583 56.977 1.00 38.58 198 GLY H C 1
ATOM 12536 O O . GLY H 2 198 ? 22.020 45.750 56.977 1.00 33.76 198 GLY H O 1
ATOM 12537 N N . LEU H 2 199 ? 20.764 47.353 55.936 1.00 37.98 199 LEU H N 1
ATOM 12538 C CA . LEU H 2 199 ? 21.508 47.379 54.678 1.00 42.57 199 LEU H CA 1
ATOM 12539 C C . LEU H 2 199 ? 22.923 47.981 54.830 1.00 50.58 199 LEU H C 1
ATOM 12540 O O . LEU H 2 199 ? 23.868 47.549 54.146 1.00 47.86 199 LEU H O 1
ATOM 12545 N N . LYS H 2 200 ? 23.048 48.981 55.709 1.00 55.05 200 LYS H N 1
ATOM 12546 C CA . LYS H 2 200 ? 24.342 49.512 56.126 1.00 56.44 200 LYS H CA 1
ATOM 12547 C C . LYS H 2 200 ? 25.132 48.456 56.886 1.00 51.74 200 LYS H C 1
ATOM 12548 O O . LYS H 2 200 ? 26.321 48.267 56.623 1.00 52.71 200 LYS H O 1
ATOM 12554 N N . GLN H 2 201 ? 24.486 47.785 57.833 1.00 47.67 201 GLN H N 1
ATOM 12555 C CA . GLN H 2 201 ? 25.119 46.664 58.532 1.00 49.45 201 GLN H CA 1
ATOM 12556 C C . GLN H 2 201 ? 25.608 45.543 57.583 1.00 52.39 201 GLN H C 1
ATOM 12557 O O . GLN H 2 201 ? 26.594 44.874 57.888 1.00 56.77 201 GLN H O 1
ATOM 12563 N N . ILE H 2 202 ? 24.921 45.326 56.461 1.00 51.22 202 ILE H N 1
ATOM 12564 C CA . ILE H 2 202 ? 25.307 44.270 55.527 1.00 51.82 202 ILE H CA 1
ATOM 12565 C C . ILE H 2 202 ? 26.523 44.706 54.722 1.00 52.58 202 ILE H C 1
ATOM 12566 O O . ILE H 2 202 ? 27.512 43.983 54.673 1.00 57.14 202 ILE H O 1
ATOM 12571 N N . ARG H 2 203 ? 26.427 45.878 54.100 1.00 55.64 203 ARG H N 1
ATOM 12572 C CA . ARG H 2 203 ? 27.532 46.496 53.362 1.00 60.21 203 ARG H CA 1
ATOM 12573 C C . ARG H 2 203 ? 28.812 46.548 54.180 1.00 63.58 203 ARG H C 1
ATOM 12574 O O . ARG H 2 203 ? 29.879 46.270 53.651 1.00 71.25 203 ARG H O 1
ATOM 12582 N N . ASP H 2 204 ? 28.702 46.893 55.461 1.00 65.55 204 ASP H N 1
ATOM 12583 C CA . ASP H 2 204 ? 29.876 47.026 56.325 1.00 66.40 204 ASP H CA 1
ATOM 12584 C C . ASP H 2 204 ? 30.510 45.670 56.684 1.00 62.09 204 ASP H C 1
ATOM 12585 O O . ASP H 2 204 ? 31.720 45.600 56.840 1.00 66.68 204 ASP H O 1
ATOM 12590 N N . LYS H 2 205 ? 29.713 44.609 56.807 1.00 60.45 205 LYS H N 1
ATOM 12591 C CA . LYS H 2 205 ? 30.243 43.248 57.071 1.00 60.95 205 LYS H CA 1
ATOM 12592 C C . LYS H 2 205 ? 30.781 42.506 55.810 1.00 61.30 205 LYS H C 1
ATOM 12593 O O . LYS H 2 205 ? 31.683 41.686 55.938 1.00 61.54 205 LYS H O 1
ATOM 12599 N N . PHE H 2 206 ? 30.237 42.786 54.622 1.00 56.61 206 PHE H N 1
ATOM 12600 C CA . PHE H 2 206 ? 30.511 41.974 53.407 1.00 56.87 206 PHE H CA 1
ATOM 12601 C C . PHE H 2 206 ? 31.123 42.735 52.223 1.00 57.47 206 PHE H C 1
ATOM 12602 O O . PHE H 2 206 ? 31.799 42.137 51.385 1.00 62.09 206 PHE H O 1
ATOM 12610 N N . GLY H 2 207 ? 30.846 44.026 52.123 1.00 56.81 207 GLY H N 1
ATOM 12611 C CA . GLY H 2 207 ? 31.486 44.880 51.138 1.00 57.73 207 GLY H CA 1
ATOM 12612 C C . GLY H 2 207 ? 30.887 44.729 49.757 1.00 60.48 207 GLY H C 1
ATOM 12613 O O . GLY H 2 207 ? 29.703 44.465 49.596 1.00 62.77 207 GLY H O 1
ATOM 12614 N N . ASP H 2 208 ? 31.737 44.863 48.752 1.00 65.53 208 ASP H N 1
ATOM 12615 C CA . ASP H 2 208 ? 31.321 44.788 47.350 1.00 62.98 208 ASP H CA 1
ATOM 12616 C C . ASP H 2 208 ? 30.945 43.374 46.925 1.00 54.65 208 ASP H C 1
ATOM 12617 O O . ASP H 2 208 ? 30.421 43.195 45.843 1.00 59.49 208 ASP H O 1
ATOM 12622 N N . ALA H 2 209 ? 31.234 42.372 47.752 1.00 49.06 209 ALA H N 1
ATOM 12623 C CA . ALA H 2 209 ? 30.748 41.007 47.520 1.00 48.37 209 ALA H CA 1
ATOM 12624 C C . ALA H 2 209 ? 29.205 40.908 47.408 1.00 45.34 209 ALA H C 1
ATOM 12625 O O . ALA H 2 209 ? 28.694 40.015 46.766 1.00 46.65 209 ALA H O 1
ATOM 12627 N N . VAL H 2 210 ? 28.496 41.827 48.051 1.00 46.62 210 VAL H N 1
ATOM 12628 C CA . VAL H 2 210 ? 27.055 41.925 48.003 1.00 47.51 210 VAL H CA 1
ATOM 12629 C C . VAL H 2 210 ? 26.660 43.211 47.290 1.00 47.98 210 VAL H C 1
ATOM 12630 O O . VAL H 2 210 ? 26.873 44.304 47.801 1.00 57.18 210 VAL H O 1
ATOM 12634 N N . LYS H 2 211 ? 26.056 43.064 46.124 1.00 44.79 211 LYS H N 1
ATOM 12635 C CA . LYS H 2 211 ? 25.471 44.174 45.402 1.00 43.86 211 LYS H CA 1
ATOM 12636 C C . LYS H 2 211 ? 24.104 44.550 46.016 1.00 43.17 211 LYS H C 1
ATOM 12637 O O . LYS H 2 211 ? 23.249 43.694 46.170 1.00 44.18 211 LYS H O 1
ATOM 12643 N N . ILE H 2 212 ? 23.906 45.820 46.371 1.00 43.09 212 ILE H N 1
ATOM 12644 C CA . ILE H 2 212 ? 22.662 46.306 47.010 1.00 41.70 212 ILE H CA 1
ATOM 12645 C C . ILE H 2 212 ? 22.000 47.360 46.110 1.00 43.65 212 ILE H C 1
ATOM 12646 O O . ILE H 2 212 ? 22.597 48.411 45.855 1.00 46.74 212 ILE H O 1
ATOM 12651 N N . VAL H 2 213 ? 20.775 47.084 45.649 1.00 41.95 213 VAL H N 1
ATOM 12652 C CA . VAL H 2 213 ? 20.038 47.979 44.749 1.00 43.12 213 VAL H CA 1
ATOM 12653 C C . VAL H 2 213 ? 18.647 48.342 45.308 1.00 44.94 213 VAL H C 1
ATOM 12654 O O . VAL H 2 213 ? 18.232 47.806 46.349 1.00 46.15 213 VAL H O 1
ATOM 12658 N N . GLY H 2 214 ? 17.974 49.278 44.624 1.00 43.15 214 GLY H N 1
ATOM 12659 C CA . GLY H 2 214 ? 16.665 49.817 45.012 1.00 44.81 214 GLY H CA 1
ATOM 12660 C C . GLY H 2 214 ? 15.595 49.801 43.916 1.00 45.32 214 GLY H C 1
ATOM 12661 O O . GLY H 2 214 ? 15.903 49.809 42.721 1.00 51.63 214 GLY H O 1
ATOM 12662 N N . ILE H 2 215 ? 14.334 49.721 44.324 1.00 42.16 215 ILE H N 1
ATOM 12663 C CA . ILE H 2 215 ? 13.209 49.974 43.440 1.00 43.93 215 ILE H CA 1
ATOM 12664 C C . ILE H 2 215 ? 12.309 50.995 44.137 1.00 46.21 215 ILE H C 1
ATOM 12665 O O . ILE H 2 215 ? 11.632 50.645 45.100 1.00 46.69 215 ILE H O 1
ATOM 12670 N N . ASN H 2 216 ? 12.314 52.246 43.665 1.00 49.53 216 ASN H N 1
ATOM 12671 C CA . ASN H 2 216 ? 11.454 53.303 44.229 1.00 51.57 216 ASN H CA 1
ATOM 12672 C C . ASN H 2 216 ? 10.085 53.237 43.576 1.00 53.30 216 ASN H C 1
ATOM 12673 O O . ASN H 2 216 ? 9.920 53.614 42.408 1.00 55.80 216 ASN H O 1
ATOM 12678 N N . GLN H 2 217 ? 9.098 52.770 44.335 1.00 53.11 217 GLN H N 1
ATOM 12679 C CA . GLN H 2 217 ? 7.744 52.611 43.808 1.00 53.78 217 GLN H CA 1
ATOM 12680 C C . GLN H 2 217 ? 7.001 53.950 43.706 1.00 55.22 217 GLN H C 1
ATOM 12681 O O . GLN H 2 217 ? 6.033 54.042 42.950 1.00 57.15 217 GLN H O 1
ATOM 12687 N N . ASP H 2 218 ? 7.447 54.963 44.459 1.00 54.31 218 ASP H N 1
ATOM 12688 C CA . ASP H 2 218 ? 6.900 56.327 44.353 1.00 61.05 218 ASP H CA 1
ATOM 12689 C C . ASP H 2 218 ? 7.275 57.064 43.041 1.00 65.11 218 ASP H C 1
ATOM 12690 O O . ASP H 2 218 ? 6.588 58.020 42.659 1.00 61.67 218 ASP H O 1
ATOM 12695 N N . ARG H 2 219 ? 8.350 56.629 42.371 1.00 63.87 219 ARG H N 1
ATOM 12696 C CA . ARG H 2 219 ? 8.767 57.191 41.074 1.00 64.50 219 ARG H CA 1
ATOM 12697 C C . ARG H 2 219 ? 8.577 56.177 39.949 1.00 59.72 219 ARG H C 1
ATOM 12698 O O . ARG H 2 219 ? 9.517 55.825 39.251 1.00 57.09 219 ARG H O 1
ATOM 12706 N N . ASN H 2 220 ? 7.345 55.708 39.796 1.00 65.36 220 ASN H N 1
ATOM 12707 C CA . ASN H 2 220 ? 7.006 54.630 38.857 1.00 67.58 220 ASN H CA 1
ATOM 12708 C C . ASN H 2 220 ? 8.089 53.540 38.734 1.00 69.76 220 ASN H C 1
ATOM 12709 O O . ASN H 2 220 ? 8.625 53.281 37.655 1.00 71.05 220 ASN H O 1
ATOM 12714 N N . SER H 2 221 ? 8.407 52.938 39.880 1.00 68.77 221 SER H N 1
ATOM 12715 C CA . SER H 2 221 ? 9.254 51.750 39.966 1.00 65.37 221 SER H CA 1
ATOM 12716 C C . SER H 2 221 ? 10.658 51.964 39.395 1.00 63.71 221 SER H C 1
ATOM 12717 O O . SER H 2 221 ? 11.192 51.098 38.704 1.00 64.66 221 SER H O 1
ATOM 12720 N N . GLU H 2 222 ? 11.247 53.114 39.711 1.00 61.73 222 GLU H N 1
ATOM 12721 C CA . GLU H 2 222 ? 12.562 53.488 39.203 1.00 61.64 222 GLU H CA 1
ATOM 12722 C C . GLU H 2 222 ? 13.625 52.664 39.896 1.00 61.23 222 GLU H C 1
ATOM 12723 O O . GLU H 2 222 ? 13.603 52.539 41.111 1.00 61.60 222 GLU H O 1
ATOM 12729 N N . PHE H 2 223 ? 14.567 52.146 39.104 1.00 61.59 223 PHE H N 1
ATOM 12730 C CA . PHE H 2 223 ? 15.667 51.293 39.567 1.00 55.73 223 PHE H CA 1
ATOM 12731 C C . PHE H 2 223 ? 16.857 52.156 39.947 1.00 54.39 223 PHE H C 1
ATOM 12732 O O . PHE H 2 223 ? 17.224 53.049 39.192 1.00 61.67 223 PHE H O 1
ATOM 12740 N N . ILE H 2 224 ? 17.474 51.857 41.088 1.00 54.64 224 ILE H N 1
ATOM 12741 C CA . ILE H 2 224 ? 18.541 52.674 41.691 1.00 54.70 224 ILE H CA 1
ATOM 12742 C C . ILE H 2 224 ? 19.782 51.792 41.867 1.00 58.03 224 ILE H C 1
ATOM 12743 O O . ILE H 2 224 ? 19.788 50.887 42.718 1.00 54.33 224 ILE H O 1
ATOM 12748 N N . ASP H 2 225 ? 20.829 52.064 41.076 1.00 57.26 225 ASP H N 1
ATOM 12749 C CA . ASP H 2 225 ? 21.994 51.181 40.985 1.00 56.80 225 ASP H CA 1
ATOM 12750 C C . ASP H 2 225 ? 22.982 51.334 42.135 1.00 60.12 225 ASP H C 1
ATOM 12751 O O . ASP H 2 225 ? 23.693 50.365 42.441 1.00 60.78 225 ASP H O 1
ATOM 12756 N N . LYS H 2 226 ? 23.037 52.516 42.768 1.00 60.09 226 LYS H N 1
ATOM 12757 C CA . LYS H 2 226 ? 24.098 52.822 43.735 1.00 65.82 226 LYS H CA 1
ATOM 12758 C C . LYS H 2 226 ? 23.633 52.788 45.189 1.00 62.24 226 LYS H C 1
ATOM 12759 O O . LYS H 2 226 ? 22.599 53.370 45.512 1.00 63.29 226 LYS H O 1
ATOM 12765 N N . PHE H 2 227 ? 24.430 52.144 46.050 1.00 58.76 227 PHE H N 1
ATOM 12766 C CA . PHE H 2 227 ? 24.182 52.050 47.499 1.00 59.23 227 PHE H CA 1
ATOM 12767 C C . PHE H 2 227 ? 23.896 53.399 48.122 1.00 63.84 227 PHE H C 1
ATOM 12768 O O . PHE H 2 227 ? 22.837 53.583 48.723 1.00 66.21 227 PHE H O 1
ATOM 12776 N N . ASP H 2 228 ? 24.826 54.341 47.955 1.00 69.28 228 ASP H N 1
ATOM 12777 C CA . ASP H 2 228 ? 24.662 55.702 48.490 1.00 69.86 228 ASP H CA 1
ATOM 12778 C C . ASP H 2 228 ? 23.311 56.309 48.096 1.00 64.84 228 ASP H C 1
ATOM 12779 O O . ASP H 2 228 ? 22.668 56.942 48.931 1.00 65.01 228 ASP H O 1
ATOM 12784 N N . ASP H 2 229 ? 22.872 56.086 46.855 1.00 61.88 229 ASP H N 1
ATOM 12785 C CA . ASP H 2 229 ? 21.538 56.531 46.412 1.00 67.31 229 ASP H CA 1
ATOM 12786 C C . ASP H 2 229 ? 20.402 55.760 47.095 1.00 66.43 229 ASP H C 1
ATOM 12787 O O . ASP H 2 229 ? 19.378 56.367 47.421 1.00 59.63 229 ASP H O 1
ATOM 12792 N N . VAL H 2 230 ? 20.580 54.434 47.267 1.00 65.63 230 VAL H N 1
ATOM 12793 C CA . VAL H 2 230 ? 19.574 53.537 47.900 1.00 60.27 230 VAL H CA 1
ATOM 12794 C C . VAL H 2 230 ? 19.243 54.007 49.321 1.00 58.61 230 VAL H C 1
ATOM 12795 O O . VAL H 2 230 ? 18.073 54.182 49.659 1.00 54.53 230 VAL H O 1
ATOM 12799 N N . ILE H 2 231 ? 20.282 54.243 50.117 1.00 56.64 231 ILE H N 1
ATOM 12800 C CA . ILE H 2 231 ? 20.139 54.741 51.482 1.00 57.67 231 ILE H CA 1
ATOM 12801 C C . ILE H 2 231 ? 19.327 56.057 51.489 1.00 63.47 231 ILE H C 1
ATOM 12802 O O . ILE H 2 231 ? 18.451 56.249 52.335 1.00 66.59 231 ILE H O 1
ATOM 12807 N N . LYS H 2 232 ? 19.593 56.933 50.518 1.00 66.30 232 LYS H N 1
ATOM 12808 C CA . LYS H 2 232 ? 18.858 58.207 50.369 1.00 67.07 232 LYS H CA 1
ATOM 12809 C C . LYS H 2 232 ? 17.350 58.059 50.101 1.00 60.08 232 LYS H C 1
ATOM 12810 O O . LYS H 2 232 ? 16.560 58.809 50.654 1.00 60.74 232 LYS H O 1
ATOM 12824 N N . LEU H 2 234 ? 15.606 55.462 51.008 1.00 50.00 234 LEU H N 1
ATOM 12825 C CA . LEU H 2 234 ? 15.084 54.736 52.173 1.00 50.91 234 LEU H CA 1
ATOM 12826 C C . LEU H 2 234 ? 15.025 55.552 53.482 1.00 54.80 234 LEU H C 1
ATOM 12827 O O . LEU H 2 234 ? 14.420 55.090 54.452 1.00 54.63 234 LEU H O 1
ATOM 12832 N N . SER H 2 235 ? 15.648 56.735 53.518 1.00 58.80 235 SER H N 1
ATOM 12833 C CA . SER H 2 235 ? 15.595 57.602 54.710 1.00 60.37 235 SER H CA 1
ATOM 12834 C C . SER H 2 235 ? 14.298 58.399 54.715 1.00 59.38 235 SER H C 1
ATOM 12835 O O . SER H 2 235 ? 14.208 59.457 54.089 1.00 57.53 235 SER H O 1
ATOM 12838 N N . LEU H 2 236 ? 13.291 57.858 55.407 1.00 56.95 236 LEU H N 1
ATOM 12839 C CA . LEU H 2 236 ? 11.924 58.406 55.380 1.00 54.01 236 LEU H CA 1
ATOM 12840 C C . LEU H 2 236 ? 11.391 58.795 56.767 1.00 45.87 236 LEU H C 1
ATOM 12841 O O . LEU H 2 236 ? 10.206 59.028 56.928 1.00 51.87 236 LEU H O 1
ATOM 12846 N N . GLY H 2 237 ? 12.275 58.894 57.748 1.00 43.26 237 GLY H N 1
ATOM 12847 C CA . GLY H 2 237 ? 11.908 59.263 59.110 1.00 44.39 237 GLY H CA 1
ATOM 12848 C C . GLY H 2 237 ? 12.468 58.285 60.126 1.00 46.73 237 GLY H C 1
ATOM 12849 O O . GLY H 2 237 ? 12.932 57.188 59.775 1.00 47.53 237 GLY H O 1
ATOM 12850 N N . SER H 2 238 ? 12.432 58.695 61.393 1.00 44.90 238 SER H N 1
ATOM 12851 C CA . SER H 2 238 ? 12.694 57.796 62.508 1.00 44.69 238 SER H CA 1
ATOM 12852 C C . SER H 2 238 ? 11.471 56.905 62.759 1.00 42.56 238 SER H C 1
ATOM 12853 O O . SER H 2 238 ? 10.402 57.121 62.191 1.00 42.57 238 SER H O 1
ATOM 12856 N N . GLN H 2 239 ? 11.632 55.948 63.662 1.00 39.59 239 GLN H N 1
ATOM 12857 C CA . GLN H 2 239 ? 10.567 55.036 64.020 1.00 40.82 239 GLN H CA 1
ATOM 12858 C C . GLN H 2 239 ? 9.390 55.766 64.710 1.00 40.89 239 GLN H C 1
ATOM 12859 O O . GLN H 2 239 ? 8.247 55.562 64.320 1.00 46.13 239 GLN H O 1
ATOM 12865 N N . GLU H 2 240 ? 9.660 56.654 65.659 1.00 44.64 240 GLU H N 1
ATOM 12866 C CA . GLU H 2 240 ? 8.591 57.485 66.276 1.00 50.19 240 GLU H CA 1
ATOM 12867 C C . GLU H 2 240 ? 7.788 58.217 65.197 1.00 48.61 240 GLU H C 1
ATOM 12868 O O . GLU H 2 240 ? 6.552 58.123 65.152 1.00 49.67 240 GLU H O 1
ATOM 12874 N N . GLN H 2 241 ? 8.497 58.947 64.337 1.00 44.93 241 GLN H N 1
ATOM 12875 C CA . GLN H 2 241 ? 7.853 59.807 63.339 1.00 45.73 241 GLN H CA 1
ATOM 12876 C C . GLN H 2 241 ? 6.908 58.971 62.453 1.00 44.68 241 GLN H C 1
ATOM 12877 O O . GLN H 2 241 ? 5.723 59.304 62.305 1.00 45.07 241 GLN H O 1
ATOM 12883 N N . ILE H 2 242 ? 7.411 57.854 61.929 1.00 42.79 242 ILE H N 1
ATOM 12884 C CA . ILE H 2 242 ? 6.612 56.990 61.055 1.00 40.13 242 ILE H CA 1
ATOM 12885 C C . ILE H 2 242 ? 5.453 56.361 61.822 1.00 37.76 242 ILE H C 1
ATOM 12886 O O . ILE H 2 242 ? 4.321 56.350 61.325 1.00 37.57 242 ILE H O 1
ATOM 12891 N N . LEU H 2 243 ? 5.722 55.870 63.027 1.00 35.06 243 LEU H N 1
ATOM 12892 C CA . LEU H 2 243 ? 4.687 55.214 63.811 1.00 37.58 243 LEU H CA 1
ATOM 12893 C C . LEU H 2 243 ? 3.574 56.216 64.157 1.00 40.83 243 LEU H C 1
ATOM 12894 O O . LEU H 2 243 ? 2.377 55.915 63.996 1.00 42.07 243 LEU H O 1
ATOM 12899 N N . GLY H 2 244 ? 3.976 57.424 64.567 1.00 43.31 244 GLY H N 1
ATOM 12900 C CA . GLY H 2 244 ? 3.032 58.528 64.845 1.00 40.64 244 GLY H CA 1
ATOM 12901 C C . GLY H 2 244 ? 2.122 58.839 63.685 1.00 40.84 244 GLY H C 1
ATOM 12902 O O . GLY H 2 244 ? 0.936 59.019 63.874 1.00 47.87 244 GLY H O 1
ATOM 12903 N N . ARG H 2 245 ? 2.668 58.892 62.476 1.00 40.90 245 ARG H N 1
ATOM 12904 C CA . ARG H 2 245 ? 1.864 59.234 61.322 1.00 44.94 245 ARG H CA 1
ATOM 12905 C C . ARG H 2 245 ? 0.943 58.095 60.949 1.00 43.05 245 ARG H C 1
ATOM 12906 O O . ARG H 2 245 ? -0.182 58.339 60.540 1.00 45.54 245 ARG H O 1
ATOM 12914 N N . LEU H 2 246 ? 1.426 56.862 61.070 1.00 43.49 246 LEU H N 1
ATOM 12915 C CA . LEU H 2 246 ? 0.622 55.692 60.733 1.00 42.42 246 LEU H CA 1
ATOM 12916 C C . LEU H 2 246 ? -0.548 55.531 61.713 1.00 41.47 246 LEU H C 1
ATOM 12917 O O . LEU H 2 246 ? -1.680 55.305 61.278 1.00 40.99 246 LEU H O 1
ATOM 12922 N N . ALA H 2 247 ? -0.265 55.670 63.011 1.00 38.87 247 ALA H N 1
ATOM 12923 C CA . ALA H 2 247 ? -1.297 55.736 64.067 1.00 40.04 247 ALA H CA 1
ATOM 12924 C C . ALA H 2 247 ? -2.430 56.730 63.745 1.00 41.79 247 ALA H C 1
ATOM 12925 O O . ALA H 2 247 ? -3.611 56.370 63.775 1.00 47.46 247 ALA H O 1
ATOM 12927 N N . GLU H 2 248 ? -2.071 57.961 63.399 1.00 42.39 248 GLU H N 1
ATOM 12928 C CA . GLU H 2 248 ? -3.073 58.987 63.067 1.00 41.91 248 GLU H CA 1
ATOM 12929 C C . GLU H 2 248 ? -3.813 58.633 61.804 1.00 39.97 248 GLU H C 1
ATOM 12930 O O . GLU H 2 248 ? -5.014 58.852 61.704 1.00 43.13 248 GLU H O 1
ATOM 12936 N N . LYS H 2 249 ? -3.106 58.068 60.833 1.00 41.27 249 LYS H N 1
ATOM 12937 C CA . LYS H 2 249 ? -3.744 57.677 59.574 1.00 41.61 249 LYS H CA 1
ATOM 12938 C C . LYS H 2 249 ? -4.794 56.596 59.808 1.00 40.72 249 LYS H C 1
ATOM 12939 O O . LYS H 2 249 ? -5.922 56.737 59.353 1.00 41.41 249 LYS H O 1
ATOM 12945 N N . ILE H 2 250 ? -4.441 55.535 60.535 1.00 41.68 250 ILE H N 1
ATOM 12946 C CA . ILE H 2 250 ? -5.398 54.424 60.730 1.00 43.07 250 ILE H CA 1
ATOM 12947 C C . ILE H 2 250 ? -6.580 54.813 61.616 1.00 43.09 250 ILE H C 1
ATOM 12948 O O . ILE H 2 250 ? -7.651 54.250 61.466 1.00 44.71 250 ILE H O 1
ATOM 12953 N N . GLN H 2 251 ? -6.371 55.758 62.537 1.00 43.02 251 GLN H N 1
ATOM 12954 C CA . GLN H 2 251 ? -7.440 56.248 63.416 1.00 43.66 251 GLN H CA 1
ATOM 12955 C C . GLN H 2 251 ? -8.442 57.123 62.647 1.00 44.94 251 GLN H C 1
ATOM 12956 O O . GLN H 2 251 ? -9.655 56.943 62.801 1.00 42.69 251 GLN H O 1
ATOM 12962 N N . SER H 2 252 ? -7.927 58.056 61.841 1.00 42.35 252 SER H N 1
ATOM 12963 C CA . SER H 2 252 ? -8.756 58.911 60.968 1.00 45.23 252 SER H CA 1
ATOM 12964 C C . SER H 2 252 ? -9.454 58.116 59.891 1.00 48.28 252 SER H C 1
ATOM 12965 O O . SER H 2 252 ? -10.569 58.472 59.488 1.00 52.57 252 SER H O 1
ATOM 12968 N N . ASP H 2 253 ? -8.770 57.092 59.374 1.00 50.56 253 ASP H N 1
ATOM 12969 C CA . ASP H 2 253 ? -9.372 56.177 58.398 1.00 48.98 253 ASP H CA 1
ATOM 12970 C C . ASP H 2 253 ? -10.515 55.346 59.020 1.00 46.89 253 ASP H C 1
ATOM 12971 O O . ASP H 2 253 ? -11.493 55.047 58.340 1.00 46.06 253 ASP H O 1
ATOM 12976 N N . PHE H 2 254 ? -10.417 54.967 60.290 1.00 46.33 254 PHE H N 1
ATOM 12977 C CA . PHE H 2 254 ? -11.551 54.272 60.924 1.00 51.63 254 PHE H CA 1
ATOM 12978 C C . PHE H 2 254 ? -12.702 55.252 61.195 1.00 54.55 254 PHE H C 1
ATOM 12979 O O . PHE H 2 254 ? -13.831 55.031 60.769 1.00 53.85 254 PHE H O 1
ATOM 12987 N N . ASP H 2 255 ? -12.375 56.349 61.873 1.00 59.81 255 ASP H N 1
ATOM 12988 C CA . ASP H 2 255 ? -13.342 57.374 62.271 1.00 58.99 255 ASP H CA 1
ATOM 12989 C C . ASP H 2 255 ? -14.148 57.966 61.111 1.00 62.53 255 ASP H C 1
ATOM 12990 O O . ASP H 2 255 ? -15.319 58.276 61.300 1.00 71.89 255 ASP H O 1
ATOM 12995 N N . SER H 2 256 ? -13.535 58.096 59.929 1.00 61.88 256 SER H N 1
ATOM 12996 C CA . SER H 2 256 ? -14.211 58.601 58.719 1.00 60.55 256 SER H CA 1
ATOM 12997 C C . SER H 2 256 ? -14.889 57.518 57.837 1.00 60.65 256 SER H C 1
ATOM 12998 O O . SER H 2 256 ? -15.450 57.826 56.783 1.00 52.72 256 SER H O 1
ATOM 13001 N N . GLY H 2 257 ? -14.838 56.256 58.265 1.00 64.64 257 GLY H N 1
ATOM 13002 C CA . GLY H 2 257 ? -15.478 55.154 57.540 1.00 61.01 257 GLY H CA 1
ATOM 13003 C C . GLY H 2 257 ? -14.735 54.632 56.328 1.00 60.62 257 GLY H C 1
ATOM 13004 O O . GLY H 2 257 ? -15.315 53.897 55.533 1.00 59.19 257 GLY H O 1
ATOM 13005 N N . LYS H 2 258 ? -13.456 54.985 56.187 1.00 62.50 258 LYS H N 1
ATOM 13006 C CA . LYS H 2 258 ? -12.626 54.445 55.104 1.00 62.75 258 LYS H CA 1
ATOM 13007 C C . LYS H 2 258 ? -12.321 52.951 55.281 1.00 57.40 258 LYS H C 1
ATOM 13008 O O . LYS H 2 258 ? -12.269 52.219 54.294 1.00 58.36 258 LYS H O 1
ATOM 13014 N N . ILE H 2 259 ? -12.130 52.505 56.525 1.00 55.12 259 ILE H N 1
ATOM 13015 C CA . ILE H 2 259 ? -11.791 51.099 56.823 1.00 55.05 259 ILE H CA 1
ATOM 13016 C C . ILE H 2 259 ? -12.727 50.493 57.869 1.00 53.44 259 ILE H C 1
ATOM 13017 O O . ILE H 2 259 ? -13.238 51.201 58.734 1.00 52.30 259 ILE H O 1
ATOM 13022 N N . SER H 2 260 ? -12.935 49.180 57.791 1.00 52.68 260 SER H N 1
ATOM 13023 C CA . SER H 2 260 ? -13.759 48.460 58.771 1.00 53.81 260 SER H CA 1
ATOM 13024 C C . SER H 2 260 ? -13.051 48.407 60.114 1.00 51.54 260 SER H C 1
ATOM 13025 O O . SER H 2 260 ? -11.873 48.729 60.194 1.00 51.84 260 SER H O 1
ATOM 13028 N N . ARG H 2 261 ? -13.764 47.998 61.161 1.00 55.10 261 ARG H N 1
ATOM 13029 C CA . ARG H 2 261 ? -13.153 47.846 62.486 1.00 55.50 261 ARG H CA 1
ATOM 13030 C C . ARG H 2 261 ? -12.114 46.733 62.461 1.00 53.67 261 ARG H C 1
ATOM 13031 O O . ARG H 2 261 ? -11.096 46.833 63.148 1.00 56.38 261 ARG H O 1
ATOM 13039 N N . GLU H 2 262 ? -12.370 45.675 61.688 1.00 52.38 262 GLU H N 1
ATOM 13040 C CA . GLU H 2 262 ? -11.430 44.545 61.614 1.00 54.83 262 GLU H CA 1
ATOM 13041 C C . GLU H 2 262 ? -10.130 44.992 60.955 1.00 46.79 262 GLU H C 1
ATOM 13042 O O . GLU H 2 262 ? -9.050 44.735 61.471 1.00 40.93 262 GLU H O 1
ATOM 13048 N N . CYS H 2 263 ? -10.268 45.705 59.841 1.00 44.04 263 CYS H N 1
ATOM 13049 C CA . CYS H 2 263 ? -9.145 46.270 59.131 1.00 44.74 263 CYS H CA 1
ATOM 13050 C C . CYS H 2 263 ? -8.369 47.285 59.984 1.00 45.59 263 CYS H C 1
ATOM 13051 O O . CYS H 2 263 ? -7.155 47.344 59.887 1.00 46.88 263 CYS H O 1
ATOM 13054 N N . PHE H 2 264 ? -9.072 48.061 60.813 1.00 43.58 264 PHE H N 1
ATOM 13055 C CA . PHE H 2 264 ? -8.437 48.899 61.833 1.00 43.71 264 PHE H CA 1
ATOM 13056 C C . PHE H 2 264 ? -7.697 48.081 62.885 1.00 39.84 264 PHE H C 1
ATOM 13057 O O . PHE H 2 264 ? -6.607 48.445 63.261 1.00 41.87 264 PHE H O 1
ATOM 13065 N N . ASN H 2 265 ? -8.299 47.007 63.385 1.00 40.43 265 ASN H N 1
ATOM 13066 C CA . ASN H 2 265 ? -7.683 46.225 64.490 1.00 41.21 265 ASN H CA 1
ATOM 13067 C C . ASN H 2 265 ? -6.371 45.496 64.100 1.00 39.24 265 ASN H C 1
ATOM 13068 O O . ASN H 2 265 ? -5.423 45.453 64.877 1.00 43.91 265 ASN H O 1
ATOM 13073 N N . GLN H 2 266 ? -6.324 44.941 62.902 1.00 34.93 266 GLN H N 1
ATOM 13074 C CA . GLN H 2 266 ? -5.131 44.273 62.417 1.00 36.36 266 GLN H CA 1
ATOM 13075 C C . GLN H 2 266 ? -4.012 45.281 62.143 1.00 35.49 266 GLN H C 1
ATOM 13076 O O . GLN H 2 266 ? -2.865 45.025 62.460 1.00 39.24 266 GLN H O 1
ATOM 13082 N N . ALA H 2 267 ? -4.350 46.443 61.590 1.00 37.05 267 ALA H N 1
ATOM 13083 C CA . ALA H 2 267 ? -3.382 47.543 61.464 1.00 35.52 267 ALA H CA 1
ATOM 13084 C C . ALA H 2 267 ? -2.857 47.979 62.834 1.00 35.25 267 ALA H C 1
ATOM 13085 O O . ALA H 2 267 ? -1.674 48.173 62.999 1.00 37.94 267 ALA H O 1
ATOM 13087 N N . LYS H 2 268 ? -3.743 48.090 63.815 1.00 39.04 268 LYS H N 1
ATOM 13088 C CA . LYS H 2 268 ? -3.375 48.478 65.183 1.00 41.23 268 LYS H CA 1
ATOM 13089 C C . LYS H 2 268 ? -2.451 47.435 65.774 1.00 39.34 268 LYS H C 1
ATOM 13090 O O . LYS H 2 268 ? -1.482 47.772 66.434 1.00 40.17 268 LYS H O 1
ATOM 13096 N N . GLY H 2 269 ? -2.739 46.161 65.523 1.00 39.79 269 GLY H N 1
ATOM 13097 C CA . GLY H 2 269 ? -1.955 45.082 66.123 1.00 39.36 269 GLY H CA 1
ATOM 13098 C C . GLY H 2 269 ? -2.031 45.201 67.627 1.00 37.89 269 GLY H C 1
ATOM 13099 O O . GLY H 2 269 ? -3.103 45.418 68.166 1.00 37.18 269 GLY H O 1
ATOM 13100 N N . SER H 2 270 ? -0.890 45.116 68.298 1.00 42.19 270 SER H N 1
ATOM 13101 C CA . SER H 2 270 ? -0.838 45.262 69.754 1.00 44.04 270 SER H CA 1
ATOM 13102 C C . SER H 2 270 ? -0.344 46.647 70.183 1.00 44.52 270 SER H C 1
ATOM 13103 O O . SER H 2 270 ? 0.078 46.834 71.328 1.00 44.87 270 SER H O 1
ATOM 13114 N N . ASP H 2 272 ? -0.476 50.305 71.537 1.00 47.87 272 ASP H N 1
ATOM 13115 C CA . ASP H 2 272 ? -1.299 51.148 72.387 1.00 47.26 272 ASP H CA 1
ATOM 13116 C C . ASP H 2 272 ? -1.327 52.557 71.761 1.00 44.41 272 ASP H C 1
ATOM 13117 O O . ASP H 2 272 ? -0.392 53.356 71.913 1.00 43.27 272 ASP H O 1
ATOM 13122 N N . LEU H 2 273 ? -2.407 52.845 71.050 1.00 43.69 273 LEU H N 1
ATOM 13123 C CA . LEU H 2 273 ? -2.511 54.083 70.294 1.00 46.43 273 LEU H CA 1
ATOM 13124 C C . LEU H 2 273 ? -2.476 55.302 71.207 1.00 46.66 273 LEU H C 1
ATOM 13125 O O . LEU H 2 273 ? -1.776 56.282 70.904 1.00 44.55 273 LEU H O 1
ATOM 13130 N N . GLU H 2 274 ? -3.196 55.239 72.330 1.00 44.48 274 GLU H N 1
ATOM 13131 C CA . GLU H 2 274 ? -3.130 56.311 73.317 1.00 45.28 274 GLU H CA 1
ATOM 13132 C C . GLU H 2 274 ? -1.667 56.704 73.550 1.00 46.43 274 GLU H C 1
ATOM 13133 O O . GLU H 2 274 ? -1.316 57.882 73.472 1.00 49.61 274 GLU H O 1
ATOM 13139 N N . SER H 2 275 ? -0.827 55.698 73.773 1.00 45.79 275 SER H N 1
ATOM 13140 C CA . SER H 2 275 ? 0.594 55.893 74.052 1.00 46.52 275 SER H CA 1
ATOM 13141 C C . SER H 2 275 ? 1.389 56.583 72.930 1.00 43.29 275 SER H C 1
ATOM 13142 O O . SER H 2 275 ? 2.259 57.394 73.197 1.00 45.61 275 SER H O 1
ATOM 13145 N N . VAL H 2 276 ? 1.092 56.238 71.686 1.00 42.33 276 VAL H N 1
ATOM 13146 C CA . VAL H 2 276 ? 1.697 56.880 70.517 1.00 41.00 276 VAL H CA 1
ATOM 13147 C C . VAL H 2 276 ? 1.208 58.338 70.390 1.00 42.10 276 VAL H C 1
ATOM 13148 O O . VAL H 2 276 ? 2.007 59.244 70.094 1.00 42.56 276 VAL H O 1
ATOM 13152 N N . PHE H 2 277 ? -0.095 58.556 70.596 1.00 41.79 277 PHE H N 1
ATOM 13153 C CA . PHE H 2 277 ? -0.671 59.903 70.532 1.00 40.53 277 PHE H CA 1
ATOM 13154 C C . PHE H 2 277 ? -0.112 60.828 71.603 1.00 43.29 277 PHE H C 1
ATOM 13155 O O . PHE H 2 277 ? 0.131 62.004 71.318 1.00 45.11 277 PHE H O 1
ATOM 13163 N N . ALA H 2 278 ? 0.110 60.310 72.813 1.00 42.40 278 ALA H N 1
ATOM 13164 C CA . ALA H 2 278 ? 0.689 61.131 73.888 1.00 45.18 278 ALA H CA 1
ATOM 13165 C C . ALA H 2 278 ? 2.092 61.663 73.544 1.00 48.83 278 ALA H C 1
ATOM 13166 O O . ALA H 2 278 ? 2.481 62.712 74.057 1.00 49.87 278 ALA H O 1
ATOM 13168 N N . LYS H 2 279 ? 2.827 60.963 72.674 1.00 48.12 279 LYS H N 1
ATOM 13169 C CA . LYS H 2 279 ? 4.165 61.403 72.253 1.00 50.55 279 LYS H CA 1
ATOM 13170 C C . LYS H 2 279 ? 4.172 62.479 71.175 1.00 50.60 279 LYS H C 1
ATOM 13171 O O . LYS H 2 279 ? 5.208 63.109 70.961 1.00 51.70 279 LYS H O 1
ATOM 13177 N N . LYS H 2 280 ? 3.054 62.686 70.480 1.00 51.25 280 LYS H N 1
ATOM 13178 C CA . LYS H 2 280 ? 2.987 63.744 69.464 1.00 47.59 280 LYS H CA 1
ATOM 13179 C C . LYS H 2 280 ? 3.287 65.091 70.111 1.00 50.06 280 LYS H C 1
ATOM 13180 O O . LYS H 2 280 ? 2.894 65.355 71.258 1.00 45.96 280 LYS H O 1
ATOM 13186 N N . GLU H 2 281 ? 4.015 65.905 69.351 1.00 52.54 281 GLU H N 1
ATOM 13187 C CA . GLU H 2 281 ? 4.558 67.171 69.787 1.00 53.00 281 GLU H CA 1
ATOM 13188 C C . GLU H 2 281 ? 3.838 68.273 69.047 1.00 46.96 281 GLU H C 1
ATOM 13189 O O . GLU H 2 281 ? 3.575 68.149 67.856 1.00 44.41 281 GLU H O 1
ATOM 13195 N N . TYR H 2 282 ? 3.527 69.352 69.751 1.00 47.24 282 TYR H N 1
ATOM 13196 C CA . TYR H 2 282 ? 2.826 70.496 69.160 1.00 49.80 282 TYR H CA 1
ATOM 13197 C C . TYR H 2 282 ? 3.604 71.818 69.298 1.00 51.45 282 TYR H C 1
ATOM 13198 O O . TYR H 2 282 ? 3.003 72.889 69.258 1.00 51.16 282 TYR H O 1
ATOM 13207 N N . SER H 2 283 ? 4.925 71.756 69.447 1.00 53.70 283 SER H N 1
ATOM 13208 C CA . SER H 2 283 ? 5.670 72.927 69.952 1.00 58.37 283 SER H CA 1
ATOM 13209 C C . SER H 2 283 ? 5.620 74.137 69.013 1.00 59.04 283 SER H C 1
ATOM 13210 O O . SER H 2 283 ? 5.640 75.285 69.469 1.00 56.67 283 SER H O 1
ATOM 13213 N N . GLN H 2 284 ? 5.543 73.883 67.713 1.00 56.35 284 GLN H N 1
ATOM 13214 C CA . GLN H 2 284 ? 5.532 74.975 66.749 1.00 62.94 284 GLN H CA 1
ATOM 13215 C C . GLN H 2 284 ? 4.120 75.271 66.213 1.00 54.81 284 GLN H C 1
ATOM 13216 O O . GLN H 2 284 ? 3.985 75.787 65.116 1.00 47.89 284 GLN H O 1
ATOM 13222 N N . GLN H 2 285 ? 3.090 74.991 67.016 1.00 48.11 285 GLN H N 1
ATOM 13223 C CA . GLN H 2 285 ? 1.703 75.089 66.578 1.00 46.70 285 GLN H CA 1
ATOM 13224 C C . GLN H 2 285 ? 0.882 75.979 67.528 1.00 45.25 285 GLN H C 1
ATOM 13225 O O . GLN H 2 285 ? 1.099 76.005 68.765 1.00 40.38 285 GLN H O 1
ATOM 13231 N N . ARG H 2 286 ? -0.017 76.758 66.930 1.00 41.84 286 ARG H N 1
ATOM 13232 C CA . ARG H 2 286 ? -1.048 77.473 67.691 1.00 41.31 286 ARG H CA 1
ATOM 13233 C C . ARG H 2 286 ? -2.381 77.334 67.026 1.00 35.33 286 ARG H C 1
ATOM 13234 O O . ARG H 2 286 ? -2.466 76.953 65.868 1.00 35.10 286 ARG H O 1
ATOM 13242 N N . VAL H 2 287 ? -3.424 77.645 67.770 1.00 36.86 287 VAL H N 1
ATOM 13243 C CA . VAL H 2 287 ? -4.788 77.709 67.226 1.00 38.39 287 VAL H CA 1
ATOM 13244 C C . VAL H 2 287 ? -5.304 79.132 67.479 1.00 42.16 287 VAL H C 1
ATOM 13245 O O . VAL H 2 287 ? -5.202 79.669 68.618 1.00 39.18 287 VAL H O 1
ATOM 13249 N N . VAL H 2 288 ? -5.789 79.752 66.403 1.00 40.70 288 VAL H N 1
ATOM 13250 C CA . VAL H 2 288 ? -6.438 81.064 66.460 1.00 39.35 288 VAL H CA 1
ATOM 13251 C C . VAL H 2 288 ? -7.946 80.851 66.326 1.00 37.53 288 VAL H C 1
ATOM 13252 O O . VAL H 2 288 ? -8.391 80.295 65.345 1.00 40.48 288 VAL H O 1
ATOM 13256 N N . THR H 2 289 ? -8.713 81.327 67.294 1.00 37.57 289 THR H N 1
ATOM 13257 C CA . THR H 2 289 ? -10.171 81.258 67.263 1.00 38.18 289 THR H CA 1
ATOM 13258 C C . THR H 2 289 ? -10.783 82.653 67.075 1.00 38.23 289 THR H C 1
ATOM 13259 O O . THR H 2 289 ? -10.269 83.647 67.578 1.00 38.64 289 THR H O 1
ATOM 13263 N N . ASN H 2 290 ? -11.882 82.693 66.343 1.00 39.45 290 ASN H N 1
ATOM 13264 C CA . ASN H 2 290 ? -12.675 83.890 66.150 1.00 39.85 290 ASN H CA 1
ATOM 13265 C C . ASN H 2 290 ? -14.126 83.462 65.893 1.00 42.97 290 ASN H C 1
ATOM 13266 O O . ASN H 2 290 ? -14.446 82.260 65.998 1.00 44.24 290 ASN H O 1
ATOM 13271 N N . SER H 2 291 ? -14.997 84.423 65.579 1.00 46.32 291 SER H N 1
ATOM 13272 C CA . SER H 2 291 ? -16.433 84.150 65.381 1.00 46.08 291 SER H CA 1
ATOM 13273 C C . SER H 2 291 ? -16.740 83.316 64.141 1.00 45.08 291 SER H C 1
ATOM 13274 O O . SER H 2 291 ? -17.823 82.753 64.070 1.00 50.31 291 SER H O 1
ATOM 13277 N N . LYS H 2 292 ? -15.798 83.205 63.199 1.00 46.35 292 LYS H N 1
ATOM 13278 C CA . LYS H 2 292 ? -15.957 82.323 62.017 1.00 50.54 292 LYS H CA 1
ATOM 13279 C C . LYS H 2 292 ? -15.477 80.884 62.226 1.00 48.11 292 LYS H C 1
ATOM 13280 O O . LYS H 2 292 ? -15.879 79.998 61.478 1.00 48.23 292 LYS H O 1
ATOM 13286 N N . GLY H 2 293 ? -14.613 80.649 63.218 1.00 46.93 293 GLY H N 1
ATOM 13287 C CA . GLY H 2 293 ? -14.081 79.303 63.489 1.00 43.89 293 GLY H CA 1
ATOM 13288 C C . GLY H 2 293 ? -12.679 79.294 64.086 1.00 42.98 293 GLY H C 1
ATOM 13289 O O . GLY H 2 293 ? -12.263 80.255 64.776 1.00 37.12 293 GLY H O 1
ATOM 13290 N N . VAL H 2 294 ? -11.950 78.200 63.830 1.00 37.86 294 VAL H N 1
ATOM 13291 C CA . VAL H 2 294 ? -10.591 78.056 64.324 1.00 38.12 294 VAL H CA 1
ATOM 13292 C C . VAL H 2 294 ? -9.642 77.831 63.171 1.00 38.43 294 VAL H C 1
ATOM 13293 O O . VAL H 2 294 ? -10.006 77.188 62.190 1.00 41.34 294 VAL H O 1
ATOM 13297 N N . THR H 2 295 ? -8.419 78.339 63.301 1.00 38.45 295 THR H N 1
ATOM 13298 C CA . THR H 2 295 ? -7.378 78.098 62.309 1.00 38.58 295 THR H CA 1
ATOM 13299 C C . THR H 2 295 ? -6.157 77.530 63.014 1.00 40.27 295 THR H C 1
ATOM 13300 O O . THR H 2 295 ? -5.755 78.052 64.052 1.00 41.57 295 THR H O 1
ATOM 13304 N N . LEU H 2 296 ? -5.607 76.434 62.477 1.00 42.95 296 LEU H N 1
ATOM 13305 C CA . LEU H 2 296 ? -4.351 75.839 62.989 1.00 42.68 296 LEU H CA 1
ATOM 13306 C C . LEU H 2 296 ? -3.157 76.381 62.214 1.00 41.69 296 LEU H C 1
ATOM 13307 O O . LEU H 2 296 ? -3.117 76.339 60.978 1.00 40.80 296 LEU H O 1
ATOM 13312 N N . GLU H 2 297 ? -2.163 76.845 62.958 1.00 43.93 297 GLU H N 1
ATOM 13313 C CA . GLU H 2 297 ? -0.976 77.479 62.377 1.00 43.88 297 GLU H CA 1
ATOM 13314 C C . GLU H 2 297 ? 0.369 76.890 62.874 1.00 44.78 297 GLU H C 1
ATOM 13315 O O . GLU H 2 297 ? 0.491 76.461 64.023 1.00 42.28 297 GLU H O 1
ATOM 13321 N N . THR H 2 298 ? 1.365 76.889 61.991 1.00 47.44 298 THR H N 1
ATOM 13322 C CA . THR H 2 298 ? 2.717 76.423 62.303 1.00 51.20 298 THR H CA 1
ATOM 13323 C C . THR H 2 298 ? 3.695 77.599 62.201 1.00 50.82 298 THR H C 1
ATOM 13324 O O . THR H 2 298 ? 3.587 78.423 61.297 1.00 50.94 298 THR H O 1
ATOM 13328 N N . LYS H 2 299 ? 4.642 77.673 63.129 1.00 53.04 299 LYS H N 1
ATOM 13329 C CA . LYS H 2 299 ? 5.706 78.680 63.088 1.00 56.37 299 LYS H CA 1
ATOM 13330 C C . LYS H 2 299 ? 6.936 78.111 62.374 1.00 57.03 299 LYS H C 1
ATOM 13331 O O . LYS H 2 299 ? 7.289 76.941 62.580 1.00 53.11 299 LYS H O 1
ATOM 13337 N N . SER H 2 300 ? 7.568 78.929 61.525 1.00 57.30 300 SER H N 1
ATOM 13338 C CA . SER H 2 300 ? 8.836 78.563 60.841 1.00 55.01 300 SER H CA 1
ATOM 13339 C C . SER H 2 300 ? 10.032 78.903 61.725 1.00 51.76 300 SER H C 1
ATOM 13340 O O . SER H 2 300 ? 9.895 79.630 62.698 1.00 49.34 300 SER H O 1
ATOM 13343 N N . ALA H 2 301 ? 11.207 78.382 61.376 1.00 56.57 301 ALA H N 1
ATOM 13344 C CA . ALA H 2 301 ? 12.470 78.761 62.042 1.00 54.43 301 ALA H CA 1
ATOM 13345 C C . ALA H 2 301 ? 12.573 80.289 62.272 1.00 56.62 301 ALA H C 1
ATOM 13346 O O . ALA H 2 301 ? 12.938 80.725 63.373 1.00 57.63 301 ALA H O 1
ATOM 13348 N N . ASN H 2 302 ? 12.185 81.085 61.267 1.00 56.11 302 ASN H N 1
ATOM 13349 C CA . ASN H 2 302 ? 12.197 82.566 61.375 1.00 62.69 302 ASN H CA 1
ATOM 13350 C C . ASN H 2 302 ? 10.923 83.233 61.962 1.00 62.91 302 ASN H C 1
ATOM 13351 O O . ASN H 2 302 ? 10.612 84.373 61.628 1.00 60.76 302 ASN H O 1
ATOM 13356 N N . GLU H 2 303 ? 10.196 82.536 62.833 1.00 68.79 303 GLU H N 1
ATOM 13357 C CA . GLU H 2 303 ? 9.081 83.135 63.615 1.00 70.05 303 GLU H CA 1
ATOM 13358 C C . GLU H 2 303 ? 7.870 83.631 62.803 1.00 61.46 303 GLU H C 1
ATOM 13359 O O . GLU H 2 303 ? 7.133 84.484 63.282 1.00 70.22 303 GLU H O 1
ATOM 13365 N N . LEU H 2 304 ? 7.662 83.102 61.598 1.00 56.62 304 LEU H N 1
ATOM 13366 C CA . LEU H 2 304 ? 6.491 83.441 60.782 1.00 51.46 304 LEU H CA 1
ATOM 13367 C C . LEU H 2 304 ? 5.447 82.355 60.900 1.00 48.63 304 LEU H C 1
ATOM 13368 O O . LEU H 2 304 ? 5.748 81.170 60.753 1.00 48.87 304 LEU H O 1
ATOM 13373 N N . TRP H 2 305 ? 4.215 82.771 61.132 1.00 48.29 305 TRP H N 1
ATOM 13374 C CA . TRP H 2 305 ? 3.086 81.865 61.270 1.00 47.47 305 TRP H CA 1
ATOM 13375 C C . TRP H 2 305 ? 2.392 81.716 59.945 1.00 48.90 305 TRP H C 1
ATOM 13376 O O . TRP H 2 305 ? 2.108 82.710 59.297 1.00 52.07 305 TRP H O 1
ATOM 13387 N N . SER H 2 306 ? 2.109 80.482 59.546 1.00 51.42 306 SER H N 1
ATOM 13388 C CA . SER H 2 306 ? 1.323 80.225 58.349 1.00 56.14 306 SER H CA 1
ATOM 13389 C C . SER H 2 306 ? 0.172 79.240 58.648 1.00 57.06 306 SER H C 1
ATOM 13390 O O . SER H 2 306 ? 0.239 78.451 59.589 1.00 57.41 306 SER H O 1
ATOM 13393 N N . LYS H 2 307 ? -0.869 79.294 57.826 1.00 55.97 307 LYS H N 1
ATOM 13394 C CA . LYS H 2 307 ? -2.103 78.566 58.074 1.00 55.04 307 LYS H CA 1
ATOM 13395 C C . LYS H 2 307 ? -1.989 77.149 57.557 1.00 52.75 307 LYS H C 1
ATOM 13396 O O . LYS H 2 307 ? -1.523 76.946 56.452 1.00 50.10 307 LYS H O 1
ATOM 13402 N N . VAL H 2 308 ? -2.412 76.181 58.366 1.00 52.90 308 VAL H N 1
ATOM 13403 C CA . VAL H 2 308 ? -2.454 74.768 57.967 1.00 58.11 308 VAL H CA 1
ATOM 13404 C C . VAL H 2 308 ? -3.873 74.291 57.689 1.00 57.38 308 VAL H C 1
ATOM 13405 O O . VAL H 2 308 ? -4.096 73.582 56.717 1.00 60.79 308 VAL H O 1
ATOM 13409 N N . GLU H 2 309 ? -4.816 74.657 58.557 1.00 58.56 309 GLU H N 1
ATOM 13410 C CA . GLU H 2 309 ? -6.186 74.142 58.508 1.00 56.31 309 GLU H CA 1
ATOM 13411 C C . GLU H 2 309 ? -7.175 75.154 59.109 1.00 55.42 309 GLU H C 1
ATOM 13412 O O . GLU H 2 309 ? -6.904 75.702 60.187 1.00 46.79 309 GLU H O 1
ATOM 13418 N N . GLN H 2 310 ? -8.301 75.382 58.413 1.00 55.54 310 GLN H N 1
ATOM 13419 C CA . GLN H 2 310 ? -9.416 76.214 58.895 1.00 52.20 310 GLN H CA 1
ATOM 13420 C C . GLN H 2 310 ? -10.655 75.342 59.034 1.00 51.27 310 GLN H C 1
ATOM 13421 O O . GLN H 2 310 ? -11.028 74.641 58.089 1.00 49.02 310 GLN H O 1
ATOM 13427 N N . ILE H 2 311 ? -11.279 75.393 60.215 1.00 48.61 311 ILE H N 1
ATOM 13428 C CA . ILE H 2 311 ? -12.509 74.660 60.510 1.00 46.85 311 ILE H CA 1
ATOM 13429 C C . ILE H 2 311 ? -13.647 75.631 60.886 1.00 48.11 311 ILE H C 1
ATOM 13430 O O . ILE H 2 311 ? -13.556 76.344 61.889 1.00 45.16 311 ILE H O 1
ATOM 13435 N N . PRO H 2 312 ? -14.732 75.665 60.088 1.00 52.63 312 PRO H N 1
ATOM 13436 C CA . PRO H 2 312 ? -15.806 76.611 60.436 1.00 51.55 312 PRO H CA 1
ATOM 13437 C C . PRO H 2 312 ? -16.564 76.207 61.702 1.00 49.44 312 PRO H C 1
ATOM 13438 O O . PRO H 2 312 ? -16.965 75.042 61.856 1.00 47.04 312 PRO H O 1
ATOM 13442 N N . VAL H 2 313 ? -16.717 77.169 62.607 1.00 45.64 313 VAL H N 1
ATOM 13443 C CA . VAL H 2 313 ? -17.522 76.982 63.801 1.00 44.83 313 VAL H CA 1
ATOM 13444 C C . VAL H 2 313 ? -18.139 78.322 64.182 1.00 46.19 313 VAL H C 1
ATOM 13445 O O . VAL H 2 313 ? -17.525 79.373 63.994 1.00 44.37 313 VAL H O 1
ATOM 13449 N N . THR H 2 314 ? -19.365 78.271 64.701 1.00 49.34 314 THR H N 1
ATOM 13450 C CA . THR H 2 314 ? -20.057 79.452 65.183 1.00 50.76 314 THR H CA 1
ATOM 13451 C C . THR H 2 314 ? -19.975 79.485 66.688 1.00 49.62 314 THR H C 1
ATOM 13452 O O . THR H 2 314 ? -19.909 78.439 67.328 1.00 50.00 314 THR H O 1
ATOM 13456 N N . GLY H 2 315 ? -19.967 80.699 67.235 1.00 46.19 315 GLY H N 1
ATOM 13457 C CA . GLY H 2 315 ? -20.186 80.921 68.650 1.00 44.51 315 GLY H CA 1
ATOM 13458 C C . GLY H 2 315 ? -18.968 81.129 69.512 1.00 44.82 315 GLY H C 1
ATOM 13459 O O . GLY H 2 315 ? -19.122 81.398 70.698 1.00 46.35 315 GLY H O 1
ATOM 13468 N N . LYS H 2 317 ? -15.267 82.882 70.724 1.00 47.31 317 LYS H N 1
ATOM 13469 C CA . LYS H 2 317 ? -14.691 84.214 70.810 1.00 54.80 317 LYS H CA 1
ATOM 13470 C C . LYS H 2 317 ? -13.238 84.248 70.327 1.00 49.56 317 LYS H C 1
ATOM 13471 O O . LYS H 2 317 ? -12.651 83.213 70.008 1.00 45.97 317 LYS H O 1
ATOM 13477 N N . ALA H 2 318 ? -12.692 85.453 70.219 1.00 45.80 318 ALA H N 1
ATOM 13478 C CA . ALA H 2 318 ? -11.333 85.649 69.729 1.00 42.59 318 ALA H CA 1
ATOM 13479 C C . ALA H 2 318 ? -10.385 85.071 70.744 1.00 41.06 318 ALA H C 1
ATOM 13480 O O . ALA H 2 318 ? -10.574 85.270 71.937 1.00 40.74 318 ALA H O 1
ATOM 13482 N N . GLY H 2 319 ? -9.360 84.376 70.272 1.00 39.51 319 GLY H N 1
ATOM 13483 C CA . GLY H 2 319 ? -8.412 83.721 71.165 1.00 38.50 319 GLY H CA 1
ATOM 13484 C C . GLY H 2 319 ? -7.226 83.144 70.422 1.00 37.09 319 GLY H C 1
ATOM 13485 O O . GLY H 2 319 ? -7.369 82.697 69.273 1.00 35.39 319 GLY H O 1
ATOM 13486 N N . ILE H 2 320 ? -6.059 83.202 71.061 1.00 36.67 320 ILE H N 1
ATOM 13487 C CA . ILE H 2 320 ? -4.819 82.591 70.547 1.00 39.58 320 ILE H CA 1
ATOM 13488 C C . ILE H 2 320 ? -4.335 81.557 71.582 1.00 38.30 320 ILE H C 1
ATOM 13489 O O . ILE H 2 320 ? -4.223 81.858 72.779 1.00 38.01 320 ILE H O 1
ATOM 13494 N N . TYR H 2 321 ? -4.084 80.334 71.119 1.00 39.74 321 TYR H N 1
ATOM 13495 C CA . TYR H 2 321 ? -3.740 79.205 72.006 1.00 39.14 321 TYR H CA 1
ATOM 13496 C C . TYR H 2 321 ? -2.491 78.486 71.541 1.00 37.08 321 TYR H C 1
ATOM 13497 O O . TYR H 2 321 ? -2.512 77.837 70.515 1.00 35.63 321 TYR H O 1
ATOM 13506 N N . LEU H 2 322 ? -1.405 78.620 72.296 1.00 39.51 322 LEU H N 1
ATOM 13507 C CA . LEU H 2 322 ? -0.167 77.861 72.051 1.00 41.71 322 LEU H CA 1
ATOM 13508 C C . LEU H 2 322 ? -0.337 76.376 72.473 1.00 39.35 322 LEU H C 1
ATOM 13509 O O . LEU H 2 322 ? -0.415 76.054 73.646 1.00 33.92 322 LEU H O 1
ATOM 13514 N N . LEU H 2 323 ? -0.414 75.488 71.485 1.00 38.87 323 LEU H N 1
ATOM 13515 C CA . LEU H 2 323 ? -0.766 74.096 71.729 1.00 39.81 323 LEU H CA 1
ATOM 13516 C C . LEU H 2 323 ? 0.329 73.343 72.439 1.00 38.97 323 LEU H C 1
ATOM 13517 O O . LEU H 2 323 ? 0.036 72.457 73.232 1.00 37.04 323 LEU H O 1
ATOM 13522 N N . GLY H 2 324 ? 1.580 73.705 72.158 1.00 39.86 324 GLY H N 1
ATOM 13523 C CA . GLY H 2 324 ? 2.722 73.106 72.816 1.00 39.65 324 GLY H CA 1
ATOM 13524 C C . GLY H 2 324 ? 2.861 73.430 74.288 1.00 38.33 324 GLY H C 1
ATOM 13525 O O . GLY H 2 324 ? 3.597 72.750 74.968 1.00 39.84 324 GLY H O 1
ATOM 13526 N N . GLN H 2 325 ? 2.170 74.460 74.776 1.00 42.70 325 GLN H N 1
ATOM 13527 C CA . GLN H 2 325 ? 2.228 74.877 76.198 1.00 44.78 325 GLN H CA 1
ATOM 13528 C C . GLN H 2 325 ? 1.045 74.371 77.032 1.00 43.28 325 GLN H C 1
ATOM 13529 O O . GLN H 2 325 ? 0.882 74.769 78.171 1.00 41.00 325 GLN H O 1
ATOM 13535 N N . ALA H 2 326 ? 0.245 73.455 76.489 1.00 42.90 326 ALA H N 1
ATOM 13536 C CA . ALA H 2 326 ? -0.903 72.927 77.202 1.00 42.68 326 ALA H CA 1
ATOM 13537 C C . ALA H 2 326 ? -0.437 72.001 78.298 1.00 45.01 326 ALA H C 1
ATOM 13538 O O . ALA H 2 326 ? 0.606 71.390 78.172 1.00 46.16 326 ALA H O 1
ATOM 13540 N N . LYS H 2 327 ? -1.193 71.934 79.383 1.00 49.54 327 LYS H N 1
ATOM 13541 C CA . LYS H 2 327 ? -0.909 71.008 80.474 1.00 54.34 327 LYS H CA 1
ATOM 13542 C C . LYS H 2 327 ? -1.557 69.684 80.141 1.00 50.66 327 LYS H C 1
ATOM 13543 O O . LYS H 2 327 ? -2.663 69.654 79.620 1.00 49.99 327 LYS H O 1
ATOM 13549 N N . LYS H 2 328 ? -0.871 68.592 80.444 1.00 52.80 328 LYS H N 1
ATOM 13550 C CA . LYS H 2 328 ? -1.441 67.264 80.267 1.00 53.97 328 LYS H CA 1
ATOM 13551 C C . LYS H 2 328 ? -2.547 67.068 81.297 1.00 49.24 328 LYS H C 1
ATOM 13552 O O . LYS H 2 328 ? -2.391 67.461 82.435 1.00 47.61 328 LYS H O 1
ATOM 13558 N N . ALA H 2 329 ? -3.673 66.505 80.877 1.00 47.55 329 ALA H N 1
ATOM 13559 C CA . ALA H 2 329 ? -4.734 66.074 81.797 1.00 54.52 329 ALA H CA 1
ATOM 13560 C C . ALA H 2 329 ? -4.249 64.990 82.776 1.00 59.51 329 ALA H C 1
ATOM 13561 O O . ALA H 2 329 ? -3.721 63.957 82.353 1.00 55.78 329 ALA H O 1
ATOM 13563 N N . GLU H 2 330 ? -4.435 65.236 84.074 1.00 66.93 330 GLU H N 1
ATOM 13564 C CA . GLU H 2 330 ? -4.095 64.264 85.129 1.00 71.35 330 GLU H CA 1
ATOM 13565 C C . GLU H 2 330 ? -5.290 63.354 85.366 1.00 70.84 330 GLU H C 1
ATOM 13566 O O . GLU H 2 330 ? -6.430 63.825 85.441 1.00 62.30 330 GLU H O 1
ATOM 13572 N N . THR H 2 331 ? -5.022 62.053 85.492 1.00 75.79 331 THR H N 1
ATOM 13573 C CA . THR H 2 331 ? -6.082 61.039 85.565 1.00 75.38 331 THR H CA 1
ATOM 13574 C C . THR H 2 331 ? -6.888 61.180 86.858 1.00 72.02 331 THR H C 1
ATOM 13575 O O . THR H 2 331 ? -6.361 61.619 87.878 1.00 67.52 331 THR H O 1
ATOM 13579 N N . GLY H 2 332 ? -8.177 60.852 86.778 1.00 72.13 332 GLY H N 1
ATOM 13580 C CA . GLY H 2 332 ? -9.111 61.021 87.888 1.00 71.06 332 GLY H CA 1
ATOM 13581 C C . GLY H 2 332 ? -9.407 62.456 88.295 1.00 71.40 332 GLY H C 1
ATOM 13582 O O . GLY H 2 332 ? -9.735 62.714 89.454 1.00 81.09 332 GLY H O 1
ATOM 13583 N N . GLN H 2 333 ? -9.293 63.395 87.359 1.00 66.08 333 GLN H N 1
ATOM 13584 C CA . GLN H 2 333 ? -9.637 64.796 87.614 1.00 63.59 333 GLN H CA 1
ATOM 13585 C C . GLN H 2 333 ? -10.662 65.214 86.563 1.00 58.20 333 GLN H C 1
ATOM 13586 O O . GLN H 2 333 ? -10.624 64.715 85.434 1.00 58.62 333 GLN H O 1
ATOM 13592 N N . THR H 2 334 ? -11.593 66.093 86.945 1.00 54.28 334 THR H N 1
ATOM 13593 C CA . THR H 2 334 ? -12.618 66.631 86.028 1.00 50.64 334 THR H CA 1
ATOM 13594 C C . THR H 2 334 ? -12.244 68.037 85.531 1.00 46.48 334 THR H C 1
ATOM 13595 O O . THR H 2 334 ? -11.893 68.908 86.326 1.00 46.45 334 THR H O 1
ATOM 13599 N N . TYR H 2 335 ? -12.318 68.237 84.215 1.00 43.98 335 TYR H N 1
ATOM 13600 C CA . TYR H 2 335 ? -11.875 69.484 83.568 1.00 42.33 335 TYR H CA 1
ATOM 13601 C C . TYR H 2 335 ? -13.014 70.058 82.764 1.00 37.80 335 TYR H C 1
ATOM 13602 O O . TYR H 2 335 ? -13.607 69.366 81.949 1.00 38.44 335 TYR H O 1
ATOM 13611 N N . SER H 2 336 ? -13.276 71.343 82.953 1.00 38.44 336 SER H N 1
ATOM 13612 C CA . SER H 2 336 ? -14.488 71.992 82.439 1.00 38.03 336 SER H CA 1
ATOM 13613 C C . SER H 2 336 ? -14.120 73.146 81.514 1.00 37.86 336 SER H C 1
ATOM 13614 O O . SER H 2 336 ? -13.215 73.923 81.811 1.00 39.83 336 SER H O 1
ATOM 13617 N N . GLY H 2 337 ? -14.797 73.233 80.380 1.00 38.37 337 GLY H N 1
ATOM 13618 C CA . GLY H 2 337 ? -14.555 74.305 79.433 1.00 39.12 337 GLY H CA 1
ATOM 13619 C C . GLY H 2 337 ? -14.694 73.905 77.976 1.00 42.03 337 GLY H C 1
ATOM 13620 O O . GLY H 2 337 ? -14.959 72.742 77.615 1.00 42.89 337 GLY H O 1
ATOM 13621 N N . GLU H 2 338 ? -14.460 74.900 77.143 1.00 40.16 338 GLU H N 1
ATOM 13622 C CA . GLU H 2 338 ? -14.707 74.827 75.732 1.00 41.09 338 GLU H CA 1
ATOM 13623 C C . GLU H 2 338 ? -13.595 74.080 74.993 1.00 38.30 338 GLU H C 1
ATOM 13624 O O . GLU H 2 338 ? -12.408 74.304 75.247 1.00 37.44 338 GLU H O 1
ATOM 13630 N N . ILE H 2 339 ? -13.987 73.206 74.069 1.00 33.68 339 ILE H N 1
ATOM 13631 C CA . ILE H 2 339 ? -13.038 72.554 73.209 1.00 34.86 339 ILE H CA 1
ATOM 13632 C C . ILE H 2 339 ? -12.652 73.589 72.141 1.00 36.29 339 ILE H C 1
ATOM 13633 O O . ILE H 2 339 ? -13.522 74.084 71.428 1.00 37.06 339 ILE H O 1
ATOM 13638 N N . ILE H 2 340 ? -11.360 73.942 72.083 1.00 34.31 340 ILE H N 1
ATOM 13639 C CA . ILE H 2 340 ? -10.836 74.881 71.071 1.00 36.50 340 ILE H CA 1
ATOM 13640 C C . ILE H 2 340 ? -10.178 74.219 69.828 1.00 35.16 340 ILE H C 1
ATOM 13641 O O . ILE H 2 340 ? -10.023 74.870 68.788 1.00 36.86 340 ILE H O 1
ATOM 13646 N N . TYR H 2 341 ? -9.830 72.939 69.919 1.00 35.19 341 TYR H N 1
ATOM 13647 C CA . TYR H 2 341 ? -9.285 72.190 68.794 1.00 35.12 341 TYR H CA 1
ATOM 13648 C C . TYR H 2 341 ? -9.253 70.687 69.077 1.00 35.03 341 TYR H C 1
ATOM 13649 O O . TYR H 2 341 ? -9.095 70.280 70.225 1.00 35.95 341 TYR H O 1
ATOM 13658 N N . LYS H 2 342 ? -9.403 69.878 68.035 1.00 32.63 342 LYS H N 1
ATOM 13659 C CA . LYS H 2 342 ? -9.134 68.455 68.138 1.00 37.70 342 LYS H CA 1
ATOM 13660 C C . LYS H 2 342 ? -8.562 67.871 66.836 1.00 38.05 342 LYS H C 1
ATOM 13661 O O . LYS H 2 342 ? -8.780 68.388 65.751 1.00 34.24 342 LYS H O 1
ATOM 13667 N N . ASP H 2 343 ? -7.815 66.788 66.980 1.00 39.48 343 ASP H N 1
ATOM 13668 C CA . ASP H 2 343 ? -7.281 66.055 65.829 1.00 40.28 343 ASP H CA 1
ATOM 13669 C C . ASP H 2 343 ? -7.235 64.577 66.208 1.00 41.07 343 ASP H C 1
ATOM 13670 O O . ASP H 2 343 ? -7.705 64.205 67.283 1.00 42.67 343 ASP H O 1
ATOM 13675 N N . ALA H 2 344 ? -6.652 63.750 65.347 1.00 42.34 344 ALA H N 1
ATOM 13676 C CA . ALA H 2 344 ? -6.579 62.310 65.574 1.00 41.77 344 ALA H CA 1
ATOM 13677 C C . ALA H 2 344 ? -5.908 61.907 66.885 1.00 41.20 344 ALA H C 1
ATOM 13678 O O . ALA H 2 344 ? -6.241 60.852 67.424 1.00 42.89 344 ALA H O 1
ATOM 13680 N N . ALA H 2 345 ? -4.978 62.732 67.379 1.00 37.96 345 ALA H N 1
ATOM 13681 C CA . ALA H 2 345 ? -4.180 62.438 68.586 1.00 35.80 345 ALA H CA 1
ATOM 13682 C C . ALA H 2 345 ? -4.597 63.144 69.863 1.00 35.71 345 ALA H C 1
ATOM 13683 O O . ALA H 2 345 ? -4.416 62.585 70.960 1.00 35.60 345 ALA H O 1
ATOM 13685 N N . ALA H 2 346 ? -5.130 64.364 69.745 1.00 32.90 346 ALA H N 1
ATOM 13686 C CA . ALA H 2 346 ? -5.394 65.186 70.927 1.00 32.29 346 ALA H CA 1
ATOM 13687 C C . ALA H 2 346 ? -6.714 65.953 70.877 1.00 32.31 346 ALA H C 1
ATOM 13688 O O . ALA H 2 346 ? -7.306 66.149 69.816 1.00 34.88 346 ALA H O 1
ATOM 13690 N N . VAL H 2 347 ? -7.148 66.377 72.055 1.00 34.34 347 VAL H N 1
ATOM 13691 C CA . VAL H 2 347 ? -8.297 67.256 72.265 1.00 34.43 347 VAL H CA 1
ATOM 13692 C C . VAL H 2 347 ? -7.822 68.366 73.210 1.00 34.40 347 VAL H C 1
ATOM 13693 O O . VAL H 2 347 ? -7.368 68.082 74.318 1.00 33.01 347 VAL H O 1
ATOM 13697 N N . PHE H 2 348 ? -7.920 69.627 72.783 1.00 35.67 348 PHE H N 1
ATOM 13698 C CA . PHE H 2 348 ? -7.456 70.764 73.591 1.00 33.08 348 PHE H CA 1
ATOM 13699 C C . PHE H 2 348 ? -8.651 71.527 74.116 1.00 33.57 348 PHE H C 1
ATOM 13700 O O . PHE H 2 348 ? -9.527 71.887 73.360 1.00 36.78 348 PHE H O 1
ATOM 13708 N N . GLN H 2 349 ? -8.654 71.783 75.413 1.00 33.45 349 GLN H N 1
ATOM 13709 C CA . GLN H 2 349 ? -9.801 72.324 76.139 1.00 35.32 349 GLN H CA 1
ATOM 13710 C C . GLN H 2 349 ? -9.321 73.556 76.941 1.00 34.97 349 GLN H C 1
ATOM 13711 O O . GLN H 2 349 ? -8.323 73.456 77.641 1.00 31.84 349 GLN H O 1
ATOM 13717 N N . LYS H 2 350 ? -10.008 74.699 76.826 1.00 40.13 350 LYS H N 1
ATOM 13718 C CA . LYS H 2 350 ? -9.664 75.906 77.607 1.00 44.04 350 LYS H CA 1
ATOM 13719 C C . LYS H 2 350 ? -10.348 75.828 78.959 1.00 42.35 350 LYS H C 1
ATOM 13720 O O . LYS H 2 350 ? -11.555 75.898 79.014 1.00 43.88 350 LYS H O 1
ATOM 13726 N N . THR H 2 351 ? -9.589 75.646 80.039 1.00 44.21 351 THR H N 1
ATOM 13727 C CA . THR H 2 351 ? -10.153 75.712 81.417 1.00 46.50 351 THR H CA 1
ATOM 13728 C C . THR H 2 351 ? -9.816 77.038 82.096 1.00 48.86 351 THR H C 1
ATOM 13729 O O . THR H 2 351 ? -9.024 77.837 81.573 1.00 51.17 351 THR H O 1
ATOM 13733 N N . LYS H 2 352 ? -10.414 77.255 83.267 1.00 55.42 352 LYS H N 1
ATOM 13734 C CA . LYS H 2 352 ? -10.044 78.376 84.141 1.00 62.09 352 LYS H CA 1
ATOM 13735 C C . LYS H 2 352 ? -8.587 78.353 84.618 1.00 58.20 352 LYS H C 1
ATOM 13736 O O . LYS H 2 352 ? -8.055 79.402 84.932 1.00 57.16 352 LYS H O 1
ATOM 13742 N N . ASN H 2 353 ? -7.961 77.171 84.656 1.00 59.03 353 ASN H N 1
ATOM 13743 C CA . ASN H 2 353 ? -6.514 77.018 84.916 1.00 58.44 353 ASN H CA 1
ATOM 13744 C C . ASN H 2 353 ? -5.600 77.026 83.670 1.00 56.86 353 ASN H C 1
ATOM 13745 O O . ASN H 2 353 ? -4.418 76.711 83.789 1.00 62.53 353 ASN H O 1
ATOM 13750 N N . GLY H 2 354 ? -6.114 77.399 82.497 1.00 52.99 354 GLY H N 1
ATOM 13751 C CA . GLY H 2 354 ? -5.323 77.396 81.246 1.00 49.40 354 GLY H CA 1
ATOM 13752 C C . GLY H 2 354 ? -5.687 76.266 80.290 1.00 45.28 354 GLY H C 1
ATOM 13753 O O . GLY H 2 354 ? -6.661 75.532 80.496 1.00 46.29 354 GLY H O 1
ATOM 13754 N N . LEU H 2 355 ? -4.895 76.130 79.240 1.00 41.17 355 LEU H N 1
ATOM 13755 C CA . LEU H 2 355 ? -5.186 75.196 78.158 1.00 38.91 355 LEU H CA 1
ATOM 13756 C C . LEU H 2 355 ? -4.797 73.776 78.568 1.00 37.61 355 LEU H C 1
ATOM 13757 O O . LEU H 2 355 ? -3.644 73.541 78.918 1.00 37.20 355 LEU H O 1
ATOM 13762 N N . VAL H 2 356 ? -5.758 72.849 78.516 1.00 34.28 356 VAL H N 1
ATOM 13763 C CA . VAL H 2 356 ? -5.542 71.447 78.858 1.00 36.37 356 VAL H CA 1
ATOM 13764 C C . VAL H 2 356 ? -5.535 70.555 77.610 1.00 35.67 356 VAL H C 1
ATOM 13765 O O . VAL H 2 356 ? -6.337 70.753 76.711 1.00 35.30 356 VAL H O 1
ATOM 13769 N N . ARG H 2 357 ? -4.650 69.557 77.599 1.00 36.10 357 ARG H N 1
ATOM 13770 C CA . ARG H 2 357 ? -4.583 68.551 76.532 1.00 37.34 357 ARG H CA 1
ATOM 13771 C C . ARG H 2 357 ? -5.037 67.199 77.061 1.00 37.23 357 ARG H C 1
ATOM 13772 O O . ARG H 2 357 ? -4.497 66.705 78.058 1.00 36.03 357 ARG H O 1
ATOM 13780 N N . HIS H 2 358 ? -6.031 66.622 76.383 1.00 37.13 358 HIS H N 1
ATOM 13781 C CA . HIS H 2 358 ? -6.490 65.253 76.611 1.00 36.49 358 HIS H CA 1
ATOM 13782 C C . HIS H 2 358 ? -6.011 64.425 75.447 1.00 36.90 358 HIS H C 1
ATOM 13783 O O . HIS H 2 358 ? -5.990 64.912 74.320 1.00 35.02 358 HIS H O 1
ATOM 13790 N N . ASN H 2 359 ? -5.656 63.170 75.706 1.00 36.69 359 ASN H N 1
ATOM 13791 C CA . ASN H 2 359 ? -5.417 62.211 74.619 1.00 38.37 359 ASN H CA 1
ATOM 13792 C C . ASN H 2 359 ? -6.732 61.936 73.900 1.00 35.24 359 ASN H C 1
ATOM 13793 O O . ASN H 2 359 ? -7.753 61.740 74.537 1.00 36.30 359 ASN H O 1
ATOM 13798 N N . ALA H 2 360 ? -6.703 61.920 72.565 1.00 35.20 360 ALA H N 1
ATOM 13799 C CA . ALA H 2 360 ? -7.901 61.631 71.772 1.00 34.92 360 ALA H CA 1
ATOM 13800 C C . ALA H 2 360 ? -8.442 60.213 71.982 1.00 36.56 360 ALA H C 1
ATOM 13801 O O . ALA H 2 360 ? -9.573 59.923 71.573 1.00 37.98 360 ALA H O 1
ATOM 13803 N N . THR H 2 361 ? -7.628 59.346 72.587 1.00 38.22 361 THR H N 1
ATOM 13804 C CA . THR H 2 361 ? -8.030 58.031 73.044 1.00 42.10 361 THR H CA 1
ATOM 13805 C C . THR H 2 361 ? -7.686 57.900 74.537 1.00 44.35 361 THR H C 1
ATOM 13806 O O . THR H 2 361 ? -6.723 58.478 75.002 1.00 43.13 361 THR H O 1
ATOM 13810 N N . HIS H 2 362 ? -8.503 57.163 75.282 1.00 47.70 362 HIS H N 1
ATOM 13811 C CA . HIS H 2 362 ? -8.282 56.945 76.711 1.00 52.72 362 HIS H CA 1
ATOM 13812 C C . HIS H 2 362 ? -8.651 55.503 77.046 1.00 53.69 362 HIS H C 1
ATOM 13813 O O . HIS H 2 362 ? -9.827 55.166 77.015 1.00 55.97 362 HIS H O 1
ATOM 13820 N N . ASN H 2 363 ? -7.665 54.661 77.356 1.00 55.91 363 ASN H N 1
ATOM 13821 C CA . ASN H 2 363 ? -7.920 53.253 77.706 1.00 59.12 363 ASN H CA 1
ATOM 13822 C C . ASN H 2 363 ? -8.800 52.557 76.659 1.00 59.12 363 ASN H C 1
ATOM 13823 O O . ASN H 2 363 ? -9.845 51.990 76.994 1.00 60.43 363 ASN H O 1
ATOM 13828 N N . GLU H 2 364 ? -8.393 52.667 75.393 1.00 55.78 364 GLU H N 1
ATOM 13829 C CA . GLU H 2 364 ? -9.135 52.111 74.237 1.00 60.93 364 GLU H CA 1
ATOM 13830 C C . GLU H 2 364 ? -10.538 52.696 73.933 1.00 58.06 364 GLU H C 1
ATOM 13831 O O . GLU H 2 364 ? -11.193 52.225 73.012 1.00 56.46 364 GLU H O 1
ATOM 13837 N N . GLU H 2 365 ? -10.990 53.719 74.663 1.00 58.25 365 GLU H N 1
ATOM 13838 C CA . GLU H 2 365 ? -12.241 54.425 74.332 1.00 60.77 365 GLU H CA 1
ATOM 13839 C C . GLU H 2 365 ? -11.877 55.778 73.690 1.00 54.83 365 GLU H C 1
ATOM 13840 O O . GLU H 2 365 ? -10.903 56.434 74.067 1.00 55.64 365 GLU H O 1
ATOM 13846 N N . ARG H 2 366 ? -12.690 56.191 72.735 1.00 49.59 366 ARG H N 1
ATOM 13847 C CA . ARG H 2 366 ? -12.392 57.310 71.861 1.00 45.65 366 ARG H CA 1
ATOM 13848 C C . ARG H 2 366 ? -13.024 58.632 72.346 1.00 44.45 366 ARG H C 1
ATOM 13849 O O . ARG H 2 366 ? -14.212 58.873 72.175 1.00 48.07 366 ARG H O 1
ATOM 13857 N N . LEU H 2 367 ? -12.217 59.494 72.957 1.00 44.81 367 LEU H N 1
ATOM 13858 C CA . LEU H 2 367 ? -12.707 60.768 73.490 1.00 40.95 367 LEU H CA 1
ATOM 13859 C C . LEU H 2 367 ? -13.094 61.754 72.364 1.00 41.60 367 LEU H C 1
ATOM 13860 O O . LEU H 2 367 ? -14.147 62.402 72.437 1.00 42.61 367 LEU H O 1
ATOM 13865 N N . ALA H 2 368 ? -12.273 61.837 71.317 1.00 37.60 368 ALA H N 1
ATOM 13866 C CA . ALA H 2 368 ? -12.454 62.844 70.273 1.00 38.91 368 ALA H CA 1
ATOM 13867 C C . ALA H 2 368 ? -13.850 62.916 69.674 1.00 41.78 368 ALA H C 1
ATOM 13868 O O . ALA H 2 368 ? -14.378 64.017 69.530 1.00 45.76 368 ALA H O 1
ATOM 13870 N N . LYS H 2 369 ? -14.445 61.763 69.341 1.00 43.14 369 LYS H N 1
ATOM 13871 C CA . LYS H 2 369 ? -15.811 61.723 68.775 1.00 41.35 369 LYS H CA 1
ATOM 13872 C C . LYS H 2 369 ? -16.921 62.145 69.755 1.00 38.25 369 LYS H C 1
ATOM 13873 O O . LYS H 2 369 ? -18.016 62.450 69.317 1.00 39.98 369 LYS H O 1
ATOM 13879 N N . LEU H 2 370 ? -16.659 62.148 71.055 1.00 35.84 370 LEU H N 1
ATOM 13880 C CA . LEU H 2 370 ? -17.662 62.536 72.032 1.00 38.48 370 LEU H CA 1
ATOM 13881 C C . LEU H 2 370 ? -17.825 64.053 72.201 1.00 41.83 370 LEU H C 1
ATOM 13882 O O . LEU H 2 370 ? -18.772 64.470 72.850 1.00 45.88 370 LEU H O 1
ATOM 13887 N N . VAL H 2 371 ? -16.920 64.866 71.638 1.00 41.76 371 VAL H N 1
ATOM 13888 C CA . VAL H 2 371 ? -16.944 66.325 71.811 1.00 39.38 371 VAL H CA 1
ATOM 13889 C C . VAL H 2 371 ? -16.777 67.059 70.469 1.00 43.54 371 VAL H C 1
ATOM 13890 O O . VAL H 2 371 ? -16.164 66.532 69.524 1.00 42.54 371 VAL H O 1
ATOM 13894 N N . GLU H 2 372 ? -17.351 68.258 70.388 1.00 41.61 372 GLU H N 1
ATOM 13895 C CA . GLU H 2 372 ? -17.178 69.117 69.220 1.00 44.18 372 GLU H CA 1
ATOM 13896 C C . GLU H 2 372 ? -16.427 70.407 69.566 1.00 40.19 372 GLU H C 1
ATOM 13897 O O . GLU H 2 372 ? -16.506 70.926 70.686 1.00 39.54 372 GLU H O 1
ATOM 13903 N N . ILE H 2 373 ? -15.686 70.900 68.586 1.00 35.44 373 ILE H N 1
ATOM 13904 C CA . ILE H 2 373 ? -15.024 72.185 68.696 1.00 34.85 373 ILE H CA 1
ATOM 13905 C C . ILE H 2 373 ? -16.095 73.237 68.946 1.00 35.27 373 ILE H C 1
ATOM 13906 O O . ILE H 2 373 ? -17.133 73.228 68.295 1.00 37.39 373 ILE H O 1
ATOM 13911 N N . GLY H 2 374 ? -15.818 74.119 69.914 1.00 37.15 374 GLY H N 1
ATOM 13912 C CA . GLY H 2 374 ? -16.739 75.153 70.373 1.00 36.43 374 GLY H CA 1
ATOM 13913 C C . GLY H 2 374 ? -17.745 74.706 71.415 1.00 37.76 374 GLY H C 1
ATOM 13914 O O . GLY H 2 374 ? -18.582 75.489 71.823 1.00 39.72 374 GLY H O 1
ATOM 13915 N N . GLN H 2 375 ? -17.697 73.445 71.828 1.00 37.71 375 GLN H N 1
ATOM 13916 C CA . GLN H 2 375 ? -18.663 72.929 72.765 1.00 35.91 375 GLN H CA 1
ATOM 13917 C C . GLN H 2 375 ? -18.067 73.068 74.176 1.00 38.01 375 GLN H C 1
ATOM 13918 O O . GLN H 2 375 ? -16.906 72.717 74.408 1.00 34.07 375 GLN H O 1
ATOM 13924 N N . ASN H 2 376 ? -18.865 73.583 75.112 1.00 38.32 376 ASN H N 1
ATOM 13925 C CA . ASN H 2 376 ? -18.472 73.615 76.522 1.00 39.76 376 ASN H CA 1
ATOM 13926 C C . ASN H 2 376 ? -18.807 72.262 77.184 1.00 36.62 376 ASN H C 1
ATOM 13927 O O . ASN H 2 376 ? -19.974 71.883 77.248 1.00 34.39 376 ASN H O 1
ATOM 13932 N N . VAL H 2 377 ? -17.786 71.564 77.693 1.00 35.46 377 VAL H N 1
ATOM 13933 C CA . VAL H 2 377 ? -17.951 70.210 78.261 1.00 36.79 377 VAL H CA 1
ATOM 13934 C C . VAL H 2 377 ? -17.149 69.972 79.527 1.00 36.30 377 VAL H C 1
ATOM 13935 O O . VAL H 2 377 ? -16.159 70.656 79.780 1.00 37.64 377 VAL H O 1
ATOM 13939 N N . SER H 2 378 ? -17.567 68.982 80.313 1.00 35.78 378 SER H N 1
ATOM 13940 C CA . SER H 2 378 ? -16.704 68.459 81.369 1.00 36.00 378 SER H CA 1
ATOM 13941 C C . SER H 2 378 ? -16.231 67.076 80.961 1.00 35.42 378 SER H C 1
ATOM 13942 O O . SER H 2 378 ? -17.024 66.261 80.503 1.00 31.35 378 SER H O 1
ATOM 13945 N N . ILE H 2 379 ? -14.931 66.838 81.127 1.00 39.69 379 ILE H N 1
ATOM 13946 C CA . ILE H 2 379 ? -14.275 65.573 80.790 1.00 41.31 379 ILE H CA 1
ATOM 13947 C C . ILE H 2 379 ? -13.572 65.060 82.058 1.00 45.96 379 ILE H C 1
ATOM 13948 O O . ILE H 2 379 ? -12.755 65.769 82.650 1.00 47.12 379 ILE H O 1
ATOM 13953 N N . GLY H 2 380 ? -13.912 63.843 82.478 1.00 50.50 380 GLY H N 1
ATOM 13954 C CA . GLY H 2 380 ? -13.280 63.182 83.626 1.00 48.94 380 GLY H CA 1
ATOM 13955 C C . GLY H 2 380 ? -13.257 61.672 83.463 1.00 50.22 380 GLY H C 1
ATOM 13956 O O . GLY H 2 380 ? -13.809 61.124 82.511 1.00 46.56 380 GLY H O 1
ATOM 13957 N N . SER H 2 381 ? -12.593 60.999 84.395 1.00 59.62 381 SER H N 1
ATOM 13958 C CA . SER H 2 381 ? -12.553 59.532 84.421 1.00 65.19 381 SER H CA 1
ATOM 13959 C C . SER H 2 381 ? -12.490 59.041 85.852 1.00 68.12 381 SER H C 1
ATOM 13960 O O . SER H 2 381 ? -13.514 58.987 86.527 1.00 72.91 381 SER H O 1
ATOM 13963 N N . LYS H 2 383 ? -13.472 55.468 88.573 1.00 100.18 383 LYS H N 1
ATOM 13964 C CA . LYS H 2 383 ? -12.548 55.607 87.455 1.00 105.81 383 LYS H CA 1
ATOM 13965 C C . LYS H 2 383 ? -12.603 54.372 86.557 1.00 109.25 383 LYS H C 1
ATOM 13966 O O . LYS H 2 383 ? -13.334 53.421 86.827 1.00 112.31 383 LYS H O 1
ATOM 13972 N N . GLY H 2 384 ? -11.820 54.400 85.485 1.00 106.97 384 GLY H N 1
ATOM 13973 C CA . GLY H 2 384 ? -11.749 53.327 84.512 1.00 98.14 384 GLY H CA 1
ATOM 13974 C C . GLY H 2 384 ? -12.695 53.537 83.346 1.00 98.98 384 GLY H C 1
ATOM 13975 O O . GLY H 2 384 ? -12.620 52.834 82.340 1.00 85.59 384 GLY H O 1
ATOM 13976 N N . LYS H 2 385 ? -13.562 54.535 83.465 1.00 95.59 385 LYS H N 1
ATOM 13977 C CA . LYS H 2 385 ? -14.502 54.853 82.406 1.00 89.91 385 LYS H CA 1
ATOM 13978 C C . LYS H 2 385 ? -14.535 56.359 82.211 1.00 79.10 385 LYS H C 1
ATOM 13979 O O . LYS H 2 385 ? -14.365 57.132 83.150 1.00 71.36 385 LYS H O 1
ATOM 13985 N N . LEU H 2 386 ? -14.772 56.757 80.974 1.00 69.26 386 LEU H N 1
ATOM 13986 C CA . LEU H 2 386 ? -14.747 58.158 80.578 1.00 64.37 386 LEU H CA 1
ATOM 13987 C C . LEU H 2 386 ? -16.137 58.792 80.770 1.00 57.81 386 LEU H C 1
ATOM 13988 O O . LEU H 2 386 ? -17.133 58.227 80.324 1.00 55.57 386 LEU H O 1
ATOM 13993 N N . ILE H 2 387 ? -16.199 59.924 81.474 1.00 54.34 387 ILE H N 1
ATOM 13994 C CA . ILE H 2 387 ? -17.451 60.681 81.697 1.00 52.49 387 ILE H CA 1
ATOM 13995 C C . ILE H 2 387 ? -17.341 62.058 81.019 1.00 50.01 387 ILE H C 1
ATOM 13996 O O . ILE H 2 387 ? -16.528 62.907 81.430 1.00 44.27 387 ILE H O 1
ATOM 14001 N N . VAL H 2 388 ? -18.154 62.275 79.989 1.00 45.07 388 VAL H N 1
ATOM 14002 C CA . VAL H 2 388 ? -18.183 63.552 79.291 1.00 45.77 388 VAL H CA 1
ATOM 14003 C C . VAL H 2 388 ? -19.581 64.154 79.355 1.00 42.59 388 VAL H C 1
ATOM 14004 O O . VAL H 2 388 ? -20.498 63.604 78.761 1.00 40.13 388 VAL H O 1
ATOM 14008 N N . LYS H 2 389 ? -19.727 65.285 80.043 1.00 39.85 389 LYS H N 1
ATOM 14009 C CA . LYS H 2 389 ? -21.020 65.966 80.156 1.00 42.84 389 LYS H CA 1
ATOM 14010 C C . LYS H 2 389 ? -21.028 67.278 79.396 1.00 42.50 389 LYS H C 1
ATOM 14011 O O . LYS H 2 389 ? -20.042 68.005 79.399 1.00 44.11 389 LYS H O 1
ATOM 14017 N N . SER H 2 390 ? -22.147 67.589 78.757 1.00 41.66 390 SER H N 1
ATOM 14018 C CA . SER H 2 390 ? -22.341 68.920 78.208 1.00 41.42 390 SER H CA 1
ATOM 14019 C C . SER H 2 390 ? -22.552 69.935 79.335 1.00 40.20 390 SER H C 1
ATOM 14020 O O . SER H 2 390 ? -23.301 69.660 80.255 1.00 39.11 390 SER H O 1
ATOM 14023 N N . LEU H 2 391 ? -21.877 71.090 79.245 1.00 39.30 391 LEU H N 1
ATOM 14024 C CA . LEU H 2 391 ? -22.107 72.232 80.139 1.00 39.93 391 LEU H CA 1
ATOM 14025 C C . LEU H 2 391 ? -22.847 73.390 79.445 1.00 40.08 391 LEU H C 1
ATOM 14026 O O . LEU H 2 391 ? -22.941 74.489 79.981 1.00 41.16 391 LEU H O 1
ATOM 14031 N N . GLU H 2 392 ? -23.432 73.092 78.295 1.00 40.82 392 GLU H N 1
ATOM 14032 C CA . GLU H 2 392 ? -23.999 74.062 77.372 1.00 41.94 392 GLU H CA 1
ATOM 14033 C C . GLU H 2 392 ? -25.370 74.504 77.889 1.00 40.78 392 GLU H C 1
ATOM 14034 O O . GLU H 2 392 ? -26.122 73.688 78.427 1.00 38.57 392 GLU H O 1
ATOM 14040 N N . TYR H 2 393 ? -25.677 75.794 77.757 1.00 40.09 393 TYR H N 1
ATOM 14041 C CA . TYR H 2 393 ? -26.845 76.379 78.418 1.00 43.50 393 TYR H CA 1
ATOM 14042 C C . TYR H 2 393 ? -27.179 77.791 77.891 1.00 43.78 393 TYR H C 1
ATOM 14043 O O . TYR H 2 393 ? -26.302 78.529 77.454 1.00 43.97 393 TYR H O 1
ATOM 14052 N N . SER H 2 394 ? -28.451 78.153 77.986 1.00 42.39 394 SER H N 1
ATOM 14053 C CA . SER H 2 394 ? -28.927 79.467 77.639 1.00 45.57 394 SER H CA 1
ATOM 14054 C C . SER H 2 394 ? -29.723 80.043 78.823 1.00 49.42 394 SER H C 1
ATOM 14055 O O . SER H 2 394 ? -30.708 79.440 79.253 1.00 46.72 394 SER H O 1
ATOM 14058 N N . ALA H 2 395 ? -29.274 81.192 79.347 1.00 54.73 395 ALA H N 1
ATOM 14059 C CA . ALA H 2 395 ? -29.929 81.909 80.468 1.00 61.47 395 ALA H CA 1
ATOM 14060 C C . ALA H 2 395 ? -30.162 83.381 80.120 1.00 66.86 395 ALA H C 1
ATOM 14061 O O . ALA H 2 395 ? -29.641 83.859 79.126 1.00 66.04 395 ALA H O 1
ATOM 14063 N N . LYS H 2 396 ? -30.948 84.096 80.933 1.00 81.39 396 LYS H N 1
ATOM 14064 C CA . LYS H 2 396 ? -31.359 85.501 80.636 1.00 82.25 396 LYS H CA 1
ATOM 14065 C C . LYS H 2 396 ? -32.046 85.635 79.260 1.00 75.08 396 LYS H C 1
ATOM 14066 O O . LYS H 2 396 ? -31.420 85.473 78.203 1.00 61.41 396 LYS H O 1
#

Organism: Neisseria gonorrhoeae (NCBI:txid485)

Foldseek 3Di:
DDDPVVCVVVVVVVVVVVDPVSVVVVVCVVPVPDDPVRVVVVVVVPVVPDD/DFQPDQQDADDPDPPVPLVVLLVLLSCCLGVVLPVLQVCCQPPFPQVNLQEFELVSSLCVRPQQVDLQRCLPNVVSNRSSSVSSSVVSLVVLLPDDDVQAAEEEEEEEDALLCRVVVVVVDSNHRHYYYDAQLVPPVVVVSVVSSVVVNHQYEYEYRYQLLNSQVSLQVCCVPRVGGAALLSLSRLARVLVSVVVVCVVQNPSYFYWYFYVVVVRDTGGDSVVRSCSCRDHSLVSSLVLLQNLLVCVVVPVHDVVSSDSHNDDDSLVSLVPDAQQQWKWWDAQQFIWIWGADPVGDIDTDDTDGDHDHTDMGRPRPAAEDDAADKFKAAFADDGSFWTWGQGPVGIHIDGCADPNRGNRVVDDHGFIWMCHPNDIGGPDDDD/DPPDDPVVVVVVVVVVVVVVDPVSVVVVVCVVPVPDDPVRVVVVVCVDVVDDD/DAFPDQQDADDPDPPPPLNVLLVQLRVCLGPVLPVLQCCCQPPDPQVSLQEFELVRSLCVRPQCVDLQRCLVNVVSNRRSSVRSSVRSLVVLLVDDDVQAAEEEEEEEDALLCRVVVVVVDSNHSHYYYDAQLPPPSVVVSVVSSVVVNHQYEYEYRYQLLNSQVSLQVCCVPRNGGAALLSLSRLQRVLVSLVVVCVVPNPSYFYKYFHVVVPRDIGGDSVVRSCSCNDHSLVSSLVQLQSLLVCDVVVVHDPSSSDSHNDDDSLVSLVPDAQQQWKWWAAQQAIFIWGADPVGDIDTDDTDGDHDHTDMARPRPAAEDDAQDKFWAAFADDGSFWTWGQGPVGIYIYGQADLNRGNRVVDDHGFIWMWHDPPPDTDIGGPDDDD/DDDPVNVCVVVVVVVVVVPVVSVVVVVCVVPVPDDPVRVVVVVCVPVVDDD/DAFPDQFDADDPDPCVPLVVLLVQLNCCLGVVLVVLQVCCQPPFPAVSLQRFELVRSLCVRPQQVDLQRCLVNVVSNSRSSVSSRVVSLVVLLPPDDVQAAEEEEEEEDALLCRVVVVVVDSNHSHYYYDALLVPPSVVVSVVSSVVVNGQYEYEYRYALLNSQVSLQVCCVPRVGGAALLSLSRLQRVLVSVVVVCVVPNPSYFYWYFYVVVVRDIGRDNVVRSCSCRDHSLVSSLVLLQSLQVCVVVVVHDVSSSDSHNDDDSLVSLVPDAQQQWKWWAAQQFIFIWGADPVGDTDTDDTDGDHDHTDMGRPRPAAEDDAQDKFKAFFADDGSFWTWGQGPVGIHIYGCDFLNRGNVVVDDHGFIWMWHDDPRDIDIGGPDDDD/DDDPVRVVVVVVVVVVVVPVVSVCVVVCVVPVPDDPVRVVVVVCVDVVDDD/DAFPDQQDADDPDPPVVLNVLLVLLNCCLGPVLPVLLCCCQPPFPCVSLQEFELVRSLCVRPQCVDQQRCLVNVVSNSSSSVRSSVRSLVVLLPDPDVQQAEEEEEEEDAQLCRVVVVVVDSNHSHYYYDAQLVPPSVVVSLVSSVVVNHQYEYEYRYQLLNSQVSLQVCCVPRNGGAALLVLSRLQRVLVSLVVVCVVQNPSYQYWYFYVVVVRDIGRDNVVRSCSNNDHSLVSSLVLLQSLLVCDVVVVHDVVSSDSHNPDDSLVSLVPDAQQQWKWWAAQQAIWIWGADPVGDIDTDDTDGDHDHTDMGRPRPAAEDDAQDKFWAFFADDGSFWTWGQGPVGIYIYGCADLNRGNVVVDDHGFIWIWHDPVDIDIGGPDDDDD

Sequence (1746 aa):
QESNAIRIKEACEKNRRTDEAFRKEVEKRLYAGPSPELLAKLRVLWAANKEVKLSSDINLRDFGNNEYLSSVQDEAIRFATEQTDEILSLYSQHADTEGGRYVCADTFKELFPAFENKEDRATVNNAIHNSAAVLSSTQFDEVLKRDEPQKKEVIFVTGIPGSGATSTVKNQDTTKLLFEGQLARPQSAFRKIEQCLERNLEVTIVAVSRAERASDNTYKRFNEYGRGASIGIADIQANLPDGLKQIRDKFGDAVKIVGINQDRNSEFIDKFDDVIKLSLGSQEQILGRLAEKIQSDFDSGKISRECFNQAKGSDLESVFAKKEYSQQRVVTNSKGVTLETKSANELWSKVEQIPVTGKAGIYLLGQAKKAETGQTYSGEIIYKDAAAVFQKTKNGLVRHNATHNEERLAKLVEIGQNVSIGSLIVKSLEYSAEPQESNAIRIKEACEKNRRTDEAFRKEVEKRLYAGPSPELLAKLRVLWAANKEVKLSSDINLRDFGNNEYLSSVQDEAIRFATEQTDEILSLYSQHADTEGGRYVCADTFKELFPAFENKEDRATVNNAIHNSAAVLSSTQFDEVLKRDEPQKKEVIFVTGIPGSGATSTVKNQDTTKLLFEGQLARPQSAFRKIEQCLERNLEVTIVAVSRAERASDNTYKRFNEYGRGASIGIADIQANLPDGLKQIRDKFGDAVKIVGINQDRNSEFIDKFDDVIKLSLGSQEQILGRLAEKIQSDFDSGKISRECFNQAKGSDLESVFAKKEYSQQRVVTNSKGVTLETKSANELWSKVEQIPVTGKAGIYLLGQAKKAETGQTYSGEIIYKDAAAVFQKTKNGLVRHNATHNEERLAKLVEIGQNVSIGSNKGKLIVKSLEYSAQESNAIRIKEACEKNRRTDEAFRKEVEKRLYAGPSPELLAKLRVLWAANKEVKLSSDINLRDFGNNEYLSSVQDEAIRFATEQTDEILSLYSQHADTEGGRYVCADTFKELFPAFENKEDRATVNNAIHNSAAVLSSTQFDEVLKRDEPQKKEVIFVTGIPGSGATSTVKNQDTTKLLFEGQLARPQSAFRKIEQCLERNLEVTIVAVSRAERASDNTYKRFNEYGRGASIGIADIQANLPDGLKQIRDKFGDAVKIVGINQDRNSEFIDKFDDVIKLSLGSQEQILGRLAEKIQSDFDSGKISRECFNQAKGSDLESVFAKKEYSQQRVVTNSKGVTLETKSANELWSKVEQIPVTGKAGIYLLGQAKKAETGQTYSGEIIYKDAAAVFQKTKNGLVRHNATHNEERLAKLVEIGQNVSIGSNKGKLIVKSLEYSAQESNAIRIKEACEKNRRTDEAFRKEVEKRLYAGPSPELLAKLRVLWAANKEVKLSSDINLRDFGNNEYLSSVQDEAIRFATEQTDEILSLYSQHADTEGGRYVCADTFKELFPAFENKEDRATVNNAIHNSAAVLSSTQFDEVLKRDEPQKKEVIFVTGIPGSGATSTVKNQDTTKLLFEGQLARPQSAFRKIEQCLERNLEVTIVAVSRAERASDNTYKRFNEYGRGASIGIADIQANLPDGLKQIRDKFGDAVKIVGINQDRNSEFIDKFDDVIKLSLGSQEQILGRLAEKIQSDFDSGKISRECFNQAKGSDLESVFAKKEYSQQRVVTNSKGVTLETKSANELWSKVEQIPVTGKAGIYLLGQAKKAETGQTYSGEIIYKDAAAVFQKTKNGLVRHNATHNEERLAKLVEIGQNVSIGSKGKLIVKSLEYSAK

Solvent-accessible surface area: 88104 Å² total

Radius of gyration: 45.51 Å; Cα contacts (8 Å, |Δi|>4): 3062; chains: 8; bounding box: 96×126×114 Å

B-factor: mean 51.68, std 15.28, range [24.71, 165.77]